Protein 4AOG (pdb70)

Sequence (80 aa):
SPAAMERQVPYTPCSGLYGTAQCCATDVLGVADLDCANPPATLANATHFESTCAAIGQRARCCVLPILGQDILCQTPAGLSPAAMERQVPYTPCSGLYGTAQCCATDVLGVADLDCANPPATLANATHFESTCAAIGQRARCCVLPILGQDILCQTPAGLSPAAMERQVPYTPCSGLYGTAQCCATDVLGVADLDCANPPATLANATHFESTCAAIGQRARCCVLPILGQDILCQTPAGLSPAAMERQVPYTPCSGLYGTAQCCATDVLGVADLDCANPPATLANATHFESTCAAIGQRARCCVLPILGQDILCQTPAGLSPAAMERQVPYTPCSGLYGTAQCCATDVLGVADLDCANPPATLANATHFESTCAAIGQRARCCVLPILGQDILCQTPAGLSPAAMERQVPYTPCSGLYGTAQCCATDVLGVADLDCANPPATLANATHFESTCAAIGQRARCCVLPILGQDILCQTPAGLSPAAMERQVPYTPCSGLYGTAQCCATDVLGVADLDCANPPATLANATHFESTCAAIGQRARCCVLPILGQDILCQTPAGLSPAAMERQVPYTPCSGLYGTAQCCATDVLGVADLDCANPPATLANATHFESTCAAIGQRARCCVLPILGQDILCQTPAGLSPAAMERQVPYTPCSGLYGTAQCCATDVLGVADLDCANPPATLANATHFESTCAAIGQRARCCVLPILGQDILCQTPAGLSPAAMERQVPYTPCSGLYGTAQCCATDVLGVADLDCANPPATLANATHFESTCAAIGQRARCCVLPILGQDILCQTPAGLSPAAMERQVPYTPCSGLYGTAQCCATDVLGVADLDCANPPATLANATHFESTCAAIGQRARCCVLPILGQDILCQTPAGLSPAAMERQVPYTPCSGLYGTAQCCATDVLGVADLDCANPPATLANATHFESTCAAIGQRARCCVLPILGQDILCQTPAGLSPAAMERQVPYTPCSGLYGTAQCCATDVLGVADLDCANPPATLANATHFESTCAAIGQRARCCVLPILGQDILCQTPAGLSPAAMERQVPYTPCSGLYGTAQCCATDVLGVADLDCANPPATLANATHFESTCAAIGQRARCCVLPILGQDILCQTPAGLSPAAMERQVPYTPCSGLYGTAQCCATDVLGVADLDCANPPATLANATHFESTCAAIGQRARCCVLPILGQDILCQTPAGLSPAAMERQVPYTPCSGLYGTAQCCATDVLGVADLDCANPPATLANATHFESTCAAIGQRARCCVLPILGQDILCQTPAGLSPAAMERQVPYTPCSGLYGTAQCCATDVLGVADLDCANPPATLANATHFESTCAAIGQRARCCVLPILGQDILCQTPAGLSPAAMERQVPYTPCSGLYGTAQCCATDVLGVADLDCANPPATLANATHFESTCAAIGQRARCCVLPILGQDILCQTPAGLSPAAMERQVPYTPCSGLYGTAQCCATDVLGVADLDCANPPATLANATHFESTCAAIGQRARCCVLPILGQDILCQTPAGLSPAAMERQVPYTPCSGLYGTAQCCATDVLGVADLDCANPPATLANATHFESTCAAIGQRARCCVLPILGQDILCQTPAGL

CATH classification: 3.20.120.10

Solvent-accessible surface area: 6016 Å² total; per-residue (Å²): 157,130,56,67,160,139,149,157,113,109,138,102,60,25,102,55,132,47,41,54,12,23,4,1,29,54,41,147,158,40,120,19,44,90,105,63,58,126,26,103,61,108,59,56,69,61,89,72,14,72,66,5,0,64,82,105,68,31,166,2,42,0,13,18,141,98,95,176,87,104,112,72,81,19,118,45,50,117,67,56

Secondary structure (DSSP, 8-state):
---SSSS--------SSS---EEEE--SSS---EEEE---S---SHHHHHHHHHTTT-EEEEEPPP-TTS---EE-GGG-

Radius of gyration: 14.9 Å; Cα contacts (8 Å, |Δi|>4): 113; chains: 1; bounding box: 53×33×21 Å

Nearest PDB structures (foldseek):
  4aog-assembly1_A  TM=9.079E-01  e=3.762E-15  Neurospora crassa OR74A
  2fz6-assembly10_D  TM=7.264E-01  e=1.727E-05  Trichoderma reesei
  2pl6-assembly1_A  TM=7.105E-01  e=4.860E-05  Trichoderma reesei
  2pl6-assembly2_B  TM=7.187E-01  e=9.898E-05  Trichoderma reesei
  2fz6-assembly10_C  TM=6.944E-01  e=5.900E-05  Trichoderma reesei

InterPro domains:
  IPR010636 Class II hydrophobin [PF06766] (31-94)
  IPR010636 Class II hydrophobin [PTHR42341] (1-95)
  IPR010636 Class II hydrophobin [cd23508] (30-93)
  IPR036686 Class II Hydrophobin superfamily [G3DSA:3.20.120.10] (18-97)
  IPR036686 Class II Hydrophobin superfamily [SSF101751] (29-96)

Structure (mmCIF, N/CA/C/O backbone):
data_4AOG
#
_entry.id   4AOG
#
_cell.length_a   1.000
_cell.length_b   1.000
_cell.length_c   1.000
_cell.angle_alpha   90.00
_cell.angle_beta   90.00
_cell.angle_gamma   90.00
#
_symmetry.space_group_name_H-M   'P 1'
#
loop_
_atom_site.group_PDB
_atom_site.id
_atom_site.type_symbol
_atom_site.label_atom_id
_atom_site.label_alt_id
_atom_site.label_comp_id
_atom_site.label_asym_id
_atom_site.label_entity_id
_atom_site.label_seq_id
_atom_site.pdbx_PDB_ins_code
_atom_site.Cartn_x
_atom_site.Cartn_y
_atom_site.Cartn_z
_atom_site.occupancy
_atom_site.B_iso_or_equiv
_atom_site.auth_seq_id
_atom_site.auth_comp_id
_atom_site.auth_asym_id
_atom_site.auth_atom_id
_atom_site.pdbx_PDB_model_num
ATOM 1 N N . SER A 1 1 ? -32.633 18.318 7.660 1.00 0.00 1 SER A N 1
ATOM 2 C CA . SER A 1 1 ? -31.616 17.251 7.471 1.00 0.00 1 SER A CA 1
ATOM 3 C C . SER A 1 1 ? -30.633 17.625 6.361 1.00 0.00 1 SER A C 1
ATOM 4 O O . SER A 1 1 ? -30.665 17.044 5.274 1.00 0.00 1 SER A O 1
ATOM 11 N N . PRO A 1 2 ? -29.745 18.602 6.620 1.00 0.00 2 PRO A N 1
ATOM 12 C CA . PRO A 1 2 ? -28.753 19.051 5.638 1.00 0.00 2 PRO A CA 1
ATOM 13 C C . PRO A 1 2 ? -27.829 17.924 5.188 1.00 0.00 2 PRO A C 1
ATOM 14 O O . PRO A 1 2 ? -27.174 17.281 6.009 1.00 0.00 2 PRO A O 1
ATOM 25 N N . ALA A 1 3 ? -27.782 17.692 3.881 1.00 0.00 3 ALA A N 1
ATOM 26 C CA . ALA A 1 3 ? -26.937 16.645 3.319 1.00 0.00 3 ALA A CA 1
ATOM 27 C C . ALA A 1 3 ? -25.541 17.179 3.014 1.00 0.00 3 ALA A C 1
ATOM 28 O O . ALA A 1 3 ? -25.235 17.537 1.877 1.00 0.00 3 ALA A O 1
ATOM 35 N N . ALA A 1 4 ? -24.701 17.230 4.044 1.00 0.00 4 ALA A N 1
ATOM 36 C CA . ALA A 1 4 ? -23.338 17.725 3.905 1.00 0.00 4 ALA A CA 1
ATOM 37 C C . ALA A 1 4 ? -22.317 16.648 4.256 1.00 0.00 4 ALA A C 1
ATOM 38 O O . ALA A 1 4 ? -21.121 16.803 4.010 1.00 0.00 4 ALA A O 1
ATOM 45 N N . MET A 1 5 ? -22.805 15.559 4.830 1.00 0.00 5 MET A N 1
ATOM 46 C CA . MET A 1 5 ? -21.941 14.447 5.237 1.00 0.00 5 MET A CA 1
ATOM 47 C C . MET A 1 5 ? -22.246 13.231 4.380 1.00 0.00 5 MET A C 1
ATOM 48 O O . MET A 1 5 ? -21.413 12.342 4.199 1.00 0.00 5 MET A O 1
ATOM 62 N N . GLU A 1 6 ? -23.461 13.221 3.855 1.00 0.00 6 GLU A N 1
ATOM 63 C CA . GLU A 1 6 ? -23.938 12.139 3.003 1.00 0.00 6 GLU A CA 1
ATOM 64 C C . GLU A 1 6 ? -22.983 11.933 1.825 1.00 0.00 6 GLU A C 1
ATOM 65 O O . GLU A 1 6 ? -22.881 10.835 1.278 1.00 0.00 6 GLU A O 1
ATOM 77 N N . ARG A 1 7 ? -22.287 13.004 1.447 1.00 0.00 7 ARG A N 1
ATOM 78 C CA . ARG A 1 7 ? -21.350 12.969 0.338 1.00 0.00 7 ARG A CA 1
ATOM 79 C C . ARG A 1 7 ? -19.928 12.973 0.847 1.00 0.00 7 ARG A C 1
ATOM 80 O O . ARG A 1 7 ? -19.260 14.005 0.914 1.00 0.00 7 ARG A O 1
ATOM 101 N N . GLN A 1 8 ? -19.497 11.789 1.205 1.00 0.00 8 GLN A N 1
ATOM 102 C CA . GLN A 1 8 ? -18.148 11.570 1.720 1.00 0.00 8 GLN A CA 1
ATOM 103 C C . GLN A 1 8 ? -17.103 12.084 0.735 1.00 0.00 8 GLN A C 1
ATOM 104 O O . GLN A 1 8 ? -17.326 12.091 -0.476 1.00 0.00 8 GLN A O 1
ATOM 118 N N . VAL A 1 9 ? -15.961 12.513 1.263 1.00 0.00 9 VAL A N 1
ATOM 119 C CA . VAL A 1 9 ? -14.880 13.031 0.432 1.00 0.00 9 VAL A CA 1
ATOM 120 C C . VAL A 1 9 ? -13.881 11.926 0.082 1.00 0.00 9 VAL A C 1
ATOM 121 O O . VAL A 1 9 ? -13.752 10.945 0.816 1.00 0.00 9 VAL A O 1
ATOM 134 N N . PRO A 1 10 ? -13.168 12.072 -1.054 1.00 0.00 10 PRO A N 1
ATOM 135 C CA . PRO A 1 10 ? -12.176 11.090 -1.505 1.00 0.00 10 PRO A CA 1
ATOM 136 C C . PRO A 1 10 ? -11.277 10.599 -0.375 1.00 0.00 10 PRO A C 1
ATOM 137 O O . PRO A 1 10 ? -10.705 11.397 0.368 1.00 0.00 10 PRO A O 1
ATOM 148 N N . TYR A 1 11 ? -11.162 9.278 -0.252 1.00 0.00 11 TYR A N 1
ATOM 149 C CA . TYR A 1 11 ? -10.336 8.672 0.782 1.00 0.00 11 TYR A CA 1
ATOM 150 C C . TYR A 1 11 ? -8.900 9.177 0.699 1.00 0.00 11 TYR A C 1
ATOM 151 O O . TYR A 1 11 ? -8.419 9.529 -0.379 1.00 0.00 11 TYR A O 1
ATOM 169 N N . THR A 1 12 ? -8.219 9.207 1.840 1.00 0.00 12 THR A N 1
ATOM 170 C CA . THR A 1 12 ? -6.839 9.674 1.895 1.00 0.00 12 THR A CA 1
ATOM 171 C C . THR A 1 12 ? -5.877 8.530 2.215 1.00 0.00 12 THR A C 1
ATOM 172 O O . THR A 1 12 ? -5.703 8.170 3.380 1.00 0.00 12 THR A O 1
ATOM 183 N N . PRO A 1 13 ? -5.243 7.934 1.183 1.00 0.00 13 PRO A N 1
ATOM 184 C CA . PRO A 1 13 ? -4.290 6.833 1.366 1.00 0.00 13 PRO A CA 1
ATOM 185 C C . PRO A 1 13 ? -3.181 7.165 2.358 1.00 0.00 13 PRO A C 1
ATOM 186 O O . PRO A 1 13 ? -3.115 8.276 2.883 1.00 0.00 13 PRO A O 1
ATOM 197 N N . CYS A 1 14 ? -2.326 6.175 2.605 1.00 0.00 14 CYS A N 1
ATOM 198 C CA . CYS A 1 14 ? -1.196 6.301 3.525 1.00 0.00 14 CYS A CA 1
ATOM 199 C C . CYS A 1 14 ? -0.710 7.744 3.634 1.00 0.00 14 CYS A C 1
ATOM 200 O O . CYS A 1 14 ? -0.129 8.283 2.693 1.00 0.00 14 CYS A O 1
ATOM 207 N N . SER A 1 15 ? -0.953 8.368 4.785 1.00 0.00 15 SER A N 1
ATOM 208 C CA . SER A 1 15 ? -0.514 9.740 4.999 1.00 0.00 15 SER A CA 1
ATOM 209 C C . SER A 1 15 ? 0.830 9.722 5.712 1.00 0.00 15 SER A C 1
ATOM 210 O O . SER A 1 15 ? 0.938 9.264 6.850 1.00 0.00 15 SER A O 1
ATOM 218 N N . GLY A 1 16 ? 1.849 10.221 5.032 1.00 0.00 16 GLY A N 1
ATOM 219 C CA . GLY A 1 16 ? 3.179 10.205 5.574 1.00 0.00 16 GLY A CA 1
ATOM 220 C C . GLY A 1 16 ? 4.227 10.645 4.569 1.00 0.00 16 GLY A C 1
ATOM 221 O O . GLY A 1 16 ? 3.936 11.384 3.628 1.00 0.00 16 GLY A O 1
ATOM 225 N N . LEU A 1 17 ? 5.455 10.176 4.784 1.00 0.00 17 LEU A N 1
ATOM 226 C CA . LEU A 1 17 ? 6.572 10.459 3.897 1.00 0.00 17 LEU A CA 1
ATOM 227 C C . LEU A 1 17 ? 6.349 9.823 2.523 1.00 0.00 17 LEU A C 1
ATOM 228 O O . LEU A 1 17 ? 6.635 10.429 1.491 1.00 0.00 17 LEU A O 1
ATOM 244 N N . TYR A 1 18 ? 5.822 8.601 2.523 1.00 0.00 18 TYR A N 1
ATOM 245 C CA . TYR A 1 18 ? 5.578 7.862 1.280 1.00 0.00 18 TYR A CA 1
ATOM 246 C C . TYR A 1 18 ? 4.340 8.378 0.554 1.00 0.00 18 TYR A C 1
ATOM 247 O O . TYR A 1 18 ? 4.300 8.452 -0.674 1.00 0.00 18 TYR A O 1
ATOM 265 N N . GLY A 1 19 ? 3.348 8.740 1.343 1.00 0.00 19 GLY A N 1
ATOM 266 C CA . GLY A 1 19 ? 2.108 9.303 0.829 1.00 0.00 19 GLY A CA 1
ATOM 267 C C . GLY A 1 19 ? 1.356 8.407 -0.149 1.00 0.00 19 GLY A C 1
ATOM 268 O O . GLY A 1 19 ? 0.221 8.719 -0.511 1.00 0.00 19 GLY A O 1
ATOM 272 N N . THR A 1 20 ? 1.962 7.302 -0.584 1.00 0.00 20 THR A N 1
ATOM 273 C CA . THR A 1 20 ? 1.306 6.417 -1.540 1.00 0.00 20 THR A CA 1
ATOM 274 C C . THR A 1 20 ? 0.958 5.065 -0.920 1.00 0.00 20 THR A C 1
ATOM 275 O O . THR A 1 20 ? 1.593 4.626 0.038 1.00 0.00 20 THR A O 1
ATOM 286 N N . ALA A 1 21 ? -0.058 4.414 -1.483 1.00 0.00 21 ALA A N 1
ATOM 287 C CA . ALA A 1 21 ? -0.513 3.115 -1.000 1.00 0.00 21 ALA A CA 1
ATOM 288 C C . ALA A 1 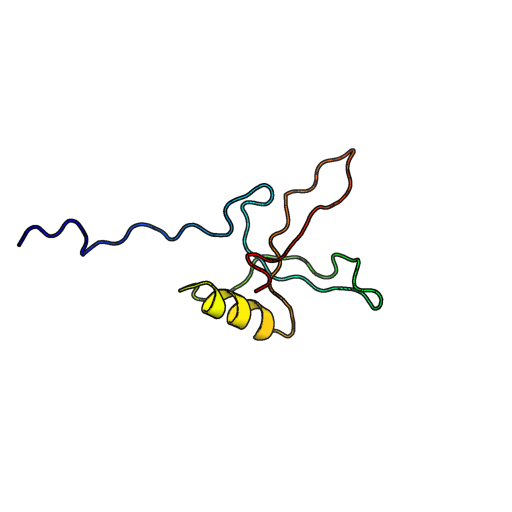21 ? -0.414 2.075 -2.110 1.00 0.00 21 ALA A C 1
ATOM 289 O O . ALA A 1 21 ? -1.196 2.103 -3.059 1.00 0.00 21 ALA A O 1
ATOM 296 N N . GLN A 1 22 ? 0.553 1.163 -2.002 1.00 0.00 22 GLN A N 1
ATOM 297 C CA . GLN A 1 22 ? 0.735 0.143 -3.021 1.00 0.00 22 GLN A CA 1
ATOM 298 C C . GLN A 1 22 ? 1.018 -1.231 -2.423 1.00 0.00 22 GLN A C 1
ATOM 299 O O . GLN A 1 22 ? 0.894 -1.438 -1.215 1.00 0.00 22 GLN A O 1
ATOM 313 N N . CYS A 1 23 ? 1.402 -2.166 -3.291 1.00 0.00 23 CYS A N 1
ATOM 314 C CA . CYS A 1 23 ? 1.699 -3.531 -2.883 1.00 0.00 23 CYS A CA 1
ATOM 315 C C . CYS A 1 23 ? 2.997 -4.010 -3.525 1.00 0.00 23 CYS A C 1
ATOM 316 O O . CYS A 1 23 ? 3.108 -4.055 -4.751 1.00 0.00 23 CYS A O 1
ATOM 323 N N . CYS A 1 24 ? 3.977 -4.363 -2.700 1.00 0.00 24 CYS A N 1
ATOM 324 C CA . CYS A 1 24 ? 5.260 -4.837 -3.208 1.00 0.00 24 CYS A CA 1
ATOM 325 C C . CYS A 1 24 ? 5.647 -6.164 -2.559 1.00 0.00 24 CYS A C 1
ATOM 326 O O . CYS A 1 24 ? 4.915 -6.699 -1.727 1.00 0.00 24 CYS A O 1
ATOM 333 N N . ALA A 1 25 ? 6.807 -6.688 -2.948 1.00 0.00 25 ALA A N 1
ATOM 334 C CA . ALA A 1 25 ? 7.299 -7.953 -2.416 1.00 0.00 25 ALA A CA 1
ATOM 335 C C . ALA A 1 25 ? 8.579 -7.745 -1.619 1.00 0.00 25 ALA A C 1
ATOM 336 O O . ALA A 1 25 ? 9.220 -6.699 -1.719 1.00 0.00 25 ALA A O 1
ATOM 343 N N . THR A 1 26 ? 8.949 -8.748 -0.832 1.00 0.00 26 THR A N 1
ATOM 344 C CA . THR A 1 26 ? 10.151 -8.667 -0.009 1.00 0.00 26 THR A CA 1
ATOM 345 C C . THR A 1 26 ? 11.030 -9.903 -0.179 1.00 0.00 26 THR A C 1
ATOM 346 O O . THR A 1 26 ? 10.555 -10.965 -0.579 1.00 0.00 26 THR A O 1
ATOM 357 N N . ASP A 1 27 ? 12.315 -9.753 0.134 1.00 0.00 27 ASP A N 1
ATOM 358 C CA . ASP A 1 27 ? 13.269 -10.847 0.002 1.00 0.00 27 ASP A CA 1
ATOM 359 C C . ASP A 1 27 ? 13.192 -11.803 1.187 1.00 0.00 27 ASP A C 1
ATOM 360 O O . ASP A 1 27 ? 12.290 -11.711 2.020 1.00 0.00 27 ASP A O 1
ATOM 369 N N . VAL A 1 28 ? 14.150 -12.717 1.249 1.00 0.00 28 VAL A N 1
ATOM 370 C CA . VAL A 1 28 ? 14.207 -13.710 2.311 1.00 0.00 28 VAL A CA 1
ATOM 371 C C . VAL A 1 28 ? 14.390 -13.085 3.695 1.00 0.00 28 VAL A C 1
ATOM 372 O O . VAL A 1 28 ? 13.685 -13.441 4.640 1.00 0.00 28 VAL A O 1
ATOM 385 N N . LEU A 1 29 ? 15.330 -12.151 3.812 1.00 0.00 29 LEU A N 1
ATOM 386 C CA . LEU A 1 29 ? 15.608 -11.503 5.089 1.00 0.00 29 LEU A CA 1
ATOM 387 C C . LEU A 1 29 ? 14.543 -10.465 5.439 1.00 0.00 29 LEU A C 1
ATOM 388 O O . LEU A 1 29 ? 14.397 -10.083 6.601 1.00 0.00 29 LEU A O 1
ATOM 404 N N . GLY A 1 30 ? 13.800 -10.011 4.433 1.00 0.00 30 GLY A N 1
ATOM 405 C CA . GLY A 1 30 ? 12.750 -9.032 4.668 1.00 0.00 30 GLY A CA 1
ATOM 406 C C . GLY A 1 30 ? 13.074 -7.653 4.116 1.00 0.00 30 GLY A C 1
ATOM 407 O O . GLY A 1 30 ? 12.193 -6.797 4.029 1.00 0.00 30 GLY A O 1
ATOM 411 N N . VAL A 1 31 ? 14.332 -7.426 3.750 1.00 0.00 31 VAL A N 1
ATOM 412 C CA . VAL A 1 31 ? 14.740 -6.142 3.201 1.00 0.00 31 VAL A CA 1
ATOM 413 C C . VAL A 1 31 ? 14.841 -6.202 1.685 1.00 0.00 31 VAL A C 1
ATOM 414 O O . VAL A 1 31 ? 15.759 -6.810 1.135 1.00 0.00 31 VAL A O 1
ATOM 427 N N . ALA A 1 32 ? 13.892 -5.556 1.011 1.00 0.00 32 ALA A N 1
ATOM 428 C CA . ALA A 1 32 ? 13.866 -5.545 -0.442 1.00 0.00 32 ALA A CA 1
ATOM 429 C C . ALA A 1 32 ? 12.592 -4.898 -0.977 1.00 0.00 32 ALA A C 1
ATOM 430 O O . ALA A 1 32 ? 11.598 -4.770 -0.262 1.00 0.00 32 ALA A O 1
ATOM 437 N N . ASP A 1 33 ? 12.636 -4.492 -2.240 1.00 0.00 33 ASP A N 1
ATOM 438 C CA . ASP A 1 33 ? 11.491 -3.869 -2.895 1.00 0.00 33 ASP A CA 1
ATOM 439 C C . ASP A 1 33 ? 11.249 -4.535 -4.249 1.00 0.00 33 ASP A C 1
ATOM 440 O O . ASP A 1 33 ? 11.351 -3.896 -5.296 1.00 0.00 33 ASP A O 1
ATOM 449 N N . LEU A 1 34 ? 10.927 -5.829 -4.212 1.00 0.00 34 LEU A N 1
ATOM 450 C CA . LEU A 1 34 ? 10.694 -6.603 -5.425 1.00 0.00 34 LEU A CA 1
ATOM 451 C C . LEU A 1 34 ? 9.277 -6.416 -5.953 1.00 0.00 34 LEU A C 1
ATOM 452 O O . LEU A 1 34 ? 8.312 -6.454 -5.194 1.00 0.00 34 LEU A O 1
ATOM 468 N N . ASP A 1 35 ? 9.166 -6.227 -7.262 1.00 0.00 35 ASP A N 1
ATOM 469 C CA . ASP A 1 35 ? 7.872 -6.045 -7.912 1.00 0.00 35 ASP A CA 1
ATOM 470 C C . ASP A 1 35 ? 7.035 -4.976 -7.213 1.00 0.00 35 ASP A C 1
ATOM 471 O O . ASP A 1 35 ? 6.158 -5.288 -6.407 1.00 0.00 35 ASP A O 1
ATOM 480 N N . CYS A 1 36 ? 7.310 -3.714 -7.531 1.00 0.00 36 CYS A N 1
ATOM 481 C CA . CYS A 1 36 ? 6.573 -2.598 -6.944 1.00 0.00 36 CYS A CA 1
ATOM 482 C C . CYS A 1 36 ? 5.672 -1.945 -7.989 1.00 0.00 36 CYS A C 1
ATOM 483 O O . CYS A 1 36 ? 6.123 -1.610 -9.085 1.00 0.00 36 CYS A O 1
ATOM 490 N N . ALA A 1 37 ? 4.397 -1.764 -7.646 1.00 0.00 37 ALA A N 1
ATOM 491 C CA . ALA A 1 37 ? 3.440 -1.156 -8.564 1.00 0.00 37 ALA A CA 1
ATOM 492 C C . ALA A 1 37 ? 2.161 -0.754 -7.837 1.00 0.00 37 ALA A C 1
ATOM 493 O O . ALA A 1 37 ? 1.977 -1.078 -6.664 1.00 0.00 37 ALA A O 1
ATOM 500 N N . ASN A 1 38 ? 1.278 -0.053 -8.543 1.00 0.00 38 ASN A N 1
ATOM 501 C CA . ASN A 1 38 ? 0.015 0.389 -7.961 1.00 0.00 38 ASN A CA 1
ATOM 502 C C . ASN A 1 38 ? -0.878 -0.813 -7.646 1.00 0.00 38 ASN A C 1
ATOM 503 O O . ASN A 1 38 ? -0.868 -1.804 -8.375 1.00 0.00 38 ASN A O 1
ATOM 514 N N . PRO A 1 39 ? -1.663 -0.744 -6.554 1.00 0.00 39 PRO A N 1
ATOM 515 C CA . PRO A 1 39 ? -2.549 -1.829 -6.146 1.00 0.00 39 PRO A CA 1
ATOM 516 C C . PRO A 1 39 ? -3.951 -1.698 -6.738 1.00 0.00 39 PRO A C 1
ATOM 517 O O . PRO A 1 39 ? -4.626 -0.693 -6.512 1.00 0.00 39 PRO A O 1
ATOM 528 N N . PRO A 1 40 ? -4.421 -2.700 -7.505 1.00 0.00 40 PRO A N 1
ATOM 529 C CA . PRO A 1 40 ? -5.751 -2.653 -8.093 1.00 0.00 40 PRO A CA 1
ATOM 530 C C . PRO A 1 40 ? -6.802 -3.281 -7.182 1.00 0.00 40 PRO A C 1
ATOM 531 O O . PRO A 1 40 ? -6.803 -4.493 -6.963 1.00 0.00 40 PRO A O 1
ATOM 542 N N . ALA A 1 41 ? -7.699 -2.449 -6.661 1.00 0.00 41 ALA A N 1
ATOM 543 C CA . ALA A 1 41 ? -8.767 -2.917 -5.785 1.00 0.00 41 ALA A CA 1
ATOM 544 C C . ALA A 1 41 ? -9.693 -1.770 -5.403 1.00 0.00 41 ALA A C 1
ATOM 545 O O . ALA A 1 41 ? -9.540 -0.648 -5.885 1.00 0.00 41 ALA A O 1
ATOM 552 N N . THR A 1 42 ? -10.657 -2.060 -4.536 1.00 0.00 42 THR A N 1
ATOM 553 C CA . THR A 1 42 ? -11.571 -1.046 -4.044 1.00 0.00 42 THR A CA 1
ATOM 554 C C . THR A 1 42 ? -11.252 -0.760 -2.582 1.00 0.00 42 THR A C 1
ATOM 555 O O . THR A 1 42 ? -11.824 -1.373 -1.680 1.00 0.00 42 THR A O 1
ATOM 566 N N . LEU A 1 43 ? -10.336 0.179 -2.354 1.00 0.00 43 LEU A N 1
ATOM 567 C CA . LEU A 1 43 ? -9.914 0.518 -0.996 1.00 0.00 43 LEU A CA 1
ATOM 568 C C . LEU A 1 43 ? -11.063 1.112 -0.183 1.00 0.00 43 LEU A C 1
ATOM 569 O O . LEU A 1 43 ? -11.673 2.104 -0.583 1.00 0.00 43 LEU A O 1
ATOM 585 N N . ALA A 1 44 ? -11.352 0.494 0.964 1.00 0.00 44 ALA A N 1
ATOM 586 C CA . ALA A 1 44 ? -12.428 0.957 1.836 1.00 0.00 44 ALA A CA 1
ATOM 587 C C . ALA A 1 44 ? -11.916 1.327 3.229 1.00 0.00 44 ALA A C 1
ATOM 588 O O . ALA A 1 44 ? -12.441 2.241 3.867 1.00 0.00 44 ALA A O 1
ATOM 595 N N . ASN A 1 45 ? -10.894 0.614 3.698 1.00 0.00 45 ASN A N 1
ATOM 596 C CA . ASN A 1 45 ? -10.321 0.872 5.017 1.00 0.00 45 ASN A CA 1
ATOM 597 C C . ASN A 1 45 ? -8.945 0.216 5.158 1.00 0.00 45 ASN A C 1
ATOM 598 O O . ASN A 1 45 ? -8.453 -0.414 4.223 1.00 0.00 45 ASN A O 1
ATOM 609 N N . ALA A 1 46 ? -8.328 0.377 6.331 1.00 0.00 46 ALA A N 1
ATOM 610 C CA . ALA A 1 46 ? -7.003 -0.188 6.594 1.00 0.00 46 ALA A CA 1
ATOM 611 C C . ALA A 1 46 ? -6.939 -1.674 6.261 1.00 0.00 46 ALA A C 1
ATOM 612 O O . ALA A 1 46 ? -6.127 -2.100 5.439 1.00 0.00 46 ALA A O 1
ATOM 619 N N . THR A 1 47 ? -7.795 -2.459 6.904 1.00 0.00 47 THR A N 1
ATOM 620 C CA . THR A 1 47 ? -7.835 -3.892 6.684 1.00 0.00 47 THR A CA 1
ATOM 621 C C . THR A 1 47 ? -8.154 -4.207 5.229 1.00 0.00 47 THR A C 1
ATOM 622 O O . THR A 1 47 ? -7.637 -5.171 4.663 1.00 0.00 47 THR A O 1
ATOM 633 N N . HIS A 1 48 ? -9.005 -3.385 4.630 1.00 0.00 48 HIS A N 1
ATOM 634 C CA . HIS A 1 48 ? -9.386 -3.566 3.239 1.00 0.00 48 HIS A CA 1
ATOM 635 C C . HIS A 1 48 ? -8.162 -3.425 2.341 1.00 0.00 48 HIS A C 1
ATOM 636 O O . HIS A 1 48 ? -8.046 -4.098 1.317 1.00 0.00 48 HIS A O 1
ATOM 651 N N . PHE A 1 49 ? -7.252 -2.541 2.741 1.00 0.00 49 PHE A N 1
ATOM 652 C CA . PHE A 1 49 ? -6.021 -2.310 1.994 1.00 0.00 49 PHE A CA 1
ATOM 653 C C . PHE A 1 49 ? -5.093 -3.516 2.112 1.00 0.00 49 PHE A C 1
ATOM 654 O O . PHE A 1 49 ? -4.392 -3.867 1.163 1.00 0.00 49 PHE A O 1
ATOM 671 N N . GLU A 1 50 ? -5.093 -4.147 3.284 1.00 0.00 50 GLU A N 1
ATOM 672 C CA . GLU A 1 50 ? -4.263 -5.324 3.520 1.00 0.00 50 GLU A CA 1
ATOM 673 C C . GLU A 1 50 ? -4.749 -6.489 2.665 1.00 0.00 50 GLU A C 1
ATOM 674 O O . GLU A 1 50 ? -3.965 -7.341 2.248 1.00 0.00 50 GLU A O 1
ATOM 686 N N . SER A 1 51 ? -6.055 -6.515 2.411 1.00 0.00 51 SER A N 1
ATOM 687 C CA . SER A 1 51 ? -6.664 -7.565 1.604 1.00 0.00 51 SER A CA 1
ATOM 688 C C . SER A 1 51 ? -6.381 -7.329 0.123 1.00 0.00 51 SER A C 1
ATOM 689 O O . SER A 1 51 ? -6.512 -8.237 -0.698 1.00 0.00 51 SER A O 1
ATOM 697 N N . THR A 1 52 ? -5.992 -6.101 -0.206 1.00 0.00 52 THR A N 1
ATOM 698 C CA . THR A 1 52 ? -5.686 -5.735 -1.584 1.00 0.00 52 THR A CA 1
ATOM 699 C C . THR A 1 52 ? -4.358 -6.338 -2.027 1.00 0.00 52 THR A C 1
ATOM 700 O O . THR A 1 52 ? -4.235 -6.844 -3.143 1.00 0.00 52 THR A O 1
ATOM 711 N N . CYS A 1 53 ? -3.367 -6.281 -1.144 1.00 0.00 53 CYS A N 1
ATOM 712 C CA . CYS A 1 53 ? -2.044 -6.814 -1.445 1.00 0.00 53 CYS A CA 1
ATOM 713 C C . CYS A 1 53 ? -2.001 -8.325 -1.252 1.00 0.00 53 CYS A C 1
ATOM 714 O O . CYS A 1 53 ? -1.215 -9.012 -1.898 1.00 0.00 53 CYS A O 1
ATOM 721 N N . ALA A 1 54 ? -2.861 -8.839 -0.379 1.00 0.00 54 ALA A N 1
ATOM 722 C CA . ALA A 1 54 ? -2.905 -10.266 -0.097 1.00 0.00 54 ALA A CA 1
ATOM 723 C C . ALA A 1 54 ? -3.617 -11.003 -1.218 1.00 0.00 54 ALA A C 1
ATOM 724 O O . ALA A 1 54 ? -3.464 -12.212 -1.390 1.00 0.00 54 ALA A O 1
ATOM 731 N N . ALA A 1 55 ? -4.397 -10.247 -1.974 1.00 0.00 55 ALA A N 1
ATOM 732 C CA . ALA A 1 55 ? -5.159 -10.778 -3.086 1.00 0.00 55 ALA A CA 1
ATOM 733 C C . ALA A 1 55 ? -4.257 -11.370 -4.163 1.00 0.00 55 ALA A C 1
ATOM 734 O O . ALA A 1 55 ? -4.598 -12.373 -4.790 1.00 0.00 55 ALA A O 1
ATOM 741 N N . ILE A 1 56 ? -3.105 -10.742 -4.372 1.00 0.00 56 ILE A N 1
ATOM 742 C CA . ILE A 1 56 ? -2.163 -11.197 -5.391 1.00 0.00 56 ILE A CA 1
ATOM 743 C C . ILE A 1 56 ? -0.905 -11.827 -4.791 1.00 0.00 56 ILE A C 1
ATOM 744 O O . ILE A 1 56 ? 0.071 -12.068 -5.502 1.00 0.00 56 ILE A O 1
ATOM 760 N N . GLY A 1 57 ? -0.925 -12.094 -3.487 1.00 0.00 57 GLY A N 1
ATOM 761 C CA . GLY A 1 57 ? 0.224 -12.717 -2.842 1.00 0.00 57 GLY A CA 1
ATOM 762 C C . GLY A 1 57 ? 1.299 -11.722 -2.431 1.00 0.00 57 GLY A C 1
ATOM 763 O O . GLY A 1 57 ? 2.489 -11.986 -2.603 1.00 0.00 57 GLY A O 1
ATOM 767 N N . GLN A 1 58 ? 0.885 -10.579 -1.891 1.00 0.00 58 GLN A N 1
ATOM 768 C CA . GLN A 1 58 ? 1.828 -9.554 -1.450 1.00 0.00 58 GLN A CA 1
ATOM 769 C C . GLN A 1 58 ? 1.360 -8.908 -0.146 1.00 0.00 58 GLN A C 1
ATOM 770 O O . GLN A 1 58 ? 0.296 -9.244 0.374 1.00 0.00 58 GLN A O 1
ATOM 784 N N . ARG A 1 59 ? 2.162 -7.983 0.382 1.00 0.00 59 ARG A N 1
ATOM 785 C CA . ARG A 1 59 ? 1.825 -7.302 1.634 1.00 0.00 59 ARG A CA 1
ATOM 786 C C . ARG A 1 59 ? 1.643 -5.801 1.406 1.00 0.00 59 ARG A C 1
ATOM 787 O O . ARG A 1 59 ? 2.075 -5.263 0.387 1.00 0.00 59 ARG A O 1
ATOM 808 N N . ALA A 1 60 ? 1.002 -5.131 2.365 1.00 0.00 60 ALA A N 1
ATOM 809 C CA . ALA A 1 60 ? 0.754 -3.697 2.267 1.00 0.00 60 ALA A CA 1
ATOM 810 C C . ALA A 1 60 ? 1.936 -2.882 2.785 1.00 0.00 60 ALA A C 1
ATOM 811 O O . ALA A 1 60 ? 2.300 -2.976 3.958 1.00 0.00 60 ALA A O 1
ATOM 818 N N . ARG A 1 61 ? 2.533 -2.079 1.905 1.00 0.00 61 ARG A N 1
ATOM 819 C CA . ARG A 1 61 ? 3.663 -1.235 2.279 1.00 0.00 61 ARG A CA 1
ATOM 820 C C . ARG A 1 61 ? 3.644 0.062 1.470 1.00 0.00 61 ARG A C 1
ATOM 821 O O . ARG A 1 61 ? 3.593 0.045 0.240 1.00 0.00 61 ARG A O 1
ATOM 842 N N . CYS A 1 62 ? 3.675 1.187 2.179 1.00 0.00 62 CYS A N 1
ATOM 843 C CA . CYS A 1 62 ? 3.639 2.504 1.553 1.00 0.00 62 CYS A CA 1
ATOM 844 C C . CYS A 1 62 ? 5.050 2.943 1.162 1.00 0.00 62 CYS A C 1
ATOM 845 O O . CYS A 1 62 ? 5.853 3.288 2.026 1.00 0.00 62 CYS A O 1
ATOM 852 N N . CYS A 1 63 ? 5.364 2.914 -0.139 1.00 0.00 63 CYS A N 1
ATOM 853 C CA . CYS A 1 63 ? 6.699 3.308 -0.594 1.00 0.00 63 CYS A CA 1
ATOM 854 C C . CYS A 1 63 ? 6.728 4.749 -1.092 1.00 0.00 63 CYS A C 1
ATOM 855 O O . CYS A 1 63 ? 5.782 5.227 -1.719 1.00 0.00 63 CYS A O 1
ATOM 862 N N . VAL A 1 64 ? 7.832 5.432 -0.799 1.00 0.00 64 VAL A N 1
ATOM 863 C CA . VAL A 1 64 ? 8.023 6.821 -1.204 1.00 0.00 64 VAL A CA 1
ATOM 864 C C . VAL A 1 64 ? 8.774 6.891 -2.532 1.00 0.00 64 VAL A C 1
ATOM 865 O O . VAL A 1 64 ? 9.655 6.075 -2.802 1.00 0.00 64 VAL A O 1
ATOM 878 N N . LEU A 1 65 ? 8.409 7.872 -3.354 1.00 0.00 65 LEU A N 1
ATOM 879 C CA . LEU A 1 65 ? 9.023 8.051 -4.669 1.00 0.00 65 LEU A CA 1
ATOM 880 C C . LEU A 1 65 ? 10.551 8.031 -4.583 1.00 0.00 65 LEU A C 1
ATOM 881 O O . LEU A 1 65 ? 11.135 8.634 -3.682 1.00 0.00 65 LEU A O 1
ATOM 897 N N . PRO A 1 66 ? 11.221 7.336 -5.528 1.00 0.00 66 PRO A N 1
ATOM 898 C CA . PRO A 1 66 ? 12.687 7.237 -5.551 1.00 0.00 66 PRO A CA 1
ATOM 899 C C . PRO A 1 66 ? 13.364 8.594 -5.712 1.00 0.00 66 PRO A C 1
ATOM 900 O O . PRO A 1 66 ? 12.925 9.427 -6.506 1.00 0.00 66 PRO A O 1
ATOM 911 N N . ILE A 1 67 ? 14.437 8.802 -4.957 1.00 0.00 67 ILE A N 1
ATOM 912 C CA . ILE A 1 67 ? 15.188 10.050 -5.013 1.00 0.00 67 ILE A CA 1
ATOM 913 C C . ILE A 1 67 ? 16.680 9.766 -5.177 1.00 0.00 67 ILE A C 1
ATOM 914 O O . ILE A 1 67 ? 17.338 9.299 -4.247 1.00 0.00 67 ILE A O 1
ATOM 930 N N . LEU A 1 68 ? 17.200 10.045 -6.369 1.00 0.00 68 LEU A N 1
ATOM 931 C CA . LEU A 1 68 ? 18.613 9.816 -6.667 1.00 0.00 68 LEU A CA 1
ATOM 932 C C . LEU A 1 68 ? 19.509 10.439 -5.598 1.00 0.00 68 LEU A C 1
ATOM 933 O O . LEU A 1 68 ? 19.620 11.662 -5.506 1.00 0.00 68 LEU A O 1
ATOM 949 N N . GLY A 1 69 ? 20.145 9.591 -4.790 1.00 0.00 69 GLY A N 1
ATOM 950 C CA . GLY A 1 69 ? 21.027 10.083 -3.743 1.00 0.00 69 GLY A CA 1
ATOM 951 C C . GLY A 1 69 ? 20.727 9.471 -2.386 1.00 0.00 69 GLY A C 1
ATOM 952 O O . GLY A 1 69 ? 21.528 9.585 -1.458 1.00 0.00 69 GLY A O 1
ATOM 956 N N . GLN A 1 70 ? 19.572 8.820 -2.269 1.00 0.00 70 GLN A N 1
ATOM 957 C CA . GLN A 1 70 ? 19.168 8.195 -1.015 1.00 0.00 70 GLN A CA 1
ATOM 958 C C . GLN A 1 70 ? 18.613 6.801 -1.251 1.00 0.00 70 GLN A C 1
ATOM 959 O O . GLN A 1 70 ? 18.346 6.399 -2.384 1.00 0.00 70 GLN A O 1
ATOM 973 N N . ASP A 1 71 ? 18.447 6.077 -0.159 1.00 0.00 71 ASP A N 1
ATOM 974 C CA . ASP A 1 71 ? 17.918 4.719 -0.203 1.00 0.00 71 ASP A CA 1
ATOM 975 C C . ASP A 1 71 ? 16.395 4.747 -0.298 1.00 0.00 71 ASP A C 1
ATOM 976 O O . ASP A 1 71 ? 15.777 5.800 -0.141 1.00 0.00 71 ASP A O 1
ATOM 985 N N . ILE A 1 72 ? 15.796 3.591 -0.566 1.00 0.00 72 ILE A N 1
ATOM 986 C CA . ILE A 1 72 ? 14.346 3.490 -0.680 1.00 0.00 72 ILE A CA 1
ATOM 987 C C . ILE A 1 72 ? 13.700 3.320 0.700 1.00 0.00 72 ILE A C 1
ATOM 988 O O . ILE A 1 72 ? 14.147 2.507 1.510 1.00 0.00 72 ILE A O 1
ATOM 1004 N N . LEU A 1 73 ? 12.655 4.107 0.970 1.00 0.00 73 LEU A N 1
ATOM 1005 C CA . LEU A 1 73 ? 11.957 4.051 2.243 1.00 0.00 73 LEU A CA 1
ATOM 1006 C C . LEU A 1 73 ? 10.562 3.444 2.067 1.00 0.00 73 LEU A C 1
ATOM 1007 O O . LEU A 1 73 ? 9.819 3.825 1.164 1.00 0.00 73 LEU A O 1
ATOM 1023 N N . CYS A 1 74 ? 10.220 2.491 2.929 1.00 0.00 74 CYS A N 1
ATOM 1024 C CA . CYS A 1 74 ? 8.901 1.836 2.875 1.00 0.00 74 CYS A CA 1
ATOM 1025 C C . CYS A 1 74 ? 8.559 1.163 4.205 1.00 0.00 74 CYS A C 1
ATOM 1026 O O . CYS A 1 74 ? 9.397 0.480 4.797 1.00 0.00 74 CYS A O 1
ATOM 1033 N N . GLN A 1 75 ? 7.318 1.351 4.665 1.00 0.00 75 GLN A N 1
ATOM 1034 C CA . GLN A 1 75 ? 6.857 0.763 5.928 1.00 0.00 75 GLN A CA 1
ATOM 1035 C C . GLN A 1 75 ? 5.343 0.552 5.903 1.00 0.00 75 GLN A C 1
ATOM 1036 O O . GLN A 1 75 ? 4.640 1.127 5.072 1.00 0.00 75 GLN A O 1
ATOM 1050 N N . THR A 1 76 ? 4.851 -0.276 6.820 1.00 0.00 76 THR A N 1
ATOM 1051 C CA . THR A 1 76 ? 3.426 -0.565 6.915 1.00 0.00 76 THR A CA 1
ATOM 1052 C C . THR A 1 76 ? 2.764 0.323 7.973 1.00 0.00 76 THR A C 1
ATOM 1053 O O . THR A 1 76 ? 3.340 0.552 9.037 1.00 0.00 76 THR A O 1
ATOM 1064 N N . PRO A 1 77 ? 1.545 0.839 7.702 1.00 0.00 77 PRO A N 1
ATOM 1065 C CA . PRO A 1 77 ? 0.838 1.714 8.643 1.00 0.00 77 PRO A CA 1
ATOM 1066 C C . PRO A 1 77 ? 0.231 0.960 9.823 1.00 0.00 77 PRO A C 1
ATOM 1067 O O . PRO A 1 77 ? -0.538 0.016 9.643 1.00 0.00 77 PRO A O 1
ATOM 1078 N N . ALA A 1 78 ? 0.585 1.394 11.032 1.00 0.00 78 ALA A N 1
ATOM 1079 C CA . ALA A 1 78 ? 0.078 0.783 12.258 1.00 0.00 78 ALA A CA 1
ATOM 1080 C C . ALA A 1 78 ? 0.391 -0.708 12.319 1.00 0.00 78 ALA A C 1
ATOM 1081 O O . ALA A 1 78 ? -0.294 -1.465 13.008 1.00 0.00 78 ALA A O 1
ATOM 1088 N N . GLY A 1 79 ? 1.425 -1.129 11.597 1.00 0.00 79 GLY A N 1
ATOM 1089 C CA . GLY A 1 79 ? 1.800 -2.527 11.590 1.00 0.00 79 GLY A CA 1
ATOM 1090 C C . GLY A 1 79 ? 0.709 -3.392 11.000 1.00 0.00 79 GLY A C 1
ATOM 1091 O O . GLY A 1 79 ? 0.506 -4.532 11.418 1.00 0.00 79 GLY A O 1
ATOM 1095 N N . LEU A 1 80 ? 0.006 -2.832 10.025 1.00 0.00 80 LEU A N 1
ATOM 1096 C CA . LEU A 1 80 ? -1.084 -3.520 9.356 1.00 0.00 80 LEU A CA 1
ATOM 1097 C C . LEU A 1 80 ? -0.597 -4.798 8.672 1.00 0.00 80 LEU A C 1
ATOM 1098 O O . LEU A 1 80 ? -0.160 -4.719 7.505 1.00 0.00 80 LEU A O 1
ATOM 1115 N N . SER A 1 1 ? -20.129 17.675 9.363 1.00 0.00 1 SER A N 2
ATOM 1116 C CA . SER A 1 1 ? -21.310 16.866 8.968 1.00 0.00 1 SER A CA 2
ATOM 1117 C C . SER A 1 1 ? -20.884 15.487 8.465 1.00 0.00 1 SER A C 2
ATOM 1118 O O . SER A 1 1 ? -20.793 15.261 7.258 1.00 0.00 1 SER A O 2
ATOM 1125 N N . PRO A 1 2 ? -20.614 14.544 9.388 1.00 0.00 2 PRO A N 2
ATOM 1126 C CA . PRO A 1 2 ? -20.193 13.185 9.032 1.00 0.00 2 PRO A CA 2
ATOM 1127 C C . PRO A 1 2 ? -21.191 12.488 8.114 1.00 0.00 2 PRO A C 2
ATOM 1128 O O . PRO A 1 2 ? -22.285 12.113 8.538 1.00 0.00 2 PRO A O 2
ATOM 1139 N N . ALA A 1 3 ? -20.806 12.321 6.852 1.00 0.00 3 ALA A N 2
ATOM 1140 C CA . ALA A 1 3 ? -21.660 11.664 5.869 1.00 0.00 3 ALA A CA 2
ATOM 1141 C C . ALA A 1 3 ? -21.140 10.268 5.548 1.00 0.00 3 ALA A C 2
ATOM 1142 O O . ALA A 1 3 ? -20.107 10.116 4.895 1.00 0.00 3 ALA A O 2
ATOM 1149 N N . ALA A 1 4 ? -21.860 9.251 6.009 1.00 0.00 4 ALA A N 2
ATOM 1150 C CA . ALA A 1 4 ? -21.462 7.868 5.779 1.00 0.00 4 ALA A CA 2
ATOM 1151 C C . ALA A 1 4 ? -22.202 7.261 4.590 1.00 0.00 4 ALA A C 2
ATOM 1152 O O . ALA A 1 4 ? -21.585 6.688 3.693 1.00 0.00 4 ALA A O 2
ATOM 1159 N N . MET A 1 5 ? -23.526 7.392 4.587 1.00 0.00 5 MET A N 2
ATOM 1160 C CA . MET A 1 5 ? -24.342 6.842 3.510 1.00 0.00 5 MET A CA 2
ATOM 1161 C C . MET A 1 5 ? -24.866 7.942 2.591 1.00 0.00 5 MET A C 2
ATOM 1162 O O . MET A 1 5 ? -25.550 7.663 1.605 1.00 0.00 5 MET A O 2
ATOM 1176 N N . GLU A 1 6 ? -24.545 9.190 2.917 1.00 0.00 6 GLU A N 2
ATOM 1177 C CA . GLU A 1 6 ? -24.989 10.326 2.113 1.00 0.00 6 GLU A CA 2
ATOM 1178 C C . GLU A 1 6 ? -24.061 10.539 0.919 1.00 0.00 6 GLU A C 2
ATOM 1179 O O . GLU A 1 6 ? -24.440 10.280 -0.224 1.00 0.00 6 GLU A O 2
ATOM 1191 N N . ARG A 1 7 ? -22.849 11.014 1.189 1.00 0.00 7 ARG A N 2
ATOM 1192 C CA . ARG A 1 7 ? -21.868 11.252 0.145 1.00 0.00 7 ARG A CA 2
ATOM 1193 C C . ARG A 1 7 ? -20.463 10.926 0.636 1.00 0.00 7 ARG A C 2
ATOM 1194 O O . ARG A 1 7 ? -19.978 11.512 1.603 1.00 0.00 7 ARG A O 2
ATOM 1215 N N . GLN A 1 8 ? -19.816 9.984 -0.040 1.00 0.00 8 GLN A N 2
ATOM 1216 C CA . GLN A 1 8 ? -18.468 9.568 0.318 1.00 0.00 8 GLN A CA 2
ATOM 1217 C C . GLN A 1 8 ? -17.424 10.428 -0.390 1.00 0.00 8 GLN A C 2
ATOM 1218 O O . GLN A 1 8 ? -17.530 10.689 -1.589 1.00 0.00 8 GLN A O 2
ATOM 1232 N N . VAL A 1 9 ? -16.416 10.865 0.360 1.00 0.00 9 VAL A N 2
ATOM 1233 C CA . VAL A 1 9 ? -15.352 11.697 -0.193 1.00 0.00 9 VAL A CA 2
ATOM 1234 C C . VAL A 1 9 ? -14.171 10.838 -0.660 1.00 0.00 9 VAL A C 2
ATOM 1235 O O . VAL A 1 9 ? -13.968 9.730 -0.160 1.00 0.00 9 VAL A O 2
ATOM 1248 N N . PRO A 1 10 ? -13.382 11.342 -1.630 1.00 0.00 10 PRO A N 2
ATOM 1249 C CA . PRO A 1 10 ? -12.219 10.627 -2.166 1.00 0.00 10 PRO A CA 2
ATOM 1250 C C . PRO A 1 10 ? -11.334 10.031 -1.074 1.00 0.00 10 PRO A C 2
ATOM 1251 O O . PRO A 1 10 ? -10.937 10.721 -0.135 1.00 0.00 10 PRO A O 2
ATOM 1262 N N . TYR A 1 11 ? -11.034 8.741 -1.207 1.00 0.00 11 TYR A N 2
ATOM 1263 C CA . TYR A 1 11 ? -10.196 8.038 -0.245 1.00 0.00 11 TYR A CA 2
ATOM 1264 C C . TYR A 1 11 ? -8.861 8.749 -0.046 1.00 0.00 11 TYR A C 2
ATOM 1265 O O . TYR A 1 11 ? -8.383 9.455 -0.934 1.00 0.00 11 TYR A O 2
ATOM 1283 N N . THR A 1 12 ? -8.265 8.551 1.126 1.00 0.00 12 THR A N 2
ATOM 1284 C CA . THR A 1 12 ? -6.981 9.162 1.452 1.00 0.00 12 THR A CA 2
ATOM 1285 C C . THR A 1 12 ? -5.935 8.093 1.770 1.00 0.00 12 THR A C 2
ATOM 1286 O O . THR A 1 12 ? -5.810 7.664 2.917 1.00 0.00 12 THR A O 2
ATOM 1297 N N . PRO A 1 13 ? -5.171 7.643 0.753 1.00 0.00 13 PRO A N 2
ATOM 1298 C CA . PRO A 1 13 ? -4.135 6.614 0.931 1.00 0.00 13 PRO A CA 2
ATOM 1299 C C . PRO A 1 13 ? -3.148 6.951 2.045 1.00 0.00 13 PRO A C 2
ATOM 1300 O O . PRO A 1 13 ? -3.225 8.020 2.653 1.00 0.00 13 PRO A O 2
ATOM 1311 N N . CYS A 1 14 ? -2.224 6.024 2.306 1.00 0.00 14 CYS A N 2
ATOM 1312 C CA . CYS A 1 14 ? -1.214 6.206 3.354 1.00 0.00 14 CYS A CA 2
ATOM 1313 C C . CYS A 1 14 ? -0.683 7.637 3.348 1.00 0.00 14 CYS A C 2
ATOM 1314 O O . CYS A 1 14 ? -0.161 8.115 2.341 1.00 0.00 14 CYS A O 2
ATOM 1321 N N . SER A 1 15 ? -0.832 8.318 4.480 1.00 0.00 15 SER A N 2
ATOM 1322 C CA . SER A 1 15 ? -0.374 9.697 4.611 1.00 0.00 15 SER A CA 2
ATOM 1323 C C . SER A 1 15 ? 0.982 9.719 5.296 1.00 0.00 15 SER A C 2
ATOM 1324 O O . SER A 1 15 ? 1.116 9.309 6.450 1.00 0.00 15 SER A O 2
ATOM 1332 N N . GLY A 1 16 ? 1.984 10.200 4.578 1.00 0.00 16 GLY A N 2
ATOM 1333 C CA . GLY A 1 16 ? 3.318 10.232 5.103 1.00 0.00 16 GLY A CA 2
ATOM 1334 C C . GLY A 1 16 ? 4.341 10.677 4.077 1.00 0.00 16 GLY A C 2
ATOM 1335 O O . GLY A 1 16 ? 4.019 11.380 3.119 1.00 0.00 16 GLY A O 2
ATOM 1339 N N . LEU A 1 17 ? 5.583 10.256 4.296 1.00 0.00 17 LEU A N 2
ATOM 1340 C CA . LEU A 1 17 ? 6.684 10.557 3.397 1.00 0.00 17 LEU A CA 2
ATOM 1341 C C . LEU A 1 17 ? 6.495 9.862 2.049 1.00 0.00 17 LEU A C 2
ATOM 1342 O O . LEU A 1 17 ? 6.784 10.431 0.997 1.00 0.00 17 LEU A O 2
ATOM 1358 N N . TYR A 1 18 ? 5.992 8.632 2.094 1.00 0.00 18 TYR A N 2
ATOM 1359 C CA . TYR A 1 18 ? 5.795 7.839 0.880 1.00 0.00 18 TYR A CA 2
ATOM 1360 C C . TYR A 1 18 ? 4.534 8.253 0.131 1.00 0.00 18 TYR A C 2
ATOM 1361 O O . TYR A 1 18 ? 4.518 8.329 -1.098 1.00 0.00 18 TYR A O 2
ATOM 1379 N N . GLY A 1 19 ? 3.501 8.540 0.897 1.00 0.00 19 GLY A N 2
ATOM 1380 C CA . GLY A 1 19 ? 2.231 9.009 0.356 1.00 0.00 19 GLY A CA 2
ATOM 1381 C C . GLY A 1 19 ? 1.579 8.086 -0.672 1.00 0.00 19 GLY A C 2
ATOM 1382 O O . GLY A 1 19 ? 0.415 8.290 -1.019 1.00 0.00 19 GLY A O 2
ATOM 1386 N N . THR A 1 20 ? 2.300 7.074 -1.165 1.00 0.00 20 THR A N 2
ATOM 1387 C CA . THR A 1 20 ? 1.744 6.182 -2.179 1.00 0.00 20 THR A CA 2
ATOM 1388 C C . THR A 1 20 ? 1.380 4.814 -1.612 1.00 0.00 20 THR A C 2
ATOM 1389 O O . THR A 1 20 ? 2.183 4.173 -0.937 1.00 0.00 20 THR A O 2
ATOM 1400 N N . ALA A 1 21 ? 0.166 4.367 -1.919 1.00 0.00 21 ALA A N 2
ATOM 1401 C CA . ALA A 1 21 ? -0.321 3.074 -1.453 1.00 0.00 21 ALA A CA 2
ATOM 1402 C C . ALA A 1 21 ? -0.220 2.033 -2.562 1.00 0.00 21 ALA A C 2
ATOM 1403 O O . ALA A 1 21 ? -1.079 1.968 -3.440 1.00 0.00 21 ALA A O 2
ATOM 1410 N N . GLN A 1 22 ? 0.827 1.214 -2.512 1.00 0.00 22 GLN A N 2
ATOM 1411 C CA . GLN A 1 22 ? 1.041 0.186 -3.524 1.00 0.00 22 GLN A CA 2
ATOM 1412 C C . GLN A 1 22 ? 1.213 -1.187 -2.881 1.00 0.00 22 GLN A C 2
ATOM 1413 O O . GLN A 1 22 ? 1.064 -1.340 -1.669 1.00 0.00 22 GLN A O 2
ATOM 1427 N N . CYS A 1 23 ? 1.526 -2.182 -3.707 1.00 0.00 23 CYS A N 2
ATOM 1428 C CA . CYS A 1 23 ? 1.729 -3.545 -3.229 1.00 0.00 23 CYS A CA 2
ATOM 1429 C C . CYS A 1 23 ? 2.971 -4.152 -3.873 1.00 0.00 23 CYS A C 2
ATOM 1430 O O . CYS A 1 23 ? 2.967 -4.476 -5.061 1.00 0.00 23 CYS A O 2
ATOM 1437 N N . CYS A 1 24 ? 4.033 -4.303 -3.088 1.00 0.00 24 CYS A N 2
ATOM 1438 C CA . CYS A 1 24 ? 5.277 -4.868 -3.596 1.00 0.00 24 CYS A CA 2
ATOM 1439 C C . CYS A 1 24 ? 5.840 -5.919 -2.634 1.00 0.00 24 CYS A C 2
ATOM 1440 O O . CYS A 1 24 ? 5.614 -5.855 -1.425 1.00 0.00 24 CYS A O 2
ATOM 1447 N N . ALA A 1 25 ? 6.574 -6.884 -3.190 1.00 0.00 25 ALA A N 2
ATOM 1448 C CA . ALA A 1 25 ? 7.161 -7.970 -2.421 1.00 0.00 25 ALA A CA 2
ATOM 1449 C C . ALA A 1 25 ? 8.347 -7.494 -1.595 1.00 0.00 25 ALA A C 2
ATOM 1450 O O . ALA A 1 25 ? 8.828 -6.374 -1.763 1.00 0.00 25 ALA A O 2
ATOM 1457 N N . THR A 1 26 ? 8.810 -8.360 -0.704 1.00 0.00 26 THR A N 2
ATOM 1458 C CA . THR A 1 26 ? 9.939 -8.041 0.161 1.00 0.00 26 THR A CA 2
ATOM 1459 C C . THR A 1 26 ? 11.036 -9.099 0.068 1.00 0.00 26 THR A C 2
ATOM 1460 O O . THR A 1 26 ? 10.783 -10.238 -0.326 1.00 0.00 26 THR A O 2
ATOM 1471 N N . ASP A 1 27 ? 12.255 -8.711 0.435 1.00 0.00 27 ASP A N 2
ATOM 1472 C CA . ASP A 1 27 ? 13.398 -9.614 0.382 1.00 0.00 27 ASP A CA 2
ATOM 1473 C C . ASP A 1 27 ? 13.384 -10.601 1.546 1.00 0.00 27 ASP A C 2
ATOM 1474 O O . ASP A 1 27 ? 12.400 -10.704 2.279 1.00 0.00 27 ASP A O 2
ATOM 1483 N N . VAL A 1 28 ? 14.486 -11.321 1.701 1.00 0.00 28 VAL A N 2
ATOM 1484 C CA . VAL A 1 28 ? 14.624 -12.312 2.759 1.00 0.00 28 VAL A CA 2
ATOM 1485 C C . VAL A 1 28 ? 14.624 -11.689 4.154 1.00 0.00 28 VAL A C 2
ATOM 1486 O O . VAL A 1 28 ? 13.936 -12.170 5.054 1.00 0.00 28 VAL A O 2
ATOM 1499 N N . LEU A 1 29 ? 15.390 -10.616 4.329 1.00 0.00 29 LEU A N 2
ATOM 1500 C CA . LEU A 1 29 ? 15.492 -9.955 5.625 1.00 0.00 29 LEU A CA 2
ATOM 1501 C C . LEU A 1 29 ? 14.244 -9.126 5.936 1.00 0.00 29 LEU A C 2
ATOM 1502 O O . LEU A 1 29 ? 13.980 -8.803 7.094 1.00 0.00 29 LEU A O 2
ATOM 1518 N N . GLY A 1 30 ? 13.479 -8.787 4.901 1.00 0.00 30 GLY A N 2
ATOM 1519 C CA . GLY A 1 30 ? 12.261 -8.014 5.097 1.00 0.00 30 GLY A CA 2
ATOM 1520 C C . GLY A 1 30 ? 12.349 -6.588 4.574 1.00 0.00 30 GLY A C 2
ATOM 1521 O O . GLY A 1 30 ? 11.319 -5.940 4.376 1.00 0.00 30 GLY A O 2
ATOM 1525 N N . VAL A 1 31 ? 13.562 -6.084 4.358 1.00 0.00 31 VAL A N 2
ATOM 1526 C CA . VAL A 1 31 ? 13.737 -4.728 3.850 1.00 0.00 31 VAL A CA 2
ATOM 1527 C C . VAL A 1 31 ? 14.054 -4.739 2.357 1.00 0.00 31 VAL A C 2
ATOM 1528 O O . VAL A 1 31 ? 15.159 -5.101 1.954 1.00 0.00 31 VAL A O 2
ATOM 1541 N N . ALA A 1 32 ? 13.079 -4.322 1.547 1.00 0.00 32 ALA A N 2
ATOM 1542 C CA . ALA A 1 32 ? 13.241 -4.271 0.096 1.00 0.00 32 ALA A CA 2
ATOM 1543 C C . ALA A 1 32 ? 11.942 -3.853 -0.586 1.00 0.00 32 ALA A C 2
ATOM 1544 O O . ALA A 1 32 ? 10.900 -3.736 0.058 1.00 0.00 32 ALA A O 2
ATOM 1551 N N . ASP A 1 33 ? 12.019 -3.630 -1.893 1.00 0.00 33 ASP A N 2
ATOM 1552 C CA . ASP A 1 33 ? 10.858 -3.237 -2.682 1.00 0.00 33 ASP A CA 2
ATOM 1553 C C . ASP A 1 33 ? 10.897 -3.927 -4.044 1.00 0.00 33 ASP A C 2
ATOM 1554 O O . ASP A 1 33 ? 11.368 -3.355 -5.028 1.00 0.00 33 ASP A O 2
ATOM 1563 N N . LEU A 1 34 ? 10.402 -5.161 -4.091 1.00 0.00 34 LEU A N 2
ATOM 1564 C CA . LEU A 1 34 ? 10.401 -5.940 -5.323 1.00 0.00 34 LEU A CA 2
ATOM 1565 C C . LEU A 1 34 ? 9.014 -6.001 -5.949 1.00 0.00 34 LEU A C 2
ATOM 1566 O O . LEU A 1 34 ? 8.025 -6.230 -5.260 1.00 0.00 34 LEU A O 2
ATOM 1582 N N . ASP A 1 35 ? 8.955 -5.797 -7.258 1.00 0.00 35 ASP A N 2
ATOM 1583 C CA . ASP A 1 35 ? 7.694 -5.854 -7.991 1.00 0.00 35 ASP A CA 2
ATOM 1584 C C . ASP A 1 35 ? 6.620 -4.972 -7.353 1.00 0.00 35 ASP A C 2
ATOM 1585 O O . ASP A 1 35 ? 5.793 -5.451 -6.577 1.00 0.00 35 ASP A O 2
ATOM 1594 N N . CYS A 1 36 ? 6.630 -3.684 -7.690 1.00 0.00 36 CYS A N 2
ATOM 1595 C CA . CYS A 1 36 ? 5.632 -2.746 -7.150 1.00 0.00 36 CYS A CA 2
ATOM 1596 C C . CYS A 1 36 ? 4.862 -2.060 -8.274 1.00 0.00 36 CYS A C 2
ATOM 1597 O O . CYS A 1 36 ? 5.443 -1.655 -9.281 1.00 0.00 36 CYS A O 2
ATOM 1604 N N . ALA A 1 37 ? 3.549 -1.934 -8.094 1.00 0.00 37 ALA A N 2
ATOM 1605 C CA . ALA A 1 37 ? 2.691 -1.300 -9.089 1.00 0.00 37 ALA A CA 2
ATOM 1606 C C . ALA A 1 37 ? 1.380 -0.840 -8.463 1.00 0.00 37 ALA A C 2
ATOM 1607 O O . ALA A 1 37 ? 1.170 -0.990 -7.260 1.00 0.00 37 ALA A O 2
ATOM 1614 N N . ASN A 1 38 ? 0.502 -0.275 -9.286 1.00 0.00 38 ASN A N 2
ATOM 1615 C CA . ASN A 1 38 ? -0.791 0.204 -8.809 1.00 0.00 38 ASN A CA 2
ATOM 1616 C C . ASN A 1 38 ? -1.661 -0.961 -8.334 1.00 0.00 38 ASN A C 2
ATOM 1617 O O . ASN A 1 38 ? -1.902 -1.906 -9.085 1.00 0.00 38 ASN A O 2
ATOM 1628 N N . PRO A 1 39 ? -2.146 -0.912 -7.077 1.00 0.00 39 PRO A N 2
ATOM 1629 C CA . PRO A 1 39 ? -2.990 -1.967 -6.519 1.00 0.00 39 PRO A CA 2
ATOM 1630 C C . PRO A 1 39 ? -4.465 -1.762 -6.858 1.00 0.00 39 PRO A C 2
ATOM 1631 O O . PRO A 1 39 ? -5.038 -0.724 -6.529 1.00 0.00 39 PRO A O 2
ATOM 1642 N N . PRO A 1 40 ? -5.108 -2.742 -7.522 1.00 0.00 40 PRO A N 2
ATOM 1643 C CA . PRO A 1 40 ? -6.510 -2.633 -7.894 1.00 0.00 40 PRO A CA 2
ATOM 1644 C C . PRO A 1 40 ? -7.442 -3.204 -6.831 1.00 0.00 40 PRO A C 2
ATOM 1645 O O . PRO A 1 40 ? -7.450 -4.410 -6.581 1.00 0.00 40 PRO A O 2
ATOM 1656 N N . ALA A 1 41 ? -8.231 -2.331 -6.213 1.00 0.00 41 ALA A N 2
ATOM 1657 C CA . ALA A 1 41 ? -9.184 -2.747 -5.192 1.00 0.00 41 ALA A CA 2
ATOM 1658 C C . ALA A 1 41 ? -10.031 -1.572 -4.730 1.00 0.00 41 ALA A C 2
ATOM 1659 O O . ALA A 1 41 ? -9.856 -0.445 -5.195 1.00 0.00 41 ALA A O 2
ATOM 1666 N N . THR A 1 42 ? -10.948 -1.842 -3.811 1.00 0.00 42 THR A N 2
ATOM 1667 C CA . THR A 1 42 ? -11.790 -0.805 -3.248 1.00 0.00 42 THR A CA 2
ATOM 1668 C C . THR A 1 42 ? -11.335 -0.520 -1.822 1.00 0.00 42 THR A C 2
ATOM 1669 O O . THR A 1 42 ? -11.841 -1.114 -0.869 1.00 0.00 42 THR A O 2
ATOM 1680 N N . LEU A 1 43 ? -10.378 0.394 -1.683 1.00 0.00 43 LEU A N 2
ATOM 1681 C CA . LEU A 1 43 ? -9.834 0.732 -0.370 1.00 0.00 43 LEU A CA 2
ATOM 1682 C C . LEU A 1 43 ? -10.901 1.342 0.535 1.00 0.00 43 LEU A C 2
ATOM 1683 O O . LEU A 1 43 ? -11.494 2.369 0.205 1.00 0.00 43 LEU A O 2
ATOM 1699 N N . ALA A 1 44 ? -11.138 0.701 1.678 1.00 0.00 44 ALA A N 2
ATOM 1700 C CA . ALA A 1 44 ? -12.134 1.176 2.633 1.00 0.00 44 ALA A CA 2
ATOM 1701 C C . ALA A 1 44 ? -11.512 1.479 3.994 1.00 0.00 44 ALA A C 2
ATOM 1702 O O . ALA A 1 44 ? -11.935 2.405 4.685 1.00 0.00 44 ALA A O 2
ATOM 1709 N N . ASN A 1 45 ? -10.504 0.695 4.376 1.00 0.00 45 ASN A N 2
ATOM 1710 C CA . ASN A 1 45 ? -9.833 0.886 5.656 1.00 0.00 45 ASN A CA 2
ATOM 1711 C C . ASN A 1 45 ? -8.481 0.174 5.684 1.00 0.00 45 ASN A C 2
ATOM 1712 O O . ASN A 1 45 ? -8.074 -0.442 4.699 1.00 0.00 45 ASN A O 2
ATOM 1723 N N . ALA A 1 46 ? -7.787 0.270 6.820 1.00 0.00 46 ALA A N 2
ATOM 1724 C CA . ALA A 1 46 ? -6.472 -0.351 6.983 1.00 0.00 46 ALA A CA 2
ATOM 1725 C C . ALA A 1 46 ? -6.483 -1.821 6.582 1.00 0.00 46 ALA A C 2
ATOM 1726 O O . ALA A 1 46 ? -5.754 -2.231 5.678 1.00 0.00 46 ALA A O 2
ATOM 1733 N N . THR A 1 47 ? -7.311 -2.608 7.257 1.00 0.00 47 THR A N 2
ATOM 1734 C CA . THR A 1 47 ? -7.412 -4.028 6.980 1.00 0.00 47 THR A CA 2
ATOM 1735 C C . THR A 1 47 ? -7.851 -4.267 5.542 1.00 0.00 47 THR A C 2
ATOM 1736 O O . THR A 1 47 ? -7.401 -5.214 4.894 1.00 0.00 47 THR A O 2
ATOM 1747 N N . HIS A 1 48 ? -8.728 -3.403 5.048 1.00 0.00 48 HIS A N 2
ATOM 1748 C CA . HIS A 1 48 ? -9.216 -3.515 3.683 1.00 0.00 48 HIS A CA 2
ATOM 1749 C C . HIS A 1 48 ? -8.062 -3.346 2.703 1.00 0.00 48 HIS A C 2
ATOM 1750 O O . HIS A 1 48 ? -8.053 -3.942 1.626 1.00 0.00 48 HIS A O 2
ATOM 1765 N N . PHE A 1 49 ? -7.089 -2.524 3.090 1.00 0.00 49 PHE A N 2
ATOM 1766 C CA . PHE A 1 49 ? -5.916 -2.283 2.259 1.00 0.00 49 PHE A CA 2
ATOM 1767 C C . PHE A 1 49 ? -5.022 -3.520 2.242 1.00 0.00 49 PHE A C 2
ATOM 1768 O O . PHE A 1 49 ? -4.445 -3.866 1.211 1.00 0.00 49 PHE A O 2
ATOM 1785 N N . GLU A 1 50 ? -4.908 -4.181 3.395 1.00 0.00 50 GLU A N 2
ATOM 1786 C CA . GLU A 1 50 ? -4.099 -5.391 3.501 1.00 0.00 50 GLU A CA 2
ATOM 1787 C C . GLU A 1 50 ? -4.671 -6.485 2.607 1.00 0.00 50 GLU A C 2
ATOM 1788 O O . GLU A 1 50 ? -3.938 -7.319 2.076 1.00 0.00 50 GLU A O 2
ATOM 1800 N N . SER A 1 51 ? -5.991 -6.471 2.447 1.00 0.00 51 SER A N 2
ATOM 1801 C CA . SER A 1 51 ? -6.680 -7.453 1.618 1.00 0.00 51 SER A CA 2
ATOM 1802 C C . SER A 1 51 ? -6.484 -7.149 0.134 1.00 0.00 51 SER A C 2
ATOM 1803 O O . SER A 1 51 ? -6.771 -7.984 -0.723 1.00 0.00 51 SER A O 2
ATOM 1811 N N . THR A 1 52 ? -5.991 -5.949 -0.162 1.00 0.00 52 THR A N 2
ATOM 1812 C CA . THR A 1 52 ? -5.755 -5.537 -1.542 1.00 0.00 52 THR A CA 2
ATOM 1813 C C . THR A 1 52 ? -4.475 -6.156 -2.087 1.00 0.00 52 THR A C 2
ATOM 1814 O O . THR A 1 52 ? -4.440 -6.644 -3.218 1.00 0.00 52 THR A O 2
ATOM 1825 N N . CYS A 1 53 ? -3.424 -6.132 -1.276 1.00 0.00 53 CYS A N 2
ATOM 1826 C CA . CYS A 1 53 ? -2.137 -6.683 -1.677 1.00 0.00 53 CYS A CA 2
ATOM 1827 C C . CYS A 1 53 ? -2.097 -8.191 -1.459 1.00 0.00 53 CYS A C 2
ATOM 1828 O O . CYS A 1 53 ? -1.379 -8.902 -2.155 1.00 0.00 53 CYS A O 2
ATOM 1835 N N . ALA A 1 54 ? -2.887 -8.674 -0.503 1.00 0.00 54 ALA A N 2
ATOM 1836 C CA . ALA A 1 54 ? -2.930 -10.093 -0.190 1.00 0.00 54 ALA A CA 2
ATOM 1837 C C . ALA A 1 54 ? -3.713 -10.840 -1.253 1.00 0.00 54 ALA A C 2
ATOM 1838 O O . ALA A 1 54 ? -3.584 -12.054 -1.413 1.00 0.00 54 ALA A O 2
ATOM 1845 N N . ALA A 1 55 ? -4.526 -10.086 -1.974 1.00 0.00 55 ALA A N 2
ATOM 1846 C CA . ALA A 1 55 ? -5.356 -10.624 -3.031 1.00 0.00 55 ALA A CA 2
ATOM 1847 C C . ALA A 1 55 ? -4.527 -11.180 -4.184 1.00 0.00 55 ALA A C 2
ATOM 1848 O O . ALA A 1 55 ? -4.883 -12.198 -4.779 1.00 0.00 55 ALA A O 2
ATOM 1855 N N . ILE A 1 56 ? -3.421 -10.510 -4.495 1.00 0.00 56 ILE A N 2
ATOM 1856 C CA . ILE A 1 56 ? -2.561 -10.932 -5.595 1.00 0.00 56 ILE A CA 2
ATOM 1857 C C . ILE A 1 56 ? -1.260 -11.583 -5.118 1.00 0.00 56 ILE A C 2
ATOM 1858 O O . ILE A 1 56 ? -0.345 -11.800 -5.913 1.00 0.00 56 ILE A O 2
ATOM 1874 N N . GLY A 1 57 ? -1.176 -11.892 -3.825 1.00 0.00 57 GLY A N 2
ATOM 1875 C CA . GLY A 1 57 ? 0.014 -12.551 -3.297 1.00 0.00 57 GLY A CA 2
ATOM 1876 C C . GLY A 1 57 ? 1.100 -11.595 -2.825 1.00 0.00 57 GLY A C 2
ATOM 1877 O O . GLY A 1 57 ? 2.285 -11.846 -3.050 1.00 0.00 57 GLY A O 2
ATOM 1881 N N . GLN A 1 58 ? 0.710 -10.507 -2.167 1.00 0.00 58 GLN A N 2
ATOM 1882 C CA . GLN A 1 58 ? 1.676 -9.532 -1.659 1.00 0.00 58 GLN A CA 2
ATOM 1883 C C . GLN A 1 58 ? 1.168 -8.872 -0.378 1.00 0.00 58 GLN A C 2
ATOM 1884 O O . GLN A 1 58 ? 0.094 -9.210 0.120 1.00 0.00 58 GLN A O 2
ATOM 1898 N N . ARG A 1 59 ? 1.950 -7.936 0.154 1.00 0.00 59 ARG A N 2
ATOM 1899 C CA . ARG A 1 59 ? 1.581 -7.238 1.388 1.00 0.00 59 ARG A CA 2
ATOM 1900 C C . ARG A 1 59 ? 1.533 -5.723 1.173 1.00 0.00 59 ARG A C 2
ATOM 1901 O O . ARG A 1 59 ? 2.197 -5.191 0.282 1.00 0.00 59 ARG A O 2
ATOM 1922 N N . ALA A 1 60 ? 0.742 -5.036 2.001 1.00 0.00 60 ALA A N 2
ATOM 1923 C CA . ALA A 1 60 ? 0.594 -3.586 1.903 1.00 0.00 60 ALA A CA 2
ATOM 1924 C C . ALA A 1 60 ? 1.866 -2.861 2.321 1.00 0.00 60 ALA A C 2
ATOM 1925 O O . ALA A 1 60 ? 2.323 -2.994 3.457 1.00 0.00 60 ALA A O 2
ATOM 1932 N N . ARG A 1 61 ? 2.434 -2.088 1.395 1.00 0.00 61 ARG A N 2
ATOM 1933 C CA . ARG A 1 61 ? 3.651 -1.333 1.670 1.00 0.00 61 ARG A CA 2
ATOM 1934 C C . ARG A 1 61 ? 3.573 0.057 1.043 1.00 0.00 61 ARG A C 2
ATOM 1935 O O . ARG A 1 61 ? 3.342 0.191 -0.160 1.00 0.00 61 ARG A O 2
ATOM 1956 N N . CYS A 1 62 ? 3.770 1.087 1.859 1.00 0.00 62 CYS A N 2
ATOM 1957 C CA . CYS A 1 62 ? 3.738 2.461 1.375 1.00 0.00 62 CYS A CA 2
ATOM 1958 C C . CYS A 1 62 ? 5.174 2.921 1.157 1.00 0.00 62 CYS A C 2
ATOM 1959 O O . CYS A 1 62 ? 5.868 3.282 2.105 1.00 0.00 62 CYS A O 2
ATOM 1966 N N . CYS A 1 63 ? 5.623 2.885 -0.095 1.00 0.00 63 CYS A N 2
ATOM 1967 C CA . CYS A 1 63 ? 6.996 3.253 -0.420 1.00 0.00 63 CYS A CA 2
ATOM 1968 C C . CYS A 1 63 ? 7.079 4.583 -1.170 1.00 0.00 63 CYS A C 2
ATOM 1969 O O . CYS A 1 63 ? 6.246 4.888 -2.024 1.00 0.00 63 CYS A O 2
ATOM 1976 N N . VAL A 1 64 ? 8.103 5.364 -0.832 1.00 0.00 64 VAL A N 2
ATOM 1977 C CA . VAL A 1 64 ? 8.337 6.669 -1.450 1.00 0.00 64 VAL A CA 2
ATOM 1978 C C . VAL A 1 64 ? 9.176 6.517 -2.716 1.00 0.00 64 VAL A C 2
ATOM 1979 O O . VAL A 1 64 ? 10.066 5.669 -2.785 1.00 0.00 64 VAL A O 2
ATOM 1992 N N . LEU A 1 65 ? 8.877 7.345 -3.717 1.00 0.00 65 LEU A N 2
ATOM 1993 C CA . LEU A 1 65 ? 9.590 7.303 -4.993 1.00 0.00 65 LEU A CA 2
ATOM 1994 C C . LEU A 1 65 ? 11.105 7.311 -4.785 1.00 0.00 65 LEU A C 2
ATOM 1995 O O . LEU A 1 65 ? 11.617 8.076 -3.967 1.00 0.00 65 LEU A O 2
ATOM 2011 N N . PRO A 1 66 ? 11.847 6.463 -5.529 1.00 0.00 66 PRO A N 2
ATOM 2012 C CA . PRO A 1 66 ? 13.307 6.381 -5.410 1.00 0.00 66 PRO A CA 2
ATOM 2013 C C . PRO A 1 66 ? 13.995 7.696 -5.751 1.00 0.00 66 PRO A C 2
ATOM 2014 O O . PRO A 1 66 ? 13.679 8.331 -6.757 1.00 0.00 66 PRO A O 2
ATOM 2025 N N . ILE A 1 67 ? 14.942 8.094 -4.908 1.00 0.00 67 ILE A N 2
ATOM 2026 C CA . ILE A 1 67 ? 15.685 9.331 -5.116 1.00 0.00 67 ILE A CA 2
ATOM 2027 C C . ILE A 1 67 ? 17.187 9.072 -5.053 1.00 0.00 67 ILE A C 2
ATOM 2028 O O . ILE A 1 67 ? 17.742 8.846 -3.978 1.00 0.00 67 ILE A O 2
ATOM 2044 N N . LEU A 1 68 ? 17.834 9.097 -6.216 1.00 0.00 68 LEU A N 2
ATOM 2045 C CA . LEU A 1 68 ? 19.273 8.863 -6.307 1.00 0.00 68 LEU A CA 2
ATOM 2046 C C . LEU A 1 68 ? 20.034 9.698 -5.279 1.00 0.00 68 LEU A C 2
ATOM 2047 O O . LEU A 1 68 ? 20.098 10.923 -5.385 1.00 0.00 68 LEU A O 2
ATOM 2063 N N . GLY A 1 69 ? 20.607 9.023 -4.285 1.00 0.00 69 GLY A N 2
ATOM 2064 C CA . GLY A 1 69 ? 21.356 9.714 -3.249 1.00 0.00 69 GLY A CA 2
ATOM 2065 C C . GLY A 1 69 ? 20.924 9.308 -1.853 1.00 0.00 69 GLY A C 2
ATOM 2066 O O . GLY A 1 69 ? 21.614 9.595 -0.875 1.00 0.00 69 GLY A O 2
ATOM 2070 N N . GLN A 1 70 ? 19.779 8.638 -1.763 1.00 0.00 70 GLN A N 2
ATOM 2071 C CA . GLN A 1 70 ? 19.249 8.191 -0.481 1.00 0.00 70 GLN A CA 2
ATOM 2072 C C . GLN A 1 70 ? 18.688 6.784 -0.581 1.00 0.00 70 GLN A C 2
ATOM 2073 O O . GLN A 1 70 ? 18.490 6.248 -1.672 1.00 0.00 70 GLN A O 2
ATOM 2087 N N . ASP A 1 71 ? 18.437 6.198 0.577 1.00 0.00 71 ASP A N 2
ATOM 2088 C CA . ASP A 1 71 ? 17.891 4.850 0.659 1.00 0.00 71 ASP A CA 2
ATOM 2089 C C . ASP A 1 71 ? 16.382 4.876 0.436 1.00 0.00 71 ASP A C 2
ATOM 2090 O O . ASP A 1 71 ? 15.760 5.936 0.497 1.00 0.00 71 ASP A O 2
ATOM 2099 N N . ILE A 1 72 ? 15.798 3.712 0.170 1.00 0.00 72 ILE A N 2
ATOM 2100 C CA . ILE A 1 72 ? 14.362 3.622 -0.060 1.00 0.00 72 ILE A CA 2
ATOM 2101 C C . ILE A 1 72 ? 13.599 3.537 1.266 1.00 0.00 72 ILE A C 2
ATOM 2102 O O . ILE A 1 72 ? 13.876 2.679 2.104 1.00 0.00 72 ILE A O 2
ATOM 2118 N N . LEU A 1 73 ? 12.645 4.449 1.454 1.00 0.00 73 LEU A N 2
ATOM 2119 C CA . LEU A 1 73 ? 11.847 4.493 2.672 1.00 0.00 73 LEU A CA 2
ATOM 2120 C C . LEU A 1 73 ? 10.476 3.855 2.449 1.00 0.00 73 LEU A C 2
ATOM 2121 O O . LEU A 1 73 ? 9.682 4.339 1.648 1.00 0.00 73 LEU A O 2
ATOM 2137 N N . CYS A 1 74 ? 10.203 2.754 3.142 1.00 0.00 74 CYS A N 2
ATOM 2138 C CA . CYS A 1 74 ? 8.910 2.080 2.995 1.00 0.00 74 CYS A CA 2
ATOM 2139 C C . CYS A 1 74 ? 8.633 1.150 4.175 1.00 0.00 74 CYS A C 2
ATOM 2140 O O . CYS A 1 74 ? 9.535 0.470 4.665 1.00 0.00 74 CYS A O 2
ATOM 2147 N N . GLN A 1 75 ? 7.379 1.124 4.627 1.00 0.00 75 GLN A N 2
ATOM 2148 C CA . GLN A 1 75 ? 6.992 0.278 5.757 1.00 0.00 75 GLN A CA 2
ATOM 2149 C C . GLN A 1 75 ? 5.481 0.049 5.790 1.00 0.00 75 GLN A C 2
ATOM 2150 O O . GLN A 1 75 ? 4.726 0.710 5.075 1.00 0.00 75 GLN A O 2
ATOM 2164 N N . THR A 1 76 ? 5.049 -0.896 6.625 1.00 0.00 76 THR A N 2
ATOM 2165 C CA . THR A 1 76 ? 3.634 -1.225 6.761 1.00 0.00 76 THR A CA 2
ATOM 2166 C C . THR A 1 76 ? 3.029 -0.578 8.012 1.00 0.00 76 THR A C 2
ATOM 2167 O O . THR A 1 76 ? 3.529 -0.781 9.118 1.00 0.00 76 THR A O 2
ATOM 2178 N N . PRO A 1 77 ? 1.941 0.210 7.860 1.00 0.00 77 PRO A N 2
ATOM 2179 C CA . PRO A 1 77 ? 1.282 0.871 8.996 1.00 0.00 77 PRO A CA 2
ATOM 2180 C C . PRO A 1 77 ? 0.566 -0.114 9.917 1.00 0.00 77 PRO A C 2
ATOM 2181 O O . PRO A 1 77 ? -0.041 -1.082 9.456 1.00 0.00 77 PRO A O 2
ATOM 2192 N N . ALA A 1 78 ? 0.649 0.143 11.222 1.00 0.00 78 ALA A N 2
ATOM 2193 C CA . ALA A 1 78 ? 0.004 -0.700 12.229 1.00 0.00 78 ALA A CA 2
ATOM 2194 C C . ALA A 1 78 ? 0.570 -2.119 12.244 1.00 0.00 78 ALA A C 2
ATOM 2195 O O . ALA A 1 78 ? 0.147 -2.953 13.045 1.00 0.00 78 ALA A O 2
ATOM 2202 N N . GLY A 1 79 ? 1.525 -2.392 11.360 1.00 0.00 79 GLY A N 2
ATOM 2203 C CA . GLY A 1 79 ? 2.124 -3.708 11.302 1.00 0.00 79 GLY A CA 2
ATOM 2204 C C . GLY A 1 79 ? 1.175 -4.750 10.748 1.00 0.00 79 GLY A C 2
ATOM 2205 O O . GLY A 1 79 ? 1.170 -5.896 11.200 1.00 0.00 79 GLY A O 2
ATOM 2209 N N . LEU A 1 80 ? 0.369 -4.348 9.769 1.00 0.00 80 LEU A N 2
ATOM 2210 C CA . LEU A 1 80 ? -0.594 -5.251 9.141 1.00 0.00 80 LEU A CA 2
ATOM 2211 C C . LEU A 1 80 ? 0.064 -6.569 8.743 1.00 0.00 80 LEU A C 2
ATOM 2212 O O . LEU A 1 80 ? -0.081 -7.553 9.499 1.00 0.00 80 LEU A O 2
ATOM 2229 N N . SER A 1 1 ? -14.873 24.358 6.533 1.00 0.00 1 SER A N 3
ATOM 2230 C CA . SER A 1 1 ? -16.169 23.639 6.639 1.00 0.00 1 SER A CA 3
ATOM 2231 C C . SER A 1 1 ? -16.228 22.477 5.649 1.00 0.00 1 SER A C 3
ATOM 2232 O O . SER A 1 1 ? -16.973 22.525 4.668 1.00 0.00 1 SER A O 3
ATOM 2239 N N . PRO A 1 2 ? -15.438 21.413 5.891 1.00 0.00 2 PRO A N 3
ATOM 2240 C CA . PRO A 1 2 ? -15.405 20.235 5.017 1.00 0.00 2 PRO A CA 3
ATOM 2241 C C . PRO A 1 2 ? -16.775 19.579 4.875 1.00 0.00 2 PRO A C 3
ATOM 2242 O O . PRO A 1 2 ? -17.337 19.080 5.850 1.00 0.00 2 PRO A O 3
ATOM 2253 N N . ALA A 1 3 ? -17.303 19.584 3.656 1.00 0.00 3 ALA A N 3
ATOM 2254 C CA . ALA A 1 3 ? -18.607 18.989 3.383 1.00 0.00 3 ALA A CA 3
ATOM 2255 C C . ALA A 1 3 ? -18.525 17.465 3.380 1.00 0.00 3 ALA A C 3
ATOM 2256 O O . ALA A 1 3 ? -17.538 16.888 2.923 1.00 0.00 3 ALA A O 3
ATOM 2263 N N . ALA A 1 4 ? -19.570 16.820 3.892 1.00 0.00 4 ALA A N 3
ATOM 2264 C CA . ALA A 1 4 ? -19.617 15.364 3.954 1.00 0.00 4 ALA A CA 3
ATOM 2265 C C . ALA A 1 4 ? -20.648 14.795 2.983 1.00 0.00 4 ALA A C 3
ATOM 2266 O O . ALA A 1 4 ? -20.430 13.745 2.379 1.00 0.00 4 ALA A O 3
ATOM 2273 N N . MET A 1 5 ? -21.772 15.493 2.836 1.00 0.00 5 MET A N 3
ATOM 2274 C CA . MET A 1 5 ? -22.835 15.046 1.942 1.00 0.00 5 MET A CA 3
ATOM 2275 C C . MET A 1 5 ? -22.894 15.915 0.692 1.00 0.00 5 MET A C 3
ATOM 2276 O O . MET A 1 5 ? -23.170 15.428 -0.405 1.00 0.00 5 MET A O 3
ATOM 2290 N N . GLU A 1 6 ? -22.634 17.204 0.873 1.00 0.00 6 GLU A N 3
ATOM 2291 C CA . GLU A 1 6 ? -22.657 18.154 -0.233 1.00 0.00 6 GLU A CA 3
ATOM 2292 C C . GLU A 1 6 ? -21.692 17.727 -1.337 1.00 0.00 6 GLU A C 3
ATOM 2293 O O . GLU A 1 6 ? -22.117 17.308 -2.414 1.00 0.00 6 GLU A O 3
ATOM 2305 N N . ARG A 1 7 ? -20.395 17.835 -1.065 1.00 0.00 7 ARG A N 3
ATOM 2306 C CA . ARG A 1 7 ? -19.379 17.455 -2.027 1.00 0.00 7 ARG A CA 3
ATOM 2307 C C . ARG A 1 7 ? -18.159 16.869 -1.326 1.00 0.00 7 ARG A C 3
ATOM 2308 O O . ARG A 1 7 ? -17.487 17.546 -0.549 1.00 0.00 7 ARG A O 3
ATOM 2329 N N . GLN A 1 8 ? -17.881 15.601 -1.606 1.00 0.00 8 GLN A N 3
ATOM 2330 C CA . GLN A 1 8 ? -16.739 14.921 -1.008 1.00 0.00 8 GLN A CA 3
ATOM 2331 C C . GLN A 1 8 ? -15.440 15.386 -1.655 1.00 0.00 8 GLN A C 3
ATOM 2332 O O . GLN A 1 8 ? -15.405 15.713 -2.841 1.00 0.00 8 GLN A O 3
ATOM 2346 N N . VAL A 1 9 ? -14.374 15.414 -0.864 1.00 0.00 9 VAL A N 3
ATOM 2347 C CA . VAL A 1 9 ? -13.071 15.843 -1.354 1.00 0.00 9 VAL A CA 3
ATOM 2348 C C . VAL A 1 9 ? -12.273 14.657 -1.899 1.00 0.00 9 VAL A C 3
ATOM 2349 O O . VAL A 1 9 ? -12.477 13.519 -1.474 1.00 0.00 9 VAL A O 3
ATOM 2362 N N . PRO A 1 10 ? -11.358 14.915 -2.854 1.00 0.00 10 PRO A N 3
ATOM 2363 C CA . PRO A 1 10 ? -10.524 13.875 -3.462 1.00 0.00 10 PRO A CA 3
ATOM 2364 C C . PRO A 1 10 ? -9.977 12.885 -2.438 1.00 0.00 10 PRO A C 3
ATOM 2365 O O . PRO A 1 10 ? -9.472 13.280 -1.387 1.00 0.00 10 PRO A O 3
ATOM 2376 N N . TYR A 1 11 ? -10.085 11.596 -2.753 1.00 0.00 11 TYR A N 3
ATOM 2377 C CA . TYR A 1 11 ? -9.604 10.544 -1.870 1.00 0.00 11 TYR A CA 3
ATOM 2378 C C . TYR A 1 11 ? -8.132 10.750 -1.527 1.00 0.00 11 TYR A C 3
ATOM 2379 O O . TYR A 1 11 ? -7.389 11.369 -2.289 1.00 0.00 11 TYR A O 3
ATOM 2397 N N . THR A 1 12 ? -7.715 10.224 -0.379 1.00 0.00 12 THR A N 3
ATOM 2398 C CA . THR A 1 12 ? -6.332 10.354 0.063 1.00 0.00 12 THR A CA 3
ATOM 2399 C C . THR A 1 12 ? -5.794 9.029 0.602 1.00 0.00 12 THR A C 3
ATOM 2400 O O . THR A 1 12 ? -5.919 8.742 1.793 1.00 0.00 12 THR A O 3
ATOM 2411 N N . PRO A 1 13 ? -5.187 8.197 -0.267 1.00 0.00 13 PRO A N 3
ATOM 2412 C CA . PRO A 1 13 ? -4.624 6.905 0.136 1.00 0.00 13 PRO A CA 3
ATOM 2413 C C . PRO A 1 13 ? -3.312 7.066 0.888 1.00 0.00 13 PRO A C 3
ATOM 2414 O O . PRO A 1 13 ? -2.708 8.139 0.873 1.00 0.00 13 PRO A O 3
ATOM 2425 N N . CYS A 1 14 ? -2.869 5.993 1.535 1.00 0.00 14 CYS A N 3
ATOM 2426 C CA . CYS A 1 14 ? -1.629 6.018 2.302 1.00 0.00 14 CYS A CA 3
ATOM 2427 C C . CYS A 1 14 ? -1.607 7.189 3.273 1.00 0.00 14 CYS A C 3
ATOM 2428 O O . CYS A 1 14 ? -2.614 7.870 3.473 1.00 0.00 14 CYS A O 3
ATOM 2435 N N . SER A 1 15 ? -0.455 7.406 3.882 1.00 0.00 15 SER A N 3
ATOM 2436 C CA . SER A 1 15 ? -0.289 8.480 4.845 1.00 0.00 15 SER A CA 3
ATOM 2437 C C . SER A 1 15 ? 1.000 9.260 4.593 1.00 0.00 15 SER A C 3
ATOM 2438 O O . SER A 1 15 ? 1.518 9.267 3.484 1.00 0.00 15 SER A O 3
ATOM 2446 N N . GLY A 1 16 ? 1.462 9.908 5.662 1.00 0.00 16 GLY A N 3
ATOM 2447 C CA . GLY A 1 16 ? 2.678 10.730 5.702 1.00 0.00 16 GLY A CA 3
ATOM 2448 C C . GLY A 1 16 ? 3.720 10.538 4.595 1.00 0.00 16 GLY A C 3
ATOM 2449 O O . GLY A 1 16 ? 3.409 10.326 3.432 1.00 0.00 16 GLY A O 3
ATOM 2453 N N . LEU A 1 17 ? 4.972 10.739 4.998 1.00 0.00 17 LEU A N 3
ATOM 2454 C CA . LEU A 1 17 ? 6.159 10.669 4.131 1.00 0.00 17 LEU A CA 3
ATOM 2455 C C . LEU A 1 17 ? 5.993 9.835 2.854 1.00 0.00 17 LEU A C 3
ATOM 2456 O O . LEU A 1 17 ? 6.444 10.255 1.788 1.00 0.00 17 LEU A O 3
ATOM 2472 N N . TYR A 1 18 ? 5.351 8.680 2.935 1.00 0.00 18 TYR A N 3
ATOM 2473 C CA . TYR A 1 18 ? 5.221 7.822 1.753 1.00 0.00 18 TYR A CA 3
ATOM 2474 C C . TYR A 1 18 ? 4.289 8.425 0.698 1.00 0.00 18 TYR A C 3
ATOM 2475 O O . TYR A 1 18 ? 4.549 8.312 -0.500 1.00 0.00 18 TYR A O 3
ATOM 2493 N N . GLY A 1 19 ? 3.232 9.089 1.149 1.00 0.00 19 GLY A N 3
ATOM 2494 C CA . GLY A 1 19 ? 2.303 9.756 0.244 1.00 0.00 19 GLY A CA 3
ATOM 2495 C C . GLY A 1 19 ? 1.642 8.861 -0.807 1.00 0.00 19 GLY A C 3
ATOM 2496 O O . GLY A 1 19 ? 0.661 9.275 -1.423 1.00 0.00 19 GLY A O 3
ATOM 2500 N N . THR A 1 20 ? 2.153 7.645 -1.024 1.00 0.00 20 THR A N 3
ATOM 2501 C CA . THR A 1 20 ? 1.582 6.764 -2.043 1.00 0.00 20 THR A CA 3
ATOM 2502 C C . THR A 1 20 ? 1.287 5.370 -1.499 1.00 0.00 20 THR A C 3
ATOM 2503 O O . THR A 1 20 ? 1.927 4.911 -0.555 1.00 0.00 20 THR A O 3
ATOM 2514 N N . ALA A 1 21 ? 0.321 4.695 -2.121 1.00 0.00 21 ALA A N 3
ATOM 2515 C CA . ALA A 1 21 ? -0.073 3.354 -1.710 1.00 0.00 21 ALA A CA 3
ATOM 2516 C C . ALA A 1 21 ? 0.241 2.356 -2.819 1.00 0.00 21 ALA A C 3
ATOM 2517 O O . ALA A 1 21 ? -0.350 2.415 -3.897 1.00 0.00 21 ALA A O 3
ATOM 2524 N N . GLN A 1 22 ? 1.162 1.432 -2.552 1.00 0.00 22 GLN A N 3
ATOM 2525 C CA . GLN A 1 22 ? 1.563 0.450 -3.555 1.00 0.00 22 GLN A CA 3
ATOM 2526 C C . GLN A 1 22 ? 1.588 -0.962 -2.981 1.00 0.00 22 GLN A C 3
ATOM 2527 O O . GLN A 1 22 ? 1.120 -1.205 -1.870 1.00 0.00 22 GLN A O 3
ATOM 2541 N N . CYS A 1 23 ? 2.141 -1.889 -3.760 1.00 0.00 23 CYS A N 3
ATOM 2542 C CA . CYS A 1 23 ? 2.239 -3.284 -3.347 1.00 0.00 23 CYS A CA 3
ATOM 2543 C C . CYS A 1 23 ? 3.503 -3.913 -3.921 1.00 0.00 23 CYS A C 3
ATOM 2544 O O . CYS A 1 23 ? 3.777 -3.792 -5.115 1.00 0.00 23 CYS A O 3
ATOM 2551 N N . CYS A 1 24 ? 4.269 -4.588 -3.070 1.00 0.00 24 CYS A N 3
ATOM 2552 C CA . CYS A 1 24 ? 5.512 -5.215 -3.504 1.00 0.00 24 CYS A CA 3
ATOM 2553 C C . CYS A 1 24 ? 5.794 -6.498 -2.724 1.00 0.00 24 CYS A C 3
ATOM 2554 O O . CYS A 1 24 ? 5.177 -6.760 -1.690 1.00 0.00 24 CYS A O 3
ATOM 2561 N N . ALA A 1 25 ? 6.733 -7.291 -3.235 1.00 0.00 25 ALA A N 3
ATOM 2562 C CA . ALA A 1 25 ? 7.123 -8.543 -2.601 1.00 0.00 25 ALA A CA 3
ATOM 2563 C C . ALA A 1 25 ? 8.312 -8.322 -1.679 1.00 0.00 25 ALA A C 3
ATOM 2564 O O . ALA A 1 25 ? 8.937 -7.262 -1.702 1.00 0.00 25 ALA A O 3
ATOM 2571 N N . THR A 1 26 ? 8.621 -9.326 -0.868 1.00 0.00 26 THR A N 3
ATOM 2572 C CA . THR A 1 26 ? 9.732 -9.225 0.069 1.00 0.00 26 THR A CA 3
ATOM 2573 C C . THR A 1 26 ? 10.753 -10.342 -0.142 1.00 0.00 26 THR A C 3
ATOM 2574 O O . THR A 1 26 ? 10.429 -11.399 -0.683 1.00 0.00 26 THR A O 3
ATOM 2585 N N . ASP A 1 27 ? 11.990 -10.098 0.293 1.00 0.00 27 ASP A N 3
ATOM 2586 C CA . ASP A 1 27 ? 13.064 -11.074 0.146 1.00 0.00 27 ASP A CA 3
ATOM 2587 C C . ASP A 1 27 ? 13.059 -12.077 1.293 1.00 0.00 27 ASP A C 3
ATOM 2588 O O . ASP A 1 27 ? 12.120 -12.127 2.088 1.00 0.00 27 ASP A O 3
ATOM 2597 N N . VAL A 1 28 ? 14.119 -12.871 1.368 1.00 0.00 28 VAL A N 3
ATOM 2598 C CA . VAL A 1 28 ? 14.251 -13.888 2.403 1.00 0.00 28 VAL A CA 3
ATOM 2599 C C . VAL A 1 28 ? 14.258 -13.294 3.812 1.00 0.00 28 VAL A C 3
ATOM 2600 O O . VAL A 1 28 ? 13.563 -13.788 4.701 1.00 0.00 28 VAL A O 3
ATOM 2613 N N . LEU A 1 29 ? 15.036 -12.232 4.017 1.00 0.00 29 LEU A N 3
ATOM 2614 C CA . LEU A 1 29 ? 15.131 -11.602 5.327 1.00 0.00 29 LEU A CA 3
ATOM 2615 C C . LEU A 1 29 ? 13.945 -10.675 5.594 1.00 0.00 29 LEU A C 3
ATOM 2616 O O . LEU A 1 29 ? 13.650 -10.351 6.744 1.00 0.00 29 LEU A O 3
ATOM 2632 N N . GLY A 1 30 ? 13.271 -10.248 4.528 1.00 0.00 30 GLY A N 3
ATOM 2633 C CA . GLY A 1 30 ? 12.118 -9.374 4.679 1.00 0.00 30 GLY A CA 3
ATOM 2634 C C . GLY A 1 30 ? 12.370 -7.949 4.207 1.00 0.00 30 GLY A C 3
ATOM 2635 O O . GLY A 1 30 ? 11.425 -7.187 4.003 1.00 0.00 30 GLY A O 3
ATOM 2639 N N . VAL A 1 31 ? 13.637 -7.578 4.043 1.00 0.00 31 VAL A N 3
ATOM 2640 C CA . VAL A 1 31 ? 13.981 -6.236 3.589 1.00 0.00 31 VAL A CA 3
ATOM 2641 C C . VAL A 1 31 ? 14.341 -6.231 2.105 1.00 0.00 31 VAL A C 3
ATOM 2642 O O . VAL A 1 31 ? 15.404 -6.718 1.718 1.00 0.00 31 VAL A O 3
ATOM 2655 N N . ALA A 1 32 ? 13.455 -5.668 1.282 1.00 0.00 32 ALA A N 3
ATOM 2656 C CA . ALA A 1 32 ? 13.679 -5.590 -0.160 1.00 0.00 32 ALA A CA 3
ATOM 2657 C C . ALA A 1 32 ? 12.497 -4.937 -0.871 1.00 0.00 32 ALA A C 3
ATOM 2658 O O . ALA A 1 32 ? 11.427 -4.762 -0.290 1.00 0.00 32 ALA A O 3
ATOM 2665 N N . ASP A 1 33 ? 12.706 -4.584 -2.135 1.00 0.00 33 ASP A N 3
ATOM 2666 C CA . ASP A 1 33 ? 11.668 -3.962 -2.951 1.00 0.00 33 ASP A CA 3
ATOM 2667 C C . ASP A 1 33 ? 11.557 -4.688 -4.290 1.00 0.00 33 ASP A C 3
ATOM 2668 O O . ASP A 1 33 ? 12.030 -4.200 -5.317 1.00 0.00 33 ASP A O 3
ATOM 2677 N N . LEU A 1 34 ? 10.931 -5.862 -4.263 1.00 0.00 34 LEU A N 3
ATOM 2678 C CA . LEU A 1 34 ? 10.773 -6.685 -5.460 1.00 0.00 34 LEU A CA 3
ATOM 2679 C C . LEU A 1 34 ? 9.360 -6.594 -6.034 1.00 0.00 34 LEU A C 3
ATOM 2680 O O . LEU A 1 34 ? 8.387 -6.510 -5.291 1.00 0.00 34 LEU A O 3
ATOM 2696 N N . ASP A 1 35 ? 9.263 -6.610 -7.363 1.00 0.00 35 ASP A N 3
ATOM 2697 C CA . ASP A 1 35 ? 7.975 -6.567 -8.054 1.00 0.00 35 ASP A CA 3
ATOM 2698 C C . ASP A 1 35 ? 7.047 -5.509 -7.465 1.00 0.00 35 ASP A C 3
ATOM 2699 O O . ASP A 1 35 ? 6.192 -5.814 -6.634 1.00 0.00 35 ASP A O 3
ATOM 2708 N N . CYS A 1 36 ? 7.216 -4.269 -7.903 1.00 0.00 36 CYS A N 3
ATOM 2709 C CA . CYS A 1 36 ? 6.381 -3.175 -7.421 1.00 0.00 36 CYS A CA 3
ATOM 2710 C C . CYS A 1 36 ? 5.428 -2.685 -8.511 1.00 0.00 36 CYS A C 3
ATOM 2711 O O . CYS A 1 36 ? 5.845 -2.419 -9.638 1.00 0.00 36 CYS A O 3
ATOM 2718 N N . ALA A 1 37 ? 4.145 -2.571 -8.166 1.00 0.00 37 ALA A N 3
ATOM 2719 C CA . ALA A 1 37 ? 3.132 -2.119 -9.113 1.00 0.00 37 ALA A CA 3
ATOM 2720 C C . ALA A 1 37 ? 1.922 -1.543 -8.387 1.00 0.00 37 ALA A C 3
ATOM 2721 O O . ALA A 1 37 ? 1.914 -1.435 -7.161 1.00 0.00 37 ALA A O 3
ATOM 2728 N N . ASN A 1 38 ? 0.902 -1.172 -9.154 1.00 0.00 38 ASN A N 3
ATOM 2729 C CA . ASN A 1 38 ? -0.317 -0.604 -8.586 1.00 0.00 38 ASN A CA 3
ATOM 2730 C C . ASN A 1 38 ? -1.218 -1.709 -8.023 1.00 0.00 38 ASN A C 3
ATOM 2731 O O . ASN A 1 38 ? -1.444 -2.725 -8.679 1.00 0.00 38 ASN A O 3
ATOM 2742 N N . PRO A 1 39 ? -1.743 -1.524 -6.793 1.00 0.00 39 PRO A N 3
ATOM 2743 C CA . PRO A 1 39 ? -2.619 -2.501 -6.154 1.00 0.00 39 PRO A CA 3
ATOM 2744 C C . PRO A 1 39 ? -4.090 -2.262 -6.500 1.00 0.00 39 PRO A C 3
ATOM 2745 O O . PRO A 1 39 ? -4.631 -1.196 -6.206 1.00 0.00 39 PRO A O 3
ATOM 2756 N N . PRO A 1 40 ? -4.764 -3.246 -7.128 1.00 0.00 40 PRO A N 3
ATOM 2757 C CA . PRO A 1 40 ? -6.163 -3.109 -7.514 1.00 0.00 40 PRO A CA 3
ATOM 2758 C C . PRO A 1 40 ? -7.131 -3.604 -6.443 1.00 0.00 40 PRO A C 3
ATOM 2759 O O . PRO A 1 40 ? -7.176 -4.795 -6.134 1.00 0.00 40 PRO A O 3
ATOM 2770 N N . ALA A 1 41 ? -7.908 -2.679 -5.881 1.00 0.00 41 ALA A N 3
ATOM 2771 C CA . ALA A 1 41 ? -8.894 -3.018 -4.861 1.00 0.00 41 ALA A CA 3
ATOM 2772 C C . ALA A 1 41 ? -9.714 -1.798 -4.471 1.00 0.00 41 ALA A C 3
ATOM 2773 O O . ALA A 1 41 ? -9.509 -0.703 -4.996 1.00 0.00 41 ALA A O 3
ATOM 2780 N N . THR A 1 42 ? -10.645 -1.995 -3.546 1.00 0.00 42 THR A N 3
ATOM 2781 C CA . THR A 1 42 ? -11.466 -0.910 -3.046 1.00 0.00 42 THR A CA 3
ATOM 2782 C C . THR A 1 42 ? -11.015 -0.555 -1.637 1.00 0.00 42 THR A C 3
ATOM 2783 O O . THR A 1 42 ? -11.531 -1.088 -0.654 1.00 0.00 42 THR A O 3
ATOM 2794 N N . LEU A 1 43 ? -10.046 0.350 -1.545 1.00 0.00 43 LEU A N 3
ATOM 2795 C CA . LEU A 1 43 ? -9.501 0.753 -0.252 1.00 0.00 43 LEU A CA 3
ATOM 2796 C C . LEU A 1 43 ? -10.570 1.409 0.620 1.00 0.00 43 LEU A C 3
ATOM 2797 O O . LEU A 1 43 ? -11.169 2.412 0.232 1.00 0.00 43 LEU A O 3
ATOM 2813 N N . ALA A 1 44 ? -10.805 0.833 1.798 1.00 0.00 44 ALA A N 3
ATOM 2814 C CA . ALA A 1 44 ? -11.801 1.365 2.725 1.00 0.00 44 ALA A CA 3
ATOM 2815 C C . ALA A 1 44 ? -11.174 1.746 4.064 1.00 0.00 44 ALA A C 3
ATOM 2816 O O . ALA A 1 44 ? -11.593 2.713 4.700 1.00 0.00 44 ALA A O 3
ATOM 2823 N N . ASN A 1 45 ? -10.167 0.984 4.486 1.00 0.00 45 ASN A N 3
ATOM 2824 C CA . ASN A 1 45 ? -9.492 1.247 5.752 1.00 0.00 45 ASN A CA 3
ATOM 2825 C C . ASN A 1 45 ? -8.142 0.532 5.815 1.00 0.00 45 ASN A C 3
ATOM 2826 O O . ASN A 1 45 ? -7.733 -0.121 4.856 1.00 0.00 45 ASN A O 3
ATOM 2837 N N . ALA A 1 46 ? -7.455 0.668 6.950 1.00 0.00 46 ALA A N 3
ATOM 2838 C CA . ALA A 1 46 ? -6.145 0.048 7.144 1.00 0.00 46 ALA A CA 3
ATOM 2839 C C . ALA A 1 46 ? -6.159 -1.438 6.799 1.00 0.00 46 ALA A C 3
ATOM 2840 O O . ALA A 1 46 ? -5.441 -1.883 5.904 1.00 0.00 46 ALA A O 3
ATOM 2847 N N . THR A 1 47 ? -6.973 -2.202 7.518 1.00 0.00 47 THR A N 3
ATOM 2848 C CA . THR A 1 47 ? -7.077 -3.633 7.293 1.00 0.00 47 THR A CA 3
ATOM 2849 C C . THR A 1 47 ? -7.526 -3.926 5.869 1.00 0.00 47 THR A C 3
ATOM 2850 O O . THR A 1 47 ? -7.080 -4.896 5.254 1.00 0.00 47 THR A O 3
ATOM 2861 N N . HIS A 1 48 ? -8.408 -3.082 5.349 1.00 0.00 48 HIS A N 3
ATOM 2862 C CA . HIS A 1 48 ? -8.904 -3.248 3.992 1.00 0.00 48 HIS A CA 3
ATOM 2863 C C . HIS A 1 48 ? -7.753 -3.108 3.005 1.00 0.00 48 HIS A C 3
ATOM 2864 O O . HIS A 1 48 ? -7.732 -3.756 1.958 1.00 0.00 48 HIS A O 3
ATOM 2879 N N . PHE A 1 49 ? -6.796 -2.252 3.355 1.00 0.00 49 PHE A N 3
ATOM 2880 C CA . PHE A 1 49 ? -5.621 -2.029 2.524 1.00 0.00 49 PHE A CA 3
ATOM 2881 C C . PHE A 1 49 ? -4.756 -3.284 2.508 1.00 0.00 49 PHE A C 3
ATOM 2882 O O . PHE A 1 49 ? -4.131 -3.609 1.499 1.00 0.00 49 PHE A O 3
ATOM 2899 N N . GLU A 1 50 ? -4.725 -3.985 3.641 1.00 0.00 50 GLU A N 3
ATOM 2900 C CA . GLU A 1 50 ? -3.958 -5.218 3.756 1.00 0.00 50 GLU A CA 3
ATOM 2901 C C . GLU A 1 50 ? -4.578 -6.303 2.882 1.00 0.00 50 GLU A C 3
ATOM 2902 O O . GLU A 1 50 ? -3.873 -7.053 2.205 1.00 0.00 50 GLU A O 3
ATOM 2914 N N . SER A 1 51 ? -5.905 -6.377 2.908 1.00 0.00 51 SER A N 3
ATOM 2915 C CA . SER A 1 51 ? -6.648 -7.340 2.140 1.00 0.00 51 SER A CA 3
ATOM 2916 C C . SER A 1 51 ? -6.452 -7.124 0.640 1.00 0.00 51 SER A C 3
ATOM 2917 O O . SER A 1 51 ? -6.719 -8.015 -0.166 1.00 0.00 51 SER A O 3
ATOM 2925 N N . THR A 1 52 ? -5.982 -5.934 0.276 1.00 0.00 52 THR A N 3
ATOM 2926 C CA . THR A 1 52 ? -5.752 -5.591 -1.124 1.00 0.00 52 THR A CA 3
ATOM 2927 C C . THR A 1 52 ? -4.559 -6.349 -1.696 1.00 0.00 52 THR A C 3
ATOM 2928 O O . THR A 1 52 ? -4.595 -6.813 -2.835 1.00 0.00 52 THR A O 3
ATOM 2939 N N . CYS A 1 53 ? -3.504 -6.469 -0.901 1.00 0.00 53 CYS A N 3
ATOM 2940 C CA . CYS A 1 53 ? -2.296 -7.159 -1.337 1.00 0.00 53 CYS A CA 3
ATOM 2941 C C . CYS A 1 53 ? -2.377 -8.657 -1.080 1.00 0.00 53 CYS A C 3
ATOM 2942 O O . CYS A 1 53 ? -1.822 -9.449 -1.838 1.00 0.00 53 CYS A O 3
ATOM 2949 N N . ALA A 1 54 ? -3.083 -9.046 -0.025 1.00 0.00 54 ALA A N 3
ATOM 2950 C CA . ALA A 1 54 ? -3.223 -10.454 0.315 1.00 0.00 54 ALA A CA 3
ATOM 2951 C C . ALA A 1 54 ? -4.088 -11.143 -0.723 1.00 0.00 54 ALA A C 3
ATOM 2952 O O . ALA A 1 54 ? -4.071 -12.365 -0.870 1.00 0.00 54 ALA A O 3
ATOM 2959 N N . ALA A 1 55 ? -4.845 -10.324 -1.435 1.00 0.00 55 ALA A N 3
ATOM 2960 C CA . ALA A 1 55 ? -5.740 -10.788 -2.472 1.00 0.00 55 ALA A CA 3
ATOM 2961 C C . ALA A 1 55 ? -4.986 -11.385 -3.657 1.00 0.00 55 ALA A C 3
ATOM 2962 O O . ALA A 1 55 ? -5.405 -12.396 -4.223 1.00 0.00 55 ALA A O 3
ATOM 2969 N N . ILE A 1 56 ? -3.871 -10.758 -4.030 1.00 0.00 56 ILE A N 3
ATOM 2970 C CA . ILE A 1 56 ? -3.076 -11.229 -5.163 1.00 0.00 56 ILE A CA 3
ATOM 2971 C C . ILE A 1 56 ? -1.838 -12.014 -4.728 1.00 0.00 56 ILE A C 3
ATOM 2972 O O . ILE A 1 56 ? -1.055 -12.455 -5.569 1.00 0.00 56 ILE A O 3
ATOM 2988 N N . GLY A 1 57 ? -1.659 -12.187 -3.422 1.00 0.00 57 GLY A N 3
ATOM 2989 C CA . GLY A 1 57 ? -0.512 -12.939 -2.931 1.00 0.00 57 GLY A CA 3
ATOM 2990 C C . GLY A 1 57 ? 0.701 -12.066 -2.642 1.00 0.00 57 GLY A C 3
ATOM 2991 O O . GLY A 1 57 ? 1.831 -12.450 -2.946 1.00 0.00 57 GLY A O 3
ATOM 2995 N N . GLN A 1 58 ? 0.470 -10.893 -2.058 1.00 0.00 58 GLN A N 3
ATOM 2996 C CA . GLN A 1 58 ? 1.554 -9.972 -1.726 1.00 0.00 58 GLN A CA 3
ATOM 2997 C C . GLN A 1 58 ? 1.272 -9.254 -0.407 1.00 0.00 58 GLN A C 3
ATOM 2998 O O . GLN A 1 58 ? 0.317 -9.587 0.296 1.00 0.00 58 GLN A O 3
ATOM 3012 N N . ARG A 1 59 ? 2.105 -8.269 -0.073 1.00 0.00 59 ARG A N 3
ATOM 3013 C CA . ARG A 1 59 ? 1.941 -7.521 1.174 1.00 0.00 59 ARG A CA 3
ATOM 3014 C C . ARG A 1 59 ? 1.723 -6.032 0.899 1.00 0.00 59 ARG A C 3
ATOM 3015 O O . ARG A 1 59 ? 2.185 -5.505 -0.112 1.00 0.00 59 ARG A O 3
ATOM 3036 N N . ALA A 1 60 ? 1.017 -5.359 1.812 1.00 0.00 60 ALA A N 3
ATOM 3037 C CA . ALA A 1 60 ? 0.732 -3.935 1.668 1.00 0.00 60 ALA A CA 3
ATOM 3038 C C . ALA A 1 60 ? 1.910 -3.096 2.153 1.00 0.00 60 ALA A C 3
ATOM 3039 O O . ALA A 1 60 ? 2.331 -3.216 3.304 1.00 0.00 60 ALA A O 3
ATOM 3046 N N . ARG A 1 61 ? 2.441 -2.243 1.277 1.00 0.00 61 ARG A N 3
ATOM 3047 C CA . ARG A 1 61 ? 3.574 -1.404 1.637 1.00 0.00 61 ARG A CA 3
ATOM 3048 C C . ARG A 1 61 ? 3.412 -0.001 1.049 1.00 0.00 61 ARG A C 3
ATOM 3049 O O . ARG A 1 61 ? 2.950 0.156 -0.083 1.00 0.00 61 ARG A O 3
ATOM 3070 N N . CYS A 1 62 ? 3.782 1.017 1.824 1.00 0.00 62 CYS A N 3
ATOM 3071 C CA . CYS A 1 62 ? 3.671 2.402 1.365 1.00 0.00 62 CYS A CA 3
ATOM 3072 C C . CYS A 1 62 ? 5.055 2.957 1.037 1.00 0.00 62 CYS A C 3
ATOM 3073 O O . CYS A 1 62 ? 5.925 3.023 1.905 1.00 0.00 62 CYS A O 3
ATOM 3080 N N . CYS A 1 63 ? 5.256 3.357 -0.219 1.00 0.00 63 CYS A N 3
ATOM 3081 C CA . CYS A 1 63 ? 6.548 3.882 -0.650 1.00 0.00 63 CYS A CA 3
ATOM 3082 C C . CYS A 1 63 ? 6.495 5.378 -0.943 1.00 0.00 63 CYS A C 3
ATOM 3083 O O . CYS A 1 63 ? 5.469 5.914 -1.363 1.00 0.00 63 CYS A O 3
ATOM 3090 N N . VAL A 1 64 ? 7.626 6.035 -0.713 1.00 0.00 64 VAL A N 3
ATOM 3091 C CA . VAL A 1 64 ? 7.770 7.466 -0.939 1.00 0.00 64 VAL A CA 3
ATOM 3092 C C . VAL A 1 64 ? 8.504 7.730 -2.252 1.00 0.00 64 VAL A C 3
ATOM 3093 O O . VAL A 1 64 ? 9.343 6.937 -2.677 1.00 0.00 64 VAL A O 3
ATOM 3106 N N . LEU A 1 65 ? 8.170 8.852 -2.885 1.00 0.00 65 LEU A N 3
ATOM 3107 C CA . LEU A 1 65 ? 8.780 9.233 -4.157 1.00 0.00 65 LEU A CA 3
ATOM 3108 C C . LEU A 1 65 ? 10.308 9.144 -4.092 1.00 0.00 65 LEU A C 3
ATOM 3109 O O . LEU A 1 65 ? 10.915 9.554 -3.104 1.00 0.00 65 LEU A O 3
ATOM 3125 N N . PRO A 1 66 ? 10.950 8.605 -5.151 1.00 0.00 66 PRO A N 3
ATOM 3126 C CA . PRO A 1 66 ? 12.412 8.462 -5.202 1.00 0.00 66 PRO A CA 3
ATOM 3127 C C . PRO A 1 66 ? 13.140 9.798 -5.106 1.00 0.00 66 PRO A C 3
ATOM 3128 O O . PRO A 1 66 ? 12.770 10.768 -5.767 1.00 0.00 66 PRO A O 3
ATOM 3139 N N . ILE A 1 67 ? 14.182 9.834 -4.281 1.00 0.00 67 ILE A N 3
ATOM 3140 C CA . ILE A 1 67 ? 14.980 11.042 -4.096 1.00 0.00 67 ILE A CA 3
ATOM 3141 C C . ILE A 1 67 ? 16.466 10.727 -4.233 1.00 0.00 67 ILE A C 3
ATOM 3142 O O . ILE A 1 67 ? 17.064 10.118 -3.346 1.00 0.00 67 ILE A O 3
ATOM 3158 N N . LEU A 1 68 ? 17.056 11.135 -5.353 1.00 0.00 68 LEU A N 3
ATOM 3159 C CA . LEU A 1 68 ? 18.471 10.891 -5.605 1.00 0.00 68 LEU A CA 3
ATOM 3160 C C . LEU A 1 68 ? 19.330 11.371 -4.443 1.00 0.00 68 LEU A C 3
ATOM 3161 O O . LEU A 1 68 ? 19.330 12.554 -4.101 1.00 0.00 68 LEU A O 3
ATOM 3177 N N . GLY A 1 69 ? 20.063 10.439 -3.843 1.00 0.00 69 GLY A N 3
ATOM 3178 C CA . GLY A 1 69 ? 20.924 10.774 -2.721 1.00 0.00 69 GLY A CA 3
ATOM 3179 C C . GLY A 1 69 ? 20.547 10.037 -1.449 1.00 0.00 69 GLY A C 3
ATOM 3180 O O . GLY A 1 69 ? 21.267 10.100 -0.453 1.00 0.00 69 GLY A O 3
ATOM 3184 N N . GLN A 1 70 ? 19.414 9.338 -1.480 1.00 0.00 70 GLN A N 3
ATOM 3185 C CA . GLN A 1 70 ? 18.944 8.591 -0.319 1.00 0.00 70 GLN A CA 3
ATOM 3186 C C . GLN A 1 70 ? 18.375 7.244 -0.726 1.00 0.00 70 GLN A C 3
ATOM 3187 O O . GLN A 1 70 ? 18.152 6.970 -1.906 1.00 0.00 70 GLN A O 3
ATOM 3201 N N . ASP A 1 71 ? 18.147 6.409 0.275 1.00 0.00 71 ASP A N 3
ATOM 3202 C CA . ASP A 1 71 ? 17.597 5.075 0.061 1.00 0.00 71 ASP A CA 3
ATOM 3203 C C . ASP A 1 71 ? 16.077 5.141 -0.054 1.00 0.00 71 ASP A C 3
ATOM 3204 O O . ASP A 1 71 ? 15.469 6.172 0.233 1.00 0.00 71 ASP A O 3
ATOM 3213 N N . ILE A 1 72 ? 15.465 4.036 -0.476 1.00 0.00 72 ILE A N 3
ATOM 3214 C CA . ILE A 1 72 ? 14.017 3.981 -0.624 1.00 0.00 72 ILE A CA 3
ATOM 3215 C C . ILE A 1 72 ? 13.342 3.670 0.714 1.00 0.00 72 ILE A C 3
ATOM 3216 O O . ILE A 1 72 ? 13.667 2.681 1.372 1.00 0.00 72 ILE A O 3
ATOM 3232 N N . LEU A 1 73 ? 12.415 4.536 1.121 1.00 0.00 73 LEU A N 3
ATOM 3233 C CA . LEU A 1 73 ? 11.702 4.356 2.379 1.00 0.00 73 LEU A CA 3
ATOM 3234 C C . LEU A 1 73 ? 10.352 3.675 2.152 1.00 0.00 73 LEU A C 3
ATOM 3235 O O . LEU A 1 73 ? 9.430 4.270 1.599 1.00 0.00 73 LEU A O 3
ATOM 3251 N N . CYS A 1 74 ? 10.247 2.418 2.578 1.00 0.00 74 CYS A N 3
ATOM 3252 C CA . CYS A 1 74 ? 9.010 1.659 2.417 1.00 0.00 74 CYS A CA 3
ATOM 3253 C C . CYS A 1 74 ? 8.779 0.724 3.604 1.00 0.00 74 CYS A C 3
ATOM 3254 O O . CYS A 1 74 ? 9.685 -0.003 4.014 1.00 0.00 74 CYS A O 3
ATOM 3261 N N . GLN A 1 75 ? 7.564 0.743 4.153 1.00 0.00 75 GLN A N 3
ATOM 3262 C CA . GLN A 1 75 ? 7.226 -0.113 5.286 1.00 0.00 75 GLN A CA 3
ATOM 3263 C C . GLN A 1 75 ? 5.714 -0.274 5.416 1.00 0.00 75 GLN A C 3
ATOM 3264 O O . GLN A 1 75 ? 4.946 0.450 4.780 1.00 0.00 75 GLN A O 3
ATOM 3278 N N . THR A 1 76 ? 5.295 -1.227 6.242 1.00 0.00 76 THR A N 3
ATOM 3279 C CA . THR A 1 76 ? 3.880 -1.492 6.458 1.00 0.00 76 THR A CA 3
ATOM 3280 C C . THR A 1 76 ? 3.297 -0.529 7.495 1.00 0.00 76 THR A C 3
ATOM 3281 O O . THR A 1 76 ? 3.928 -0.262 8.517 1.00 0.00 76 THR A O 3
ATOM 3292 N N . PRO A 1 77 ? 2.082 0.008 7.251 1.00 0.00 77 PRO A N 3
ATOM 3293 C CA . PRO A 1 77 ? 1.440 0.943 8.173 1.00 0.00 77 PRO A CA 3
ATOM 3294 C C . PRO A 1 77 ? 0.697 0.238 9.303 1.00 0.00 77 PRO A C 3
ATOM 3295 O O . PRO A 1 77 ? -0.004 -0.747 9.078 1.00 0.00 77 PRO A O 3
ATOM 3306 N N . ALA A 1 78 ? 0.866 0.753 10.521 1.00 0.00 78 ALA A N 3
ATOM 3307 C CA . ALA A 1 78 ? 0.214 0.189 11.703 1.00 0.00 78 ALA A CA 3
ATOM 3308 C C . ALA A 1 78 ? 0.700 -1.228 11.997 1.00 0.00 78 ALA A C 3
ATOM 3309 O O . ALA A 1 78 ? 0.211 -1.879 12.920 1.00 0.00 78 ALA A O 3
ATOM 3316 N N . GLY A 1 79 ? 1.663 -1.702 11.212 1.00 0.00 79 GLY A N 3
ATOM 3317 C CA . GLY A 1 79 ? 2.194 -3.033 11.412 1.00 0.00 79 GLY A CA 3
ATOM 3318 C C . GLY A 1 79 ? 1.224 -4.113 10.981 1.00 0.00 79 GLY A C 3
ATOM 3319 O O . GLY A 1 79 ? 1.091 -5.140 11.647 1.00 0.00 79 GLY A O 3
ATOM 3323 N N . LEU A 1 80 ? 0.543 -3.877 9.863 1.00 0.00 80 LEU A N 3
ATOM 3324 C CA . LEU A 1 80 ? -0.423 -4.836 9.337 1.00 0.00 80 LEU A CA 3
ATOM 3325 C C . LEU A 1 80 ? 0.229 -6.192 9.092 1.00 0.00 80 LEU A C 3
ATOM 3326 O O . LEU A 1 80 ? 0.813 -6.380 8.004 1.00 0.00 80 LEU A O 3
ATOM 3343 N N . SER A 1 1 ? -12.192 26.088 -1.047 1.00 0.00 1 SER A N 4
ATOM 3344 C CA . SER A 1 1 ? -11.374 24.897 -1.396 1.00 0.00 1 SER A CA 4
ATOM 3345 C C . SER A 1 1 ? -12.110 23.588 -1.078 1.00 0.00 1 SER A C 4
ATOM 3346 O O . SER A 1 1 ? -12.247 22.737 -1.958 1.00 0.00 1 SER A O 4
ATOM 3353 N N . PRO A 1 2 ? -12.594 23.391 0.172 1.00 0.00 2 PRO A N 4
ATOM 3354 C CA . PRO A 1 2 ? -13.308 22.162 0.545 1.00 0.00 2 PRO A CA 4
ATOM 3355 C C . PRO A 1 2 ? -14.540 21.921 -0.320 1.00 0.00 2 PRO A C 4
ATOM 3356 O O . PRO A 1 2 ? -15.460 22.740 -0.349 1.00 0.00 2 PRO A O 4
ATOM 3367 N N . ALA A 1 3 ? -14.551 20.793 -1.022 1.00 0.00 3 ALA A N 4
ATOM 3368 C CA . ALA A 1 3 ? -15.669 20.438 -1.889 1.00 0.00 3 ALA A CA 4
ATOM 3369 C C . ALA A 1 3 ? -16.148 19.018 -1.607 1.00 0.00 3 ALA A C 4
ATOM 3370 O O . ALA A 1 3 ? -15.644 18.056 -2.189 1.00 0.00 3 ALA A O 4
ATOM 3377 N N . ALA A 1 4 ? -17.121 18.894 -0.710 1.00 0.00 4 ALA A N 4
ATOM 3378 C CA . ALA A 1 4 ? -17.665 17.591 -0.348 1.00 0.00 4 ALA A CA 4
ATOM 3379 C C . ALA A 1 4 ? -18.908 17.266 -1.169 1.00 0.00 4 ALA A C 4
ATOM 3380 O O . ALA A 1 4 ? -19.293 16.103 -1.295 1.00 0.00 4 ALA A O 4
ATOM 3387 N N . MET A 1 5 ? -19.536 18.300 -1.721 1.00 0.00 5 MET A N 4
ATOM 3388 C CA . MET A 1 5 ? -20.735 18.121 -2.532 1.00 0.00 5 MET A CA 4
ATOM 3389 C C . MET A 1 5 ? -20.436 18.428 -3.995 1.00 0.00 5 MET A C 4
ATOM 3390 O O . MET A 1 5 ? -20.977 17.796 -4.901 1.00 0.00 5 MET A O 4
ATOM 3404 N N . GLU A 1 6 ? -19.567 19.409 -4.206 1.00 0.00 6 GLU A N 4
ATOM 3405 C CA . GLU A 1 6 ? -19.176 19.819 -5.550 1.00 0.00 6 GLU A CA 4
ATOM 3406 C C . GLU A 1 6 ? -18.217 18.805 -6.170 1.00 0.00 6 GLU A C 4
ATOM 3407 O O . GLU A 1 6 ? -18.092 17.681 -5.684 1.00 0.00 6 GLU A O 4
ATOM 3419 N N . ARG A 1 7 ? -17.549 19.208 -7.250 1.00 0.00 7 ARG A N 4
ATOM 3420 C CA . ARG A 1 7 ? -16.601 18.338 -7.938 1.00 0.00 7 ARG A CA 4
ATOM 3421 C C . ARG A 1 7 ? -15.612 17.713 -6.957 1.00 0.00 7 ARG A C 4
ATOM 3422 O O . ARG A 1 7 ? -14.874 18.416 -6.266 1.00 0.00 7 ARG A O 4
ATOM 3443 N N . GLN A 1 8 ? -15.614 16.384 -6.899 1.00 0.00 8 GLN A N 4
ATOM 3444 C CA . GLN A 1 8 ? -14.716 15.653 -6.007 1.00 0.00 8 GLN A CA 4
ATOM 3445 C C . GLN A 1 8 ? -13.261 16.010 -6.289 1.00 0.00 8 GLN A C 4
ATOM 3446 O O . GLN A 1 8 ? -12.900 16.335 -7.419 1.00 0.00 8 GLN A O 4
ATOM 3460 N N . VAL A 1 9 ? -12.432 15.943 -5.253 1.00 0.00 9 VAL A N 4
ATOM 3461 C CA . VAL A 1 9 ? -11.018 16.262 -5.383 1.00 0.00 9 VAL A CA 4
ATOM 3462 C C . VAL A 1 9 ? -10.166 14.991 -5.455 1.00 0.00 9 VAL A C 4
ATOM 3463 O O . VAL A 1 9 ? -10.569 13.938 -4.962 1.00 0.00 9 VAL A O 4
ATOM 3476 N N . PRO A 1 10 ? -8.976 15.082 -6.082 1.00 0.00 10 PRO A N 4
ATOM 3477 C CA . PRO A 1 10 ? -8.058 13.945 -6.219 1.00 0.00 10 PRO A CA 4
ATOM 3478 C C . PRO A 1 10 ? -7.870 13.181 -4.912 1.00 0.00 10 PRO A C 4
ATOM 3479 O O . PRO A 1 10 ? -7.595 13.772 -3.867 1.00 0.00 10 PRO A O 4
ATOM 3490 N N . TYR A 1 11 ? -8.021 11.861 -4.979 1.00 0.00 11 TYR A N 4
ATOM 3491 C CA . TYR A 1 11 ? -7.868 11.007 -3.809 1.00 0.00 11 TYR A CA 4
ATOM 3492 C C . TYR A 1 11 ? -6.440 11.058 -3.270 1.00 0.00 11 TYR A C 4
ATOM 3493 O O . TYR A 1 11 ? -5.503 11.398 -3.993 1.00 0.00 11 TYR A O 4
ATOM 3511 N N . THR A 1 12 ? -6.285 10.713 -1.994 1.00 0.00 12 THR A N 4
ATOM 3512 C CA . THR A 1 12 ? -4.976 10.712 -1.351 1.00 0.00 12 THR A CA 4
ATOM 3513 C C . THR A 1 12 ? -4.797 9.460 -0.494 1.00 0.00 12 THR A C 4
ATOM 3514 O O . THR A 1 12 ? -5.181 9.444 0.677 1.00 0.00 12 THR A O 4
ATOM 3525 N N . PRO A 1 13 ? -4.213 8.388 -1.062 1.00 0.00 13 PRO A N 4
ATOM 3526 C CA . PRO A 1 13 ? -3.987 7.134 -0.336 1.00 0.00 13 PRO A CA 4
ATOM 3527 C C . PRO A 1 13 ? -2.860 7.252 0.682 1.00 0.00 13 PRO A C 4
ATOM 3528 O O . PRO A 1 13 ? -2.093 8.214 0.662 1.00 0.00 13 PRO A O 4
ATOM 3539 N N . CYS A 1 14 ? -2.765 6.261 1.564 1.00 0.00 14 CYS A N 4
ATOM 3540 C CA . CYS A 1 14 ? -1.739 6.246 2.603 1.00 0.00 14 CYS A CA 4
ATOM 3541 C C . CYS A 1 14 ? -1.656 7.579 3.329 1.00 0.00 14 CYS A C 4
ATOM 3542 O O . CYS A 1 14 ? -2.574 8.397 3.275 1.00 0.00 14 CYS A O 4
ATOM 3549 N N . SER A 1 15 ? -0.547 7.776 4.016 1.00 0.00 15 SER A N 4
ATOM 3550 C CA . SER A 1 15 ? -0.325 8.992 4.783 1.00 0.00 15 SER A CA 4
ATOM 3551 C C . SER A 1 15 ? 1.025 9.638 4.462 1.00 0.00 15 SER A C 4
ATOM 3552 O O . SER A 1 15 ? 1.580 9.439 3.388 1.00 0.00 15 SER A O 4
ATOM 3560 N N . GLY A 1 16 ? 1.496 10.415 5.439 1.00 0.00 16 GLY A N 4
ATOM 3561 C CA . GLY A 1 16 ? 2.758 11.168 5.409 1.00 0.00 16 GLY A CA 4
ATOM 3562 C C . GLY A 1 16 ? 3.818 10.785 4.370 1.00 0.00 16 GLY A C 4
ATOM 3563 O O . GLY A 1 16 ? 3.525 10.436 3.236 1.00 0.00 16 GLY A O 4
ATOM 3567 N N . LEU A 1 17 ? 5.071 10.972 4.787 1.00 0.00 17 LEU A N 4
ATOM 3568 C CA . LEU A 1 17 ? 6.274 10.749 3.969 1.00 0.00 17 LEU A CA 4
ATOM 3569 C C . LEU A 1 17 ? 6.091 9.799 2.781 1.00 0.00 17 LEU A C 4
ATOM 3570 O O . LEU A 1 17 ? 6.530 10.115 1.675 1.00 0.00 17 LEU A O 4
ATOM 3586 N N . TYR A 1 18 ? 5.449 8.658 2.977 1.00 0.00 18 TYR A N 4
ATOM 3587 C CA . TYR A 1 18 ? 5.307 7.701 1.877 1.00 0.00 18 TYR A CA 4
ATOM 3588 C C . TYR A 1 18 ? 4.364 8.217 0.784 1.00 0.00 18 TYR A C 4
ATOM 3589 O O . TYR A 1 18 ? 4.610 8.005 -0.404 1.00 0.00 18 TYR A O 4
ATOM 3607 N N . GLY A 1 19 ? 3.305 8.908 1.192 1.00 0.00 19 GLY A N 4
ATOM 3608 C CA . GLY A 1 19 ? 2.374 9.519 0.250 1.00 0.00 19 GLY A CA 4
ATOM 3609 C C . GLY A 1 19 ? 1.715 8.583 -0.764 1.00 0.00 19 GLY A C 4
ATOM 3610 O O . GLY A 1 19 ? 0.758 8.991 -1.423 1.00 0.00 19 GLY A O 4
ATOM 3614 N N . THR A 1 20 ? 2.189 7.343 -0.908 1.00 0.00 20 THR A N 4
ATOM 3615 C CA . THR A 1 20 ? 1.606 6.443 -1.907 1.00 0.00 20 THR A CA 4
ATOM 3616 C C . THR A 1 20 ? 1.428 5.019 -1.389 1.00 0.00 20 THR A C 4
ATOM 3617 O O . THR A 1 20 ? 2.316 4.463 -0.747 1.00 0.00 20 THR A O 4
ATOM 3628 N N . ALA A 1 21 ? 0.284 4.422 -1.721 1.00 0.00 21 ALA A N 4
ATOM 3629 C CA . ALA A 1 21 ? -0.036 3.064 -1.292 1.00 0.00 21 ALA A CA 4
ATOM 3630 C C . ALA A 1 21 ? 0.088 2.092 -2.464 1.00 0.00 21 ALA A C 4
ATOM 3631 O O . ALA A 1 21 ? -0.526 2.296 -3.512 1.00 0.00 21 ALA A O 4
ATOM 3638 N N . GLN A 1 22 ? 0.880 1.032 -2.288 1.00 0.00 22 GLN A N 4
ATOM 3639 C CA . GLN A 1 22 ? 1.086 0.052 -3.354 1.00 0.00 22 GLN A CA 4
ATOM 3640 C C . GLN A 1 22 ? 1.300 -1.352 -2.791 1.00 0.00 22 GLN A C 4
ATOM 3641 O O . GLN A 1 22 ? 1.354 -1.542 -1.576 1.00 0.00 22 GLN A O 4
ATOM 3655 N N . CYS A 1 23 ? 1.421 -2.330 -3.688 1.00 0.00 23 CYS A N 4
ATOM 3656 C CA . CYS A 1 23 ? 1.639 -3.718 -3.291 1.00 0.00 23 CYS A CA 4
ATOM 3657 C C . CYS A 1 23 ? 2.918 -4.248 -3.929 1.00 0.00 23 CYS A C 4
ATOM 3658 O O . CYS A 1 23 ? 3.017 -4.345 -5.153 1.00 0.00 23 CYS A O 4
ATOM 3665 N N . CYS A 1 24 ? 3.894 -4.592 -3.096 1.00 0.00 24 CYS A N 4
ATOM 3666 C CA . CYS A 1 24 ? 5.172 -5.096 -3.589 1.00 0.00 24 CYS A CA 4
ATOM 3667 C C . CYS A 1 24 ? 5.600 -6.357 -2.842 1.00 0.00 24 CYS A C 4
ATOM 3668 O O . CYS A 1 24 ? 5.129 -6.631 -1.738 1.00 0.00 24 CYS A O 4
ATOM 3675 N N . ALA A 1 25 ? 6.500 -7.120 -3.459 1.00 0.00 25 ALA A N 4
ATOM 3676 C CA . ALA A 1 25 ? 7.007 -8.354 -2.870 1.00 0.00 25 ALA A CA 4
ATOM 3677 C C . ALA A 1 25 ? 8.144 -8.065 -1.898 1.00 0.00 25 ALA A C 4
ATOM 3678 O O . ALA A 1 25 ? 8.675 -6.955 -1.865 1.00 0.00 25 ALA A O 4
ATOM 3685 N N . THR A 1 26 ? 8.514 -9.069 -1.113 1.00 0.00 26 THR A N 4
ATOM 3686 C CA . THR A 1 26 ? 9.585 -8.912 -0.137 1.00 0.00 26 THR A CA 4
ATOM 3687 C C . THR A 1 26 ? 10.692 -9.946 -0.345 1.00 0.00 26 THR A C 4
ATOM 3688 O O . THR A 1 26 ? 10.460 -11.008 -0.922 1.00 0.00 26 THR A O 4
ATOM 3699 N N . ASP A 1 27 ? 11.896 -9.626 0.132 1.00 0.00 27 ASP A N 4
ATOM 3700 C CA . ASP A 1 27 ? 13.040 -10.520 -0.010 1.00 0.00 27 ASP A CA 4
ATOM 3701 C C . ASP A 1 27 ? 13.116 -11.511 1.145 1.00 0.00 27 ASP A C 4
ATOM 3702 O O . ASP A 1 27 ? 12.195 -11.611 1.956 1.00 0.00 27 ASP A O 4
ATOM 3711 N N . VAL A 1 28 ? 14.225 -12.237 1.211 1.00 0.00 28 VAL A N 4
ATOM 3712 C CA . VAL A 1 28 ? 14.437 -13.233 2.252 1.00 0.00 28 VAL A CA 4
ATOM 3713 C C . VAL A 1 28 ? 14.420 -12.624 3.654 1.00 0.00 28 VAL A C 4
ATOM 3714 O O . VAL A 1 28 ? 13.793 -13.170 4.563 1.00 0.00 28 VAL A O 4
ATOM 3727 N N . LEU A 1 29 ? 15.103 -11.495 3.831 1.00 0.00 29 LEU A N 4
ATOM 3728 C CA . LEU A 1 29 ? 15.164 -10.842 5.131 1.00 0.00 29 LEU A CA 4
ATOM 3729 C C . LEU A 1 29 ? 13.905 -10.017 5.397 1.00 0.00 29 LEU A C 4
ATOM 3730 O O . LEU A 1 29 ? 13.589 -9.705 6.545 1.00 0.00 29 LEU A O 4
ATOM 3746 N N . GLY A 1 30 ? 13.188 -9.667 4.329 1.00 0.00 30 GLY A N 4
ATOM 3747 C CA . GLY A 1 30 ? 11.960 -8.900 4.474 1.00 0.00 30 GLY A CA 4
ATOM 3748 C C . GLY A 1 30 ? 12.076 -7.459 3.997 1.00 0.00 30 GLY A C 4
ATOM 3749 O O . GLY A 1 30 ? 11.063 -6.806 3.748 1.00 0.00 30 GLY A O 4
ATOM 3753 N N . VAL A 1 31 ? 13.301 -6.951 3.882 1.00 0.00 31 VAL A N 4
ATOM 3754 C CA . VAL A 1 31 ? 13.511 -5.581 3.429 1.00 0.00 31 VAL A CA 4
ATOM 3755 C C . VAL A 1 31 ? 13.939 -5.542 1.966 1.00 0.00 31 VAL A C 4
ATOM 3756 O O . VAL A 1 31 ? 15.067 -5.911 1.633 1.00 0.00 31 VAL A O 4
ATOM 3769 N N . ALA A 1 32 ? 13.036 -5.087 1.099 1.00 0.00 32 ALA A N 4
ATOM 3770 C CA . ALA A 1 32 ? 13.319 -4.986 -0.330 1.00 0.00 32 ALA A CA 4
ATOM 3771 C C . ALA A 1 32 ? 12.124 -4.430 -1.095 1.00 0.00 32 ALA A C 4
ATOM 3772 O O . ALA A 1 32 ? 11.020 -4.324 -0.559 1.00 0.00 32 ALA A O 4
ATOM 3779 N N . ASP A 1 33 ? 12.357 -4.075 -2.353 1.00 0.00 33 ASP A N 4
ATOM 3780 C CA . ASP A 1 33 ? 11.312 -3.536 -3.215 1.00 0.00 33 ASP A CA 4
ATOM 3781 C C . ASP A 1 33 ? 11.284 -4.304 -4.534 1.00 0.00 33 ASP A C 4
ATOM 3782 O O . ASP A 1 33 ? 11.863 -3.873 -5.532 1.00 0.00 33 ASP A O 4
ATOM 3791 N N . LEU A 1 34 ? 10.607 -5.452 -4.524 1.00 0.00 34 LEU A N 4
ATOM 3792 C CA . LEU A 1 34 ? 10.518 -6.308 -5.702 1.00 0.00 34 LEU A CA 4
ATOM 3793 C C . LEU A 1 34 ? 9.112 -6.323 -6.293 1.00 0.00 34 LEU A C 4
ATOM 3794 O O . LEU A 1 34 ? 8.126 -6.398 -5.566 1.00 0.00 34 LEU A O 4
ATOM 3810 N N . ASP A 1 35 ? 9.037 -6.252 -7.619 1.00 0.00 35 ASP A N 4
ATOM 3811 C CA . ASP A 1 35 ? 7.761 -6.286 -8.329 1.00 0.00 35 ASP A CA 4
ATOM 3812 C C . ASP A 1 35 ? 6.746 -5.324 -7.720 1.00 0.00 35 ASP A C 4
ATOM 3813 O O . ASP A 1 35 ? 5.927 -5.714 -6.887 1.00 0.00 35 ASP A O 4
ATOM 3822 N N . CYS A 1 36 ? 6.806 -4.067 -8.138 1.00 0.00 36 CYS A N 4
ATOM 3823 C CA . CYS A 1 36 ? 5.878 -3.056 -7.645 1.00 0.00 36 CYS A CA 4
ATOM 3824 C C . CYS A 1 36 ? 4.897 -2.646 -8.741 1.00 0.00 36 CYS A C 4
ATOM 3825 O O . CYS A 1 36 ? 5.301 -2.331 -9.861 1.00 0.00 36 CYS A O 4
ATOM 3832 N N . ALA A 1 37 ? 3.605 -2.656 -8.413 1.00 0.00 37 ALA A N 4
ATOM 3833 C CA . ALA A 1 37 ? 2.569 -2.296 -9.374 1.00 0.00 37 ALA A CA 4
ATOM 3834 C C . ALA A 1 37 ? 1.345 -1.714 -8.680 1.00 0.00 37 ALA A C 4
ATOM 3835 O O . ALA A 1 37 ? 1.172 -1.871 -7.472 1.00 0.00 37 ALA A O 4
ATOM 3842 N N . ASN A 1 38 ? 0.492 -1.054 -9.459 1.00 0.00 38 ASN A N 4
ATOM 3843 C CA . ASN A 1 38 ? -0.723 -0.444 -8.927 1.00 0.00 38 ASN A CA 4
ATOM 3844 C C . ASN A 1 38 ? -1.597 -1.500 -8.241 1.00 0.00 38 ASN A C 4
ATOM 3845 O O . ASN A 1 38 ? -1.820 -2.578 -8.791 1.00 0.00 38 ASN A O 4
ATOM 3856 N N . PRO A 1 39 ? -2.098 -1.204 -7.024 1.00 0.00 39 PRO A N 4
ATOM 3857 C CA . PRO A 1 39 ? -2.937 -2.125 -6.269 1.00 0.00 39 PRO A CA 4
ATOM 3858 C C . PRO A 1 39 ? -4.423 -1.930 -6.564 1.00 0.00 39 PRO A C 4
ATOM 3859 O O . PRO A 1 39 ? -4.989 -0.889 -6.231 1.00 0.00 39 PRO A O 4
ATOM 3870 N N . PRO A 1 40 ? -5.085 -2.918 -7.195 1.00 0.00 40 PRO A N 4
ATOM 3871 C CA . PRO A 1 40 ? -6.501 -2.813 -7.516 1.00 0.00 40 PRO A CA 4
ATOM 3872 C C . PRO A 1 40 ? -7.393 -3.359 -6.406 1.00 0.00 40 PRO A C 4
ATOM 3873 O O . PRO A 1 40 ? -7.401 -4.560 -6.134 1.00 0.00 40 PRO A O 4
ATOM 3884 N N . ALA A 1 41 ? -8.148 -2.465 -5.774 1.00 0.00 41 ALA A N 4
ATOM 3885 C CA . ALA A 1 41 ? -9.065 -2.845 -4.707 1.00 0.00 41 ALA A CA 4
ATOM 3886 C C . ALA A 1 41 ? -9.870 -1.643 -4.239 1.00 0.00 41 ALA A C 4
ATOM 3887 O O . ALA A 1 41 ? -9.724 -0.540 -4.767 1.00 0.00 41 ALA A O 4
ATOM 3894 N N . THR A 1 42 ? -10.719 -1.860 -3.244 1.00 0.00 42 THR A N 4
ATOM 3895 C CA . THR A 1 42 ? -11.509 -0.789 -2.669 1.00 0.00 42 THR A CA 4
ATOM 3896 C C . THR A 1 42 ? -11.001 -0.499 -1.262 1.00 0.00 42 THR A C 4
ATOM 3897 O O . THR A 1 42 ? -11.490 -1.068 -0.286 1.00 0.00 42 THR A O 4
ATOM 3908 N N . LEU A 1 43 ? -10.018 0.389 -1.167 1.00 0.00 43 LEU A N 4
ATOM 3909 C CA . LEU A 1 43 ? -9.423 0.728 0.123 1.00 0.00 43 LEU A CA 4
ATOM 3910 C C . LEU A 1 43 ? -10.432 1.408 1.040 1.00 0.00 43 LEU A C 4
ATOM 3911 O O . LEU A 1 43 ? -10.968 2.467 0.716 1.00 0.00 43 LEU A O 4
ATOM 3927 N N . ALA A 1 44 ? -10.686 0.785 2.187 1.00 0.00 44 ALA A N 4
ATOM 3928 C CA . ALA A 1 44 ? -11.623 1.327 3.161 1.00 0.00 44 ALA A CA 4
ATOM 3929 C C . ALA A 1 44 ? -10.910 1.671 4.463 1.00 0.00 44 ALA A C 4
ATOM 3930 O O . ALA A 1 44 ? -11.183 2.702 5.078 1.00 0.00 44 ALA A O 4
ATOM 3937 N N . ASN A 1 45 ? -9.990 0.801 4.876 1.00 0.00 45 ASN A N 4
ATOM 3938 C CA . ASN A 1 45 ? -9.231 1.014 6.102 1.00 0.00 45 ASN A CA 4
ATOM 3939 C C . ASN A 1 45 ? -7.871 0.325 6.022 1.00 0.00 45 ASN A C 4
ATOM 3940 O O . ASN A 1 45 ? -7.458 -0.126 4.954 1.00 0.00 45 ASN A O 4
ATOM 3951 N N . ALA A 1 46 ? -7.182 0.247 7.157 1.00 0.00 46 ALA A N 4
ATOM 3952 C CA . ALA A 1 46 ? -5.871 -0.389 7.214 1.00 0.00 46 ALA A CA 4
ATOM 3953 C C . ALA A 1 46 ? -5.969 -1.873 6.880 1.00 0.00 46 ALA A C 4
ATOM 3954 O O . ALA A 1 46 ? -5.111 -2.423 6.189 1.00 0.00 46 ALA A O 4
ATOM 3961 N N . THR A 1 47 ? -7.026 -2.514 7.368 1.00 0.00 47 THR A N 4
ATOM 3962 C CA . THR A 1 47 ? -7.240 -3.930 7.129 1.00 0.00 47 THR A CA 4
ATOM 3963 C C . THR A 1 47 ? -7.622 -4.183 5.678 1.00 0.00 47 THR A C 4
ATOM 3964 O O . THR A 1 47 ? -7.066 -5.068 5.028 1.00 0.00 47 THR A O 4
ATOM 3975 N N . HIS A 1 48 ? -8.575 -3.405 5.177 1.00 0.00 48 HIS A N 4
ATOM 3976 C CA . HIS A 1 48 ? -9.017 -3.542 3.797 1.00 0.00 48 HIS A CA 4
ATOM 3977 C C . HIS A 1 48 ? -7.831 -3.369 2.857 1.00 0.00 48 HIS A C 4
ATOM 3978 O O . HIS A 1 48 ? -7.783 -3.961 1.779 1.00 0.00 48 HIS A O 4
ATOM 3993 N N . PHE A 1 49 ? -6.873 -2.547 3.282 1.00 0.00 49 PHE A N 4
ATOM 3994 C CA . PHE A 1 49 ? -5.669 -2.301 2.498 1.00 0.00 49 PHE A CA 4
ATOM 3995 C C . PHE A 1 49 ? -4.784 -3.543 2.494 1.00 0.00 49 PHE A C 4
ATOM 3996 O O . PHE A 1 49 ? -4.186 -3.888 1.476 1.00 0.00 49 PHE A O 4
ATOM 4013 N N . GLU A 1 50 ? -4.703 -4.210 3.645 1.00 0.00 50 GLU A N 4
ATOM 4014 C CA . GLU A 1 50 ? -3.910 -5.425 3.768 1.00 0.00 50 GLU A CA 4
ATOM 4015 C C . GLU A 1 50 ? -4.472 -6.506 2.854 1.00 0.00 50 GLU A C 4
ATOM 4016 O O . GLU A 1 50 ? -3.730 -7.271 2.239 1.00 0.00 50 GLU A O 4
ATOM 4028 N N . SER A 1 51 ? -5.798 -6.555 2.776 1.00 0.00 51 SER A N 4
ATOM 4029 C CA . SER A 1 51 ? -6.494 -7.508 1.955 1.00 0.00 51 SER A CA 4
ATOM 4030 C C . SER A 1 51 ? -6.274 -7.226 0.470 1.00 0.00 51 SER A C 4
ATOM 4031 O O . SER A 1 51 ? -6.533 -8.080 -0.377 1.00 0.00 51 SER A O 4
ATOM 4039 N N . THR A 1 52 ? -5.795 -6.024 0.164 1.00 0.00 52 THR A N 4
ATOM 4040 C CA . THR A 1 52 ? -5.547 -5.625 -1.218 1.00 0.00 52 THR A CA 4
ATOM 4041 C C . THR A 1 52 ? -4.282 -6.272 -1.769 1.00 0.00 52 THR A C 4
ATOM 4042 O O . THR A 1 52 ? -4.261 -6.752 -2.902 1.00 0.00 52 THR A O 4
ATOM 4053 N N . CYS A 1 53 ? -3.230 -6.284 -0.959 1.00 0.00 53 CYS A N 4
ATOM 4054 C CA . CYS A 1 53 ? -1.957 -6.861 -1.372 1.00 0.00 53 CYS A CA 4
ATOM 4055 C C . CYS A 1 53 ? -1.918 -8.363 -1.112 1.00 0.00 53 CYS A C 4
ATOM 4056 O O . CYS A 1 53 ? -1.166 -9.089 -1.758 1.00 0.00 53 CYS A O 4
ATOM 4063 N N . ALA A 1 54 ? -2.739 -8.824 -0.174 1.00 0.00 54 ALA A N 4
ATOM 4064 C CA . ALA A 1 54 ? -2.790 -10.236 0.174 1.00 0.00 54 ALA A CA 4
ATOM 4065 C C . ALA A 1 54 ? -3.644 -10.999 -0.825 1.00 0.00 54 ALA A C 4
ATOM 4066 O O . ALA A 1 54 ? -3.542 -12.220 -0.952 1.00 0.00 54 ALA A O 4
ATOM 4073 N N . ALA A 1 55 ? -4.486 -10.258 -1.528 1.00 0.00 55 ALA A N 4
ATOM 4074 C CA . ALA A 1 55 ? -5.380 -10.823 -2.520 1.00 0.00 55 ALA A CA 4
ATOM 4075 C C . ALA A 1 55 ? -4.624 -11.423 -3.700 1.00 0.00 55 ALA A C 4
ATOM 4076 O O . ALA A 1 55 ? -4.991 -12.480 -4.210 1.00 0.00 55 ALA A O 4
ATOM 4083 N N . ILE A 1 56 ? -3.565 -10.743 -4.130 1.00 0.00 56 ILE A N 4
ATOM 4084 C CA . ILE A 1 56 ? -2.779 -11.203 -5.270 1.00 0.00 56 ILE A CA 4
ATOM 4085 C C . ILE A 1 56 ? -1.490 -11.917 -4.854 1.00 0.00 56 ILE A C 4
ATOM 4086 O O . ILE A 1 56 ? -0.641 -12.210 -5.696 1.00 0.00 56 ILE A O 4
ATOM 4102 N N . GLY A 1 57 ? -1.344 -12.198 -3.559 1.00 0.00 57 GLY A N 4
ATOM 4103 C CA . GLY A 1 57 ? -0.163 -12.910 -3.087 1.00 0.00 57 GLY A CA 4
ATOM 4104 C C . GLY A 1 57 ? 1.007 -12.005 -2.730 1.00 0.00 57 GLY A C 4
ATOM 4105 O O . GLY A 1 57 ? 2.150 -12.308 -3.074 1.00 0.00 57 GLY A O 4
ATOM 4109 N N . GLN A 1 58 ? 0.736 -10.896 -2.046 1.00 0.00 58 GLN A N 4
ATOM 4110 C CA . GLN A 1 58 ? 1.794 -9.973 -1.645 1.00 0.00 58 GLN A CA 4
ATOM 4111 C C . GLN A 1 58 ? 1.476 -9.324 -0.300 1.00 0.00 58 GLN A C 4
ATOM 4112 O O . GLN A 1 58 ? 0.464 -9.638 0.326 1.00 0.00 58 GLN A O 4
ATOM 4126 N N . ARG A 1 59 ? 2.350 -8.420 0.141 1.00 0.00 59 ARG A N 4
ATOM 4127 C CA . ARG A 1 59 ? 2.165 -7.735 1.422 1.00 0.00 59 ARG A CA 4
ATOM 4128 C C . ARG A 1 59 ? 1.990 -6.230 1.218 1.00 0.00 59 ARG A C 4
ATOM 4129 O O . ARG A 1 59 ? 2.507 -5.662 0.257 1.00 0.00 59 ARG A O 4
ATOM 4150 N N . ALA A 1 60 ? 1.263 -5.591 2.135 1.00 0.00 60 ALA A N 4
ATOM 4151 C CA . ALA A 1 60 ? 1.007 -4.158 2.053 1.00 0.00 60 ALA A CA 4
ATOM 4152 C C . ALA A 1 60 ? 2.186 -3.344 2.579 1.00 0.00 60 ALA A C 4
ATOM 4153 O O . ALA A 1 60 ? 2.596 -3.503 3.729 1.00 0.00 60 ALA A O 4
ATOM 4160 N N . ARG A 1 61 ? 2.729 -2.470 1.730 1.00 0.00 61 ARG A N 4
ATOM 4161 C CA . ARG A 1 61 ? 3.850 -1.622 2.120 1.00 0.00 61 ARG A CA 4
ATOM 4162 C C . ARG A 1 61 ? 3.744 -0.264 1.435 1.00 0.00 61 ARG A C 4
ATOM 4163 O O . ARG A 1 61 ? 3.626 -0.179 0.212 1.00 0.00 61 ARG A O 4
ATOM 4184 N N . CYS A 1 62 ? 3.773 0.799 2.232 1.00 0.00 62 CYS A N 4
ATOM 4185 C CA . CYS A 1 62 ? 3.660 2.152 1.703 1.00 0.00 62 CYS A CA 4
ATOM 4186 C C . CYS A 1 62 ? 5.041 2.742 1.424 1.00 0.00 62 CYS A C 4
ATOM 4187 O O . CYS A 1 62 ? 5.775 3.087 2.351 1.00 0.00 62 CYS A O 4
ATOM 4194 N N . CYS A 1 63 ? 5.389 2.855 0.143 1.00 0.00 63 CYS A N 4
ATOM 4195 C CA . CYS A 1 63 ? 6.691 3.392 -0.251 1.00 0.00 63 CYS A CA 4
ATOM 4196 C C . CYS A 1 63 ? 6.605 4.866 -0.632 1.00 0.00 63 CYS A C 4
ATOM 4197 O O . CYS A 1 63 ? 5.574 5.345 -1.105 1.00 0.00 63 CYS A O 4
ATOM 4204 N N . VAL A 1 64 ? 7.710 5.572 -0.418 1.00 0.00 64 VAL A N 4
ATOM 4205 C CA . VAL A 1 64 ? 7.809 6.992 -0.726 1.00 0.00 64 VAL A CA 4
ATOM 4206 C C . VAL A 1 64 ? 8.492 7.210 -2.074 1.00 0.00 64 VAL A C 4
ATOM 4207 O O . VAL A 1 64 ? 9.329 6.411 -2.497 1.00 0.00 64 VAL A O 4
ATOM 4220 N N . LEU A 1 65 ? 8.117 8.298 -2.739 1.00 0.00 65 LEU A N 4
ATOM 4221 C CA . LEU A 1 65 ? 8.672 8.644 -4.046 1.00 0.00 65 LEU A CA 4
ATOM 4222 C C . LEU A 1 65 ? 10.201 8.581 -4.037 1.00 0.00 65 LEU A C 4
ATOM 4223 O O . LEU A 1 65 ? 10.837 9.024 -3.081 1.00 0.00 65 LEU A O 4
ATOM 4239 N N . PRO A 1 66 ? 10.812 8.027 -5.106 1.00 0.00 66 PRO A N 4
ATOM 4240 C CA . PRO A 1 66 ? 12.274 7.911 -5.209 1.00 0.00 66 PRO A CA 4
ATOM 4241 C C . PRO A 1 66 ? 12.970 9.267 -5.211 1.00 0.00 66 PRO A C 4
ATOM 4242 O O . PRO A 1 66 ? 12.571 10.180 -5.934 1.00 0.00 66 PRO A O 4
ATOM 4253 N N . ILE A 1 67 ? 14.018 9.387 -4.402 1.00 0.00 67 ILE A N 4
ATOM 4254 C CA . ILE A 1 67 ? 14.782 10.626 -4.308 1.00 0.00 67 ILE A CA 4
ATOM 4255 C C . ILE A 1 67 ? 16.279 10.347 -4.411 1.00 0.00 67 ILE A C 4
ATOM 4256 O O . ILE A 1 67 ? 16.892 9.854 -3.467 1.00 0.00 67 ILE A O 4
ATOM 4272 N N . LEU A 1 68 ? 16.858 10.657 -5.568 1.00 0.00 68 LEU A N 4
ATOM 4273 C CA . LEU A 1 68 ? 18.282 10.438 -5.796 1.00 0.00 68 LEU A CA 4
ATOM 4274 C C . LEU A 1 68 ? 19.121 11.035 -4.670 1.00 0.00 68 LEU A C 4
ATOM 4275 O O . LEU A 1 68 ? 19.063 12.236 -4.407 1.00 0.00 68 LEU A O 4
ATOM 4291 N N . GLY A 1 69 ? 19.900 10.183 -4.012 1.00 0.00 69 GLY A N 4
ATOM 4292 C CA . GLY A 1 69 ? 20.746 10.637 -2.921 1.00 0.00 69 GLY A CA 4
ATOM 4293 C C . GLY A 1 69 ? 20.401 9.980 -1.598 1.00 0.00 69 GLY A C 4
ATOM 4294 O O . GLY A 1 69 ? 21.151 10.098 -0.627 1.00 0.00 69 GLY A O 4
ATOM 4298 N N . GLN A 1 70 ? 19.269 9.285 -1.556 1.00 0.00 70 GLN A N 4
ATOM 4299 C CA . GLN A 1 70 ? 18.830 8.613 -0.339 1.00 0.00 70 GLN A CA 4
ATOM 4300 C C . GLN A 1 70 ? 18.337 7.208 -0.631 1.00 0.00 70 GLN A C 4
ATOM 4301 O O . GLN A 1 70 ? 18.120 6.829 -1.782 1.00 0.00 70 GLN A O 4
ATOM 4315 N N . ASP A 1 71 ? 18.169 6.447 0.436 1.00 0.00 71 ASP A N 4
ATOM 4316 C CA . ASP A 1 71 ? 17.696 5.070 0.341 1.00 0.00 71 ASP A CA 4
ATOM 4317 C C . ASP A 1 71 ? 16.175 5.035 0.211 1.00 0.00 71 ASP A C 4
ATOM 4318 O O . ASP A 1 71 ? 15.506 6.047 0.414 1.00 0.00 71 ASP A O 4
ATOM 4327 N N . ILE A 1 72 ? 15.635 3.870 -0.137 1.00 0.00 72 ILE A N 4
ATOM 4328 C CA . ILE A 1 72 ? 14.193 3.714 -0.292 1.00 0.00 72 ILE A CA 4
ATOM 4329 C C . ILE A 1 72 ? 13.524 3.445 1.058 1.00 0.00 72 ILE A C 4
ATOM 4330 O O . ILE A 1 72 ? 13.895 2.516 1.777 1.00 0.00 72 ILE A O 4
ATOM 4346 N N . LEU A 1 73 ? 12.544 4.278 1.406 1.00 0.00 73 LEU A N 4
ATOM 4347 C CA . LEU A 1 73 ? 11.825 4.141 2.661 1.00 0.00 73 LEU A CA 4
ATOM 4348 C C . LEU A 1 73 ? 10.472 3.474 2.426 1.00 0.00 73 LEU A C 4
ATOM 4349 O O . LEU A 1 73 ? 9.703 3.892 1.562 1.00 0.00 73 LEU A O 4
ATOM 4365 N N . CYS A 1 74 ? 10.196 2.428 3.192 1.00 0.00 74 CYS A N 4
ATOM 4366 C CA . CYS A 1 74 ? 8.927 1.699 3.067 1.00 0.00 74 CYS A CA 4
ATOM 4367 C C . CYS A 1 74 ? 8.636 0.874 4.319 1.00 0.00 74 CYS A C 4
ATOM 4368 O O . CYS A 1 74 ? 9.505 0.156 4.814 1.00 0.00 74 CYS A O 4
ATOM 4375 N N . GLN A 1 75 ? 7.404 0.977 4.826 1.00 0.00 75 GLN A N 4
ATOM 4376 C CA . GLN A 1 75 ? 6.996 0.232 6.019 1.00 0.00 75 GLN A CA 4
ATOM 4377 C C . GLN A 1 75 ? 5.495 -0.048 5.993 1.00 0.00 75 GLN A C 4
ATOM 4378 O O . GLN A 1 75 ? 4.757 0.540 5.203 1.00 0.00 75 GLN A O 4
ATOM 4392 N N . THR A 1 76 ? 5.057 -0.952 6.863 1.00 0.00 76 THR A N 4
ATOM 4393 C CA . THR A 1 76 ? 3.652 -1.322 6.950 1.00 0.00 76 THR A CA 4
ATOM 4394 C C . THR A 1 76 ? 2.951 -0.512 8.044 1.00 0.00 76 THR A C 4
ATOM 4395 O O . THR A 1 76 ? 3.510 -0.319 9.124 1.00 0.00 76 THR A O 4
ATOM 4406 N N . PRO A 1 77 ? 1.718 -0.027 7.788 1.00 0.00 77 PRO A N 4
ATOM 4407 C CA . PRO A 1 77 ? 0.976 0.771 8.763 1.00 0.00 77 PRO A CA 4
ATOM 4408 C C . PRO A 1 77 ? 0.266 -0.084 9.807 1.00 0.00 77 PRO A C 4
ATOM 4409 O O . PRO A 1 77 ? -0.325 -1.115 9.485 1.00 0.00 77 PRO A O 4
ATOM 4420 N N . ALA A 1 78 ? 0.337 0.356 11.063 1.00 0.00 78 ALA A N 4
ATOM 4421 C CA . ALA A 1 78 ? -0.297 -0.350 12.175 1.00 0.00 78 ALA A CA 4
ATOM 4422 C C . ALA A 1 78 ? 0.294 -1.743 12.377 1.00 0.00 78 ALA A C 4
ATOM 4423 O O . ALA A 1 78 ? -0.156 -2.493 13.245 1.00 0.00 78 ALA A O 4
ATOM 4430 N N . GLY A 1 79 ? 1.301 -2.087 11.579 1.00 0.00 79 GLY A N 4
ATOM 4431 C CA . GLY A 1 79 ? 1.929 -3.386 11.695 1.00 0.00 79 GLY A CA 4
ATOM 4432 C C . GLY A 1 79 ? 1.036 -4.502 11.196 1.00 0.00 79 GLY A C 4
ATOM 4433 O O . GLY A 1 79 ? 0.998 -5.585 11.781 1.00 0.00 79 GLY A O 4
ATOM 4437 N N . LEU A 1 80 ? 0.315 -4.233 10.113 1.00 0.00 80 LEU A N 4
ATOM 4438 C CA . LEU A 1 80 ? -0.591 -5.216 9.523 1.00 0.00 80 LEU A CA 4
ATOM 4439 C C . LEU A 1 80 ? 0.119 -6.545 9.281 1.00 0.00 80 LEU A C 4
ATOM 4440 O O . LEU A 1 80 ? -0.061 -7.469 10.103 1.00 0.00 80 LEU A O 4
ATOM 4457 N N . SER A 1 1 ? -22.031 18.708 12.305 1.00 0.00 1 SER A N 5
ATOM 4458 C CA . SER A 1 1 ? -22.597 17.855 11.229 1.00 0.00 1 SER A CA 5
ATOM 4459 C C . SER A 1 1 ? -21.683 16.664 10.941 1.00 0.00 1 SER A C 5
ATOM 4460 O O . SER A 1 1 ? -21.011 16.626 9.910 1.00 0.00 1 SER A O 5
ATOM 4467 N N . PRO A 1 2 ? -21.644 15.679 11.861 1.00 0.00 2 PRO A N 5
ATOM 4468 C CA . PRO A 1 2 ? -20.814 14.482 11.711 1.00 0.00 2 PRO A CA 5
ATOM 4469 C C . PRO A 1 2 ? -20.855 13.910 10.297 1.00 0.00 2 PRO A C 5
ATOM 4470 O O . PRO A 1 2 ? -21.928 13.705 9.732 1.00 0.00 2 PRO A O 5
ATOM 4481 N N . ALA A 1 3 ? -19.677 13.657 9.736 1.00 0.00 3 ALA A N 5
ATOM 4482 C CA . ALA A 1 3 ? -19.573 13.105 8.390 1.00 0.00 3 ALA A CA 5
ATOM 4483 C C . ALA A 1 3 ? -19.042 11.677 8.427 1.00 0.00 3 ALA A C 5
ATOM 4484 O O . ALA A 1 3 ? -17.849 11.440 8.234 1.00 0.00 3 ALA A O 5
ATOM 4491 N N . ALA A 1 4 ? -19.938 10.727 8.677 1.00 0.00 4 ALA A N 5
ATOM 4492 C CA . ALA A 1 4 ? -19.565 9.321 8.746 1.00 0.00 4 ALA A CA 5
ATOM 4493 C C . ALA A 1 4 ? -20.038 8.558 7.512 1.00 0.00 4 ALA A C 5
ATOM 4494 O O . ALA A 1 4 ? -19.246 7.896 6.840 1.00 0.00 4 ALA A O 5
ATOM 4501 N N . MET A 1 5 ? -21.332 8.655 7.218 1.00 0.00 5 MET A N 5
ATOM 4502 C CA . MET A 1 5 ? -21.905 7.967 6.060 1.00 0.00 5 MET A CA 5
ATOM 4503 C C . MET A 1 5 ? -22.350 9.007 5.044 1.00 0.00 5 MET A C 5
ATOM 4504 O O . MET A 1 5 ? -22.700 8.700 3.904 1.00 0.00 5 MET A O 5
ATOM 4518 N N . GLU A 1 6 ? -22.296 10.253 5.487 1.00 0.00 6 GLU A N 5
ATOM 4519 C CA . GLU A 1 6 ? -22.699 11.392 4.685 1.00 0.00 6 GLU A CA 5
ATOM 4520 C C . GLU A 1 6 ? -21.740 11.601 3.514 1.00 0.00 6 GLU A C 5
ATOM 4521 O O . GLU A 1 6 ? -21.064 10.666 3.083 1.00 0.00 6 GLU A O 5
ATOM 4533 N N . ARG A 1 7 ? -21.693 12.829 2.999 1.00 0.00 7 ARG A N 5
ATOM 4534 C CA . ARG A 1 7 ? -20.815 13.159 1.880 1.00 0.00 7 ARG A CA 5
ATOM 4535 C C . ARG A 1 7 ? -19.411 12.605 2.104 1.00 0.00 7 ARG A C 5
ATOM 4536 O O . ARG A 1 7 ? -18.756 12.915 3.100 1.00 0.00 7 ARG A O 5
ATOM 4557 N N . GLN A 1 8 ? -18.963 11.768 1.173 1.00 0.00 8 GLN A N 5
ATOM 4558 C CA . GLN A 1 8 ? -17.638 11.162 1.260 1.00 0.00 8 GLN A CA 5
ATOM 4559 C C . GLN A 1 8 ? -16.559 12.232 1.379 1.00 0.00 8 GLN A C 5
ATOM 4560 O O . GLN A 1 8 ? -16.699 13.330 0.842 1.00 0.00 8 GLN A O 5
ATOM 4574 N N . VAL A 1 9 ? -15.483 11.901 2.085 1.00 0.00 9 VAL A N 5
ATOM 4575 C CA . VAL A 1 9 ? -14.382 12.835 2.282 1.00 0.00 9 VAL A CA 5
ATOM 4576 C C . VAL A 1 9 ? -13.285 12.618 1.235 1.00 0.00 9 VAL A C 5
ATOM 4577 O O . VAL A 1 9 ? -13.139 11.519 0.701 1.00 0.00 9 VAL A O 5
ATOM 4590 N N . PRO A 1 10 ? -12.505 13.675 0.928 1.00 0.00 10 PRO A N 5
ATOM 4591 C CA . PRO A 1 10 ? -11.418 13.605 -0.052 1.00 0.00 10 PRO A CA 5
ATOM 4592 C C . PRO A 1 10 ? -10.563 12.350 0.098 1.00 0.00 10 PRO A C 5
ATOM 4593 O O . PRO A 1 10 ? -10.035 12.072 1.175 1.00 0.00 10 PRO A O 5
ATOM 4604 N N . TYR A 1 11 ? -10.435 11.596 -0.990 1.00 0.00 11 TYR A N 5
ATOM 4605 C CA . TYR A 1 11 ? -9.644 10.373 -0.990 1.00 0.00 11 TYR A CA 5
ATOM 4606 C C . TYR A 1 11 ? -8.207 10.654 -0.562 1.00 0.00 11 TYR A C 5
ATOM 4607 O O . TYR A 1 11 ? -7.603 11.636 -0.992 1.00 0.00 11 TYR A O 5
ATOM 4625 N N . THR A 1 12 ? -7.664 9.785 0.287 1.00 0.00 12 THR A N 5
ATOM 4626 C CA . THR A 1 12 ? -6.298 9.944 0.774 1.00 0.00 12 THR A CA 5
ATOM 4627 C C . THR A 1 12 ? -5.746 8.623 1.313 1.00 0.00 12 THR A C 5
ATOM 4628 O O . THR A 1 12 ? -6.009 8.258 2.460 1.00 0.00 12 THR A O 5
ATOM 4639 N N . PRO A 1 13 ? -4.971 7.883 0.495 1.00 0.00 13 PRO A N 5
ATOM 4640 C CA . PRO A 1 13 ? -4.383 6.604 0.901 1.00 0.00 13 PRO A CA 5
ATOM 4641 C C . PRO A 1 13 ? -3.119 6.781 1.736 1.00 0.00 13 PRO A C 5
ATOM 4642 O O . PRO A 1 13 ? -2.538 7.862 1.754 1.00 0.00 13 PRO A O 5
ATOM 4653 N N . CYS A 1 14 ? -2.722 5.697 2.415 1.00 0.00 14 CYS A N 5
ATOM 4654 C CA . CYS A 1 14 ? -1.524 5.662 3.284 1.00 0.00 14 CYS A CA 5
ATOM 4655 C C . CYS A 1 14 ? -0.982 7.057 3.589 1.00 0.00 14 CYS A C 5
ATOM 4656 O O . CYS A 1 14 ? -0.390 7.706 2.725 1.00 0.00 14 CYS A O 5
ATOM 4663 N N . SER A 1 15 ? -1.154 7.501 4.828 1.00 0.00 15 SER A N 5
ATOM 4664 C CA . SER A 1 15 ? -0.672 8.820 5.222 1.00 0.00 15 SER A CA 5
ATOM 4665 C C . SER A 1 15 ? 0.711 8.682 5.839 1.00 0.00 15 SER A C 5
ATOM 4666 O O . SER A 1 15 ? 0.879 8.046 6.879 1.00 0.00 15 SER A O 5
ATOM 4674 N N . GLY A 1 16 ? 1.696 9.285 5.190 1.00 0.00 16 GLY A N 5
ATOM 4675 C CA . GLY A 1 16 ? 3.053 9.180 5.658 1.00 0.00 16 GLY A CA 5
ATOM 4676 C C . GLY A 1 16 ? 4.062 9.769 4.699 1.00 0.00 16 GLY A C 5
ATOM 4677 O O . GLY A 1 16 ? 3.713 10.477 3.755 1.00 0.00 16 GLY A O 5
ATOM 4681 N N . LEU A 1 17 ? 5.321 9.458 4.965 1.00 0.00 17 LEU A N 5
ATOM 4682 C CA . LEU A 1 17 ? 6.433 9.893 4.137 1.00 0.00 17 LEU A CA 5
ATOM 4683 C C . LEU A 1 17 ? 6.255 9.411 2.700 1.00 0.00 17 LEU A C 5
ATOM 4684 O O . LEU A 1 17 ? 6.575 10.123 1.747 1.00 0.00 17 LEU A O 5
ATOM 4700 N N . TYR A 1 18 ? 5.722 8.205 2.558 1.00 0.00 18 TYR A N 5
ATOM 4701 C CA . TYR A 1 18 ? 5.533 7.597 1.240 1.00 0.00 18 TYR A CA 5
ATOM 4702 C C . TYR A 1 18 ? 4.250 8.072 0.563 1.00 0.00 18 TYR A C 5
ATOM 4703 O O . TYR A 1 18 ? 4.212 8.287 -0.649 1.00 0.00 18 TYR A O 5
ATOM 4721 N N . GLY A 1 19 ? 3.221 8.251 1.367 1.00 0.00 19 GLY A N 5
ATOM 4722 C CA . GLY A 1 19 ? 1.936 8.750 0.894 1.00 0.00 19 GLY A CA 5
ATOM 4723 C C . GLY A 1 19 ? 1.267 7.917 -0.199 1.00 0.00 19 GLY A C 5
ATOM 4724 O O . GLY A 1 19 ? 0.086 8.123 -0.477 1.00 0.00 19 GLY A O 5
ATOM 4728 N N . THR A 1 20 ? 1.990 6.981 -0.823 1.00 0.00 20 THR A N 5
ATOM 4729 C CA . THR A 1 20 ? 1.403 6.175 -1.895 1.00 0.00 20 THR A CA 5
ATOM 4730 C C . THR A 1 20 ? 1.135 4.740 -1.456 1.00 0.00 20 THR A C 5
ATOM 4731 O O . THR A 1 20 ? 2.043 4.025 -1.038 1.00 0.00 20 THR A O 5
ATOM 4742 N N . ALA A 1 21 ? -0.114 4.316 -1.604 1.00 0.00 21 ALA A N 5
ATOM 4743 C CA . ALA A 1 21 ? -0.523 2.970 -1.212 1.00 0.00 21 ALA A CA 5
ATOM 4744 C C . ALA A 1 21 ? -0.345 1.986 -2.365 1.00 0.00 21 ALA A C 5
ATOM 4745 O O . ALA A 1 21 ? -1.128 1.982 -3.314 1.00 0.00 21 ALA A O 5
ATOM 4752 N N . GLN A 1 22 ? 0.689 1.151 -2.274 1.00 0.00 22 GLN A N 5
ATOM 4753 C CA . GLN A 1 22 ? 0.974 0.168 -3.316 1.00 0.00 22 GLN A CA 5
ATOM 4754 C C . GLN A 1 22 ? 1.177 -1.224 -2.718 1.00 0.00 22 GLN A C 5
ATOM 4755 O O . GLN A 1 22 ? 1.079 -1.412 -1.507 1.00 0.00 22 GLN A O 5
ATOM 4769 N N . CYS A 1 23 ? 1.460 -2.193 -3.585 1.00 0.00 23 CYS A N 5
ATOM 4770 C CA . CYS A 1 23 ? 1.692 -3.570 -3.160 1.00 0.00 23 CYS A CA 5
ATOM 4771 C C . CYS A 1 23 ? 2.987 -4.094 -3.771 1.00 0.00 23 CYS A C 5
ATOM 4772 O O . CYS A 1 23 ? 3.106 -4.192 -4.993 1.00 0.00 23 CYS A O 5
ATOM 4779 N N . CYS A 1 24 ? 3.955 -4.432 -2.925 1.00 0.00 24 CYS A N 5
ATOM 4780 C CA . CYS A 1 24 ? 5.235 -4.932 -3.411 1.00 0.00 24 CYS A CA 5
ATOM 4781 C C . CYS A 1 24 ? 5.699 -6.147 -2.611 1.00 0.00 24 CYS A C 5
ATOM 4782 O O . CYS A 1 24 ? 5.242 -6.384 -1.493 1.00 0.00 24 CYS A O 5
ATOM 4789 N N . ALA A 1 25 ? 6.612 -6.913 -3.201 1.00 0.00 25 ALA A N 5
ATOM 4790 C CA . ALA A 1 25 ? 7.151 -8.107 -2.564 1.00 0.00 25 ALA A CA 5
ATOM 4791 C C . ALA A 1 25 ? 8.313 -7.751 -1.648 1.00 0.00 25 ALA A C 5
ATOM 4792 O O . ALA A 1 25 ? 8.837 -6.639 -1.699 1.00 0.00 25 ALA A O 5
ATOM 4799 N N . THR A 1 26 ? 8.713 -8.703 -0.813 1.00 0.00 26 THR A N 5
ATOM 4800 C CA . THR A 1 26 ? 9.808 -8.478 0.122 1.00 0.00 26 THR A CA 5
ATOM 4801 C C . THR A 1 26 ? 10.823 -9.618 0.090 1.00 0.00 26 THR A C 5
ATOM 4802 O O . THR A 1 26 ? 10.506 -10.735 -0.319 1.00 0.00 26 THR A O 5
ATOM 4813 N N . ASP A 1 27 ? 12.047 -9.324 0.523 1.00 0.00 27 ASP A N 5
ATOM 4814 C CA . ASP A 1 27 ? 13.113 -10.318 0.543 1.00 0.00 27 ASP A CA 5
ATOM 4815 C C . ASP A 1 27 ? 12.990 -11.228 1.758 1.00 0.00 27 ASP A C 5
ATOM 4816 O O . ASP A 1 27 ? 11.989 -11.196 2.475 1.00 0.00 27 ASP A O 5
ATOM 4825 N N . VAL A 1 28 ? 14.015 -12.037 1.981 1.00 0.00 28 VAL A N 5
ATOM 4826 C CA . VAL A 1 28 ? 14.036 -12.970 3.099 1.00 0.00 28 VAL A CA 5
ATOM 4827 C C . VAL A 1 28 ? 14.015 -12.261 4.454 1.00 0.00 28 VAL A C 5
ATOM 4828 O O . VAL A 1 28 ? 13.276 -12.659 5.356 1.00 0.00 28 VAL A O 5
ATOM 4841 N N . LEU A 1 29 ? 14.819 -11.211 4.593 1.00 0.00 29 LEU A N 5
ATOM 4842 C CA . LEU A 1 29 ? 14.900 -10.472 5.847 1.00 0.00 29 LEU A CA 5
ATOM 4843 C C . LEU A 1 29 ? 13.731 -9.500 6.010 1.00 0.00 29 LEU A C 5
ATOM 4844 O O . LEU A 1 29 ? 13.425 -9.071 7.122 1.00 0.00 29 LEU A O 5
ATOM 4860 N N . GLY A 1 30 ? 13.083 -9.154 4.900 1.00 0.00 30 GLY A N 5
ATOM 4861 C CA . GLY A 1 30 ? 11.947 -8.248 4.957 1.00 0.00 30 GLY A CA 5
ATOM 4862 C C . GLY A 1 30 ? 12.226 -6.873 4.369 1.00 0.00 30 GLY A C 5
ATOM 4863 O O . GLY A 1 30 ? 11.294 -6.127 4.069 1.00 0.00 30 GLY A O 5
ATOM 4867 N N . VAL A 1 31 ? 13.501 -6.519 4.210 1.00 0.00 31 VAL A N 5
ATOM 4868 C CA . VAL A 1 31 ? 13.857 -5.222 3.646 1.00 0.00 31 VAL A CA 5
ATOM 4869 C C . VAL A 1 31 ? 14.258 -5.354 2.180 1.00 0.00 31 VAL A C 5
ATOM 4870 O O . VAL A 1 31 ? 15.335 -5.864 1.869 1.00 0.00 31 VAL A O 5
ATOM 4883 N N . ALA A 1 32 ? 13.390 -4.877 1.287 1.00 0.00 32 ALA A N 5
ATOM 4884 C CA . ALA A 1 32 ? 13.648 -4.929 -0.151 1.00 0.00 32 ALA A CA 5
ATOM 4885 C C . ALA A 1 32 ? 12.466 -4.381 -0.945 1.00 0.00 32 ALA A C 5
ATOM 4886 O O . ALA A 1 32 ? 11.404 -4.100 -0.389 1.00 0.00 32 ALA A O 5
ATOM 4893 N N . ASP A 1 33 ? 12.665 -4.231 -2.251 1.00 0.00 33 ASP A N 5
ATOM 4894 C CA . ASP A 1 33 ? 11.624 -3.731 -3.144 1.00 0.00 33 ASP A CA 5
ATOM 4895 C C . ASP A 1 33 ? 11.583 -4.574 -4.414 1.00 0.00 33 ASP A C 5
ATOM 4896 O O . ASP A 1 33 ? 12.357 -4.347 -5.345 1.00 0.00 33 ASP A O 5
ATOM 4905 N N . LEU A 1 34 ? 10.677 -5.548 -4.447 1.00 0.00 34 LEU A N 5
ATOM 4906 C CA . LEU A 1 34 ? 10.557 -6.443 -5.594 1.00 0.00 34 LEU A CA 5
ATOM 4907 C C . LEU A 1 34 ? 9.142 -6.449 -6.156 1.00 0.00 34 LEU A C 5
ATOM 4908 O O . LEU A 1 34 ? 8.171 -6.541 -5.410 1.00 0.00 34 LEU A O 5
ATOM 4924 N N . ASP A 1 35 ? 9.038 -6.363 -7.476 1.00 0.00 35 ASP A N 5
ATOM 4925 C CA . ASP A 1 35 ? 7.744 -6.372 -8.151 1.00 0.00 35 ASP A CA 5
ATOM 4926 C C . ASP A 1 35 ? 6.793 -5.337 -7.553 1.00 0.00 35 ASP A C 5
ATOM 4927 O O . ASP A 1 35 ? 5.966 -5.660 -6.699 1.00 0.00 35 ASP A O 5
ATOM 4936 N N . CYS A 1 36 ? 6.911 -4.094 -8.010 1.00 0.00 36 CYS A N 5
ATOM 4937 C CA . CYS A 1 36 ? 6.053 -3.017 -7.526 1.00 0.00 36 CYS A CA 5
ATOM 4938 C C . CYS A 1 36 ? 5.063 -2.595 -8.609 1.00 0.00 36 CYS A C 5
ATOM 4939 O O . CYS A 1 36 ? 5.452 -2.338 -9.749 1.00 0.00 36 CYS A O 5
ATOM 4946 N N . ALA A 1 37 ? 3.782 -2.522 -8.251 1.00 0.00 37 ALA A N 5
ATOM 4947 C CA . ALA A 1 37 ? 2.745 -2.136 -9.201 1.00 0.00 37 ALA A CA 5
ATOM 4948 C C . ALA A 1 37 ? 1.548 -1.512 -8.493 1.00 0.00 37 ALA A C 5
ATOM 4949 O O . ALA A 1 37 ? 1.514 -1.430 -7.264 1.00 0.00 37 ALA A O 5
ATOM 4956 N N . ASN A 1 38 ? 0.566 -1.075 -9.276 1.00 0.00 38 ASN A N 5
ATOM 4957 C CA . ASN A 1 38 ? -0.636 -0.457 -8.726 1.00 0.00 38 ASN A CA 5
ATOM 4958 C C . ASN A 1 38 ? -1.551 -1.520 -8.112 1.00 0.00 38 ASN A C 5
ATOM 4959 O O . ASN A 1 38 ? -1.742 -2.591 -8.688 1.00 0.00 38 ASN A O 5
ATOM 4970 N N . PRO A 1 39 ? -2.130 -1.237 -6.928 1.00 0.00 39 PRO A N 5
ATOM 4971 C CA . PRO A 1 39 ? -3.020 -2.167 -6.240 1.00 0.00 39 PRO A CA 5
ATOM 4972 C C . PRO A 1 39 ? -4.480 -1.984 -6.647 1.00 0.00 39 PRO A C 5
ATOM 4973 O O . PRO A 1 39 ? -5.086 -0.958 -6.337 1.00 0.00 39 PRO A O 5
ATOM 4984 N N . PRO A 1 40 ? -5.076 -2.969 -7.348 1.00 0.00 40 PRO A N 5
ATOM 4985 C CA . PRO A 1 40 ? -6.465 -2.877 -7.776 1.00 0.00 40 PRO A CA 5
ATOM 4986 C C . PRO A 1 40 ? -7.426 -3.460 -6.745 1.00 0.00 40 PRO A C 5
ATOM 4987 O O . PRO A 1 40 ? -7.427 -4.666 -6.495 1.00 0.00 40 PRO A O 5
ATOM 4998 N N . ALA A 1 41 ? -8.244 -2.594 -6.156 1.00 0.00 41 ALA A N 5
ATOM 4999 C CA . ALA A 1 41 ? -9.223 -3.016 -5.160 1.00 0.00 41 ALA A CA 5
ATOM 5000 C C . ALA A 1 41 ? -10.098 -1.846 -4.732 1.00 0.00 41 ALA A C 5
ATOM 5001 O O . ALA A 1 41 ? -9.962 -0.734 -5.245 1.00 0.00 41 ALA A O 5
ATOM 5008 N N . THR A 1 42 ? -10.998 -2.103 -3.790 1.00 0.00 42 THR A N 5
ATOM 5009 C CA . THR A 1 42 ? -11.861 -1.065 -3.256 1.00 0.00 42 THR A CA 5
ATOM 5010 C C . THR A 1 42 ? -11.413 -0.733 -1.838 1.00 0.00 42 THR A C 5
ATOM 5011 O O . THR A 1 42 ? -11.912 -1.304 -0.868 1.00 0.00 42 THR A O 5
ATOM 5022 N N . LEU A 1 43 ? -10.473 0.201 -1.727 1.00 0.00 43 LEU A N 5
ATOM 5023 C CA . LEU A 1 43 ? -9.930 0.587 -0.425 1.00 0.00 43 LEU A CA 5
ATOM 5024 C C . LEU A 1 43 ? -10.990 1.237 0.456 1.00 0.00 43 LEU A C 5
ATOM 5025 O O . LEU A 1 43 ? -11.649 2.196 0.053 1.00 0.00 43 LEU A O 5
ATOM 5041 N N . ALA A 1 44 ? -11.143 0.704 1.665 1.00 0.00 44 ALA A N 5
ATOM 5042 C CA . ALA A 1 44 ? -12.110 1.226 2.620 1.00 0.00 44 ALA A CA 5
ATOM 5043 C C . ALA A 1 44 ? -11.417 1.685 3.899 1.00 0.00 44 ALA A C 5
ATOM 5044 O O . ALA A 1 44 ? -11.770 2.717 4.471 1.00 0.00 44 ALA A O 5
ATOM 5051 N N . ASN A 1 45 ? -10.430 0.910 4.345 1.00 0.00 45 ASN A N 5
ATOM 5052 C CA . ASN A 1 45 ? -9.683 1.237 5.556 1.00 0.00 45 ASN A CA 5
ATOM 5053 C C . ASN A 1 45 ? -8.252 0.709 5.476 1.00 0.00 45 ASN A C 5
ATOM 5054 O O . ASN A 1 45 ? -7.792 0.300 4.409 1.00 0.00 45 ASN A O 5
ATOM 5065 N N . ALA A 1 46 ? -7.552 0.720 6.609 1.00 0.00 46 ALA A N 5
ATOM 5066 C CA . ALA A 1 46 ? -6.174 0.240 6.662 1.00 0.00 46 ALA A CA 5
ATOM 5067 C C . ALA A 1 46 ? -6.108 -1.272 6.474 1.00 0.00 46 ALA A C 5
ATOM 5068 O O . ALA A 1 46 ? -5.241 -1.782 5.764 1.00 0.00 46 ALA A O 5
ATOM 5075 N N . THR A 1 47 ? -7.035 -1.983 7.109 1.00 0.00 47 THR A N 5
ATOM 5076 C CA . THR A 1 47 ? -7.085 -3.429 7.018 1.00 0.00 47 THR A CA 5
ATOM 5077 C C . THR A 1 47 ? -7.511 -3.866 5.624 1.00 0.00 47 THR A C 5
ATOM 5078 O O . THR A 1 47 ? -6.978 -4.831 5.075 1.00 0.00 47 THR A O 5
ATOM 5089 N N . HIS A 1 48 ? -8.474 -3.150 5.055 1.00 0.00 48 HIS A N 5
ATOM 5090 C CA . HIS A 1 48 ? -8.958 -3.460 3.718 1.00 0.00 48 HIS A CA 5
ATOM 5091 C C . HIS A 1 48 ? -7.814 -3.350 2.720 1.00 0.00 48 HIS A C 5
ATOM 5092 O O . HIS A 1 48 ? -7.756 -4.091 1.740 1.00 0.00 48 HIS A O 5
ATOM 5107 N N . PHE A 1 49 ? -6.902 -2.415 2.982 1.00 0.00 49 PHE A N 5
ATOM 5108 C CA . PHE A 1 49 ? -5.744 -2.219 2.122 1.00 0.00 49 PHE A CA 5
ATOM 5109 C C . PHE A 1 49 ? -4.823 -3.427 2.222 1.00 0.00 49 PHE A C 5
ATOM 5110 O O . PHE A 1 49 ? -4.246 -3.866 1.225 1.00 0.00 49 PHE A O 5
ATOM 5127 N N . GLU A 1 50 ? -4.685 -3.958 3.433 1.00 0.00 50 GLU A N 5
ATOM 5128 C CA . GLU A 1 50 ? -3.855 -5.132 3.655 1.00 0.00 50 GLU A CA 5
ATOM 5129 C C . GLU A 1 50 ? -4.388 -6.295 2.828 1.00 0.00 50 GLU A C 5
ATOM 5130 O O . GLU A 1 50 ? -3.626 -7.084 2.268 1.00 0.00 50 GLU A O 5
ATOM 5142 N N . SER A 1 51 ? -5.713 -6.386 2.760 1.00 0.00 51 SER A N 5
ATOM 5143 C CA . SER A 1 51 ? -6.388 -7.415 2.013 1.00 0.00 51 SER A CA 5
ATOM 5144 C C . SER A 1 51 ? -6.211 -7.211 0.508 1.00 0.00 51 SER A C 5
ATOM 5145 O O . SER A 1 51 ? -6.340 -8.154 -0.274 1.00 0.00 51 SER A O 5
ATOM 5153 N N . THR A 1 52 ? -5.915 -5.975 0.111 1.00 0.00 52 THR A N 5
ATOM 5154 C CA . THR A 1 52 ? -5.726 -5.645 -1.299 1.00 0.00 52 THR A CA 5
ATOM 5155 C C . THR A 1 52 ? -4.469 -6.297 -1.860 1.00 0.00 52 THR A C 5
ATOM 5156 O O . THR A 1 52 ? -4.484 -6.854 -2.957 1.00 0.00 52 THR A O 5
ATOM 5167 N N . CYS A 1 53 ? -3.383 -6.225 -1.101 1.00 0.00 53 CYS A N 5
ATOM 5168 C CA . CYS A 1 53 ? -2.116 -6.802 -1.529 1.00 0.00 53 CYS A CA 5
ATOM 5169 C C . CYS A 1 53 ? -2.090 -8.308 -1.304 1.00 0.00 53 CYS A C 5
ATOM 5170 O O . CYS A 1 53 ? -1.387 -9.031 -2.005 1.00 0.00 53 CYS A O 5
ATOM 5177 N N . ALA A 1 54 ? -2.871 -8.779 -0.337 1.00 0.00 54 ALA A N 5
ATOM 5178 C CA . ALA A 1 54 ? -2.926 -10.198 -0.020 1.00 0.00 54 ALA A CA 5
ATOM 5179 C C . ALA A 1 54 ? -3.757 -10.932 -1.057 1.00 0.00 54 ALA A C 5
ATOM 5180 O O . ALA A 1 54 ? -3.647 -12.147 -1.226 1.00 0.00 54 ALA A O 5
ATOM 5187 N N . ALA A 1 55 ? -4.585 -10.167 -1.750 1.00 0.00 55 ALA A N 5
ATOM 5188 C CA . ALA A 1 55 ? -5.462 -10.694 -2.773 1.00 0.00 55 ALA A CA 5
ATOM 5189 C C . ALA A 1 55 ? -4.686 -11.270 -3.953 1.00 0.00 55 ALA A C 5
ATOM 5190 O O . ALA A 1 55 ? -5.077 -12.289 -4.523 1.00 0.00 55 ALA A O 5
ATOM 5197 N N . ILE A 1 56 ? -3.586 -10.617 -4.314 1.00 0.00 56 ILE A N 5
ATOM 5198 C CA . ILE A 1 56 ? -2.776 -11.062 -5.444 1.00 0.00 56 ILE A CA 5
ATOM 5199 C C . ILE A 1 56 ? -1.506 -11.794 -5.008 1.00 0.00 56 ILE A C 5
ATOM 5200 O O . ILE A 1 56 ? -0.699 -12.193 -5.847 1.00 0.00 56 ILE A O 5
ATOM 5216 N N . GLY A 1 57 ? -1.328 -11.974 -3.700 1.00 0.00 57 GLY A N 5
ATOM 5217 C CA . GLY A 1 57 ? -0.156 -12.688 -3.209 1.00 0.00 57 GLY A CA 5
ATOM 5218 C C . GLY A 1 57 ? 0.993 -11.778 -2.797 1.00 0.00 57 GLY A C 5
ATOM 5219 O O . GLY A 1 57 ? 2.152 -12.076 -3.088 1.00 0.00 57 GLY A O 5
ATOM 5223 N N . GLN A 1 58 ? 0.683 -10.674 -2.121 1.00 0.00 58 GLN A N 5
ATOM 5224 C CA . GLN A 1 58 ? 1.711 -9.740 -1.668 1.00 0.00 58 GLN A CA 5
ATOM 5225 C C . GLN A 1 58 ? 1.298 -9.058 -0.364 1.00 0.00 58 GLN A C 5
ATOM 5226 O O . GLN A 1 58 ? 0.235 -9.346 0.188 1.00 0.00 58 GLN A O 5
ATOM 5240 N N . ARG A 1 59 ? 2.148 -8.157 0.124 1.00 0.00 59 ARG A N 5
ATOM 5241 C CA . ARG A 1 59 ? 1.873 -7.434 1.368 1.00 0.00 59 ARG A CA 5
ATOM 5242 C C . ARG A 1 59 ? 1.792 -5.928 1.123 1.00 0.00 59 ARG A C 5
ATOM 5243 O O . ARG A 1 59 ? 2.404 -5.408 0.191 1.00 0.00 59 ARG A O 5
ATOM 5264 N N . ALA A 1 60 ? 1.029 -5.234 1.969 1.00 0.00 60 ALA A N 5
ATOM 5265 C CA . ALA A 1 60 ? 0.861 -3.791 1.845 1.00 0.00 60 ALA A CA 5
ATOM 5266 C C . ALA A 1 60 ? 2.169 -3.053 2.094 1.00 0.00 60 ALA A C 5
ATOM 5267 O O . ALA A 1 60 ? 2.730 -3.116 3.188 1.00 0.00 60 ALA A O 5
ATOM 5274 N N . ARG A 1 61 ? 2.653 -2.352 1.069 1.00 0.00 61 ARG A N 5
ATOM 5275 C CA . ARG A 1 61 ? 3.893 -1.594 1.184 1.00 0.00 61 ARG A CA 5
ATOM 5276 C C . ARG A 1 61 ? 3.736 -0.197 0.595 1.00 0.00 61 ARG A C 5
ATOM 5277 O O . ARG A 1 61 ? 3.559 -0.036 -0.612 1.00 0.00 61 ARG A O 5
ATOM 5298 N N . CYS A 1 62 ? 3.803 0.809 1.458 1.00 0.00 62 CYS A N 5
ATOM 5299 C CA . CYS A 1 62 ? 3.685 2.198 1.030 1.00 0.00 62 CYS A CA 5
ATOM 5300 C C . CYS A 1 62 ? 5.080 2.740 0.719 1.00 0.00 62 CYS A C 5
ATOM 5301 O O . CYS A 1 62 ? 5.878 2.967 1.627 1.00 0.00 62 CYS A O 5
ATOM 5308 N N . CYS A 1 63 ? 5.380 2.929 -0.568 1.00 0.00 63 CYS A N 5
ATOM 5309 C CA . CYS A 1 63 ? 6.702 3.409 -0.980 1.00 0.00 63 CYS A CA 5
ATOM 5310 C C . CYS A 1 63 ? 6.700 4.884 -1.372 1.00 0.00 63 CYS A C 5
ATOM 5311 O O . CYS A 1 63 ? 5.707 5.414 -1.871 1.00 0.00 63 CYS A O 5
ATOM 5318 N N . VAL A 1 64 ? 7.839 5.529 -1.130 1.00 0.00 64 VAL A N 5
ATOM 5319 C CA . VAL A 1 64 ? 8.028 6.945 -1.432 1.00 0.00 64 VAL A CA 5
ATOM 5320 C C . VAL A 1 64 ? 8.871 7.119 -2.694 1.00 0.00 64 VAL A C 5
ATOM 5321 O O . VAL A 1 64 ? 9.772 6.325 -2.966 1.00 0.00 64 VAL A O 5
ATOM 5334 N N . LEU A 1 65 ? 8.562 8.163 -3.460 1.00 0.00 65 LEU A N 5
ATOM 5335 C CA . LEU A 1 65 ? 9.276 8.453 -4.703 1.00 0.00 65 LEU A CA 5
ATOM 5336 C C . LEU A 1 65 ? 10.792 8.449 -4.489 1.00 0.00 65 LEU A C 5
ATOM 5337 O O . LEU A 1 65 ? 11.282 8.966 -3.486 1.00 0.00 65 LEU A O 5
ATOM 5353 N N . PRO A 1 66 ? 11.559 7.865 -5.437 1.00 0.00 66 PRO A N 5
ATOM 5354 C CA . PRO A 1 66 ? 13.024 7.799 -5.341 1.00 0.00 66 PRO A CA 5
ATOM 5355 C C . PRO A 1 66 ? 13.670 9.180 -5.324 1.00 0.00 66 PRO A C 5
ATOM 5356 O O . PRO A 1 66 ? 13.275 10.069 -6.077 1.00 0.00 66 PRO A O 5
ATOM 5367 N N . ILE A 1 67 ? 14.668 9.345 -4.462 1.00 0.00 67 ILE A N 5
ATOM 5368 C CA . ILE A 1 67 ? 15.381 10.612 -4.338 1.00 0.00 67 ILE A CA 5
ATOM 5369 C C . ILE A 1 67 ? 16.890 10.385 -4.368 1.00 0.00 67 ILE A C 5
ATOM 5370 O O . ILE A 1 67 ? 17.465 9.867 -3.411 1.00 0.00 67 ILE A O 5
ATOM 5386 N N . LEU A 1 68 ? 17.524 10.767 -5.474 1.00 0.00 68 LEU A N 5
ATOM 5387 C CA . LEU A 1 68 ? 18.966 10.598 -5.630 1.00 0.00 68 LEU A CA 5
ATOM 5388 C C . LEU A 1 68 ? 19.719 11.122 -4.413 1.00 0.00 68 LEU A C 5
ATOM 5389 O O . LEU A 1 68 ? 19.629 12.301 -4.071 1.00 0.00 68 LEU A O 5
ATOM 5405 N N . GLY A 1 69 ? 20.461 10.232 -3.765 1.00 0.00 69 GLY A N 5
ATOM 5406 C CA . GLY A 1 69 ? 21.225 10.612 -2.591 1.00 0.00 69 GLY A CA 5
ATOM 5407 C C . GLY A 1 69 ? 20.790 9.872 -1.340 1.00 0.00 69 GLY A C 5
ATOM 5408 O O . GLY A 1 69 ? 21.481 9.909 -0.320 1.00 0.00 69 GLY A O 5
ATOM 5412 N N . GLN A 1 70 ? 19.646 9.197 -1.413 1.00 0.00 70 GLN A N 5
ATOM 5413 C CA . GLN A 1 70 ? 19.127 8.452 -0.272 1.00 0.00 70 GLN A CA 5
ATOM 5414 C C . GLN A 1 70 ? 18.639 7.075 -0.681 1.00 0.00 70 GLN A C 5
ATOM 5415 O O . GLN A 1 70 ? 18.484 6.770 -1.865 1.00 0.00 70 GLN A O 5
ATOM 5429 N N . ASP A 1 71 ? 18.402 6.253 0.326 1.00 0.00 71 ASP A N 5
ATOM 5430 C CA . ASP A 1 71 ? 17.919 4.891 0.124 1.00 0.00 71 ASP A CA 5
ATOM 5431 C C . ASP A 1 71 ? 16.407 4.889 -0.079 1.00 0.00 71 ASP A C 5
ATOM 5432 O O . ASP A 1 71 ? 15.746 5.909 0.112 1.00 0.00 71 ASP A O 5
ATOM 5441 N N . ILE A 1 72 ? 15.865 3.740 -0.473 1.00 0.00 72 ILE A N 5
ATOM 5442 C CA . ILE A 1 72 ? 14.430 3.612 -0.699 1.00 0.00 72 ILE A CA 5
ATOM 5443 C C . ILE A 1 72 ? 13.695 3.356 0.618 1.00 0.00 72 ILE A C 5
ATOM 5444 O O . ILE A 1 72 ? 14.054 2.457 1.379 1.00 0.00 72 ILE A O 5
ATOM 5460 N N . LEU A 1 73 ? 12.673 4.168 0.895 1.00 0.00 73 LEU A N 5
ATOM 5461 C CA . LEU A 1 73 ? 11.900 4.033 2.124 1.00 0.00 73 LEU A CA 5
ATOM 5462 C C . LEU A 1 73 ? 10.567 3.331 1.866 1.00 0.00 73 LEU A C 5
ATOM 5463 O O . LEU A 1 73 ? 9.692 3.867 1.189 1.00 0.00 73 LEU A O 5
ATOM 5479 N N . CYS A 1 74 ? 10.422 2.123 2.405 1.00 0.00 74 CYS A N 5
ATOM 5480 C CA . CYS A 1 74 ? 9.191 1.352 2.240 1.00 0.00 74 CYS A CA 5
ATOM 5481 C C . CYS A 1 74 ? 8.915 0.495 3.477 1.00 0.00 74 CYS A C 5
ATOM 5482 O O . CYS A 1 74 ? 9.790 -0.238 3.937 1.00 0.00 74 CYS A O 5
ATOM 5489 N N . GLN A 1 75 ? 7.695 0.590 4.013 1.00 0.00 75 GLN A N 5
ATOM 5490 C CA . GLN A 1 75 ? 7.312 -0.184 5.195 1.00 0.00 75 GLN A CA 5
ATOM 5491 C C . GLN A 1 75 ? 5.792 -0.275 5.313 1.00 0.00 75 GLN A C 5
ATOM 5492 O O . GLN A 1 75 ? 5.062 0.409 4.595 1.00 0.00 75 GLN A O 5
ATOM 5506 N N . THR A 1 76 ? 5.322 -1.124 6.224 1.00 0.00 76 THR A N 5
ATOM 5507 C CA . THR A 1 76 ? 3.893 -1.308 6.442 1.00 0.00 76 THR A CA 5
ATOM 5508 C C . THR A 1 76 ? 3.387 -0.368 7.540 1.00 0.00 76 THR A C 5
ATOM 5509 O O . THR A 1 76 ? 4.039 -0.213 8.573 1.00 0.00 76 THR A O 5
ATOM 5520 N N . PRO A 1 77 ? 2.216 0.274 7.337 1.00 0.00 77 PRO A N 5
ATOM 5521 C CA . PRO A 1 77 ? 1.651 1.205 8.312 1.00 0.00 77 PRO A CA 5
ATOM 5522 C C . PRO A 1 77 ? 0.832 0.511 9.397 1.00 0.00 77 PRO A C 5
ATOM 5523 O O . PRO A 1 77 ? 0.111 -0.450 9.128 1.00 0.00 77 PRO A O 5
ATOM 5534 N N . ALA A 1 78 ? 0.959 1.010 10.627 1.00 0.00 78 ALA A N 5
ATOM 5535 C CA . ALA A 1 78 ? 0.234 0.464 11.773 1.00 0.00 78 ALA A CA 5
ATOM 5536 C C . ALA A 1 78 ? 0.626 -0.984 12.057 1.00 0.00 78 ALA A C 5
ATOM 5537 O O . ALA A 1 78 ? 0.071 -1.618 12.956 1.00 0.00 78 ALA A O 5
ATOM 5544 N N . GLY A 1 79 ? 1.581 -1.503 11.292 1.00 0.00 79 GLY A N 5
ATOM 5545 C CA . GLY A 1 79 ? 2.023 -2.866 11.484 1.00 0.00 79 GLY A CA 5
ATOM 5546 C C . GLY A 1 79 ? 0.982 -3.875 11.051 1.00 0.00 79 GLY A C 5
ATOM 5547 O O . GLY A 1 79 ? 0.801 -4.907 11.698 1.00 0.00 79 GLY A O 5
ATOM 5551 N N . LEU A 1 80 ? 0.293 -3.570 9.955 1.00 0.00 80 LEU A N 5
ATOM 5552 C CA . LEU A 1 80 ? -0.741 -4.451 9.421 1.00 0.00 80 LEU A CA 5
ATOM 5553 C C . LEU A 1 80 ? -0.218 -5.876 9.256 1.00 0.00 80 LEU A C 5
ATOM 5554 O O . LEU A 1 80 ? 0.439 -6.150 8.228 1.00 0.00 80 LEU A O 5
ATOM 5571 N N . SER A 1 1 ? -23.215 17.096 11.237 1.00 0.00 1 SER A N 6
ATOM 5572 C CA . SER A 1 1 ? -23.822 16.331 10.118 1.00 0.00 1 SER A CA 6
ATOM 5573 C C . SER A 1 1 ? -22.752 15.570 9.333 1.00 0.00 1 SER A C 6
ATOM 5574 O O . SER A 1 1 ? -22.380 15.971 8.230 1.00 0.00 1 SER A O 6
ATOM 5581 N N . PRO A 1 2 ? -22.241 14.458 9.895 1.00 0.00 2 PRO A N 6
ATOM 5582 C CA . PRO A 1 2 ? -21.212 13.642 9.243 1.00 0.00 2 PRO A CA 6
ATOM 5583 C C . PRO A 1 2 ? -21.651 13.147 7.869 1.00 0.00 2 PRO A C 6
ATOM 5584 O O . PRO A 1 2 ? -22.417 12.188 7.759 1.00 0.00 2 PRO A O 6
ATOM 5595 N N . ALA A 1 3 ? -21.159 13.805 6.824 1.00 0.00 3 ALA A N 6
ATOM 5596 C CA . ALA A 1 3 ? -21.501 13.433 5.455 1.00 0.00 3 ALA A CA 6
ATOM 5597 C C . ALA A 1 3 ? -20.784 12.153 5.040 1.00 0.00 3 ALA A C 6
ATOM 5598 O O . ALA A 1 3 ? -19.669 12.194 4.517 1.00 0.00 3 ALA A O 6
ATOM 5605 N N . ALA A 1 4 ? -21.429 11.016 5.279 1.00 0.00 4 ALA A N 6
ATOM 5606 C CA . ALA A 1 4 ? -20.858 9.722 4.934 1.00 0.00 4 ALA A CA 6
ATOM 5607 C C . ALA A 1 4 ? -21.515 9.145 3.686 1.00 0.00 4 ALA A C 6
ATOM 5608 O O . ALA A 1 4 ? -20.900 8.375 2.947 1.00 0.00 4 ALA A O 6
ATOM 5615 N N . MET A 1 5 ? -22.770 9.521 3.456 1.00 0.00 5 MET A N 6
ATOM 5616 C CA . MET A 1 5 ? -23.514 9.041 2.296 1.00 0.00 5 MET A CA 6
ATOM 5617 C C . MET A 1 5 ? -23.685 10.149 1.262 1.00 0.00 5 MET A C 6
ATOM 5618 O O . MET A 1 5 ? -24.061 9.891 0.119 1.00 0.00 5 MET A O 6
ATOM 5632 N N . GLU A 1 6 ? -23.407 11.381 1.673 1.00 0.00 6 GLU A N 6
ATOM 5633 C CA . GLU A 1 6 ? -23.526 12.530 0.784 1.00 0.00 6 GLU A CA 6
ATOM 5634 C C . GLU A 1 6 ? -22.241 12.721 -0.020 1.00 0.00 6 GLU A C 6
ATOM 5635 O O . GLU A 1 6 ? -21.455 11.785 -0.171 1.00 0.00 6 GLU A O 6
ATOM 5647 N N . ARG A 1 7 ? -22.039 13.932 -0.538 1.00 0.00 7 ARG A N 6
ATOM 5648 C CA . ARG A 1 7 ? -20.846 14.240 -1.325 1.00 0.00 7 ARG A CA 6
ATOM 5649 C C . ARG A 1 7 ? -19.584 13.760 -0.616 1.00 0.00 7 ARG A C 6
ATOM 5650 O O . ARG A 1 7 ? -19.253 14.221 0.476 1.00 0.00 7 ARG A O 6
ATOM 5671 N N . GLN A 1 8 ? -18.885 12.823 -1.249 1.00 0.00 8 GLN A N 6
ATOM 5672 C CA . GLN A 1 8 ? -17.659 12.267 -0.688 1.00 0.00 8 GLN A CA 6
ATOM 5673 C C . GLN A 1 8 ? -16.430 12.990 -1.231 1.00 0.00 8 GLN A C 6
ATOM 5674 O O . GLN A 1 8 ? -16.438 13.501 -2.351 1.00 0.00 8 GLN A O 6
ATOM 5688 N N . VAL A 1 9 ? -15.375 13.025 -0.423 1.00 0.00 9 VAL A N 6
ATOM 5689 C CA . VAL A 1 9 ? -14.133 13.680 -0.809 1.00 0.00 9 VAL A CA 6
ATOM 5690 C C . VAL A 1 9 ? -13.085 12.653 -1.254 1.00 0.00 9 VAL A C 6
ATOM 5691 O O . VAL A 1 9 ? -13.131 11.495 -0.840 1.00 0.00 9 VAL A O 6
ATOM 5704 N N . PRO A 1 10 ? -12.132 13.074 -2.109 1.00 0.00 10 PRO A N 6
ATOM 5705 C CA . PRO A 1 10 ? -11.068 12.197 -2.611 1.00 0.00 10 PRO A CA 6
ATOM 5706 C C . PRO A 1 10 ? -10.442 11.341 -1.513 1.00 0.00 10 PRO A C 6
ATOM 5707 O O . PRO A 1 10 ? -10.064 11.847 -0.456 1.00 0.00 10 PRO A O 6
ATOM 5718 N N . TYR A 1 11 ? -10.341 10.039 -1.774 1.00 0.00 11 TYR A N 6
ATOM 5719 C CA . TYR A 1 11 ? -9.762 9.103 -0.822 1.00 0.00 11 TYR A CA 6
ATOM 5720 C C . TYR A 1 11 ? -8.359 9.538 -0.409 1.00 0.00 11 TYR A C 6
ATOM 5721 O O . TYR A 1 11 ? -7.676 10.247 -1.149 1.00 0.00 11 TYR A O 6
ATOM 5739 N N . THR A 1 12 ? -7.934 9.104 0.773 1.00 0.00 12 THR A N 6
ATOM 5740 C CA . THR A 1 12 ? -6.614 9.448 1.285 1.00 0.00 12 THR A CA 6
ATOM 5741 C C . THR A 1 12 ? -5.875 8.203 1.775 1.00 0.00 12 THR A C 6
ATOM 5742 O O . THR A 1 12 ? -6.015 7.810 2.933 1.00 0.00 12 THR A O 6
ATOM 5753 N N . PRO A 1 13 ? -5.078 7.563 0.897 1.00 0.00 13 PRO A N 6
ATOM 5754 C CA . PRO A 1 13 ? -4.314 6.363 1.248 1.00 0.00 13 PRO A CA 6
ATOM 5755 C C . PRO A 1 13 ? -3.163 6.672 2.199 1.00 0.00 13 PRO A C 6
ATOM 5756 O O . PRO A 1 13 ? -2.947 7.831 2.553 1.00 0.00 13 PRO A O 6
ATOM 5767 N N . CYS A 1 14 ? -2.448 5.621 2.613 1.00 0.00 14 CYS A N 6
ATOM 5768 C CA . CYS A 1 14 ? -1.313 5.734 3.535 1.00 0.00 14 CYS A CA 6
ATOM 5769 C C . CYS A 1 14 ? -0.807 7.166 3.657 1.00 0.00 14 CYS A C 6
ATOM 5770 O O . CYS A 1 14 ? -0.274 7.734 2.703 1.00 0.00 14 CYS A O 6
ATOM 5777 N N . SER A 1 15 ? -0.983 7.746 4.839 1.00 0.00 15 SER A N 6
ATOM 5778 C CA . SER A 1 15 ? -0.540 9.113 5.086 1.00 0.00 15 SER A CA 6
ATOM 5779 C C . SER A 1 15 ? 0.839 9.087 5.723 1.00 0.00 15 SER A C 6
ATOM 5780 O O . SER A 1 15 ? 1.016 8.559 6.822 1.00 0.00 15 SER A O 6
ATOM 5788 N N . GLY A 1 16 ? 1.811 9.658 5.030 1.00 0.00 16 GLY A N 6
ATOM 5789 C CA . GLY A 1 16 ? 3.165 9.644 5.520 1.00 0.00 16 GLY A CA 6
ATOM 5790 C C . GLY A 1 16 ? 4.167 10.174 4.523 1.00 0.00 16 GLY A C 6
ATOM 5791 O O . GLY A 1 16 ? 3.811 10.792 3.520 1.00 0.00 16 GLY A O 6
ATOM 5795 N N . LEU A 1 17 ? 5.429 9.916 4.823 1.00 0.00 17 LEU A N 6
ATOM 5796 C CA . LEU A 1 17 ? 6.537 10.306 3.968 1.00 0.00 17 LEU A CA 6
ATOM 5797 C C . LEU A 1 17 ? 6.362 9.736 2.565 1.00 0.00 17 LEU A C 6
ATOM 5798 O O . LEU A 1 17 ? 6.673 10.393 1.571 1.00 0.00 17 LEU A O 6
ATOM 5814 N N . TYR A 1 18 ? 5.843 8.516 2.491 1.00 0.00 18 TYR A N 6
ATOM 5815 C CA . TYR A 1 18 ? 5.661 7.844 1.207 1.00 0.00 18 TYR A CA 6
ATOM 5816 C C . TYR A 1 18 ? 4.373 8.280 0.514 1.00 0.00 18 TYR A C 6
ATOM 5817 O O . TYR A 1 18 ? 4.338 8.474 -0.702 1.00 0.00 18 TYR A O 6
ATOM 5835 N N . GLY A 1 19 ? 3.339 8.447 1.312 1.00 0.00 19 GLY A N 6
ATOM 5836 C CA . GLY A 1 19 ? 2.050 8.927 0.828 1.00 0.00 19 GLY A CA 6
ATOM 5837 C C . GLY A 1 19 ? 1.419 8.100 -0.291 1.00 0.00 19 GLY A C 6
ATOM 5838 O O . GLY A 1 19 ? 0.260 8.329 -0.635 1.00 0.00 19 GLY A O 6
ATOM 5842 N N . THR A 1 20 ? 2.154 7.144 -0.866 1.00 0.00 20 THR A N 6
ATOM 5843 C CA . THR A 1 20 ? 1.616 6.347 -1.968 1.00 0.00 20 THR A CA 6
ATOM 5844 C C . THR A 1 20 ? 1.342 4.904 -1.564 1.00 0.00 20 THR A C 6
ATOM 5845 O O . THR A 1 20 ? 2.239 4.187 -1.122 1.00 0.00 20 THR A O 6
ATOM 5856 N N . ALA A 1 21 ? 0.095 4.485 -1.743 1.00 0.00 21 ALA A N 6
ATOM 5857 C CA . ALA A 1 21 ? -0.323 3.129 -1.407 1.00 0.00 21 ALA A CA 6
ATOM 5858 C C . ALA A 1 21 ? -0.072 2.179 -2.576 1.00 0.00 21 ALA A C 6
ATOM 5859 O O . ALA A 1 21 ? -0.831 2.162 -3.544 1.00 0.00 21 ALA A O 6
ATOM 5866 N N . GLN A 1 22 ? 0.996 1.388 -2.478 1.00 0.00 22 GLN A N 6
ATOM 5867 C CA . GLN A 1 22 ? 1.346 0.441 -3.532 1.00 0.00 22 GLN A CA 6
ATOM 5868 C C . GLN A 1 22 ? 1.478 -0.969 -2.971 1.00 0.00 22 GLN A C 6
ATOM 5869 O O . GLN A 1 22 ? 1.122 -1.226 -1.821 1.00 0.00 22 GLN A O 6
ATOM 5883 N N . CYS A 1 23 ? 1.992 -1.881 -3.789 1.00 0.00 23 CYS A N 6
ATOM 5884 C CA . CYS A 1 23 ? 2.168 -3.265 -3.376 1.00 0.00 23 CYS A CA 6
ATOM 5885 C C . CYS A 1 23 ? 3.438 -3.852 -3.979 1.00 0.00 23 CYS A C 6
ATOM 5886 O O . CYS A 1 23 ? 3.591 -3.894 -5.201 1.00 0.00 23 CYS A O 6
ATOM 5893 N N . CYS A 1 24 ? 4.345 -4.306 -3.121 1.00 0.00 24 CYS A N 6
ATOM 5894 C CA . CYS A 1 24 ? 5.603 -4.883 -3.580 1.00 0.00 24 CYS A CA 6
ATOM 5895 C C . CYS A 1 24 ? 5.977 -6.116 -2.760 1.00 0.00 24 CYS A C 6
ATOM 5896 O O . CYS A 1 24 ? 5.489 -6.307 -1.646 1.00 0.00 24 CYS A O 6
ATOM 5903 N N . ALA A 1 25 ? 6.845 -6.947 -3.329 1.00 0.00 25 ALA A N 6
ATOM 5904 C CA . ALA A 1 25 ? 7.296 -8.166 -2.672 1.00 0.00 25 ALA A CA 6
ATOM 5905 C C . ALA A 1 25 ? 8.521 -7.896 -1.807 1.00 0.00 25 ALA A C 6
ATOM 5906 O O . ALA A 1 25 ? 9.146 -6.841 -1.910 1.00 0.00 25 ALA A O 6
ATOM 5913 N N . THR A 1 26 ? 8.858 -8.859 -0.955 1.00 0.00 26 THR A N 6
ATOM 5914 C CA . THR A 1 26 ? 10.003 -8.719 -0.063 1.00 0.00 26 THR A CA 6
ATOM 5915 C C . THR A 1 26 ? 10.987 -9.876 -0.218 1.00 0.00 26 THR A C 6
ATOM 5916 O O . THR A 1 26 ? 10.622 -10.958 -0.680 1.00 0.00 26 THR A O 6
ATOM 5927 N N . ASP A 1 27 ? 12.239 -9.636 0.172 1.00 0.00 27 ASP A N 6
ATOM 5928 C CA . ASP A 1 27 ? 13.284 -10.647 0.073 1.00 0.00 27 ASP A CA 6
ATOM 5929 C C . ASP A 1 27 ? 13.228 -11.615 1.251 1.00 0.00 27 ASP A C 6
ATOM 5930 O O . ASP A 1 27 ? 12.276 -11.610 2.031 1.00 0.00 27 ASP A O 6
ATOM 5939 N N . VAL A 1 28 ? 14.260 -12.441 1.367 1.00 0.00 28 VAL A N 6
ATOM 5940 C CA . VAL A 1 28 ? 14.344 -13.428 2.435 1.00 0.00 28 VAL A CA 6
ATOM 5941 C C . VAL A 1 28 ? 14.413 -12.790 3.822 1.00 0.00 28 VAL A C 6
ATOM 5942 O O . VAL A 1 28 ? 13.718 -13.221 4.744 1.00 0.00 28 VAL A O 6
ATOM 5955 N N . LEU A 1 29 ? 15.246 -11.764 3.969 1.00 0.00 29 LEU A N 6
ATOM 5956 C CA . LEU A 1 29 ? 15.413 -11.096 5.254 1.00 0.00 29 LEU A CA 6
ATOM 5957 C C . LEU A 1 29 ? 14.250 -10.147 5.547 1.00 0.00 29 LEU A C 6
ATOM 5958 O O . LEU A 1 29 ? 14.015 -9.781 6.699 1.00 0.00 29 LEU A O 6
ATOM 5974 N N . GLY A 1 30 ? 13.527 -9.751 4.501 1.00 0.00 30 GLY A N 6
ATOM 5975 C CA . GLY A 1 30 ? 12.386 -8.865 4.679 1.00 0.00 30 GLY A CA 6
ATOM 5976 C C . GLY A 1 30 ? 12.624 -7.454 4.159 1.00 0.00 30 GLY A C 6
ATOM 5977 O O . GLY A 1 30 ? 11.671 -6.699 3.961 1.00 0.00 30 GLY A O 6
ATOM 5981 N N . VAL A 1 31 ? 13.885 -7.084 3.954 1.00 0.00 31 VAL A N 6
ATOM 5982 C CA . VAL A 1 31 ? 14.211 -5.754 3.454 1.00 0.00 31 VAL A CA 6
ATOM 5983 C C . VAL A 1 31 ? 14.548 -5.794 1.966 1.00 0.00 31 VAL A C 6
ATOM 5984 O O . VAL A 1 31 ? 15.614 -6.277 1.581 1.00 0.00 31 VAL A O 6
ATOM 5997 N N . ALA A 1 32 ? 13.642 -5.272 1.139 1.00 0.00 32 ALA A N 6
ATOM 5998 C CA . ALA A 1 32 ? 13.842 -5.236 -0.309 1.00 0.00 32 ALA A CA 6
ATOM 5999 C C . ALA A 1 32 ? 12.616 -4.675 -1.025 1.00 0.00 32 ALA A C 6
ATOM 6000 O O . ALA A 1 32 ? 11.569 -4.459 -0.415 1.00 0.00 32 ALA A O 6
ATOM 6007 N N . ASP A 1 33 ? 12.764 -4.444 -2.325 1.00 0.00 33 ASP A N 6
ATOM 6008 C CA . ASP A 1 33 ? 11.681 -3.923 -3.151 1.00 0.00 33 ASP A CA 6
ATOM 6009 C C . ASP A 1 33 ? 11.629 -4.692 -4.469 1.00 0.00 33 ASP A C 6
ATOM 6010 O O . ASP A 1 33 ? 12.222 -4.279 -5.466 1.00 0.00 33 ASP A O 6
ATOM 6019 N N . LEU A 1 34 ? 10.915 -5.814 -4.461 1.00 0.00 34 LEU A N 6
ATOM 6020 C CA . LEU A 1 34 ? 10.808 -6.670 -5.639 1.00 0.00 34 LEU A CA 6
ATOM 6021 C C . LEU A 1 34 ? 9.407 -6.639 -6.238 1.00 0.00 34 LEU A C 6
ATOM 6022 O O . LEU A 1 34 ? 8.417 -6.705 -5.517 1.00 0.00 34 LEU A O 6
ATOM 6038 N N . ASP A 1 35 ? 9.336 -6.548 -7.562 1.00 0.00 35 ASP A N 6
ATOM 6039 C CA . ASP A 1 35 ? 8.058 -6.527 -8.265 1.00 0.00 35 ASP A CA 6
ATOM 6040 C C . ASP A 1 35 ? 7.123 -5.470 -7.686 1.00 0.00 35 ASP A C 6
ATOM 6041 O O . ASP A 1 35 ? 6.307 -5.761 -6.811 1.00 0.00 35 ASP A O 6
ATOM 6050 N N . CYS A 1 36 ? 7.243 -4.243 -8.180 1.00 0.00 36 CYS A N 6
ATOM 6051 C CA . CYS A 1 36 ? 6.401 -3.147 -7.711 1.00 0.00 36 CYS A CA 6
ATOM 6052 C C . CYS A 1 36 ? 5.386 -2.747 -8.777 1.00 0.00 36 CYS A C 6
ATOM 6053 O O . CYS A 1 36 ? 5.731 -2.593 -9.949 1.00 0.00 36 CYS A O 6
ATOM 6060 N N . ALA A 1 37 ? 4.132 -2.581 -8.363 1.00 0.00 37 ALA A N 6
ATOM 6061 C CA . ALA A 1 37 ? 3.064 -2.204 -9.281 1.00 0.00 37 ALA A CA 6
ATOM 6062 C C . ALA A 1 37 ? 1.906 -1.556 -8.532 1.00 0.00 37 ALA A C 6
ATOM 6063 O O . ALA A 1 37 ? 1.961 -1.383 -7.314 1.00 0.00 37 ALA A O 6
ATOM 6070 N N . ASN A 1 38 ? 0.860 -1.199 -9.268 1.00 0.00 38 ASN A N 6
ATOM 6071 C CA . ASN A 1 38 ? -0.312 -0.571 -8.672 1.00 0.00 38 ASN A CA 6
ATOM 6072 C C . ASN A 1 38 ? -1.256 -1.621 -8.084 1.00 0.00 38 ASN A C 6
ATOM 6073 O O . ASN A 1 38 ? -1.474 -2.671 -8.691 1.00 0.00 38 ASN A O 6
ATOM 6084 N N . PRO A 1 39 ? -1.827 -1.354 -6.894 1.00 0.00 39 PRO A N 6
ATOM 6085 C CA . PRO A 1 39 ? -2.745 -2.277 -6.237 1.00 0.00 39 PRO A CA 6
ATOM 6086 C C . PRO A 1 39 ? -4.195 -2.042 -6.662 1.00 0.00 39 PRO A C 6
ATOM 6087 O O . PRO A 1 39 ? -4.774 -1.000 -6.349 1.00 0.00 39 PRO A O 6
ATOM 6098 N N . PRO A 1 40 ? -4.808 -3.002 -7.381 1.00 0.00 40 PRO A N 6
ATOM 6099 C CA . PRO A 1 40 ? -6.183 -2.867 -7.844 1.00 0.00 40 PRO A CA 6
ATOM 6100 C C . PRO A 1 40 ? -7.195 -3.423 -6.848 1.00 0.00 40 PRO A C 6
ATOM 6101 O O . PRO A 1 40 ? -7.236 -4.628 -6.595 1.00 0.00 40 PRO A O 6
ATOM 6112 N N . ALA A 1 41 ? -8.012 -2.537 -6.289 1.00 0.00 41 ALA A N 6
ATOM 6113 C CA . ALA A 1 41 ? -9.039 -2.931 -5.332 1.00 0.00 41 ALA A CA 6
ATOM 6114 C C . ALA A 1 41 ? -9.898 -1.736 -4.941 1.00 0.00 41 ALA A C 6
ATOM 6115 O O . ALA A 1 41 ? -9.704 -0.629 -5.442 1.00 0.00 41 ALA A O 6
ATOM 6122 N N . THR A 1 42 ? -10.847 -1.968 -4.043 1.00 0.00 42 THR A N 6
ATOM 6123 C CA . THR A 1 42 ? -11.704 -0.907 -3.547 1.00 0.00 42 THR A CA 6
ATOM 6124 C C . THR A 1 42 ? -11.318 -0.586 -2.108 1.00 0.00 42 THR A C 6
ATOM 6125 O O . THR A 1 42 ? -11.866 -1.160 -1.166 1.00 0.00 42 THR A O 6
ATOM 6136 N N . LEU A 1 43 ? -10.370 0.332 -1.946 1.00 0.00 43 LEU A N 6
ATOM 6137 C CA . LEU A 1 43 ? -9.891 0.701 -0.615 1.00 0.00 43 LEU A CA 6
ATOM 6138 C C . LEU A 1 43 ? -11.002 1.336 0.220 1.00 0.00 43 LEU A C 6
ATOM 6139 O O . LEU A 1 43 ? -11.598 2.335 -0.183 1.00 0.00 43 LEU A O 6
ATOM 6155 N N . ALA A 1 44 ? -11.276 0.747 1.384 1.00 0.00 44 ALA A N 6
ATOM 6156 C CA . ALA A 1 44 ? -12.318 1.255 2.275 1.00 0.00 44 ALA A CA 6
ATOM 6157 C C . ALA A 1 44 ? -11.755 1.641 3.642 1.00 0.00 44 ALA A C 6
ATOM 6158 O O . ALA A 1 44 ? -12.228 2.590 4.269 1.00 0.00 44 ALA A O 6
ATOM 6165 N N . ASN A 1 45 ? -10.744 0.905 4.098 1.00 0.00 45 ASN A N 6
ATOM 6166 C CA . ASN A 1 45 ? -10.126 1.175 5.393 1.00 0.00 45 ASN A CA 6
ATOM 6167 C C . ASN A 1 45 ? -8.762 0.494 5.501 1.00 0.00 45 ASN A C 6
ATOM 6168 O O . ASN A 1 45 ? -8.309 -0.156 4.559 1.00 0.00 45 ASN A O 6
ATOM 6179 N N . ALA A 1 46 ? -8.111 0.654 6.654 1.00 0.00 46 ALA A N 6
ATOM 6180 C CA . ALA A 1 46 ? -6.792 0.067 6.889 1.00 0.00 46 ALA A CA 6
ATOM 6181 C C . ALA A 1 46 ? -6.764 -1.422 6.560 1.00 0.00 46 ALA A C 6
ATOM 6182 O O . ALA A 1 46 ? -5.997 -1.864 5.706 1.00 0.00 46 ALA A O 6
ATOM 6189 N N . THR A 1 47 ? -7.603 -2.190 7.243 1.00 0.00 47 THR A N 6
ATOM 6190 C CA . THR A 1 47 ? -7.674 -3.624 7.034 1.00 0.00 47 THR A CA 6
ATOM 6191 C C . THR A 1 47 ? -8.072 -3.943 5.600 1.00 0.00 47 THR A C 6
ATOM 6192 O O . THR A 1 47 ? -7.577 -4.901 5.006 1.00 0.00 47 THR A O 6
ATOM 6203 N N . HIS A 1 48 ? -8.969 -3.132 5.048 1.00 0.00 48 HIS A N 6
ATOM 6204 C CA . HIS A 1 48 ? -9.421 -3.324 3.680 1.00 0.00 48 HIS A CA 6
ATOM 6205 C C . HIS A 1 48 ? -8.249 -3.182 2.718 1.00 0.00 48 HIS A C 6
ATOM 6206 O O . HIS A 1 48 ? -8.215 -3.815 1.664 1.00 0.00 48 HIS A O 6
ATOM 6221 N N . PHE A 1 49 ? -7.289 -2.339 3.093 1.00 0.00 49 PHE A N 6
ATOM 6222 C CA . PHE A 1 49 ? -6.104 -2.121 2.275 1.00 0.00 49 PHE A CA 6
ATOM 6223 C C . PHE A 1 49 ? -5.194 -3.344 2.334 1.00 0.00 49 PHE A C 6
ATOM 6224 O O . PHE A 1 49 ? -4.624 -3.752 1.322 1.00 0.00 49 PHE A O 6
ATOM 6241 N N . GLU A 1 50 ? -5.058 -3.922 3.526 1.00 0.00 50 GLU A N 6
ATOM 6242 C CA . GLU A 1 50 ? -4.234 -5.109 3.705 1.00 0.00 50 GLU A CA 6
ATOM 6243 C C . GLU A 1 50 ? -4.791 -6.260 2.876 1.00 0.00 50 GLU A C 6
ATOM 6244 O O . GLU A 1 50 ? -4.057 -7.160 2.464 1.00 0.00 50 GLU A O 6
ATOM 6256 N N . SER A 1 51 ? -6.098 -6.218 2.634 1.00 0.00 51 SER A N 6
ATOM 6257 C CA . SER A 1 51 ? -6.770 -7.246 1.850 1.00 0.00 51 SER A CA 6
ATOM 6258 C C . SER A 1 51 ? -6.486 -7.054 0.363 1.00 0.00 51 SER A C 6
ATOM 6259 O O . SER A 1 51 ? -6.568 -8.000 -0.421 1.00 0.00 51 SER A O 6
ATOM 6267 N N . THR A 1 52 ? -6.151 -5.824 -0.016 1.00 0.00 52 THR A N 6
ATOM 6268 C CA . THR A 1 52 ? -5.850 -5.504 -1.407 1.00 0.00 52 THR A CA 6
ATOM 6269 C C . THR A 1 52 ? -4.564 -6.188 -1.856 1.00 0.00 52 THR A C 6
ATOM 6270 O O . THR A 1 52 ? -4.461 -6.659 -2.990 1.00 0.00 52 THR A O 6
ATOM 6281 N N . CYS A 1 53 ? -3.587 -6.240 -0.959 1.00 0.00 53 CYS A N 6
ATOM 6282 C CA . CYS A 1 53 ? -2.303 -6.865 -1.265 1.00 0.00 53 CYS A CA 6
ATOM 6283 C C . CYS A 1 53 ? -2.349 -8.368 -1.029 1.00 0.00 53 CYS A C 6
ATOM 6284 O O . CYS A 1 53 ? -1.674 -9.128 -1.717 1.00 0.00 53 CYS A O 6
ATOM 6291 N N . ALA A 1 54 ? -3.162 -8.793 -0.070 1.00 0.00 54 ALA A N 6
ATOM 6292 C CA . ALA A 1 54 ? -3.282 -10.205 0.254 1.00 0.00 54 ALA A CA 6
ATOM 6293 C C . ALA A 1 54 ? -4.046 -10.921 -0.844 1.00 0.00 54 ALA A C 6
ATOM 6294 O O . ALA A 1 54 ? -3.972 -12.141 -0.989 1.00 0.00 54 ALA A O 6
ATOM 6301 N N . ALA A 1 55 ? -4.778 -10.132 -1.613 1.00 0.00 55 ALA A N 6
ATOM 6302 C CA . ALA A 1 55 ? -5.578 -10.633 -2.710 1.00 0.00 55 ALA A CA 6
ATOM 6303 C C . ALA A 1 55 ? -4.720 -11.239 -3.816 1.00 0.00 55 ALA A C 6
ATOM 6304 O O . ALA A 1 55 ? -5.093 -12.249 -4.416 1.00 0.00 55 ALA A O 6
ATOM 6311 N N . ILE A 1 56 ? -3.572 -10.623 -4.085 1.00 0.00 56 ILE A N 6
ATOM 6312 C CA . ILE A 1 56 ? -2.680 -11.105 -5.135 1.00 0.00 56 ILE A CA 6
ATOM 6313 C C . ILE A 1 56 ? -1.425 -11.782 -4.577 1.00 0.00 56 ILE A C 6
ATOM 6314 O O . ILE A 1 56 ? -0.518 -12.130 -5.334 1.00 0.00 56 ILE A O 6
ATOM 6330 N N . GLY A 1 57 ? -1.371 -11.968 -3.260 1.00 0.00 57 GLY A N 6
ATOM 6331 C CA . GLY A 1 57 ? -0.224 -12.634 -2.656 1.00 0.00 57 GLY A CA 6
ATOM 6332 C C . GLY A 1 57 ? 0.914 -11.690 -2.289 1.00 0.00 57 GLY A C 6
ATOM 6333 O O . GLY A 1 57 ? 2.077 -11.993 -2.552 1.00 0.00 57 GLY A O 6
ATOM 6337 N N . GLN A 1 58 ? 0.591 -10.549 -1.683 1.00 0.00 58 GLN A N 6
ATOM 6338 C CA . GLN A 1 58 ? 1.611 -9.584 -1.279 1.00 0.00 58 GLN A CA 6
ATOM 6339 C C . GLN A 1 58 ? 1.195 -8.844 -0.009 1.00 0.00 58 GLN A C 6
ATOM 6340 O O . GLN A 1 58 ? 0.140 -9.118 0.561 1.00 0.00 58 GLN A O 6
ATOM 6354 N N . ARG A 1 59 ? 2.033 -7.906 0.429 1.00 0.00 59 ARG A N 6
ATOM 6355 C CA . ARG A 1 59 ? 1.757 -7.136 1.643 1.00 0.00 59 ARG A CA 6
ATOM 6356 C C . ARG A 1 59 ? 1.613 -5.646 1.334 1.00 0.00 59 ARG A C 6
ATOM 6357 O O . ARG A 1 59 ? 2.144 -5.155 0.339 1.00 0.00 59 ARG A O 6
ATOM 6378 N N . ALA A 1 60 ? 0.894 -4.933 2.204 1.00 0.00 60 ALA A N 6
ATOM 6379 C CA . ALA A 1 60 ? 0.676 -3.499 2.034 1.00 0.00 60 ALA A CA 6
ATOM 6380 C C . ALA A 1 60 ? 1.959 -2.719 2.304 1.00 0.00 60 ALA A C 6
ATOM 6381 O O . ALA A 1 60 ? 2.497 -2.764 3.410 1.00 0.00 60 ALA A O 6
ATOM 6388 N N . ARG A 1 61 ? 2.449 -2.003 1.293 1.00 0.00 61 ARG A N 6
ATOM 6389 C CA . ARG A 1 61 ? 3.676 -1.226 1.444 1.00 0.00 61 ARG A CA 6
ATOM 6390 C C . ARG A 1 61 ? 3.565 0.145 0.784 1.00 0.00 61 ARG A C 6
ATOM 6391 O O . ARG A 1 61 ? 3.439 0.254 -0.436 1.00 0.00 61 ARG A O 6
ATOM 6412 N N . CYS A 1 62 ? 3.616 1.188 1.608 1.00 0.00 62 CYS A N 6
ATOM 6413 C CA . CYS A 1 62 ? 3.552 2.562 1.123 1.00 0.00 62 CYS A CA 6
ATOM 6414 C C . CYS A 1 62 ? 4.976 3.047 0.835 1.00 0.00 62 CYS A C 6
ATOM 6415 O O . CYS A 1 62 ? 5.772 3.222 1.756 1.00 0.00 62 CYS A O 6
ATOM 6422 N N . CYS A 1 63 ? 5.300 3.247 -0.445 1.00 0.00 63 CYS A N 6
ATOM 6423 C CA . CYS A 1 63 ? 6.647 3.668 -0.833 1.00 0.00 63 CYS A CA 6
ATOM 6424 C C . CYS A 1 63 ? 6.701 5.120 -1.299 1.00 0.00 63 CYS A C 6
ATOM 6425 O O . CYS A 1 63 ? 5.739 5.653 -1.854 1.00 0.00 63 CYS A O 6
ATOM 6432 N N . VAL A 1 64 ? 7.852 5.745 -1.057 1.00 0.00 64 VAL A N 6
ATOM 6433 C CA . VAL A 1 64 ? 8.092 7.136 -1.428 1.00 0.00 64 VAL A CA 6
ATOM 6434 C C . VAL A 1 64 ? 8.934 7.212 -2.699 1.00 0.00 64 VAL A C 6
ATOM 6435 O O . VAL A 1 64 ? 9.834 6.399 -2.908 1.00 0.00 64 VAL A O 6
ATOM 6448 N N . LEU A 1 65 ? 8.627 8.194 -3.543 1.00 0.00 65 LEU A N 6
ATOM 6449 C CA . LEU A 1 65 ? 9.340 8.378 -4.806 1.00 0.00 65 LEU A CA 6
ATOM 6450 C C . LEU A 1 65 ? 10.856 8.387 -4.594 1.00 0.00 65 LEU A C 6
ATOM 6451 O O . LEU A 1 65 ? 11.351 9.005 -3.651 1.00 0.00 65 LEU A O 6
ATOM 6467 N N . PRO A 1 66 ? 11.616 7.699 -5.473 1.00 0.00 66 PRO A N 6
ATOM 6468 C CA . PRO A 1 66 ? 13.079 7.636 -5.370 1.00 0.00 66 PRO A CA 6
ATOM 6469 C C . PRO A 1 66 ? 13.729 9.009 -5.484 1.00 0.00 66 PRO A C 6
ATOM 6470 O O . PRO A 1 66 ? 13.349 9.819 -6.328 1.00 0.00 66 PRO A O 6
ATOM 6481 N N . ILE A 1 67 ? 14.719 9.258 -4.631 1.00 0.00 67 ILE A N 6
ATOM 6482 C CA . ILE A 1 67 ? 15.433 10.527 -4.627 1.00 0.00 67 ILE A CA 6
ATOM 6483 C C . ILE A 1 67 ? 16.939 10.290 -4.603 1.00 0.00 67 ILE A C 6
ATOM 6484 O O . ILE A 1 67 ? 17.487 9.834 -3.601 1.00 0.00 67 ILE A O 6
ATOM 6500 N N . LEU A 1 68 ? 17.600 10.594 -5.715 1.00 0.00 68 LEU A N 6
ATOM 6501 C CA . LEU A 1 68 ? 19.044 10.412 -5.824 1.00 0.00 68 LEU A CA 6
ATOM 6502 C C . LEU A 1 68 ? 19.762 11.005 -4.609 1.00 0.00 68 LEU A C 6
ATOM 6503 O O . LEU A 1 68 ? 19.683 12.204 -4.342 1.00 0.00 68 LEU A O 6
ATOM 6519 N N . GLY A 1 69 ? 20.436 10.144 -3.854 1.00 0.00 69 GLY A N 6
ATOM 6520 C CA . GLY A 1 69 ? 21.158 10.590 -2.675 1.00 0.00 69 GLY A CA 6
ATOM 6521 C C . GLY A 1 69 ? 20.663 9.925 -1.406 1.00 0.00 69 GLY A C 6
ATOM 6522 O O . GLY A 1 69 ? 21.288 10.040 -0.352 1.00 0.00 69 GLY A O 6
ATOM 6526 N N . GLN A 1 70 ? 19.536 9.227 -1.507 1.00 0.00 70 GLN A N 6
ATOM 6527 C CA . GLN A 1 70 ? 18.952 8.540 -0.363 1.00 0.00 70 GLN A CA 6
ATOM 6528 C C . GLN A 1 70 ? 18.426 7.172 -0.754 1.00 0.00 70 GLN A C 6
ATOM 6529 O O . GLN A 1 70 ? 18.320 6.836 -1.934 1.00 0.00 70 GLN A O 6
ATOM 6543 N N . ASP A 1 71 ? 18.101 6.393 0.260 1.00 0.00 71 ASP A N 6
ATOM 6544 C CA . ASP A 1 71 ? 17.570 5.047 0.066 1.00 0.00 71 ASP A CA 6
ATOM 6545 C C . ASP A 1 71 ? 16.051 5.092 -0.074 1.00 0.00 71 ASP A C 6
ATOM 6546 O O . ASP A 1 71 ? 15.429 6.123 0.178 1.00 0.00 71 ASP A O 6
ATOM 6555 N N . ILE A 1 72 ? 15.458 3.973 -0.480 1.00 0.00 72 ILE A N 6
ATOM 6556 C CA . ILE A 1 72 ? 14.012 3.900 -0.645 1.00 0.00 72 ILE A CA 6
ATOM 6557 C C . ILE A 1 72 ? 13.328 3.614 0.695 1.00 0.00 72 ILE A C 6
ATOM 6558 O O . ILE A 1 72 ? 13.664 2.650 1.384 1.00 0.00 72 ILE A O 6
ATOM 6574 N N . LEU A 1 73 ? 12.382 4.475 1.068 1.00 0.00 73 LEU A N 6
ATOM 6575 C CA . LEU A 1 73 ? 11.664 4.325 2.328 1.00 0.00 73 LEU A CA 6
ATOM 6576 C C . LEU A 1 73 ? 10.313 3.638 2.120 1.00 0.00 73 LEU A C 6
ATOM 6577 O O . LEU A 1 73 ? 9.405 4.202 1.514 1.00 0.00 73 LEU A O 6
ATOM 6593 N N . CYS A 1 74 ? 10.190 2.412 2.621 1.00 0.00 74 CYS A N 6
ATOM 6594 C CA . CYS A 1 74 ? 8.946 1.655 2.499 1.00 0.00 74 CYS A CA 6
ATOM 6595 C C . CYS A 1 74 ? 8.640 0.905 3.796 1.00 0.00 74 CYS A C 6
ATOM 6596 O O . CYS A 1 74 ? 9.495 0.188 4.317 1.00 0.00 74 CYS A O 6
ATOM 6603 N N . GLN A 1 75 ? 7.413 1.060 4.307 1.00 0.00 75 GLN A N 6
ATOM 6604 C CA . GLN A 1 75 ? 7.009 0.400 5.554 1.00 0.00 75 GLN A CA 6
ATOM 6605 C C . GLN A 1 75 ? 5.489 0.230 5.615 1.00 0.00 75 GLN A C 6
ATOM 6606 O O . GLN A 1 75 ? 4.753 0.858 4.853 1.00 0.00 75 GLN A O 6
ATOM 6620 N N . THR A 1 76 ? 5.027 -0.623 6.531 1.00 0.00 76 THR A N 6
ATOM 6621 C CA . THR A 1 76 ? 3.599 -0.870 6.707 1.00 0.00 76 THR A CA 6
ATOM 6622 C C . THR A 1 76 ? 3.054 -0.085 7.902 1.00 0.00 76 THR A C 6
ATOM 6623 O O . THR A 1 76 ? 3.537 -0.250 9.023 1.00 0.00 76 THR A O 6
ATOM 6634 N N . PRO A 1 77 ? 2.042 0.785 7.688 1.00 0.00 77 PRO A N 6
ATOM 6635 C CA . PRO A 1 77 ? 1.444 1.576 8.768 1.00 0.00 77 PRO A CA 6
ATOM 6636 C C . PRO A 1 77 ? 1.021 0.703 9.943 1.00 0.00 77 PRO A C 6
ATOM 6637 O O . PRO A 1 77 ? 0.299 -0.279 9.771 1.00 0.00 77 PRO A O 6
ATOM 6648 N N . ALA A 1 78 ? 1.479 1.070 11.135 1.00 0.00 78 ALA A N 6
ATOM 6649 C CA . ALA A 1 78 ? 1.163 0.324 12.348 1.00 0.00 78 ALA A CA 6
ATOM 6650 C C . ALA A 1 78 ? 1.709 -1.102 12.275 1.00 0.00 78 ALA A C 6
ATOM 6651 O O . ALA A 1 78 ? 2.922 -1.303 12.232 1.00 0.00 78 ALA A O 6
ATOM 6658 N N . GLY A 1 79 ? 0.815 -2.091 12.261 1.00 0.00 79 GLY A N 6
ATOM 6659 C CA . GLY A 1 79 ? 1.236 -3.465 12.204 1.00 0.00 79 GLY A CA 6
ATOM 6660 C C . GLY A 1 79 ? 0.357 -4.339 11.321 1.00 0.00 79 GLY A C 6
ATOM 6661 O O . GLY A 1 79 ? 0.112 -5.497 11.656 1.00 0.00 79 GLY A O 6
ATOM 6665 N N . LEU A 1 80 ? -0.125 -3.800 10.198 1.00 0.00 80 LEU A N 6
ATOM 6666 C CA . LEU A 1 80 ? -0.972 -4.581 9.295 1.00 0.00 80 LEU A CA 6
ATOM 6667 C C . LEU A 1 80 ? -0.266 -5.866 8.869 1.00 0.00 80 LEU A C 6
ATOM 6668 O O . LEU A 1 80 ? -0.547 -6.923 9.471 1.00 0.00 80 LEU A O 6
ATOM 6685 N N . SER A 1 1 ? -20.513 8.313 -6.754 1.00 0.00 1 SER A N 7
ATOM 6686 C CA . SER A 1 1 ? -20.405 8.200 -5.277 1.00 0.00 1 SER A CA 7
ATOM 6687 C C . SER A 1 1 ? -20.184 9.571 -4.638 1.00 0.00 1 SER A C 7
ATOM 6688 O O . SER A 1 1 ? -19.064 9.909 -4.252 1.00 0.00 1 SER A O 7
ATOM 6695 N N . PRO A 1 2 ? -21.252 10.382 -4.522 1.00 0.00 2 PRO A N 7
ATOM 6696 C CA . PRO A 1 2 ? -21.168 11.720 -3.926 1.00 0.00 2 PRO A CA 7
ATOM 6697 C C . PRO A 1 2 ? -20.635 11.679 -2.498 1.00 0.00 2 PRO A C 7
ATOM 6698 O O . PRO A 1 2 ? -21.382 11.433 -1.551 1.00 0.00 2 PRO A O 7
ATOM 6709 N N . ALA A 1 3 ? -19.336 11.922 -2.350 1.00 0.00 3 ALA A N 7
ATOM 6710 C CA . ALA A 1 3 ? -18.699 11.905 -1.038 1.00 0.00 3 ALA A CA 7
ATOM 6711 C C . ALA A 1 3 ? -19.012 13.174 -0.255 1.00 0.00 3 ALA A C 7
ATOM 6712 O O . ALA A 1 3 ? -18.233 14.127 -0.256 1.00 0.00 3 ALA A O 7
ATOM 6719 N N . ALA A 1 4 ? -20.161 13.178 0.412 1.00 0.00 4 ALA A N 7
ATOM 6720 C CA . ALA A 1 4 ? -20.581 14.324 1.209 1.00 0.00 4 ALA A CA 7
ATOM 6721 C C . ALA A 1 4 ? -20.248 14.108 2.681 1.00 0.00 4 ALA A C 7
ATOM 6722 O O . ALA A 1 4 ? -19.796 15.024 3.369 1.00 0.00 4 ALA A O 7
ATOM 6729 N N . MET A 1 5 ? -20.474 12.887 3.155 1.00 0.00 5 MET A N 7
ATOM 6730 C CA . MET A 1 5 ? -20.195 12.538 4.545 1.00 0.00 5 MET A CA 7
ATOM 6731 C C . MET A 1 5 ? -18.923 11.706 4.635 1.00 0.00 5 MET A C 7
ATOM 6732 O O . MET A 1 5 ? -18.166 11.806 5.601 1.00 0.00 5 MET A O 7
ATOM 6746 N N . GLU A 1 6 ? -18.708 10.883 3.616 1.00 0.00 6 GLU A N 7
ATOM 6747 C CA . GLU A 1 6 ? -17.534 10.018 3.555 1.00 0.00 6 GLU A CA 7
ATOM 6748 C C . GLU A 1 6 ? -16.252 10.826 3.748 1.00 0.00 6 GLU A C 7
ATOM 6749 O O . GLU A 1 6 ? -15.642 10.788 4.817 1.00 0.00 6 GLU A O 7
ATOM 6761 N N . ARG A 1 7 ? -15.850 11.556 2.711 1.00 0.00 7 ARG A N 7
ATOM 6762 C CA . ARG A 1 7 ? -14.653 12.370 2.775 1.00 0.00 7 ARG A CA 7
ATOM 6763 C C . ARG A 1 7 ? -14.836 13.679 2.014 1.00 0.00 7 ARG A C 7
ATOM 6764 O O . ARG A 1 7 ? -14.973 13.689 0.790 1.00 0.00 7 ARG A O 7
ATOM 6785 N N . GLN A 1 8 ? -14.843 14.783 2.753 1.00 0.00 8 GLN A N 7
ATOM 6786 C CA . GLN A 1 8 ? -15.002 16.105 2.160 1.00 0.00 8 GLN A CA 7
ATOM 6787 C C . GLN A 1 8 ? -13.668 16.627 1.635 1.00 0.00 8 GLN A C 7
ATOM 6788 O O . GLN A 1 8 ? -13.624 17.384 0.665 1.00 0.00 8 GLN A O 7
ATOM 6802 N N . VAL A 1 9 ? -12.582 16.215 2.283 1.00 0.00 9 VAL A N 7
ATOM 6803 C CA . VAL A 1 9 ? -11.246 16.639 1.886 1.00 0.00 9 VAL A CA 7
ATOM 6804 C C . VAL A 1 9 ? -10.627 15.639 0.905 1.00 0.00 9 VAL A C 7
ATOM 6805 O O . VAL A 1 9 ? -10.995 14.464 0.896 1.00 0.00 9 VAL A O 7
ATOM 6818 N N . PRO A 1 10 ? -9.682 16.100 0.064 1.00 0.00 10 PRO A N 7
ATOM 6819 C CA . PRO A 1 10 ? -9.007 15.248 -0.920 1.00 0.00 10 PRO A CA 7
ATOM 6820 C C . PRO A 1 10 ? -8.561 13.913 -0.332 1.00 0.00 10 PRO A C 7
ATOM 6821 O O . PRO A 1 10 ? -7.939 13.869 0.731 1.00 0.00 10 PRO A O 7
ATOM 6832 N N . TYR A 1 11 ? -8.890 12.827 -1.030 1.00 0.00 11 TYR A N 7
ATOM 6833 C CA . TYR A 1 11 ? -8.526 11.487 -0.592 1.00 0.00 11 TYR A CA 7
ATOM 6834 C C . TYR A 1 11 ? -7.037 11.395 -0.277 1.00 0.00 11 TYR A C 7
ATOM 6835 O O . TYR A 1 11 ? -6.210 12.003 -0.958 1.00 0.00 11 TYR A O 7
ATOM 6853 N N . THR A 1 12 ? -6.703 10.628 0.756 1.00 0.00 12 THR A N 7
ATOM 6854 C CA . THR A 1 12 ? -5.314 10.455 1.163 1.00 0.00 12 THR A CA 7
ATOM 6855 C C . THR A 1 12 ? -5.028 9.003 1.546 1.00 0.00 12 THR A C 7
ATOM 6856 O O . THR A 1 12 ? -5.260 8.602 2.688 1.00 0.00 12 THR A O 7
ATOM 6867 N N . PRO A 1 13 ? -4.521 8.190 0.599 1.00 0.00 13 PRO A N 7
ATOM 6868 C CA . PRO A 1 13 ? -4.201 6.784 0.854 1.00 0.00 13 PRO A CA 7
ATOM 6869 C C . PRO A 1 13 ? -2.929 6.631 1.676 1.00 0.00 13 PRO A C 7
ATOM 6870 O O . PRO A 1 13 ? -2.165 7.585 1.827 1.00 0.00 13 PRO A O 7
ATOM 6881 N N . CYS A 1 14 ? -2.699 5.427 2.190 1.00 0.00 14 CYS A N 7
ATOM 6882 C CA . CYS A 1 14 ? -1.525 5.155 3.008 1.00 0.00 14 CYS A CA 7
ATOM 6883 C C . CYS A 1 14 ? -1.316 6.244 4.047 1.00 0.00 14 CYS A C 7
ATOM 6884 O O . CYS A 1 14 ? -2.238 6.990 4.377 1.00 0.00 14 CYS A O 7
ATOM 6891 N N . SER A 1 15 ? -0.107 6.322 4.566 1.00 0.00 15 SER A N 7
ATOM 6892 C CA . SER A 1 15 ? 0.209 7.304 5.593 1.00 0.00 15 SER A CA 7
ATOM 6893 C C . SER A 1 15 ? 1.311 8.279 5.173 1.00 0.00 15 SER A C 7
ATOM 6894 O O . SER A 1 15 ? 1.561 8.481 3.989 1.00 0.00 15 SER A O 7
ATOM 6902 N N . GLY A 1 16 ? 1.917 8.878 6.202 1.00 0.00 16 GLY A N 7
ATOM 6903 C CA . GLY A 1 16 ? 3.005 9.862 6.109 1.00 0.00 16 GLY A CA 7
ATOM 6904 C C . GLY A 1 16 ? 3.843 9.916 4.831 1.00 0.00 16 GLY A C 7
ATOM 6905 O O . GLY A 1 16 ? 3.375 9.698 3.723 1.00 0.00 16 GLY A O 7
ATOM 6909 N N . LEU A 1 17 ? 5.099 10.313 5.045 1.00 0.00 17 LEU A N 7
ATOM 6910 C CA . LEU A 1 17 ? 6.127 10.498 4.010 1.00 0.00 17 LEU A CA 7
ATOM 6911 C C . LEU A 1 17 ? 5.906 9.709 2.715 1.00 0.00 17 LEU A C 7
ATOM 6912 O O . LEU A 1 17 ? 6.158 10.232 1.630 1.00 0.00 17 LEU A O 7
ATOM 6928 N N . TYR A 1 18 ? 5.419 8.486 2.804 1.00 0.00 18 TYR A N 7
ATOM 6929 C CA . TYR A 1 18 ? 5.251 7.673 1.599 1.00 0.00 18 TYR A CA 7
ATOM 6930 C C . TYR A 1 18 ? 4.161 8.225 0.681 1.00 0.00 18 TYR A C 7
ATOM 6931 O O . TYR A 1 18 ? 4.306 8.205 -0.542 1.00 0.00 18 TYR A O 7
ATOM 6949 N N . GLY A 1 19 ? 3.101 8.753 1.278 1.00 0.00 19 GLY A N 7
ATOM 6950 C CA . GLY A 1 19 ? 2.012 9.359 0.519 1.00 0.00 19 GLY A CA 7
ATOM 6951 C C . GLY A 1 19 ? 1.338 8.445 -0.506 1.00 0.00 19 GLY A C 7
ATOM 6952 O O . GLY A 1 19 ? 0.229 8.743 -0.948 1.00 0.00 19 GLY A O 7
ATOM 6956 N N . THR A 1 20 ? 1.983 7.339 -0.893 1.00 0.00 20 THR A N 7
ATOM 6957 C CA . THR A 1 20 ? 1.411 6.445 -1.895 1.00 0.00 20 THR A CA 7
ATOM 6958 C C . THR A 1 20 ? 1.121 5.060 -1.326 1.00 0.00 20 THR A C 7
ATOM 6959 O O . THR A 1 20 ? 1.783 4.605 -0.394 1.00 0.00 20 THR A O 7
ATOM 6970 N N . ALA A 1 21 ? 0.120 4.397 -1.903 1.00 0.00 21 ALA A N 7
ATOM 6971 C CA . ALA A 1 21 ? -0.270 3.060 -1.477 1.00 0.00 21 ALA A CA 7
ATOM 6972 C C . ALA A 1 21 ? -0.057 2.051 -2.600 1.00 0.00 21 ALA A C 7
ATOM 6973 O O . ALA A 1 21 ? -0.753 2.087 -3.611 1.00 0.00 21 ALA A O 7
ATOM 6980 N N . GLN A 1 22 ? 0.912 1.153 -2.416 1.00 0.00 22 GLN A N 7
ATOM 6981 C CA . GLN A 1 22 ? 1.218 0.137 -3.422 1.00 0.00 22 GLN A CA 7
ATOM 6982 C C . GLN A 1 22 ? 1.401 -1.229 -2.765 1.00 0.00 22 GLN A C 7
ATOM 6983 O O . GLN A 1 22 ? 1.280 -1.362 -1.547 1.00 0.00 22 GLN A O 7
ATOM 6997 N N . CYS A 1 23 ? 1.693 -2.243 -3.578 1.00 0.00 23 CYS A N 7
ATOM 6998 C CA . CYS A 1 23 ? 1.910 -3.594 -3.068 1.00 0.00 23 CYS A CA 7
ATOM 6999 C C . CYS A 1 23 ? 3.195 -4.174 -3.654 1.00 0.00 23 CYS A C 7
ATOM 7000 O O . CYS A 1 23 ? 3.252 -4.510 -4.837 1.00 0.00 23 CYS A O 7
ATOM 7007 N N . CYS A 1 24 ? 4.221 -4.290 -2.815 1.00 0.00 24 CYS A N 7
ATOM 7008 C CA . CYS A 1 24 ? 5.515 -4.809 -3.248 1.00 0.00 24 CYS A CA 7
ATOM 7009 C C . CYS A 1 24 ? 5.856 -6.110 -2.525 1.00 0.00 24 CYS A C 7
ATOM 7010 O O . CYS A 1 24 ? 5.331 -6.385 -1.446 1.00 0.00 24 CYS A O 7
ATOM 7017 N N . ALA A 1 25 ? 6.740 -6.908 -3.126 1.00 0.00 25 ALA A N 7
ATOM 7018 C CA . ALA A 1 25 ? 7.161 -8.167 -2.530 1.00 0.00 25 ALA A CA 7
ATOM 7019 C C . ALA A 1 25 ? 8.347 -7.934 -1.608 1.00 0.00 25 ALA A C 7
ATOM 7020 O O . ALA A 1 25 ? 8.978 -6.878 -1.654 1.00 0.00 25 ALA A O 7
ATOM 7027 N N . THR A 1 26 ? 8.650 -8.919 -0.774 1.00 0.00 26 THR A N 7
ATOM 7028 C CA . THR A 1 26 ? 9.758 -8.790 0.163 1.00 0.00 26 THR A CA 7
ATOM 7029 C C . THR A 1 26 ? 10.715 -9.977 0.083 1.00 0.00 26 THR A C 7
ATOM 7030 O O . THR A 1 26 ? 10.339 -11.065 -0.356 1.00 0.00 26 THR A O 7
ATOM 7041 N N . ASP A 1 27 ? 11.956 -9.756 0.515 1.00 0.00 27 ASP A N 7
ATOM 7042 C CA . ASP A 1 27 ? 12.976 -10.795 0.490 1.00 0.00 27 ASP A CA 7
ATOM 7043 C C . ASP A 1 27 ? 12.920 -11.647 1.753 1.00 0.00 27 ASP A C 7
ATOM 7044 O O . ASP A 1 27 ? 11.986 -11.539 2.549 1.00 0.00 27 ASP A O 7
ATOM 7053 N N . VAL A 1 28 ? 13.928 -12.490 1.926 1.00 0.00 28 VAL A N 7
ATOM 7054 C CA . VAL A 1 28 ? 14.006 -13.373 3.081 1.00 0.00 28 VAL A CA 7
ATOM 7055 C C . VAL A 1 28 ? 14.068 -12.602 4.399 1.00 0.00 28 VAL A C 7
ATOM 7056 O O . VAL A 1 28 ? 13.373 -12.943 5.358 1.00 0.00 28 VAL A O 7
ATOM 7069 N N . LEU A 1 29 ? 14.898 -11.565 4.445 1.00 0.00 29 LEU A N 7
ATOM 7070 C CA . LEU A 1 29 ? 15.058 -10.767 5.655 1.00 0.00 29 LEU A CA 7
ATOM 7071 C C . LEU A 1 29 ? 13.896 -9.792 5.849 1.00 0.00 29 LEU A C 7
ATOM 7072 O O . LEU A 1 29 ? 13.658 -9.316 6.959 1.00 0.00 29 LEU A O 7
ATOM 7088 N N . GLY A 1 30 ? 13.176 -9.497 4.768 1.00 0.00 30 GLY A N 7
ATOM 7089 C CA . GLY A 1 30 ? 12.041 -8.590 4.860 1.00 0.00 30 GLY A CA 7
ATOM 7090 C C . GLY A 1 30 ? 12.281 -7.243 4.195 1.00 0.00 30 GLY A C 7
ATOM 7091 O O . GLY A 1 30 ? 11.338 -6.479 3.982 1.00 0.00 30 GLY A O 7
ATOM 7095 N N . VAL A 1 31 ? 13.536 -6.933 3.883 1.00 0.00 31 VAL A N 7
ATOM 7096 C CA . VAL A 1 31 ? 13.864 -5.668 3.234 1.00 0.00 31 VAL A CA 7
ATOM 7097 C C . VAL A 1 31 ? 14.110 -5.866 1.741 1.00 0.00 31 VAL A C 7
ATOM 7098 O O . VAL A 1 31 ? 15.136 -6.421 1.345 1.00 0.00 31 VAL A O 7
ATOM 7111 N N . ALA A 1 32 ? 13.171 -5.399 0.918 1.00 0.00 32 ALA A N 7
ATOM 7112 C CA . ALA A 1 32 ? 13.290 -5.517 -0.535 1.00 0.00 32 ALA A CA 7
ATOM 7113 C C . ALA A 1 32 ? 12.073 -4.929 -1.247 1.00 0.00 32 ALA A C 7
ATOM 7114 O O . ALA A 1 32 ? 10.971 -4.901 -0.699 1.00 0.00 32 ALA A O 7
ATOM 7121 N N . ASP A 1 33 ? 12.291 -4.460 -2.471 1.00 0.00 33 ASP A N 7
ATOM 7122 C CA . ASP A 1 33 ? 11.225 -3.884 -3.286 1.00 0.00 33 ASP A CA 7
ATOM 7123 C C . ASP A 1 33 ? 11.096 -4.681 -4.584 1.00 0.00 33 ASP A C 7
ATOM 7124 O O . ASP A 1 33 ? 11.271 -4.148 -5.679 1.00 0.00 33 ASP A O 7
ATOM 7133 N N . LEU A 1 34 ? 10.786 -5.968 -4.435 1.00 0.00 34 LEU A N 7
ATOM 7134 C CA . LEU A 1 34 ? 10.662 -6.881 -5.568 1.00 0.00 34 LEU A CA 7
ATOM 7135 C C . LEU A 1 34 ? 9.253 -6.901 -6.147 1.00 0.00 34 LEU A C 7
ATOM 7136 O O . LEU A 1 34 ? 8.273 -6.910 -5.408 1.00 0.00 34 LEU A O 7
ATOM 7152 N N . ASP A 1 35 ? 9.167 -6.917 -7.477 1.00 0.00 35 ASP A N 7
ATOM 7153 C CA . ASP A 1 35 ? 7.887 -6.977 -8.175 1.00 0.00 35 ASP A CA 7
ATOM 7154 C C . ASP A 1 35 ? 6.838 -6.111 -7.494 1.00 0.00 35 ASP A C 7
ATOM 7155 O O . ASP A 1 35 ? 6.008 -6.608 -6.732 1.00 0.00 35 ASP A O 7
ATOM 7164 N N . CYS A 1 36 ? 6.874 -4.816 -7.771 1.00 0.00 36 CYS A N 7
ATOM 7165 C CA . CYS A 1 36 ? 5.911 -3.897 -7.170 1.00 0.00 36 CYS A CA 7
ATOM 7166 C C . CYS A 1 36 ? 5.240 -3.033 -8.234 1.00 0.00 36 CYS A C 7
ATOM 7167 O O . CYS A 1 36 ? 5.817 -2.759 -9.286 1.00 0.00 36 CYS A O 7
ATOM 7174 N N . ALA A 1 37 ? 4.015 -2.608 -7.941 1.00 0.00 37 ALA A N 7
ATOM 7175 C CA . ALA A 1 37 ? 3.238 -1.788 -8.867 1.00 0.00 37 ALA A CA 7
ATOM 7176 C C . ALA A 1 37 ? 1.983 -1.243 -8.195 1.00 0.00 37 ALA A C 7
ATOM 7177 O O . ALA A 1 37 ? 1.792 -1.396 -6.989 1.00 0.00 37 ALA A O 7
ATOM 7184 N N . ASN A 1 38 ? 1.132 -0.605 -8.990 1.00 0.00 38 ASN A N 7
ATOM 7185 C CA . ASN A 1 38 ? -0.114 -0.039 -8.482 1.00 0.00 38 ASN A CA 7
ATOM 7186 C C . ASN A 1 38 ? -1.047 -1.149 -7.988 1.00 0.00 38 ASN A C 7
ATOM 7187 O O . ASN A 1 38 ? -1.193 -2.181 -8.646 1.00 0.00 38 ASN A O 7
ATOM 7198 N N . PRO A 1 39 ? -1.687 -0.958 -6.818 1.00 0.00 39 PRO A N 7
ATOM 7199 C CA . PRO A 1 39 ? -2.598 -1.943 -6.243 1.00 0.00 39 PRO A CA 7
ATOM 7200 C C . PRO A 1 39 ? -4.043 -1.735 -6.693 1.00 0.00 39 PRO A C 7
ATOM 7201 O O . PRO A 1 39 ? -4.657 -0.720 -6.365 1.00 0.00 39 PRO A O 7
ATOM 7212 N N . PRO A 1 40 ? -4.615 -2.689 -7.453 1.00 0.00 40 PRO A N 7
ATOM 7213 C CA . PRO A 1 40 ? -5.983 -2.579 -7.930 1.00 0.00 40 PRO A CA 7
ATOM 7214 C C . PRO A 1 40 ? -6.982 -3.217 -6.971 1.00 0.00 40 PRO A C 7
ATOM 7215 O O . PRO A 1 40 ? -6.983 -4.435 -6.783 1.00 0.00 40 PRO A O 7
ATOM 7226 N N . ALA A 1 41 ? -7.833 -2.391 -6.372 1.00 0.00 41 ALA A N 7
ATOM 7227 C CA . ALA A 1 41 ? -8.845 -2.876 -5.441 1.00 0.00 41 ALA A CA 7
ATOM 7228 C C . ALA A 1 41 ? -9.753 -1.742 -4.982 1.00 0.00 41 ALA A C 7
ATOM 7229 O O . ALA A 1 41 ? -9.639 -0.610 -5.453 1.00 0.00 41 ALA A O 7
ATOM 7236 N N . THR A 1 42 ? -10.654 -2.058 -4.060 1.00 0.00 42 THR A N 7
ATOM 7237 C CA . THR A 1 42 ? -11.551 -1.067 -3.493 1.00 0.00 42 THR A CA 7
ATOM 7238 C C . THR A 1 42 ? -11.155 -0.806 -2.044 1.00 0.00 42 THR A C 7
ATOM 7239 O O . THR A 1 42 ? -11.663 -1.452 -1.127 1.00 0.00 42 THR A O 7
ATOM 7250 N N . LEU A 1 43 ? -10.245 0.143 -1.844 1.00 0.00 43 LEU A N 7
ATOM 7251 C CA . LEU A 1 43 ? -9.762 0.465 -0.503 1.00 0.00 43 LEU A CA 7
ATOM 7252 C C . LEU A 1 43 ? -10.883 1.038 0.363 1.00 0.00 43 LEU A C 7
ATOM 7253 O O . LEU A 1 43 ? -11.508 2.035 0.003 1.00 0.00 43 LEU A O 7
ATOM 7269 N N . ALA A 1 44 ? -11.131 0.401 1.508 1.00 0.00 44 ALA A N 7
ATOM 7270 C CA . ALA A 1 44 ? -12.185 0.845 2.418 1.00 0.00 44 ALA A CA 7
ATOM 7271 C C . ALA A 1 44 ? -11.637 1.207 3.798 1.00 0.00 44 ALA A C 7
ATOM 7272 O O . ALA A 1 44 ? -12.176 2.086 4.472 1.00 0.00 44 ALA A O 7
ATOM 7279 N N . ASN A 1 45 ? -10.570 0.531 4.216 1.00 0.00 45 ASN A N 7
ATOM 7280 C CA . ASN A 1 45 ? -9.970 0.790 5.519 1.00 0.00 45 ASN A CA 7
ATOM 7281 C C . ASN A 1 45 ? -8.572 0.180 5.613 1.00 0.00 45 ASN A C 7
ATOM 7282 O O . ASN A 1 45 ? -8.069 -0.389 4.643 1.00 0.00 45 ASN A O 7
ATOM 7293 N N . ALA A 1 46 ? -7.949 0.309 6.784 1.00 0.00 46 ALA A N 7
ATOM 7294 C CA . ALA A 1 46 ? -6.602 -0.217 7.006 1.00 0.00 46 ALA A CA 7
ATOM 7295 C C . ALA A 1 46 ? -6.498 -1.690 6.627 1.00 0.00 46 ALA A C 7
ATOM 7296 O O . ALA A 1 46 ? -5.695 -2.065 5.771 1.00 0.00 46 ALA A O 7
ATOM 7303 N N . THR A 1 47 ? -7.313 -2.519 7.265 1.00 0.00 47 THR A N 7
ATOM 7304 C CA . THR A 1 47 ? -7.313 -3.947 7.006 1.00 0.00 47 THR A CA 7
ATOM 7305 C C . THR A 1 47 ? -7.701 -4.237 5.563 1.00 0.00 47 THR A C 7
ATOM 7306 O O . THR A 1 47 ? -7.166 -5.153 4.938 1.00 0.00 47 THR A O 7
ATOM 7317 N N . HIS A 1 48 ? -8.635 -3.451 5.038 1.00 0.00 48 HIS A N 7
ATOM 7318 C CA . HIS A 1 48 ? -9.082 -3.621 3.665 1.00 0.00 48 HIS A CA 7
ATOM 7319 C C . HIS A 1 48 ? -7.916 -3.404 2.711 1.00 0.00 48 HIS A C 7
ATOM 7320 O O . HIS A 1 48 ? -7.837 -4.030 1.653 1.00 0.00 48 HIS A O 7
ATOM 7335 N N . PHE A 1 49 ? -7.013 -2.508 3.098 1.00 0.00 49 PHE A N 7
ATOM 7336 C CA . PHE A 1 49 ? -5.837 -2.211 2.292 1.00 0.00 49 PHE A CA 7
ATOM 7337 C C . PHE A 1 49 ? -4.868 -3.386 2.324 1.00 0.00 49 PHE A C 7
ATOM 7338 O O . PHE A 1 49 ? -4.267 -3.735 1.308 1.00 0.00 49 PHE A O 7
ATOM 7355 N N . GLU A 1 50 ? -4.721 -3.995 3.498 1.00 0.00 50 GLU A N 7
ATOM 7356 C CA . GLU A 1 50 ? -3.835 -5.139 3.652 1.00 0.00 50 GLU A CA 7
ATOM 7357 C C . GLU A 1 50 ? -4.337 -6.307 2.811 1.00 0.00 50 GLU A C 7
ATOM 7358 O O . GLU A 1 50 ? -3.550 -7.110 2.308 1.00 0.00 50 GLU A O 7
ATOM 7370 N N . SER A 1 51 ? -5.656 -6.389 2.667 1.00 0.00 51 SER A N 7
ATOM 7371 C CA . SER A 1 51 ? -6.288 -7.428 1.895 1.00 0.00 51 SER A CA 7
ATOM 7372 C C . SER A 1 51 ? -6.058 -7.222 0.397 1.00 0.00 51 SER A C 7
ATOM 7373 O O . SER A 1 51 ? -6.110 -8.173 -0.384 1.00 0.00 51 SER A O 7
ATOM 7381 N N . THR A 1 52 ? -5.804 -5.975 0.006 1.00 0.00 52 THR A N 7
ATOM 7382 C CA . THR A 1 52 ? -5.570 -5.640 -1.397 1.00 0.00 52 THR A CA 7
ATOM 7383 C C . THR A 1 52 ? -4.273 -6.257 -1.907 1.00 0.00 52 THR A C 7
ATOM 7384 O O . THR A 1 52 ? -4.224 -6.797 -3.012 1.00 0.00 52 THR A O 7
ATOM 7395 N N . CYS A 1 53 ? -3.227 -6.172 -1.095 1.00 0.00 53 CYS A N 7
ATOM 7396 C CA . CYS A 1 53 ? -1.926 -6.712 -1.467 1.00 0.00 53 CYS A CA 7
ATOM 7397 C C . CYS A 1 53 ? -1.872 -8.222 -1.271 1.00 0.00 53 CYS A C 7
ATOM 7398 O O . CYS A 1 53 ? -1.122 -8.912 -1.956 1.00 0.00 53 CYS A O 7
ATOM 7405 N N . ALA A 1 54 ? -2.681 -8.733 -0.348 1.00 0.00 54 ALA A N 7
ATOM 7406 C CA . ALA A 1 54 ? -2.708 -10.159 -0.060 1.00 0.00 54 ALA A CA 7
ATOM 7407 C C . ALA A 1 54 ? -3.490 -10.899 -1.129 1.00 0.00 54 ALA A C 7
ATOM 7408 O O . ALA A 1 54 ? -3.348 -12.110 -1.307 1.00 0.00 54 ALA A O 7
ATOM 7415 N N . ALA A 1 55 ? -4.316 -10.148 -1.837 1.00 0.00 55 ALA A N 7
ATOM 7416 C CA . ALA A 1 55 ? -5.149 -10.684 -2.894 1.00 0.00 55 ALA A CA 7
ATOM 7417 C C . ALA A 1 55 ? -4.325 -11.236 -4.051 1.00 0.00 55 ALA A C 7
ATOM 7418 O O . ALA A 1 55 ? -4.677 -12.257 -4.641 1.00 0.00 55 ALA A O 7
ATOM 7425 N N . ILE A 1 56 ? -3.227 -10.558 -4.372 1.00 0.00 56 ILE A N 7
ATOM 7426 C CA . ILE A 1 56 ? -2.375 -10.980 -5.479 1.00 0.00 56 ILE A CA 7
ATOM 7427 C C . ILE A 1 56 ? -1.084 -11.654 -5.010 1.00 0.00 56 ILE A C 7
ATOM 7428 O O . ILE A 1 56 ? -0.223 -11.984 -5.827 1.00 0.00 56 ILE A O 7
ATOM 7444 N N . GLY A 1 57 ? -0.948 -11.861 -3.701 1.00 0.00 57 GLY A N 7
ATOM 7445 C CA . GLY A 1 57 ? 0.240 -12.527 -3.179 1.00 0.00 57 GLY A CA 7
ATOM 7446 C C . GLY A 1 57 ? 1.339 -11.572 -2.735 1.00 0.00 57 GLY A C 7
ATOM 7447 O O . GLY A 1 57 ? 2.515 -11.817 -3.002 1.00 0.00 57 GLY A O 7
ATOM 7451 N N . GLN A 1 58 ? 0.969 -10.488 -2.058 1.00 0.00 58 GLN A N 7
ATOM 7452 C CA . GLN A 1 58 ? 1.948 -9.515 -1.578 1.00 0.00 58 GLN A CA 7
ATOM 7453 C C . GLN A 1 58 ? 1.483 -8.854 -0.283 1.00 0.00 58 GLN A C 7
ATOM 7454 O O . GLN A 1 58 ? 0.425 -9.189 0.252 1.00 0.00 58 GLN A O 7
ATOM 7468 N N . ARG A 1 59 ? 2.287 -7.920 0.220 1.00 0.00 59 ARG A N 7
ATOM 7469 C CA . ARG A 1 59 ? 1.959 -7.206 1.455 1.00 0.00 59 ARG A CA 7
ATOM 7470 C C . ARG A 1 59 ? 1.812 -5.708 1.200 1.00 0.00 59 ARG A C 7
ATOM 7471 O O . ARG A 1 59 ? 2.270 -5.195 0.178 1.00 0.00 59 ARG A O 7
ATOM 7492 N N . ALA A 1 60 ? 1.173 -5.011 2.140 1.00 0.00 60 ALA A N 7
ATOM 7493 C CA . ALA A 1 60 ? 0.958 -3.572 2.021 1.00 0.00 60 ALA A CA 7
ATOM 7494 C C . ALA A 1 60 ? 2.236 -2.799 2.322 1.00 0.00 60 ALA A C 7
ATOM 7495 O O . ALA A 1 60 ? 2.778 -2.885 3.425 1.00 0.00 60 ALA A O 7
ATOM 7502 N N . ARG A 1 61 ? 2.714 -2.039 1.338 1.00 0.00 61 ARG A N 7
ATOM 7503 C CA . ARG A 1 61 ? 3.936 -1.257 1.506 1.00 0.00 61 ARG A CA 7
ATOM 7504 C C . ARG A 1 61 ? 3.798 0.133 0.893 1.00 0.00 61 ARG A C 7
ATOM 7505 O O . ARG A 1 61 ? 3.742 0.284 -0.328 1.00 0.00 61 ARG A O 7
ATOM 7526 N N . CYS A 1 62 ? 3.745 1.145 1.753 1.00 0.00 62 CYS A N 7
ATOM 7527 C CA . CYS A 1 62 ? 3.634 2.528 1.307 1.00 0.00 62 CYS A CA 7
ATOM 7528 C C . CYS A 1 62 ? 5.002 3.031 0.858 1.00 0.00 62 CYS A C 7
ATOM 7529 O O . CYS A 1 62 ? 5.839 3.384 1.688 1.00 0.00 62 CYS A O 7
ATOM 7536 N N . CYS A 1 63 ? 5.239 3.043 -0.451 1.00 0.00 63 CYS A N 7
ATOM 7537 C CA . CYS A 1 63 ? 6.525 3.500 -0.975 1.00 0.00 63 CYS A CA 7
ATOM 7538 C C . CYS A 1 63 ? 6.475 4.959 -1.408 1.00 0.00 63 CYS A C 7
ATOM 7539 O O . CYS A 1 63 ? 5.505 5.418 -2.010 1.00 0.00 63 CYS A O 7
ATOM 7546 N N . VAL A 1 64 ? 7.544 5.676 -1.084 1.00 0.00 64 VAL A N 7
ATOM 7547 C CA . VAL A 1 64 ? 7.676 7.088 -1.416 1.00 0.00 64 VAL A CA 7
ATOM 7548 C C . VAL A 1 64 ? 8.485 7.262 -2.697 1.00 0.00 64 VAL A C 7
ATOM 7549 O O . VAL A 1 64 ? 9.394 6.480 -2.981 1.00 0.00 64 VAL A O 7
ATOM 7562 N N . LEU A 1 65 ? 8.142 8.292 -3.466 1.00 0.00 65 LEU A N 7
ATOM 7563 C CA . LEU A 1 65 ? 8.820 8.574 -4.729 1.00 0.00 65 LEU A CA 7
ATOM 7564 C C . LEU A 1 65 ? 10.341 8.574 -4.558 1.00 0.00 65 LEU A C 7
ATOM 7565 O O . LEU A 1 65 ? 10.860 9.133 -3.592 1.00 0.00 65 LEU A O 7
ATOM 7581 N N . PRO A 1 66 ? 11.078 7.945 -5.499 1.00 0.00 66 PRO A N 7
ATOM 7582 C CA . PRO A 1 66 ? 12.544 7.873 -5.437 1.00 0.00 66 PRO A CA 7
ATOM 7583 C C . PRO A 1 66 ? 13.207 9.245 -5.453 1.00 0.00 66 PRO A C 7
ATOM 7584 O O . PRO A 1 66 ? 12.823 10.125 -6.225 1.00 0.00 66 PRO A O 7
ATOM 7595 N N . ILE A 1 67 ? 14.209 9.413 -4.598 1.00 0.00 67 ILE A N 7
ATOM 7596 C CA . ILE A 1 67 ? 14.945 10.668 -4.506 1.00 0.00 67 ILE A CA 7
ATOM 7597 C C . ILE A 1 67 ? 16.446 10.408 -4.591 1.00 0.00 67 ILE A C 7
ATOM 7598 O O . ILE A 1 67 ? 17.055 9.928 -3.635 1.00 0.00 67 ILE A O 7
ATOM 7614 N N . LEU A 1 68 ? 17.033 10.717 -5.744 1.00 0.00 68 LEU A N 7
ATOM 7615 C CA . LEU A 1 68 ? 18.462 10.507 -5.962 1.00 0.00 68 LEU A CA 7
ATOM 7616 C C . LEU A 1 68 ? 19.281 11.016 -4.782 1.00 0.00 68 LEU A C 7
ATOM 7617 O O . LEU A 1 68 ? 19.239 12.200 -4.444 1.00 0.00 68 LEU A O 7
ATOM 7633 N N . GLY A 1 69 ? 20.028 10.109 -4.162 1.00 0.00 69 GLY A N 7
ATOM 7634 C CA . GLY A 1 69 ? 20.850 10.471 -3.022 1.00 0.00 69 GLY A CA 7
ATOM 7635 C C . GLY A 1 69 ? 20.431 9.756 -1.749 1.00 0.00 69 GLY A C 7
ATOM 7636 O O . GLY A 1 69 ? 21.138 9.807 -0.743 1.00 0.00 69 GLY A O 7
ATOM 7640 N N . GLN A 1 70 ? 19.280 9.088 -1.793 1.00 0.00 70 GLN A N 7
ATOM 7641 C CA . GLN A 1 70 ? 18.774 8.364 -0.632 1.00 0.00 70 GLN A CA 7
ATOM 7642 C C . GLN A 1 70 ? 18.205 7.014 -1.026 1.00 0.00 70 GLN A C 7
ATOM 7643 O O . GLN A 1 70 ? 18.001 6.719 -2.204 1.00 0.00 70 GLN A O 7
ATOM 7657 N N . ASP A 1 71 ? 17.951 6.206 -0.013 1.00 0.00 71 ASP A N 7
ATOM 7658 C CA . ASP A 1 71 ? 17.396 4.872 -0.201 1.00 0.00 71 ASP A CA 7
ATOM 7659 C C . ASP A 1 71 ? 15.875 4.942 -0.307 1.00 0.00 71 ASP A C 7
ATOM 7660 O O . ASP A 1 71 ? 15.276 5.987 -0.054 1.00 0.00 71 ASP A O 7
ATOM 7669 N N . ILE A 1 72 ? 15.254 3.829 -0.684 1.00 0.00 72 ILE A N 7
ATOM 7670 C CA . ILE A 1 72 ? 13.803 3.777 -0.822 1.00 0.00 72 ILE A CA 7
ATOM 7671 C C . ILE A 1 72 ? 13.138 3.529 0.535 1.00 0.00 72 ILE A C 7
ATOM 7672 O O . ILE A 1 72 ? 13.481 2.584 1.245 1.00 0.00 72 ILE A O 7
ATOM 7688 N N . LEU A 1 73 ? 12.196 4.400 0.900 1.00 0.00 73 LEU A N 7
ATOM 7689 C CA . LEU A 1 73 ? 11.495 4.282 2.174 1.00 0.00 73 LEU A CA 7
ATOM 7690 C C . LEU A 1 73 ? 10.148 3.583 2.000 1.00 0.00 73 LEU A C 7
ATOM 7691 O O . LEU A 1 73 ? 9.224 4.131 1.401 1.00 0.00 73 LEU A O 7
ATOM 7707 N N . CYS A 1 74 ? 10.043 2.363 2.527 1.00 0.00 74 CYS A N 7
ATOM 7708 C CA . CYS A 1 74 ? 8.807 1.590 2.430 1.00 0.00 74 CYS A CA 7
ATOM 7709 C C . CYS A 1 74 ? 8.595 0.730 3.678 1.00 0.00 74 CYS A C 7
ATOM 7710 O O . CYS A 1 74 ? 9.505 0.022 4.111 1.00 0.00 74 CYS A O 7
ATOM 7717 N N . GLN A 1 75 ? 7.394 0.796 4.255 1.00 0.00 75 GLN A N 7
ATOM 7718 C CA . GLN A 1 75 ? 7.073 0.006 5.441 1.00 0.00 75 GLN A CA 7
ATOM 7719 C C . GLN A 1 75 ? 5.561 -0.116 5.617 1.00 0.00 75 GLN A C 7
ATOM 7720 O O . GLN A 1 75 ? 4.792 0.614 4.989 1.00 0.00 75 GLN A O 7
ATOM 7734 N N . THR A 1 76 ? 5.141 -1.043 6.475 1.00 0.00 76 THR A N 7
ATOM 7735 C CA . THR A 1 76 ? 3.725 -1.267 6.735 1.00 0.00 76 THR A CA 7
ATOM 7736 C C . THR A 1 76 ? 3.182 -0.240 7.734 1.00 0.00 76 THR A C 7
ATOM 7737 O O . THR A 1 76 ? 3.833 0.056 8.736 1.00 0.00 76 THR A O 7
ATOM 7748 N N . PRO A 1 77 ? 1.980 0.321 7.476 1.00 0.00 77 PRO A N 7
ATOM 7749 C CA . PRO A 1 77 ? 1.372 1.317 8.353 1.00 0.00 77 PRO A CA 7
ATOM 7750 C C . PRO A 1 77 ? 0.543 0.695 9.472 1.00 0.00 77 PRO A C 7
ATOM 7751 O O . PRO A 1 77 ? -0.203 -0.259 9.249 1.00 0.00 77 PRO A O 7
ATOM 7762 N N . ALA A 1 78 ? 0.683 1.246 10.675 1.00 0.00 78 ALA A N 7
ATOM 7763 C CA . ALA A 1 78 ? -0.052 0.765 11.844 1.00 0.00 78 ALA A CA 7
ATOM 7764 C C . ALA A 1 78 ? 0.303 -0.681 12.185 1.00 0.00 78 ALA A C 7
ATOM 7765 O O . ALA A 1 78 ? -0.264 -1.262 13.111 1.00 0.00 78 ALA A O 7
ATOM 7772 N N . GLY A 1 79 ? 1.237 -1.258 11.435 1.00 0.00 79 GLY A N 7
ATOM 7773 C CA . GLY A 1 79 ? 1.646 -2.625 11.683 1.00 0.00 79 GLY A CA 7
ATOM 7774 C C . GLY A 1 79 ? 0.588 -3.627 11.271 1.00 0.00 79 GLY A C 7
ATOM 7775 O O . GLY A 1 79 ? 0.332 -4.598 11.984 1.00 0.00 79 GLY A O 7
ATOM 7779 N N . LEU A 1 80 ? -0.029 -3.385 10.119 1.00 0.00 80 LEU A N 7
ATOM 7780 C CA . LEU A 1 80 ? -1.069 -4.270 9.600 1.00 0.00 80 LEU A CA 7
ATOM 7781 C C . LEU A 1 80 ? -0.600 -5.722 9.580 1.00 0.00 80 LEU A C 7
ATOM 7782 O O . LEU A 1 80 ? -0.937 -6.464 10.527 1.00 0.00 80 LEU A O 7
ATOM 7799 N N . SER A 1 1 ? -30.407 14.600 6.854 1.00 0.00 1 SER A N 8
ATOM 7800 C CA . SER A 1 1 ? -30.016 13.175 6.697 1.00 0.00 1 SER A CA 8
ATOM 7801 C C . SER A 1 1 ? -28.628 13.056 6.069 1.00 0.00 1 SER A C 8
ATOM 7802 O O . SER A 1 1 ? -28.503 12.803 4.870 1.00 0.00 1 SER A O 8
ATOM 7809 N N . PRO A 1 2 ? -27.561 13.239 6.873 1.00 0.00 2 PRO A N 8
ATOM 7810 C CA . PRO A 1 2 ? -26.180 13.150 6.388 1.00 0.00 2 PRO A CA 8
ATOM 7811 C C . PRO A 1 2 ? -25.879 11.801 5.743 1.00 0.00 2 PRO A C 8
ATOM 7812 O O . PRO A 1 2 ? -26.206 10.752 6.296 1.00 0.00 2 PRO A O 8
ATOM 7823 N N . ALA A 1 3 ? -25.254 11.839 4.570 1.00 0.00 3 ALA A N 8
ATOM 7824 C CA . ALA A 1 3 ? -24.905 10.622 3.848 1.00 0.00 3 ALA A CA 8
ATOM 7825 C C . ALA A 1 3 ? -23.401 10.375 3.896 1.00 0.00 3 ALA A C 8
ATOM 7826 O O . ALA A 1 3 ? -22.649 10.911 3.081 1.00 0.00 3 ALA A O 8
ATOM 7833 N N . ALA A 1 4 ? -22.968 9.561 4.854 1.00 0.00 4 ALA A N 8
ATOM 7834 C CA . ALA A 1 4 ? -21.552 9.250 5.011 1.00 0.00 4 ALA A CA 8
ATOM 7835 C C . ALA A 1 4 ? -21.209 7.892 4.406 1.00 0.00 4 ALA A C 8
ATOM 7836 O O . ALA A 1 4 ? -20.077 7.666 3.976 1.00 0.00 4 ALA A O 8
ATOM 7843 N N . MET A 1 5 ? -22.187 6.993 4.373 1.00 0.00 5 MET A N 8
ATOM 7844 C CA . MET A 1 5 ? -21.979 5.658 3.823 1.00 0.00 5 MET A CA 8
ATOM 7845 C C . MET A 1 5 ? -22.731 5.497 2.512 1.00 0.00 5 MET A C 8
ATOM 7846 O O . MET A 1 5 ? -22.302 4.771 1.615 1.00 0.00 5 MET A O 8
ATOM 7860 N N . GLU A 1 6 ? -23.862 6.183 2.421 1.00 0.00 6 GLU A N 8
ATOM 7861 C CA . GLU A 1 6 ? -24.703 6.139 1.229 1.00 0.00 6 GLU A CA 8
ATOM 7862 C C . GLU A 1 6 ? -23.888 6.420 -0.036 1.00 0.00 6 GLU A C 8
ATOM 7863 O O . GLU A 1 6 ? -23.977 5.675 -1.012 1.00 0.00 6 GLU A O 8
ATOM 7875 N N . ARG A 1 7 ? -23.094 7.493 -0.018 1.00 0.00 7 ARG A N 8
ATOM 7876 C CA . ARG A 1 7 ? -22.257 7.839 -1.161 1.00 0.00 7 ARG A CA 8
ATOM 7877 C C . ARG A 1 7 ? -20.851 8.176 -0.713 1.00 0.00 7 ARG A C 8
ATOM 7878 O O . ARG A 1 7 ? -20.326 9.262 -0.956 1.00 0.00 7 ARG A O 8
ATOM 7899 N N . GLN A 1 8 ? -20.259 7.200 -0.072 1.00 0.00 8 GLN A N 8
ATOM 7900 C CA . GLN A 1 8 ? -18.899 7.315 0.447 1.00 0.00 8 GLN A CA 8
ATOM 7901 C C . GLN A 1 8 ? -17.930 7.757 -0.650 1.00 0.00 8 GLN A C 8
ATOM 7902 O O . GLN A 1 8 ? -18.047 7.336 -1.801 1.00 0.00 8 GLN A O 8
ATOM 7916 N N . VAL A 1 9 ? -16.981 8.615 -0.287 1.00 0.00 9 VAL A N 8
ATOM 7917 C CA . VAL A 1 9 ? -15.997 9.116 -1.239 1.00 0.00 9 VAL A CA 8
ATOM 7918 C C . VAL A 1 9 ? -14.714 8.283 -1.188 1.00 0.00 9 VAL A C 8
ATOM 7919 O O . VAL A 1 9 ? -14.403 7.675 -0.163 1.00 0.00 9 VAL A O 8
ATOM 7932 N N . PRO A 1 10 ? -13.958 8.242 -2.304 1.00 0.00 10 PRO A N 8
ATOM 7933 C CA . PRO A 1 10 ? -12.706 7.487 -2.390 1.00 0.00 10 PRO A CA 8
ATOM 7934 C C . PRO A 1 10 ? -11.819 7.675 -1.165 1.00 0.00 10 PRO A C 8
ATOM 7935 O O . PRO A 1 10 ? -11.445 8.797 -0.822 1.00 0.00 10 PRO A O 8
ATOM 7946 N N . TYR A 1 11 ? -11.493 6.567 -0.508 1.00 0.00 11 TYR A N 8
ATOM 7947 C CA . TYR A 1 11 ? -10.652 6.593 0.679 1.00 0.00 11 TYR A CA 8
ATOM 7948 C C . TYR A 1 11 ? -9.333 7.308 0.401 1.00 0.00 11 TYR A C 8
ATOM 7949 O O . TYR A 1 11 ? -8.813 7.260 -0.714 1.00 0.00 11 TYR A O 8
ATOM 7967 N N . THR A 1 12 ? -8.800 7.968 1.422 1.00 0.00 12 THR A N 8
ATOM 7968 C CA . THR A 1 12 ? -7.544 8.697 1.293 1.00 0.00 12 THR A CA 8
ATOM 7969 C C . THR A 1 12 ? -6.348 7.779 1.547 1.00 0.00 12 THR A C 8
ATOM 7970 O O . THR A 1 12 ? -6.168 7.288 2.662 1.00 0.00 12 THR A O 8
ATOM 7981 N N . PRO A 1 13 ? -5.517 7.524 0.513 1.00 0.00 13 PRO A N 8
ATOM 7982 C CA . PRO A 1 13 ? -4.330 6.667 0.634 1.00 0.00 13 PRO A CA 8
ATOM 7983 C C . PRO A 1 13 ? -3.407 7.071 1.778 1.00 0.00 13 PRO A C 8
ATOM 7984 O O . PRO A 1 13 ? -3.697 8.005 2.523 1.00 0.00 13 PRO A O 8
ATOM 7995 N N . CYS A 1 14 ? -2.311 6.323 1.916 1.00 0.00 14 CYS A N 8
ATOM 7996 C CA . CYS A 1 14 ? -1.316 6.539 2.966 1.00 0.00 14 CYS A CA 8
ATOM 7997 C C . CYS A 1 14 ? -1.085 8.017 3.269 1.00 0.00 14 CYS A C 8
ATOM 7998 O O . CYS A 1 14 ? -1.524 8.909 2.542 1.00 0.00 14 CYS A O 8
ATOM 8005 N N . SER A 1 15 ? -0.341 8.253 4.334 1.00 0.00 15 SER A N 8
ATOM 8006 C CA . SER A 1 15 ? -0.071 9.604 4.811 1.00 0.00 15 SER A CA 8
ATOM 8007 C C . SER A 1 15 ? 1.314 10.111 4.410 1.00 0.00 15 SER A C 8
ATOM 8008 O O . SER A 1 15 ? 1.887 9.671 3.423 1.00 0.00 15 SER A O 8
ATOM 8016 N N . GLY A 1 16 ? 1.802 11.040 5.236 1.00 0.00 16 GLY A N 8
ATOM 8017 C CA . GLY A 1 16 ? 3.094 11.723 5.099 1.00 0.00 16 GLY A CA 8
ATOM 8018 C C . GLY A 1 16 ? 4.114 11.156 4.111 1.00 0.00 16 GLY A C 8
ATOM 8019 O O . GLY A 1 16 ? 3.781 10.729 3.016 1.00 0.00 16 GLY A O 8
ATOM 8023 N N . LEU A 1 17 ? 5.381 11.283 4.498 1.00 0.00 17 LEU A N 8
ATOM 8024 C CA . LEU A 1 17 ? 6.549 10.892 3.692 1.00 0.00 17 LEU A CA 8
ATOM 8025 C C . LEU A 1 17 ? 6.262 9.891 2.565 1.00 0.00 17 LEU A C 8
ATOM 8026 O O . LEU A 1 17 ? 6.700 10.113 1.435 1.00 0.00 17 LEU A O 8
ATOM 8042 N N . TYR A 1 18 ? 5.541 8.812 2.832 1.00 0.00 18 TYR A N 8
ATOM 8043 C CA . TYR A 1 18 ? 5.289 7.826 1.773 1.00 0.00 18 TYR A CA 8
ATOM 8044 C C . TYR A 1 18 ? 4.341 8.381 0.709 1.00 0.00 18 TYR A C 8
ATOM 8045 O O . TYR A 1 18 ? 4.531 8.153 -0.485 1.00 0.00 18 TYR A O 8
ATOM 8063 N N . GLY A 1 19 ? 3.343 9.135 1.157 1.00 0.00 19 GLY A N 8
ATOM 8064 C CA . GLY A 1 19 ? 2.404 9.796 0.264 1.00 0.00 19 GLY A CA 8
ATOM 8065 C C . GLY A 1 19 ? 1.659 8.892 -0.716 1.00 0.00 19 GLY A C 8
ATOM 8066 O O . GLY A 1 19 ? 0.693 9.341 -1.333 1.00 0.00 19 GLY A O 8
ATOM 8070 N N . THR A 1 20 ? 2.077 7.636 -0.878 1.00 0.00 20 THR A N 8
ATOM 8071 C CA . THR A 1 20 ? 1.419 6.760 -1.844 1.00 0.00 20 THR A CA 8
ATOM 8072 C C . THR A 1 20 ? 1.148 5.365 -1.290 1.00 0.00 20 THR A C 8
ATOM 8073 O O . THR A 1 20 ? 1.822 4.899 -0.370 1.00 0.00 20 THR A O 8
ATOM 8084 N N . ALA A 1 21 ? 0.146 4.709 -1.872 1.00 0.00 21 ALA A N 8
ATOM 8085 C CA . ALA A 1 21 ? -0.242 3.361 -1.478 1.00 0.00 21 ALA A CA 8
ATOM 8086 C C . ALA A 1 21 ? -0.024 2.387 -2.633 1.00 0.00 21 ALA A C 8
ATOM 8087 O O . ALA A 1 21 ? -0.813 2.351 -3.578 1.00 0.00 21 ALA A O 8
ATOM 8094 N N . GLN A 1 22 ? 1.043 1.595 -2.551 1.00 0.00 22 GLN A N 8
ATOM 8095 C CA . GLN A 1 22 ? 1.360 0.634 -3.603 1.00 0.00 22 GLN A CA 8
ATOM 8096 C C . GLN A 1 22 ? 1.494 -0.778 -3.041 1.00 0.00 22 GLN A C 8
ATOM 8097 O O . GLN A 1 22 ? 1.154 -1.033 -1.885 1.00 0.00 22 GLN A O 8
ATOM 8111 N N . CYS A 1 23 ? 1.991 -1.690 -3.870 1.00 0.00 23 CYS A N 8
ATOM 8112 C CA . CYS A 1 23 ? 2.169 -3.078 -3.471 1.00 0.00 23 CYS A CA 8
ATOM 8113 C C . CYS A 1 23 ? 3.454 -3.637 -4.067 1.00 0.00 23 CYS A C 8
ATOM 8114 O O . CYS A 1 23 ? 3.778 -3.368 -5.224 1.00 0.00 23 CYS A O 8
ATOM 8121 N N . CYS A 1 24 ? 4.182 -4.413 -3.275 1.00 0.00 24 CYS A N 8
ATOM 8122 C CA . CYS A 1 24 ? 5.438 -4.997 -3.731 1.00 0.00 24 CYS A CA 8
ATOM 8123 C C . CYS A 1 24 ? 5.778 -6.260 -2.942 1.00 0.00 24 CYS A C 8
ATOM 8124 O O . CYS A 1 24 ? 5.126 -6.581 -1.948 1.00 0.00 24 CYS A O 8
ATOM 8131 N N . ALA A 1 25 ? 6.805 -6.971 -3.400 1.00 0.00 25 ALA A N 8
ATOM 8132 C CA . ALA A 1 25 ? 7.251 -8.199 -2.750 1.00 0.00 25 ALA A CA 8
ATOM 8133 C C . ALA A 1 25 ? 8.427 -7.924 -1.824 1.00 0.00 25 ALA A C 8
ATOM 8134 O O . ALA A 1 25 ? 9.011 -6.840 -1.852 1.00 0.00 25 ALA A O 8
ATOM 8141 N N . THR A 1 26 ? 8.770 -8.909 -1.003 1.00 0.00 26 THR A N 8
ATOM 8142 C CA . THR A 1 26 ? 9.876 -8.764 -0.063 1.00 0.00 26 THR A CA 8
ATOM 8143 C C . THR A 1 26 ? 10.794 -9.983 -0.076 1.00 0.00 26 THR A C 8
ATOM 8144 O O . THR A 1 26 ? 10.391 -11.075 -0.477 1.00 0.00 26 THR A O 8
ATOM 8155 N N . ASP A 1 27 ? 12.034 -9.783 0.368 1.00 0.00 27 ASP A N 8
ATOM 8156 C CA . ASP A 1 27 ? 13.023 -10.853 0.404 1.00 0.00 27 ASP A CA 8
ATOM 8157 C C . ASP A 1 27 ? 12.852 -11.723 1.644 1.00 0.00 27 ASP A C 8
ATOM 8158 O O . ASP A 1 27 ? 11.865 -11.608 2.369 1.00 0.00 27 ASP A O 8
ATOM 8167 N N . VAL A 1 28 ? 13.827 -12.591 1.876 1.00 0.00 28 VAL A N 8
ATOM 8168 C CA . VAL A 1 28 ? 13.798 -13.497 3.016 1.00 0.00 28 VAL A CA 8
ATOM 8169 C C . VAL A 1 28 ? 13.822 -12.761 4.357 1.00 0.00 28 VAL A C 8
ATOM 8170 O O . VAL A 1 28 ? 13.056 -13.090 5.262 1.00 0.00 28 VAL A O 8
ATOM 8183 N N . LEU A 1 29 ? 14.694 -11.765 4.482 1.00 0.00 29 LEU A N 8
ATOM 8184 C CA . LEU A 1 29 ? 14.817 -11.012 5.725 1.00 0.00 29 LEU A CA 8
ATOM 8185 C C . LEU A 1 29 ? 13.695 -9.982 5.873 1.00 0.00 29 LEU A C 8
ATOM 8186 O O . LEU A 1 29 ? 13.408 -9.525 6.980 1.00 0.00 29 LEU A O 8
ATOM 8202 N N . GLY A 1 30 ? 13.066 -9.620 4.756 1.00 0.00 30 GLY A N 8
ATOM 8203 C CA . GLY A 1 30 ? 11.975 -8.660 4.798 1.00 0.00 30 GLY A CA 8
ATOM 8204 C C . GLY A 1 30 ? 12.330 -7.309 4.194 1.00 0.00 30 GLY A C 8
ATOM 8205 O O . GLY A 1 30 ? 11.442 -6.504 3.911 1.00 0.00 30 GLY A O 8
ATOM 8209 N N . VAL A 1 31 ? 13.620 -7.045 4.008 1.00 0.00 31 VAL A N 8
ATOM 8210 C CA . VAL A 1 31 ? 14.056 -5.781 3.427 1.00 0.00 31 VAL A CA 8
ATOM 8211 C C . VAL A 1 31 ? 14.419 -5.954 1.956 1.00 0.00 31 VAL A C 8
ATOM 8212 O O . VAL A 1 31 ? 15.454 -6.534 1.630 1.00 0.00 31 VAL A O 8
ATOM 8225 N N . ALA A 1 32 ? 13.566 -5.434 1.075 1.00 0.00 32 ALA A N 8
ATOM 8226 C CA . ALA A 1 32 ? 13.795 -5.520 -0.365 1.00 0.00 32 ALA A CA 8
ATOM 8227 C C . ALA A 1 32 ? 12.661 -4.870 -1.149 1.00 0.00 32 ALA A C 8
ATOM 8228 O O . ALA A 1 32 ? 11.599 -4.576 -0.603 1.00 0.00 32 ALA A O 8
ATOM 8235 N N . ASP A 1 33 ? 12.904 -4.651 -2.437 1.00 0.00 33 ASP A N 8
ATOM 8236 C CA . ASP A 1 33 ? 11.914 -4.051 -3.323 1.00 0.00 33 ASP A CA 8
ATOM 8237 C C . ASP A 1 33 ? 11.836 -4.853 -4.620 1.00 0.00 33 ASP A C 8
ATOM 8238 O O . ASP A 1 33 ? 12.545 -4.568 -5.584 1.00 0.00 33 ASP A O 8
ATOM 8247 N N . LEU A 1 34 ? 10.970 -5.864 -4.628 1.00 0.00 34 LEU A N 8
ATOM 8248 C CA . LEU A 1 34 ? 10.816 -6.735 -5.789 1.00 0.00 34 LEU A CA 8
ATOM 8249 C C . LEU A 1 34 ? 9.397 -6.693 -6.340 1.00 0.00 34 LEU A C 8
ATOM 8250 O O . LEU A 1 34 ? 8.430 -6.750 -5.586 1.00 0.00 34 LEU A O 8
ATOM 8266 N N . ASP A 1 35 ? 9.283 -6.607 -7.660 1.00 0.00 35 ASP A N 8
ATOM 8267 C CA . ASP A 1 35 ? 7.981 -6.571 -8.319 1.00 0.00 35 ASP A CA 8
ATOM 8268 C C . ASP A 1 35 ? 7.079 -5.501 -7.710 1.00 0.00 35 ASP A C 8
ATOM 8269 O O . ASP A 1 35 ? 6.252 -5.792 -6.846 1.00 0.00 35 ASP A O 8
ATOM 8278 N N . CYS A 1 36 ? 7.239 -4.263 -8.170 1.00 0.00 36 CYS A N 8
ATOM 8279 C CA . CYS A 1 36 ? 6.434 -3.153 -7.669 1.00 0.00 36 CYS A CA 8
ATOM 8280 C C . CYS A 1 36 ? 5.435 -2.691 -8.726 1.00 0.00 36 CYS A C 8
ATOM 8281 O O . CYS A 1 36 ? 5.790 -2.501 -9.889 1.00 0.00 36 CYS A O 8
ATOM 8288 N N . ALA A 1 37 ? 4.182 -2.510 -8.313 1.00 0.00 37 ALA A N 8
ATOM 8289 C CA . ALA A 1 37 ? 3.131 -2.076 -9.226 1.00 0.00 37 ALA A CA 8
ATOM 8290 C C . ALA A 1 37 ? 1.958 -1.468 -8.465 1.00 0.00 37 ALA A C 8
ATOM 8291 O O . ALA A 1 37 ? 1.984 -1.373 -7.238 1.00 0.00 37 ALA A O 8
ATOM 8298 N N . ASN A 1 38 ? 0.932 -1.056 -9.203 1.00 0.00 38 ASN A N 8
ATOM 8299 C CA . ASN A 1 38 ? -0.252 -0.457 -8.602 1.00 0.00 38 ASN A CA 8
ATOM 8300 C C . ASN A 1 38 ? -1.169 -1.530 -8.009 1.00 0.00 38 ASN A C 8
ATOM 8301 O O . ASN A 1 38 ? -1.345 -2.596 -8.598 1.00 0.00 38 ASN A O 8
ATOM 8312 N N . PRO A 1 39 ? -1.765 -1.260 -6.831 1.00 0.00 39 PRO A N 8
ATOM 8313 C CA . PRO A 1 39 ? -2.659 -2.197 -6.163 1.00 0.00 39 PRO A CA 8
ATOM 8314 C C . PRO A 1 39 ? -4.116 -1.989 -6.577 1.00 0.00 39 PRO A C 8
ATOM 8315 O O . PRO A 1 39 ? -4.703 -0.951 -6.275 1.00 0.00 39 PRO A O 8
ATOM 8326 N N . PRO A 1 40 ? -4.727 -2.967 -7.275 1.00 0.00 40 PRO A N 8
ATOM 8327 C CA . PRO A 1 40 ? -6.110 -2.846 -7.722 1.00 0.00 40 PRO A CA 8
ATOM 8328 C C . PRO A 1 40 ? -7.111 -3.385 -6.704 1.00 0.00 40 PRO A C 8
ATOM 8329 O O . PRO A 1 40 ? -7.156 -4.587 -6.438 1.00 0.00 40 PRO A O 8
ATOM 8340 N N . ALA A 1 41 ? -7.916 -2.485 -6.144 1.00 0.00 41 ALA A N 8
ATOM 8341 C CA . ALA A 1 41 ? -8.937 -2.860 -5.171 1.00 0.00 41 ALA A CA 8
ATOM 8342 C C . ALA A 1 41 ? -9.772 -1.653 -4.766 1.00 0.00 41 ALA A C 8
ATOM 8343 O O . ALA A 1 41 ? -9.578 -0.550 -5.279 1.00 0.00 41 ALA A O 8
ATOM 8350 N N . THR A 1 42 ? -10.703 -1.869 -3.844 1.00 0.00 42 THR A N 8
ATOM 8351 C CA . THR A 1 42 ? -11.536 -0.796 -3.330 1.00 0.00 42 THR A CA 8
ATOM 8352 C C . THR A 1 42 ? -11.119 -0.490 -1.894 1.00 0.00 42 THR A C 8
ATOM 8353 O O . THR A 1 42 ? -11.656 -1.062 -0.946 1.00 0.00 42 THR A O 8
ATOM 8364 N N . LEU A 1 43 ? -10.155 0.414 -1.746 1.00 0.00 43 LEU A N 8
ATOM 8365 C CA . LEU A 1 43 ? -9.639 0.771 -0.425 1.00 0.00 43 LEU A CA 8
ATOM 8366 C C . LEU A 1 43 ? -10.711 1.431 0.440 1.00 0.00 43 LEU A C 8
ATOM 8367 O O . LEU A 1 43 ? -11.320 2.424 0.040 1.00 0.00 43 LEU A O 8
ATOM 8383 N N . ALA A 1 44 ? -10.941 0.869 1.628 1.00 0.00 44 ALA A N 8
ATOM 8384 C CA . ALA A 1 44 ? -11.939 1.404 2.551 1.00 0.00 44 ALA A CA 8
ATOM 8385 C C . ALA A 1 44 ? -11.320 1.800 3.892 1.00 0.00 44 ALA A C 8
ATOM 8386 O O . ALA A 1 44 ? -11.770 2.750 4.534 1.00 0.00 44 ALA A O 8
ATOM 8393 N N . ASN A 1 45 ? -10.291 1.067 4.315 1.00 0.00 45 ASN A N 8
ATOM 8394 C CA . ASN A 1 45 ? -9.623 1.343 5.583 1.00 0.00 45 ASN A CA 8
ATOM 8395 C C . ASN A 1 45 ? -8.259 0.653 5.649 1.00 0.00 45 ASN A C 8
ATOM 8396 O O . ASN A 1 45 ? -7.833 0.018 4.686 1.00 0.00 45 ASN A O 8
ATOM 8407 N N . ALA A 1 46 ? -7.581 0.790 6.789 1.00 0.00 46 ALA A N 8
ATOM 8408 C CA . ALA A 1 46 ? -6.260 0.188 6.981 1.00 0.00 46 ALA A CA 8
ATOM 8409 C C . ALA A 1 46 ? -6.258 -1.300 6.646 1.00 0.00 46 ALA A C 8
ATOM 8410 O O . ALA A 1 46 ? -5.516 -1.748 5.773 1.00 0.00 46 ALA A O 8
ATOM 8417 N N . THR A 1 47 ? -7.090 -2.061 7.347 1.00 0.00 47 THR A N 8
ATOM 8418 C CA . THR A 1 47 ? -7.183 -3.495 7.132 1.00 0.00 47 THR A CA 8
ATOM 8419 C C . THR A 1 47 ? -7.643 -3.802 5.714 1.00 0.00 47 THR A C 8
ATOM 8420 O O . THR A 1 47 ? -7.169 -4.752 5.088 1.00 0.00 47 THR A O 8
ATOM 8431 N N . HIS A 1 48 ? -8.569 -2.995 5.209 1.00 0.00 48 HIS A N 8
ATOM 8432 C CA . HIS A 1 48 ? -9.081 -3.181 3.860 1.00 0.00 48 HIS A CA 8
ATOM 8433 C C . HIS A 1 48 ? -7.948 -3.039 2.853 1.00 0.00 48 HIS A C 8
ATOM 8434 O O . HIS A 1 48 ? -7.947 -3.683 1.804 1.00 0.00 48 HIS A O 8
ATOM 8449 N N . PHE A 1 49 ? -6.984 -2.185 3.188 1.00 0.00 49 PHE A N 8
ATOM 8450 C CA . PHE A 1 49 ? -5.828 -1.959 2.333 1.00 0.00 49 PHE A CA 8
ATOM 8451 C C . PHE A 1 49 ? -4.929 -3.192 2.329 1.00 0.00 49 PHE A C 8
ATOM 8452 O O . PHE A 1 49 ? -4.346 -3.545 1.305 1.00 0.00 49 PHE A O 8
ATOM 8469 N N . GLU A 1 50 ? -4.821 -3.842 3.486 1.00 0.00 50 GLU A N 8
ATOM 8470 C CA . GLU A 1 50 ? -4.012 -5.048 3.613 1.00 0.00 50 GLU A CA 8
ATOM 8471 C C . GLU A 1 50 ? -4.622 -6.182 2.797 1.00 0.00 50 GLU A C 8
ATOM 8472 O O . GLU A 1 50 ? -3.909 -7.031 2.261 1.00 0.00 50 GLU A O 8
ATOM 8484 N N . SER A 1 51 ? -5.949 -6.186 2.708 1.00 0.00 51 SER A N 8
ATOM 8485 C CA . SER A 1 51 ? -6.667 -7.208 1.957 1.00 0.00 51 SER A CA 8
ATOM 8486 C C . SER A 1 51 ? -6.445 -7.025 0.458 1.00 0.00 51 SER A C 8
ATOM 8487 O O . SER A 1 51 ? -6.629 -7.956 -0.326 1.00 0.00 51 SER A O 8
ATOM 8495 N N . THR A 1 52 ? -6.047 -5.818 0.071 1.00 0.00 52 THR A N 8
ATOM 8496 C CA . THR A 1 52 ? -5.796 -5.504 -1.331 1.00 0.00 52 THR A CA 8
ATOM 8497 C C . THR A 1 52 ? -4.569 -6.244 -1.848 1.00 0.00 52 THR A C 8
ATOM 8498 O O . THR A 1 52 ? -4.583 -6.799 -2.948 1.00 0.00 52 THR A O 8
ATOM 8509 N N . CYS A 1 53 ? -3.512 -6.250 -1.047 1.00 0.00 53 CYS A N 8
ATOM 8510 C CA . CYS A 1 53 ? -2.272 -6.916 -1.425 1.00 0.00 53 CYS A CA 8
ATOM 8511 C C . CYS A 1 53 ? -2.343 -8.414 -1.168 1.00 0.00 53 CYS A C 8
ATOM 8512 O O . CYS A 1 53 ? -1.697 -9.197 -1.859 1.00 0.00 53 CYS A O 8
ATOM 8519 N N . ALA A 1 54 ? -3.141 -8.811 -0.187 1.00 0.00 54 ALA A N 8
ATOM 8520 C CA . ALA A 1 54 ? -3.282 -10.216 0.155 1.00 0.00 54 ALA A CA 8
ATOM 8521 C C . ALA A 1 54 ? -4.049 -10.934 -0.938 1.00 0.00 54 ALA A C 8
ATOM 8522 O O . ALA A 1 54 ? -3.995 -12.158 -1.066 1.00 0.00 54 ALA A O 8
ATOM 8529 N N . ALA A 1 55 ? -4.763 -10.143 -1.722 1.00 0.00 55 ALA A N 8
ATOM 8530 C CA . ALA A 1 55 ? -5.568 -10.641 -2.816 1.00 0.00 55 ALA A CA 8
ATOM 8531 C C . ALA A 1 55 ? -4.718 -11.267 -3.918 1.00 0.00 55 ALA A C 8
ATOM 8532 O O . ALA A 1 55 ? -5.095 -12.284 -4.500 1.00 0.00 55 ALA A O 8
ATOM 8539 N N . ILE A 1 56 ? -3.569 -10.656 -4.201 1.00 0.00 56 ILE A N 8
ATOM 8540 C CA . ILE A 1 56 ? -2.681 -11.152 -5.251 1.00 0.00 56 ILE A CA 8
ATOM 8541 C C . ILE A 1 56 ? -1.444 -11.858 -4.690 1.00 0.00 56 ILE A C 8
ATOM 8542 O O . ILE A 1 56 ? -0.527 -12.196 -5.437 1.00 0.00 56 ILE A O 8
ATOM 8558 N N . GLY A 1 57 ? -1.421 -12.080 -3.378 1.00 0.00 57 GLY A N 8
ATOM 8559 C CA . GLY A 1 57 ? -0.291 -12.767 -2.765 1.00 0.00 57 GLY A CA 8
ATOM 8560 C C . GLY A 1 57 ? 0.881 -11.847 -2.454 1.00 0.00 57 GLY A C 8
ATOM 8561 O O . GLY A 1 57 ? 2.037 -12.232 -2.624 1.00 0.00 57 GLY A O 8
ATOM 8565 N N . GLN A 1 58 ? 0.584 -10.633 -2.000 1.00 0.00 58 GLN A N 8
ATOM 8566 C CA . GLN A 1 58 ? 1.623 -9.664 -1.659 1.00 0.00 58 GLN A CA 8
ATOM 8567 C C . GLN A 1 58 ? 1.265 -8.910 -0.380 1.00 0.00 58 GLN A C 8
ATOM 8568 O O . GLN A 1 58 ? 0.253 -9.204 0.258 1.00 0.00 58 GLN A O 8
ATOM 8582 N N . ARG A 1 59 ? 2.096 -7.937 -0.009 1.00 0.00 59 ARG A N 8
ATOM 8583 C CA . ARG A 1 59 ? 1.861 -7.158 1.208 1.00 0.00 59 ARG A CA 8
ATOM 8584 C C . ARG A 1 59 ? 1.708 -5.668 0.910 1.00 0.00 59 ARG A C 8
ATOM 8585 O O . ARG A 1 59 ? 2.213 -5.167 -0.095 1.00 0.00 59 ARG A O 8
ATOM 8606 N N . ALA A 1 60 ? 1.011 -4.966 1.805 1.00 0.00 60 ALA A N 8
ATOM 8607 C CA . ALA A 1 60 ? 0.766 -3.534 1.658 1.00 0.00 60 ALA A CA 8
ATOM 8608 C C . ALA A 1 60 ? 1.934 -2.719 2.209 1.00 0.00 60 ALA A C 8
ATOM 8609 O O . ALA A 1 60 ? 2.318 -2.883 3.368 1.00 0.00 60 ALA A O 8
ATOM 8616 N N . ARG A 1 61 ? 2.498 -1.837 1.379 1.00 0.00 61 ARG A N 8
ATOM 8617 C CA . ARG A 1 61 ? 3.621 -1.008 1.806 1.00 0.00 61 ARG A CA 8
ATOM 8618 C C . ARG A 1 61 ? 3.612 0.337 1.082 1.00 0.00 61 ARG A C 8
ATOM 8619 O O . ARG A 1 61 ? 3.583 0.398 -0.148 1.00 0.00 61 ARG A O 8
ATOM 8640 N N . CYS A 1 62 ? 3.626 1.416 1.861 1.00 0.00 62 CYS A N 8
ATOM 8641 C CA . CYS A 1 62 ? 3.612 2.766 1.311 1.00 0.00 62 CYS A CA 8
ATOM 8642 C C . CYS A 1 62 ? 5.026 3.224 0.969 1.00 0.00 62 CYS A C 8
ATOM 8643 O O . CYS A 1 62 ? 5.779 3.645 1.847 1.00 0.00 62 CYS A O 8
ATOM 8650 N N . CYS A 1 63 ? 5.387 3.135 -0.309 1.00 0.00 63 CYS A N 8
ATOM 8651 C CA . CYS A 1 63 ? 6.715 3.550 -0.749 1.00 0.00 63 CYS A CA 8
ATOM 8652 C C . CYS A 1 63 ? 6.726 5.014 -1.166 1.00 0.00 63 CYS A C 8
ATOM 8653 O O . CYS A 1 63 ? 5.767 5.521 -1.749 1.00 0.00 63 CYS A O 8
ATOM 8660 N N . VAL A 1 64 ? 7.830 5.679 -0.855 1.00 0.00 64 VAL A N 8
ATOM 8661 C CA . VAL A 1 64 ? 8.010 7.090 -1.174 1.00 0.00 64 VAL A CA 8
ATOM 8662 C C . VAL A 1 64 ? 8.860 7.254 -2.434 1.00 0.00 64 VAL A C 8
ATOM 8663 O O . VAL A 1 64 ? 9.758 6.454 -2.696 1.00 0.00 64 VAL A O 8
ATOM 8676 N N . LEU A 1 65 ? 8.557 8.294 -3.209 1.00 0.00 65 LEU A N 8
ATOM 8677 C CA . LEU A 1 65 ? 9.275 8.569 -4.452 1.00 0.00 65 LEU A CA 8
ATOM 8678 C C . LEU A 1 65 ? 10.791 8.542 -4.242 1.00 0.00 65 LEU A C 8
ATOM 8679 O O . LEU A 1 65 ? 11.299 9.140 -3.293 1.00 0.00 65 LEU A O 8
ATOM 8695 N N . PRO A 1 66 ? 11.538 7.849 -5.128 1.00 0.00 66 PRO A N 8
ATOM 8696 C CA . PRO A 1 66 ? 12.999 7.752 -5.026 1.00 0.00 66 PRO A CA 8
ATOM 8697 C C . PRO A 1 66 ? 13.689 9.101 -5.196 1.00 0.00 66 PRO A C 8
ATOM 8698 O O . PRO A 1 66 ? 13.302 9.905 -6.043 1.00 0.00 66 PRO A O 8
ATOM 8709 N N . ILE A 1 67 ? 14.719 9.335 -4.389 1.00 0.00 67 ILE A N 8
ATOM 8710 C CA . ILE A 1 67 ? 15.478 10.577 -4.447 1.00 0.00 67 ILE A CA 8
ATOM 8711 C C . ILE A 1 67 ? 16.970 10.279 -4.545 1.00 0.00 67 ILE A C 8
ATOM 8712 O O . ILE A 1 67 ? 17.580 9.805 -3.587 1.00 0.00 67 ILE A O 8
ATOM 8728 N N . LEU A 1 68 ? 17.545 10.550 -5.713 1.00 0.00 68 LEU A N 8
ATOM 8729 C CA . LEU A 1 68 ? 18.966 10.308 -5.948 1.00 0.00 68 LEU A CA 8
ATOM 8730 C C . LEU A 1 68 ? 19.806 10.833 -4.785 1.00 0.00 68 LEU A C 8
ATOM 8731 O O . LEU A 1 68 ? 19.940 12.044 -4.603 1.00 0.00 68 LEU A O 8
ATOM 8747 N N . GLY A 1 69 ? 20.372 9.916 -4.002 1.00 0.00 69 GLY A N 8
ATOM 8748 C CA . GLY A 1 69 ? 21.191 10.309 -2.868 1.00 0.00 69 GLY A CA 8
ATOM 8749 C C . GLY A 1 69 ? 20.769 9.628 -1.580 1.00 0.00 69 GLY A C 8
ATOM 8750 O O . GLY A 1 69 ? 21.500 9.655 -0.589 1.00 0.00 69 GLY A O 8
ATOM 8754 N N . GLN A 1 70 ? 19.588 9.015 -1.592 1.00 0.00 70 GLN A N 8
ATOM 8755 C CA . GLN A 1 70 ? 19.072 8.327 -0.415 1.00 0.00 70 GLN A CA 8
ATOM 8756 C C . GLN A 1 70 ? 18.528 6.957 -0.774 1.00 0.00 70 GLN A C 8
ATOM 8757 O O . GLN A 1 70 ? 18.344 6.624 -1.945 1.00 0.00 70 GLN A O 8
ATOM 8771 N N . ASP A 1 71 ? 18.278 6.173 0.258 1.00 0.00 71 ASP A N 8
ATOM 8772 C CA . ASP A 1 71 ? 17.746 4.827 0.099 1.00 0.00 71 ASP A CA 8
ATOM 8773 C C . ASP A 1 71 ? 16.227 4.863 -0.057 1.00 0.00 71 ASP A C 8
ATOM 8774 O O . ASP A 1 71 ? 15.599 5.901 0.145 1.00 0.00 71 ASP A O 8
ATOM 8783 N N . ILE A 1 72 ? 15.647 3.724 -0.422 1.00 0.00 72 ILE A N 8
ATOM 8784 C CA . ILE A 1 72 ? 14.204 3.623 -0.602 1.00 0.00 72 ILE A CA 8
ATOM 8785 C C . ILE A 1 72 ? 13.506 3.385 0.740 1.00 0.00 72 ILE A C 8
ATOM 8786 O O . ILE A 1 72 ? 13.867 2.474 1.486 1.00 0.00 72 ILE A O 8
ATOM 8802 N N . LEU A 1 73 ? 12.519 4.224 1.054 1.00 0.00 73 LEU A N 8
ATOM 8803 C CA . LEU A 1 73 ? 11.787 4.108 2.311 1.00 0.00 73 LEU A CA 8
ATOM 8804 C C . LEU A 1 73 ? 10.425 3.446 2.101 1.00 0.00 73 LEU A C 8
ATOM 8805 O O . LEU A 1 73 ? 9.537 4.013 1.467 1.00 0.00 73 LEU A O 8
ATOM 8821 N N . CYS A 1 74 ? 10.271 2.236 2.636 1.00 0.00 74 CYS A N 8
ATOM 8822 C CA . CYS A 1 74 ? 9.017 1.495 2.518 1.00 0.00 74 CYS A CA 8
ATOM 8823 C C . CYS A 1 74 ? 8.738 0.699 3.792 1.00 0.00 74 CYS A C 8
ATOM 8824 O O . CYS A 1 74 ? 9.634 0.050 4.332 1.00 0.00 74 CYS A O 8
ATOM 8831 N N . GLN A 1 75 ? 7.496 0.751 4.273 1.00 0.00 75 GLN A N 8
ATOM 8832 C CA . GLN A 1 75 ? 7.118 0.025 5.484 1.00 0.00 75 GLN A CA 8
ATOM 8833 C C . GLN A 1 75 ? 5.610 -0.205 5.536 1.00 0.00 75 GLN A C 8
ATOM 8834 O O . GLN A 1 75 ? 4.859 0.334 4.723 1.00 0.00 75 GLN A O 8
ATOM 8848 N N . THR A 1 76 ? 5.177 -1.011 6.501 1.00 0.00 76 THR A N 8
ATOM 8849 C CA . THR A 1 76 ? 3.764 -1.320 6.672 1.00 0.00 76 THR A CA 8
ATOM 8850 C C . THR A 1 76 ? 3.151 -0.456 7.778 1.00 0.00 76 THR A C 8
ATOM 8851 O O . THR A 1 76 ? 3.760 -0.272 8.831 1.00 0.00 76 THR A O 8
ATOM 8862 N N . PRO A 1 77 ? 1.935 0.085 7.557 1.00 0.00 77 PRO A N 8
ATOM 8863 C CA . PRO A 1 77 ? 1.264 0.936 8.536 1.00 0.00 77 PRO A CA 8
ATOM 8864 C C . PRO A 1 77 ? 0.429 0.142 9.537 1.00 0.00 77 PRO A C 8
ATOM 8865 O O . PRO A 1 77 ? -0.200 -0.853 9.182 1.00 0.00 77 PRO A O 8
ATOM 8876 N N . ALA A 1 78 ? 0.439 0.591 10.789 1.00 0.00 78 ALA A N 8
ATOM 8877 C CA . ALA A 1 78 ? -0.319 -0.059 11.856 1.00 0.00 78 ALA A CA 8
ATOM 8878 C C . ALA A 1 78 ? 0.157 -1.488 12.099 1.00 0.00 78 ALA A C 8
ATOM 8879 O O . ALA A 1 78 ? -0.445 -2.227 12.879 1.00 0.00 78 ALA A O 8
ATOM 8886 N N . GLY A 1 79 ? 1.239 -1.876 11.430 1.00 0.00 79 GLY A N 8
ATOM 8887 C CA . GLY A 1 79 ? 1.773 -3.212 11.595 1.00 0.00 79 GLY A CA 8
ATOM 8888 C C . GLY A 1 79 ? 0.873 -4.268 10.990 1.00 0.00 79 GLY A C 8
ATOM 8889 O O . GLY A 1 79 ? 0.742 -5.367 11.530 1.00 0.00 79 GLY A O 8
ATOM 8893 N N . LEU A 1 80 ? 0.246 -3.930 9.867 1.00 0.00 80 LEU A N 8
ATOM 8894 C CA . LEU A 1 80 ? -0.649 -4.854 9.179 1.00 0.00 80 LEU A CA 8
ATOM 8895 C C . LEU A 1 80 ? 0.063 -6.163 8.851 1.00 0.00 80 LEU A C 8
ATOM 8896 O O . LEU A 1 80 ? 0.871 -6.174 7.898 1.00 0.00 80 LEU A O 8
ATOM 8913 N N . SER A 1 1 ? -8.715 7.594 -10.376 1.00 0.00 1 SER A N 9
ATOM 8914 C CA . SER A 1 1 ? -9.772 7.714 -9.340 1.00 0.00 1 SER A CA 9
ATOM 8915 C C . SER A 1 1 ? -10.225 9.166 -9.185 1.00 0.00 1 SER A C 9
ATOM 8916 O O . SER A 1 1 ? -9.921 9.815 -8.182 1.00 0.00 1 SER A O 9
ATOM 8923 N N . PRO A 1 2 ? -10.959 9.699 -10.182 1.00 0.00 2 PRO A N 9
ATOM 8924 C CA . PRO A 1 2 ? -11.452 11.079 -10.148 1.00 0.00 2 PRO A CA 9
ATOM 8925 C C . PRO A 1 2 ? -12.326 11.347 -8.929 1.00 0.00 2 PRO A C 9
ATOM 8926 O O . PRO A 1 2 ? -13.410 10.779 -8.794 1.00 0.00 2 PRO A O 9
ATOM 8937 N N . ALA A 1 3 ? -11.849 12.213 -8.040 1.00 0.00 3 ALA A N 9
ATOM 8938 C CA . ALA A 1 3 ? -12.591 12.552 -6.834 1.00 0.00 3 ALA A CA 9
ATOM 8939 C C . ALA A 1 3 ? -13.609 13.653 -7.107 1.00 0.00 3 ALA A C 9
ATOM 8940 O O . ALA A 1 3 ? -13.332 14.835 -6.901 1.00 0.00 3 ALA A O 9
ATOM 8947 N N . ALA A 1 4 ? -14.789 13.256 -7.574 1.00 0.00 4 ALA A N 9
ATOM 8948 C CA . ALA A 1 4 ? -15.850 14.207 -7.874 1.00 0.00 4 ALA A CA 9
ATOM 8949 C C . ALA A 1 4 ? -16.669 14.524 -6.627 1.00 0.00 4 ALA A C 9
ATOM 8950 O O . ALA A 1 4 ? -17.270 15.594 -6.523 1.00 0.00 4 ALA A O 9
ATOM 8957 N N . MET A 1 5 ? -16.687 13.587 -5.684 1.00 0.00 5 MET A N 9
ATOM 8958 C CA . MET A 1 5 ? -17.434 13.770 -4.438 1.00 0.00 5 MET A CA 9
ATOM 8959 C C . MET A 1 5 ? -16.475 13.910 -3.259 1.00 0.00 5 MET A C 9
ATOM 8960 O O . MET A 1 5 ? -16.776 14.587 -2.275 1.00 0.00 5 MET A O 9
ATOM 8974 N N . GLU A 1 6 ? -15.316 13.269 -3.371 1.00 0.00 6 GLU A N 9
ATOM 8975 C CA . GLU A 1 6 ? -14.310 13.313 -2.315 1.00 0.00 6 GLU A CA 9
ATOM 8976 C C . GLU A 1 6 ? -13.469 14.584 -2.417 1.00 0.00 6 GLU A C 9
ATOM 8977 O O . GLU A 1 6 ? -13.848 15.532 -3.105 1.00 0.00 6 GLU A O 9
ATOM 8989 N N . ARG A 1 7 ? -12.332 14.595 -1.724 1.00 0.00 7 ARG A N 9
ATOM 8990 C CA . ARG A 1 7 ? -11.433 15.746 -1.735 1.00 0.00 7 ARG A CA 9
ATOM 8991 C C . ARG A 1 7 ? -11.173 16.230 -3.161 1.00 0.00 7 ARG A C 9
ATOM 8992 O O . ARG A 1 7 ? -10.703 15.476 -4.013 1.00 0.00 7 ARG A O 9
ATOM 9013 N N . GLN A 1 8 ? -11.506 17.493 -3.407 1.00 0.00 8 GLN A N 9
ATOM 9014 C CA . GLN A 1 8 ? -11.316 18.106 -4.720 1.00 0.00 8 GLN A CA 9
ATOM 9015 C C . GLN A 1 8 ? -9.900 17.878 -5.245 1.00 0.00 8 GLN A C 9
ATOM 9016 O O . GLN A 1 8 ? -9.709 17.468 -6.389 1.00 0.00 8 GLN A O 9
ATOM 9030 N N . VAL A 1 9 ? -8.915 18.153 -4.401 1.00 0.00 9 VAL A N 9
ATOM 9031 C CA . VAL A 1 9 ? -7.515 17.979 -4.767 1.00 0.00 9 VAL A CA 9
ATOM 9032 C C . VAL A 1 9 ? -7.199 16.503 -5.034 1.00 0.00 9 VAL A C 9
ATOM 9033 O O . VAL A 1 9 ? -7.880 15.617 -4.518 1.00 0.00 9 VAL A O 9
ATOM 9046 N N . PRO A 1 10 ? -6.163 16.226 -5.852 1.00 0.00 10 PRO A N 9
ATOM 9047 C CA . PRO A 1 10 ? -5.755 14.858 -6.186 1.00 0.00 10 PRO A CA 9
ATOM 9048 C C . PRO A 1 10 ? -5.724 13.937 -4.969 1.00 0.00 10 PRO A C 9
ATOM 9049 O O . PRO A 1 10 ? -5.197 14.299 -3.917 1.00 0.00 10 PRO A O 9
ATOM 9060 N N . TYR A 1 11 ? -6.299 12.747 -5.125 1.00 0.00 11 TYR A N 9
ATOM 9061 C CA . TYR A 1 11 ? -6.347 11.765 -4.053 1.00 0.00 11 TYR A CA 9
ATOM 9062 C C . TYR A 1 11 ? -4.947 11.446 -3.536 1.00 0.00 11 TYR A C 9
ATOM 9063 O O . TYR A 1 11 ? -3.979 11.439 -4.297 1.00 0.00 11 TYR A O 9
ATOM 9081 N N . THR A 1 12 ? -4.850 11.182 -2.237 1.00 0.00 12 THR A N 9
ATOM 9082 C CA . THR A 1 12 ? -3.573 10.860 -1.611 1.00 0.00 12 THR A CA 9
ATOM 9083 C C . THR A 1 12 ? -3.703 9.643 -0.696 1.00 0.00 12 THR A C 9
ATOM 9084 O O . THR A 1 12 ? -4.054 9.780 0.477 1.00 0.00 12 THR A O 9
ATOM 9095 N N . PRO A 1 13 ? -3.427 8.430 -1.215 1.00 0.00 13 PRO A N 9
ATOM 9096 C CA . PRO A 1 13 ? -3.510 7.202 -0.420 1.00 0.00 13 PRO A CA 9
ATOM 9097 C C . PRO A 1 13 ? -2.431 7.153 0.655 1.00 0.00 13 PRO A C 9
ATOM 9098 O O . PRO A 1 13 ? -1.515 7.975 0.661 1.00 0.00 13 PRO A O 9
ATOM 9109 N N . CYS A 1 14 ? -2.541 6.181 1.554 1.00 0.00 14 CYS A N 9
ATOM 9110 C CA . CYS A 1 14 ? -1.592 6.041 2.652 1.00 0.00 14 CYS A CA 9
ATOM 9111 C C . CYS A 1 14 ? -1.393 7.368 3.365 1.00 0.00 14 CYS A C 9
ATOM 9112 O O . CYS A 1 14 ? -2.212 8.280 3.253 1.00 0.00 14 CYS A O 9
ATOM 9119 N N . SER A 1 15 ? -0.305 7.461 4.100 1.00 0.00 15 SER A N 9
ATOM 9120 C CA . SER A 1 15 ? 0.002 8.661 4.866 1.00 0.00 15 SER A CA 9
ATOM 9121 C C . SER A 1 15 ? 1.331 9.295 4.454 1.00 0.00 15 SER A C 9
ATOM 9122 O O . SER A 1 15 ? 1.801 9.107 3.338 1.00 0.00 15 SER A O 9
ATOM 9130 N N . GLY A 1 16 ? 1.883 10.051 5.406 1.00 0.00 16 GLY A N 9
ATOM 9131 C CA . GLY A 1 16 ? 3.151 10.786 5.295 1.00 0.00 16 GLY A CA 9
ATOM 9132 C C . GLY A 1 16 ? 4.118 10.401 4.174 1.00 0.00 16 GLY A C 9
ATOM 9133 O O . GLY A 1 16 ? 3.730 10.101 3.056 1.00 0.00 16 GLY A O 9
ATOM 9137 N N . LEU A 1 17 ? 5.402 10.542 4.497 1.00 0.00 17 LEU A N 9
ATOM 9138 C CA . LEU A 1 17 ? 6.533 10.293 3.588 1.00 0.00 17 LEU A CA 9
ATOM 9139 C C . LEU A 1 17 ? 6.227 9.367 2.403 1.00 0.00 17 LEU A C 9
ATOM 9140 O O . LEU A 1 17 ? 6.659 9.645 1.285 1.00 0.00 17 LEU A O 9
ATOM 9156 N N . TYR A 1 18 ? 5.484 8.292 2.617 1.00 0.00 18 TYR A N 9
ATOM 9157 C CA . TYR A 1 18 ? 5.213 7.356 1.522 1.00 0.00 18 TYR A CA 9
ATOM 9158 C C . TYR A 1 18 ? 4.294 7.966 0.463 1.00 0.00 18 TYR A C 9
ATOM 9159 O O . TYR A 1 18 ? 4.477 7.737 -0.733 1.00 0.00 18 TYR A O 9
ATOM 9177 N N . GLY A 1 19 ? 3.330 8.761 0.910 1.00 0.00 19 GLY A N 9
ATOM 9178 C CA . GLY A 1 19 ? 2.420 9.448 0.005 1.00 0.00 19 GLY A CA 9
ATOM 9179 C C . GLY A 1 19 ? 1.621 8.546 -0.934 1.00 0.00 19 GLY A C 9
ATOM 9180 O O . GLY A 1 19 ? 0.653 9.006 -1.540 1.00 0.00 19 GLY A O 9
ATOM 9184 N N . THR A 1 20 ? 2.001 7.272 -1.070 1.00 0.00 20 THR A N 9
ATOM 9185 C CA . THR A 1 20 ? 1.293 6.375 -1.981 1.00 0.00 20 THR A CA 9
ATOM 9186 C C . THR A 1 20 ? 1.127 4.976 -1.399 1.00 0.00 20 THR A C 9
ATOM 9187 O O . THR A 1 20 ? 2.003 4.473 -0.699 1.00 0.00 20 THR A O 9
ATOM 9198 N N . ALA A 1 21 ? -0.006 4.351 -1.710 1.00 0.00 21 ALA A N 9
ATOM 9199 C CA . ALA A 1 21 ? -0.304 3.005 -1.234 1.00 0.00 21 ALA A CA 9
ATOM 9200 C C . ALA A 1 21 ? -0.224 1.998 -2.378 1.00 0.00 21 ALA A C 9
ATOM 9201 O O . ALA A 1 21 ? -1.045 2.026 -3.294 1.00 0.00 21 ALA A O 9
ATOM 9208 N N . GLN A 1 22 ? 0.765 1.109 -2.319 1.00 0.00 22 GLN A N 9
ATOM 9209 C CA . GLN A 1 22 ? 0.954 0.103 -3.361 1.00 0.00 22 GLN A CA 9
ATOM 9210 C C . GLN A 1 22 ? 1.134 -1.287 -2.760 1.00 0.00 22 GLN A C 9
ATOM 9211 O O . GLN A 1 22 ? 1.035 -1.471 -1.546 1.00 0.00 22 GLN A O 9
ATOM 9225 N N . CYS A 1 23 ? 1.398 -2.264 -3.624 1.00 0.00 23 CYS A N 9
ATOM 9226 C CA . CYS A 1 23 ? 1.609 -3.642 -3.196 1.00 0.00 23 CYS A CA 9
ATOM 9227 C C . CYS A 1 23 ? 2.921 -4.170 -3.764 1.00 0.00 23 CYS A C 9
ATOM 9228 O O . CYS A 1 23 ? 3.038 -4.399 -4.967 1.00 0.00 23 CYS A O 9
ATOM 9235 N N . CYS A 1 24 ? 3.905 -4.367 -2.892 1.00 0.00 24 CYS A N 9
ATOM 9236 C CA . CYS A 1 24 ? 5.213 -4.851 -3.321 1.00 0.00 24 CYS A CA 9
ATOM 9237 C C . CYS A 1 24 ? 5.646 -6.071 -2.517 1.00 0.00 24 CYS A C 9
ATOM 9238 O O . CYS A 1 24 ? 5.197 -6.282 -1.390 1.00 0.00 24 CYS A O 9
ATOM 9245 N N . ALA A 1 25 ? 6.525 -6.870 -3.112 1.00 0.00 25 ALA A N 9
ATOM 9246 C CA . ALA A 1 25 ? 7.040 -8.070 -2.469 1.00 0.00 25 ALA A CA 9
ATOM 9247 C C . ALA A 1 25 ? 8.246 -7.737 -1.602 1.00 0.00 25 ALA A C 9
ATOM 9248 O O . ALA A 1 25 ? 8.824 -6.656 -1.720 1.00 0.00 25 ALA A O 9
ATOM 9255 N N . THR A 1 26 ? 8.623 -8.668 -0.737 1.00 0.00 26 THR A N 9
ATOM 9256 C CA . THR A 1 26 ? 9.757 -8.458 0.154 1.00 0.00 26 THR A CA 9
ATOM 9257 C C . THR A 1 26 ? 10.774 -9.591 0.041 1.00 0.00 26 THR A C 9
ATOM 9258 O O . THR A 1 26 ? 10.440 -10.699 -0.377 1.00 0.00 26 THR A O 9
ATOM 9269 N N . ASP A 1 27 ? 12.018 -9.302 0.419 1.00 0.00 27 ASP A N 9
ATOM 9270 C CA . ASP A 1 27 ? 13.087 -10.289 0.353 1.00 0.00 27 ASP A CA 9
ATOM 9271 C C . ASP A 1 27 ? 13.042 -11.228 1.553 1.00 0.00 27 ASP A C 9
ATOM 9272 O O . ASP A 1 27 ? 12.086 -11.218 2.329 1.00 0.00 27 ASP A O 9
ATOM 9281 N N . VAL A 1 28 ? 14.084 -12.035 1.695 1.00 0.00 28 VAL A N 9
ATOM 9282 C CA . VAL A 1 28 ? 14.175 -12.995 2.786 1.00 0.00 28 VAL A CA 9
ATOM 9283 C C . VAL A 1 28 ? 14.213 -12.325 4.159 1.00 0.00 28 VAL A C 9
ATOM 9284 O O . VAL A 1 28 ? 13.512 -12.746 5.079 1.00 0.00 28 VAL A O 9
ATOM 9297 N N . LEU A 1 29 ? 15.026 -11.280 4.296 1.00 0.00 29 LEU A N 9
ATOM 9298 C CA . LEU A 1 29 ? 15.158 -10.581 5.569 1.00 0.00 29 LEU A CA 9
ATOM 9299 C C . LEU A 1 29 ? 13.984 -9.635 5.816 1.00 0.00 29 LEU A C 9
ATOM 9300 O O . LEU A 1 29 ? 13.718 -9.249 6.954 1.00 0.00 29 LEU A O 9
ATOM 9316 N N . GLY A 1 30 ? 13.282 -9.266 4.746 1.00 0.00 30 GLY A N 9
ATOM 9317 C CA . GLY A 1 30 ? 12.135 -8.382 4.881 1.00 0.00 30 GLY A CA 9
ATOM 9318 C C . GLY A 1 30 ? 12.369 -6.985 4.328 1.00 0.00 30 GLY A C 9
ATOM 9319 O O . GLY A 1 30 ? 11.416 -6.234 4.118 1.00 0.00 30 GLY A O 9
ATOM 9323 N N . VAL A 1 31 ? 13.630 -6.624 4.103 1.00 0.00 31 VAL A N 9
ATOM 9324 C CA . VAL A 1 31 ? 13.956 -5.306 3.571 1.00 0.00 31 VAL A CA 9
ATOM 9325 C C . VAL A 1 31 ? 14.267 -5.375 2.079 1.00 0.00 31 VAL A C 9
ATOM 9326 O O . VAL A 1 31 ? 15.322 -5.873 1.683 1.00 0.00 31 VAL A O 9
ATOM 9339 N N . ALA A 1 32 ? 13.352 -4.860 1.257 1.00 0.00 32 ALA A N 9
ATOM 9340 C CA . ALA A 1 32 ? 13.530 -4.855 -0.193 1.00 0.00 32 ALA A CA 9
ATOM 9341 C C . ALA A 1 32 ? 12.323 -4.250 -0.902 1.00 0.00 32 ALA A C 9
ATOM 9342 O O . ALA A 1 32 ? 11.266 -4.052 -0.302 1.00 0.00 32 ALA A O 9
ATOM 9349 N N . ASP A 1 33 ? 12.499 -3.960 -2.187 1.00 0.00 33 ASP A N 9
ATOM 9350 C CA . ASP A 1 33 ? 11.437 -3.388 -3.010 1.00 0.00 33 ASP A CA 9
ATOM 9351 C C . ASP A 1 33 ? 11.354 -4.146 -4.332 1.00 0.00 33 ASP A C 9
ATOM 9352 O O . ASP A 1 33 ? 11.955 -3.747 -5.330 1.00 0.00 33 ASP A O 9
ATOM 9361 N N . LEU A 1 34 ? 10.602 -5.243 -4.325 1.00 0.00 34 LEU A N 9
ATOM 9362 C CA . LEU A 1 34 ? 10.460 -6.089 -5.505 1.00 0.00 34 LEU A CA 9
ATOM 9363 C C . LEU A 1 34 ? 9.035 -6.078 -6.047 1.00 0.00 34 LEU A C 9
ATOM 9364 O O . LEU A 1 34 ? 8.073 -6.060 -5.283 1.00 0.00 34 LEU A O 9
ATOM 9380 N N . ASP A 1 35 ? 8.916 -6.091 -7.373 1.00 0.00 35 ASP A N 9
ATOM 9381 C CA . ASP A 1 35 ? 7.615 -6.115 -8.036 1.00 0.00 35 ASP A CA 9
ATOM 9382 C C . ASP A 1 35 ? 6.654 -5.091 -7.439 1.00 0.00 35 ASP A C 9
ATOM 9383 O O . ASP A 1 35 ? 5.817 -5.427 -6.600 1.00 0.00 35 ASP A O 9
ATOM 9392 N N . CYS A 1 36 ? 6.779 -3.845 -7.876 1.00 0.00 36 CYS A N 9
ATOM 9393 C CA . CYS A 1 36 ? 5.910 -2.779 -7.390 1.00 0.00 36 CYS A CA 9
ATOM 9394 C C . CYS A 1 36 ? 4.947 -2.320 -8.482 1.00 0.00 36 CYS A C 9
ATOM 9395 O O . CYS A 1 36 ? 5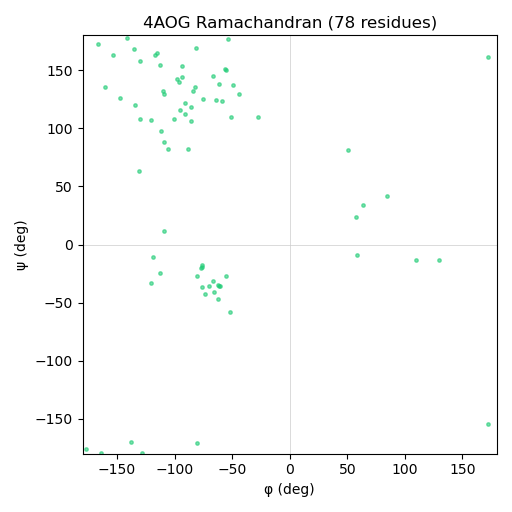.362 -2.024 -9.603 1.00 0.00 36 CYS A O 9
ATOM 9402 N N . ALA A 1 37 ? 3.659 -2.260 -8.148 1.00 0.00 37 ALA A N 9
ATOM 9403 C CA . ALA A 1 37 ? 2.641 -1.841 -9.101 1.00 0.00 37 ALA A CA 9
ATOM 9404 C C . ALA A 1 37 ? 1.440 -1.232 -8.387 1.00 0.00 37 ALA A C 9
ATOM 9405 O O . ALA A 1 37 ? 1.431 -1.113 -7.162 1.00 0.00 37 ALA A O 9
ATOM 9412 N N . ASN A 1 38 ? 0.430 -0.850 -9.160 1.00 0.00 38 ASN A N 9
ATOM 9413 C CA . ASN A 1 38 ? -0.776 -0.251 -8.602 1.00 0.00 38 ASN A CA 9
ATOM 9414 C C . ASN A 1 38 ? -1.686 -1.330 -8.005 1.00 0.00 38 ASN A C 9
ATOM 9415 O O . ASN A 1 38 ? -1.903 -2.374 -8.619 1.00 0.00 38 ASN A O 9
ATOM 9426 N N . PRO A 1 39 ? -2.226 -1.093 -6.793 1.00 0.00 39 PRO A N 9
ATOM 9427 C CA . PRO A 1 39 ? -3.110 -2.040 -6.122 1.00 0.00 39 PRO A CA 9
ATOM 9428 C C . PRO A 1 39 ? -4.575 -1.811 -6.483 1.00 0.00 39 PRO A C 9
ATOM 9429 O O . PRO A 1 39 ? -5.141 -0.770 -6.145 1.00 0.00 39 PRO A O 9
ATOM 9440 N N . PRO A 1 40 ? -5.222 -2.770 -7.172 1.00 0.00 40 PRO A N 9
ATOM 9441 C CA . PRO A 1 40 ? -6.616 -2.629 -7.560 1.00 0.00 40 PRO A CA 9
ATOM 9442 C C . PRO A 1 40 ? -7.569 -3.190 -6.511 1.00 0.00 40 PRO A C 9
ATOM 9443 O O . PRO A 1 40 ? -7.614 -4.399 -6.281 1.00 0.00 40 PRO A O 9
ATOM 9454 N N . ALA A 1 41 ? -8.333 -2.302 -5.883 1.00 0.00 41 ALA A N 9
ATOM 9455 C CA . ALA A 1 41 ? -9.301 -2.697 -4.869 1.00 0.00 41 ALA A CA 9
ATOM 9456 C C . ALA A 1 41 ? -10.102 -1.494 -4.390 1.00 0.00 41 ALA A C 9
ATOM 9457 O O . ALA A 1 41 ? -9.936 -0.383 -4.895 1.00 0.00 41 ALA A O 9
ATOM 9464 N N . THR A 1 42 ? -10.968 -1.722 -3.412 1.00 0.00 42 THR A N 9
ATOM 9465 C CA . THR A 1 42 ? -11.758 -0.656 -2.823 1.00 0.00 42 THR A CA 9
ATOM 9466 C C . THR A 1 42 ? -11.283 -0.422 -1.393 1.00 0.00 42 THR A C 9
ATOM 9467 O O . THR A 1 42 ? -11.805 -1.017 -0.450 1.00 0.00 42 THR A O 9
ATOM 9478 N N . LEU A 1 43 ? -10.289 0.451 -1.242 1.00 0.00 43 LEU A N 9
ATOM 9479 C CA . LEU A 1 43 ? -9.717 0.737 0.072 1.00 0.00 43 LEU A CA 9
ATOM 9480 C C . LEU A 1 43 ? -10.762 1.323 1.019 1.00 0.00 43 LEU A C 9
ATOM 9481 O O . LEU A 1 43 ? -11.361 2.359 0.731 1.00 0.00 43 LEU A O 9
ATOM 9497 N N . ALA A 1 44 ? -10.974 0.654 2.154 1.00 0.00 44 ALA A N 9
ATOM 9498 C CA . ALA A 1 44 ? -11.950 1.110 3.140 1.00 0.00 44 ALA A CA 9
ATOM 9499 C C . ALA A 1 44 ? -11.304 1.390 4.495 1.00 0.00 44 ALA A C 9
ATOM 9500 O O . ALA A 1 44 ? -11.740 2.283 5.222 1.00 0.00 44 ALA A O 9
ATOM 9507 N N . ASN A 1 45 ? -10.266 0.627 4.836 1.00 0.00 45 ASN A N 9
ATOM 9508 C CA . ASN A 1 45 ? -9.580 0.807 6.111 1.00 0.00 45 ASN A CA 9
ATOM 9509 C C . ASN A 1 45 ? -8.233 0.084 6.124 1.00 0.00 45 ASN A C 9
ATOM 9510 O O . ASN A 1 45 ? -7.836 -0.525 5.131 1.00 0.00 45 ASN A O 9
ATOM 9521 N N . ALA A 1 46 ? -7.531 0.166 7.256 1.00 0.00 46 ALA A N 9
ATOM 9522 C CA . ALA A 1 46 ? -6.220 -0.469 7.409 1.00 0.00 46 ALA A CA 9
ATOM 9523 C C . ALA A 1 46 ? -6.241 -1.933 6.983 1.00 0.00 46 ALA A C 9
ATOM 9524 O O . ALA A 1 46 ? -5.518 -2.331 6.070 1.00 0.00 46 ALA A O 9
ATOM 9531 N N . THR A 1 47 ? -7.070 -2.728 7.647 1.00 0.00 47 THR A N 9
ATOM 9532 C CA . THR A 1 47 ? -7.177 -4.144 7.345 1.00 0.00 47 THR A CA 9
ATOM 9533 C C . THR A 1 47 ? -7.638 -4.359 5.909 1.00 0.00 47 THR A C 9
ATOM 9534 O O . THR A 1 47 ? -7.196 -5.293 5.238 1.00 0.00 47 THR A O 9
ATOM 9545 N N . HIS A 1 48 ? -8.527 -3.488 5.443 1.00 0.00 48 HIS A N 9
ATOM 9546 C CA . HIS A 1 48 ? -9.035 -3.579 4.082 1.00 0.00 48 HIS A CA 9
ATOM 9547 C C . HIS A 1 48 ? -7.893 -3.389 3.092 1.00 0.00 48 HIS A C 9
ATOM 9548 O O . HIS A 1 48 ? -7.900 -3.955 1.998 1.00 0.00 48 HIS A O 9
ATOM 9563 N N . PHE A 1 49 ? -6.914 -2.582 3.491 1.00 0.00 49 PHE A N 9
ATOM 9564 C CA . PHE A 1 49 ? -5.746 -2.320 2.660 1.00 0.00 49 PHE A CA 9
ATOM 9565 C C . PHE A 1 49 ? -4.872 -3.569 2.581 1.00 0.00 49 PHE A C 9
ATOM 9566 O O . PHE A 1 49 ? -4.312 -3.882 1.531 1.00 0.00 49 PHE A O 9
ATOM 9583 N N . GLU A 1 50 ? -4.760 -4.279 3.704 1.00 0.00 50 GLU A N 9
ATOM 9584 C CA . GLU A 1 50 ? -3.968 -5.502 3.764 1.00 0.00 50 GLU A CA 9
ATOM 9585 C C . GLU A 1 50 ? -4.572 -6.572 2.861 1.00 0.00 50 GLU A C 9
ATOM 9586 O O . GLU A 1 50 ? -3.853 -7.371 2.258 1.00 0.00 50 GLU A O 9
ATOM 9598 N N . SER A 1 51 ? -5.897 -6.578 2.775 1.00 0.00 51 SER A N 9
ATOM 9599 C CA . SER A 1 51 ? -6.613 -7.547 1.950 1.00 0.00 51 SER A CA 9
ATOM 9600 C C . SER A 1 51 ? -6.453 -7.228 0.465 1.00 0.00 51 SER A C 9
ATOM 9601 O O . SER A 1 51 ? -6.777 -8.049 -0.393 1.00 0.00 51 SER A O 9
ATOM 9609 N N . THR A 1 52 ? -5.955 -6.032 0.169 1.00 0.00 52 THR A N 9
ATOM 9610 C CA . THR A 1 52 ? -5.755 -5.604 -1.211 1.00 0.00 52 THR A CA 9
ATOM 9611 C C . THR A 1 52 ? -4.469 -6.186 -1.789 1.00 0.00 52 THR A C 9
ATOM 9612 O O . THR A 1 52 ? -4.433 -6.611 -2.944 1.00 0.00 52 THR A O 9
ATOM 9623 N N . CYS A 1 53 ? -3.417 -6.204 -0.978 1.00 0.00 53 CYS A N 9
ATOM 9624 C CA . CYS A 1 53 ? -2.127 -6.727 -1.409 1.00 0.00 53 CYS A CA 9
ATOM 9625 C C . CYS A 1 53 ? -2.048 -8.236 -1.210 1.00 0.00 53 CYS A C 9
ATOM 9626 O O . CYS A 1 53 ? -1.302 -8.920 -1.907 1.00 0.00 53 CYS A O 9
ATOM 9633 N N . ALA A 1 54 ? -2.830 -8.750 -0.267 1.00 0.00 54 ALA A N 9
ATOM 9634 C CA . ALA A 1 54 ? -2.840 -10.175 0.027 1.00 0.00 54 ALA A CA 9
ATOM 9635 C C . ALA A 1 54 ? -3.659 -10.923 -1.011 1.00 0.00 54 ALA A C 9
ATOM 9636 O O . ALA A 1 54 ? -3.520 -12.134 -1.186 1.00 0.00 54 ALA A O 9
ATOM 9643 N N . ALA A 1 55 ? -4.513 -10.178 -1.694 1.00 0.00 55 ALA A N 9
ATOM 9644 C CA . ALA A 1 55 ? -5.382 -10.725 -2.716 1.00 0.00 55 ALA A CA 9
ATOM 9645 C C . ALA A 1 55 ? -4.602 -11.271 -3.906 1.00 0.00 55 ALA A C 9
ATOM 9646 O O . ALA A 1 55 ? -4.970 -12.296 -4.482 1.00 0.00 55 ALA A O 9
ATOM 9653 N N . ILE A 1 56 ? -3.525 -10.585 -4.273 1.00 0.00 56 ILE A N 9
ATOM 9654 C CA . ILE A 1 56 ? -2.715 -10.997 -5.415 1.00 0.00 56 ILE A CA 9
ATOM 9655 C C . ILE A 1 56 ? -1.413 -11.686 -5.001 1.00 0.00 56 ILE A C 9
ATOM 9656 O O . ILE A 1 56 ? -0.562 -11.970 -5.846 1.00 0.00 56 ILE A O 9
ATOM 9672 N N . GLY A 1 57 ? -1.256 -11.955 -3.706 1.00 0.00 57 GLY A N 9
ATOM 9673 C CA . GLY A 1 57 ? -0.060 -12.641 -3.235 1.00 0.00 57 GLY A CA 9
ATOM 9674 C C . GLY A 1 57 ? 1.068 -11.707 -2.821 1.00 0.00 57 GLY A C 9
ATOM 9675 O O . GLY A 1 57 ? 2.232 -11.976 -3.119 1.00 0.00 57 GLY A O 9
ATOM 9679 N N . GLN A 1 58 ? 0.737 -10.614 -2.139 1.00 0.00 58 GLN A N 9
ATOM 9680 C CA . GLN A 1 58 ? 1.753 -9.667 -1.685 1.00 0.00 58 GLN A CA 9
ATOM 9681 C C . GLN A 1 58 ? 1.357 -9.030 -0.356 1.00 0.00 58 GLN A C 9
ATOM 9682 O O . GLN A 1 58 ? 0.310 -9.346 0.210 1.00 0.00 58 GLN A O 9
ATOM 9696 N N . ARG A 1 59 ? 2.207 -8.132 0.141 1.00 0.00 59 ARG A N 9
ATOM 9697 C CA . ARG A 1 59 ? 1.949 -7.451 1.409 1.00 0.00 59 ARG A CA 9
ATOM 9698 C C . ARG A 1 59 ? 1.790 -5.948 1.203 1.00 0.00 59 ARG A C 9
ATOM 9699 O O . ARG A 1 59 ? 2.330 -5.379 0.253 1.00 0.00 59 ARG A O 9
ATOM 9720 N N . ALA A 1 60 ? 1.045 -5.311 2.105 1.00 0.00 60 ALA A N 9
ATOM 9721 C CA . ALA A 1 60 ? 0.798 -3.876 2.027 1.00 0.00 60 ALA A CA 9
ATOM 9722 C C . ALA A 1 60 ? 2.005 -3.072 2.504 1.00 0.00 60 ALA A C 9
ATOM 9723 O O . ALA A 1 60 ? 2.446 -3.216 3.645 1.00 0.00 60 ALA A O 9
ATOM 9730 N N . ARG A 1 61 ? 2.534 -2.223 1.623 1.00 0.00 61 ARG A N 9
ATOM 9731 C CA . ARG A 1 61 ? 3.682 -1.387 1.958 1.00 0.00 61 ARG A CA 9
ATOM 9732 C C . ARG A 1 61 ? 3.714 -0.143 1.076 1.00 0.00 61 ARG A C 9
ATOM 9733 O O . ARG A 1 61 ? 3.873 -0.228 -0.143 1.00 0.00 61 ARG A O 9
ATOM 9754 N N . CYS A 1 62 ? 3.558 1.014 1.711 1.00 0.00 62 CYS A N 9
ATOM 9755 C CA . CYS A 1 62 ? 3.544 2.295 1.011 1.00 0.00 62 CYS A CA 9
ATOM 9756 C C . CYS A 1 62 ? 4.965 2.743 0.674 1.00 0.00 62 CYS A C 9
ATOM 9757 O O . CYS A 1 62 ? 5.693 3.214 1.547 1.00 0.00 62 CYS A O 9
ATOM 9764 N N . CYS A 1 63 ? 5.362 2.590 -0.589 1.00 0.00 63 CYS A N 9
ATOM 9765 C CA . CYS A 1 63 ? 6.702 2.997 -1.007 1.00 0.00 63 CYS A CA 9
ATOM 9766 C C . CYS A 1 63 ? 6.707 4.410 -1.571 1.00 0.00 63 CYS A C 9
ATOM 9767 O O . CYS A 1 63 ? 5.978 4.729 -2.512 1.00 0.00 63 CYS A O 9
ATOM 9774 N N . VAL A 1 64 ? 7.543 5.247 -0.975 1.00 0.00 64 VAL A N 9
ATOM 9775 C CA . VAL A 1 64 ? 7.688 6.639 -1.377 1.00 0.00 64 VAL A CA 9
ATOM 9776 C C . VAL A 1 64 ? 8.433 6.755 -2.703 1.00 0.00 64 VAL A C 9
ATOM 9777 O O . VAL A 1 64 ? 9.300 5.938 -3.015 1.00 0.00 64 VAL A O 9
ATOM 9790 N N . LEU A 1 65 ? 8.082 7.778 -3.478 1.00 0.00 65 LEU A N 9
ATOM 9791 C CA . LEU A 1 65 ? 8.709 8.016 -4.776 1.00 0.00 65 LEU A CA 9
ATOM 9792 C C . LEU A 1 65 ? 10.232 8.037 -4.651 1.00 0.00 65 LEU A C 9
ATOM 9793 O O . LEU A 1 65 ? 10.770 8.623 -3.713 1.00 0.00 65 LEU A O 9
ATOM 9809 N N . PRO A 1 66 ? 10.951 7.398 -5.595 1.00 0.00 66 PRO A N 9
ATOM 9810 C CA . PRO A 1 66 ? 12.418 7.355 -5.571 1.00 0.00 66 PRO A CA 9
ATOM 9811 C C . PRO A 1 66 ? 13.040 8.744 -5.641 1.00 0.00 66 PRO A C 9
ATOM 9812 O O . PRO A 1 66 ? 12.762 9.514 -6.559 1.00 0.00 66 PRO A O 9
ATOM 9823 N N . ILE A 1 67 ? 13.885 9.054 -4.664 1.00 0.00 67 ILE A N 9
ATOM 9824 C CA . ILE A 1 67 ? 14.555 10.347 -4.609 1.00 0.00 67 ILE A CA 9
ATOM 9825 C C . ILE A 1 67 ? 16.067 10.164 -4.532 1.00 0.00 67 ILE A C 9
ATOM 9826 O O . ILE A 1 67 ? 16.609 9.850 -3.474 1.00 0.00 67 ILE A O 9
ATOM 9842 N N . LEU A 1 68 ? 16.740 10.351 -5.665 1.00 0.00 68 LEU A N 9
ATOM 9843 C CA . LEU A 1 68 ? 18.189 10.204 -5.729 1.00 0.00 68 LEU A CA 9
ATOM 9844 C C . LEU A 1 68 ? 18.869 10.962 -4.595 1.00 0.00 68 LEU A C 9
ATOM 9845 O O . LEU A 1 68 ? 18.728 12.180 -4.474 1.00 0.00 68 LEU A O 9
ATOM 9861 N N . GLY A 1 69 ? 19.605 10.229 -3.769 1.00 0.00 69 GLY A N 9
ATOM 9862 C CA . GLY A 1 69 ? 20.300 10.838 -2.649 1.00 0.00 69 GLY A CA 9
ATOM 9863 C C . GLY A 1 69 ? 19.846 10.286 -1.310 1.00 0.00 69 GLY A C 9
ATOM 9864 O O . GLY A 1 69 ? 20.482 10.530 -0.284 1.00 0.00 69 GLY A O 9
ATOM 9868 N N . GLN A 1 70 ? 18.743 9.543 -1.319 1.00 0.00 70 GLN A N 9
ATOM 9869 C CA . GLN A 1 70 ? 18.205 8.957 -0.097 1.00 0.00 70 GLN A CA 9
ATOM 9870 C C . GLN A 1 70 ? 17.803 7.509 -0.315 1.00 0.00 70 GLN A C 9
ATOM 9871 O O . GLN A 1 70 ? 17.746 7.022 -1.445 1.00 0.00 70 GLN A O 9
ATOM 9885 N N . ASP A 1 71 ? 17.532 6.835 0.787 1.00 0.00 71 ASP A N 9
ATOM 9886 C CA . ASP A 1 71 ? 17.122 5.436 0.758 1.00 0.00 71 ASP A CA 9
ATOM 9887 C C . ASP A 1 71 ? 15.619 5.331 0.517 1.00 0.00 71 ASP A C 9
ATOM 9888 O O . ASP A 1 71 ? 14.896 6.321 0.625 1.00 0.00 71 ASP A O 9
ATOM 9897 N N . ILE A 1 72 ? 15.153 4.130 0.187 1.00 0.00 72 ILE A N 9
ATOM 9898 C CA . ILE A 1 72 ? 13.733 3.911 -0.063 1.00 0.00 72 ILE A CA 9
ATOM 9899 C C . ILE A 1 72 ? 12.983 3.689 1.253 1.00 0.00 72 ILE A C 9
ATOM 9900 O O . ILE A 1 72 ? 13.367 2.845 2.063 1.00 0.00 72 ILE A O 9
ATOM 9916 N N . LEU A 1 73 ? 11.921 4.466 1.470 1.00 0.00 73 LEU A N 9
ATOM 9917 C CA . LEU A 1 73 ? 11.136 4.358 2.697 1.00 0.00 73 LEU A CA 9
ATOM 9918 C C . LEU A 1 73 ? 9.866 3.532 2.482 1.00 0.00 73 LEU A C 9
ATOM 9919 O O . LEU A 1 73 ? 8.882 4.023 1.927 1.00 0.00 73 LEU A O 9
ATOM 9935 N N . CYS A 1 74 ? 9.895 2.276 2.929 1.00 0.00 74 CYS A N 9
ATOM 9936 C CA . CYS A 1 74 ? 8.744 1.383 2.793 1.00 0.00 74 CYS A CA 9
ATOM 9937 C C . CYS A 1 74 ? 8.530 0.574 4.073 1.00 0.00 74 CYS A C 9
ATOM 9938 O O . CYS A 1 74 ? 9.474 -0.006 4.608 1.00 0.00 74 CYS A O 9
ATOM 9945 N N . GLN A 1 75 ? 7.289 0.535 4.565 1.00 0.00 75 GLN A N 9
ATOM 9946 C CA . GLN A 1 75 ? 6.980 -0.221 5.777 1.00 0.00 75 GLN A CA 9
ATOM 9947 C C . GLN A 1 75 ? 5.485 -0.522 5.875 1.00 0.00 75 GLN A C 9
ATOM 9948 O O . GLN A 1 75 ? 4.671 0.099 5.189 1.00 0.00 75 GLN A O 9
ATOM 9962 N N . THR A 1 76 ? 5.132 -1.477 6.733 1.00 0.00 76 THR A N 9
ATOM 9963 C CA . THR A 1 76 ? 3.740 -1.862 6.925 1.00 0.00 76 THR A CA 9
ATOM 9964 C C . THR A 1 76 ? 3.157 -1.214 8.185 1.00 0.00 76 THR A C 9
ATOM 9965 O O . THR A 1 76 ? 3.614 -1.489 9.294 1.00 0.00 76 THR A O 9
ATOM 9976 N N . PRO A 1 77 ? 2.133 -0.347 8.035 1.00 0.00 77 PRO A N 9
ATOM 9977 C CA . PRO A 1 77 ? 1.496 0.334 9.173 1.00 0.00 77 PRO A CA 9
ATOM 9978 C C . PRO A 1 77 ? 0.839 -0.638 10.149 1.00 0.00 77 PRO A C 9
ATOM 9979 O O . PRO A 1 77 ? 0.173 -1.591 9.742 1.00 0.00 77 PRO A O 9
ATOM 9990 N N . ALA A 1 78 ? 1.040 -0.386 11.443 1.00 0.00 78 ALA A N 9
ATOM 9991 C CA . ALA A 1 78 ? 0.469 -1.218 12.500 1.00 0.00 78 ALA A CA 9
ATOM 9992 C C . ALA A 1 78 ? 0.986 -2.653 12.442 1.00 0.00 78 ALA A C 9
ATOM 9993 O O . ALA A 1 78 ? 0.583 -3.497 13.244 1.00 0.00 78 ALA A O 9
ATOM 10000 N N . GLY A 1 79 ? 1.878 -2.928 11.495 1.00 0.00 79 GLY A N 9
ATOM 10001 C CA . GLY A 1 79 ? 2.427 -4.259 11.361 1.00 0.00 79 GLY A CA 9
ATOM 10002 C C . GLY A 1 79 ? 1.410 -5.248 10.834 1.00 0.00 79 GLY A C 9
ATOM 10003 O O . GLY A 1 79 ? 1.365 -6.396 11.276 1.00 0.00 79 GLY A O 9
ATOM 10007 N N . LEU A 1 80 ? 0.590 -4.794 9.890 1.00 0.00 80 LEU A N 9
ATOM 10008 C CA . LEU A 1 80 ? -0.439 -5.641 9.291 1.00 0.00 80 LEU A CA 9
ATOM 10009 C C . LEU A 1 80 ? 0.138 -6.987 8.863 1.00 0.00 80 LEU A C 9
ATOM 10010 O O . LEU A 1 80 ? 0.004 -7.959 9.637 1.00 0.00 80 LEU A O 9
ATOM 10027 N N . SER A 1 1 ? -5.257 25.019 -1.433 1.00 0.00 1 SER A N 10
ATOM 10028 C CA . SER A 1 1 ? -6.713 25.267 -1.596 1.00 0.00 1 SER A CA 10
ATOM 10029 C C . SER A 1 1 ? -7.533 24.289 -0.754 1.00 0.00 1 SER A C 10
ATOM 10030 O O . SER A 1 1 ? -8.123 23.347 -1.284 1.00 0.00 1 SER A O 10
ATOM 10037 N N . PRO A 1 2 ? -7.579 24.500 0.576 1.00 0.00 2 PRO A N 10
ATOM 10038 C CA . PRO A 1 2 ? -8.331 23.633 1.491 1.00 0.00 2 PRO A CA 10
ATOM 10039 C C . PRO A 1 2 ? -9.810 23.549 1.126 1.00 0.00 2 PRO A C 10
ATOM 10040 O O . PRO A 1 2 ? -10.601 24.421 1.488 1.00 0.00 2 PRO A O 10
ATOM 10051 N N . ALA A 1 3 ? -10.177 22.492 0.406 1.00 0.00 3 ALA A N 10
ATOM 10052 C CA . ALA A 1 3 ? -11.560 22.292 -0.011 1.00 0.00 3 ALA A CA 10
ATOM 10053 C C . ALA A 1 3 ? -12.250 21.241 0.852 1.00 0.00 3 ALA A C 10
ATOM 10054 O O . ALA A 1 3 ? -12.336 20.072 0.476 1.00 0.00 3 ALA A O 10
ATOM 10061 N N . ALA A 1 4 ? -12.738 21.666 2.012 1.00 0.00 4 ALA A N 10
ATOM 10062 C CA . ALA A 1 4 ? -13.426 20.766 2.930 1.00 0.00 4 ALA A CA 10
ATOM 10063 C C . ALA A 1 4 ? -14.930 20.787 2.687 1.00 0.00 4 ALA A C 10
ATOM 10064 O O . ALA A 1 4 ? -15.615 19.781 2.873 1.00 0.00 4 ALA A O 10
ATOM 10071 N N . MET A 1 5 ? -15.438 21.943 2.271 1.00 0.00 5 MET A N 10
ATOM 10072 C CA . MET A 1 5 ? -16.862 22.101 1.998 1.00 0.00 5 MET A CA 10
ATOM 10073 C C . MET A 1 5 ? -17.102 22.160 0.495 1.00 0.00 5 MET A C 10
ATOM 10074 O O . MET A 1 5 ? -18.133 21.711 -0.004 1.00 0.00 5 MET A O 10
ATOM 10088 N N . GLU A 1 6 ? -16.131 22.722 -0.215 1.00 0.00 6 GLU A N 10
ATOM 10089 C CA . GLU A 1 6 ? -16.209 22.850 -1.665 1.00 0.00 6 GLU A CA 10
ATOM 10090 C C . GLU A 1 6 ? -15.935 21.509 -2.340 1.00 0.00 6 GLU A C 10
ATOM 10091 O O . GLU A 1 6 ? -15.962 20.464 -1.689 1.00 0.00 6 GLU A O 10
ATOM 10103 N N . ARG A 1 7 ? -15.676 21.542 -3.645 1.00 0.00 7 ARG A N 10
ATOM 10104 C CA . ARG A 1 7 ? -15.392 20.326 -4.396 1.00 0.00 7 ARG A CA 10
ATOM 10105 C C . ARG A 1 7 ? -14.232 19.563 -3.770 1.00 0.00 7 ARG A C 10
ATOM 10106 O O . ARG A 1 7 ? -13.117 20.077 -3.667 1.00 0.00 7 ARG A O 10
ATOM 10127 N N . GLN A 1 8 ? -14.506 18.334 -3.351 1.00 0.00 8 GLN A N 10
ATOM 10128 C CA . GLN A 1 8 ? -13.495 17.487 -2.732 1.00 0.00 8 GLN A CA 10
ATOM 10129 C C . GLN A 1 8 ? -12.302 17.289 -3.665 1.00 0.00 8 GLN A C 10
ATOM 10130 O O . GLN A 1 8 ? -12.459 17.229 -4.884 1.00 0.00 8 GLN A O 10
ATOM 10144 N N . VAL A 1 9 ? -11.112 17.193 -3.080 1.00 0.00 9 VAL A N 10
ATOM 10145 C CA . VAL A 1 9 ? -9.892 17.004 -3.857 1.00 0.00 9 VAL A CA 10
ATOM 10146 C C . VAL A 1 9 ? -9.571 15.515 -4.012 1.00 0.00 9 VAL A C 10
ATOM 10147 O O . VAL A 1 9 ? -9.969 14.700 -3.180 1.00 0.00 9 VAL A O 10
ATOM 10160 N N . PRO A 1 10 ? -8.851 15.147 -5.090 1.00 0.00 10 PRO A N 10
ATOM 10161 C CA . PRO A 1 10 ? -8.470 13.757 -5.354 1.00 0.00 10 PRO A CA 10
ATOM 10162 C C . PRO A 1 10 ? -7.962 13.043 -4.105 1.00 0.00 10 PRO A C 10
ATOM 10163 O O . PRO A 1 10 ? -7.044 13.521 -3.437 1.00 0.00 10 PRO A O 10
ATOM 10174 N N . TYR A 1 11 ? -8.570 11.901 -3.795 1.00 0.00 11 TYR A N 10
ATOM 10175 C CA . TYR A 1 11 ? -8.185 11.117 -2.628 1.00 0.00 11 TYR A CA 10
ATOM 10176 C C . TYR A 1 11 ? -6.694 10.798 -2.649 1.00 0.00 11 TYR A C 10
ATOM 10177 O O . TYR A 1 11 ? -6.103 10.619 -3.714 1.00 0.00 11 TYR A O 10
ATOM 10195 N N . THR A 1 12 ? -6.092 10.726 -1.465 1.00 0.00 12 THR A N 10
ATOM 10196 C CA . THR A 1 12 ? -4.669 10.432 -1.346 1.00 0.00 12 THR A CA 10
ATOM 10197 C C . THR A 1 12 ? -4.420 9.292 -0.358 1.00 0.00 12 THR A C 10
ATOM 10198 O O . THR A 1 12 ? -4.273 9.529 0.841 1.00 0.00 12 THR A O 10
ATOM 10209 N N . PRO A 1 13 ? -4.379 8.035 -0.847 1.00 0.00 13 PRO A N 10
ATOM 10210 C CA . PRO A 1 13 ? -4.141 6.867 0.006 1.00 0.00 13 PRO A CA 10
ATOM 10211 C C . PRO A 1 13 ? -2.906 7.023 0.882 1.00 0.00 13 PRO A C 10
ATOM 10212 O O . PRO A 1 13 ? -2.094 7.920 0.667 1.00 0.00 13 PRO A O 10
ATOM 10223 N N . CYS A 1 14 ? -2.775 6.115 1.850 1.00 0.00 14 CYS A N 10
ATOM 10224 C CA . CYS A 1 14 ? -1.642 6.100 2.790 1.00 0.00 14 CYS A CA 10
ATOM 10225 C C . CYS A 1 14 ? -1.153 7.504 3.168 1.00 0.00 14 CYS A C 10
ATOM 10226 O O . CYS A 1 14 ? -0.514 8.181 2.365 1.00 0.00 14 CYS A O 10
ATOM 10233 N N . SER A 1 15 ? -1.413 7.927 4.407 1.00 0.00 15 SER A N 10
ATOM 10234 C CA . SER A 1 15 ? -0.970 9.243 4.854 1.00 0.00 15 SER A CA 10
ATOM 10235 C C . SER A 1 15 ? 0.357 9.098 5.580 1.00 0.00 15 SER A C 10
ATOM 10236 O O . SER A 1 15 ? 0.436 8.464 6.632 1.00 0.00 15 SER A O 10
ATOM 10244 N N . GLY A 1 16 ? 1.399 9.684 5.010 1.00 0.00 16 GLY A N 10
ATOM 10245 C CA . GLY A 1 16 ? 2.711 9.569 5.592 1.00 0.00 16 GLY A CA 10
ATOM 10246 C C . GLY A 1 16 ? 3.805 10.117 4.709 1.00 0.00 16 GLY A C 10
ATOM 10247 O O . GLY A 1 16 ? 3.551 10.832 3.739 1.00 0.00 16 GLY A O 10
ATOM 10251 N N . LEU A 1 17 ? 5.030 9.767 5.067 1.00 0.00 17 LEU A N 10
ATOM 10252 C CA . LEU A 1 17 ? 6.211 10.152 4.315 1.00 0.00 17 LEU A CA 10
ATOM 10253 C C . LEU A 1 17 ? 6.153 9.574 2.904 1.00 0.00 17 LEU A C 10
ATOM 10254 O O . LEU A 1 17 ? 6.566 10.214 1.936 1.00 0.00 17 LEU A O 10
ATOM 10270 N N . TYR A 1 18 ? 5.616 8.365 2.801 1.00 0.00 18 TYR A N 10
ATOM 10271 C CA . TYR A 1 18 ? 5.528 7.666 1.519 1.00 0.00 18 TYR A CA 10
ATOM 10272 C C . TYR A 1 18 ? 4.329 8.127 0.689 1.00 0.00 18 TYR A C 10
ATOM 10273 O O . TYR A 1 18 ? 4.404 8.225 -0.536 1.00 0.00 18 TYR A O 10
ATOM 10291 N N . GLY A 1 19 ? 3.242 8.419 1.378 1.00 0.00 19 GLY A N 10
ATOM 10292 C CA . GLY A 1 19 ? 2.031 8.928 0.745 1.00 0.00 19 GLY A CA 10
ATOM 10293 C C . GLY A 1 19 ? 1.410 8.030 -0.325 1.00 0.00 19 GLY A C 10
ATOM 10294 O O . GLY A 1 19 ? 0.283 8.287 -0.747 1.00 0.00 19 GLY A O 10
ATOM 10298 N N . THR A 1 20 ? 2.111 6.987 -0.775 1.00 0.00 20 THR A N 10
ATOM 10299 C CA . THR A 1 20 ? 1.562 6.120 -1.821 1.00 0.00 20 THR A CA 10
ATOM 10300 C C . THR A 1 20 ? 1.221 4.724 -1.307 1.00 0.00 20 THR A C 10
ATOM 10301 O O . THR A 1 20 ? 2.066 4.034 -0.740 1.00 0.00 20 THR A O 10
ATOM 10312 N N . ALA A 1 21 ? -0.017 4.304 -1.552 1.00 0.00 21 ALA A N 10
ATOM 10313 C CA . ALA A 1 21 ? -0.490 2.991 -1.119 1.00 0.00 21 ALA A CA 10
ATOM 10314 C C . ALA A 1 21 ? -0.378 1.973 -2.252 1.00 0.00 21 ALA A C 10
ATOM 10315 O O . ALA A 1 21 ? -1.219 1.940 -3.151 1.00 0.00 21 ALA A O 10
ATOM 10322 N N . GLN A 1 22 ? 0.658 1.139 -2.199 1.00 0.00 22 GLN A N 10
ATOM 10323 C CA . GLN A 1 22 ? 0.882 0.128 -3.230 1.00 0.00 22 GLN A CA 10
ATOM 10324 C C . GLN A 1 22 ? 1.079 -1.255 -2.612 1.00 0.00 22 GLN A C 10
ATOM 10325 O O . GLN A 1 22 ? 0.945 -1.432 -1.401 1.00 0.00 22 GLN A O 10
ATOM 10339 N N . CYS A 1 23 ? 1.399 -2.231 -3.461 1.00 0.00 23 CYS A N 10
ATOM 10340 C CA . CYS A 1 23 ? 1.630 -3.601 -3.014 1.00 0.00 23 CYS A CA 10
ATOM 10341 C C . CYS A 1 23 ? 2.883 -4.163 -3.673 1.00 0.00 23 CYS A C 10
ATOM 10342 O O . CYS A 1 23 ? 2.926 -4.338 -4.891 1.00 0.00 23 CYS A O 10
ATOM 10349 N N . CYS A 1 24 ? 3.900 -4.443 -2.867 1.00 0.00 24 CYS A N 10
ATOM 10350 C CA . CYS A 1 24 ? 5.152 -4.978 -3.387 1.00 0.00 24 CYS A CA 10
ATOM 10351 C C . CYS A 1 24 ? 5.611 -6.189 -2.580 1.00 0.00 24 CYS A C 10
ATOM 10352 O O . CYS A 1 24 ? 5.166 -6.405 -1.453 1.00 0.00 24 CYS A O 10
ATOM 10359 N N . ALA A 1 25 ? 6.503 -6.976 -3.174 1.00 0.00 25 ALA A N 10
ATOM 10360 C CA . ALA A 1 25 ? 7.033 -8.170 -2.529 1.00 0.00 25 ALA A CA 10
ATOM 10361 C C . ALA A 1 25 ? 8.255 -7.829 -1.688 1.00 0.00 25 ALA A C 10
ATOM 10362 O O . ALA A 1 25 ? 8.821 -6.743 -1.814 1.00 0.00 25 ALA A O 10
ATOM 10369 N N . THR A 1 26 ? 8.660 -8.762 -0.835 1.00 0.00 26 THR A N 10
ATOM 10370 C CA . THR A 1 26 ? 9.811 -8.546 0.032 1.00 0.00 26 THR A CA 10
ATOM 10371 C C . THR A 1 26 ? 10.787 -9.719 -0.018 1.00 0.00 26 THR A C 10
ATOM 10372 O O . THR A 1 26 ? 10.414 -10.838 -0.374 1.00 0.00 26 THR A O 10
ATOM 10383 N N . ASP A 1 27 ? 12.042 -9.451 0.343 1.00 0.00 27 ASP A N 10
ATOM 10384 C CA . ASP A 1 27 ? 13.079 -10.474 0.332 1.00 0.00 27 ASP A CA 10
ATOM 10385 C C . ASP A 1 27 ? 13.027 -11.322 1.598 1.00 0.00 27 ASP A C 10
ATOM 10386 O O . ASP A 1 27 ? 12.080 -11.237 2.380 1.00 0.00 27 ASP A O 10
ATOM 10395 N N . VAL A 1 28 ? 14.056 -12.138 1.787 1.00 0.00 28 VAL A N 10
ATOM 10396 C CA . VAL A 1 28 ? 14.141 -13.019 2.944 1.00 0.00 28 VAL A CA 10
ATOM 10397 C C . VAL A 1 28 ? 14.185 -12.254 4.268 1.00 0.00 28 VAL A C 10
ATOM 10398 O O . VAL A 1 28 ? 13.459 -12.587 5.205 1.00 0.00 28 VAL A O 10
ATOM 10411 N N . LEU A 1 29 ? 15.029 -11.229 4.342 1.00 0.00 29 LEU A N 10
ATOM 10412 C CA . LEU A 1 29 ? 15.171 -10.444 5.565 1.00 0.00 29 LEU A CA 10
ATOM 10413 C C . LEU A 1 29 ? 14.009 -9.471 5.753 1.00 0.00 29 LEU A C 10
ATOM 10414 O O . LEU A 1 29 ? 13.758 -9.005 6.864 1.00 0.00 29 LEU A O 10
ATOM 10430 N N . GLY A 1 30 ? 13.303 -9.169 4.668 1.00 0.00 30 GLY A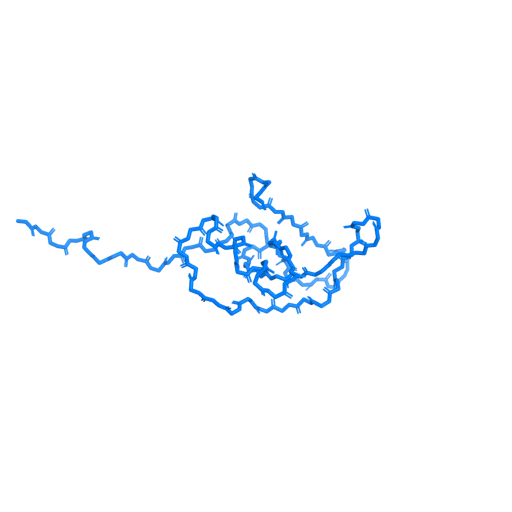 N 10
ATOM 10431 C CA . GLY A 1 30 ? 12.174 -8.260 4.750 1.00 0.00 30 GLY A CA 10
ATOM 10432 C C . GLY A 1 30 ? 12.429 -6.920 4.078 1.00 0.00 30 GLY A C 10
ATOM 10433 O O . GLY A 1 30 ? 11.498 -6.137 3.883 1.00 0.00 30 GLY A O 10
ATOM 10437 N N . VAL A 1 31 ? 13.683 -6.643 3.734 1.00 0.00 31 VAL A N 10
ATOM 10438 C CA . VAL A 1 31 ? 14.027 -5.391 3.074 1.00 0.00 31 VAL A CA 10
ATOM 10439 C C . VAL A 1 31 ? 14.200 -5.587 1.575 1.00 0.00 31 VAL A C 10
ATOM 10440 O O . VAL A 1 31 ? 15.172 -6.190 1.122 1.00 0.00 31 VAL A O 10
ATOM 10453 N N . ALA A 1 32 ? 13.245 -5.068 0.804 1.00 0.00 32 ALA A N 10
ATOM 10454 C CA . ALA A 1 32 ? 13.287 -5.194 -0.646 1.00 0.00 32 ALA A CA 10
ATOM 10455 C C . ALA A 1 32 ? 12.006 -4.681 -1.299 1.00 0.00 32 ALA A C 10
ATOM 10456 O O . ALA A 1 32 ? 10.938 -4.680 -0.686 1.00 0.00 32 ALA A O 10
ATOM 10463 N N . ASP A 1 33 ? 12.130 -4.248 -2.549 1.00 0.00 33 ASP A N 10
ATOM 10464 C CA . ASP A 1 33 ? 10.994 -3.740 -3.312 1.00 0.00 33 ASP A CA 10
ATOM 10465 C C . ASP A 1 33 ? 10.854 -4.531 -4.613 1.00 0.00 33 ASP A C 10
ATOM 10466 O O . ASP A 1 33 ? 11.057 -3.997 -5.704 1.00 0.00 33 ASP A O 10
ATOM 10475 N N . LEU A 1 34 ? 10.503 -5.812 -4.485 1.00 0.00 34 LEU A N 10
ATOM 10476 C CA . LEU A 1 34 ? 10.360 -6.691 -5.640 1.00 0.00 34 LEU A CA 10
ATOM 10477 C C . LEU A 1 34 ? 8.939 -6.669 -6.184 1.00 0.00 34 LEU A C 10
ATOM 10478 O O . LEU A 1 34 ? 7.977 -6.737 -5.426 1.00 0.00 34 LEU A O 10
ATOM 10494 N N . ASP A 1 35 ? 8.817 -6.589 -7.503 1.00 0.00 35 ASP A N 10
ATOM 10495 C CA . ASP A 1 35 ? 7.511 -6.568 -8.152 1.00 0.00 35 ASP A CA 10
ATOM 10496 C C . ASP A 1 35 ? 6.608 -5.492 -7.552 1.00 0.00 35 ASP A C 10
ATOM 10497 O O . ASP A 1 35 ? 5.782 -5.774 -6.683 1.00 0.00 35 ASP A O 10
ATOM 10506 N N . CYS A 1 36 ? 6.765 -4.259 -8.026 1.00 0.00 36 CYS A N 10
ATOM 10507 C CA . CYS A 1 36 ? 5.959 -3.143 -7.539 1.00 0.00 36 CYS A CA 10
ATOM 10508 C C . CYS A 1 36 ? 4.961 -2.697 -8.606 1.00 0.00 36 CYS A C 10
ATOM 10509 O O . CYS A 1 36 ? 5.318 -2.544 -9.775 1.00 0.00 36 CYS A O 10
ATOM 10516 N N . ALA A 1 37 ? 3.710 -2.491 -8.200 1.00 0.00 37 ALA A N 10
ATOM 10517 C CA . ALA A 1 37 ? 2.666 -2.071 -9.130 1.00 0.00 37 ALA A CA 10
ATOM 10518 C C . ALA A 1 37 ? 1.483 -1.453 -8.393 1.00 0.00 37 ALA A C 10
ATOM 10519 O O . ALA A 1 37 ? 1.497 -1.330 -7.168 1.00 0.00 37 ALA A O 10
ATOM 10526 N N . ASN A 1 38 ? 0.460 -1.069 -9.151 1.00 0.00 38 ASN A N 10
ATOM 10527 C CA . ASN A 1 38 ? -0.737 -0.468 -8.573 1.00 0.00 38 ASN A CA 10
ATOM 10528 C C . ASN A 1 38 ? -1.675 -1.546 -8.029 1.00 0.00 38 ASN A C 10
ATOM 10529 O O . ASN A 1 38 ? -1.890 -2.571 -8.677 1.00 0.00 38 ASN A O 10
ATOM 10540 N N . PRO A 1 39 ? -2.249 -1.331 -6.830 1.00 0.00 39 PRO A N 10
ATOM 10541 C CA . PRO A 1 39 ? -3.155 -2.283 -6.201 1.00 0.00 39 PRO A CA 10
ATOM 10542 C C . PRO A 1 39 ? -4.617 -2.040 -6.571 1.00 0.00 39 PRO A C 10
ATOM 10543 O O . PRO A 1 39 ? -5.170 -0.986 -6.256 1.00 0.00 39 PRO A O 10
ATOM 10554 N N . PRO A 1 40 ? -5.271 -3.003 -7.247 1.00 0.00 40 PRO A N 10
ATOM 10555 C CA . PRO A 1 40 ? -6.665 -2.861 -7.638 1.00 0.00 40 PRO A CA 10
ATOM 10556 C C . PRO A 1 40 ? -7.619 -3.418 -6.586 1.00 0.00 40 PRO A C 10
ATOM 10557 O O . PRO A 1 40 ? -7.655 -4.627 -6.346 1.00 0.00 40 PRO A O 10
ATOM 10568 N N . ALA A 1 41 ? -8.391 -2.534 -5.967 1.00 0.00 41 ALA A N 10
ATOM 10569 C CA . ALA A 1 41 ? -9.357 -2.936 -4.952 1.00 0.00 41 ALA A CA 10
ATOM 10570 C C . ALA A 1 41 ? -10.175 -1.743 -4.481 1.00 0.00 41 ALA A C 10
ATOM 10571 O O . ALA A 1 41 ? -10.000 -0.625 -4.969 1.00 0.00 41 ALA A O 10
ATOM 10578 N N . THR A 1 42 ? -11.070 -1.985 -3.532 1.00 0.00 42 THR A N 10
ATOM 10579 C CA . THR A 1 42 ? -11.879 -0.928 -2.957 1.00 0.00 42 THR A CA 10
ATOM 10580 C C . THR A 1 42 ? -11.417 -0.674 -1.527 1.00 0.00 42 THR A C 10
ATOM 10581 O O . THR A 1 42 ? -11.942 -1.259 -0.580 1.00 0.00 42 THR A O 10
ATOM 10592 N N . LEU A 1 43 ? -10.432 0.208 -1.381 1.00 0.00 43 LEU A N 10
ATOM 10593 C CA . LEU A 1 43 ? -9.872 0.519 -0.067 1.00 0.00 43 LEU A CA 10
ATOM 10594 C C . LEU A 1 43 ? -10.916 1.147 0.848 1.00 0.00 43 LEU A C 10
ATOM 10595 O O . LEU A 1 43 ? -11.529 2.160 0.509 1.00 0.00 43 LEU A O 10
ATOM 10611 N N . ALA A 1 44 ? -11.111 0.534 2.012 1.00 0.00 44 ALA A N 10
ATOM 10612 C CA . ALA A 1 44 ? -12.075 1.026 2.987 1.00 0.00 44 ALA A CA 10
ATOM 10613 C C . ALA A 1 44 ? -11.383 1.424 4.286 1.00 0.00 44 ALA A C 10
ATOM 10614 O O . ALA A 1 44 ? -11.723 2.438 4.896 1.00 0.00 44 ALA A O 10
ATOM 10621 N N . ASN A 1 45 ? -10.405 0.621 4.703 1.00 0.00 45 ASN A N 10
ATOM 10622 C CA . ASN A 1 45 ? -9.663 0.893 5.930 1.00 0.00 45 ASN A CA 10
ATOM 10623 C C . ASN A 1 45 ? -8.241 0.339 5.844 1.00 0.00 45 ASN A C 10
ATOM 10624 O O . ASN A 1 45 ? -7.785 -0.055 4.770 1.00 0.00 45 ASN A O 10
ATOM 10635 N N . ALA A 1 46 ? -7.549 0.313 6.980 1.00 0.00 46 ALA A N 10
ATOM 10636 C CA . ALA A 1 46 ? -6.180 -0.193 7.032 1.00 0.00 46 ALA A CA 10
ATOM 10637 C C . ALA A 1 46 ? -6.135 -1.690 6.753 1.00 0.00 46 ALA A C 10
ATOM 10638 O O . ALA A 1 46 ? -5.288 -2.164 5.995 1.00 0.00 46 ALA A O 10
ATOM 10645 N N . THR A 1 47 ? -7.052 -2.430 7.365 1.00 0.00 47 THR A N 10
ATOM 10646 C CA . THR A 1 47 ? -7.117 -3.869 7.187 1.00 0.00 47 THR A CA 10
ATOM 10647 C C . THR A 1 47 ? -7.547 -4.213 5.768 1.00 0.00 47 THR A C 10
ATOM 10648 O O . THR A 1 47 ? -7.040 -5.161 5.166 1.00 0.00 47 THR A O 10
ATOM 10659 N N . HIS A 1 48 ? -8.488 -3.439 5.239 1.00 0.00 48 HIS A N 10
ATOM 10660 C CA . HIS A 1 48 ? -8.974 -3.651 3.884 1.00 0.00 48 HIS A CA 10
ATOM 10661 C C . HIS A 1 48 ? -7.825 -3.507 2.896 1.00 0.00 48 HIS A C 10
ATOM 10662 O O . HIS A 1 48 ? -7.771 -4.203 1.881 1.00 0.00 48 HIS A O 10
ATOM 10677 N N . PHE A 1 49 ? -6.905 -2.596 3.203 1.00 0.00 49 PHE A N 10
ATOM 10678 C CA . PHE A 1 49 ? -5.744 -2.369 2.353 1.00 0.00 49 PHE A CA 10
ATOM 10679 C C . PHE A 1 49 ? -4.819 -3.579 2.403 1.00 0.00 49 PHE A C 10
ATOM 10680 O O . PHE A 1 49 ? -4.243 -3.975 1.389 1.00 0.00 49 PHE A O 10
ATOM 10697 N N . GLU A 1 50 ? -4.678 -4.161 3.591 1.00 0.00 50 GLU A N 10
ATOM 10698 C CA . GLU A 1 50 ? -3.841 -5.341 3.765 1.00 0.00 50 GLU A CA 10
ATOM 10699 C C . GLU A 1 50 ? -4.385 -6.487 2.921 1.00 0.00 50 GLU A C 10
ATOM 10700 O O . GLU A 1 50 ? -3.630 -7.250 2.318 1.00 0.00 50 GLU A O 10
ATOM 10712 N N . SER A 1 51 ? -5.710 -6.593 2.890 1.00 0.00 51 SER A N 10
ATOM 10713 C CA . SER A 1 51 ? -6.395 -7.610 2.138 1.00 0.00 51 SER A CA 10
ATOM 10714 C C . SER A 1 51 ? -6.230 -7.390 0.634 1.00 0.00 51 SER A C 10
ATOM 10715 O O . SER A 1 51 ? -6.335 -8.329 -0.156 1.00 0.00 51 SER A O 10
ATOM 10723 N N . THR A 1 52 ? -5.972 -6.142 0.248 1.00 0.00 52 THR A N 10
ATOM 10724 C CA . THR A 1 52 ? -5.797 -5.790 -1.158 1.00 0.00 52 THR A CA 10
ATOM 10725 C C . THR A 1 52 ? -4.514 -6.388 -1.723 1.00 0.00 52 THR A C 10
ATOM 10726 O O . THR A 1 52 ? -4.501 -6.917 -2.835 1.00 0.00 52 THR A O 10
ATOM 10737 N N . CYS A 1 53 ? -3.437 -6.299 -0.952 1.00 0.00 53 CYS A N 10
ATOM 10738 C CA . CYS A 1 53 ? -2.148 -6.824 -1.382 1.00 0.00 53 CYS A CA 10
ATOM 10739 C C . CYS A 1 53 ? -2.086 -8.337 -1.208 1.00 0.00 53 CYS A C 10
ATOM 10740 O O . CYS A 1 53 ? -1.353 -9.018 -1.920 1.00 0.00 53 CYS A O 10
ATOM 10747 N N . ALA A 1 54 ? -2.871 -8.857 -0.270 1.00 0.00 54 ALA A N 10
ATOM 10748 C CA . ALA A 1 54 ? -2.896 -10.286 0.002 1.00 0.00 54 ALA A CA 10
ATOM 10749 C C . ALA A 1 54 ? -3.712 -11.006 -1.058 1.00 0.00 54 ALA A C 10
ATOM 10750 O O . ALA A 1 54 ? -3.585 -12.215 -1.254 1.00 0.00 54 ALA A O 10
ATOM 10757 N N . ALA A 1 55 ? -4.551 -10.238 -1.735 1.00 0.00 55 ALA A N 10
ATOM 10758 C CA . ALA A 1 55 ? -5.412 -10.752 -2.780 1.00 0.00 55 ALA A CA 10
ATOM 10759 C C . ALA A 1 55 ? -4.616 -11.291 -3.964 1.00 0.00 55 ALA A C 10
ATOM 10760 O O . ALA A 1 55 ? -4.993 -12.294 -4.570 1.00 0.00 55 ALA A O 10
ATOM 10767 N N . ILE A 1 56 ? -3.515 -10.620 -4.291 1.00 0.00 56 ILE A N 10
ATOM 10768 C CA . ILE A 1 56 ? -2.684 -11.028 -5.419 1.00 0.00 56 ILE A CA 10
ATOM 10769 C C . ILE A 1 56 ? -1.383 -11.705 -4.980 1.00 0.00 56 ILE A C 10
ATOM 10770 O O . ILE A 1 56 ? -0.505 -11.960 -5.806 1.00 0.00 56 ILE A O 10
ATOM 10786 N N . GLY A 1 57 ? -1.259 -11.994 -3.686 1.00 0.00 57 GLY A N 10
ATOM 10787 C CA . GLY A 1 57 ? -0.066 -12.670 -3.192 1.00 0.00 57 GLY A CA 10
ATOM 10788 C C . GLY A 1 57 ? 1.062 -11.726 -2.795 1.00 0.00 57 GLY A C 10
ATOM 10789 O O . GLY A 1 57 ? 2.225 -11.989 -3.105 1.00 0.00 57 GLY A O 10
ATOM 10793 N N . GLN A 1 58 ? 0.732 -10.633 -2.110 1.00 0.00 58 GLN A N 10
ATOM 10794 C CA . GLN A 1 58 ? 1.744 -9.673 -1.672 1.00 0.00 58 GLN A CA 10
ATOM 10795 C C . GLN A 1 58 ? 1.347 -9.016 -0.349 1.00 0.00 58 GLN A C 10
ATOM 10796 O O . GLN A 1 58 ? 0.306 -9.337 0.227 1.00 0.00 58 GLN A O 10
ATOM 10810 N N . ARG A 1 59 ? 2.186 -8.099 0.129 1.00 0.00 59 ARG A N 10
ATOM 10811 C CA . ARG A 1 59 ? 1.928 -7.401 1.389 1.00 0.00 59 ARG A CA 10
ATOM 10812 C C . ARG A 1 59 ? 1.831 -5.889 1.178 1.00 0.00 59 ARG A C 10
ATOM 10813 O O . ARG A 1 59 ? 2.417 -5.344 0.241 1.00 0.00 59 ARG A O 10
ATOM 10834 N N . ALA A 1 60 ? 1.085 -5.218 2.059 1.00 0.00 60 ALA A N 10
ATOM 10835 C CA . ALA A 1 60 ? 0.901 -3.772 1.976 1.00 0.00 60 ALA A CA 10
ATOM 10836 C C . ALA A 1 60 ? 2.195 -3.021 2.271 1.00 0.00 60 ALA A C 10
ATOM 10837 O O . ALA A 1 60 ? 2.739 -3.113 3.372 1.00 0.00 60 ALA A O 10
ATOM 10844 N N . ARG A 1 61 ? 2.681 -2.276 1.280 1.00 0.00 61 ARG A N 10
ATOM 10845 C CA . ARG A 1 61 ? 3.909 -1.502 1.437 1.00 0.00 61 ARG A CA 10
ATOM 10846 C C . ARG A 1 61 ? 3.750 -0.100 0.854 1.00 0.00 61 ARG A C 10
ATOM 10847 O O . ARG A 1 61 ? 3.566 0.066 -0.352 1.00 0.00 61 ARG A O 10
ATOM 10868 N N . CYS A 1 62 ? 3.820 0.902 1.722 1.00 0.00 62 CYS A N 10
ATOM 10869 C CA . CYS A 1 62 ? 3.696 2.295 1.305 1.00 0.00 62 CYS A CA 10
ATOM 10870 C C . CYS A 1 62 ? 5.089 2.876 1.043 1.00 0.00 62 CYS A C 10
ATOM 10871 O O . CYS A 1 62 ? 5.864 3.087 1.974 1.00 0.00 62 CYS A O 10
ATOM 10878 N N . CYS A 1 63 ? 5.407 3.122 -0.232 1.00 0.00 63 CYS A N 10
ATOM 10879 C CA . CYS A 1 63 ? 6.726 3.642 -0.607 1.00 0.00 63 CYS A CA 10
ATOM 10880 C C . CYS A 1 63 ? 6.698 5.124 -0.972 1.00 0.00 63 CYS A C 10
ATOM 10881 O O . CYS A 1 63 ? 5.706 5.639 -1.489 1.00 0.00 63 CYS A O 10
ATOM 10888 N N . VAL A 1 64 ? 7.815 5.795 -0.689 1.00 0.00 64 VAL A N 10
ATOM 10889 C CA . VAL A 1 64 ? 7.979 7.218 -0.967 1.00 0.00 64 VAL A CA 10
ATOM 10890 C C . VAL A 1 64 ? 8.756 7.430 -2.264 1.00 0.00 64 VAL A C 10
ATOM 10891 O O . VAL A 1 64 ? 9.618 6.626 -2.623 1.00 0.00 64 VAL A O 10
ATOM 10904 N N . LEU A 1 65 ? 8.437 8.519 -2.959 1.00 0.00 65 LEU A N 10
ATOM 10905 C CA . LEU A 1 65 ? 9.087 8.851 -4.225 1.00 0.00 65 LEU A CA 10
ATOM 10906 C C . LEU A 1 65 ? 10.612 8.778 -4.106 1.00 0.00 65 LEU A C 10
ATOM 10907 O O . LEU A 1 65 ? 11.179 9.180 -3.089 1.00 0.00 65 LEU A O 10
ATOM 10923 N N . PRO A 1 66 ? 11.298 8.262 -5.148 1.00 0.00 66 PRO A N 10
ATOM 10924 C CA . PRO A 1 66 ? 12.762 8.137 -5.150 1.00 0.00 66 PRO A CA 10
ATOM 10925 C C . PRO A 1 66 ? 13.463 9.482 -4.983 1.00 0.00 66 PRO A C 10
ATOM 10926 O O . PRO A 1 66 ? 13.066 10.477 -5.588 1.00 0.00 66 PRO A O 10
ATOM 10937 N N . ILE A 1 67 ? 14.514 9.498 -4.166 1.00 0.00 67 ILE A N 10
ATOM 10938 C CA . ILE A 1 67 ? 15.280 10.716 -3.917 1.00 0.00 67 ILE A CA 10
ATOM 10939 C C . ILE A 1 67 ? 16.775 10.439 -4.054 1.00 0.00 67 ILE A C 10
ATOM 10940 O O . ILE A 1 67 ? 17.369 9.764 -3.214 1.00 0.00 67 ILE A O 10
ATOM 10956 N N . LEU A 1 68 ? 17.375 10.952 -5.123 1.00 0.00 68 LEU A N 10
ATOM 10957 C CA . LEU A 1 68 ? 18.800 10.757 -5.373 1.00 0.00 68 LEU A CA 10
ATOM 10958 C C . LEU A 1 68 ? 19.638 11.162 -4.164 1.00 0.00 68 LEU A C 10
ATOM 10959 O O . LEU A 1 68 ? 19.585 12.305 -3.710 1.00 0.00 68 LEU A O 10
ATOM 10975 N N . GLY A 1 69 ? 20.410 10.209 -3.650 1.00 0.00 69 GLY A N 10
ATOM 10976 C CA . GLY A 1 69 ? 21.258 10.470 -2.498 1.00 0.00 69 GLY A CA 10
ATOM 10977 C C . GLY A 1 69 ? 20.845 9.673 -1.275 1.00 0.00 69 GLY A C 10
ATOM 10978 O O . GLY A 1 69 ? 21.514 9.719 -0.241 1.00 0.00 69 GLY A O 10
ATOM 10982 N N . GLN A 1 70 ? 19.741 8.942 -1.392 1.00 0.00 70 GLN A N 10
ATOM 10983 C CA . GLN A 1 70 ? 19.232 8.130 -0.290 1.00 0.00 70 GLN A CA 10
ATOM 10984 C C . GLN A 1 70 ? 18.521 6.888 -0.805 1.00 0.00 70 GLN A C 10
ATOM 10985 O O . GLN A 1 70 ? 18.187 6.785 -1.985 1.00 0.00 70 GLN A O 10
ATOM 10999 N N . ASP A 1 71 ? 18.296 5.953 0.104 1.00 0.00 71 ASP A N 10
ATOM 11000 C CA . ASP A 1 71 ? 17.631 4.697 -0.224 1.00 0.00 71 ASP A CA 10
ATOM 11001 C C . ASP A 1 71 ? 16.119 4.882 -0.256 1.00 0.00 71 ASP A C 10
ATOM 11002 O O . ASP A 1 71 ? 15.605 5.923 0.152 1.00 0.00 71 ASP A O 10
ATOM 11011 N N . ILE A 1 72 ? 15.410 3.869 -0.744 1.00 0.00 72 ILE A N 10
ATOM 11012 C CA . ILE A 1 72 ? 13.957 3.925 -0.821 1.00 0.00 72 ILE A CA 10
ATOM 11013 C C . ILE A 1 72 ? 13.334 3.548 0.525 1.00 0.00 72 ILE A C 10
ATOM 11014 O O . ILE A 1 72 ? 13.604 2.480 1.074 1.00 0.00 72 ILE A O 10
ATOM 11030 N N . LEU A 1 73 ? 12.513 4.449 1.061 1.00 0.00 73 LEU A N 10
ATOM 11031 C CA . LEU A 1 73 ? 11.864 4.230 2.347 1.00 0.00 73 LEU A CA 10
ATOM 11032 C C . LEU A 1 73 ? 10.508 3.546 2.174 1.00 0.00 73 LEU A C 10
ATOM 11033 O O . LEU A 1 73 ? 9.563 4.136 1.657 1.00 0.00 73 LEU A O 10
ATOM 11049 N N . CYS A 1 74 ? 10.423 2.292 2.609 1.00 0.00 74 CYS A N 10
ATOM 11050 C CA . CYS A 1 74 ? 9.182 1.527 2.501 1.00 0.00 74 CYS A CA 10
ATOM 11051 C C . CYS A 1 74 ? 8.919 0.719 3.774 1.00 0.00 74 CYS A C 10
ATOM 11052 O O . CYS A 1 74 ? 9.811 0.040 4.281 1.00 0.00 74 CYS A O 10
ATOM 11059 N N . GLN A 1 75 ? 7.687 0.798 4.287 1.00 0.00 75 GLN A N 10
ATOM 11060 C CA . GLN A 1 75 ? 7.309 0.072 5.501 1.00 0.00 75 GLN A CA 10
ATOM 11061 C C . GLN A 1 75 ? 5.797 -0.140 5.552 1.00 0.00 75 GLN A C 10
ATOM 11062 O O . GLN A 1 75 ? 5.051 0.449 4.770 1.00 0.00 75 GLN A O 10
ATOM 11076 N N . THR A 1 76 ? 5.352 -0.985 6.480 1.00 0.00 76 THR A N 10
ATOM 11077 C CA . THR A 1 76 ? 3.934 -1.275 6.640 1.00 0.00 76 THR A CA 10
ATOM 11078 C C . THR A 1 76 ? 3.325 -0.412 7.750 1.00 0.00 76 THR A C 10
ATOM 11079 O O . THR A 1 76 ? 3.934 -0.241 8.805 1.00 0.00 76 THR A O 10
ATOM 11090 N N . PRO A 1 77 ? 2.116 0.144 7.529 1.00 0.00 77 PRO A N 10
ATOM 11091 C CA . PRO A 1 77 ? 1.451 0.993 8.517 1.00 0.00 77 PRO A CA 10
ATOM 11092 C C . PRO A 1 77 ? 0.686 0.195 9.569 1.00 0.00 77 PRO A C 10
ATOM 11093 O O . PRO A 1 77 ? 0.036 -0.803 9.257 1.00 0.00 77 PRO A O 10
ATOM 11104 N N . ALA A 1 78 ? 0.776 0.647 10.819 1.00 0.00 78 ALA A N 10
ATOM 11105 C CA . ALA A 1 78 ? 0.095 -0.002 11.938 1.00 0.00 78 ALA A CA 10
ATOM 11106 C C . ALA A 1 78 ? 0.598 -1.426 12.167 1.00 0.00 78 ALA A C 10
ATOM 11107 O O . ALA A 1 78 ? 0.086 -2.141 13.027 1.00 0.00 78 ALA A O 10
ATOM 11114 N N . GLY A 1 79 ? 1.598 -1.835 11.391 1.00 0.00 79 GLY A N 10
ATOM 11115 C CA . GLY A 1 79 ? 2.149 -3.165 11.536 1.00 0.00 79 GLY A CA 10
ATOM 11116 C C . GLY A 1 79 ? 1.174 -4.239 11.106 1.00 0.00 79 GLY A C 10
ATOM 11117 O O . GLY A 1 79 ? 1.087 -5.297 11.730 1.00 0.00 79 GLY A O 10
ATOM 11121 N N . LEU A 1 80 ? 0.436 -3.958 10.037 1.00 0.00 80 LEU A N 10
ATOM 11122 C CA . LEU A 1 80 ? -0.546 -4.899 9.507 1.00 0.00 80 LEU A CA 10
ATOM 11123 C C . LEU A 1 80 ? 0.072 -6.276 9.285 1.00 0.00 80 LEU A C 10
ATOM 11124 O O . LEU A 1 80 ? -0.088 -7.146 10.166 1.00 0.00 80 LEU A O 10
ATOM 11141 N N . SER A 1 1 ? -8.929 22.131 1.072 1.00 0.00 1 SER A N 11
ATOM 11142 C CA . SER A 1 1 ? -9.568 22.163 -0.269 1.00 0.00 1 SER A CA 11
ATOM 11143 C C . SER A 1 1 ? -10.879 21.378 -0.264 1.00 0.00 1 SER A C 11
ATOM 11144 O O . SER A 1 1 ? -10.946 20.262 -0.780 1.00 0.00 1 SER A O 11
ATOM 11151 N N . PRO A 1 2 ? -11.947 21.956 0.322 1.00 0.00 2 PRO A N 11
ATOM 11152 C CA . PRO A 1 2 ? -13.258 21.305 0.395 1.00 0.00 2 PRO A CA 11
ATOM 11153 C C . PRO A 1 2 ? -13.814 20.953 -0.983 1.00 0.00 2 PRO A C 11
ATOM 11154 O O . PRO A 1 2 ? -14.305 21.820 -1.705 1.00 0.00 2 PRO A O 11
ATOM 11165 N N . ALA A 1 3 ? -13.728 19.675 -1.338 1.00 0.00 3 ALA A N 11
ATOM 11166 C CA . ALA A 1 3 ? -14.224 19.201 -2.625 1.00 0.00 3 ALA A CA 11
ATOM 11167 C C . ALA A 1 3 ? -14.793 17.792 -2.501 1.00 0.00 3 ALA A C 11
ATOM 11168 O O . ALA A 1 3 ? -14.116 16.808 -2.799 1.00 0.00 3 ALA A O 11
ATOM 11175 N N . ALA A 1 4 ? -16.043 17.705 -2.057 1.00 0.00 4 ALA A N 11
ATOM 11176 C CA . ALA A 1 4 ? -16.708 16.420 -1.883 1.00 0.00 4 ALA A CA 11
ATOM 11177 C C . ALA A 1 4 ? -17.830 16.229 -2.899 1.00 0.00 4 ALA A C 11
ATOM 11178 O O . ALA A 1 4 ? -18.089 15.112 -3.350 1.00 0.00 4 ALA A O 11
ATOM 11185 N N . MET A 1 5 ? -18.496 17.324 -3.257 1.00 0.00 5 MET A N 11
ATOM 11186 C CA . MET A 1 5 ? -19.596 17.269 -4.214 1.00 0.00 5 MET A CA 11
ATOM 11187 C C . MET A 1 5 ? -19.147 17.774 -5.580 1.00 0.00 5 MET A C 11
ATOM 11188 O O . MET A 1 5 ? -19.547 17.242 -6.616 1.00 0.00 5 MET A O 11
ATOM 11202 N N . GLU A 1 6 ? -18.313 18.806 -5.568 1.00 0.00 6 GLU A N 11
ATOM 11203 C CA . GLU A 1 6 ? -17.804 19.396 -6.799 1.00 0.00 6 GLU A CA 11
ATOM 11204 C C . GLU A 1 6 ? -16.693 18.536 -7.394 1.00 0.00 6 GLU A C 11
ATOM 11205 O O . GLU A 1 6 ? -16.569 17.356 -7.066 1.00 0.00 6 GLU A O 11
ATOM 11217 N N . ARG A 1 7 ? -15.897 19.134 -8.275 1.00 0.00 7 ARG A N 11
ATOM 11218 C CA . ARG A 1 7 ? -14.791 18.435 -8.923 1.00 0.00 7 ARG A CA 11
ATOM 11219 C C . ARG A 1 7 ? -13.961 17.654 -7.906 1.00 0.00 7 ARG A C 11
ATOM 11220 O O . ARG A 1 7 ? -13.446 18.216 -6.938 1.00 0.00 7 ARG A O 11
ATOM 11241 N N . GLN A 1 8 ? -13.848 16.348 -8.133 1.00 0.00 8 GLN A N 11
ATOM 11242 C CA . GLN A 1 8 ? -13.084 15.470 -7.249 1.00 0.00 8 GLN A CA 11
ATOM 11243 C C . GLN A 1 8 ? -11.668 16.000 -7.034 1.00 0.00 8 GLN A C 11
ATOM 11244 O O . GLN A 1 8 ? -11.039 16.515 -7.961 1.00 0.00 8 GLN A O 11
ATOM 11258 N N . VAL A 1 9 ? -11.175 15.876 -5.805 1.00 0.00 9 VAL A N 11
ATOM 11259 C CA . VAL A 1 9 ? -9.835 16.339 -5.467 1.00 0.00 9 VAL A CA 11
ATOM 11260 C C . VAL A 1 9 ? -8.837 15.177 -5.473 1.00 0.00 9 VAL A C 11
ATOM 11261 O O . VAL A 1 9 ? -9.216 14.025 -5.263 1.00 0.00 9 VAL A O 11
ATOM 11274 N N . PRO A 1 10 ? -7.548 15.474 -5.721 1.00 0.00 10 PRO A N 11
ATOM 11275 C CA . PRO A 1 10 ? -6.490 14.459 -5.752 1.00 0.00 10 PRO A CA 11
ATOM 11276 C C . PRO A 1 10 ? -6.544 13.524 -4.549 1.00 0.00 10 PRO A C 11
ATOM 11277 O O . PRO A 1 10 ? -6.484 13.967 -3.403 1.00 0.00 10 PRO A O 11
ATOM 11288 N N . TYR A 1 11 ? -6.655 12.228 -4.819 1.00 0.00 11 TYR A N 11
ATOM 11289 C CA . TYR A 1 11 ? -6.714 11.228 -3.764 1.00 0.00 11 TYR A CA 11
ATOM 11290 C C . TYR A 1 11 ? -5.378 11.127 -3.035 1.00 0.00 11 TYR A C 11
ATOM 11291 O O . TYR A 1 11 ? -4.320 11.339 -3.628 1.00 0.00 11 TYR A O 11
ATOM 11309 N N . THR A 1 12 ? -5.433 10.802 -1.747 1.00 0.00 12 THR A N 11
ATOM 11310 C CA . THR A 1 12 ? -4.225 10.671 -0.942 1.00 0.00 12 THR A CA 11
ATOM 11311 C C . THR A 1 12 ? -4.249 9.380 -0.124 1.00 0.00 12 THR A C 11
ATOM 11312 O O . THR A 1 12 ? -4.735 9.367 1.007 1.00 0.00 12 THR A O 11
ATOM 11323 N N . PRO A 1 13 ? -3.731 8.272 -0.686 1.00 0.00 13 PRO A N 11
ATOM 11324 C CA . PRO A 1 13 ? -3.686 6.987 0.009 1.00 0.00 13 PRO A CA 11
ATOM 11325 C C . PRO A 1 13 ? -2.599 6.958 1.075 1.00 0.00 13 PRO A C 11
ATOM 11326 O O . PRO A 1 13 ? -1.724 7.823 1.102 1.00 0.00 13 PRO A O 11
ATOM 11337 N N . CYS A 1 14 ? -2.655 5.954 1.943 1.00 0.00 14 CYS A N 11
ATOM 11338 C CA . CYS A 1 14 ? -1.692 5.821 3.030 1.00 0.00 14 CYS A CA 11
ATOM 11339 C C . CYS A 1 14 ? -1.529 7.133 3.780 1.00 0.00 14 CYS A C 11
ATOM 11340 O O . CYS A 1 14 ? -2.362 8.034 3.679 1.00 0.00 14 CYS A O 11
ATOM 11347 N N . SER A 1 15 ? -0.456 7.226 4.540 1.00 0.00 15 SER A N 11
ATOM 11348 C CA . SER A 1 15 ? -0.180 8.412 5.337 1.00 0.00 15 SER A CA 11
ATOM 11349 C C . SER A 1 15 ? 1.085 9.143 4.884 1.00 0.00 15 SER A C 11
ATOM 11350 O O . SER A 1 15 ? 1.507 9.025 3.740 1.00 0.00 15 SER A O 11
ATOM 11358 N N . GLY A 1 16 ? 1.641 9.896 5.836 1.00 0.00 16 GLY A N 11
ATOM 11359 C CA . GLY A 1 16 ? 2.850 10.718 5.688 1.00 0.00 16 GLY A CA 11
ATOM 11360 C C . GLY A 1 16 ? 3.786 10.442 4.511 1.00 0.00 16 GLY A C 11
ATOM 11361 O O . GLY A 1 16 ? 3.369 10.121 3.408 1.00 0.00 16 GLY A O 11
ATOM 11365 N N . LEU A 1 17 ? 5.068 10.692 4.772 1.00 0.00 17 LEU A N 11
ATOM 11366 C CA . LEU A 1 17 ? 6.168 10.568 3.802 1.00 0.00 17 LEU A CA 11
ATOM 11367 C C . LEU A 1 17 ? 5.903 9.625 2.623 1.00 0.00 17 LEU A C 11
ATOM 11368 O O . LEU A 1 17 ? 6.252 9.956 1.489 1.00 0.00 17 LEU A O 11
ATOM 11384 N N . TYR A 1 18 ? 5.290 8.475 2.858 1.00 0.00 18 TYR A N 11
ATOM 11385 C CA . TYR A 1 18 ? 5.066 7.529 1.761 1.00 0.00 18 TYR A CA 11
ATOM 11386 C C . TYR A 1 18 ? 4.049 8.069 0.754 1.00 0.00 18 TYR A C 11
ATOM 11387 O O . TYR A 1 18 ? 4.198 7.872 -0.452 1.00 0.00 18 TYR A O 11
ATOM 11405 N N . GLY A 1 19 ? 3.038 8.767 1.257 1.00 0.00 19 GLY A N 11
ATOM 11406 C CA . GLY A 1 19 ? 2.037 9.392 0.403 1.00 0.00 19 GLY A CA 11
ATOM 11407 C C . GLY A 1 19 ? 1.293 8.451 -0.540 1.00 0.00 19 GLY A C 11
ATOM 11408 O O . GLY A 1 19 ? 0.288 8.855 -1.128 1.00 0.00 19 GLY A O 11
ATOM 11412 N N . THR A 1 20 ? 1.757 7.211 -0.703 1.00 0.00 20 THR A N 11
ATOM 11413 C CA . THR A 1 20 ? 1.101 6.289 -1.626 1.00 0.00 20 THR A CA 11
ATOM 11414 C C . THR A 1 20 ? 0.979 4.881 -1.054 1.00 0.00 20 THR A C 11
ATOM 11415 O O . THR A 1 20 ? 1.872 4.399 -0.362 1.00 0.00 20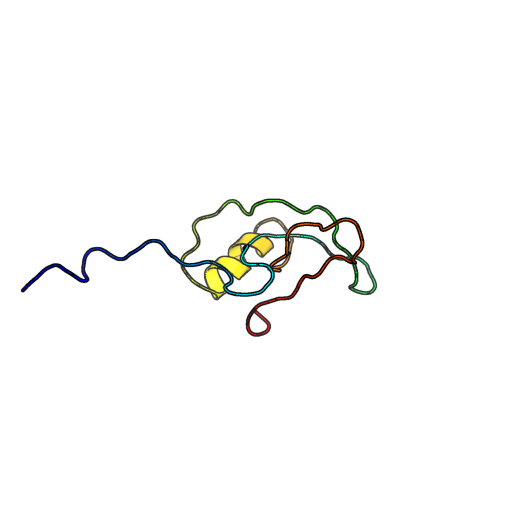 THR A O 11
ATOM 11426 N N . ALA A 1 21 ? -0.139 4.227 -1.362 1.00 0.00 21 ALA A N 11
ATOM 11427 C CA . ALA A 1 21 ? -0.396 2.869 -0.898 1.00 0.00 21 ALA A CA 11
ATOM 11428 C C . ALA A 1 21 ? -0.346 1.886 -2.064 1.00 0.00 21 ALA A C 11
ATOM 11429 O O . ALA A 1 21 ? -1.262 1.838 -2.884 1.00 0.00 21 ALA A O 11
ATOM 11436 N N . GLN A 1 22 ? 0.725 1.098 -2.132 1.00 0.00 22 GLN A N 11
ATOM 11437 C CA . GLN A 1 22 ? 0.892 0.130 -3.212 1.00 0.00 22 GLN A CA 11
ATOM 11438 C C . GLN A 1 22 ? 1.145 -1.274 -2.665 1.00 0.00 22 GLN A C 11
ATOM 11439 O O . GLN A 1 22 ? 1.127 -1.492 -1.453 1.00 0.00 22 GLN A O 11
ATOM 11453 N N . CYS A 1 23 ? 1.382 -2.220 -3.571 1.00 0.00 23 CYS A N 11
ATOM 11454 C CA . CYS A 1 23 ? 1.651 -3.602 -3.193 1.00 0.00 23 CYS A CA 11
ATOM 11455 C C . CYS A 1 23 ? 2.976 -4.061 -3.789 1.00 0.00 23 CYS A C 11
ATOM 11456 O O . CYS A 1 23 ? 3.100 -4.207 -5.005 1.00 0.00 23 CYS A O 11
ATOM 11463 N N . CYS A 1 24 ? 3.964 -4.286 -2.929 1.00 0.00 24 CYS A N 11
ATOM 11464 C CA . CYS A 1 24 ? 5.284 -4.714 -3.384 1.00 0.00 24 CYS A CA 11
ATOM 11465 C C . CYS A 1 24 ? 5.759 -5.954 -2.637 1.00 0.00 24 CYS A C 11
ATOM 11466 O O . CYS A 1 24 ? 5.355 -6.209 -1.503 1.00 0.00 24 CYS A O 11
ATOM 11473 N N . ALA A 1 25 ? 6.625 -6.719 -3.293 1.00 0.00 25 ALA A N 11
ATOM 11474 C CA . ALA A 1 25 ? 7.178 -7.937 -2.719 1.00 0.00 25 ALA A CA 11
ATOM 11475 C C . ALA A 1 25 ? 8.389 -7.621 -1.853 1.00 0.00 25 ALA A C 11
ATOM 11476 O O . ALA A 1 25 ? 8.928 -6.514 -1.904 1.00 0.00 25 ALA A O 11
ATOM 11483 N N . THR A 1 26 ? 8.817 -8.598 -1.063 1.00 0.00 26 THR A N 11
ATOM 11484 C CA . THR A 1 26 ? 9.961 -8.411 -0.180 1.00 0.00 26 THR A CA 11
ATOM 11485 C C . THR A 1 26 ? 10.931 -9.588 -0.254 1.00 0.00 26 THR A C 11
ATOM 11486 O O . THR A 1 26 ? 10.557 -10.692 -0.653 1.00 0.00 26 THR A O 11
ATOM 11497 N N . ASP A 1 27 ? 12.178 -9.339 0.136 1.00 0.00 27 ASP A N 11
ATOM 11498 C CA . ASP A 1 27 ? 13.215 -10.364 0.109 1.00 0.00 27 ASP A CA 11
ATOM 11499 C C . ASP A 1 27 ? 13.083 -11.319 1.290 1.00 0.00 27 ASP A C 11
ATOM 11500 O O . ASP A 1 27 ? 12.090 -11.295 2.019 1.00 0.00 27 ASP A O 11
ATOM 11509 N N . VAL A 1 28 ? 14.097 -12.156 1.469 1.00 0.00 28 VAL A N 11
ATOM 11510 C CA . VAL A 1 28 ? 14.116 -13.137 2.546 1.00 0.00 28 VAL A CA 11
ATOM 11511 C C . VAL A 1 28 ? 14.139 -12.492 3.932 1.00 0.00 28 VAL A C 11
ATOM 11512 O O . VAL A 1 28 ? 13.382 -12.889 4.818 1.00 0.00 28 VAL A O 11
ATOM 11525 N N . LEU A 1 29 ? 15.005 -11.498 4.117 1.00 0.00 29 LEU A N 11
ATOM 11526 C CA . LEU A 1 29 ? 15.132 -10.827 5.406 1.00 0.00 29 LEU A CA 11
ATOM 11527 C C . LEU A 1 29 ? 13.973 -9.863 5.658 1.00 0.00 29 LEU A C 11
ATOM 11528 O O . LEU A 1 29 ? 13.706 -9.490 6.801 1.00 0.00 29 LEU A O 11
ATOM 11544 N N . GLY A 1 30 ? 13.289 -9.461 4.591 1.00 0.00 30 GLY A N 11
ATOM 11545 C CA . GLY A 1 30 ? 12.158 -8.557 4.734 1.00 0.00 30 GLY A CA 11
ATOM 11546 C C . GLY A 1 30 ? 12.424 -7.159 4.199 1.00 0.00 30 GLY A C 11
ATOM 11547 O O . GLY A 1 30 ? 11.489 -6.381 4.011 1.00 0.00 30 GLY A O 11
ATOM 11551 N N . VAL A 1 31 ? 13.690 -6.826 3.967 1.00 0.00 31 VAL A N 11
ATOM 11552 C CA . VAL A 1 31 ? 14.042 -5.510 3.445 1.00 0.00 31 VAL A CA 11
ATOM 11553 C C . VAL A 1 31 ? 14.338 -5.576 1.949 1.00 0.00 31 VAL A C 11
ATOM 11554 O O . VAL A 1 31 ? 15.379 -6.090 1.539 1.00 0.00 31 VAL A O 11
ATOM 11567 N N . ALA A 1 32 ? 13.421 -5.037 1.145 1.00 0.00 32 ALA A N 11
ATOM 11568 C CA . ALA A 1 32 ? 13.573 -5.021 -0.309 1.00 0.00 32 ALA A CA 11
ATOM 11569 C C . ALA A 1 32 ? 12.341 -4.431 -0.989 1.00 0.00 32 ALA A C 11
ATOM 11570 O O . ALA A 1 32 ? 11.252 -4.404 -0.415 1.00 0.00 32 ALA A O 11
ATOM 11577 N N . ASP A 1 33 ? 12.527 -3.962 -2.217 1.00 0.00 33 ASP A N 11
ATOM 11578 C CA . ASP A 1 33 ? 11.441 -3.381 -3.000 1.00 0.00 33 ASP A CA 11
ATOM 11579 C C . ASP A 1 33 ? 11.370 -4.057 -4.365 1.00 0.00 33 ASP A C 11
ATOM 11580 O O . ASP A 1 33 ? 12.008 -3.618 -5.323 1.00 0.00 33 ASP A O 11
ATOM 11589 N N . LEU A 1 34 ? 10.590 -5.131 -4.446 1.00 0.00 34 LEU A N 11
ATOM 11590 C CA . LEU A 1 34 ? 10.457 -5.894 -5.684 1.00 0.00 34 LEU A CA 11
ATOM 11591 C C . LEU A 1 34 ? 9.029 -5.857 -6.222 1.00 0.00 34 LEU A C 11
ATOM 11592 O O . LEU A 1 34 ? 8.070 -5.900 -5.456 1.00 0.00 34 LEU A O 11
ATOM 11608 N N . ASP A 1 35 ? 8.902 -5.777 -7.544 1.00 0.00 35 ASP A N 11
ATOM 11609 C CA . ASP A 1 35 ? 7.595 -5.759 -8.198 1.00 0.00 35 ASP A CA 11
ATOM 11610 C C . ASP A 1 35 ? 6.655 -4.744 -7.552 1.00 0.00 35 ASP A C 11
ATOM 11611 O O . ASP A 1 35 ? 5.835 -5.094 -6.701 1.00 0.00 35 ASP A O 11
ATOM 11620 N N . CYS A 1 36 ? 6.779 -3.486 -7.961 1.00 0.00 36 CYS A N 11
ATOM 11621 C CA . CYS A 1 36 ? 5.931 -2.422 -7.430 1.00 0.00 36 CYS A CA 11
ATOM 11622 C C . CYS A 1 36 ? 4.993 -1.880 -8.507 1.00 0.00 36 CYS A C 11
ATOM 11623 O O . CYS A 1 36 ? 5.426 -1.564 -9.615 1.00 0.00 36 CYS A O 11
ATOM 11630 N N . ALA A 1 37 ? 3.707 -1.774 -8.174 1.00 0.00 37 ALA A N 11
ATOM 11631 C CA . ALA A 1 37 ? 2.712 -1.274 -9.116 1.00 0.00 37 ALA A CA 11
ATOM 11632 C C . ALA A 1 37 ? 1.448 -0.828 -8.393 1.00 0.00 37 ALA A C 11
ATOM 11633 O O . ALA A 1 37 ? 1.361 -0.904 -7.167 1.00 0.00 37 ALA A O 11
ATOM 11640 N N . ASN A 1 38 ? 0.467 -0.362 -9.160 1.00 0.00 38 ASN A N 11
ATOM 11641 C CA . ASN A 1 38 ? -0.796 0.092 -8.591 1.00 0.00 38 ASN A CA 11
ATOM 11642 C C . ASN A 1 38 ? -1.628 -1.105 -8.124 1.00 0.00 38 ASN A C 11
ATOM 11643 O O . ASN A 1 38 ? -1.765 -2.091 -8.850 1.00 0.00 38 ASN A O 11
ATOM 11654 N N . PRO A 1 39 ? -2.188 -1.043 -6.901 1.00 0.00 39 PRO A N 11
ATOM 11655 C CA . PRO A 1 39 ? -2.997 -2.122 -6.347 1.00 0.00 39 PRO A CA 11
ATOM 11656 C C . PRO A 1 39 ? -4.476 -1.964 -6.686 1.00 0.00 39 PRO A C 11
ATOM 11657 O O . PRO A 1 39 ? -5.074 -0.930 -6.387 1.00 0.00 39 PRO A O 11
ATOM 11668 N N . PRO A 1 40 ? -5.098 -2.978 -7.316 1.00 0.00 40 PRO A N 11
ATOM 11669 C CA . PRO A 1 40 ? -6.505 -2.908 -7.682 1.00 0.00 40 PRO A CA 11
ATOM 11670 C C . PRO A 1 40 ? -7.415 -3.457 -6.591 1.00 0.00 40 PRO A C 11
ATOM 11671 O O . PRO A 1 40 ? -7.402 -4.654 -6.299 1.00 0.00 40 PRO A O 11
ATOM 11682 N N . ALA A 1 41 ? -8.207 -2.573 -5.995 1.00 0.00 41 ALA A N 11
ATOM 11683 C CA . ALA A 1 41 ? -9.144 -2.960 -4.950 1.00 0.00 41 ALA A CA 11
ATOM 11684 C C . ALA A 1 41 ? -9.991 -1.771 -4.523 1.00 0.00 41 ALA A C 11
ATOM 11685 O O . ALA A 1 41 ? -9.841 -0.668 -5.048 1.00 0.00 41 ALA A O 11
ATOM 11692 N N . THR A 1 42 ? -10.879 -2.005 -3.568 1.00 0.00 42 THR A N 11
ATOM 11693 C CA . THR A 1 42 ? -11.712 -0.949 -3.030 1.00 0.00 42 THR A CA 11
ATOM 11694 C C . THR A 1 42 ? -11.261 -0.647 -1.608 1.00 0.00 42 THR A C 11
ATOM 11695 O O . THR A 1 42 ? -11.780 -1.216 -0.648 1.00 0.00 42 THR A O 11
ATOM 11706 N N . LEU A 1 43 ? -10.292 0.257 -1.481 1.00 0.00 43 LEU A N 11
ATOM 11707 C CA . LEU A 1 43 ? -9.746 0.606 -0.172 1.00 0.00 43 LEU A CA 11
ATOM 11708 C C . LEU A 1 43 ? -10.819 1.207 0.731 1.00 0.00 43 LEU A C 11
ATOM 11709 O O . LEU A 1 43 ? -11.420 2.230 0.403 1.00 0.00 43 LEU A O 11
ATOM 11725 N N . ALA A 1 44 ? -11.054 0.562 1.875 1.00 0.00 44 ALA A N 11
ATOM 11726 C CA . ALA A 1 44 ? -12.059 1.029 2.824 1.00 0.00 44 ALA A CA 11
ATOM 11727 C C . ALA A 1 44 ? -11.450 1.348 4.188 1.00 0.00 44 ALA A C 11
ATOM 11728 O O . ALA A 1 44 ? -11.903 2.262 4.877 1.00 0.00 44 ALA A O 11
ATOM 11735 N N . ASN A 1 45 ? -10.420 0.596 4.574 1.00 0.00 45 ASN A N 11
ATOM 11736 C CA . ASN A 1 45 ? -9.765 0.808 5.860 1.00 0.00 45 ASN A CA 11
ATOM 11737 C C . ASN A 1 45 ? -8.416 0.093 5.920 1.00 0.00 45 ASN A C 11
ATOM 11738 O O . ASN A 1 45 ? -7.994 -0.537 4.950 1.00 0.00 45 ASN A O 11
ATOM 11749 N N . ALA A 1 46 ? -7.742 0.201 7.067 1.00 0.00 46 ALA A N 11
ATOM 11750 C CA . ALA A 1 46 ? -6.433 -0.423 7.263 1.00 0.00 46 ALA A CA 11
ATOM 11751 C C . ALA A 1 46 ? -6.428 -1.891 6.844 1.00 0.00 46 ALA A C 11
ATOM 11752 O O . ALA A 1 46 ? -5.678 -2.286 5.951 1.00 0.00 46 ALA A O 11
ATOM 11759 N N . THR A 1 47 ? -7.262 -2.694 7.494 1.00 0.00 47 THR A N 11
ATOM 11760 C CA . THR A 1 47 ? -7.347 -4.113 7.193 1.00 0.00 47 THR A CA 11
ATOM 11761 C C . THR A 1 47 ? -7.755 -4.335 5.745 1.00 0.00 47 THR A C 11
ATOM 11762 O O . THR A 1 47 ? -7.274 -5.260 5.088 1.00 0.00 47 THR A O 11
ATOM 11773 N N . HIS A 1 48 ? -8.644 -3.481 5.251 1.00 0.00 48 HIS A N 11
ATOM 11774 C CA . HIS A 1 48 ? -9.104 -3.581 3.875 1.00 0.00 48 HIS A CA 11
ATOM 11775 C C . HIS A 1 48 ? -7.932 -3.387 2.920 1.00 0.00 48 HIS A C 11
ATOM 11776 O O . HIS A 1 48 ? -7.892 -3.971 1.836 1.00 0.00 48 HIS A O 11
ATOM 11791 N N . PHE A 1 49 ? -6.978 -2.556 3.336 1.00 0.00 49 PHE A N 11
ATOM 11792 C CA . PHE A 1 49 ? -5.788 -2.292 2.539 1.00 0.00 49 PHE A CA 11
ATOM 11793 C C . PHE A 1 49 ? -4.903 -3.534 2.501 1.00 0.00 49 PHE A C 11
ATOM 11794 O O . PHE A 1 49 ? -4.315 -3.860 1.469 1.00 0.00 49 PHE A O 11
ATOM 11811 N N . GLU A 1 50 ? -4.812 -4.224 3.636 1.00 0.00 50 GLU A N 11
ATOM 11812 C CA . GLU A 1 50 ? -4.015 -5.438 3.728 1.00 0.00 50 GLU A CA 11
ATOM 11813 C C . GLU A 1 50 ? -4.587 -6.509 2.805 1.00 0.00 50 GLU A C 11
ATOM 11814 O O . GLU A 1 50 ? -3.848 -7.261 2.171 1.00 0.00 50 GLU A O 11
ATOM 11826 N N . SER A 1 51 ? -5.913 -6.562 2.740 1.00 0.00 51 SER A N 11
ATOM 11827 C CA . SER A 1 51 ? -6.615 -7.509 1.915 1.00 0.00 51 SER A CA 11
ATOM 11828 C C . SER A 1 51 ? -6.390 -7.228 0.429 1.00 0.00 51 SER A C 11
ATOM 11829 O O . SER A 1 51 ? -6.663 -8.078 -0.419 1.00 0.00 51 SER A O 11
ATOM 11837 N N . THR A 1 52 ? -5.890 -6.035 0.122 1.00 0.00 52 THR A N 11
ATOM 11838 C CA . THR A 1 52 ? -5.635 -5.643 -1.261 1.00 0.00 52 THR A CA 11
ATOM 11839 C C . THR A 1 52 ? -4.333 -6.244 -1.782 1.00 0.00 52 THR A C 11
ATOM 11840 O O . THR A 1 52 ? -4.265 -6.702 -2.922 1.00 0.00 52 THR A O 11
ATOM 11851 N N . CYS A 1 53 ? -3.307 -6.238 -0.942 1.00 0.00 53 CYS A N 11
ATOM 11852 C CA . CYS A 1 53 ? -2.005 -6.775 -1.325 1.00 0.00 53 CYS A CA 11
ATOM 11853 C C . CYS A 1 53 ? -1.933 -8.276 -1.079 1.00 0.00 53 CYS A C 11
ATOM 11854 O O . CYS A 1 53 ? -1.138 -8.973 -1.703 1.00 0.00 53 CYS A O 11
ATOM 11861 N N . ALA A 1 54 ? -2.774 -8.769 -0.177 1.00 0.00 54 ALA A N 11
ATOM 11862 C CA . ALA A 1 54 ? -2.798 -10.184 0.153 1.00 0.00 54 ALA A CA 11
ATOM 11863 C C . ALA A 1 54 ? -3.596 -10.955 -0.884 1.00 0.00 54 ALA A C 11
ATOM 11864 O O . ALA A 1 54 ? -3.460 -12.171 -1.024 1.00 0.00 54 ALA A O 11
ATOM 11871 N N . ALA A 1 55 ? -4.432 -10.225 -1.605 1.00 0.00 55 ALA A N 11
ATOM 11872 C CA . ALA A 1 55 ? -5.275 -10.795 -2.635 1.00 0.00 55 ALA A CA 11
ATOM 11873 C C . ALA A 1 55 ? -4.460 -11.380 -3.783 1.00 0.00 55 ALA A C 11
ATOM 11874 O O . ALA A 1 55 ? -4.815 -12.421 -4.339 1.00 0.00 55 ALA A O 11
ATOM 11881 N N . ILE A 1 56 ? -3.369 -10.709 -4.133 1.00 0.00 56 ILE A N 11
ATOM 11882 C CA . ILE A 1 56 ? -2.520 -11.155 -5.233 1.00 0.00 56 ILE A CA 11
ATOM 11883 C C . ILE A 1 56 ? -1.222 -11.809 -4.754 1.00 0.00 56 ILE A C 11
ATOM 11884 O O . ILE A 1 56 ? -0.313 -12.048 -5.550 1.00 0.00 56 ILE A O 11
ATOM 11900 N N . GLY A 1 57 ? -1.134 -12.095 -3.457 1.00 0.00 57 GLY A N 11
ATOM 11901 C CA . GLY A 1 57 ? 0.053 -12.750 -2.923 1.00 0.00 57 GLY A CA 11
ATOM 11902 C C . GLY A 1 57 ? 1.185 -11.796 -2.567 1.00 0.00 57 GLY A C 11
ATOM 11903 O O . GLY A 1 57 ? 2.344 -12.071 -2.877 1.00 0.00 57 GLY A O 11
ATOM 11907 N N . GLN A 1 58 ? 0.863 -10.677 -1.920 1.00 0.00 58 GLN A N 11
ATOM 11908 C CA . GLN A 1 58 ? 1.883 -9.710 -1.519 1.00 0.00 58 GLN A CA 11
ATOM 11909 C C . GLN A 1 58 ? 1.536 -9.068 -0.178 1.00 0.00 58 GLN A C 11
ATOM 11910 O O . GLN A 1 58 ? 0.509 -9.382 0.423 1.00 0.00 58 GLN A O 11
ATOM 11924 N N . ARG A 1 59 ? 2.403 -8.169 0.285 1.00 0.00 59 ARG A N 11
ATOM 11925 C CA . ARG A 1 59 ? 2.191 -7.487 1.563 1.00 0.00 59 ARG A CA 11
ATOM 11926 C C . ARG A 1 59 ? 1.985 -5.987 1.361 1.00 0.00 59 ARG A C 11
ATOM 11927 O O . ARG A 1 59 ? 2.580 -5.384 0.468 1.00 0.00 59 ARG A O 11
ATOM 11948 N N . ALA A 1 60 ? 1.138 -5.393 2.201 1.00 0.00 60 ALA A N 11
ATOM 11949 C CA . ALA A 1 60 ? 0.843 -3.967 2.122 1.00 0.00 60 ALA A CA 11
ATOM 11950 C C . ALA A 1 60 ? 2.025 -3.127 2.604 1.00 0.00 60 ALA A C 11
ATOM 11951 O O . ALA A 1 60 ? 2.494 -3.294 3.730 1.00 0.00 60 ALA A O 11
ATOM 11958 N N . ARG A 1 61 ? 2.503 -2.223 1.747 1.00 0.00 61 ARG A N 11
ATOM 11959 C CA . ARG A 1 61 ? 3.628 -1.360 2.094 1.00 0.00 61 ARG A CA 11
ATOM 11960 C C . ARG A 1 61 ? 3.599 -0.080 1.258 1.00 0.00 61 ARG A C 11
ATOM 11961 O O . ARG A 1 61 ? 3.542 -0.128 0.029 1.00 0.00 61 ARG A O 11
ATOM 11982 N N . CYS A 1 62 ? 3.638 1.064 1.940 1.00 0.00 62 CYS A N 11
ATOM 11983 C CA . CYS A 1 62 ? 3.596 2.363 1.281 1.00 0.00 62 CYS A CA 11
ATOM 11984 C C . CYS A 1 62 ? 5.010 2.834 0.970 1.00 0.00 62 CYS A C 11
ATOM 11985 O O . CYS A 1 62 ? 5.713 3.328 1.851 1.00 0.00 62 CYS A O 11
ATOM 11992 N N . CYS A 1 63 ? 5.428 2.674 -0.281 1.00 0.00 63 CYS A N 11
ATOM 11993 C CA . CYS A 1 63 ? 6.770 3.066 -0.678 1.00 0.00 63 CYS A CA 11
ATOM 11994 C C . CYS A 1 63 ? 6.797 4.439 -1.347 1.00 0.00 63 CYS A C 11
ATOM 11995 O O . CYS A 1 63 ? 6.230 4.637 -2.421 1.00 0.00 63 CYS A O 11
ATOM 12002 N N . VAL A 1 64 ? 7.467 5.381 -0.686 1.00 0.00 64 VAL A N 11
ATOM 12003 C CA . VAL A 1 64 ? 7.607 6.747 -1.192 1.00 0.00 64 VAL A CA 11
ATOM 12004 C C . VAL A 1 64 ? 8.436 6.759 -2.475 1.00 0.00 64 VAL A C 11
ATOM 12005 O O . VAL A 1 64 ? 9.355 5.955 -2.638 1.00 0.00 64 VAL A O 11
ATOM 12018 N N . LEU A 1 65 ? 8.098 7.676 -3.379 1.00 0.00 65 LEU A N 11
ATOM 12019 C CA . LEU A 1 65 ? 8.801 7.797 -4.655 1.00 0.00 65 LEU A CA 11
ATOM 12020 C C . LEU A 1 65 ? 10.316 7.847 -4.451 1.00 0.00 65 LEU A C 11
ATOM 12021 O O . LEU A 1 65 ? 10.802 8.557 -3.569 1.00 0.00 65 LEU A O 11
ATOM 12037 N N . PRO A 1 66 ? 11.087 7.096 -5.265 1.00 0.00 66 PRO A N 11
ATOM 12038 C CA . PRO A 1 66 ? 12.550 7.064 -5.157 1.00 0.00 66 PRO A CA 11
ATOM 12039 C C . PRO A 1 66 ? 13.186 8.424 -5.420 1.00 0.00 66 PRO A C 11
ATOM 12040 O O . PRO A 1 66 ? 12.802 9.130 -6.351 1.00 0.00 66 PRO A O 11
ATOM 12051 N N . ILE A 1 67 ? 14.165 8.776 -4.594 1.00 0.00 67 ILE A N 11
ATOM 12052 C CA . ILE A 1 67 ? 14.868 10.047 -4.729 1.00 0.00 67 ILE A CA 11
ATOM 12053 C C . ILE A 1 67 ? 16.377 9.824 -4.738 1.00 0.00 67 ILE A C 11
ATOM 12054 O O . ILE A 1 67 ? 16.977 9.559 -3.697 1.00 0.00 67 ILE A O 11
ATOM 12070 N N . LEU A 1 68 ? 16.983 9.923 -5.920 1.00 0.00 68 LEU A N 11
ATOM 12071 C CA . LEU A 1 68 ? 18.422 9.725 -6.062 1.00 0.00 68 LEU A CA 11
ATOM 12072 C C . LEU A 1 68 ? 19.191 10.491 -4.992 1.00 0.00 68 LEU A C 11
ATOM 12073 O O . LEU A 1 68 ? 19.110 11.717 -4.907 1.00 0.00 68 LEU A O 11
ATOM 12089 N N . GLY A 1 69 ? 19.938 9.753 -4.179 1.00 0.00 69 GLY A N 11
ATOM 12090 C CA . GLY A 1 69 ? 20.713 10.367 -3.116 1.00 0.00 69 GLY A CA 11
ATOM 12091 C C . GLY A 1 69 ? 20.308 9.872 -1.740 1.00 0.00 69 GLY A C 11
ATOM 12092 O O . GLY A 1 69 ? 21.006 10.118 -0.756 1.00 0.00 69 GLY A O 11
ATOM 12096 N N . GLN A 1 70 ? 19.179 9.172 -1.670 1.00 0.00 70 GLN A N 11
ATOM 12097 C CA . GLN A 1 70 ? 18.680 8.643 -0.405 1.00 0.00 70 GLN A CA 11
ATOM 12098 C C . GLN A 1 70 ? 18.215 7.206 -0.556 1.00 0.00 70 GLN A C 11
ATOM 12099 O O . GLN A 1 70 ? 18.080 6.687 -1.664 1.00 0.00 70 GLN A O 11
ATOM 12113 N N . ASP A 1 71 ? 17.974 6.578 0.581 1.00 0.00 71 ASP A N 11
ATOM 12114 C CA . ASP A 1 71 ? 17.509 5.195 0.617 1.00 0.00 71 ASP A CA 11
ATOM 12115 C C . ASP A 1 71 ? 15.999 5.138 0.401 1.00 0.00 71 ASP A C 11
ATOM 12116 O O . ASP A 1 71 ? 15.317 6.160 0.478 1.00 0.00 71 ASP A O 11
ATOM 12125 N N . ILE A 1 72 ? 15.482 3.944 0.126 1.00 0.00 72 ILE A N 11
ATOM 12126 C CA . ILE A 1 72 ? 14.052 3.772 -0.103 1.00 0.00 72 ILE A CA 11
ATOM 12127 C C . ILE A 1 72 ? 13.295 3.629 1.222 1.00 0.00 72 ILE A C 11
ATOM 12128 O O . ILE A 1 72 ? 13.620 2.776 2.048 1.00 0.00 72 ILE A O 11
ATOM 12144 N N . LEU A 1 73 ? 12.296 4.489 1.424 1.00 0.00 73 LEU A N 11
ATOM 12145 C CA . LEU A 1 73 ? 11.494 4.467 2.644 1.00 0.00 73 LEU A CA 11
ATOM 12146 C C . LEU A 1 73 ? 10.154 3.777 2.401 1.00 0.00 73 LEU A C 11
ATOM 12147 O O . LEU A 1 73 ? 9.294 4.308 1.706 1.00 0.00 73 LEU A O 11
ATOM 12163 N N . CYS A 1 74 ? 9.975 2.585 2.960 1.00 0.00 74 CYS A N 11
ATOM 12164 C CA . CYS A 1 74 ? 8.717 1.862 2.776 1.00 0.00 74 CYS A CA 11
ATOM 12165 C C . CYS A 1 74 ? 8.541 0.769 3.826 1.00 0.00 74 CYS A C 11
ATOM 12166 O O . CYS A 1 74 ? 9.464 0.001 4.097 1.00 0.00 74 CYS A O 11
ATOM 12173 N N . GLN A 1 75 ? 7.348 0.706 4.415 1.00 0.00 75 GLN A N 11
ATOM 12174 C CA . GLN A 1 75 ? 7.052 -0.294 5.438 1.00 0.00 75 GLN A CA 11
ATOM 12175 C C . GLN A 1 75 ? 5.546 -0.472 5.613 1.00 0.00 75 GLN A C 11
ATOM 12176 O O . GLN A 1 75 ? 4.751 0.281 5.049 1.00 0.00 75 GLN A O 11
ATOM 12190 N N . THR A 1 76 ? 5.163 -1.476 6.398 1.00 0.00 76 THR A N 11
ATOM 12191 C CA . THR A 1 76 ? 3.757 -1.757 6.657 1.00 0.00 76 THR A CA 11
ATOM 12192 C C . THR A 1 76 ? 3.189 -0.772 7.684 1.00 0.00 76 THR A C 11
ATOM 12193 O O . THR A 1 76 ? 3.841 -0.476 8.685 1.00 0.00 76 THR A O 11
ATOM 12204 N N . PRO A 1 77 ? 1.966 -0.251 7.452 1.00 0.00 77 PRO A N 11
ATOM 12205 C CA . PRO A 1 77 ? 1.336 0.705 8.362 1.00 0.00 77 PRO A CA 11
ATOM 12206 C C . PRO A 1 77 ? 0.612 0.030 9.524 1.00 0.00 77 PRO A C 11
ATOM 12207 O O . PRO A 1 77 ? -0.120 -0.941 9.333 1.00 0.00 77 PRO A O 11
ATOM 12218 N N . ALA A 1 78 ? 0.830 0.555 10.729 1.00 0.00 78 ALA A N 11
ATOM 12219 C CA . ALA A 1 78 ? 0.199 0.025 11.937 1.00 0.00 78 ALA A CA 11
ATOM 12220 C C . ALA A 1 78 ? 0.634 -1.410 12.228 1.00 0.00 78 ALA A C 11
ATOM 12221 O O . ALA A 1 78 ? 0.162 -2.025 13.184 1.00 0.00 78 ALA A O 11
ATOM 12228 N N . GLY A 1 79 ? 1.530 -1.940 11.400 1.00 0.00 79 GLY A N 11
ATOM 12229 C CA . GLY A 1 79 ? 2.008 -3.292 11.596 1.00 0.00 79 GLY A CA 11
ATOM 12230 C C . GLY A 1 79 ? 0.973 -4.333 11.217 1.00 0.00 79 GLY A C 11
ATOM 12231 O O . GLY A 1 79 ? 0.796 -5.326 11.922 1.00 0.00 79 GLY A O 11
ATOM 12235 N N . LEU A 1 80 ? 0.291 -4.100 10.100 1.00 0.00 80 LEU A N 11
ATOM 12236 C CA . LEU A 1 80 ? -0.734 -5.022 9.618 1.00 0.00 80 LEU A CA 11
ATOM 12237 C C . LEU A 1 80 ? -0.182 -6.438 9.485 1.00 0.00 80 LEU A C 11
ATOM 12238 O O . LEU A 1 80 ? -0.380 -7.239 10.422 1.00 0.00 80 LEU A O 11
ATOM 12255 N N . SER A 1 1 ? -12.405 15.210 -12.200 1.00 0.00 1 SER A N 12
ATOM 12256 C CA . SER A 1 1 ? -12.945 14.112 -11.357 1.00 0.00 1 SER A CA 12
ATOM 12257 C C . SER A 1 1 ? -14.247 14.538 -10.675 1.00 0.00 1 SER A C 12
ATOM 12258 O O . SER A 1 1 ? -14.273 14.778 -9.468 1.00 0.00 1 SER A O 12
ATOM 12265 N N . PRO A 1 2 ? -15.347 14.640 -11.447 1.00 0.00 2 PRO A N 12
ATOM 12266 C CA . PRO A 1 2 ? -16.656 15.038 -10.915 1.00 0.00 2 PRO A CA 12
ATOM 12267 C C . PRO A 1 2 ? -17.150 14.098 -9.819 1.00 0.00 2 PRO A C 12
ATOM 12268 O O . PRO A 1 2 ? -17.835 13.113 -10.095 1.00 0.00 2 PRO A O 12
ATOM 12279 N N . ALA A 1 3 ? -16.798 14.409 -8.575 1.00 0.00 3 ALA A N 12
ATOM 12280 C CA . ALA A 1 3 ? -17.208 13.593 -7.437 1.00 0.00 3 ALA A CA 12
ATOM 12281 C C . ALA A 1 3 ? -18.508 14.112 -6.832 1.00 0.00 3 ALA A C 12
ATOM 12282 O O . ALA A 1 3 ? -18.495 14.965 -5.945 1.00 0.00 3 ALA A O 12
ATOM 12289 N N . ALA A 1 4 ? -19.62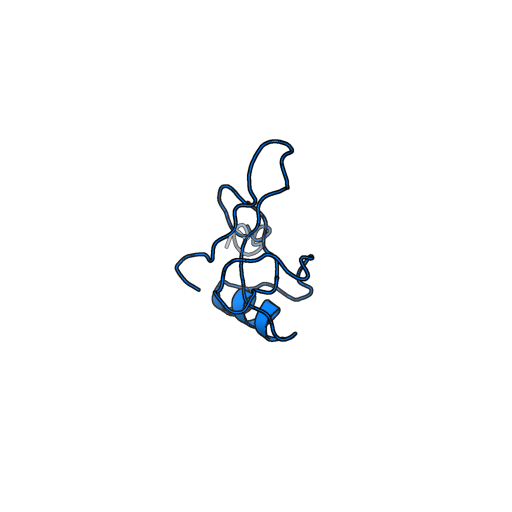8 13.591 -7.321 1.00 0.00 4 ALA A N 12
ATOM 12290 C CA . ALA A 1 4 ? -20.939 14.002 -6.836 1.00 0.00 4 ALA A CA 12
ATOM 12291 C C . ALA A 1 4 ? -21.529 12.966 -5.884 1.00 0.00 4 ALA A C 12
ATOM 12292 O O . ALA A 1 4 ? -22.216 13.314 -4.924 1.00 0.00 4 ALA A O 12
ATOM 12299 N N . MET A 1 5 ? -21.256 11.692 -6.154 1.00 0.00 5 MET A N 12
ATOM 12300 C CA . MET A 1 5 ? -21.771 10.608 -5.317 1.00 0.00 5 MET A CA 12
ATOM 12301 C C . MET A 1 5 ? -20.637 9.936 -4.545 1.00 0.00 5 MET A C 12
ATOM 12302 O O . MET A 1 5 ? -20.842 9.414 -3.448 1.00 0.00 5 MET A O 12
ATOM 12316 N N . GLU A 1 6 ? -19.442 9.957 -5.125 1.00 0.00 6 GLU A N 12
ATOM 12317 C CA . GLU A 1 6 ? -18.277 9.347 -4.497 1.00 0.00 6 GLU A CA 12
ATOM 12318 C C . GLU A 1 6 ? -17.746 10.223 -3.363 1.00 0.00 6 GLU A C 12
ATOM 12319 O O . GLU A 1 6 ? -18.426 11.144 -2.911 1.00 0.00 6 GLU A O 12
ATOM 12331 N N . ARG A 1 7 ? -16.531 9.923 -2.907 1.00 0.00 7 ARG A N 12
ATOM 12332 C CA . ARG A 1 7 ? -15.904 10.677 -1.823 1.00 0.00 7 ARG A CA 12
ATOM 12333 C C . ARG A 1 7 ? -16.028 12.180 -2.052 1.00 0.00 7 ARG A C 12
ATOM 12334 O O . ARG A 1 7 ? -15.449 12.735 -2.987 1.00 0.00 7 ARG A O 12
ATOM 12355 N N . GLN A 1 8 ? -16.802 12.828 -1.186 1.00 0.00 8 GLN A N 12
ATOM 12356 C CA . GLN A 1 8 ? -17.020 14.267 -1.266 1.00 0.00 8 GLN A CA 12
ATOM 12357 C C . GLN A 1 8 ? -15.700 15.035 -1.291 1.00 0.00 8 GLN A C 12
ATOM 12358 O O . GLN A 1 8 ? -15.506 15.924 -2.119 1.00 0.00 8 GLN A O 12
ATOM 12372 N N . VAL A 1 9 ? -14.801 14.690 -0.380 1.00 0.00 9 VAL A N 12
ATOM 12373 C CA . VAL A 1 9 ? -13.502 15.344 -0.301 1.00 0.00 9 VAL A CA 12
ATOM 12374 C C . VAL A 1 9 ? -12.427 14.525 -1.018 1.00 0.00 9 VAL A C 12
ATOM 12375 O O . VAL A 1 9 ? -12.541 13.305 -1.138 1.00 0.00 9 VAL A O 12
ATOM 12388 N N . PRO A 1 10 ? -11.370 15.199 -1.508 1.00 0.00 10 PRO A N 12
ATOM 12389 C CA . PRO A 1 10 ? -10.263 14.544 -2.211 1.00 0.00 10 PRO A CA 12
ATOM 12390 C C . PRO A 1 10 ? -9.707 13.350 -1.442 1.00 0.00 10 PRO A C 12
ATOM 12391 O O . PRO A 1 10 ? -9.291 13.482 -0.290 1.00 0.00 10 PRO A O 12
ATOM 12402 N N . TYR A 1 11 ? -9.702 12.189 -2.086 1.00 0.00 11 TYR A N 12
ATOM 12403 C CA . TYR A 1 11 ? -9.193 10.974 -1.468 1.00 0.00 11 TYR A CA 12
ATOM 12404 C C . TYR A 1 11 ? -7.686 11.069 -1.253 1.00 0.00 11 TYR A C 12
ATOM 12405 O O . TYR A 1 11 ? -6.991 11.782 -1.977 1.00 0.00 11 TYR A O 12
ATOM 12423 N N . THR A 1 12 ? -7.188 10.346 -0.255 1.00 0.00 12 THR A N 12
ATOM 12424 C CA . THR A 1 12 ? -5.762 10.350 0.053 1.00 0.00 12 THR A CA 12
ATOM 12425 C C . THR A 1 12 ? -5.346 9.065 0.772 1.00 0.00 12 THR A C 12
ATOM 12426 O O . THR A 1 12 ? -5.583 8.918 1.970 1.00 0.00 12 THR A O 12
ATOM 12437 N N . PRO A 1 13 ? -4.720 8.116 0.048 1.00 0.00 13 PRO A N 12
ATOM 12438 C CA . PRO A 1 13 ? -4.269 6.844 0.627 1.00 0.00 13 PRO A CA 12
ATOM 12439 C C . PRO A 1 13 ? -3.002 7.003 1.460 1.00 0.00 13 PRO A C 12
ATOM 12440 O O . PRO A 1 13 ? -2.340 8.034 1.379 1.00 0.00 13 PRO A O 12
ATOM 12451 N N . CYS A 1 14 ? -2.689 5.964 2.245 1.00 0.00 14 CYS A N 12
ATOM 12452 C CA . CYS A 1 14 ? -1.502 5.935 3.131 1.00 0.00 14 CYS A CA 12
ATOM 12453 C C . CYS A 1 14 ? -0.930 7.330 3.377 1.00 0.00 14 CYS A C 12
ATOM 12454 O O . CYS A 1 14 ? -0.282 7.908 2.503 1.00 0.00 14 CYS A O 12
ATOM 12461 N N . SER A 1 15 ? -1.135 7.857 4.581 1.00 0.00 15 SER A N 12
ATOM 12462 C CA . SER A 1 15 ? -0.632 9.188 4.910 1.00 0.00 15 SER A CA 12
ATOM 12463 C C . SER A 1 15 ? 0.730 9.061 5.570 1.00 0.00 15 SER A C 12
ATOM 12464 O O . SER A 1 15 ? 0.863 8.480 6.648 1.00 0.00 15 SER A O 12
ATOM 12472 N N . GLY A 1 16 ? 1.740 9.611 4.911 1.00 0.00 16 GLY A N 12
ATOM 12473 C CA . GLY A 1 16 ? 3.086 9.515 5.411 1.00 0.00 16 GLY A CA 12
ATOM 12474 C C . GLY A 1 16 ? 4.116 10.031 4.435 1.00 0.00 16 GLY A C 12
ATOM 12475 O O . GLY A 1 16 ? 3.794 10.702 3.454 1.00 0.00 16 GLY A O 12
ATOM 12479 N N . LEU A 1 17 ? 5.362 9.703 4.726 1.00 0.00 17 LEU A N 12
ATOM 12480 C CA . LEU A 1 17 ? 6.493 10.068 3.890 1.00 0.00 17 LEU A CA 12
ATOM 12481 C C . LEU A 1 17 ? 6.330 9.497 2.482 1.00 0.00 17 LEU A C 12
ATOM 12482 O O . LEU A 1 17 ? 6.684 10.138 1.492 1.00 0.00 17 LEU A O 12
ATOM 12498 N N . TYR A 1 18 ? 5.774 8.294 2.407 1.00 0.00 18 TYR A N 12
ATOM 12499 C CA . TYR A 1 18 ? 5.592 7.605 1.127 1.00 0.00 18 TYR A CA 12
ATOM 12500 C C . TYR A 1 18 ? 4.336 8.074 0.394 1.00 0.00 18 TYR A C 12
ATOM 12501 O O . TYR A 1 18 ? 4.329 8.216 -0.829 1.00 0.00 18 TYR A O 12
ATOM 12519 N N . GLY A 1 19 ? 3.295 8.328 1.164 1.00 0.00 19 GLY A N 12
ATOM 12520 C CA . GLY A 1 19 ? 2.036 8.839 0.636 1.00 0.00 19 GLY A CA 12
ATOM 12521 C C . GLY A 1 19 ? 1.366 7.971 -0.429 1.00 0.00 19 GLY A C 12
ATOM 12522 O O . GLY A 1 19 ? 0.202 8.208 -0.757 1.00 0.00 19 GLY A O 12
ATOM 12526 N N . THR A 1 20 ? 2.067 6.974 -0.976 1.00 0.00 20 THR A N 12
ATOM 12527 C CA . THR A 1 20 ? 1.481 6.133 -2.020 1.00 0.00 20 THR A CA 12
ATOM 12528 C C . THR A 1 20 ? 1.181 4.723 -1.523 1.00 0.00 20 THR A C 12
ATOM 12529 O O . THR A 1 20 ? 2.072 4.008 -1.070 1.00 0.00 20 THR A O 12
ATOM 12540 N N . ALA A 1 21 ? -0.077 4.316 -1.661 1.00 0.00 21 ALA A N 12
ATOM 12541 C CA . ALA A 1 21 ? -0.511 2.995 -1.215 1.00 0.00 21 ALA A CA 12
ATOM 12542 C C . ALA A 1 21 ? -0.410 1.978 -2.346 1.00 0.00 21 ALA A C 12
ATOM 12543 O O . ALA A 1 21 ? -1.264 1.939 -3.232 1.00 0.00 21 ALA A O 12
ATOM 12550 N N . GLN A 1 22 ? 0.634 1.151 -2.309 1.00 0.00 22 GLN A N 12
ATOM 12551 C CA . GLN A 1 22 ? 0.850 0.142 -3.345 1.00 0.00 22 GLN A CA 12
ATOM 12552 C C . GLN A 1 22 ? 1.064 -1.242 -2.734 1.00 0.00 22 GLN A C 12
ATOM 12553 O O . GLN A 1 22 ? 0.939 -1.428 -1.523 1.00 0.00 22 GLN A O 12
ATOM 12567 N N . CYS A 1 23 ? 1.388 -2.208 -3.591 1.00 0.00 23 CYS A N 12
ATOM 12568 C CA . CYS A 1 23 ? 1.639 -3.580 -3.161 1.00 0.00 23 CYS A CA 12
ATOM 12569 C C . CYS A 1 23 ? 2.981 -4.061 -3.705 1.00 0.00 23 CYS A C 12
ATOM 12570 O O . CYS A 1 23 ? 3.160 -4.168 -4.919 1.00 0.00 23 CYS A O 12
ATOM 12577 N N . CYS A 1 24 ? 3.920 -4.349 -2.810 1.00 0.00 24 CYS A N 12
ATOM 12578 C CA . CYS A 1 24 ? 5.243 -4.808 -3.228 1.00 0.00 24 CYS A CA 12
ATOM 12579 C C . CYS A 1 24 ? 5.653 -6.074 -2.485 1.00 0.00 24 CYS A C 12
ATOM 12580 O O . CYS A 1 24 ? 5.133 -6.377 -1.412 1.00 0.00 24 CYS A O 12
ATOM 12587 N N . ALA A 1 25 ? 6.590 -6.809 -3.076 1.00 0.00 25 ALA A N 12
ATOM 12588 C CA . ALA A 1 25 ? 7.088 -8.043 -2.490 1.00 0.00 25 ALA A CA 12
ATOM 12589 C C . ALA A 1 25 ? 8.330 -7.774 -1.652 1.00 0.00 25 ALA A C 12
ATOM 12590 O O . ALA A 1 25 ? 8.933 -6.706 -1.748 1.00 0.00 25 ALA A O 12
ATOM 12597 N N . THR A 1 26 ? 8.708 -8.748 -0.835 1.00 0.00 26 THR A N 12
ATOM 12598 C CA . THR A 1 26 ? 9.876 -8.603 0.026 1.00 0.00 26 THR A CA 12
ATOM 12599 C C . THR A 1 26 ? 10.872 -9.744 -0.173 1.00 0.00 26 THR A C 12
ATOM 12600 O O . THR A 1 26 ? 10.509 -10.826 -0.637 1.00 0.00 26 THR A O 12
ATOM 12611 N N . ASP A 1 27 ? 12.132 -9.492 0.182 1.00 0.00 27 ASP A N 12
ATOM 12612 C CA . ASP A 1 27 ? 13.188 -10.488 0.037 1.00 0.00 27 ASP A CA 12
ATOM 12613 C C . ASP A 1 27 ? 13.178 -11.476 1.198 1.00 0.00 27 ASP A C 12
ATOM 12614 O O . ASP A 1 27 ? 12.251 -11.493 2.008 1.00 0.00 27 ASP A O 12
ATOM 12623 N N . VAL A 1 28 ? 14.220 -12.295 1.269 1.00 0.00 28 VAL A N 12
ATOM 12624 C CA . VAL A 1 28 ? 14.344 -13.299 2.316 1.00 0.00 28 VAL A CA 12
ATOM 12625 C C . VAL A 1 28 ? 14.430 -12.687 3.713 1.00 0.00 28 VAL A C 12
ATOM 12626 O O . VAL A 1 28 ? 13.738 -13.129 4.631 1.00 0.00 28 VAL A O 12
ATOM 12639 N N . LEU A 1 29 ? 15.274 -11.670 3.878 1.00 0.00 29 LEU A N 12
ATOM 12640 C CA . LEU A 1 29 ? 15.446 -11.029 5.176 1.00 0.00 29 LEU A CA 12
ATOM 12641 C C . LEU A 1 29 ? 14.290 -10.078 5.490 1.00 0.00 29 LEU A C 12
ATOM 12642 O O . LEU A 1 29 ? 14.057 -9.737 6.649 1.00 0.00 29 LEU A O 12
ATOM 12658 N N . GLY A 1 30 ? 13.570 -9.652 4.451 1.00 0.00 30 GLY A N 12
ATOM 12659 C CA . GLY A 1 30 ? 12.437 -8.762 4.650 1.00 0.00 30 GLY A CA 12
ATOM 12660 C C . GLY A 1 30 ? 12.680 -7.343 4.157 1.00 0.00 30 GLY A C 12
ATOM 12661 O O . GLY A 1 30 ? 11.733 -6.578 3.979 1.00 0.00 30 GLY A O 12
ATOM 12665 N N . VAL A 1 31 ? 13.943 -6.977 3.950 1.00 0.00 31 VAL A N 12
ATOM 12666 C CA . VAL A 1 31 ? 14.274 -5.640 3.475 1.00 0.00 31 VAL A CA 12
ATOM 12667 C C . VAL A 1 31 ? 14.591 -5.649 1.982 1.00 0.00 31 VAL A C 12
ATOM 12668 O O . VAL A 1 31 ? 15.647 -6.132 1.570 1.00 0.00 31 VAL A O 12
ATOM 12681 N N . ALA A 1 32 ? 13.677 -5.098 1.181 1.00 0.00 32 ALA A N 12
ATOM 12682 C CA . ALA A 1 32 ? 13.852 -5.029 -0.270 1.00 0.00 32 ALA A CA 12
ATOM 12683 C C . ALA A 1 32 ? 12.615 -4.454 -0.951 1.00 0.00 32 ALA A C 12
ATOM 12684 O O . ALA A 1 32 ? 11.573 -4.266 -0.322 1.00 0.00 32 ALA A O 12
ATOM 12691 N N . ASP A 1 33 ? 12.744 -4.176 -2.244 1.00 0.00 33 ASP A N 12
ATOM 12692 C CA . ASP A 1 33 ? 11.645 -3.635 -3.038 1.00 0.00 33 ASP A CA 12
ATOM 12693 C C . ASP A 1 33 ? 11.536 -4.404 -4.351 1.00 0.00 33 ASP A C 12
ATOM 12694 O O . ASP A 1 33 ? 12.226 -4.094 -5.322 1.00 0.00 33 ASP A O 12
ATOM 12703 N N . LEU A 1 34 ? 10.664 -5.409 -4.373 1.00 0.00 34 LEU A N 12
ATOM 12704 C CA . LEU A 1 34 ? 10.489 -6.246 -5.556 1.00 0.00 34 LEU A CA 12
ATOM 12705 C C . LEU A 1 34 ? 9.057 -6.198 -6.080 1.00 0.00 34 LEU A C 12
ATOM 12706 O O . LEU A 1 34 ? 8.106 -6.187 -5.303 1.00 0.00 34 LEU A O 12
ATOM 12722 N N . ASP A 1 35 ? 8.916 -6.172 -7.404 1.00 0.00 35 ASP A N 12
ATOM 12723 C CA . ASP A 1 35 ? 7.602 -6.152 -8.041 1.00 0.00 35 ASP A CA 12
ATOM 12724 C C . ASP A 1 35 ? 6.686 -5.104 -7.417 1.00 0.00 35 ASP A C 12
ATOM 12725 O O . ASP A 1 35 ? 5.864 -5.419 -6.557 1.00 0.00 35 ASP A O 12
ATOM 12734 N N . CYS A 1 36 ? 6.834 -3.859 -7.854 1.00 0.00 36 CYS A N 12
ATOM 12735 C CA . CYS A 1 36 ? 6.007 -2.773 -7.342 1.00 0.00 36 CYS A CA 12
ATOM 12736 C C . CYS A 1 36 ? 5.083 -2.234 -8.432 1.00 0.00 36 CYS A C 12
ATOM 12737 O O . CYS A 1 36 ? 5.529 -1.923 -9.537 1.00 0.00 36 CYS A O 12
ATOM 12744 N N . ALA A 1 37 ? 3.795 -2.125 -8.114 1.00 0.00 37 ALA A N 12
ATOM 12745 C CA . ALA A 1 37 ? 2.811 -1.627 -9.066 1.00 0.00 37 ALA A CA 12
ATOM 12746 C C . ALA A 1 37 ? 1.569 -1.112 -8.348 1.00 0.00 37 ALA A C 12
ATOM 12747 O O . ALA A 1 37 ? 1.504 -1.120 -7.119 1.00 0.00 37 ALA A O 12
ATOM 12754 N N . ASN A 1 38 ? 0.588 -0.665 -9.122 1.00 0.00 38 ASN A N 12
ATOM 12755 C CA . ASN A 1 38 ? -0.653 -0.146 -8.560 1.00 0.00 38 ASN A CA 12
ATOM 12756 C C . ASN A 1 38 ? -1.519 -1.290 -8.025 1.00 0.00 38 ASN A C 12
ATOM 12757 O O . ASN A 1 38 ? -1.649 -2.331 -8.670 1.00 0.00 38 ASN A O 12
ATOM 12768 N N . PRO A 1 39 ? -2.122 -1.112 -6.832 1.00 0.00 39 PRO A N 12
ATOM 12769 C CA . PRO A 1 39 ? -2.973 -2.125 -6.217 1.00 0.00 39 PRO A CA 12
ATOM 12770 C C . PRO A 1 39 ? -4.436 -1.984 -6.635 1.00 0.00 39 PRO A C 12
ATOM 12771 O O . PRO A 1 39 ? -5.066 -0.966 -6.344 1.00 0.00 39 PRO A O 12
ATOM 12782 N N . PRO A 1 40 ? -5.005 -2.992 -7.321 1.00 0.00 40 PRO A N 12
ATOM 12783 C CA . PRO A 1 40 ? -6.393 -2.934 -7.759 1.00 0.00 40 PRO A CA 12
ATOM 12784 C C . PRO A 1 40 ? -7.357 -3.517 -6.729 1.00 0.00 40 PRO A C 12
ATOM 12785 O O . PRO A 1 40 ? -7.352 -4.721 -6.468 1.00 0.00 40 PRO A O 12
ATOM 12796 N N . ALA A 1 41 ? -8.185 -2.651 -6.152 1.00 0.00 41 ALA A N 12
ATOM 12797 C CA . ALA A 1 41 ? -9.172 -3.069 -5.164 1.00 0.00 41 ALA A CA 12
ATOM 12798 C C . ALA A 1 41 ? -10.041 -1.891 -4.741 1.00 0.00 41 ALA A C 12
ATOM 12799 O O . ALA A 1 41 ? -9.910 -0.789 -5.272 1.00 0.00 41 ALA A O 12
ATOM 12806 N N . THR A 1 42 ? -10.930 -2.135 -3.786 1.00 0.00 42 THR A N 12
ATOM 12807 C CA . THR A 1 42 ? -11.782 -1.089 -3.252 1.00 0.00 42 THR A CA 12
ATOM 12808 C C . THR A 1 42 ? -11.362 -0.793 -1.818 1.00 0.00 42 THR A C 12
ATOM 12809 O O . THR A 1 42 ? -11.885 -1.383 -0.872 1.00 0.00 42 THR A O 12
ATOM 12820 N N . LEU A 1 43 ? -10.413 0.125 -1.665 1.00 0.00 43 LEU A N 12
ATOM 12821 C CA . LEU A 1 43 ? -9.897 0.476 -0.344 1.00 0.00 43 LEU A CA 12
ATOM 12822 C C . LEU A 1 43 ? -10.988 1.083 0.537 1.00 0.00 43 LEU A C 12
ATOM 12823 O O . LEU A 1 43 ? -11.626 2.066 0.161 1.00 0.00 43 LEU A O 12
ATOM 12839 N N . ALA A 1 44 ? -11.199 0.486 1.710 1.00 0.00 44 ALA A N 12
ATOM 12840 C CA . ALA A 1 44 ? -12.214 0.966 2.643 1.00 0.00 44 ALA A CA 12
ATOM 12841 C C . ALA A 1 44 ? -11.607 1.355 3.988 1.00 0.00 44 ALA A C 12
ATOM 12842 O O . ALA A 1 44 ? -12.074 2.289 4.641 1.00 0.00 44 ALA A O 12
ATOM 12849 N N . ASN A 1 45 ? -10.562 0.640 4.399 1.00 0.00 45 ASN A N 12
ATOM 12850 C CA . ASN A 1 45 ? -9.902 0.911 5.670 1.00 0.00 45 ASN A CA 12
ATOM 12851 C C . ASN A 1 45 ? -8.521 0.260 5.724 1.00 0.00 45 ASN A C 12
ATOM 12852 O O . ASN A 1 45 ? -8.085 -0.367 4.758 1.00 0.00 45 ASN A O 12
ATOM 12863 N N . ALA A 1 46 ? -7.836 0.419 6.857 1.00 0.00 46 ALA A N 12
ATOM 12864 C CA . ALA A 1 46 ? -6.497 -0.142 7.040 1.00 0.00 46 ALA A CA 12
ATOM 12865 C C . ALA A 1 46 ? -6.446 -1.625 6.689 1.00 0.00 46 ALA A C 12
ATOM 12866 O O . ALA A 1 46 ? -5.695 -2.038 5.803 1.00 0.00 46 ALA A O 12
ATOM 12873 N N . THR A 1 47 ? -7.244 -2.422 7.389 1.00 0.00 47 THR A N 12
ATOM 12874 C CA . THR A 1 47 ? -7.286 -3.855 7.165 1.00 0.00 47 THR A CA 12
ATOM 12875 C C . THR A 1 47 ? -7.738 -4.172 5.745 1.00 0.00 47 THR A C 12
ATOM 12876 O O . THR A 1 47 ? -7.261 -5.127 5.130 1.00 0.00 47 THR A O 12
ATOM 12887 N N . HIS A 1 48 ? -8.659 -3.367 5.230 1.00 0.00 48 HIS A N 12
ATOM 12888 C CA . HIS A 1 48 ? -9.162 -3.558 3.878 1.00 0.00 48 HIS A CA 12
ATOM 12889 C C . HIS A 1 48 ? -8.027 -3.390 2.876 1.00 0.00 48 HIS A C 12
ATOM 12890 O O . HIS A 1 48 ? -8.005 -4.039 1.831 1.00 0.00 48 HIS A O 12
ATOM 12905 N N . PHE A 1 49 ? -7.087 -2.509 3.208 1.00 0.00 49 PHE A N 12
ATOM 12906 C CA . PHE A 1 49 ? -5.936 -2.260 2.351 1.00 0.00 49 PHE A CA 12
ATOM 12907 C C . PHE A 1 49 ? -5.005 -3.467 2.367 1.00 0.00 49 PHE A C 12
ATOM 12908 O O . PHE A 1 49 ? -4.447 -3.846 1.337 1.00 0.00 49 PHE A O 12
ATOM 12925 N N . GLU A 1 50 ? -4.840 -4.068 3.545 1.00 0.00 50 GLU A N 12
ATOM 12926 C CA . GLU A 1 50 ? -3.994 -5.246 3.685 1.00 0.00 50 GLU A CA 12
ATOM 12927 C C . GLU A 1 50 ? -4.530 -6.372 2.811 1.00 0.00 50 GLU A C 12
ATOM 12928 O O . GLU A 1 50 ? -3.770 -7.144 2.226 1.00 0.00 50 GLU A O 12
ATOM 12940 N N . SER A 1 51 ? -5.854 -6.451 2.735 1.00 0.00 51 SER A N 12
ATOM 12941 C CA . SER A 1 51 ? -6.536 -7.446 1.952 1.00 0.00 51 SER A CA 12
ATOM 12942 C C . SER A 1 51 ? -6.308 -7.234 0.457 1.00 0.00 51 SER A C 12
ATOM 12943 O O . SER A 1 51 ? -6.440 -8.165 -0.338 1.00 0.00 51 SER A O 12
ATOM 12951 N N . THR A 1 52 ? -5.968 -6.004 0.084 1.00 0.00 52 THR A N 12
ATOM 12952 C CA . THR A 1 52 ? -5.729 -5.664 -1.316 1.00 0.00 52 THR A CA 12
ATOM 12953 C C . THR A 1 52 ? -4.446 -6.302 -1.836 1.00 0.00 52 THR A C 12
ATOM 12954 O O . THR A 1 52 ? -4.414 -6.841 -2.942 1.00 0.00 52 THR A O 12
ATOM 12965 N N . CYS A 1 53 ? -3.394 -6.239 -1.031 1.00 0.00 53 CYS A N 12
ATOM 12966 C CA . CYS A 1 53 ? -2.104 -6.802 -1.414 1.00 0.00 53 CYS A CA 12
ATOM 12967 C C . CYS A 1 53 ? -2.051 -8.299 -1.133 1.00 0.00 53 CYS A C 12
ATOM 12968 O O . CYS A 1 53 ? -1.300 -9.029 -1.774 1.00 0.00 53 CYS A O 12
ATOM 12975 N N . ALA A 1 54 ? -2.863 -8.751 -0.182 1.00 0.00 54 ALA A N 12
ATOM 12976 C CA . ALA A 1 54 ? -2.902 -10.158 0.184 1.00 0.00 54 ALA A CA 12
ATOM 12977 C C . ALA A 1 54 ? -3.680 -10.946 -0.854 1.00 0.00 54 ALA A C 12
ATOM 12978 O O . ALA A 1 54 ? -3.549 -12.165 -0.965 1.00 0.00 54 ALA A O 12
ATOM 12985 N N . ALA A 1 55 ? -4.490 -10.223 -1.610 1.00 0.00 55 ALA A N 12
ATOM 12986 C CA . ALA A 1 55 ? -5.315 -10.806 -2.647 1.00 0.00 55 ALA A CA 12
ATOM 12987 C C . ALA A 1 55 ? -4.482 -11.407 -3.774 1.00 0.00 55 ALA A C 12
ATOM 12988 O O . ALA A 1 55 ? -4.817 -12.465 -4.307 1.00 0.00 55 ALA A O 12
ATOM 12995 N N . ILE A 1 56 ? -3.395 -10.730 -4.131 1.00 0.00 56 ILE A N 12
ATOM 12996 C CA . ILE A 1 56 ? -2.534 -11.195 -5.213 1.00 0.00 56 ILE A CA 12
ATOM 12997 C C . ILE A 1 56 ? -1.263 -11.881 -4.703 1.00 0.00 56 ILE A C 12
ATOM 12998 O O . ILE A 1 56 ? -0.354 -12.168 -5.483 1.00 0.00 56 ILE A O 12
ATOM 13014 N N . GLY A 1 57 ? -1.204 -12.145 -3.399 1.00 0.00 57 GLY A N 12
ATOM 13015 C CA . GLY A 1 57 ? -0.048 -12.830 -2.833 1.00 0.00 57 GLY A CA 12
ATOM 13016 C C . GLY A 1 57 ? 1.070 -11.901 -2.384 1.00 0.00 57 GLY A C 12
ATOM 13017 O O . GLY A 1 57 ? 2.246 -12.213 -2.572 1.00 0.00 57 GLY A O 12
ATOM 13021 N N . GLN A 1 58 ? 0.714 -10.766 -1.788 1.00 0.00 58 GLN A N 12
ATOM 13022 C CA . GLN A 1 58 ? 1.711 -9.811 -1.307 1.00 0.00 58 GLN A CA 12
ATOM 13023 C C . GLN A 1 58 ? 1.230 -9.103 -0.043 1.00 0.00 58 GLN A C 12
ATOM 13024 O O . GLN A 1 58 ? 0.152 -9.397 0.473 1.00 0.00 58 GLN A O 12
ATOM 13038 N N . ARG A 1 59 ? 2.042 -8.171 0.452 1.00 0.00 59 ARG A N 12
ATOM 13039 C CA . ARG A 1 59 ? 1.700 -7.417 1.657 1.00 0.00 59 ARG A CA 12
ATOM 13040 C C . ARG A 1 59 ? 1.628 -5.920 1.355 1.00 0.00 59 ARG A C 12
ATOM 13041 O O . ARG A 1 59 ? 2.254 -5.437 0.411 1.00 0.00 59 ARG A O 12
ATOM 13062 N N . ALA A 1 60 ? 0.857 -5.192 2.163 1.00 0.00 60 ALA A N 12
ATOM 13063 C CA . ALA A 1 60 ? 0.691 -3.753 1.982 1.00 0.00 60 ALA A CA 12
ATOM 13064 C C . ALA A 1 60 ? 1.997 -3.008 2.230 1.00 0.00 60 ALA A C 12
ATOM 13065 O O . ALA A 1 60 ? 2.554 -3.065 3.327 1.00 0.00 60 ALA A O 12
ATOM 13072 N N . ARG A 1 61 ? 2.481 -2.304 1.205 1.00 0.00 61 ARG A N 12
ATOM 13073 C CA . ARG A 1 61 ? 3.722 -1.548 1.323 1.00 0.00 61 ARG A CA 12
ATOM 13074 C C . ARG A 1 61 ? 3.584 -0.162 0.700 1.00 0.00 61 ARG A C 12
ATOM 13075 O O . ARG A 1 61 ? 3.336 -0.030 -0.499 1.00 0.00 61 ARG A O 12
ATOM 13096 N N . CYS A 1 62 ? 3.746 0.868 1.525 1.00 0.00 62 CYS A N 12
ATOM 13097 C CA . CYS A 1 62 ? 3.659 2.247 1.062 1.00 0.00 62 CYS A CA 12
ATOM 13098 C C . CYS A 1 62 ? 5.067 2.769 0.774 1.00 0.00 62 CYS A C 12
ATOM 13099 O O . CYS A 1 62 ? 5.841 3.020 1.697 1.00 0.00 62 CYS A O 12
ATOM 13106 N N . CYS A 1 63 ? 5.405 2.917 -0.509 1.00 0.00 63 CYS A N 12
ATOM 13107 C CA . CYS A 1 63 ? 6.741 3.377 -0.895 1.00 0.00 63 CYS A CA 12
ATOM 13108 C C . CYS A 1 63 ? 6.756 4.845 -1.316 1.00 0.00 63 CYS A C 12
ATOM 13109 O O . CYS A 1 63 ? 5.793 5.358 -1.885 1.00 0.00 63 CYS A O 12
ATOM 13116 N N . VAL A 1 64 ? 7.874 5.501 -1.021 1.00 0.00 64 VAL A N 12
ATOM 13117 C CA . VAL A 1 64 ? 8.073 6.911 -1.344 1.00 0.00 64 VAL A CA 12
ATOM 13118 C C . VAL A 1 64 ? 8.867 7.057 -2.639 1.00 0.00 64 VAL A C 12
ATOM 13119 O O . VAL A 1 64 ? 9.768 6.266 -2.920 1.00 0.00 64 VAL A O 12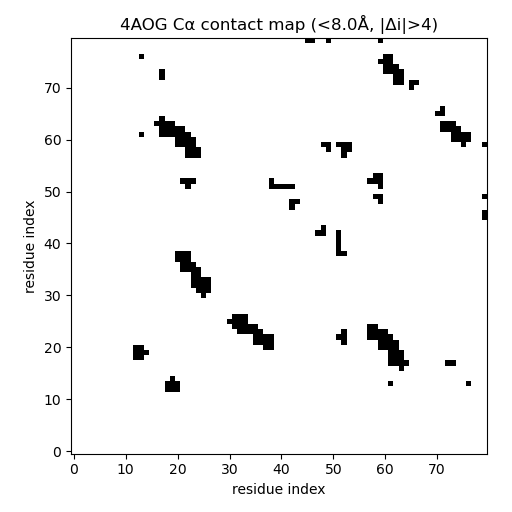
ATOM 13132 N N . LEU A 1 65 ? 8.518 8.076 -3.421 1.00 0.00 65 LEU A N 12
ATOM 13133 C CA . LEU A 1 65 ? 9.185 8.333 -4.695 1.00 0.00 65 LEU A CA 12
ATOM 13134 C C . LEU A 1 65 ? 10.705 8.335 -4.533 1.00 0.00 65 LEU A C 12
ATOM 13135 O O . LEU A 1 65 ? 11.227 8.862 -3.550 1.00 0.00 65 LEU A O 12
ATOM 13151 N N . PRO A 1 66 ? 11.438 7.746 -5.499 1.00 0.00 66 PRO A N 12
ATOM 13152 C CA . PRO A 1 66 ? 12.904 7.679 -5.448 1.00 0.00 66 PRO A CA 12
ATOM 13153 C C . PRO A 1 66 ? 13.549 9.058 -5.391 1.00 0.00 66 PRO A C 12
ATOM 13154 O O . PRO A 1 66 ? 13.200 9.952 -6.162 1.00 0.00 66 PRO A O 12
ATOM 13165 N N . ILE A 1 67 ? 14.500 9.218 -4.474 1.00 0.00 67 ILE A N 12
ATOM 13166 C CA . ILE A 1 67 ? 15.204 10.483 -4.309 1.00 0.00 67 ILE A CA 12
ATOM 13167 C C . ILE A 1 67 ? 16.713 10.265 -4.303 1.00 0.00 67 ILE A C 12
ATOM 13168 O O . ILE A 1 67 ? 17.270 9.743 -3.337 1.00 0.00 67 ILE A O 12
ATOM 13184 N N . LEU A 1 68 ? 17.368 10.657 -5.392 1.00 0.00 68 LEU A N 12
ATOM 13185 C CA . LEU A 1 68 ? 18.813 10.506 -5.515 1.00 0.00 68 LEU A CA 12
ATOM 13186 C C . LEU A 1 68 ? 19.536 11.107 -4.317 1.00 0.00 68 LEU A C 12
ATOM 13187 O O . LEU A 1 68 ? 19.416 12.301 -4.037 1.00 0.00 68 LEU A O 12
ATOM 13203 N N . GLY A 1 69 ? 20.290 10.268 -3.616 1.00 0.00 69 GLY A N 12
ATOM 13204 C CA . GLY A 1 69 ? 21.030 10.725 -2.452 1.00 0.00 69 GLY A CA 12
ATOM 13205 C C . GLY A 1 69 ? 20.612 10.015 -1.179 1.00 0.00 69 GLY A C 12
ATOM 13206 O O . GLY A 1 69 ? 21.289 10.114 -0.155 1.00 0.00 69 GLY A O 12
ATOM 13210 N N . GLN A 1 70 ? 19.495 9.296 -1.241 1.00 0.00 70 GLN A N 12
ATOM 13211 C CA . GLN A 1 70 ? 18.988 8.572 -0.082 1.00 0.00 70 GLN A CA 12
ATOM 13212 C C . GLN A 1 70 ? 18.546 7.170 -0.458 1.00 0.00 70 GLN A C 12
ATOM 13213 O O . GLN A 1 70 ? 18.410 6.832 -1.634 1.00 0.00 70 GLN A O 12
ATOM 13227 N N . ASP A 1 71 ? 18.325 6.367 0.567 1.00 0.00 71 ASP A N 12
ATOM 13228 C CA . ASP A 1 71 ? 17.886 4.987 0.391 1.00 0.00 71 ASP A CA 12
ATOM 13229 C C . ASP A 1 71 ? 16.377 4.938 0.167 1.00 0.00 71 ASP A C 12
ATOM 13230 O O . ASP A 1 71 ? 15.686 5.942 0.331 1.00 0.00 71 ASP A O 12
ATOM 13239 N N . ILE A 1 72 ? 15.872 3.768 -0.214 1.00 0.00 72 ILE A N 12
ATOM 13240 C CA . ILE A 1 72 ? 14.445 3.600 -0.457 1.00 0.00 72 ILE A CA 12
ATOM 13241 C C . ILE A 1 72 ? 13.693 3.348 0.853 1.00 0.00 72 ILE A C 12
ATOM 13242 O O . ILE A 1 72 ? 14.042 2.449 1.620 1.00 0.00 72 ILE A O 12
ATOM 13258 N N . LEU A 1 73 ? 12.670 4.165 1.115 1.00 0.00 73 LEU A N 12
ATOM 13259 C CA . LEU A 1 73 ? 11.877 4.037 2.333 1.00 0.00 73 LEU A CA 12
ATOM 13260 C C . LEU A 1 73 ? 10.549 3.335 2.051 1.00 0.00 73 LEU A C 12
ATOM 13261 O O . LEU A 1 73 ? 9.690 3.869 1.352 1.00 0.00 73 LEU A O 12
ATOM 13277 N N . CYS A 1 74 ? 10.389 2.132 2.595 1.00 0.00 74 CYS A N 12
ATOM 13278 C CA . CYS A 1 74 ? 9.162 1.363 2.402 1.00 0.00 74 CYS A CA 12
ATOM 13279 C C . CYS A 1 74 ? 8.836 0.528 3.642 1.00 0.00 74 CYS A C 12
ATOM 13280 O O . CYS A 1 74 ? 9.691 -0.199 4.147 1.00 0.00 74 CYS A O 12
ATOM 13287 N N . GLN A 1 75 ? 7.599 0.636 4.131 1.00 0.00 75 GLN A N 12
ATOM 13288 C CA . GLN A 1 75 ? 7.177 -0.128 5.303 1.00 0.00 75 GLN A CA 12
ATOM 13289 C C . GLN A 1 75 ? 5.655 -0.207 5.385 1.00 0.00 75 GLN A C 12
ATOM 13290 O O . GLN A 1 75 ? 4.946 0.474 4.643 1.00 0.00 75 GLN A O 12
ATOM 13304 N N . THR A 1 76 ? 5.160 -1.045 6.292 1.00 0.00 76 THR A N 12
ATOM 13305 C CA . THR A 1 76 ? 3.727 -1.221 6.476 1.00 0.00 76 THR A CA 12
ATOM 13306 C C . THR A 1 76 ? 3.193 -0.280 7.561 1.00 0.00 76 THR A C 12
ATOM 13307 O O . THR A 1 76 ? 3.810 -0.133 8.616 1.00 0.00 76 THR A O 12
ATOM 13318 N N . PRO A 1 77 ? 2.034 0.367 7.320 1.00 0.00 77 PRO A N 12
ATOM 13319 C CA . PRO A 1 77 ? 1.434 1.294 8.277 1.00 0.00 77 PRO A CA 12
ATOM 13320 C C . PRO A 1 77 ? 0.536 0.590 9.292 1.00 0.00 77 PRO A C 12
ATOM 13321 O O . PRO A 1 77 ? -0.136 -0.388 8.962 1.00 0.00 77 PRO A O 12
ATOM 13332 N N . ALA A 1 78 ? 0.544 1.091 10.528 1.00 0.00 78 ALA A N 12
ATOM 13333 C CA . ALA A 1 78 ? -0.272 0.529 11.603 1.00 0.00 78 ALA A CA 12
ATOM 13334 C C . ALA A 1 78 ? 0.210 -0.861 12.012 1.00 0.00 78 ALA A C 12
ATOM 13335 O O . ALA A 1 78 ? -0.350 -1.479 12.918 1.00 0.00 78 ALA A O 12
ATOM 13342 N N . GLY A 1 79 ? 1.251 -1.347 11.341 1.00 0.00 79 GLY A N 12
ATOM 13343 C CA . GLY A 1 79 ? 1.790 -2.654 11.654 1.00 0.00 79 GLY A CA 12
ATOM 13344 C C . GLY A 1 79 ? 0.873 -3.778 11.226 1.00 0.00 79 GLY A C 12
ATOM 13345 O O . GLY A 1 79 ? 0.774 -4.800 11.905 1.00 0.00 79 GLY A O 12
ATOM 13349 N N . LEU A 1 80 ? 0.196 -3.585 10.097 1.00 0.00 80 LEU A N 12
ATOM 13350 C CA . LEU A 1 80 ? -0.723 -4.589 9.568 1.00 0.00 80 LEU A CA 12
ATOM 13351 C C . LEU A 1 80 ? -0.047 -5.954 9.462 1.00 0.00 80 LEU A C 12
ATOM 13352 O O . LEU A 1 80 ? 0.647 -6.193 8.452 1.00 0.00 80 LEU A O 12
ATOM 13369 N N . SER A 1 1 ? -24.527 -7.762 -4.531 1.00 0.00 1 SER A N 13
ATOM 13370 C CA . SER A 1 1 ? -25.113 -7.171 -3.300 1.00 0.00 1 SER A CA 13
ATOM 13371 C C . SER A 1 1 ? -25.460 -5.697 -3.512 1.00 0.00 1 SER A C 13
ATOM 13372 O O . SER A 1 1 ? -24.576 -4.841 -3.475 1.00 0.00 1 SER A O 13
ATOM 13379 N N . PRO A 1 2 ? -26.753 -5.384 -3.747 1.00 0.00 2 PRO A N 13
ATOM 13380 C CA . PRO A 1 2 ? -27.210 -4.010 -3.961 1.00 0.00 2 PRO A CA 13
ATOM 13381 C C . PRO A 1 2 ? -26.543 -3.012 -3.019 1.00 0.00 2 PRO A C 13
ATOM 13382 O O . PRO A 1 2 ? -26.343 -3.297 -1.839 1.00 0.00 2 PRO A O 13
ATOM 13393 N N . ALA A 1 3 ? -26.203 -1.842 -3.551 1.00 0.00 3 ALA A N 13
ATOM 13394 C CA . ALA A 1 3 ? -25.559 -0.801 -2.759 1.00 0.00 3 ALA A CA 13
ATOM 13395 C C . ALA A 1 3 ? -26.292 0.528 -2.898 1.00 0.00 3 ALA A C 13
ATOM 13396 O O . ALA A 1 3 ? -26.008 1.314 -3.802 1.00 0.00 3 ALA A O 13
ATOM 13403 N N . ALA A 1 4 ? -27.237 0.771 -1.996 1.00 0.00 4 ALA A N 13
ATOM 13404 C CA . ALA A 1 4 ? -28.009 2.007 -2.012 1.00 0.00 4 ALA A CA 13
ATOM 13405 C C . ALA A 1 4 ? -27.451 3.007 -1.006 1.00 0.00 4 ALA A C 13
ATOM 13406 O O . ALA A 1 4 ? -27.422 4.211 -1.262 1.00 0.00 4 ALA A O 13
ATOM 13413 N N . MET A 1 5 ? -27.008 2.497 0.140 1.00 0.00 5 MET A N 13
ATOM 13414 C CA . MET A 1 5 ? -26.447 3.340 1.190 1.00 0.00 5 MET A CA 13
ATOM 13415 C C . MET A 1 5 ? -24.945 3.113 1.321 1.00 0.00 5 MET A C 13
ATOM 13416 O O . MET A 1 5 ? -24.259 3.832 2.047 1.00 0.00 5 MET A O 13
ATOM 13430 N N . GLU A 1 6 ? -24.442 2.107 0.612 1.00 0.00 6 GLU A N 13
ATOM 13431 C CA . GLU A 1 6 ? -23.022 1.778 0.646 1.00 0.00 6 GLU A CA 13
ATOM 13432 C C . GLU A 1 6 ? -22.221 2.745 -0.234 1.00 0.00 6 GLU A C 13
ATOM 13433 O O . GLU A 1 6 ? -22.149 3.938 0.061 1.00 0.00 6 GLU A O 13
ATOM 13445 N N . ARG A 1 7 ? -21.631 2.225 -1.316 1.00 0.00 7 ARG A N 13
ATOM 13446 C CA . ARG A 1 7 ? -20.833 3.036 -2.240 1.00 0.00 7 ARG A CA 13
ATOM 13447 C C . ARG A 1 7 ? -19.919 3.976 -1.481 1.00 0.00 7 ARG A C 13
ATOM 13448 O O . ARG A 1 7 ? -20.215 5.156 -1.287 1.00 0.00 7 ARG A O 13
ATOM 13469 N N . GLN A 1 8 ? -18.805 3.419 -1.063 1.00 0.00 8 GLN A N 13
ATOM 13470 C CA . GLN A 1 8 ? -17.794 4.158 -0.321 1.00 0.00 8 GLN A CA 13
ATOM 13471 C C . GLN A 1 8 ? -16.744 4.738 -1.264 1.00 0.00 8 GLN A C 13
ATOM 13472 O O . GLN A 1 8 ? -16.075 4.002 -1.989 1.00 0.00 8 GLN A O 13
ATOM 13486 N N . VAL A 1 9 ? -16.604 6.060 -1.246 1.00 0.00 9 VAL A N 13
ATOM 13487 C CA . VAL A 1 9 ? -15.639 6.739 -2.102 1.00 0.00 9 VAL A CA 13
ATOM 13488 C C . VAL A 1 9 ? -14.205 6.383 -1.699 1.00 0.00 9 VAL A C 13
ATOM 13489 O O . VAL A 1 9 ? -13.945 6.042 -0.545 1.00 0.00 9 VAL A O 13
ATOM 13502 N N . PRO A 1 10 ? -13.259 6.455 -2.656 1.00 0.00 10 PRO A N 13
ATOM 13503 C CA . PRO A 1 10 ? -11.849 6.145 -2.405 1.00 0.00 10 PRO A CA 13
ATOM 13504 C C . PRO A 1 10 ? -11.312 6.812 -1.146 1.00 0.00 10 PRO A C 13
ATOM 13505 O O . PRO A 1 10 ? -11.330 8.037 -1.023 1.00 0.00 10 PRO A O 13
ATOM 13516 N N . TYR A 1 11 ? -10.836 5.996 -0.214 1.00 0.00 11 TYR A N 13
ATOM 13517 C CA . TYR A 1 11 ? -10.288 6.495 1.036 1.00 0.00 11 TYR A CA 13
ATOM 13518 C C . TYR A 1 11 ? -8.869 7.017 0.834 1.00 0.00 11 TYR A C 13
ATOM 13519 O O . TYR A 1 11 ? -8.145 6.549 -0.044 1.00 0.00 11 TYR A O 13
ATOM 13537 N N . THR A 1 12 ? -8.481 7.989 1.654 1.00 0.00 12 THR A N 13
ATOM 13538 C CA . THR A 1 12 ? -7.148 8.576 1.570 1.00 0.00 12 THR A CA 13
ATOM 13539 C C . THR A 1 12 ? -6.071 7.513 1.789 1.00 0.00 12 THR A C 13
ATOM 13540 O O . THR A 1 12 ? -5.936 6.983 2.893 1.00 0.00 12 THR A O 13
ATOM 13551 N N . PRO A 1 13 ? -5.291 7.184 0.739 1.00 0.00 13 PRO A N 13
ATOM 13552 C CA . PRO A 1 13 ? -4.226 6.176 0.828 1.00 0.00 13 PRO A CA 13
ATOM 13553 C C . PRO A 1 13 ? -3.236 6.463 1.952 1.00 0.00 13 PRO A C 13
ATOM 13554 O O . PRO A 1 13 ? -3.336 7.483 2.634 1.00 0.00 13 PRO A O 13
ATOM 13565 N N . CYS A 1 14 ? -2.286 5.549 2.135 1.00 0.00 14 CYS A N 13
ATOM 13566 C CA . CYS A 1 14 ? -1.267 5.675 3.173 1.00 0.00 14 CYS A CA 13
ATOM 13567 C C . CYS A 1 14 ? -0.782 7.115 3.310 1.00 0.00 14 CYS A C 13
ATOM 13568 O O . CYS A 1 14 ? -0.178 7.669 2.390 1.00 0.00 14 CYS A O 13
ATOM 13575 N N . SER A 1 15 ? -1.055 7.716 4.465 1.00 0.00 15 SER A N 13
ATOM 13576 C CA . SER A 1 15 ? -0.642 9.089 4.728 1.00 0.00 15 SER A CA 13
ATOM 13577 C C . SER A 1 15 ? 0.652 9.082 5.528 1.00 0.00 15 SER A C 13
ATOM 13578 O O . SER A 1 15 ? 0.695 8.599 6.660 1.00 0.00 15 SER A O 13
ATOM 13586 N N . GLY A 1 16 ? 1.701 9.623 4.931 1.00 0.00 16 GLY A N 13
ATOM 13587 C CA . GLY A 1 16 ? 2.990 9.633 5.562 1.00 0.00 16 GLY A CA 13
ATOM 13588 C C . GLY A 1 16 ? 4.082 10.153 4.647 1.00 0.00 16 GLY A C 13
ATOM 13589 O O . GLY A 1 16 ? 3.820 10.911 3.712 1.00 0.00 16 GLY A O 13
ATOM 13593 N N . LEU A 1 17 ? 5.313 9.733 4.929 1.00 0.00 17 LEU A N 13
ATOM 13594 C CA . LEU A 1 17 ? 6.473 10.107 4.136 1.00 0.00 17 LEU A CA 13
ATOM 13595 C C . LEU A 1 17 ? 6.357 9.583 2.704 1.00 0.00 17 LEU A C 13
ATOM 13596 O O . LEU A 1 17 ? 6.661 10.296 1.746 1.00 0.00 17 LEU A O 13
ATOM 13612 N N . TYR A 1 18 ? 5.903 8.341 2.563 1.00 0.00 18 TYR A N 13
ATOM 13613 C CA . TYR A 1 18 ? 5.784 7.715 1.247 1.00 0.00 18 TYR A CA 13
ATOM 13614 C C . TYR A 1 18 ? 4.548 8.198 0.493 1.00 0.00 18 TYR A C 13
ATOM 13615 O O . TYR A 1 18 ? 4.583 8.409 -0.720 1.00 0.00 18 TYR A O 13
ATOM 13633 N N . GLY A 1 19 ? 3.476 8.381 1.235 1.00 0.00 19 GLY A N 13
ATOM 13634 C CA . GLY A 1 19 ? 2.228 8.901 0.690 1.00 0.00 19 GLY A CA 13
ATOM 13635 C C . GLY A 1 19 ? 1.628 8.089 -0.455 1.00 0.00 19 GLY A C 13
ATOM 13636 O O . GLY A 1 19 ? 0.497 8.359 -0.861 1.00 0.00 19 GLY A O 13
ATOM 13640 N N . THR A 1 20 ? 2.354 7.101 -0.984 1.00 0.00 20 THR A N 13
ATOM 13641 C CA . THR A 1 20 ? 1.837 6.316 -2.104 1.00 0.00 20 THR A CA 13
ATOM 13642 C C . THR A 1 20 ? 1.549 4.869 -1.720 1.00 0.00 20 THR A C 13
ATOM 13643 O O . THR A 1 20 ? 2.432 4.143 -1.264 1.00 0.00 20 THR A O 13
ATOM 13654 N N . ALA A 1 21 ? 0.302 4.457 -1.932 1.00 0.00 21 ALA A N 13
ATOM 13655 C CA . ALA A 1 21 ? -0.129 3.100 -1.620 1.00 0.00 21 ALA A CA 13
ATOM 13656 C C . ALA A 1 21 ? 0.113 2.162 -2.800 1.00 0.00 21 ALA A C 13
ATOM 13657 O O . ALA A 1 21 ? -0.445 2.353 -3.881 1.00 0.00 21 ALA A O 13
ATOM 13664 N N . GLN A 1 22 ? 0.948 1.148 -2.585 1.00 0.00 22 GLN A N 13
ATOM 13665 C CA . GLN A 1 22 ? 1.267 0.179 -3.631 1.00 0.00 22 GLN A CA 13
ATOM 13666 C C . GLN A 1 22 ? 1.499 -1.208 -3.035 1.00 0.00 22 GLN A C 13
ATOM 13667 O O . GLN A 1 22 ? 1.626 -1.358 -1.820 1.00 0.00 22 GLN A O 13
ATOM 13681 N N . CYS A 1 23 ? 1.548 -2.220 -3.899 1.00 0.00 23 CYS A N 13
ATOM 13682 C CA . CYS A 1 23 ? 1.775 -3.594 -3.460 1.00 0.00 23 CYS A CA 13
ATOM 13683 C C . CYS A 1 23 ? 3.074 -4.125 -4.053 1.00 0.00 23 CYS A C 13
ATOM 13684 O O . CYS A 1 23 ? 3.182 -4.305 -5.266 1.00 0.00 23 CYS A O 13
ATOM 13691 N N . CYS A 1 24 ? 4.058 -4.374 -3.196 1.00 0.00 24 CYS A N 13
ATOM 13692 C CA . CYS A 1 24 ? 5.351 -4.874 -3.652 1.00 0.00 24 CYS A CA 13
ATOM 13693 C C . CYS A 1 24 ? 5.844 -6.018 -2.771 1.00 0.00 24 CYS A C 13
ATOM 13694 O O . CYS A 1 24 ? 5.447 -6.143 -1.613 1.00 0.00 24 CYS A O 13
ATOM 13701 N N . ALA A 1 25 ? 6.713 -6.851 -3.336 1.00 0.00 25 ALA A N 13
ATOM 13702 C CA . ALA A 1 25 ? 7.274 -7.989 -2.620 1.00 0.00 25 ALA A CA 13
ATOM 13703 C C . ALA A 1 25 ? 8.419 -7.548 -1.719 1.00 0.00 25 ALA A C 13
ATOM 13704 O O . ALA A 1 25 ? 8.924 -6.432 -1.844 1.00 0.00 25 ALA A O 13
ATOM 13711 N N . THR A 1 26 ? 8.826 -8.428 -0.813 1.00 0.00 26 THR A N 13
ATOM 13712 C CA . THR A 1 26 ? 9.910 -8.116 0.112 1.00 0.00 26 THR A CA 13
ATOM 13713 C C . THR A 1 26 ? 10.957 -9.228 0.160 1.00 0.00 26 THR A C 13
ATOM 13714 O O . THR A 1 26 ? 10.674 -10.377 -0.178 1.00 0.00 26 THR A O 13
ATOM 13725 N N . ASP A 1 27 ? 12.169 -8.870 0.585 1.00 0.00 27 ASP A N 13
ATOM 13726 C CA . ASP A 1 27 ? 13.268 -9.826 0.674 1.00 0.00 27 ASP A CA 13
ATOM 13727 C C . ASP A 1 27 ? 13.194 -10.634 1.965 1.00 0.00 27 ASP A C 13
ATOM 13728 O O . ASP A 1 27 ? 12.199 -10.582 2.689 1.00 0.00 27 ASP A O 13
ATOM 13737 N N . VAL A 1 28 ? 14.258 -11.375 2.243 1.00 0.00 28 VAL A N 13
ATOM 13738 C CA . VAL A 1 28 ? 14.329 -12.210 3.435 1.00 0.00 28 VAL A CA 13
ATOM 13739 C C . VAL A 1 28 ? 14.262 -11.396 4.728 1.00 0.00 28 VAL A C 13
ATOM 13740 O O . VAL A 1 28 ? 13.522 -11.747 5.648 1.00 0.00 28 VAL A O 13
ATOM 13753 N N . LEU A 1 29 ? 15.030 -10.312 4.797 1.00 0.00 29 LEU A N 13
ATOM 13754 C CA . LEU A 1 29 ? 15.062 -9.476 5.992 1.00 0.00 29 LEU A CA 13
ATOM 13755 C C . LEU A 1 29 ? 13.844 -8.555 6.069 1.00 0.00 29 LEU A C 13
ATOM 13756 O O . LEU A 1 29 ? 13.503 -8.057 7.143 1.00 0.00 29 LEU A O 13
ATOM 13772 N N . GLY A 1 30 ? 13.193 -8.329 4.930 1.00 0.00 30 GLY A N 13
ATOM 13773 C CA . GLY A 1 30 ? 12.012 -7.479 4.907 1.00 0.00 30 GLY A CA 13
ATOM 13774 C C . GLY A 1 30 ? 12.237 -6.144 4.215 1.00 0.00 30 GLY A C 13
ATOM 13775 O O . GLY A 1 30 ? 11.277 -5.447 3.886 1.00 0.00 30 GLY A O 13
ATOM 13779 N N . VAL A 1 31 ? 13.497 -5.772 4.004 1.00 0.00 31 VAL A N 13
ATOM 13780 C CA . VAL A 1 31 ? 13.813 -4.512 3.344 1.00 0.00 31 VAL A CA 13
ATOM 13781 C C . VAL A 1 31 ? 14.193 -4.735 1.883 1.00 0.00 31 VAL A C 13
ATOM 13782 O O . VAL A 1 31 ? 15.275 -5.244 1.588 1.00 0.00 31 VAL A O 13
ATOM 13795 N N . ALA A 1 32 ? 13.300 -4.339 0.976 1.00 0.00 32 ALA A N 13
ATOM 13796 C CA . ALA A 1 32 ? 13.535 -4.483 -0.458 1.00 0.00 32 ALA A CA 13
ATOM 13797 C C . ALA A 1 32 ? 12.334 -4.004 -1.266 1.00 0.00 32 ALA A C 13
ATOM 13798 O O . ALA A 1 32 ? 11.257 -3.763 -0.720 1.00 0.00 32 ALA A O 13
ATOM 13805 N N . ASP A 1 33 ? 12.534 -3.868 -2.572 1.00 0.00 33 ASP A N 13
ATOM 13806 C CA . ASP A 1 33 ? 11.477 -3.434 -3.478 1.00 0.00 33 ASP A CA 13
ATOM 13807 C C . ASP A 1 33 ? 11.463 -4.324 -4.717 1.00 0.00 33 ASP A C 13
ATOM 13808 O O . ASP A 1 33 ? 12.142 -4.043 -5.705 1.00 0.00 33 ASP A O 13
ATOM 13817 N N . LEU A 1 34 ? 10.684 -5.401 -4.653 1.00 0.00 34 LEU A N 13
ATOM 13818 C CA . LEU A 1 34 ? 10.601 -6.356 -5.754 1.00 0.00 34 LEU A CA 13
ATOM 13819 C C . LEU A 1 34 ? 9.187 -6.444 -6.315 1.00 0.00 34 LEU A C 13
ATOM 13820 O O . LEU A 1 34 ? 8.218 -6.511 -5.565 1.00 0.00 34 LEU A O 13
ATOM 13836 N N . ASP A 1 35 ? 9.082 -6.455 -7.638 1.00 0.00 35 ASP A N 13
ATOM 13837 C CA . ASP A 1 35 ? 7.787 -6.549 -8.306 1.00 0.00 35 ASP A CA 13
ATOM 13838 C C . ASP A 1 35 ? 6.814 -5.495 -7.783 1.00 0.00 35 ASP A C 13
ATOM 13839 O O . ASP A 1 35 ? 6.003 -5.770 -6.898 1.00 0.00 35 ASP A O 13
ATOM 13848 N N . CYS A 1 36 ? 6.899 -4.289 -8.336 1.00 0.00 36 CYS A N 13
ATOM 13849 C CA . CYS A 1 36 ? 6.020 -3.199 -7.928 1.00 0.00 36 CYS A CA 13
ATOM 13850 C C . CYS A 1 36 ? 5.010 -2.875 -9.026 1.00 0.00 36 CYS A C 13
ATOM 13851 O O . CYS A 1 36 ? 5.366 -2.781 -10.201 1.00 0.00 36 CYS A O 13
ATOM 13858 N N . ALA A 1 37 ? 3.750 -2.703 -8.634 1.00 0.00 37 ALA A N 13
ATOM 13859 C CA . ALA A 1 37 ? 2.688 -2.395 -9.585 1.00 0.00 37 ALA A CA 13
ATOM 13860 C C . ALA A 1 37 ? 1.498 -1.746 -8.890 1.00 0.00 37 ALA A C 13
ATOM 13861 O O . ALA A 1 37 ? 1.372 -1.807 -7.666 1.00 0.00 37 ALA A O 13
ATOM 13868 N N . ASN A 1 38 ? 0.621 -1.133 -9.681 1.00 0.00 38 ASN A N 13
ATOM 13869 C CA . ASN A 1 38 ? -0.562 -0.467 -9.146 1.00 0.00 38 ASN A CA 13
ATOM 13870 C C . ASN A 1 38 ? -1.462 -1.461 -8.409 1.00 0.00 38 ASN A C 13
ATOM 13871 O O . ASN A 1 38 ? -1.699 -2.566 -8.897 1.00 0.00 38 ASN A O 13
ATOM 13882 N N . PRO A 1 39 ? -1.977 -1.081 -7.222 1.00 0.00 39 PRO A N 13
ATOM 13883 C CA . PRO A 1 39 ? -2.847 -1.940 -6.426 1.00 0.00 39 PRO A CA 13
ATOM 13884 C C . PRO A 1 39 ? -4.324 -1.746 -6.768 1.00 0.00 39 PRO A C 13
ATOM 13885 O O . PRO A 1 39 ? -4.903 -0.706 -6.455 1.00 0.00 39 PRO A O 13
ATOM 13896 N N . PRO A 1 40 ? -4.963 -2.740 -7.418 1.00 0.00 40 PRO A N 13
ATOM 13897 C CA . PRO A 1 40 ? -6.367 -2.643 -7.793 1.00 0.00 40 PRO A CA 13
ATOM 13898 C C . PRO A 1 40 ? -7.303 -3.200 -6.724 1.00 0.00 40 PRO A C 13
ATOM 13899 O O . PRO A 1 40 ? -7.306 -4.402 -6.453 1.00 0.00 40 PRO A O 13
ATOM 13910 N N . ALA A 1 41 ? -8.100 -2.319 -6.125 1.00 0.00 41 ALA A N 13
ATOM 13911 C CA . ALA A 1 41 ? -9.060 -2.719 -5.102 1.00 0.00 41 ALA A CA 13
ATOM 13912 C C . ALA A 1 41 ? -9.914 -1.534 -4.669 1.00 0.00 41 ALA A C 13
ATOM 13913 O O . ALA A 1 41 ? -9.781 -0.432 -5.202 1.00 0.00 41 ALA A O 13
ATOM 13920 N N . THR A 1 42 ? -10.791 -1.769 -3.700 1.00 0.00 42 THR A N 13
ATOM 13921 C CA . THR A 1 42 ? -11.636 -0.718 -3.163 1.00 0.00 42 THR A CA 13
ATOM 13922 C C . THR A 1 42 ? -11.175 -0.374 -1.751 1.00 0.00 42 THR A C 13
ATOM 13923 O O . THR A 1 42 ? -11.661 -0.942 -0.774 1.00 0.00 42 THR A O 13
ATOM 13934 N N . LEU A 1 43 ? -10.235 0.562 -1.652 1.00 0.00 43 LEU A N 13
ATOM 13935 C CA . LEU A 1 43 ? -9.691 0.959 -0.355 1.00 0.00 43 LEU A CA 13
ATOM 13936 C C . LEU A 1 43 ? -10.751 1.631 0.509 1.00 0.00 43 LEU A C 13
ATOM 13937 O O . LEU A 1 43 ? -11.313 2.660 0.133 1.00 0.00 43 LEU A O 13
ATOM 13953 N N . ALA A 1 44 ? -11.016 1.040 1.670 1.00 0.00 44 ALA A N 13
ATOM 13954 C CA . ALA A 1 44 ? -12.000 1.584 2.596 1.00 0.00 44 ALA A CA 13
ATOM 13955 C C . ALA A 1 44 ? -11.342 1.983 3.912 1.00 0.00 44 ALA A C 13
ATOM 13956 O O . ALA A 1 44 ? -11.665 3.023 4.487 1.00 0.00 44 ALA A O 13
ATOM 13963 N N . ASN A 1 45 ? -10.413 1.151 4.381 1.00 0.00 45 ASN A N 13
ATOM 13964 C CA . ASN A 1 45 ? -9.702 1.421 5.626 1.00 0.00 45 ASN A CA 13
ATOM 13965 C C . ASN A 1 45 ? -8.312 0.788 5.610 1.00 0.00 45 ASN A C 13
ATOM 13966 O O . ASN A 1 45 ? -7.843 0.325 4.570 1.00 0.00 45 ASN A O 13
ATOM 13977 N N . ALA A 1 46 ? -7.658 0.773 6.769 1.00 0.00 46 ALA A N 13
ATOM 13978 C CA . ALA A 1 46 ? -6.321 0.200 6.889 1.00 0.00 46 ALA A CA 13
ATOM 13979 C C . ALA A 1 46 ? -6.327 -1.296 6.590 1.00 0.00 46 ALA A C 13
ATOM 13980 O O . ALA A 1 46 ? -5.506 -1.786 5.813 1.00 0.00 46 ALA A O 13
ATOM 13987 N N . THR A 1 47 ? -7.258 -2.015 7.206 1.00 0.00 47 THR A N 13
ATOM 13988 C CA . THR A 1 47 ? -7.370 -3.450 7.013 1.00 0.00 47 THR A CA 13
ATOM 13989 C C . THR A 1 47 ? -7.791 -3.769 5.586 1.00 0.00 47 THR A C 13
ATOM 13990 O O . THR A 1 47 ? -7.267 -4.697 4.967 1.00 0.00 47 THR A O 13
ATOM 14001 N N . HIS A 1 48 ? -8.739 -2.997 5.069 1.00 0.00 48 HIS A N 13
ATOM 14002 C CA . HIS A 1 48 ? -9.215 -3.189 3.709 1.00 0.00 48 HIS A CA 13
ATOM 14003 C C . HIS A 1 48 ? -8.058 -3.015 2.734 1.00 0.00 48 HIS A C 13
ATOM 14004 O O . HIS A 1 48 ? -8.006 -3.663 1.689 1.00 0.00 48 HIS A O 13
ATOM 14019 N N . PHE A 1 49 ? -7.129 -2.132 3.092 1.00 0.00 49 PHE A N 13
ATOM 14020 C CA . PHE A 1 49 ? -5.956 -1.880 2.267 1.00 0.00 49 PHE A CA 13
ATOM 14021 C C . PHE A 1 49 ? -5.046 -3.103 2.273 1.00 0.00 49 PHE A C 13
ATOM 14022 O O . PHE A 1 49 ? -4.459 -3.457 1.251 1.00 0.00 49 PHE A O 13
ATOM 14039 N N . GLU A 1 50 ? -4.929 -3.743 3.434 1.00 0.00 50 GLU A N 13
ATOM 14040 C CA . GLU A 1 50 ? -4.107 -4.940 3.561 1.00 0.00 50 GLU A CA 13
ATOM 14041 C C . GLU A 1 50 ? -4.661 -6.043 2.667 1.00 0.00 50 GLU A C 13
ATOM 14042 O O . GLU A 1 50 ? -3.911 -6.814 2.068 1.00 0.00 50 GLU A O 13
ATOM 14054 N N . SER A 1 51 ? -5.986 -6.105 2.589 1.00 0.00 51 SER A N 13
ATOM 14055 C CA . SER A 1 51 ? -6.676 -7.084 1.790 1.00 0.00 51 SER A CA 13
ATOM 14056 C C . SER A 1 51 ? -6.489 -6.824 0.295 1.00 0.00 51 SER A C 13
ATOM 14057 O O . SER A 1 51 ? -6.797 -7.680 -0.534 1.00 0.00 51 SER A O 13
ATOM 14065 N N . THR A 1 52 ? -5.988 -5.639 -0.043 1.00 0.00 52 THR A N 13
ATOM 14066 C CA . THR A 1 52 ? -5.766 -5.273 -1.439 1.00 0.00 52 THR A CA 13
ATOM 14067 C C . THR A 1 52 ? -4.541 -5.976 -2.011 1.00 0.00 52 THR A C 13
ATOM 14068 O O . THR A 1 52 ? -4.578 -6.500 -3.125 1.00 0.00 52 THR A O 13
ATOM 14079 N N . CYS A 1 53 ? -3.459 -5.984 -1.244 1.00 0.00 53 CYS A N 13
ATOM 14080 C CA . CYS A 1 53 ? -2.221 -6.615 -1.681 1.00 0.00 53 CYS A CA 13
ATOM 14081 C C . CYS A 1 53 ? -2.231 -8.106 -1.373 1.00 0.00 53 CYS A C 13
ATOM 14082 O O . CYS A 1 53 ? -1.562 -8.887 -2.044 1.00 0.00 53 CYS A O 13
ATOM 14089 N N . ALA A 1 54 ? -3.006 -8.497 -0.366 1.00 0.00 54 ALA A N 13
ATOM 14090 C CA . ALA A 1 54 ? -3.099 -9.893 0.030 1.00 0.00 54 ALA A CA 13
ATOM 14091 C C . ALA A 1 54 ? -3.948 -10.658 -0.968 1.00 0.00 54 ALA A C 13
ATOM 14092 O O . ALA A 1 54 ? -3.880 -11.884 -1.065 1.00 0.00 54 ALA A O 13
ATOM 14099 N N . ALA A 1 55 ? -4.748 -9.906 -1.705 1.00 0.00 55 ALA A N 13
ATOM 14100 C CA . ALA A 1 55 ? -5.638 -10.458 -2.706 1.00 0.00 55 ALA A CA 13
ATOM 14101 C C . ALA A 1 55 ? -4.876 -11.102 -3.861 1.00 0.00 55 ALA A C 13
ATOM 14102 O O . ALA A 1 55 ? -5.283 -12.143 -4.378 1.00 0.00 55 ALA A O 13
ATOM 14109 N N . ILE A 1 56 ? -3.771 -10.480 -4.262 1.00 0.00 56 ILE A N 13
ATOM 14110 C CA . ILE A 1 56 ? -2.974 -10.987 -5.376 1.00 0.00 56 ILE A CA 13
ATOM 14111 C C . ILE A 1 56 ? -1.728 -11.751 -4.919 1.00 0.00 56 ILE A C 13
ATOM 14112 O O . ILE A 1 56 ? -0.968 -12.251 -5.749 1.00 0.00 56 ILE A O 13
ATOM 14128 N N . GLY A 1 57 ? -1.515 -11.843 -3.608 1.00 0.00 57 GLY A N 13
ATOM 14129 C CA . GLY A 1 57 ? -0.364 -12.580 -3.100 1.00 0.00 57 GLY A CA 13
ATOM 14130 C C . GLY A 1 57 ? 0.790 -11.694 -2.656 1.00 0.00 57 GLY A C 13
ATOM 14131 O O . GLY A 1 57 ? 1.952 -12.025 -2.894 1.00 0.00 57 GLY A O 13
ATOM 14135 N N . GLN A 1 58 ? 0.479 -10.574 -2.011 1.00 0.00 58 GLN A N 13
ATOM 14136 C CA . GLN A 1 58 ? 1.507 -9.655 -1.527 1.00 0.00 58 GLN A CA 13
ATOM 14137 C C . GLN A 1 58 ? 1.037 -8.924 -0.272 1.00 0.00 58 GLN A C 13
ATOM 14138 O O . GLN A 1 58 ? -0.055 -9.181 0.235 1.00 0.00 58 GLN A O 13
ATOM 14152 N N . ARG A 1 59 ? 1.872 -8.016 0.226 1.00 0.00 59 ARG A N 13
ATOM 14153 C CA . ARG A 1 59 ? 1.541 -7.248 1.425 1.00 0.00 59 ARG A CA 13
ATOM 14154 C C . ARG A 1 59 ? 1.486 -5.753 1.115 1.00 0.00 59 ARG A C 13
ATOM 14155 O O . ARG A 1 59 ? 2.119 -5.281 0.170 1.00 0.00 59 ARG A O 13
ATOM 14176 N N . ALA A 1 60 ? 0.723 -5.013 1.918 1.00 0.00 60 ALA A N 13
ATOM 14177 C CA . ALA A 1 60 ? 0.580 -3.573 1.731 1.00 0.00 60 ALA A CA 13
ATOM 14178 C C . ALA A 1 60 ? 1.867 -2.839 2.088 1.00 0.00 60 ALA A C 13
ATOM 14179 O O . ALA A 1 60 ? 2.304 -2.859 3.239 1.00 0.00 60 ALA A O 13
ATOM 14186 N N . ARG A 1 61 ? 2.467 -2.187 1.094 1.00 0.00 61 ARG A N 13
ATOM 14187 C CA . ARG A 1 61 ? 3.706 -1.445 1.308 1.00 0.00 61 ARG A CA 13
ATOM 14188 C C . ARG A 1 61 ? 3.634 -0.062 0.667 1.00 0.00 61 ARG A C 13
ATOM 14189 O O . ARG A 1 61 ? 3.484 0.066 -0.548 1.00 0.00 61 ARG A O 13
ATOM 14210 N N . CYS A 1 62 ? 3.744 0.967 1.497 1.00 0.00 62 CYS A N 13
ATOM 14211 C CA . CYS A 1 62 ? 3.706 2.348 1.027 1.00 0.00 62 CYS A CA 13
ATOM 14212 C C . CYS A 1 62 ? 5.136 2.840 0.800 1.00 0.00 62 CYS A C 13
ATOM 14213 O O . CYS A 1 62 ? 5.883 3.048 1.756 1.00 0.00 62 CYS A O 13
ATOM 14220 N N . CYS A 1 63 ? 5.522 3.008 -0.466 1.00 0.00 63 CYS A N 13
ATOM 14221 C CA . CYS A 1 63 ? 6.881 3.440 -0.796 1.00 0.00 63 CYS A CA 13
ATOM 14222 C C . CYS A 1 63 ? 6.938 4.895 -1.252 1.00 0.00 63 CYS A C 13
ATOM 14223 O O . CYS A 1 63 ? 6.019 5.402 -1.895 1.00 0.00 63 CYS A O 13
ATOM 14230 N N . VAL A 1 64 ? 8.042 5.553 -0.902 1.00 0.00 64 VAL A N 13
ATOM 14231 C CA . VAL A 1 64 ? 8.270 6.952 -1.251 1.00 0.00 64 VAL A CA 13
ATOM 14232 C C . VAL A 1 64 ? 9.093 7.053 -2.531 1.00 0.00 64 VAL A C 13
ATOM 14233 O O . VAL A 1 64 ? 9.947 6.208 -2.800 1.00 0.00 64 VAL A O 13
ATOM 14246 N N . LEU A 1 65 ? 8.823 8.093 -3.313 1.00 0.00 65 LEU A N 13
ATOM 14247 C CA . LEU A 1 65 ? 9.518 8.311 -4.579 1.00 0.00 65 LEU A CA 13
ATOM 14248 C C . LEU A 1 65 ? 11.035 8.209 -4.407 1.00 0.00 65 LEU A C 13
ATOM 14249 O O . LEU A 1 65 ? 11.594 8.756 -3.456 1.00 0.00 65 LEU A O 13
ATOM 14265 N N . PRO A 1 66 ? 11.724 7.506 -5.333 1.00 0.00 66 PRO A N 13
ATOM 14266 C CA . PRO A 1 66 ? 13.181 7.334 -5.272 1.00 0.00 66 PRO A CA 13
ATOM 14267 C C . PRO A 1 66 ? 13.928 8.658 -5.374 1.00 0.00 66 PRO A C 13
ATOM 14268 O O . PRO A 1 66 ? 13.597 9.507 -6.200 1.00 0.00 66 PRO A O 13
ATOM 14279 N N . ILE A 1 67 ? 14.942 8.819 -4.531 1.00 0.00 67 ILE A N 13
ATOM 14280 C CA . ILE A 1 67 ? 15.748 10.032 -4.521 1.00 0.00 67 ILE A CA 13
ATOM 14281 C C . ILE A 1 67 ? 17.232 9.685 -4.570 1.00 0.00 67 ILE A C 13
ATOM 14282 O O . ILE A 1 67 ? 17.793 9.173 -3.601 1.00 0.00 67 ILE A O 13
ATOM 14298 N N . LEU A 1 68 ? 17.857 9.961 -5.710 1.00 0.00 68 LEU A N 13
ATOM 14299 C CA . LEU A 1 68 ? 19.277 9.673 -5.904 1.00 0.00 68 LEU A CA 13
ATOM 14300 C C . LEU A 1 68 ? 20.113 10.232 -4.753 1.00 0.00 68 LEU A C 13
ATOM 14301 O O . LEU A 1 68 ? 20.275 11.446 -4.626 1.00 0.00 68 LEU A O 13
ATOM 14317 N N . GLY A 1 69 ? 20.644 9.339 -3.918 1.00 0.00 69 GLY A N 13
ATOM 14318 C CA . GLY A 1 69 ? 21.460 9.768 -2.794 1.00 0.00 69 GLY A CA 13
ATOM 14319 C C . GLY A 1 69 ? 21.017 9.158 -1.476 1.00 0.00 69 GLY A C 13
ATOM 14320 O O . GLY A 1 69 ? 21.729 9.250 -0.476 1.00 0.00 69 GLY A O 13
ATOM 14324 N N . GLN A 1 70 ? 19.843 8.533 -1.472 1.00 0.00 70 GLN A N 13
ATOM 14325 C CA . GLN A 1 70 ? 19.312 7.912 -0.263 1.00 0.00 70 GLN A CA 13
ATOM 14326 C C . GLN A 1 70 ? 18.736 6.538 -0.553 1.00 0.00 70 GLN A C 13
ATOM 14327 O O . GLN A 1 70 ? 18.543 6.152 -1.706 1.00 0.00 70 GLN A O 13
ATOM 14341 N N . ASP A 1 71 ? 18.467 5.813 0.517 1.00 0.00 71 ASP A N 13
ATOM 14342 C CA . ASP A 1 71 ? 17.901 4.472 0.422 1.00 0.00 71 ASP A CA 13
ATOM 14343 C C . ASP A 1 71 ? 16.392 4.548 0.217 1.00 0.00 71 ASP A C 13
ATOM 14344 O O . ASP A 1 71 ? 15.789 5.606 0.390 1.00 0.00 71 ASP A O 13
ATOM 14353 N N . ILE A 1 72 ? 15.785 3.423 -0.152 1.00 0.00 72 ILE A N 13
ATOM 14354 C CA . ILE A 1 72 ? 14.346 3.378 -0.375 1.00 0.00 72 ILE A CA 13
ATOM 14355 C C . ILE A 1 72 ? 13.598 3.184 0.944 1.00 0.00 72 ILE A C 13
ATOM 14356 O O . ILE A 1 72 ? 13.862 2.241 1.691 1.00 0.00 72 ILE A O 13
ATOM 14372 N N . LEU A 1 73 ? 12.675 4.098 1.237 1.00 0.00 73 LEU A N 13
ATOM 14373 C CA . LEU A 1 73 ? 11.901 4.034 2.470 1.00 0.00 73 LEU A CA 13
ATOM 14374 C C . LEU A 1 73 ? 10.534 3.389 2.233 1.00 0.00 73 LEU A C 13
ATOM 14375 O O . LEU A 1 73 ? 9.667 3.965 1.580 1.00 0.00 73 LEU A O 13
ATOM 14391 N N . CYS A 1 74 ? 10.354 2.183 2.767 1.00 0.00 74 CYS A N 13
ATOM 14392 C CA . CYS A 1 74 ? 9.093 1.457 2.622 1.00 0.00 74 CYS A CA 13
ATOM 14393 C C . CYS A 1 74 ? 8.742 0.724 3.918 1.00 0.00 74 CYS A C 13
ATOM 14394 O O . CYS A 1 74 ? 9.578 0.011 4.476 1.00 0.00 74 CYS A O 13
ATOM 14401 N N . GLN A 1 75 ? 7.501 0.888 4.387 1.00 0.00 75 GLN A N 13
ATOM 14402 C CA . GLN A 1 75 ? 7.056 0.245 5.628 1.00 0.00 75 GLN A CA 13
ATOM 14403 C C . GLN A 1 75 ? 5.538 0.056 5.630 1.00 0.00 75 GLN A C 13
ATOM 14404 O O . GLN A 1 75 ? 4.821 0.708 4.871 1.00 0.00 75 GLN A O 13
ATOM 14418 N N . THR A 1 76 ? 5.057 -0.841 6.491 1.00 0.00 76 THR A N 13
ATOM 14419 C CA . THR A 1 76 ? 3.629 -1.117 6.602 1.00 0.00 76 THR A CA 13
ATOM 14420 C C . THR A 1 76 ? 3.019 -0.396 7.810 1.00 0.00 76 THR A C 13
ATOM 14421 O O . THR A 1 76 ? 3.473 -0.585 8.939 1.00 0.00 76 THR A O 13
ATOM 14432 N N . PRO A 1 77 ? 1.980 0.439 7.594 1.00 0.00 77 PRO A N 13
ATOM 14433 C CA . PRO A 1 77 ? 1.318 1.177 8.681 1.00 0.00 77 PRO A CA 13
ATOM 14434 C C . PRO A 1 77 ? 0.567 0.261 9.643 1.00 0.00 77 PRO A C 13
ATOM 14435 O O . PRO A 1 77 ? -0.060 -0.713 9.225 1.00 0.00 77 PRO A O 13
ATOM 14446 N N . ALA A 1 78 ? 0.642 0.583 10.933 1.00 0.00 78 ALA A N 13
ATOM 14447 C CA . ALA A 1 78 ? -0.035 -0.193 11.971 1.00 0.00 78 ALA A CA 13
ATOM 14448 C C . ALA A 1 78 ? 0.493 -1.623 12.054 1.00 0.00 78 ALA A C 13
ATOM 14449 O O . ALA A 1 78 ? 0.003 -2.427 12.847 1.00 0.00 78 ALA A O 13
ATOM 14456 N N . GLY A 1 79 ? 1.492 -1.936 11.234 1.00 0.00 79 GLY A N 13
ATOM 14457 C CA . GLY A 1 79 ? 2.066 -3.264 11.239 1.00 0.00 79 GLY A CA 13
ATOM 14458 C C . GLY A 1 79 ? 1.119 -4.304 10.680 1.00 0.00 79 GLY A C 13
ATOM 14459 O O . GLY A 1 79 ? 1.094 -5.444 11.143 1.00 0.00 79 GLY A O 13
ATOM 14463 N N . LEU A 1 80 ? 0.335 -3.905 9.683 1.00 0.00 80 LEU A N 13
ATOM 14464 C CA . LEU A 1 80 ? -0.624 -4.806 9.049 1.00 0.00 80 LEU A CA 13
ATOM 14465 C C . LEU A 1 80 ? 0.052 -6.100 8.606 1.00 0.00 80 LEU A C 13
ATOM 14466 O O . LEU A 1 80 ? -0.050 -7.102 9.344 1.00 0.00 80 LEU A O 13
ATOM 14483 N N . SER A 1 1 ? -17.676 21.396 8.339 1.00 0.00 1 SER A N 14
ATOM 14484 C CA . SER A 1 1 ? -18.979 20.697 8.193 1.00 0.00 1 SER A CA 14
ATOM 14485 C C . SER A 1 1 ? -18.773 19.194 8.013 1.00 0.00 1 SER A C 14
ATOM 14486 O O . SER A 1 1 ? -18.783 18.691 6.888 1.00 0.00 1 SER A O 14
ATOM 14493 N N . PRO A 1 2 ? -18.578 18.453 9.121 1.00 0.00 2 PRO A N 14
ATOM 14494 C CA . PRO A 1 2 ? -18.367 17.003 9.075 1.00 0.00 2 PRO A CA 14
ATOM 14495 C C . PRO A 1 2 ? -19.521 16.275 8.393 1.00 0.00 2 PRO A C 14
ATOM 14496 O O . PRO A 1 2 ? -20.657 16.311 8.867 1.00 0.00 2 PRO A O 14
ATOM 14507 N N . ALA A 1 3 ? -19.223 15.615 7.279 1.00 0.00 3 ALA A N 14
ATOM 14508 C CA . ALA A 1 3 ? -20.235 14.877 6.533 1.00 0.00 3 ALA A CA 14
ATOM 14509 C C . ALA A 1 3 ? -19.681 13.556 6.009 1.00 0.00 3 ALA A C 14
ATOM 14510 O O . ALA A 1 3 ? -19.113 13.498 4.919 1.00 0.00 3 ALA A O 14
ATOM 14517 N N . ALA A 1 4 ? -19.850 12.498 6.796 1.00 0.00 4 ALA A N 14
ATOM 14518 C CA . ALA A 1 4 ? -19.370 11.175 6.415 1.00 0.00 4 ALA A CA 14
ATOM 14519 C C . ALA A 1 4 ? -20.502 10.321 5.854 1.00 0.00 4 ALA A C 14
ATOM 14520 O O . ALA A 1 4 ? -20.264 9.368 5.112 1.00 0.00 4 ALA A O 14
ATOM 14527 N N . MET A 1 5 ? -21.733 10.671 6.214 1.00 0.00 5 MET A N 14
ATOM 14528 C CA . MET A 1 5 ? -22.905 9.936 5.749 1.00 0.00 5 MET A CA 14
ATOM 14529 C C . MET A 1 5 ? -23.630 10.722 4.665 1.00 0.00 5 MET A C 14
ATOM 14530 O O . MET A 1 5 ? -24.194 10.148 3.732 1.00 0.00 5 MET A O 14
ATOM 14544 N N . GLU A 1 6 ? -23.609 12.040 4.804 1.00 0.00 6 GLU A N 14
ATOM 14545 C CA . GLU A 1 6 ? -24.258 12.928 3.849 1.00 0.00 6 GLU A CA 14
ATOM 14546 C C . GLU A 1 6 ? -23.663 12.760 2.451 1.00 0.00 6 GLU A C 14
ATOM 14547 O O . GLU A 1 6 ? -24.391 12.555 1.479 1.00 0.00 6 GLU A O 14
ATOM 14559 N N . ARG A 1 7 ? -22.338 12.848 2.359 1.00 0.00 7 ARG A N 14
ATOM 14560 C CA . ARG A 1 7 ? -21.650 12.699 1.085 1.00 0.00 7 ARG A CA 14
ATOM 14561 C C . ARG A 1 7 ? -20.156 12.455 1.300 1.00 0.00 7 ARG A C 14
ATOM 14562 O O . ARG A 1 7 ? -19.359 13.385 1.407 1.00 0.00 7 ARG A O 14
ATOM 14583 N N . GLN A 1 8 ? -19.793 11.176 1.379 1.00 0.00 8 GLN A N 14
ATOM 14584 C CA . GLN A 1 8 ? -18.401 10.778 1.580 1.00 0.00 8 GLN A CA 14
ATOM 14585 C C . GLN A 1 8 ? -17.471 11.506 0.608 1.00 0.00 8 GLN A C 14
ATOM 14586 O O . GLN A 1 8 ? -17.841 11.783 -0.533 1.00 0.00 8 GLN A O 14
ATOM 14600 N N . VAL A 1 9 ? -16.265 11.818 1.076 1.00 0.00 9 VAL A N 14
ATOM 14601 C CA . VAL A 1 9 ? -15.278 12.511 0.256 1.00 0.00 9 VAL A CA 14
ATOM 14602 C C . VAL A 1 9 ? -14.287 11.516 -0.357 1.00 0.00 9 VAL A C 14
ATOM 14603 O O . VAL A 1 9 ? -14.083 10.429 0.182 1.00 0.00 9 VAL A O 14
ATOM 14616 N N . PRO A 1 10 ? -13.663 11.880 -1.496 1.00 0.00 10 PRO A N 14
ATOM 14617 C CA . PRO A 1 10 ? -12.694 11.017 -2.178 1.00 0.00 10 PRO A CA 14
ATOM 14618 C C . PRO A 1 10 ? -11.696 10.378 -1.217 1.00 0.00 10 PRO A C 14
ATOM 14619 O O . PRO A 1 10 ? -11.117 11.054 -0.367 1.00 0.00 10 PRO A O 14
ATOM 14630 N N . TYR A 1 11 ? -11.508 9.066 -1.357 1.00 0.00 11 TYR A N 14
ATOM 14631 C CA . TYR A 1 11 ? -10.585 8.325 -0.509 1.00 0.00 11 TYR A CA 14
ATOM 14632 C C . TYR A 1 11 ? -9.191 8.944 -0.543 1.00 0.00 11 TYR A C 14
ATOM 14633 O O . TYR A 1 11 ? -8.782 9.524 -1.549 1.00 0.00 11 TYR A O 14
ATOM 14651 N N . THR A 1 12 ? -8.464 8.810 0.563 1.00 0.00 12 THR A N 14
ATOM 14652 C CA . THR A 1 12 ? -7.116 9.357 0.667 1.00 0.00 12 THR A CA 14
ATOM 14653 C C . THR A 1 12 ? -6.109 8.275 1.066 1.00 0.00 12 THR A C 14
ATOM 14654 O O . THR A 1 12 ? -6.000 7.929 2.243 1.00 0.00 12 THR A O 14
ATOM 14665 N N . PRO A 1 13 ? -5.363 7.718 0.087 1.00 0.00 13 PRO A N 14
ATOM 14666 C CA . PRO A 1 13 ? -4.359 6.677 0.348 1.00 0.00 13 PRO A CA 14
ATOM 14667 C C . PRO A 1 13 ? -3.350 7.072 1.422 1.00 0.00 13 PRO A C 14
ATOM 14668 O O . PRO A 1 13 ? -3.385 8.187 1.944 1.00 0.00 13 PRO A O 14
ATOM 14679 N N . CYS A 1 14 ? -2.460 6.133 1.743 1.00 0.00 14 CYS A N 14
ATOM 14680 C CA . CYS A 1 14 ? -1.417 6.330 2.752 1.00 0.00 14 CYS A CA 14
ATOM 14681 C C . CYS A 1 14 ? -0.978 7.789 2.833 1.00 0.00 14 CYS A C 14
ATOM 14682 O O . CYS A 1 14 ? -0.370 8.314 1.901 1.00 0.00 14 CYS A O 14
ATOM 14689 N N . SER A 1 15 ? -1.293 8.441 3.949 1.00 0.00 15 SER A N 14
ATOM 14690 C CA . SER A 1 15 ? -0.909 9.833 4.139 1.00 0.00 15 SER A CA 14
ATOM 14691 C C . SER A 1 15 ? 0.384 9.889 4.938 1.00 0.00 15 SER A C 14
ATOM 14692 O O . SER A 1 15 ? 0.430 9.484 6.100 1.00 0.00 15 SER A O 14
ATOM 14700 N N . GLY A 1 16 ? 1.430 10.392 4.305 1.00 0.00 16 GLY A N 14
ATOM 14701 C CA . GLY A 1 16 ? 2.718 10.451 4.938 1.00 0.00 16 GLY A CA 14
ATOM 14702 C C . GLY A 1 16 ? 3.812 10.882 3.982 1.00 0.00 16 GLY A C 14
ATOM 14703 O O . GLY A 1 16 ? 3.555 11.557 2.985 1.00 0.00 16 GLY A O 14
ATOM 14707 N N . LEU A 1 17 ? 5.041 10.481 4.301 1.00 0.00 17 LEU A N 14
ATOM 14708 C CA . LEU A 1 17 ? 6.199 10.768 3.470 1.00 0.00 17 LEU A CA 14
ATOM 14709 C C . LEU A 1 17 ? 6.109 10.019 2.139 1.00 0.00 17 LEU A C 14
ATOM 14710 O O . LEU A 1 17 ? 6.436 10.563 1.084 1.00 0.00 17 LEU A O 14
ATOM 14726 N N . TYR A 1 18 ? 5.648 8.772 2.199 1.00 0.00 18 TYR A N 14
ATOM 14727 C CA . TYR A 1 18 ? 5.535 7.933 1.002 1.00 0.00 18 TYR A CA 14
ATOM 14728 C C . TYR A 1 18 ? 4.346 8.347 0.142 1.00 0.00 18 TYR A C 14
ATOM 14729 O O . TYR A 1 18 ? 4.417 8.351 -1.088 1.00 0.00 18 TYR A O 14
ATOM 14747 N N . GLY A 1 19 ? 3.272 8.709 0.816 1.00 0.00 19 GLY A N 14
ATOM 14748 C CA . GLY A 1 19 ? 2.063 9.187 0.159 1.00 0.00 19 GLY A CA 14
ATOM 14749 C C . GLY A 1 19 ? 1.449 8.216 -0.843 1.00 0.00 19 GLY A C 14
ATOM 14750 O O . GLY A 1 19 ? 0.337 8.450 -1.316 1.00 0.00 19 GLY A O 14
ATOM 14754 N N . THR A 1 20 ? 2.147 7.129 -1.175 1.00 0.00 20 THR A N 14
ATOM 14755 C CA . THR A 1 20 ? 1.632 6.179 -2.155 1.00 0.00 20 THR A CA 14
ATOM 14756 C C . THR A 1 20 ? 1.219 4.857 -1.515 1.00 0.00 20 THR A C 14
ATOM 14757 O O . THR A 1 20 ? 1.867 4.370 -0.589 1.00 0.00 20 THR A O 14
ATOM 14768 N N . ALA A 1 21 ? 0.128 4.286 -2.023 1.00 0.00 21 ALA A N 14
ATOM 14769 C CA . ALA A 1 21 ? -0.387 3.015 -1.527 1.00 0.00 21 ALA A CA 14
ATOM 14770 C C . ALA A 1 21 ? -0.265 1.934 -2.599 1.00 0.00 21 ALA A C 14
ATOM 14771 O O . ALA A 1 21 ? -1.086 1.863 -3.513 1.00 0.00 21 ALA A O 14
ATOM 14778 N N . GLN A 1 22 ? 0.759 1.088 -2.482 1.00 0.00 22 GLN A N 14
ATOM 14779 C CA . GLN A 1 22 ? 0.991 0.027 -3.462 1.00 0.00 22 GLN A CA 14
ATOM 14780 C C . GLN A 1 22 ? 1.292 -1.304 -2.779 1.00 0.00 22 GLN A C 14
ATOM 14781 O O . GLN A 1 22 ? 1.277 -1.403 -1.552 1.00 0.00 22 GLN A O 14
ATOM 14795 N N . CYS A 1 23 ? 1.565 -2.328 -3.588 1.00 0.00 23 CYS A N 14
ATOM 14796 C CA . CYS A 1 23 ? 1.896 -3.652 -3.071 1.00 0.00 23 CYS A CA 14
ATOM 14797 C C . CYS A 1 23 ? 3.219 -4.118 -3.671 1.00 0.00 23 CYS A C 14
ATOM 14798 O O . CYS A 1 23 ? 3.289 -4.469 -4.848 1.00 0.00 23 CYS A O 14
ATOM 14805 N N . CYS A 1 24 ? 4.266 -4.111 -2.853 1.00 0.00 24 CYS A N 14
ATOM 14806 C CA . CYS A 1 24 ? 5.598 -4.503 -3.301 1.00 0.00 24 CYS A CA 14
ATOM 14807 C C . CYS A 1 24 ? 6.019 -5.844 -2.706 1.00 0.00 24 CYS A C 14
ATOM 14808 O O . CYS A 1 24 ? 5.545 -6.242 -1.642 1.00 0.00 24 CYS A O 14
ATOM 14815 N N . ALA A 1 25 ? 6.915 -6.536 -3.408 1.00 0.00 25 ALA A N 14
ATOM 14816 C CA . ALA A 1 25 ? 7.429 -7.820 -2.952 1.00 0.00 25 ALA A CA 14
ATOM 14817 C C . ALA A 1 25 ? 8.682 -7.604 -2.121 1.00 0.00 25 ALA A C 14
ATOM 14818 O O . ALA A 1 25 ? 9.252 -6.512 -2.121 1.00 0.00 25 ALA A O 14
ATOM 14825 N N . THR A 1 26 ? 9.116 -8.639 -1.417 1.00 0.00 26 THR A N 14
ATOM 14826 C CA . THR A 1 26 ? 10.301 -8.527 -0.576 1.00 0.00 26 THR A CA 14
ATOM 14827 C C . THR A 1 26 ? 11.275 -9.681 -0.793 1.00 0.00 26 THR A C 14
ATOM 14828 O O . THR A 1 26 ? 10.897 -10.750 -1.271 1.00 0.00 26 THR A O 14
ATOM 14839 N N . ASP A 1 27 ? 12.535 -9.446 -0.434 1.00 0.00 27 ASP A N 14
ATOM 14840 C CA . ASP A 1 27 ? 13.581 -10.447 -0.588 1.00 0.00 27 ASP A CA 14
ATOM 14841 C C . ASP A 1 27 ? 13.536 -11.469 0.541 1.00 0.00 27 ASP A C 14
ATOM 14842 O O . ASP A 1 27 ? 12.587 -11.509 1.326 1.00 0.00 27 ASP A O 14
ATOM 14851 N N . VAL A 1 28 ? 14.571 -12.294 0.613 1.00 0.00 28 VAL A N 14
ATOM 14852 C CA . VAL A 1 28 ? 14.668 -13.332 1.630 1.00 0.00 28 VAL A CA 14
ATOM 14853 C C . VAL A 1 28 ? 14.745 -12.763 3.048 1.00 0.00 28 VAL A C 14
ATOM 14854 O O . VAL A 1 28 ? 14.044 -13.229 3.948 1.00 0.00 28 VAL A O 14
ATOM 14867 N N . LEU A 1 29 ? 15.589 -11.756 3.244 1.00 0.00 29 LEU A N 14
ATOM 14868 C CA . LEU A 1 29 ? 15.770 -11.154 4.561 1.00 0.00 29 LEU A CA 14
ATOM 14869 C C . LEU A 1 29 ? 14.607 -10.234 4.935 1.00 0.00 29 LEU A C 14
ATOM 14870 O O . LEU A 1 29 ? 14.400 -9.934 6.111 1.00 0.00 29 LEU A O 14
ATOM 14886 N N . GLY A 1 30 ? 13.850 -9.792 3.934 1.00 0.00 30 GLY A N 14
ATOM 14887 C CA . GLY A 1 30 ? 12.715 -8.921 4.194 1.00 0.00 30 GLY A CA 14
ATOM 14888 C C . GLY A 1 30 ? 12.923 -7.494 3.712 1.00 0.00 30 GLY A C 14
ATOM 14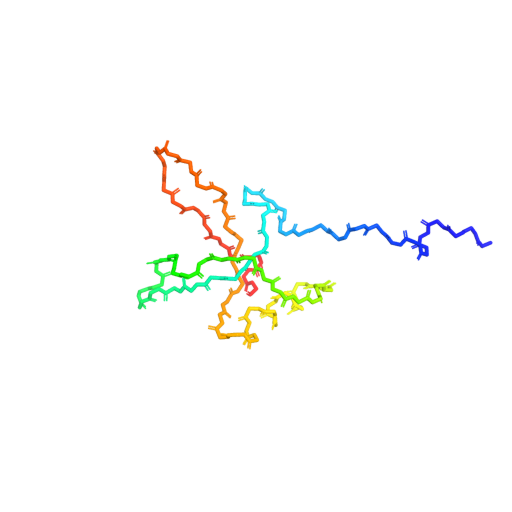889 O O . GLY A 1 30 ? 11.971 -6.716 3.650 1.00 0.00 30 GLY A O 14
ATOM 14893 N N . VAL A 1 31 ? 14.161 -7.141 3.378 1.00 0.00 31 VAL A N 14
ATOM 14894 C CA . VAL A 1 31 ? 14.459 -5.798 2.895 1.00 0.00 31 VAL A CA 14
ATOM 14895 C C . VAL A 1 31 ? 14.610 -5.781 1.377 1.00 0.00 31 VAL A C 14
ATOM 14896 O O . VAL A 1 31 ? 15.603 -6.273 0.841 1.00 0.00 31 VAL A O 14
ATOM 14909 N N . ALA A 1 32 ? 13.622 -5.202 0.694 1.00 0.00 32 ALA A N 14
ATOM 14910 C CA . ALA A 1 32 ? 13.638 -5.102 -0.764 1.00 0.00 32 ALA A CA 14
ATOM 14911 C C . ALA A 1 32 ? 12.348 -4.482 -1.294 1.00 0.00 32 ALA A C 14
ATOM 14912 O O . ALA A 1 32 ? 11.342 -4.411 -0.589 1.00 0.00 32 ALA A O 14
ATOM 14919 N N . ASP A 1 33 ? 12.397 -4.036 -2.544 1.00 0.00 33 ASP A N 14
ATOM 14920 C CA . ASP A 1 33 ? 11.245 -3.424 -3.204 1.00 0.00 33 ASP A CA 14
ATOM 14921 C C . ASP A 1 33 ? 11.100 -4.001 -4.613 1.00 0.00 33 ASP A C 14
ATOM 14922 O O . ASP A 1 33 ? 11.265 -3.294 -5.609 1.00 0.00 33 ASP A O 14
ATOM 14931 N N . LEU A 1 34 ? 10.791 -5.297 -4.679 1.00 0.00 34 LEU A N 14
ATOM 14932 C CA . LEU A 1 34 ? 10.658 -6.005 -5.949 1.00 0.00 34 LEU A CA 14
ATOM 14933 C C . LEU A 1 34 ? 9.223 -6.026 -6.459 1.00 0.00 34 LEU A C 14
ATOM 14934 O O . LEU A 1 34 ? 8.288 -6.231 -5.693 1.00 0.00 34 LEU A O 14
ATOM 14950 N N . ASP A 1 35 ? 9.063 -5.820 -7.763 1.00 0.00 35 ASP A N 14
ATOM 14951 C CA . ASP A 1 35 ? 7.752 -5.856 -8.401 1.00 0.00 35 ASP A CA 14
ATOM 14952 C C . ASP A 1 35 ? 6.706 -5.111 -7.584 1.00 0.00 35 ASP A C 14
ATOM 14953 O O . ASP A 1 35 ? 5.957 -5.718 -6.817 1.00 0.00 35 ASP A O 14
ATOM 14962 N N . CYS A 1 36 ? 6.650 -3.799 -7.754 1.00 0.00 36 CYS A N 14
ATOM 14963 C CA . CYS A 1 36 ? 5.675 -2.990 -7.028 1.00 0.00 36 CYS A CA 14
ATOM 14964 C C . CYS A 1 36 ? 4.976 -2.014 -7.971 1.00 0.00 36 CYS A C 14
ATOM 14965 O O . CYS A 1 36 ? 5.614 -1.379 -8.810 1.00 0.00 36 CYS A O 14
ATOM 14972 N N . ALA A 1 37 ? 3.658 -1.901 -7.823 1.00 0.00 37 ALA A N 14
ATOM 14973 C CA . ALA A 1 37 ? 2.862 -1.017 -8.670 1.00 0.00 37 ALA A CA 14
ATOM 14974 C C . ALA A 1 37 ? 1.483 -0.764 -8.073 1.00 0.00 37 ALA A C 14
ATOM 14975 O O . ALA A 1 37 ? 1.186 -1.198 -6.960 1.00 0.00 37 ALA A O 14
ATOM 14982 N N . ASN A 1 38 ? 0.647 -0.055 -8.826 1.00 0.00 38 ASN A N 14
ATOM 14983 C CA . ASN A 1 38 ? -0.708 0.262 -8.384 1.00 0.00 38 ASN A CA 14
ATOM 14984 C C . ASN A 1 38 ? -1.496 -1.018 -8.094 1.00 0.00 38 ASN A C 14
ATOM 14985 O O . ASN A 1 38 ? -1.576 -1.911 -8.939 1.00 0.00 38 ASN A O 14
ATOM 14996 N N . PRO A 1 39 ? -2.081 -1.135 -6.885 1.00 0.00 39 PRO A N 14
ATOM 14997 C CA . PRO A 1 39 ? -2.859 -2.305 -6.495 1.00 0.00 39 PRO A CA 14
ATOM 14998 C C . PRO A 1 39 ? -4.342 -2.155 -6.835 1.00 0.00 39 PRO A C 14
ATOM 14999 O O . PRO A 1 39 ? -4.935 -1.108 -6.576 1.00 0.00 39 PRO A O 14
ATOM 15010 N N . PRO A 1 40 ? -4.967 -3.194 -7.423 1.00 0.00 40 PRO A N 14
ATOM 15011 C CA . PRO A 1 40 ? -6.376 -3.145 -7.792 1.00 0.00 40 PRO A CA 14
ATOM 15012 C C . PRO A 1 40 ? -7.295 -3.669 -6.692 1.00 0.00 40 PRO A C 14
ATOM 15013 O O . PRO A 1 40 ? -7.273 -4.855 -6.363 1.00 0.00 40 PRO A O 14
ATOM 15024 N N . ALA A 1 41 ? -8.106 -2.776 -6.129 1.00 0.00 41 ALA A N 14
ATOM 15025 C CA . ALA A 1 41 ? -9.049 -3.151 -5.080 1.00 0.00 41 ALA A CA 14
ATOM 15026 C C . ALA A 1 41 ? -9.926 -1.971 -4.687 1.00 0.00 41 ALA A C 14
ATOM 15027 O O . ALA A 1 41 ? -9.810 -0.881 -5.249 1.00 0.00 41 ALA A O 14
ATOM 15034 N N . THR A 1 42 ? -10.804 -2.195 -3.717 1.00 0.00 42 THR A N 14
ATOM 15035 C CA . THR A 1 42 ? -11.668 -1.146 -3.210 1.00 0.00 42 THR A CA 14
ATOM 15036 C C . THR A 1 42 ? -11.236 -0.784 -1.792 1.00 0.00 42 THR A C 14
ATOM 15037 O O . THR A 1 42 ? -11.739 -1.343 -0.818 1.00 0.00 42 THR A O 14
ATOM 15048 N N . LEU A 1 43 ? -10.303 0.157 -1.685 1.00 0.00 43 LEU A N 14
ATOM 15049 C CA . LEU A 1 43 ? -9.780 0.568 -0.383 1.00 0.00 43 LEU A CA 14
ATOM 15050 C C . LEU A 1 43 ? -10.862 1.219 0.471 1.00 0.00 43 LEU A C 14
ATOM 15051 O O . LEU A 1 43 ? -11.443 2.235 0.090 1.00 0.00 43 LEU A O 14
ATOM 15067 N N . ALA A 1 44 ? -11.125 0.624 1.631 1.00 0.00 44 ALA A N 14
ATOM 15068 C CA . ALA A 1 44 ? -12.129 1.146 2.549 1.00 0.00 44 ALA A CA 14
ATOM 15069 C C . ALA A 1 44 ? -11.484 1.605 3.852 1.00 0.00 44 ALA A C 14
ATOM 15070 O O . ALA A 1 44 ? -11.846 2.646 4.401 1.00 0.00 44 ALA A O 14
ATOM 15077 N N . ASN A 1 45 ? -10.524 0.824 4.339 1.00 0.00 45 ASN A N 14
ATOM 15078 C CA . ASN A 1 45 ? -9.817 1.152 5.572 1.00 0.00 45 ASN A CA 14
ATOM 15079 C C . ASN A 1 45 ? -8.406 0.568 5.560 1.00 0.00 45 ASN A C 14
ATOM 15080 O O . ASN A 1 45 ? -7.930 0.098 4.525 1.00 0.00 45 ASN A O 14
ATOM 15091 N N . ALA A 1 46 ? -7.741 0.602 6.711 1.00 0.00 46 ALA A N 14
ATOM 15092 C CA . ALA A 1 46 ? -6.386 0.073 6.828 1.00 0.00 46 ALA A CA 14
ATOM 15093 C C . ALA A 1 46 ? -6.361 -1.435 6.604 1.00 0.00 46 ALA A C 14
ATOM 15094 O O . ALA A 1 46 ? -5.470 -1.957 5.934 1.00 0.00 46 ALA A O 14
ATOM 15101 N N . THR A 1 47 ? -7.347 -2.131 7.164 1.00 0.00 47 THR A N 14
ATOM 15102 C CA . THR A 1 47 ? -7.438 -3.574 7.031 1.00 0.00 47 THR A CA 14
ATOM 15103 C C . THR A 1 47 ? -7.815 -3.962 5.608 1.00 0.00 47 THR A C 14
ATOM 15104 O O . THR A 1 47 ? -7.238 -4.885 5.033 1.00 0.00 47 THR A O 14
ATOM 15115 N N . HIS A 1 48 ? -8.792 -3.257 5.048 1.00 0.00 48 HIS A N 14
ATOM 15116 C CA . HIS A 1 48 ? -9.231 -3.520 3.686 1.00 0.00 48 HIS A CA 14
ATOM 15117 C C . HIS A 1 48 ? -8.056 -3.355 2.732 1.00 0.00 48 HIS A C 14
ATOM 15118 O O . HIS A 1 48 ? -7.941 -4.069 1.736 1.00 0.00 48 HIS A O 14
ATOM 15133 N N . PHE A 1 49 ? -7.184 -2.403 3.052 1.00 0.00 49 PHE A N 14
ATOM 15134 C CA . PHE A 1 49 ? -6.000 -2.152 2.244 1.00 0.00 49 PHE A CA 14
ATOM 15135 C C . PHE A 1 49 ? -5.051 -3.341 2.345 1.00 0.00 49 PHE A C 14
ATOM 15136 O O . PHE A 1 49 ? -4.416 -3.725 1.364 1.00 0.00 49 PHE A O 14
ATOM 15153 N N . GLU A 1 50 ? -4.956 -3.916 3.542 1.00 0.00 50 GLU A N 14
ATOM 15154 C CA . GLU A 1 50 ? -4.106 -5.079 3.761 1.00 0.00 50 GLU A CA 14
ATOM 15155 C C . GLU A 1 50 ? -4.570 -6.230 2.877 1.00 0.00 50 GLU A C 14
ATOM 15156 O O . GLU A 1 50 ? -3.762 -6.960 2.304 1.00 0.00 50 GLU A O 14
ATOM 15168 N N . SER A 1 51 ? -5.888 -6.374 2.779 1.00 0.00 51 SER A N 14
ATOM 15169 C CA . SER A 1 51 ? -6.504 -7.402 1.985 1.00 0.00 51 SER A CA 14
ATOM 15170 C C . SER A 1 51 ? -6.238 -7.192 0.496 1.00 0.00 51 SER A C 14
ATOM 15171 O O . SER A 1 51 ? -6.282 -8.137 -0.291 1.00 0.00 51 SER A O 14
ATOM 15179 N N . THR A 1 52 ? -5.959 -5.946 0.118 1.00 0.00 52 THR A N 14
ATOM 15180 C CA . THR A 1 52 ? -5.692 -5.611 -1.277 1.00 0.00 52 THR A CA 14
ATOM 15181 C C . THR A 1 52 ? -4.431 -6.301 -1.786 1.00 0.00 52 THR A C 14
ATOM 15182 O O . THR A 1 52 ? -4.422 -6.869 -2.878 1.00 0.00 52 THR A O 14
ATOM 15193 N N . CYS A 1 53 ? -3.370 -6.249 -0.991 1.00 0.00 53 CYS A N 14
ATOM 15194 C CA . CYS A 1 53 ? -2.106 -6.867 -1.372 1.00 0.00 53 CYS A CA 14
ATOM 15195 C C . CYS A 1 53 ? -2.126 -8.370 -1.115 1.00 0.00 53 CYS A C 14
ATOM 15196 O O . CYS A 1 53 ? -1.467 -9.130 -1.818 1.00 0.00 53 CYS A O 14
ATOM 15203 N N . ALA A 1 54 ? -2.908 -8.795 -0.125 1.00 0.00 54 ALA A N 14
ATOM 15204 C CA . ALA A 1 54 ? -2.995 -10.205 0.227 1.00 0.00 54 ALA A CA 14
ATOM 15205 C C . ALA A 1 54 ? -3.760 -10.959 -0.843 1.00 0.00 54 ALA A C 14
ATOM 15206 O O . ALA A 1 54 ? -3.661 -12.180 -0.967 1.00 0.00 54 ALA A O 14
ATOM 15213 N N . ALA A 1 55 ? -4.525 -10.202 -1.609 1.00 0.00 55 ALA A N 14
ATOM 15214 C CA . ALA A 1 55 ? -5.329 -10.740 -2.682 1.00 0.00 55 ALA A CA 14
ATOM 15215 C C . ALA A 1 55 ? -4.470 -11.350 -3.785 1.00 0.00 55 ALA A C 14
ATOM 15216 O O . ALA A 1 55 ? -4.835 -12.366 -4.378 1.00 0.00 55 ALA A O 14
ATOM 15223 N N . ILE A 1 56 ? -3.326 -10.727 -4.055 1.00 0.00 56 ILE A N 14
ATOM 15224 C CA . ILE A 1 56 ? -2.427 -11.203 -5.102 1.00 0.00 56 ILE A CA 14
ATOM 15225 C C . ILE A 1 56 ? -1.144 -11.829 -4.545 1.00 0.00 56 ILE A C 14
ATOM 15226 O O . ILE A 1 56 ? -0.280 -12.257 -5.310 1.00 0.00 56 ILE A O 14
ATOM 15242 N N . GLY A 1 57 ? -1.017 -11.883 -3.219 1.00 0.00 57 GLY A N 14
ATOM 15243 C CA . GLY A 1 57 ? 0.163 -12.495 -2.616 1.00 0.00 57 GLY A CA 14
ATOM 15244 C C . GLY A 1 57 ? 1.229 -11.500 -2.174 1.00 0.00 57 GLY A C 14
ATOM 15245 O O . GLY A 1 57 ? 2.418 -11.728 -2.402 1.00 0.00 57 GLY A O 14
ATOM 15249 N N . GLN A 1 58 ? 0.820 -10.403 -1.540 1.00 0.00 58 GLN A N 14
ATOM 15250 C CA . GLN A 1 58 ? 1.767 -9.397 -1.061 1.00 0.00 58 GLN A CA 14
ATOM 15251 C C . GLN A 1 58 ? 1.243 -8.711 0.202 1.00 0.00 58 GLN A C 14
ATOM 15252 O O . GLN A 1 58 ? 0.115 -8.959 0.628 1.00 0.00 58 GLN A O 14
ATOM 15266 N N . ARG A 1 59 ? 2.067 -7.849 0.800 1.00 0.00 59 ARG A N 14
ATOM 15267 C CA . ARG A 1 59 ? 1.677 -7.136 2.022 1.00 0.00 59 ARG A CA 14
ATOM 15268 C C . ARG A 1 59 ? 1.677 -5.621 1.797 1.00 0.00 59 ARG A C 14
ATOM 15269 O O . ARG A 1 59 ? 2.536 -5.089 1.095 1.00 0.00 59 ARG A O 14
ATOM 15290 N N . ALA A 1 60 ? 0.699 -4.935 2.404 1.00 0.00 60 ALA A N 14
ATOM 15291 C CA . ALA A 1 60 ? 0.561 -3.487 2.267 1.00 0.00 60 ALA A CA 14
ATOM 15292 C C . ALA A 1 60 ? 1.791 -2.739 2.782 1.00 0.00 60 ALA A C 14
ATOM 15293 O O . ALA A 1 60 ? 2.209 -2.926 3.924 1.00 0.00 60 ALA A O 14
ATOM 15300 N N . ARG A 1 61 ? 2.363 -1.886 1.927 1.00 0.00 61 ARG A N 14
ATOM 15301 C CA . ARG A 1 61 ? 3.535 -1.091 2.296 1.00 0.00 61 ARG A CA 14
ATOM 15302 C C . ARG A 1 61 ? 3.582 0.193 1.467 1.00 0.00 61 ARG A C 14
ATOM 15303 O O . ARG A 1 61 ? 3.506 0.155 0.238 1.00 0.00 61 ARG A O 14
ATOM 15324 N N . CYS A 1 62 ? 3.709 1.327 2.155 1.00 0.00 62 CYS A N 14
ATOM 15325 C CA . CYS A 1 62 ? 3.732 2.634 1.510 1.00 0.00 62 CYS A CA 14
ATOM 15326 C C . CYS A 1 62 ? 5.174 3.068 1.271 1.00 0.00 62 CYS A C 14
ATOM 15327 O O . CYS A 1 62 ? 5.876 3.443 2.208 1.00 0.00 62 CYS A O 14
ATOM 15334 N N . CYS A 1 63 ? 5.624 2.995 0.019 1.00 0.00 63 CYS A N 14
ATOM 15335 C CA . CYS A 1 63 ? 6.992 3.369 -0.314 1.00 0.00 63 CYS A CA 14
ATOM 15336 C C . CYS A 1 63 ? 7.057 4.720 -1.032 1.00 0.00 63 CYS A C 14
ATOM 15337 O O . CYS A 1 63 ? 6.262 5.003 -1.929 1.00 0.00 63 CYS A O 14
ATOM 15344 N N . VAL A 1 64 ? 8.020 5.548 -0.619 1.00 0.00 64 VAL A N 14
ATOM 15345 C CA . VAL A 1 64 ? 8.220 6.878 -1.203 1.00 0.00 64 VAL A CA 14
ATOM 15346 C C . VAL A 1 64 ? 9.093 6.799 -2.452 1.00 0.00 64 VAL A C 14
ATOM 15347 O O . VAL A 1 64 ? 9.967 5.939 -2.559 1.00 0.00 64 VAL A O 14
ATOM 15360 N N . LEU A 1 65 ? 8.836 7.703 -3.395 1.00 0.00 65 LEU A N 14
ATOM 15361 C CA . LEU A 1 65 ? 9.583 7.748 -4.651 1.00 0.00 65 LEU A CA 14
ATOM 15362 C C . LEU A 1 65 ? 11.091 7.716 -4.397 1.00 0.00 65 LEU A C 14
ATOM 15363 O O . LEU A 1 65 ? 11.585 8.382 -3.488 1.00 0.00 65 LEU A O 14
ATOM 15379 N N . PRO A 1 66 ? 11.845 6.935 -5.200 1.00 0.00 66 PRO A N 14
ATOM 15380 C CA . PRO A 1 66 ? 13.301 6.822 -5.048 1.00 0.00 66 PRO A CA 14
ATOM 15381 C C . PRO A 1 66 ? 14.011 8.158 -5.231 1.00 0.00 66 PRO A C 14
ATOM 15382 O O . PRO A 1 66 ? 13.691 8.924 -6.140 1.00 0.00 66 PRO A O 14
ATOM 15393 N N . ILE A 1 67 ? 14.982 8.425 -4.362 1.00 0.00 67 ILE A N 14
ATOM 15394 C CA . ILE A 1 67 ? 15.748 9.665 -4.419 1.00 0.00 67 ILE A CA 14
ATOM 15395 C C . ILE A 1 67 ? 17.246 9.372 -4.386 1.00 0.00 67 ILE A C 14
ATOM 15396 O O . ILE A 1 67 ? 17.792 9.010 -3.345 1.00 0.00 67 ILE A O 14
ATOM 15412 N N . LEU A 1 68 ? 17.900 9.523 -5.536 1.00 0.00 68 LEU A N 14
ATOM 15413 C CA . LEU A 1 68 ? 19.334 9.270 -5.646 1.00 0.00 68 LEU A CA 14
ATOM 15414 C C . LEU A 1 68 ? 20.105 9.944 -4.518 1.00 0.00 68 LEU A C 14
ATOM 15415 O O . LEU A 1 68 ? 20.057 11.164 -4.358 1.00 0.00 68 LEU A O 14
ATOM 15431 N N . GLY A 1 69 ? 20.816 9.135 -3.739 1.00 0.00 69 GLY A N 14
ATOM 15432 C CA . GLY A 1 69 ? 21.591 9.660 -2.628 1.00 0.00 69 GLY A CA 14
ATOM 15433 C C . GLY A 1 69 ? 21.101 9.159 -1.284 1.00 0.00 69 GLY A C 14
ATOM 15434 O O . GLY A 1 69 ? 21.775 9.332 -0.268 1.00 0.00 69 GLY A O 14
ATOM 15438 N N . GLN A 1 70 ? 19.924 8.537 -1.275 1.00 0.00 70 GLN A N 14
ATOM 15439 C CA . GLN A 1 70 ? 19.343 8.012 -0.046 1.00 0.00 70 GLN A CA 14
ATOM 15440 C C . GLN A 1 70 ? 18.713 6.651 -0.271 1.00 0.00 70 GLN A C 14
ATOM 15441 O O . GLN A 1 70 ? 18.552 6.196 -1.404 1.00 0.00 70 GLN A O 14
ATOM 15455 N N . ASP A 1 71 ? 18.359 6.014 0.831 1.00 0.00 71 ASP A N 14
ATOM 15456 C CA . ASP A 1 71 ? 17.729 4.699 0.797 1.00 0.00 71 ASP A CA 14
ATOM 15457 C C . ASP A 1 71 ? 16.226 4.847 0.589 1.00 0.00 71 ASP A C 14
ATOM 15458 O O . ASP A 1 71 ? 15.679 5.938 0.740 1.00 0.00 71 ASP A O 14
ATOM 15467 N N . ILE A 1 72 ? 15.557 3.752 0.238 1.00 0.00 72 ILE A N 14
ATOM 15468 C CA . ILE A 1 72 ? 14.119 3.792 0.015 1.00 0.00 72 ILE A CA 14
ATOM 15469 C C . ILE A 1 72 ? 13.357 3.657 1.335 1.00 0.00 72 ILE A C 14
ATOM 15470 O O . ILE A 1 72 ? 13.541 2.695 2.083 1.00 0.00 72 ILE A O 14
ATOM 15486 N N . LEU A 1 73 ? 12.513 4.646 1.623 1.00 0.00 73 LEU A N 14
ATOM 15487 C CA . LEU A 1 73 ? 11.723 4.662 2.846 1.00 0.00 73 LEU A CA 14
ATOM 15488 C C . LEU A 1 73 ? 10.359 4.023 2.611 1.00 0.00 73 LEU A C 14
ATOM 15489 O O . LEU A 1 73 ? 9.554 4.525 1.833 1.00 0.00 73 LEU A O 14
ATOM 15505 N N . CYS A 1 74 ? 10.099 2.903 3.273 1.00 0.00 74 CYS A N 14
ATOM 15506 C CA . CYS A 1 74 ? 8.813 2.224 3.106 1.00 0.00 74 CYS A CA 14
ATOM 15507 C C . CYS A 1 74 ? 8.533 1.263 4.256 1.00 0.00 74 CYS A C 14
ATOM 15508 O O . CYS A 1 74 ? 9.421 0.534 4.700 1.00 0.00 74 CYS A O 14
ATOM 15515 N N . GLN A 1 75 ? 7.289 1.265 4.733 1.00 0.00 75 GLN A N 14
ATOM 15516 C CA . GLN A 1 75 ? 6.893 0.393 5.835 1.00 0.00 75 GLN A CA 14
ATOM 15517 C C . GLN A 1 75 ? 5.377 0.215 5.881 1.00 0.00 75 GLN A C 14
ATOM 15518 O O . GLN A 1 75 ? 4.634 0.938 5.217 1.00 0.00 75 GLN A O 14
ATOM 15532 N N . THR A 1 76 ? 4.928 -0.756 6.673 1.00 0.00 76 THR A N 14
ATOM 15533 C CA . THR A 1 76 ? 3.507 -1.041 6.819 1.00 0.00 76 THR A CA 14
ATOM 15534 C C . THR A 1 76 ? 2.891 -0.184 7.928 1.00 0.00 76 THR A C 14
ATOM 15535 O O . THR A 1 76 ? 3.488 -0.026 8.993 1.00 0.00 76 THR A O 14
ATOM 15546 N N . PRO A 1 77 ? 1.686 0.382 7.701 1.00 0.00 77 PRO A N 14
ATOM 15547 C CA . PRO A 1 77 ? 1.018 1.228 8.687 1.00 0.00 77 PRO A CA 14
ATOM 15548 C C . PRO A 1 77 ? 0.224 0.427 9.717 1.00 0.00 77 PRO A C 14
ATOM 15549 O O . PRO A 1 77 ? -0.405 -0.579 9.387 1.00 0.00 77 PRO A O 14
ATOM 15560 N N . ALA A 1 78 ? 0.270 0.883 10.969 1.00 0.00 78 ALA A N 14
ATOM 15561 C CA . ALA A 1 78 ? -0.442 0.231 12.065 1.00 0.00 78 ALA A CA 14
ATOM 15562 C C . ALA A 1 78 ? 0.079 -1.180 12.328 1.00 0.00 78 ALA A C 14
ATOM 15563 O O . ALA A 1 78 ? -0.422 -1.880 13.207 1.00 0.00 78 ALA A O 14
ATOM 15570 N N . GLY A 1 79 ? 1.086 -1.593 11.564 1.00 0.00 79 GLY A N 14
ATOM 15571 C CA . GLY A 1 79 ? 1.653 -2.913 11.734 1.00 0.00 79 GLY A CA 14
ATOM 15572 C C . GLY A 1 79 ? 0.718 -4.006 11.260 1.00 0.00 79 GLY A C 14
ATOM 15573 O O . GLY A 1 79 ? 0.634 -5.071 11.873 1.00 0.00 79 GLY A O 14
ATOM 15577 N N . LEU A 1 80 ? 0.014 -3.736 10.165 1.00 0.00 80 LEU A N 14
ATOM 15578 C CA . LEU A 1 80 ? -0.928 -4.696 9.594 1.00 0.00 80 LEU A CA 14
ATOM 15579 C C . LEU A 1 80 ? -0.269 -6.057 9.386 1.00 0.00 80 LEU A C 14
ATOM 15580 O O . LEU A 1 80 ? -0.427 -6.930 10.264 1.00 0.00 80 LEU A O 14
ATOM 15597 N N . SER A 1 1 ? -20.458 20.086 5.777 1.00 0.00 1 SER A N 15
ATOM 15598 C CA . SER A 1 1 ? -21.472 19.077 5.375 1.00 0.00 1 SER A CA 15
ATOM 15599 C C . SER A 1 1 ? -21.242 17.750 6.097 1.00 0.00 1 SER A C 15
ATOM 15600 O O . SER A 1 1 ? -20.736 16.796 5.505 1.00 0.00 1 SER A O 15
ATOM 15607 N N . PRO A 1 2 ? -21.606 17.673 7.391 1.00 0.00 2 PRO A N 15
ATOM 15608 C CA . PRO A 1 2 ? -21.438 16.454 8.189 1.00 0.00 2 PRO A CA 15
ATOM 15609 C C . PRO A 1 2 ? -22.189 15.266 7.596 1.00 0.00 2 PRO A C 15
ATOM 15610 O O . PRO A 1 2 ? -23.359 15.038 7.910 1.00 0.00 2 PRO A O 15
ATOM 15621 N N . ALA A 1 3 ? -21.510 14.514 6.736 1.00 0.00 3 ALA A N 15
ATOM 15622 C CA . ALA A 1 3 ? -22.109 13.348 6.095 1.00 0.00 3 ALA A CA 15
ATOM 15623 C C . ALA A 1 3 ? -21.455 12.061 6.586 1.00 0.00 3 ALA A C 15
ATOM 15624 O O . ALA A 1 3 ? -20.482 11.585 6.002 1.00 0.00 3 ALA A O 15
ATOM 15631 N N . ALA A 1 4 ? -21.996 11.503 7.664 1.00 0.00 4 ALA A N 15
ATOM 15632 C CA . ALA A 1 4 ? -21.464 10.274 8.236 1.00 0.00 4 ALA A CA 15
ATOM 15633 C C . ALA A 1 4 ? -22.261 9.057 7.774 1.00 0.00 4 ALA A C 15
ATOM 15634 O O . ALA A 1 4 ? -21.687 8.034 7.402 1.00 0.00 4 ALA A O 15
ATOM 15641 N N . MET A 1 5 ? -23.587 9.175 7.799 1.00 0.00 5 MET A N 15
ATOM 15642 C CA . MET A 1 5 ? -24.460 8.081 7.382 1.00 0.00 5 MET A CA 15
ATOM 15643 C C . MET A 1 5 ? -25.046 8.337 5.997 1.00 0.00 5 MET A C 15
ATOM 15644 O O . MET A 1 5 ? -25.779 7.506 5.462 1.00 0.00 5 MET A O 15
ATOM 15658 N N . GLU A 1 6 ? -24.721 9.491 5.421 1.00 0.00 6 GLU A N 15
ATOM 15659 C CA . GLU A 1 6 ? -25.223 9.850 4.098 1.00 0.00 6 GLU A CA 15
ATOM 15660 C C . GLU A 1 6 ? -24.324 9.285 3.000 1.00 0.00 6 GLU A C 15
ATOM 15661 O O . GLU A 1 6 ? -24.697 8.337 2.309 1.00 0.00 6 GLU A O 15
ATOM 15673 N N . ARG A 1 7 ? -23.139 9.871 2.845 1.00 0.00 7 ARG A N 15
ATOM 15674 C CA . ARG A 1 7 ? -22.193 9.425 1.838 1.00 0.00 7 ARG A CA 15
ATOM 15675 C C . ARG A 1 7 ? -20.759 9.577 2.333 1.00 0.00 7 ARG A C 15
ATOM 15676 O O . ARG A 1 7 ? -20.296 10.685 2.603 1.00 0.00 7 ARG A O 15
ATOM 15697 N N . GLN A 1 8 ? -20.064 8.452 2.449 1.00 0.00 8 GLN A N 15
ATOM 15698 C CA . GLN A 1 8 ? -18.678 8.448 2.908 1.00 0.00 8 GLN A CA 15
ATOM 15699 C C . GLN A 1 8 ? -17.813 9.348 2.026 1.00 0.00 8 GLN A C 15
ATOM 15700 O O . GLN A 1 8 ? -18.042 9.457 0.821 1.00 0.00 8 GLN A O 15
ATOM 15714 N N . VAL A 1 9 ? -16.823 9.992 2.635 1.00 0.00 9 VAL A N 15
ATOM 15715 C CA . VAL A 1 9 ? -15.926 10.879 1.904 1.00 0.00 9 VAL A CA 15
ATOM 15716 C C . VAL A 1 9 ? -14.791 10.084 1.253 1.00 0.00 9 VAL A C 15
ATOM 15717 O O . VAL A 1 9 ? -14.419 9.017 1.741 1.00 0.00 9 VAL A O 15
ATOM 15730 N N . PRO A 1 10 ? -14.231 10.597 0.141 1.00 0.00 10 PRO A N 15
ATOM 15731 C CA . PRO A 1 10 ? -13.137 9.936 -0.576 1.00 0.00 10 PRO A CA 15
ATOM 15732 C C . PRO A 1 10 ? -12.064 9.394 0.364 1.00 0.00 10 PRO A C 15
ATOM 15733 O O . PRO A 1 10 ? -11.540 10.120 1.209 1.00 0.00 10 PRO A O 15
ATOM 15744 N N . TYR A 1 11 ? -11.749 8.110 0.209 1.00 0.00 11 TYR A N 15
ATOM 15745 C CA . TYR A 1 11 ? -10.743 7.455 1.033 1.00 0.00 11 TYR A CA 15
ATOM 15746 C C . TYR A 1 11 ? -9.428 8.229 1.022 1.00 0.00 11 TYR A C 15
ATOM 15747 O O . TYR A 1 11 ? -9.118 8.935 0.062 1.00 0.00 11 TYR A O 15
ATOM 15765 N N . THR A 1 12 ? -8.658 8.086 2.098 1.00 0.00 12 THR A N 15
ATOM 15766 C CA . THR A 1 12 ? -7.375 8.767 2.221 1.00 0.00 12 THR A CA 15
ATOM 15767 C C . THR A 1 12 ? -6.229 7.761 2.351 1.00 0.00 12 THR A C 15
ATOM 15768 O O . THR A 1 12 ? -5.946 7.278 3.447 1.00 0.00 12 THR A O 15
ATOM 15779 N N . PRO A 1 13 ? -5.561 7.422 1.228 1.00 0.00 13 PRO A N 15
ATOM 15780 C CA . PRO A 1 13 ? -4.444 6.468 1.224 1.00 0.00 13 PRO A CA 15
ATOM 15781 C C . PRO A 1 13 ? -3.356 6.812 2.238 1.00 0.00 13 PRO A C 15
ATOM 15782 O O . PRO A 1 13 ? -3.426 7.833 2.922 1.00 0.00 13 PRO A O 15
ATOM 15793 N N . CYS A 1 14 ? -2.357 5.937 2.319 1.00 0.00 14 CYS A N 15
ATOM 15794 C CA . CYS A 1 14 ? -1.231 6.102 3.239 1.00 0.00 14 CYS A CA 15
ATOM 15795 C C . CYS A 1 14 ? -0.818 7.565 3.370 1.00 0.00 14 CYS A C 15
ATOM 15796 O O . CYS A 1 14 ? -0.260 8.147 2.439 1.00 0.00 14 CYS A O 15
ATOM 15803 N N . SER A 1 15 ? -1.098 8.157 4.529 1.00 0.00 15 SER A N 15
ATOM 15804 C CA . SER A 1 15 ? -0.728 9.546 4.777 1.00 0.00 15 SER A CA 15
ATOM 15805 C C . SER A 1 15 ? 0.606 9.576 5.508 1.00 0.00 15 SER A C 15
ATOM 15806 O O . SER A 1 15 ? 0.716 9.109 6.642 1.00 0.00 15 SER A O 15
ATOM 15814 N N . GLY A 1 16 ? 1.611 10.130 4.852 1.00 0.00 16 GLY A N 15
ATOM 15815 C CA . GLY A 1 16 ? 2.928 10.169 5.423 1.00 0.00 16 GLY A CA 15
ATOM 15816 C C . GLY A 1 16 ? 3.975 10.677 4.450 1.00 0.00 16 GLY A C 15
ATOM 15817 O O . GLY A 1 16 ? 3.669 11.415 3.514 1.00 0.00 16 GLY A O 15
ATOM 15821 N N . LEU A 1 17 ? 5.217 10.266 4.690 1.00 0.00 17 LEU A N 15
ATOM 15822 C CA . LEU A 1 17 ? 6.342 10.621 3.840 1.00 0.00 17 LEU A CA 15
ATOM 15823 C C . LEU A 1 17 ? 6.200 9.988 2.454 1.00 0.00 17 LEU A C 15
ATOM 15824 O O . LEU A 1 17 ? 6.481 10.627 1.440 1.00 0.00 17 LEU A O 15
ATOM 15840 N N . TYR A 1 18 ? 5.752 8.736 2.418 1.00 0.00 18 TYR A N 15
ATOM 15841 C CA . TYR A 1 18 ? 5.592 8.013 1.154 1.00 0.00 18 TYR A CA 15
ATOM 15842 C C . TYR A 1 18 ? 4.350 8.483 0.406 1.00 0.00 18 TYR A C 15
ATOM 15843 O O . TYR A 1 18 ? 4.345 8.606 -0.819 1.00 0.00 18 TYR A O 15
ATOM 15861 N N . GLY A 1 19 ? 3.312 8.755 1.175 1.00 0.00 19 GLY A N 15
ATOM 15862 C CA . GLY A 1 19 ? 2.058 9.270 0.643 1.00 0.00 19 GLY A CA 15
ATOM 15863 C C . GLY A 1 19 ? 1.399 8.386 -0.410 1.00 0.00 19 GLY A C 15
ATOM 15864 O O . GLY A 1 19 ? 0.266 8.654 -0.810 1.00 0.00 19 GLY A O 15
ATOM 15868 N N . THR A 1 20 ? 2.086 7.337 -0.867 1.00 0.00 20 THR A N 15
ATOM 15869 C CA . THR A 1 20 ? 1.528 6.469 -1.896 1.00 0.00 20 THR A CA 15
ATOM 15870 C C . THR A 1 20 ? 1.136 5.102 -1.346 1.00 0.00 20 THR A C 15
ATOM 15871 O O . THR A 1 20 ? 1.813 4.546 -0.482 1.00 0.00 20 THR A O 15
ATOM 15882 N N . ALA A 1 21 ? 0.031 4.572 -1.863 1.00 0.00 21 ALA A N 15
ATOM 15883 C CA . ALA A 1 21 ? -0.465 3.265 -1.453 1.00 0.00 21 ALA A CA 15
ATOM 15884 C C . ALA A 1 21 ? -0.239 2.247 -2.567 1.00 0.00 21 ALA A C 15
ATOM 15885 O O . ALA A 1 21 ? -0.985 2.217 -3.545 1.00 0.00 21 ALA A O 15
ATOM 15892 N N . GLN A 1 22 ? 0.796 1.420 -2.417 1.00 0.00 22 GLN A N 15
ATOM 15893 C CA . GLN A 1 22 ? 1.124 0.415 -3.427 1.00 0.00 22 GLN A CA 15
ATOM 15894 C C . GLN A 1 22 ? 1.221 -0.980 -2.817 1.00 0.00 22 GLN A C 15
ATOM 15895 O O . GLN A 1 22 ? 1.022 -1.165 -1.616 1.00 0.00 22 GLN A O 15
ATOM 15909 N N . CYS A 1 23 ? 1.532 -1.959 -3.666 1.00 0.00 23 CYS A N 15
ATOM 15910 C CA . CYS A 1 23 ? 1.676 -3.344 -3.235 1.00 0.00 23 CYS A CA 15
ATOM 15911 C C . CYS A 1 23 ? 2.945 -3.943 -3.833 1.00 0.00 23 CYS A C 15
ATOM 15912 O O . CYS A 1 23 ? 3.073 -4.048 -5.052 1.00 0.00 23 CYS A O 15
ATOM 15919 N N . CYS A 1 24 ? 3.881 -4.333 -2.974 1.00 0.00 24 CYS A N 15
ATOM 15920 C CA . CYS A 1 24 ? 5.136 -4.912 -3.436 1.00 0.00 24 CYS A CA 15
ATOM 15921 C C . CYS A 1 24 ? 5.489 -6.164 -2.639 1.00 0.00 24 CYS A C 15
ATOM 15922 O O . CYS A 1 24 ? 4.746 -6.575 -1.747 1.00 0.00 24 CYS A O 15
ATOM 15929 N N . ALA A 1 25 ? 6.630 -6.763 -2.967 1.00 0.00 25 ALA A N 15
ATOM 15930 C CA . ALA A 1 25 ? 7.089 -7.971 -2.293 1.00 0.00 25 ALA A CA 15
ATOM 15931 C C . ALA A 1 25 ? 8.326 -7.685 -1.453 1.00 0.00 25 ALA A C 15
ATOM 15932 O O . ALA A 1 25 ? 8.962 -6.642 -1.605 1.00 0.00 25 ALA A O 15
ATOM 15939 N N . THR A 1 26 ? 8.664 -8.616 -0.569 1.00 0.00 26 THR A N 15
ATOM 15940 C CA . THR A 1 26 ? 9.823 -8.451 0.300 1.00 0.00 26 THR A CA 15
ATOM 15941 C C . THR A 1 26 ? 10.735 -9.676 0.268 1.00 0.00 26 THR A C 15
ATOM 15942 O O . THR A 1 26 ? 10.298 -10.779 -0.062 1.00 0.00 26 THR A O 15
ATOM 15953 N N . ASP A 1 27 ? 12.006 -9.472 0.619 1.00 0.00 27 ASP A N 15
ATOM 15954 C CA . ASP A 1 27 ? 12.984 -10.553 0.625 1.00 0.00 27 ASP A CA 15
ATOM 15955 C C . ASP A 1 27 ? 12.906 -11.356 1.918 1.00 0.00 27 ASP A C 15
ATOM 15956 O O . ASP A 1 27 ? 11.985 -11.182 2.716 1.00 0.00 27 ASP A O 15
ATOM 15965 N N . VAL A 1 28 ? 13.882 -12.232 2.114 1.00 0.00 28 VAL A N 15
ATOM 15966 C CA . VAL A 1 28 ? 13.933 -13.077 3.299 1.00 0.00 28 VAL A CA 15
ATOM 15967 C C . VAL A 1 28 ? 14.051 -12.271 4.593 1.00 0.00 28 VAL A C 15
ATOM 15968 O O . VAL A 1 28 ? 13.339 -12.536 5.561 1.00 0.00 28 VAL A O 15
ATOM 15981 N N . LEU A 1 29 ? 14.944 -11.285 4.605 1.00 0.00 29 LEU A N 15
ATOM 15982 C CA . LEU A 1 29 ? 15.161 -10.467 5.793 1.00 0.00 29 LEU A CA 15
ATOM 15983 C C . LEU A 1 29 ? 14.058 -9.424 5.972 1.00 0.00 29 LEU A C 15
ATOM 15984 O O . LEU A 1 29 ? 13.858 -8.908 7.070 1.00 0.00 29 LEU A O 15
ATOM 16000 N N . GLY A 1 30 ? 13.343 -9.122 4.891 1.00 0.00 30 GLY A N 15
ATOM 16001 C CA . GLY A 1 30 ? 12.264 -8.150 4.966 1.00 0.00 30 GLY A CA 15
ATOM 16002 C C . GLY A 1 30 ? 12.575 -6.846 4.251 1.00 0.00 30 GLY A C 15
ATOM 16003 O O . GLY A 1 30 ? 11.678 -6.029 4.033 1.00 0.00 30 GLY A O 15
ATOM 16007 N N . VAL A 1 31 ? 13.838 -6.634 3.893 1.00 0.00 31 VAL A N 15
ATOM 16008 C CA . VAL A 1 31 ? 14.232 -5.416 3.194 1.00 0.00 31 VAL A CA 15
ATOM 16009 C C . VAL A 1 31 ? 14.398 -5.674 1.699 1.00 0.00 31 VAL A C 15
ATOM 16010 O O . VAL A 1 31 ? 15.368 -6.307 1.280 1.00 0.00 31 VAL A O 15
ATOM 16023 N N . ALA A 1 32 ? 13.456 -5.163 0.905 1.00 0.00 32 ALA A N 15
ATOM 16024 C CA . ALA A 1 32 ? 13.489 -5.327 -0.549 1.00 0.00 32 ALA A CA 15
ATOM 16025 C C . ALA A 1 32 ? 12.227 -4.764 -1.196 1.00 0.00 32 ALA A C 15
ATOM 16026 O O . ALA A 1 32 ? 11.173 -4.685 -0.565 1.00 0.00 32 ALA A O 15
ATOM 16033 N N . ASP A 1 33 ? 12.348 -4.372 -2.461 1.00 0.00 33 ASP A N 15
ATOM 16034 C CA . ASP A 1 33 ? 11.221 -3.829 -3.213 1.00 0.00 33 ASP A CA 15
ATOM 16035 C C . ASP A 1 33 ? 11.005 -4.649 -4.484 1.00 0.00 33 ASP A C 15
ATOM 16036 O O . ASP A 1 33 ? 11.064 -4.123 -5.597 1.00 0.00 33 ASP A O 15
ATOM 16045 N N . LEU A 1 34 ? 10.747 -5.945 -4.303 1.00 0.00 34 LEU A N 15
ATOM 16046 C CA . LEU A 1 34 ? 10.545 -6.860 -5.423 1.00 0.00 34 LEU A CA 15
ATOM 16047 C C . LEU A 1 34 ? 9.125 -6.781 -5.971 1.00 0.00 34 LEU A C 15
ATOM 16048 O O . LEU A 1 34 ? 8.158 -6.764 -5.216 1.00 0.00 34 LEU A O 15
ATOM 16064 N N . ASP A 1 35 ? 9.016 -6.747 -7.293 1.00 0.00 35 ASP A N 15
ATOM 16065 C CA . ASP A 1 35 ? 7.721 -6.692 -7.964 1.00 0.00 35 ASP A CA 15
ATOM 16066 C C . ASP A 1 35 ? 6.840 -5.574 -7.406 1.00 0.00 35 ASP A C 15
ATOM 16067 O O . ASP A 1 35 ? 5.990 -5.810 -6.549 1.00 0.00 35 ASP A O 15
ATOM 16076 N N . CYS A 1 36 ? 7.049 -4.357 -7.901 1.00 0.00 36 CYS A N 15
ATOM 16077 C CA . CYS A 1 36 ? 6.265 -3.205 -7.464 1.00 0.00 36 CYS A CA 15
ATOM 16078 C C . CYS A 1 36 ? 5.322 -2.750 -8.577 1.00 0.00 36 CYS A C 15
ATOM 16079 O O . CYS A 1 36 ? 5.737 -2.599 -9.727 1.00 0.00 36 CYS A O 15
ATOM 16086 N N . ALA A 1 37 ? 4.053 -2.531 -8.234 1.00 0.00 37 ALA A N 15
ATOM 16087 C CA . ALA A 1 37 ? 3.062 -2.101 -9.217 1.00 0.00 37 ALA A CA 15
ATOM 16088 C C . ALA A 1 37 ? 1.874 -1.413 -8.554 1.00 0.00 37 ALA A C 15
ATOM 16089 O O . ALA A 1 37 ? 1.852 -1.222 -7.337 1.00 0.00 37 ALA A O 15
ATOM 16096 N N . ASN A 1 38 ? 0.889 -1.039 -9.367 1.00 0.00 38 ASN A N 15
ATOM 16097 C CA . ASN A 1 38 ? -0.312 -0.377 -8.868 1.00 0.00 38 ASN A CA 15
ATOM 16098 C C . ASN A 1 38 ? -1.257 -1.399 -8.228 1.00 0.00 38 ASN A C 15
ATOM 16099 O O . ASN A 1 38 ? -1.443 -2.495 -8.756 1.00 0.00 38 ASN A O 15
ATOM 16110 N N . PRO A 1 39 ? -1.864 -1.051 -7.076 1.00 0.00 39 PRO A N 15
ATOM 16111 C CA . PRO A 1 39 ? -2.777 -1.937 -6.358 1.00 0.00 39 PRO A CA 15
ATOM 16112 C C . PRO A 1 39 ? -4.234 -1.762 -6.781 1.00 0.00 39 PRO A C 15
ATOM 16113 O O . PRO A 1 39 ? -4.844 -0.732 -6.493 1.00 0.00 39 PRO A O 15
ATOM 16124 N N . PRO A 1 40 ? -4.823 -2.759 -7.467 1.00 0.00 40 PRO A N 15
ATOM 16125 C CA . PRO A 1 40 ? -6.208 -2.682 -7.901 1.00 0.00 40 PRO A CA 15
ATOM 16126 C C . PRO A 1 40 ? -7.164 -3.277 -6.872 1.00 0.00 40 PRO A C 15
ATOM 16127 O O . PRO A 1 40 ? -7.149 -4.483 -6.623 1.00 0.00 40 PRO A O 15
ATOM 16138 N N . ALA A 1 41 ? -7.998 -2.426 -6.284 1.00 0.00 41 ALA A N 15
ATOM 16139 C CA . ALA A 1 41 ? -8.972 -2.870 -5.296 1.00 0.00 41 ALA A CA 15
ATOM 16140 C C . ALA A 1 41 ? -9.877 -1.724 -4.870 1.00 0.00 41 ALA A C 15
ATOM 16141 O O . ALA A 1 41 ? -9.755 -0.605 -5.368 1.00 0.00 41 ALA A O 15
ATOM 16148 N N . THR A 1 42 ? -10.782 -2.013 -3.945 1.00 0.00 42 THR A N 15
ATOM 16149 C CA . THR A 1 42 ? -11.681 -1.007 -3.414 1.00 0.00 42 THR A CA 15
ATOM 16150 C C . THR A 1 42 ? -11.308 -0.717 -1.965 1.00 0.00 42 THR A C 15
ATOM 16151 O O . THR A 1 42 ? -11.832 -1.342 -1.042 1.00 0.00 42 THR A O 15
ATOM 16162 N N . LEU A 1 43 ? -10.399 0.234 -1.773 1.00 0.00 43 LEU A N 15
ATOM 16163 C CA . LEU A 1 43 ? -9.933 0.581 -0.432 1.00 0.00 43 LEU A CA 15
ATOM 16164 C C . LEU A 1 43 ? -11.069 1.140 0.422 1.00 0.00 43 LEU A C 15
ATOM 16165 O O . LEU A 1 43 ? -11.696 2.137 0.061 1.00 0.00 43 LEU A O 15
ATOM 16181 N N . ALA A 1 44 ? -11.329 0.492 1.559 1.00 0.00 44 ALA A N 15
ATOM 16182 C CA . ALA A 1 44 ? -12.390 0.927 2.463 1.00 0.00 44 ALA A CA 15
ATOM 16183 C C . ALA A 1 44 ? -11.847 1.272 3.849 1.00 0.00 44 ALA A C 15
ATOM 16184 O O . ALA A 1 44 ? -12.360 2.170 4.516 1.00 0.00 44 ALA A O 15
ATOM 16191 N N . ASN A 1 45 ? -10.809 0.557 4.277 1.00 0.00 45 ASN A N 15
ATOM 16192 C CA . ASN A 1 45 ? -10.207 0.793 5.586 1.00 0.00 45 ASN A CA 15
ATOM 16193 C C . ASN A 1 45 ? -8.814 0.166 5.672 1.00 0.00 45 ASN A C 15
ATOM 16194 O O . ASN A 1 45 ? -8.322 -0.407 4.700 1.00 0.00 45 ASN A O 15
ATOM 16205 N N . ALA A 1 46 ? -8.184 0.285 6.841 1.00 0.00 46 ALA A N 15
ATOM 16206 C CA . ALA A 1 46 ? -6.841 -0.256 7.059 1.00 0.00 46 ALA A CA 15
ATOM 16207 C C . ALA A 1 46 ? -6.734 -1.716 6.631 1.00 0.00 46 ALA A C 15
ATOM 16208 O O . ALA A 1 46 ? -5.955 -2.053 5.738 1.00 0.00 46 ALA A O 15
ATOM 16215 N N . THR A 1 47 ? -7.515 -2.578 7.270 1.00 0.00 47 THR A N 15
ATOM 16216 C CA . THR A 1 47 ? -7.500 -3.998 6.964 1.00 0.00 47 THR A CA 15
ATOM 16217 C C . THR A 1 47 ? -7.897 -4.247 5.516 1.00 0.00 47 THR A C 15
ATOM 16218 O O . THR A 1 47 ? -7.369 -5.148 4.863 1.00 0.00 47 THR A O 15
ATOM 16229 N N . HIS A 1 48 ? -8.828 -3.441 5.017 1.00 0.00 48 HIS A N 15
ATOM 16230 C CA . HIS A 1 48 ? -9.283 -3.573 3.642 1.00 0.00 48 HIS A CA 15
ATOM 16231 C C . HIS A 1 48 ? -8.126 -3.324 2.684 1.00 0.00 48 HIS A C 15
ATOM 16232 O O . HIS A 1 48 ? -8.055 -3.917 1.607 1.00 0.00 48 HIS A O 15
ATOM 16247 N N . PHE A 1 49 ? -7.220 -2.438 3.089 1.00 0.00 49 PHE A N 15
ATOM 16248 C CA . PHE A 1 49 ? -6.053 -2.113 2.279 1.00 0.00 49 PHE A CA 15
ATOM 16249 C C . PHE A 1 49 ? -5.078 -3.285 2.269 1.00 0.00 49 PHE A C 15
ATOM 16250 O O . PHE A 1 49 ? -4.484 -3.599 1.238 1.00 0.00 49 PHE A O 15
ATOM 16267 N N . GLU A 1 50 ? -4.914 -3.930 3.423 1.00 0.00 50 GLU A N 15
ATOM 16268 C CA . GLU A 1 50 ? -4.025 -5.079 3.528 1.00 0.00 50 GLU A CA 15
ATOM 16269 C C . GLU A 1 50 ? -4.511 -6.192 2.606 1.00 0.00 50 GLU A C 15
ATOM 16270 O O . GLU A 1 50 ? -3.717 -6.927 2.020 1.00 0.00 50 GLU A O 15
ATOM 16282 N N . SER A 1 51 ? -5.832 -6.304 2.492 1.00 0.00 51 SER A N 15
ATOM 16283 C CA . SER A 1 51 ? -6.462 -7.294 1.661 1.00 0.00 51 SER A CA 15
ATOM 16284 C C . SER A 1 51 ? -6.202 -7.019 0.180 1.00 0.00 51 SER A C 15
ATOM 16285 O O . SER A 1 51 ? -6.255 -7.928 -0.648 1.00 0.00 51 SER A O 15
ATOM 16293 N N . THR A 1 52 ? -5.919 -5.759 -0.143 1.00 0.00 52 THR A N 15
ATOM 16294 C CA . THR A 1 52 ? -5.655 -5.359 -1.523 1.00 0.00 52 THR A CA 15
ATOM 16295 C C . THR A 1 52 ? -4.385 -6.009 -2.058 1.00 0.00 52 THR A C 15
ATOM 16296 O O . THR A 1 52 ? -4.364 -6.523 -3.177 1.00 0.00 52 THR A O 15
ATOM 16307 N N . CYS A 1 53 ? -3.328 -5.982 -1.256 1.00 0.00 53 CYS A N 15
ATOM 16308 C CA . CYS A 1 53 ? -2.054 -6.563 -1.658 1.00 0.00 53 CYS A CA 15
ATOM 16309 C C . CYS A 1 53 ? -2.043 -8.070 -1.436 1.00 0.00 53 CYS A C 15
ATOM 16310 O O . CYS A 1 53 ? -1.329 -8.796 -2.121 1.00 0.00 53 CYS A O 15
ATOM 16317 N N . ALA A 1 54 ? -2.851 -8.536 -0.488 1.00 0.00 54 ALA A N 15
ATOM 16318 C CA . ALA A 1 54 ? -2.921 -9.956 -0.172 1.00 0.00 54 ALA A CA 15
ATOM 16319 C C . ALA A 1 54 ? -3.701 -10.693 -1.246 1.00 0.00 54 ALA A C 15
ATOM 16320 O O . ALA A 1 54 ? -3.590 -11.910 -1.400 1.00 0.00 54 ALA A O 15
ATOM 16327 N N . ALA A 1 55 ? -4.492 -9.930 -1.981 1.00 0.00 55 ALA A N 15
ATOM 16328 C CA . ALA A 1 55 ? -5.314 -10.458 -3.049 1.00 0.00 55 ALA A CA 15
ATOM 16329 C C . ALA A 1 55 ? -4.476 -11.056 -4.175 1.00 0.00 55 ALA A C 15
ATOM 16330 O O . ALA A 1 55 ? -4.853 -12.065 -4.771 1.00 0.00 55 ALA A O 15
ATOM 16337 N N . ILE A 1 56 ? -3.340 -10.427 -4.463 1.00 0.00 56 ILE A N 15
ATOM 16338 C CA . ILE A 1 56 ? -2.464 -10.892 -5.533 1.00 0.00 56 ILE A CA 15
ATOM 16339 C C . ILE A 1 56 ? -1.184 -11.546 -5.007 1.00 0.00 56 ILE A C 15
ATOM 16340 O O . ILE A 1 56 ? -0.232 -11.750 -5.762 1.00 0.00 56 ILE A O 15
ATOM 16356 N N . GLY A 1 57 ? -1.159 -11.871 -3.715 1.00 0.00 57 GLY A N 15
ATOM 16357 C CA . GLY A 1 57 ? 0.014 -12.520 -3.139 1.00 0.00 57 GLY A CA 15
ATOM 16358 C C . GLY A 1 57 ? 1.113 -11.547 -2.742 1.00 0.00 57 GLY A C 15
ATOM 16359 O O . GLY A 1 57 ? 2.292 -11.813 -2.977 1.00 0.00 57 GLY A O 15
ATOM 16363 N N . GLN A 1 58 ? 0.736 -10.421 -2.142 1.00 0.00 58 GLN A N 15
ATOM 16364 C CA . GLN A 1 58 ? 1.708 -9.421 -1.712 1.00 0.00 58 GLN A CA 15
ATOM 16365 C C . GLN A 1 58 ? 1.280 -8.768 -0.400 1.00 0.00 58 GLN A C 15
ATOM 16366 O O . GLN A 1 58 ? 0.245 -9.116 0.169 1.00 0.00 58 GLN A O 15
ATOM 16380 N N . ARG A 1 59 ? 2.084 -7.818 0.076 1.00 0.00 59 ARG A N 15
ATOM 16381 C CA . ARG A 1 59 ? 1.791 -7.127 1.332 1.00 0.00 59 ARG A CA 15
ATOM 16382 C C . ARG A 1 59 ? 1.702 -5.614 1.129 1.00 0.00 59 ARG A C 15
ATOM 16383 O O . ARG A 1 59 ? 2.337 -5.058 0.234 1.00 0.00 59 ARG A O 15
ATOM 16404 N N . ALA A 1 60 ? 0.906 -4.954 1.974 1.00 0.00 60 ALA A N 15
ATOM 16405 C CA . ALA A 1 60 ? 0.724 -3.507 1.893 1.00 0.00 60 ALA A CA 15
ATOM 16406 C C . ALA A 1 60 ? 2.010 -2.766 2.242 1.00 0.00 60 ALA A C 15
ATOM 16407 O O . ALA A 1 60 ? 2.536 -2.905 3.347 1.00 0.00 60 ALA A O 15
ATOM 16414 N N . ARG A 1 61 ? 2.512 -1.977 1.293 1.00 0.00 61 ARG A N 15
ATOM 16415 C CA . ARG A 1 61 ? 3.743 -1.218 1.501 1.00 0.00 61 ARG A CA 15
ATOM 16416 C C . ARG A 1 61 ? 3.622 0.191 0.919 1.00 0.00 61 ARG A C 15
ATOM 16417 O O . ARG A 1 61 ? 3.295 0.362 -0.255 1.00 0.00 61 ARG A O 15
ATOM 16438 N N . CYS A 1 62 ? 3.885 1.197 1.753 1.00 0.00 62 CYS A N 15
ATOM 16439 C CA . CYS A 1 62 ? 3.825 2.589 1.331 1.00 0.00 62 CYS A CA 15
ATOM 16440 C C . CYS A 1 62 ? 5.244 3.069 1.054 1.00 0.00 62 CYS A C 15
ATOM 16441 O O . CYS A 1 62 ? 5.987 3.389 1.981 1.00 0.00 62 CYS A O 15
ATOM 16448 N N . CYS A 1 63 ? 5.626 3.100 -0.219 1.00 0.00 63 CYS A N 15
ATOM 16449 C CA . CYS A 1 63 ? 6.977 3.498 -0.592 1.00 0.00 63 CYS A CA 15
ATOM 16450 C C . CYS A 1 63 ? 7.036 4.916 -1.165 1.00 0.00 63 CYS A C 15
ATOM 16451 O O . CYS A 1 63 ? 6.155 5.338 -1.914 1.00 0.00 63 CYS A O 15
ATOM 16458 N N . VAL A 1 64 ? 8.095 5.638 -0.798 1.00 0.00 64 VAL A N 15
ATOM 16459 C CA . VAL A 1 64 ? 8.316 7.006 -1.266 1.00 0.00 64 VAL A CA 15
ATOM 16460 C C . VAL A 1 64 ? 9.284 7.009 -2.444 1.00 0.00 64 VAL A C 15
ATOM 16461 O O . VAL A 1 64 ? 10.219 6.210 -2.490 1.00 0.00 64 VAL A O 15
ATOM 16474 N N . LEU A 1 65 ? 9.050 7.908 -3.396 1.00 0.00 65 LEU A N 15
ATOM 16475 C CA . LEU A 1 65 ? 9.905 8.012 -4.575 1.00 0.00 65 LEU A CA 15
ATOM 16476 C C . LEU A 1 65 ? 11.372 8.164 -4.169 1.00 0.00 65 LEU A C 15
ATOM 16477 O O . LEU A 1 65 ? 11.687 8.937 -3.266 1.00 0.00 65 LEU A O 15
ATOM 16493 N N . PRO A 1 66 ? 12.291 7.423 -4.823 1.00 0.00 66 PRO A N 15
ATOM 16494 C CA . PRO A 1 66 ? 13.725 7.490 -4.514 1.00 0.00 66 PRO A CA 15
ATOM 16495 C C . PRO A 1 66 ? 14.343 8.842 -4.868 1.00 0.00 66 PRO A C 15
ATOM 16496 O O . PRO A 1 66 ? 14.011 9.439 -5.891 1.00 0.00 66 PRO A O 15
ATOM 16507 N N . ILE A 1 67 ? 15.247 9.313 -4.010 1.00 0.00 67 ILE A N 15
ATOM 16508 C CA . ILE A 1 67 ? 15.933 10.576 -4.225 1.00 0.00 67 ILE A CA 15
ATOM 16509 C C . ILE A 1 67 ? 17.416 10.308 -4.490 1.00 0.00 67 ILE A C 15
ATOM 16510 O O . ILE A 1 67 ? 18.166 10.000 -3.563 1.00 0.00 67 ILE A O 15
ATOM 16526 N N . LEU A 1 68 ? 17.818 10.392 -5.763 1.00 0.00 68 LEU A N 15
ATOM 16527 C CA . LEU A 1 68 ? 19.209 10.153 -6.162 1.00 0.00 68 LEU A CA 15
ATOM 16528 C C . LEU A 1 68 ? 20.178 10.543 -5.048 1.00 0.00 68 LEU A C 15
ATOM 16529 O O . LEU A 1 68 ? 20.373 11.725 -4.764 1.00 0.00 68 LEU A O 15
ATOM 16545 N N . GLY A 1 69 ? 20.784 9.534 -4.422 1.00 0.00 69 GLY A N 15
ATOM 16546 C CA . GLY A 1 69 ? 21.723 9.781 -3.341 1.00 0.00 69 GLY A CA 15
ATOM 16547 C C . GLY A 1 69 ? 21.307 9.103 -2.048 1.00 0.00 69 GLY A C 15
ATOM 16548 O O . GLY A 1 69 ? 22.071 9.076 -1.082 1.00 0.00 69 GLY A O 15
ATOM 16552 N N . GLN A 1 70 ? 20.094 8.555 -2.028 1.00 0.00 70 GLN A N 15
ATOM 16553 C CA . GLN A 1 70 ? 19.579 7.877 -0.845 1.00 0.00 70 GLN A CA 15
ATOM 16554 C C . GLN A 1 70 ? 18.902 6.570 -1.209 1.00 0.00 70 GLN A C 15
ATOM 16555 O O . GLN A 1 70 ? 18.671 6.269 -2.381 1.00 0.00 70 GLN A O 15
ATOM 16569 N N . ASP A 1 71 ? 18.591 5.804 -0.179 1.00 0.00 71 ASP A N 15
ATOM 16570 C CA . ASP A 1 71 ? 17.928 4.516 -0.343 1.00 0.00 71 ASP A CA 15
ATOM 16571 C C . ASP A 1 71 ? 16.417 4.703 -0.410 1.00 0.00 71 ASP A C 15
ATOM 16572 O O . ASP A 1 71 ? 15.906 5.791 -0.148 1.00 0.00 71 ASP A O 15
ATOM 16581 N N . ILE A 1 72 ? 15.705 3.638 -0.765 1.00 0.00 72 ILE A N 15
ATOM 16582 C CA . ILE A 1 72 ? 14.251 3.694 -0.868 1.00 0.00 72 ILE A CA 15
ATOM 16583 C C . ILE A 1 72 ? 13.595 3.496 0.502 1.00 0.00 72 ILE A C 15
ATOM 16584 O O . ILE A 1 72 ? 13.881 2.530 1.210 1.00 0.00 72 ILE A O 15
ATOM 16600 N N . LEU A 1 73 ? 12.724 4.433 0.877 1.00 0.00 73 LEU A N 15
ATOM 16601 C CA . LEU A 1 73 ? 12.026 4.369 2.151 1.00 0.00 73 LEU A CA 15
ATOM 16602 C C . LEU A 1 73 ? 10.626 3.795 1.954 1.00 0.00 73 LEU A C 15
ATOM 16603 O O . LEU A 1 73 ? 9.823 4.342 1.206 1.00 0.00 73 LEU A O 15
ATOM 16619 N N . CYS A 1 74 ? 10.341 2.677 2.606 1.00 0.00 74 CYS A N 15
ATOM 16620 C CA . CYS A 1 74 ? 9.026 2.051 2.478 1.00 0.00 74 CYS A CA 15
ATOM 16621 C C . CYS A 1 74 ? 8.759 1.073 3.620 1.00 0.00 74 CYS A C 15
ATOM 16622 O O . CYS A 1 74 ? 9.641 0.309 4.014 1.00 0.00 74 CYS A O 15
ATOM 16629 N N . GLN A 1 75 ? 7.538 1.105 4.148 1.00 0.00 75 GLN A N 15
ATOM 16630 C CA . GLN A 1 75 ? 7.154 0.222 5.246 1.00 0.00 75 GLN A CA 15
ATOM 16631 C C . GLN A 1 75 ? 5.634 0.112 5.348 1.00 0.00 75 GLN A C 15
ATOM 16632 O O . GLN A 1 75 ? 4.903 0.845 4.682 1.00 0.00 75 GLN A O 15
ATOM 16646 N N . THR A 1 76 ? 5.167 -0.810 6.185 1.00 0.00 76 THR A N 15
ATOM 16647 C CA . THR A 1 76 ? 3.738 -1.019 6.379 1.00 0.00 76 THR A CA 15
ATOM 16648 C C . THR A 1 76 ? 3.207 -0.134 7.510 1.00 0.00 76 THR A C 15
ATOM 16649 O O . THR A 1 76 ? 3.850 -0.005 8.552 1.00 0.00 76 THR A O 15
ATOM 16660 N N . PRO A 1 77 ? 2.027 0.492 7.323 1.00 0.00 77 PRO A N 15
ATOM 16661 C CA . PRO A 1 77 ? 1.429 1.367 8.330 1.00 0.00 77 PRO A CA 15
ATOM 16662 C C . PRO A 1 77 ? 0.576 0.607 9.342 1.00 0.00 77 PRO A C 15
ATOM 16663 O O . PRO A 1 77 ? -0.108 -0.356 8.993 1.00 0.00 77 PRO A O 15
ATOM 16674 N N . ALA A 1 78 ? 0.633 1.047 10.600 1.00 0.00 78 ALA A N 15
ATOM 16675 C CA . ALA A 1 78 ? -0.136 0.431 11.681 1.00 0.00 78 ALA A CA 15
ATOM 16676 C C . ALA A 1 78 ? 0.336 -0.991 11.978 1.00 0.00 78 ALA A C 15
ATOM 16677 O O . ALA A 1 78 ? -0.182 -1.648 12.880 1.00 0.00 78 ALA A O 15
ATOM 16684 N N . GLY A 1 79 ? 1.324 -1.459 11.220 1.00 0.00 79 GLY A N 15
ATOM 16685 C CA . GLY A 1 79 ? 1.845 -2.794 11.424 1.00 0.00 79 GLY A CA 15
ATOM 16686 C C . GLY A 1 79 ? 0.873 -3.868 10.982 1.00 0.00 79 GLY A C 15
ATOM 16687 O O . GLY A 1 79 ? 0.776 -4.922 11.610 1.00 0.00 79 GLY A O 15
ATOM 16691 N N . LEU A 1 80 ? 0.154 -3.594 9.898 1.00 0.00 80 LEU A N 15
ATOM 16692 C CA . LEU A 1 80 ? -0.821 -4.538 9.359 1.00 0.00 80 LEU A CA 15
ATOM 16693 C C . LEU A 1 80 ? -0.211 -5.927 9.191 1.00 0.00 80 LEU A C 15
ATOM 16694 O O . LEU A 1 80 ? -0.412 -6.773 10.088 1.00 0.00 80 LEU A O 15
ATOM 16711 N N . SER A 1 1 ? -16.658 17.862 -0.974 1.00 0.00 1 SER A N 16
ATOM 16712 C CA . SER A 1 1 ? -17.950 17.522 -0.323 1.00 0.00 1 SER A CA 16
ATOM 16713 C C . SER A 1 1 ? -17.728 17.038 1.109 1.00 0.00 1 SER A C 16
ATOM 16714 O O . SER A 1 1 ? -17.835 15.844 1.391 1.00 0.00 1 SER A O 16
ATOM 16721 N N . PRO A 1 2 ? -17.416 17.962 2.037 1.00 0.00 2 PRO A N 16
ATOM 16722 C CA . PRO A 1 2 ? -17.179 17.622 3.445 1.00 0.00 2 PRO A CA 16
ATOM 16723 C C . PRO A 1 2 ? -18.364 16.899 4.074 1.00 0.00 2 PRO A C 16
ATOM 16724 O O . PRO A 1 2 ? -19.440 17.475 4.239 1.00 0.00 2 PRO A O 16
ATOM 16735 N N . ALA A 1 3 ? -18.161 15.631 4.425 1.00 0.00 3 ALA A N 16
ATOM 16736 C CA . ALA A 1 3 ? -19.213 14.830 5.035 1.00 0.00 3 ALA A CA 16
ATOM 16737 C C . ALA A 1 3 ? -18.642 13.843 6.047 1.00 0.00 3 ALA A C 16
ATOM 16738 O O . ALA A 1 3 ? -18.066 12.820 5.676 1.00 0.00 3 ALA A O 16
ATOM 16745 N N . ALA A 1 4 ? -18.806 14.158 7.329 1.00 0.00 4 ALA A N 16
ATOM 16746 C CA . ALA A 1 4 ? -18.311 13.297 8.397 1.00 0.00 4 ALA A CA 16
ATOM 16747 C C . ALA A 1 4 ? -19.410 12.369 8.902 1.00 0.00 4 ALA A C 16
ATOM 16748 O O . ALA A 1 4 ? -19.135 11.267 9.377 1.00 0.00 4 ALA A O 16
ATOM 16755 N N . MET A 1 5 ? -20.655 12.823 8.795 1.00 0.00 5 MET A N 16
ATOM 16756 C CA . MET A 1 5 ? -21.802 12.028 9.237 1.00 0.00 5 MET A CA 16
ATOM 16757 C C . MET A 1 5 ? -22.621 11.575 8.033 1.00 0.00 5 MET A C 16
ATOM 16758 O O . MET A 1 5 ? -23.263 10.523 8.061 1.00 0.00 5 MET A O 16
ATOM 16772 N N . GLU A 1 6 ? -22.584 12.376 6.975 1.00 0.00 6 GLU A N 16
ATOM 16773 C CA . GLU A 1 6 ? -23.317 12.073 5.752 1.00 0.00 6 GLU A CA 16
ATOM 16774 C C . GLU A 1 6 ? -22.545 11.071 4.898 1.00 0.00 6 GLU A C 16
ATOM 16775 O O . GLU A 1 6 ? -21.696 10.338 5.406 1.00 0.00 6 GLU A O 16
ATOM 16787 N N . ARG A 1 7 ? -22.849 11.041 3.602 1.00 0.00 7 ARG A N 16
ATOM 16788 C CA . ARG A 1 7 ? -22.181 10.130 2.677 1.00 0.00 7 ARG A CA 16
ATOM 16789 C C . ARG A 1 7 ? -20.665 10.202 2.838 1.00 0.00 7 ARG A C 16
ATOM 16790 O O . ARG A 1 7 ? -20.060 11.260 2.659 1.00 0.00 7 ARG A O 16
ATOM 16811 N N . GLN A 1 8 ? -20.064 9.069 3.187 1.00 0.00 8 GLN A N 16
ATOM 16812 C CA . GLN A 1 8 ? -18.617 8.995 3.374 1.00 0.00 8 GLN A CA 16
ATOM 16813 C C . GLN A 1 8 ? -17.881 9.553 2.159 1.00 0.00 8 GLN A C 16
ATOM 16814 O O . GLN A 1 8 ? -18.273 9.313 1.016 1.00 0.00 8 GLN A O 16
ATOM 16828 N N . VAL A 1 9 ? -16.814 10.305 2.414 1.00 0.00 9 VAL A N 16
ATOM 16829 C CA . VAL A 1 9 ? -16.024 10.902 1.345 1.00 0.00 9 VAL A CA 16
ATOM 16830 C C . VAL A 1 9 ? -14.916 9.950 0.886 1.00 0.00 9 VAL A C 16
ATOM 16831 O O . VAL A 1 9 ? -14.481 9.087 1.647 1.00 0.00 9 VAL A O 16
ATOM 16844 N N . PRO A 1 10 ? -14.454 10.094 -0.374 1.00 0.00 10 PRO A N 16
ATOM 16845 C CA . PRO A 1 10 ? -13.395 9.251 -0.934 1.00 0.00 10 PRO A CA 16
ATOM 16846 C C . PRO A 1 10 ? -12.243 9.034 0.043 1.00 0.00 10 PRO A C 16
ATOM 16847 O O . PRO A 1 10 ? -11.644 9.991 0.535 1.00 0.00 10 PRO A O 16
ATOM 16858 N N . TYR A 1 11 ? -11.941 7.768 0.320 1.00 0.00 11 TYR A N 16
ATOM 16859 C CA . TYR A 1 11 ? -10.868 7.416 1.239 1.00 0.00 11 TYR A CA 16
ATOM 16860 C C . TYR A 1 11 ? -9.537 8.005 0.780 1.00 0.00 11 TYR A C 16
ATOM 16861 O O . TYR A 1 11 ? -9.355 8.308 -0.400 1.00 0.00 11 TYR A O 16
ATOM 16879 N N . THR A 1 12 ? -8.612 8.160 1.720 1.00 0.00 12 THR A N 16
ATOM 16880 C CA . THR A 1 12 ? -7.298 8.713 1.418 1.00 0.00 12 THR A CA 16
ATOM 16881 C C . THR A 1 12 ? -6.194 7.688 1.689 1.00 0.00 12 THR A C 16
ATOM 16882 O O . THR A 1 12 ? -6.112 7.137 2.787 1.00 0.00 12 THR A O 16
ATOM 16893 N N . PRO A 1 13 ? -5.328 7.415 0.690 1.00 0.00 13 PRO A N 16
ATOM 16894 C CA . PRO A 1 13 ? -4.229 6.453 0.839 1.00 0.00 13 PRO A CA 16
ATOM 16895 C C . PRO A 1 13 ? -3.286 6.819 1.980 1.00 0.00 13 PRO A C 16
ATOM 16896 O O . PRO A 1 13 ? -3.452 7.855 2.627 1.00 0.00 13 PRO A O 16
ATOM 16907 N N . CYS A 1 14 ? -2.302 5.957 2.219 1.00 0.00 14 CYS A N 16
ATOM 16908 C CA . CYS A 1 14 ? -1.322 6.168 3.285 1.00 0.00 14 CYS A CA 16
ATOM 16909 C C . CYS A 1 14 ? -0.867 7.625 3.327 1.00 0.00 14 CYS A C 16
ATOM 16910 O O . CYS A 1 14 ? -0.434 8.181 2.318 1.00 0.00 14 CYS A O 16
ATOM 16917 N N . SER A 1 15 ? -0.983 8.241 4.500 1.00 0.00 15 SER A N 16
ATOM 16918 C CA . SER A 1 15 ? -0.566 9.626 4.674 1.00 0.00 15 SER A CA 16
ATOM 16919 C C . SER A 1 15 ? 0.760 9.656 5.416 1.00 0.00 15 SER A C 16
ATOM 16920 O O . SER A 1 15 ? 0.848 9.237 6.571 1.00 0.00 15 SER A O 16
ATOM 16928 N N . GLY A 1 16 ? 1.787 10.149 4.744 1.00 0.00 16 GLY A N 16
ATOM 16929 C CA . GLY A 1 16 ? 3.098 10.182 5.325 1.00 0.00 16 GLY A CA 16
ATOM 16930 C C . GLY A 1 16 ? 4.163 10.627 4.343 1.00 0.00 16 GLY A C 16
ATOM 16931 O O . GLY A 1 16 ? 3.881 11.334 3.375 1.00 0.00 16 GLY A O 16
ATOM 16935 N N . LEU A 1 17 ? 5.395 10.202 4.609 1.00 0.00 17 LEU A N 16
ATOM 16936 C CA . LEU A 1 17 ? 6.532 10.507 3.757 1.00 0.00 17 LEU A CA 16
ATOM 16937 C C . LEU A 1 17 ? 6.382 9.845 2.387 1.00 0.00 17 LEU A C 16
ATOM 16938 O O . LEU A 1 17 ? 6.685 10.450 1.358 1.00 0.00 17 LEU A O 16
ATOM 16954 N N . TYR A 1 18 ? 5.899 8.604 2.379 1.00 0.00 18 TYR A N 16
ATOM 16955 C CA . TYR A 1 18 ? 5.743 7.852 1.132 1.00 0.00 18 TYR A CA 16
ATOM 16956 C C . TYR A 1 18 ? 4.510 8.304 0.352 1.00 0.00 18 TYR A C 16
ATOM 16957 O O . TYR A 1 18 ? 4.536 8.417 -0.873 1.00 0.00 18 TYR A O 16
ATOM 16975 N N . GLY A 1 19 ? 3.453 8.578 1.092 1.00 0.00 19 GLY A N 16
ATOM 16976 C CA . GLY A 1 19 ? 2.209 9.088 0.526 1.00 0.00 19 GLY A CA 16
ATOM 16977 C C . GLY A 1 19 ? 1.560 8.220 -0.551 1.00 0.00 19 GLY A C 16
ATOM 16978 O O . GLY A 1 19 ? 0.404 8.456 -0.902 1.00 0.00 19 GLY A O 16
ATOM 16982 N N . THR A 1 20 ? 2.269 7.223 -1.087 1.00 0.00 20 THR A N 16
ATOM 16983 C CA . THR A 1 20 ? 1.701 6.392 -2.148 1.00 0.00 20 THR A CA 16
ATOM 16984 C C . THR A 1 20 ? 1.415 4.967 -1.689 1.00 0.00 20 THR A C 16
ATOM 16985 O O . THR A 1 20 ? 2.284 4.287 -1.147 1.00 0.00 20 THR A O 16
ATOM 16996 N N . ALA A 1 21 ? 0.192 4.517 -1.948 1.00 0.00 21 ALA A N 16
ATOM 16997 C CA . ALA A 1 21 ? -0.230 3.172 -1.577 1.00 0.00 21 ALA A CA 16
ATOM 16998 C C . ALA A 1 21 ? 0.010 2.202 -2.729 1.00 0.00 21 ALA A C 16
ATOM 16999 O O . ALA A 1 21 ? -0.590 2.334 -3.794 1.00 0.00 21 ALA A O 16
ATOM 17006 N N . GLN A 1 22 ? 0.894 1.230 -2.510 1.00 0.00 22 GLN A N 16
ATOM 17007 C CA . GLN A 1 22 ? 1.221 0.245 -3.538 1.00 0.00 22 GLN A CA 16
ATOM 17008 C C . GLN A 1 22 ? 1.266 -1.169 -2.960 1.00 0.00 22 GLN A C 16
ATOM 17009 O O . GLN A 1 22 ? 1.011 -1.378 -1.775 1.00 0.00 22 GLN A O 16
ATOM 17023 N N . CYS A 1 23 ? 1.593 -2.133 -3.817 1.00 0.00 23 CYS A N 16
ATOM 17024 C CA . CYS A 1 23 ? 1.696 -3.532 -3.416 1.00 0.00 23 CYS A CA 16
ATOM 17025 C C . CYS A 1 23 ? 2.921 -4.166 -4.062 1.00 0.00 23 CYS A C 16
ATOM 17026 O O . CYS A 1 23 ? 2.891 -4.538 -5.237 1.00 0.00 23 CYS A O 16
ATOM 17033 N N . CYS A 1 24 ? 3.996 -4.286 -3.294 1.00 0.00 24 CYS A N 16
ATOM 17034 C CA . CYS A 1 24 ? 5.235 -4.859 -3.802 1.00 0.00 24 CYS A CA 16
ATOM 17035 C C . CYS A 1 24 ? 5.614 -6.116 -3.022 1.00 0.00 24 CYS A C 16
ATOM 17036 O O . CYS A 1 24 ? 4.928 -6.499 -2.075 1.00 0.00 24 CYS A O 16
ATOM 17043 N N . ALA A 1 25 ? 6.710 -6.752 -3.428 1.00 0.00 25 ALA A N 16
ATOM 17044 C CA . ALA A 1 25 ? 7.179 -7.965 -2.773 1.00 0.00 25 ALA A CA 16
ATOM 17045 C C . ALA A 1 25 ? 8.379 -7.671 -1.888 1.00 0.00 25 ALA A C 16
ATOM 17046 O O . ALA A 1 25 ? 8.978 -6.598 -1.975 1.00 0.00 25 ALA A O 16
ATOM 17053 N N . THR A 1 26 ? 8.726 -8.629 -1.040 1.00 0.00 26 THR A N 16
ATOM 17054 C CA . THR A 1 26 ? 9.851 -8.467 -0.129 1.00 0.00 26 THR A CA 16
ATOM 17055 C C . THR A 1 26 ? 10.811 -9.649 -0.204 1.00 0.00 26 THR A C 16
ATOM 17056 O O . THR A 1 26 ? 10.435 -10.744 -0.624 1.00 0.00 26 THR A O 16
ATOM 17067 N N . ASP A 1 27 ? 12.055 -9.418 0.209 1.00 0.00 27 ASP A N 16
ATOM 17068 C CA . ASP A 1 27 ? 13.077 -10.456 0.184 1.00 0.00 27 ASP A CA 16
ATOM 17069 C C . ASP A 1 27 ? 12.902 -11.425 1.348 1.00 0.00 27 ASP A C 16
ATOM 17070 O O . ASP A 1 27 ? 11.892 -11.394 2.052 1.00 0.00 27 ASP A O 16
ATOM 17079 N N . VAL A 1 28 ? 13.893 -12.282 1.538 1.00 0.00 28 VAL A N 16
ATOM 17080 C CA . VAL A 1 28 ? 13.865 -13.271 2.606 1.00 0.00 28 VAL A CA 16
ATOM 17081 C C . VAL A 1 28 ? 13.894 -12.634 3.994 1.00 0.00 28 VAL A C 16
ATOM 17082 O O . VAL A 1 28 ? 13.135 -13.030 4.881 1.00 0.00 28 VAL A O 16
ATOM 17095 N N . LEU A 1 29 ? 14.764 -11.646 4.180 1.00 0.00 29 LEU A N 16
ATOM 17096 C CA . LEU A 1 29 ? 14.903 -10.977 5.469 1.00 0.00 29 LEU A CA 16
ATOM 17097 C C . LEU A 1 29 ? 13.763 -9.992 5.729 1.00 0.00 29 LEU A C 16
ATOM 17098 O O . LEU A 1 29 ? 13.516 -9.611 6.874 1.00 0.00 29 LEU A O 16
ATOM 17114 N N . GLY A 1 30 ? 13.071 -9.581 4.668 1.00 0.00 30 GLY A N 16
ATOM 17115 C CA . GLY A 1 30 ? 11.957 -8.656 4.824 1.00 0.00 30 GLY A CA 16
ATOM 17116 C C . GLY A 1 30 ? 12.235 -7.263 4.279 1.00 0.00 30 GLY A C 16
ATOM 17117 O O . GLY A 1 30 ? 11.303 -6.483 4.075 1.00 0.00 30 GLY A O 16
ATOM 17121 N N . VAL A 1 31 ? 13.505 -6.934 4.054 1.00 0.00 31 VAL A N 16
ATOM 17122 C CA . VAL A 1 31 ? 13.860 -5.622 3.523 1.00 0.00 31 VAL A CA 16
ATOM 17123 C C . VAL A 1 31 ? 14.167 -5.699 2.028 1.00 0.00 31 VAL A C 16
ATOM 17124 O O . VAL A 1 31 ? 15.215 -6.208 1.631 1.00 0.00 31 VAL A O 16
ATOM 17137 N N . ALA A 1 32 ? 13.255 -5.170 1.210 1.00 0.00 32 ALA A N 16
ATOM 17138 C CA . ALA A 1 32 ? 13.424 -5.164 -0.241 1.00 0.00 32 ALA A CA 16
ATOM 17139 C C . ALA A 1 32 ? 12.194 -4.596 -0.942 1.00 0.00 32 ALA A C 16
ATOM 17140 O O . ALA A 1 32 ? 11.143 -4.408 -0.329 1.00 0.00 32 ALA A O 16
ATOM 17147 N N . ASP A 1 33 ? 12.342 -4.327 -2.236 1.00 0.00 33 ASP A N 16
ATOM 17148 C CA . ASP A 1 33 ? 11.255 -3.790 -3.050 1.00 0.00 33 ASP A CA 16
ATOM 17149 C C . ASP A 1 33 ? 11.195 -4.538 -4.383 1.00 0.00 33 ASP A C 16
ATOM 17150 O O . ASP A 1 33 ? 11.434 -3.960 -5.444 1.00 0.00 33 ASP A O 16
ATOM 17159 N N . LEU A 1 34 ? 10.873 -5.831 -4.313 1.00 0.00 34 LEU A N 16
ATOM 17160 C CA . LEU A 1 34 ? 10.806 -6.679 -5.500 1.00 0.00 34 LEU A CA 16
ATOM 17161 C C . LEU A 1 34 ? 9.435 -6.635 -6.159 1.00 0.00 34 LEU A C 16
ATOM 17162 O O . LEU A 1 34 ? 8.415 -6.788 -5.499 1.00 0.00 34 LEU A O 16
ATOM 17178 N N . ASP A 1 35 ? 9.428 -6.451 -7.472 1.00 0.00 35 ASP A N 16
ATOM 17179 C CA . ASP A 1 35 ? 8.186 -6.406 -8.237 1.00 0.00 35 ASP A CA 16
ATOM 17180 C C . ASP A 1 35 ? 7.189 -5.424 -7.630 1.00 0.00 35 ASP A C 16
ATOM 17181 O O . ASP A 1 35 ? 6.313 -5.813 -6.857 1.00 0.00 35 ASP A O 16
ATOM 17190 N N . CYS A 1 36 ? 7.321 -4.150 -7.990 1.00 0.00 36 CYS A N 16
ATOM 17191 C CA . CYS A 1 36 ? 6.420 -3.117 -7.483 1.00 0.00 36 CYS A CA 16
ATOM 17192 C C . CYS A 1 36 ? 5.479 -2.649 -8.593 1.00 0.00 36 CYS A C 16
ATOM 17193 O O . CYS A 1 36 ? 5.923 -2.318 -9.692 1.00 0.00 36 CYS A O 16
ATOM 17200 N N . ALA A 1 37 ? 4.179 -2.624 -8.302 1.00 0.00 37 ALA A N 16
ATOM 17201 C CA . ALA A 1 37 ? 3.188 -2.201 -9.286 1.00 0.00 37 ALA A CA 16
ATOM 17202 C C . ALA A 1 37 ? 1.997 -1.519 -8.620 1.00 0.00 37 ALA A C 16
ATOM 17203 O O . ALA A 1 37 ? 1.959 -1.365 -7.399 1.00 0.00 37 ALA A O 16
ATOM 17210 N N . ASN A 1 38 ? 1.025 -1.114 -9.434 1.00 0.00 38 ASN A N 16
ATOM 17211 C CA . ASN A 1 38 ? -0.172 -0.446 -8.931 1.00 0.00 38 ASN A CA 16
ATOM 17212 C C . ASN A 1 38 ? -1.099 -1.446 -8.234 1.00 0.00 38 ASN A C 16
ATOM 17213 O O . ASN A 1 38 ? -1.294 -2.561 -8.720 1.00 0.00 38 ASN A O 16
ATOM 17224 N N . PRO A 1 39 ? -1.682 -1.062 -7.080 1.00 0.00 39 PRO A N 16
ATOM 17225 C CA . PRO A 1 39 ? -2.584 -1.920 -6.321 1.00 0.00 39 PRO A CA 16
ATOM 17226 C C . PRO A 1 39 ? -4.047 -1.738 -6.725 1.00 0.00 39 PRO A C 16
ATOM 17227 O O . PRO A 1 39 ? -4.643 -0.699 -6.442 1.00 0.00 39 PRO A O 16
ATOM 17238 N N . PRO A 1 40 ? -4.654 -2.737 -7.394 1.00 0.00 40 PRO A N 16
ATOM 17239 C CA . PRO A 1 40 ? -6.043 -2.648 -7.816 1.00 0.00 40 PRO A CA 16
ATOM 17240 C C . PRO A 1 40 ? -7.004 -3.206 -6.772 1.00 0.00 40 PRO A C 16
ATOM 17241 O O . PRO A 1 40 ? -7.010 -4.407 -6.498 1.00 0.00 40 PRO A O 16
ATOM 17252 N N . ALA A 1 41 ? -7.821 -2.328 -6.198 1.00 0.00 41 ALA A N 16
ATOM 17253 C CA . ALA A 1 41 ? -8.804 -2.728 -5.200 1.00 0.00 41 ALA A CA 16
ATOM 17254 C C . ALA A 1 41 ? -9.678 -1.551 -4.798 1.00 0.00 41 ALA A C 16
ATOM 17255 O O . ALA A 1 41 ? -9.477 -0.428 -5.260 1.00 0.00 41 ALA A O 16
ATOM 17262 N N . THR A 1 42 ? -10.647 -1.816 -3.933 1.00 0.00 42 THR A N 16
ATOM 17263 C CA . THR A 1 42 ? -11.521 -0.775 -3.425 1.00 0.00 42 THR A CA 16
ATOM 17264 C C . THR A 1 42 ? -11.152 -0.485 -1.978 1.00 0.00 42 THR A C 16
ATOM 17265 O O . THR A 1 42 ? -11.715 -1.072 -1.054 1.00 0.00 42 THR A O 16
ATOM 17276 N N . LEU A 1 43 ? -10.205 0.429 -1.786 1.00 0.00 43 LEU A N 16
ATOM 17277 C CA . LEU A 1 43 ? -9.738 0.770 -0.443 1.00 0.00 43 LEU A CA 16
ATOM 17278 C C . LEU A 1 43 ? -10.868 1.346 0.406 1.00 0.00 43 LEU A C 16
ATOM 17279 O O . LEU A 1 43 ? -11.488 2.344 0.037 1.00 0.00 43 LEU A O 16
ATOM 17295 N N . ALA A 1 44 ? -11.131 0.709 1.548 1.00 0.00 44 ALA A N 16
ATOM 17296 C CA . ALA A 1 44 ? -12.192 1.155 2.446 1.00 0.00 44 ALA A CA 16
ATOM 17297 C C . ALA A 1 44 ? -11.659 1.508 3.834 1.00 0.00 44 ALA A C 16
ATOM 17298 O O . ALA A 1 44 ? -12.192 2.394 4.502 1.00 0.00 44 ALA A O 16
ATOM 17305 N N . ASN A 1 45 ? -10.604 0.817 4.265 1.00 0.00 45 ASN A N 16
ATOM 17306 C CA . ASN A 1 45 ? -10.020 1.063 5.580 1.00 0.00 45 ASN A CA 16
ATOM 17307 C C . ASN A 1 45 ? -8.645 0.406 5.710 1.00 0.00 45 ASN A C 16
ATOM 17308 O O . ASN A 1 45 ? -8.156 -0.219 4.770 1.00 0.00 45 ASN A O 16
ATOM 17319 N N . ALA A 1 46 ? -8.026 0.563 6.883 1.00 0.00 46 ALA A N 16
ATOM 17320 C CA . ALA A 1 46 ? -6.702 -0.002 7.146 1.00 0.00 46 ALA A CA 16
ATOM 17321 C C . ALA A 1 46 ? -6.626 -1.480 6.773 1.00 0.00 46 ALA A C 16
ATOM 17322 O O . ALA A 1 46 ? -5.814 -1.878 5.939 1.00 0.00 46 ALA A O 16
ATOM 17329 N N . THR A 1 47 ? -7.477 -2.286 7.397 1.00 0.00 47 THR A N 16
ATOM 17330 C CA . THR A 1 47 ? -7.507 -3.713 7.139 1.00 0.00 47 THR A CA 16
ATOM 17331 C C . THR A 1 47 ? -7.824 -3.991 5.677 1.00 0.00 47 THR A C 16
ATOM 17332 O O . THR A 1 47 ? -7.289 -4.925 5.079 1.00 0.00 47 THR A O 16
ATOM 17343 N N . HIS A 1 48 ? -8.695 -3.169 5.105 1.00 0.00 48 HIS A N 16
ATOM 17344 C CA . HIS A 1 48 ? -9.074 -3.314 3.709 1.00 0.00 48 HIS A CA 16
ATOM 17345 C C . HIS A 1 48 ? -7.854 -3.115 2.818 1.00 0.00 48 HIS A C 16
ATOM 17346 O O . HIS A 1 48 ? -7.726 -3.742 1.766 1.00 0.00 48 HIS A O 16
ATOM 17361 N N . PHE A 1 49 ? -6.960 -2.234 3.256 1.00 0.00 49 PHE A N 16
ATOM 17362 C CA . PHE A 1 49 ? -5.734 -1.948 2.522 1.00 0.00 49 PHE A CA 16
ATOM 17363 C C . PHE A 1 49 ? -4.799 -3.154 2.568 1.00 0.00 49 PHE A C 16
ATOM 17364 O O . PHE A 1 49 ? -4.078 -3.431 1.608 1.00 0.00 49 PHE A O 16
ATOM 17381 N N . GLU A 1 50 ? -4.819 -3.868 3.691 1.00 0.00 50 GLU A N 16
ATOM 17382 C CA . GLU A 1 50 ? -3.987 -5.053 3.860 1.00 0.00 50 GLU A CA 16
ATOM 17383 C C . GLU A 1 50 ? -4.488 -6.193 2.975 1.00 0.00 50 GLU A C 16
ATOM 17384 O O . GLU A 1 50 ? -3.728 -7.093 2.615 1.00 0.00 50 GLU A O 16
ATOM 17396 N N . SER A 1 51 ? -5.769 -6.142 2.623 1.00 0.00 51 SER A N 16
ATOM 17397 C CA . SER A 1 51 ? -6.380 -7.170 1.786 1.00 0.00 51 SER A CA 16
ATOM 17398 C C . SER A 1 51 ? -6.165 -6.878 0.302 1.00 0.00 51 SER A C 16
ATOM 17399 O O . SER A 1 51 ? -6.398 -7.739 -0.545 1.00 0.00 51 SER A O 16
ATOM 17407 N N . THR A 1 52 ? -5.720 -5.663 -0.008 1.00 0.00 52 THR A N 16
ATOM 17408 C CA . THR A 1 52 ? -5.479 -5.269 -1.394 1.00 0.00 52 THR A CA 16
ATOM 17409 C C . THR A 1 52 ? -4.241 -5.956 -1.957 1.00 0.00 52 THR A C 16
ATOM 17410 O O . THR A 1 52 ? -4.252 -6.447 -3.086 1.00 0.00 52 THR A O 16
ATOM 17421 N N . CYS A 1 53 ? -3.175 -5.986 -1.166 1.00 0.00 53 CYS A N 16
ATOM 17422 C CA . CYS A 1 53 ? -1.928 -6.610 -1.591 1.00 0.00 53 CYS A CA 16
ATOM 17423 C C . CYS A 1 53 ? -1.949 -8.111 -1.328 1.00 0.00 53 CYS A C 16
ATOM 17424 O O . CYS A 1 53 ? -1.267 -8.875 -2.005 1.00 0.00 53 CYS A O 16
ATOM 17431 N N . ALA A 1 54 ? -2.751 -8.528 -0.352 1.00 0.00 54 ALA A N 16
ATOM 17432 C CA . ALA A 1 54 ? -2.854 -9.935 0.005 1.00 0.00 54 ALA A CA 16
ATOM 17433 C C . ALA A 1 54 ? -3.699 -10.674 -1.017 1.00 0.00 54 ALA A C 16
ATOM 17434 O O . ALA A 1 54 ? -3.633 -11.898 -1.142 1.00 0.00 54 ALA A O 16
ATOM 17441 N N . ALA A 1 55 ? -4.492 -9.905 -1.744 1.00 0.00 55 ALA A N 16
ATOM 17442 C CA . ALA A 1 55 ? -5.374 -10.433 -2.764 1.00 0.00 55 ALA A CA 16
ATOM 17443 C C . ALA A 1 55 ? -4.603 -11.120 -3.883 1.00 0.00 55 ALA A C 16
ATOM 17444 O O . ALA A 1 55 ? -5.049 -12.130 -4.430 1.00 0.00 55 ALA A O 16
ATOM 17451 N N . ILE A 1 56 ? -3.443 -10.567 -4.222 1.00 0.00 56 ILE A N 16
ATOM 17452 C CA . ILE A 1 56 ? -2.624 -11.118 -5.296 1.00 0.00 56 ILE A CA 16
ATOM 17453 C C . ILE A 1 56 ? -1.395 -11.870 -4.783 1.00 0.00 56 ILE A C 16
ATOM 17454 O O . ILE A 1 56 ? -0.654 -12.458 -5.571 1.00 0.00 56 ILE A O 16
ATOM 17470 N N . GLY A 1 57 ? -1.175 -11.852 -3.471 1.00 0.00 57 GLY A N 16
ATOM 17471 C CA . GLY A 1 57 ? -0.043 -12.575 -2.906 1.00 0.00 57 GLY A CA 16
ATOM 17472 C C . GLY A 1 57 ? 1.124 -11.686 -2.502 1.00 0.00 57 GLY A C 16
ATOM 17473 O O . GLY A 1 57 ? 2.281 -12.055 -2.707 1.00 0.00 57 GLY A O 16
ATOM 17477 N N . GLN A 1 58 ? 0.833 -10.521 -1.930 1.00 0.00 58 GLN A N 16
ATOM 17478 C CA . GLN A 1 58 ? 1.882 -9.604 -1.491 1.00 0.00 58 GLN A CA 16
ATOM 17479 C C . GLN A 1 58 ? 1.481 -8.887 -0.203 1.00 0.00 58 GLN A C 16
ATOM 17480 O O . GLN A 1 58 ? 0.403 -9.127 0.341 1.00 0.00 58 GLN A O 16
ATOM 17494 N N . ARG A 1 59 ? 2.357 -8.005 0.279 1.00 0.00 59 ARG A N 16
ATOM 17495 C CA . ARG A 1 59 ? 2.095 -7.261 1.514 1.00 0.00 59 ARG A CA 16
ATOM 17496 C C . ARG A 1 59 ? 1.958 -5.762 1.242 1.00 0.00 59 ARG A C 16
ATOM 17497 O O . ARG A 1 59 ? 2.570 -5.229 0.317 1.00 0.00 59 ARG A O 16
ATOM 17518 N N . ALA A 1 60 ? 1.149 -5.089 2.063 1.00 0.00 60 ALA A N 16
ATOM 17519 C CA . ALA A 1 60 ? 0.909 -3.657 1.914 1.00 0.00 60 ALA A CA 16
ATOM 17520 C C . ALA A 1 60 ? 2.087 -2.828 2.421 1.00 0.00 60 ALA A C 16
ATOM 17521 O O . ALA A 1 60 ? 2.464 -2.919 3.589 1.00 0.00 60 ALA A O 16
ATOM 17528 N N . ARG A 1 61 ? 2.661 -2.015 1.532 1.00 0.00 61 ARG A N 16
ATOM 17529 C CA . ARG A 1 61 ? 3.787 -1.161 1.893 1.00 0.00 61 ARG A CA 16
ATOM 17530 C C . ARG A 1 61 ? 3.733 0.161 1.121 1.00 0.00 61 ARG A C 16
ATOM 17531 O O . ARG A 1 61 ? 3.651 0.175 -0.107 1.00 0.00 61 ARG A O 16
ATOM 17552 N N . CYS A 1 62 ? 3.768 1.268 1.860 1.00 0.00 62 CYS A N 16
ATOM 17553 C CA . CYS A 1 62 ? 3.716 2.602 1.262 1.00 0.00 62 CYS A CA 16
ATOM 17554 C C . CYS A 1 62 ? 5.138 3.074 0.937 1.00 0.00 62 CYS A C 16
ATOM 17555 O O . CYS A 1 62 ? 5.970 3.213 1.833 1.00 0.00 62 CYS A O 16
ATOM 17562 N N . CYS A 1 63 ? 5.417 3.312 -0.350 1.00 0.00 63 CYS A N 16
ATOM 17563 C CA . CYS A 1 63 ? 6.757 3.732 -0.776 1.00 0.00 63 CYS A CA 16
ATOM 17564 C C . CYS A 1 63 ? 6.802 5.188 -1.241 1.00 0.00 63 CYS A C 16
ATOM 17565 O O . CYS A 1 63 ? 5.834 5.718 -1.787 1.00 0.00 63 CYS A O 16
ATOM 17572 N N . VAL A 1 64 ? 7.954 5.820 -1.008 1.00 0.00 64 VAL A N 16
ATOM 17573 C CA . VAL A 1 64 ? 8.179 7.218 -1.374 1.00 0.00 64 VAL A CA 16
ATOM 17574 C C . VAL A 1 64 ? 8.968 7.324 -2.678 1.00 0.00 64 VAL A C 16
ATOM 17575 O O . VAL A 1 64 ? 9.787 6.461 -2.994 1.00 0.00 64 VAL A O 16
ATOM 17588 N N . LEU A 1 65 ? 8.705 8.395 -3.427 1.00 0.00 65 LEU A N 16
ATOM 17589 C CA . LEU A 1 65 ? 9.371 8.636 -4.707 1.00 0.00 65 LEU A CA 16
ATOM 17590 C C . LEU A 1 65 ? 10.890 8.491 -4.583 1.00 0.00 65 LEU A C 16
ATOM 17591 O O . LEU A 1 65 ? 11.486 8.970 -3.619 1.00 0.00 65 LEU A O 16
ATOM 17607 N N . PRO A 1 66 ? 11.540 7.822 -5.563 1.00 0.00 66 PRO A N 16
ATOM 17608 C CA . PRO A 1 66 ? 12.995 7.619 -5.551 1.00 0.00 66 PRO A CA 16
ATOM 17609 C C . PRO A 1 66 ? 13.771 8.929 -5.628 1.00 0.00 66 PRO A C 16
ATOM 17610 O O . PRO A 1 66 ? 13.473 9.792 -6.454 1.00 0.00 66 PRO A O 16
ATOM 17621 N N . ILE A 1 67 ? 14.774 9.065 -4.766 1.00 0.00 67 ILE A N 16
ATOM 17622 C CA . ILE A 1 67 ? 15.605 10.261 -4.733 1.00 0.00 67 ILE A CA 16
ATOM 17623 C C . ILE A 1 67 ? 17.084 9.890 -4.771 1.00 0.00 67 ILE A C 16
ATOM 17624 O O . ILE A 1 67 ? 17.634 9.397 -3.786 1.00 0.00 67 ILE A O 16
ATOM 17640 N N . LEU A 1 68 ? 17.720 10.126 -5.917 1.00 0.00 68 LEU A N 16
ATOM 17641 C CA . LEU A 1 68 ? 19.135 9.814 -6.092 1.00 0.00 68 LEU A CA 16
ATOM 17642 C C . LEU A 1 68 ? 19.984 10.398 -4.958 1.00 0.00 68 LEU A C 16
ATOM 17643 O O . LEU A 1 68 ? 20.110 11.611 -4.808 1.00 0.00 68 LEU A O 16
ATOM 17659 N N . GLY A 1 69 ? 20.521 9.508 -4.120 1.00 0.00 69 GLY A N 16
ATOM 17660 C CA . GLY A 1 69 ? 21.353 9.941 -3.011 1.00 0.00 69 GLY A CA 16
ATOM 17661 C C . GLY A 1 69 ? 20.921 9.336 -1.689 1.00 0.00 69 GLY A C 16
ATOM 17662 O O . GLY A 1 69 ? 21.670 9.362 -0.713 1.00 0.00 69 GLY A O 16
ATOM 17666 N N . GLN A 1 70 ? 19.710 8.789 -1.660 1.00 0.00 70 GLN A N 16
ATOM 17667 C CA . GLN A 1 70 ? 19.174 8.177 -0.450 1.00 0.00 70 GLN A CA 16
ATOM 17668 C C . GLN A 1 70 ? 18.576 6.813 -0.744 1.00 0.00 70 GLN A C 16
ATOM 17669 O O . GLN A 1 70 ? 18.383 6.432 -1.898 1.00 0.00 70 GLN A O 16
ATOM 17683 N N . ASP A 1 71 ? 18.289 6.090 0.323 1.00 0.00 71 ASP A N 16
ATOM 17684 C CA . ASP A 1 71 ? 17.701 4.758 0.221 1.00 0.00 71 ASP A CA 16
ATOM 17685 C C . ASP A 1 71 ? 16.187 4.859 0.079 1.00 0.00 71 ASP A C 16
ATOM 17686 O O . ASP A 1 71 ? 15.608 5.923 0.295 1.00 0.00 71 ASP A O 16
ATOM 17695 N N . ILE A 1 72 ? 15.548 3.752 -0.287 1.00 0.00 72 ILE A N 16
ATOM 17696 C CA . ILE A 1 72 ? 14.101 3.735 -0.452 1.00 0.00 72 ILE A CA 16
ATOM 17697 C C . ILE A 1 72 ? 13.400 3.530 0.893 1.00 0.00 72 ILE A C 16
ATOM 17698 O O . ILE A 1 72 ? 13.685 2.576 1.618 1.00 0.00 72 ILE A O 16
ATOM 17714 N N . LEU A 1 73 ? 12.495 4.447 1.229 1.00 0.00 73 LEU A N 16
ATOM 17715 C CA . LEU A 1 73 ? 11.761 4.378 2.487 1.00 0.00 73 LEU A CA 16
ATOM 17716 C C . LEU A 1 73 ? 10.395 3.716 2.294 1.00 0.00 73 LEU A C 16
ATOM 17717 O O . LEU A 1 73 ? 9.507 4.281 1.660 1.00 0.00 73 LEU A O 16
ATOM 17733 N N . CYS A 1 74 ? 10.237 2.512 2.840 1.00 0.00 74 CYS A N 16
ATOM 17734 C CA . CYS A 1 74 ? 8.976 1.781 2.726 1.00 0.00 74 CYS A CA 16
ATOM 17735 C C . CYS A 1 74 ? 8.700 0.953 3.983 1.00 0.00 74 CYS A C 16
ATOM 17736 O O . CYS A 1 74 ? 9.597 0.292 4.505 1.00 0.00 74 CYS A O 16
ATOM 17743 N N . GLN A 1 75 ? 7.456 0.991 4.465 1.00 0.00 75 GLN A N 16
ATOM 17744 C CA . GLN A 1 75 ? 7.074 0.227 5.651 1.00 0.00 75 GLN A CA 16
ATOM 17745 C C . GLN A 1 75 ? 5.560 0.034 5.709 1.00 0.00 75 GLN A C 16
ATOM 17746 O O . GLN A 1 75 ? 4.815 0.687 4.979 1.00 0.00 75 GLN A O 16
ATOM 17760 N N . THR A 1 76 ? 5.114 -0.868 6.580 1.00 0.00 76 THR A N 16
ATOM 17761 C CA . THR A 1 76 ? 3.691 -1.151 6.733 1.00 0.00 76 THR A CA 16
ATOM 17762 C C . THR A 1 76 ? 3.072 -0.275 7.826 1.00 0.00 76 THR A C 16
ATOM 17763 O O . THR A 1 76 ? 3.654 -0.111 8.898 1.00 0.00 76 THR A O 16
ATOM 17774 N N . PRO A 1 77 ? 1.877 0.300 7.573 1.00 0.00 77 PRO A N 16
ATOM 17775 C CA . PRO A 1 77 ? 1.194 1.162 8.535 1.00 0.00 77 PRO A CA 16
ATOM 17776 C C . PRO A 1 77 ? 0.298 0.384 9.495 1.00 0.00 77 PRO A C 16
ATOM 17777 O O . PRO A 1 77 ? -0.327 -0.604 9.111 1.00 0.00 77 PRO A O 16
ATOM 17788 N N . ALA A 1 78 ? 0.251 0.837 10.748 1.00 0.00 78 ALA A N 16
ATOM 17789 C CA . ALA A 1 78 ? -0.572 0.202 11.775 1.00 0.00 78 ALA A CA 16
ATOM 17790 C C . ALA A 1 78 ? -0.098 -1.216 12.087 1.00 0.00 78 ALA A C 16
ATOM 17791 O O . ALA A 1 78 ? -0.721 -1.927 12.876 1.00 0.00 78 ALA A O 16
ATOM 17798 N N . GLY A 1 79 ? 1.007 -1.621 11.464 1.00 0.00 79 GLY A N 16
ATOM 17799 C CA . GLY A 1 79 ? 1.543 -2.945 11.693 1.00 0.00 79 GLY A CA 16
ATOM 17800 C C . GLY A 1 79 ? 0.674 -4.030 11.092 1.00 0.00 79 GLY A C 16
ATOM 17801 O O . GLY A 1 79 ? 0.569 -5.127 11.642 1.00 0.00 79 GLY A O 16
ATOM 17805 N N . LEU A 1 80 ? 0.047 -3.718 9.961 1.00 0.00 80 LEU A N 16
ATOM 17806 C CA . LEU A 1 80 ? -0.821 -4.670 9.276 1.00 0.00 80 LEU A CA 16
ATOM 17807 C C . LEU A 1 80 ? -0.090 -5.981 9.003 1.00 0.00 80 LEU A C 16
ATOM 17808 O O . LEU A 1 80 ? -0.216 -6.910 9.829 1.00 0.00 80 LEU A O 16
ATOM 17825 N N . SER A 1 1 ? -13.152 26.350 6.622 1.00 0.00 1 SER A N 17
ATOM 17826 C CA . SER A 1 1 ? -14.173 25.940 5.623 1.00 0.00 1 SER A CA 17
ATOM 17827 C C . SER A 1 1 ? -14.128 24.431 5.386 1.00 0.00 1 SER A C 17
ATOM 17828 O O . SER A 1 1 ? -13.564 23.969 4.394 1.00 0.00 1 SER A O 17
ATOM 17835 N N . PRO A 1 2 ? -14.725 23.639 6.298 1.00 0.00 2 PRO A N 17
ATOM 17836 C CA . PRO A 1 2 ? -14.747 22.178 6.181 1.00 0.00 2 PRO A CA 17
ATOM 17837 C C . PRO A 1 2 ? -15.382 21.714 4.874 1.00 0.00 2 PRO A C 17
ATOM 17838 O O . PRO A 1 2 ? -16.605 21.714 4.733 1.00 0.00 2 PRO A O 17
ATOM 17849 N N . ALA A 1 3 ? -14.541 21.322 3.923 1.00 0.00 3 ALA A N 17
ATOM 17850 C CA . ALA A 1 3 ? -15.017 20.858 2.625 1.00 0.00 3 ALA A CA 17
ATOM 17851 C C . ALA A 1 3 ? -15.479 19.406 2.694 1.00 0.00 3 ALA A C 17
ATOM 17852 O O . ALA A 1 3 ? -14.686 18.482 2.513 1.00 0.00 3 ALA A O 17
ATOM 17859 N N . ALA A 1 4 ? -16.768 19.215 2.957 1.00 0.00 4 ALA A N 17
ATOM 17860 C CA . ALA A 1 4 ? -17.338 17.876 3.047 1.00 0.00 4 ALA A CA 17
ATOM 17861 C C . ALA A 1 4 ? -17.886 17.423 1.698 1.00 0.00 4 ALA A C 17
ATOM 17862 O O . ALA A 1 4 ? -17.541 16.347 1.208 1.00 0.00 4 ALA A O 17
ATOM 17869 N N . MET A 1 5 ? -18.739 18.251 1.100 1.00 0.00 5 MET A N 17
ATOM 17870 C CA . MET A 1 5 ? -19.333 17.931 -0.198 1.00 0.00 5 MET A CA 17
ATOM 17871 C C . MET A 1 5 ? -18.802 18.909 -1.235 1.00 0.00 5 MET A C 17
ATOM 17872 O O . MET A 1 5 ? -19.011 18.761 -2.440 1.00 0.00 5 MET A O 17
ATOM 17886 N N . GLU A 1 6 ? -18.080 19.897 -0.731 1.00 0.00 6 GLU A N 17
ATOM 17887 C CA . GLU A 1 6 ? -17.504 20.948 -1.548 1.00 0.00 6 GLU A CA 17
ATOM 17888 C C . GLU A 1 6 ? -16.428 20.388 -2.478 1.00 0.00 6 GLU A C 17
ATOM 17889 O O . GLU A 1 6 ? -16.345 19.176 -2.678 1.00 0.00 6 GLU A O 17
ATOM 17901 N N . ARG A 1 7 ? -15.608 21.271 -3.046 1.00 0.00 7 ARG A N 17
ATOM 17902 C CA . ARG A 1 7 ? -14.545 20.848 -3.953 1.00 0.00 7 ARG A CA 17
ATOM 17903 C C . ARG A 1 7 ? -13.685 19.762 -3.316 1.00 0.00 7 ARG A C 17
ATOM 17904 O O . ARG A 1 7 ? -13.067 19.972 -2.272 1.00 0.00 7 ARG A O 17
ATOM 17925 N N . GLN A 1 8 ? -13.664 18.592 -3.949 1.00 0.00 8 GLN A N 17
ATOM 17926 C CA . GLN A 1 8 ? -12.883 17.467 -3.451 1.00 0.00 8 GLN A CA 17
ATOM 17927 C C . GLN A 1 8 ? -11.423 17.867 -3.252 1.00 0.00 8 GLN A C 17
ATOM 17928 O O . GLN A 1 8 ? -10.818 18.502 -4.118 1.00 0.00 8 GLN A O 17
ATOM 17942 N N . VAL A 1 9 ? -10.865 17.502 -2.103 1.00 0.00 9 VAL A N 17
ATOM 17943 C CA . VAL A 1 9 ? -9.480 17.820 -1.792 1.00 0.00 9 VAL A CA 17
ATOM 17944 C C . VAL A 1 9 ? -8.556 16.670 -2.182 1.00 0.00 9 VAL A C 17
ATOM 17945 O O . VAL A 1 9 ? -8.904 15.500 -2.016 1.00 0.00 9 VAL A O 17
ATOM 17958 N N . PRO A 1 10 ? -7.368 17.008 -2.720 1.00 0.00 10 PRO A N 17
ATOM 17959 C CA . PRO A 1 10 ? -6.372 16.039 -3.165 1.00 0.00 10 PRO A CA 17
ATOM 17960 C C . PRO A 1 10 ? -6.365 14.762 -2.336 1.00 0.00 10 PRO A C 17
ATOM 17961 O O . PRO A 1 10 ? -6.163 14.796 -1.121 1.00 0.00 10 PRO A O 17
ATOM 17972 N N . TYR A 1 11 ? -6.586 13.633 -3.003 1.00 0.00 11 TYR A N 17
ATOM 17973 C CA . TYR A 1 11 ? -6.611 12.343 -2.335 1.00 0.00 11 TYR A CA 17
ATOM 17974 C C . TYR A 1 11 ? -5.192 11.814 -2.151 1.00 0.00 11 TYR A C 17
ATOM 17975 O O . TYR A 1 11 ? -4.347 11.954 -3.035 1.00 0.00 11 TYR A O 17
ATOM 17993 N N . THR A 1 12 ? -4.941 11.207 -0.996 1.00 0.00 12 THR A N 17
ATOM 17994 C CA . THR A 1 12 ? -3.624 10.663 -0.687 1.00 0.00 12 THR A CA 17
ATOM 17995 C C . THR A 1 12 ? -3.735 9.313 0.022 1.00 0.00 12 THR A C 17
ATOM 17996 O O . THR A 1 12 ? -3.985 9.263 1.227 1.00 0.00 12 THR A O 17
ATOM 18007 N N . PRO A 1 13 ? -3.559 8.196 -0.712 1.00 0.00 13 PRO A N 17
ATOM 18008 C CA . PRO A 1 13 ? -3.630 6.858 -0.121 1.00 0.00 13 PRO A CA 17
ATOM 18009 C C . PRO A 1 13 ? -2.650 6.701 1.032 1.00 0.00 13 PRO A C 17
ATOM 18010 O O . PRO A 1 13 ? -1.803 7.566 1.257 1.00 0.00 13 PRO A O 17
ATOM 18021 N N . CYS A 1 14 ? -2.764 5.588 1.748 1.00 0.00 14 CYS A N 17
ATOM 18022 C CA . CYS A 1 14 ? -1.893 5.309 2.886 1.00 0.00 14 CYS A CA 17
ATOM 18023 C C . CYS A 1 14 ? -1.742 6.532 3.771 1.00 0.00 14 CYS A C 17
ATOM 18024 O O . CYS A 1 14 ? -2.614 7.402 3.812 1.00 0.00 14 CYS A O 17
ATOM 18031 N N . SER A 1 15 ? -0.638 6.586 4.482 1.00 0.00 15 SER A N 17
ATOM 18032 C CA . SER A 1 15 ? -0.376 7.688 5.400 1.00 0.00 15 SER A CA 17
ATOM 18033 C C . SER A 1 15 ? 0.800 8.570 4.970 1.00 0.00 15 SER A C 17
ATOM 18034 O O . SER A 1 15 ? 1.169 8.620 3.801 1.00 0.00 15 SER A O 17
ATOM 18042 N N . GLY A 1 16 ? 1.340 9.258 5.981 1.00 0.00 16 GLY A N 17
ATOM 18043 C CA . GLY A 1 16 ? 2.466 10.197 5.889 1.00 0.00 16 GLY A CA 17
ATOM 18044 C C . GLY A 1 16 ? 3.399 10.124 4.677 1.00 0.00 16 GLY A C 17
ATOM 18045 O O . GLY A 1 16 ? 3.004 9.833 3.558 1.00 0.00 16 GLY A O 17
ATOM 18049 N N . LEU A 1 17 ? 4.647 10.499 4.956 1.00 0.00 17 LEU A N 17
ATOM 18050 C CA . LEU A 1 17 ? 5.753 10.590 3.989 1.00 0.00 17 LEU A CA 17
ATOM 18051 C C . LEU A 1 17 ? 5.603 9.737 2.722 1.00 0.00 17 LEU A C 17
ATOM 18052 O O . LEU A 1 17 ? 5.920 10.211 1.630 1.00 0.00 17 LEU A O 17
ATOM 18068 N N . TYR A 1 18 ? 5.123 8.511 2.836 1.00 0.00 18 TYR A N 17
ATOM 18069 C CA . TYR A 1 18 ? 5.019 7.649 1.653 1.00 0.00 18 TYR A CA 17
ATOM 18070 C C . TYR A 1 18 ? 3.949 8.160 0.677 1.00 0.00 18 TYR A C 17
ATOM 18071 O O . TYR A 1 18 ? 4.126 8.100 -0.539 1.00 0.00 18 TYR A O 17
ATOM 18089 N N . GLY A 1 19 ? 2.866 8.686 1.230 1.00 0.00 19 GLY A N 17
ATOM 18090 C CA . GLY A 1 19 ? 1.793 9.296 0.446 1.00 0.00 19 GLY A CA 17
ATOM 18091 C C . GLY A 1 19 ? 1.106 8.438 -0.623 1.00 0.00 19 GLY A C 17
ATOM 18092 O O . GLY A 1 19 ? -0.010 8.771 -1.021 1.00 0.00 19 GLY A O 17
ATOM 18096 N N . THR A 1 20 ? 1.718 7.352 -1.105 1.00 0.00 20 THR A N 17
ATOM 18097 C CA . THR A 1 20 ? 1.075 6.562 -2.164 1.00 0.00 20 THR A CA 17
ATOM 18098 C C . THR A 1 20 ? 1.025 5.068 -1.864 1.00 0.00 20 THR A C 17
ATOM 18099 O O . THR A 1 20 ? 2.057 4.410 -1.724 1.00 0.00 20 THR A O 17
ATOM 18110 N N . ALA A 1 21 ? -0.192 4.537 -1.821 1.00 0.00 21 ALA A N 17
ATOM 18111 C CA . ALA A 1 21 ? -0.420 3.124 -1.536 1.00 0.00 21 ALA A CA 17
ATOM 18112 C C . ALA A 1 21 ? 0.066 2.243 -2.681 1.00 0.00 21 ALA A C 17
ATOM 18113 O O . ALA A 1 21 ? -0.403 2.369 -3.812 1.00 0.00 21 ALA A O 17
ATOM 18120 N N . GLN A 1 22 ? 1.004 1.345 -2.384 1.00 0.00 22 GLN A N 17
ATOM 18121 C CA . GLN A 1 22 ? 1.544 0.445 -3.397 1.00 0.00 22 GLN A CA 17
ATOM 18122 C C . GLN A 1 22 ? 1.712 -0.962 -2.836 1.00 0.00 22 GLN A C 17
ATOM 18123 O O . GLN A 1 22 ? 1.329 -1.239 -1.700 1.00 0.00 22 GLN A O 17
ATOM 18137 N N . CYS A 1 23 ? 2.287 -1.850 -3.642 1.00 0.00 23 CYS A N 17
ATOM 18138 C CA . CYS A 1 23 ? 2.504 -3.230 -3.229 1.00 0.00 23 CYS A CA 17
ATOM 18139 C C . CYS A 1 23 ? 3.794 -3.775 -3.834 1.00 0.00 23 CYS A C 17
ATOM 18140 O O . CYS A 1 23 ? 4.054 -3.600 -5.025 1.00 0.00 23 CYS A O 17
ATOM 18147 N N . CYS A 1 24 ? 4.599 -4.440 -3.009 1.00 0.00 24 CYS A N 17
ATOM 18148 C CA . CYS A 1 24 ? 5.868 -4.998 -3.463 1.00 0.00 24 CYS A CA 17
ATOM 18149 C C . CYS A 1 24 ? 6.220 -6.273 -2.701 1.00 0.00 24 CYS A C 17
ATOM 18150 O O . CYS A 1 24 ? 5.674 -6.544 -1.632 1.00 0.00 24 CYS A O 17
ATOM 18157 N N . ALA A 1 25 ? 7.139 -7.048 -3.268 1.00 0.00 25 ALA A N 17
ATOM 18158 C CA . ALA A 1 25 ? 7.591 -8.290 -2.660 1.00 0.00 25 ALA A CA 17
ATOM 18159 C C . ALA A 1 25 ? 8.872 -8.057 -1.874 1.00 0.00 25 ALA A C 17
ATOM 18160 O O . ALA A 1 25 ? 9.477 -6.988 -1.960 1.00 0.00 25 ALA A O 17
ATOM 18167 N N . THR A 1 26 ? 9.281 -9.058 -1.111 1.00 0.00 26 THR A N 17
ATOM 18168 C CA . THR A 1 26 ? 10.489 -8.947 -0.305 1.00 0.00 26 THR A CA 17
ATOM 18169 C C . THR A 1 26 ? 11.409 -10.148 -0.499 1.00 0.00 26 THR A C 17
ATOM 18170 O O . THR A 1 26 ? 10.970 -11.220 -0.912 1.00 0.00 26 THR A O 17
ATOM 18181 N N . ASP A 1 27 ? 12.690 -9.954 -0.194 1.00 0.00 27 ASP A N 17
ATOM 18182 C CA . ASP A 1 27 ? 13.683 -11.009 -0.343 1.00 0.00 27 ASP A CA 17
ATOM 18183 C C . ASP A 1 27 ? 13.670 -11.952 0.855 1.00 0.00 27 ASP A C 17
ATOM 18184 O O . ASP A 1 27 ? 12.777 -11.890 1.700 1.00 0.00 27 ASP A O 17
ATOM 18193 N N . VAL A 1 28 ? 14.670 -12.819 0.914 1.00 0.00 28 VAL A N 17
ATOM 18194 C CA . VAL A 1 28 ? 14.789 -13.792 1.992 1.00 0.00 28 VAL A CA 17
ATOM 18195 C C . VAL A 1 28 ? 14.974 -13.135 3.359 1.00 0.00 28 VAL A C 17
ATOM 18196 O O . VAL A 1 28 ? 14.354 -13.546 4.341 1.00 0.00 28 VAL A O 17
ATOM 18209 N N . LEU A 1 29 ? 15.825 -12.115 3.420 1.00 0.00 29 LEU A N 17
ATOM 18210 C CA . LEU A 1 29 ? 16.104 -11.427 4.676 1.00 0.00 29 LEU A CA 17
ATOM 18211 C C . LEU A 1 29 ? 14.990 -10.449 5.049 1.00 0.00 29 LEU A C 17
ATOM 18212 O O . LEU A 1 29 ? 14.862 -10.060 6.211 1.00 0.00 29 LEU A O 17
ATOM 18228 N N . GLY A 1 30 ? 14.188 -10.054 4.064 1.00 0.00 30 GLY A N 17
ATOM 18229 C CA . GLY A 1 30 ? 13.093 -9.133 4.324 1.00 0.00 30 GLY A CA 17
ATOM 18230 C C . GLY A 1 30 ? 13.315 -7.749 3.734 1.00 0.00 30 GLY A C 17
ATOM 18231 O O . GLY A 1 30 ? 12.380 -6.953 3.653 1.00 0.00 30 GLY A O 17
ATOM 18235 N N . VAL A 1 31 ? 14.548 -7.448 3.334 1.00 0.00 31 VAL A N 17
ATOM 18236 C CA . VAL A 1 31 ? 14.855 -6.151 2.742 1.00 0.00 31 VAL A CA 17
ATOM 18237 C C . VAL A 1 31 ? 14.961 -6.251 1.222 1.00 0.00 31 VAL A C 17
ATOM 18238 O O . VAL A 1 31 ? 15.934 -6.795 0.697 1.00 0.00 31 VAL A O 17
ATOM 18251 N N . ALA A 1 32 ? 13.963 -5.708 0.524 1.00 0.00 32 ALA A N 17
ATOM 18252 C CA . ALA A 1 32 ? 13.937 -5.720 -0.937 1.00 0.00 32 ALA A CA 17
ATOM 18253 C C . ALA A 1 32 ? 12.644 -5.112 -1.473 1.00 0.00 32 ALA A C 17
ATOM 18254 O O . ALA A 1 32 ? 11.580 -5.260 -0.872 1.00 0.00 32 ALA A O 17
ATOM 18261 N N . ASP A 1 33 ? 12.748 -4.428 -2.609 1.00 0.00 33 ASP A N 17
ATOM 18262 C CA . ASP A 1 33 ? 11.594 -3.801 -3.246 1.00 0.00 33 ASP A CA 17
ATOM 18263 C C . ASP A 1 33 ? 11.349 -4.438 -4.612 1.00 0.00 33 ASP A C 17
ATOM 18264 O O . ASP A 1 33 ? 11.400 -3.767 -5.644 1.00 0.00 33 ASP A O 17
ATOM 18273 N N . LEU A 1 34 ? 11.080 -5.744 -4.606 1.00 0.00 34 LEU A N 17
ATOM 18274 C CA . LEU A 1 34 ? 10.847 -6.497 -5.833 1.00 0.00 34 LEU A CA 17
ATOM 18275 C C . LEU A 1 34 ? 9.394 -6.397 -6.285 1.00 0.00 34 LEU A C 17
ATOM 18276 O O . LEU A 1 34 ? 8.501 -6.185 -5.471 1.00 0.00 34 LEU A O 17
ATOM 18292 N N . ASP A 1 35 ? 9.175 -6.542 -7.589 1.00 0.00 35 ASP A N 17
ATOM 18293 C CA . ASP A 1 35 ? 7.833 -6.501 -8.165 1.00 0.00 35 ASP A CA 17
ATOM 18294 C C . ASP A 1 35 ? 6.980 -5.403 -7.536 1.00 0.00 35 ASP A C 17
ATOM 18295 O O . ASP A 1 35 ? 6.150 -5.669 -6.666 1.00 0.00 35 ASP A O 17
ATOM 18304 N N . CYS A 1 36 ? 7.189 -4.172 -7.985 1.00 0.00 36 CYS A N 17
ATOM 18305 C CA . CYS A 1 36 ? 6.433 -3.033 -7.473 1.00 0.00 36 CYS A CA 17
ATOM 18306 C C . CYS A 1 36 ? 5.459 -2.514 -8.527 1.00 0.00 36 CYS A C 17
ATOM 18307 O O . CYS A 1 36 ? 5.836 -2.300 -9.679 1.00 0.00 36 CYS A O 17
ATOM 18314 N N . ALA A 1 37 ? 4.205 -2.311 -8.127 1.00 0.00 37 ALA A N 17
ATOM 18315 C CA . ALA A 1 37 ? 3.180 -1.829 -9.048 1.00 0.00 37 ALA A CA 17
ATOM 18316 C C . ALA A 1 37 ? 1.977 -1.274 -8.298 1.00 0.00 37 ALA A C 17
ATOM 18317 O O . ALA A 1 37 ? 1.984 -1.182 -7.070 1.00 0.00 37 ALA A O 17
ATOM 18324 N N . ASN A 1 38 ? 0.945 -0.909 -9.048 1.00 0.00 38 ASN A N 17
ATOM 18325 C CA . ASN A 1 38 ? -0.272 -0.357 -8.463 1.00 0.00 38 ASN A CA 17
ATOM 18326 C C . ASN A 1 38 ? -1.155 -1.470 -7.887 1.00 0.00 38 ASN A C 17
ATOM 18327 O O . ASN A 1 38 ? -1.383 -2.491 -8.538 1.00 0.00 38 ASN A O 17
ATOM 18338 N N . PRO A 1 39 ? -1.660 -1.291 -6.648 1.00 0.00 39 PRO A N 17
ATOM 18339 C CA . PRO A 1 39 ? -2.521 -2.278 -5.996 1.00 0.00 39 PRO A CA 17
ATOM 18340 C C . PRO A 1 39 ? -3.988 -2.102 -6.393 1.00 0.00 39 PRO A C 17
ATOM 18341 O O . PRO A 1 39 ? -4.584 -1.060 -6.120 1.00 0.00 39 PRO A O 17
ATOM 18352 N N . PRO A 1 40 ? -4.597 -3.114 -7.042 1.00 0.00 40 PRO A N 17
ATOM 18353 C CA . PRO A 1 40 ? -5.986 -3.034 -7.478 1.00 0.00 40 PRO A CA 17
ATOM 18354 C C . PRO A 1 40 ? -6.969 -3.563 -6.439 1.00 0.00 40 PRO A C 17
ATOM 18355 O O . PRO A 1 40 ? -6.976 -4.753 -6.125 1.00 0.00 40 PRO A O 17
ATOM 18366 N N . ALA A 1 41 ? -7.800 -2.667 -5.910 1.00 0.00 41 ALA A N 17
ATOM 18367 C CA . ALA A 1 41 ? -8.809 -3.041 -4.926 1.00 0.00 41 ALA A CA 17
ATOM 18368 C C . ALA A 1 41 ? -9.689 -1.850 -4.570 1.00 0.00 41 ALA A C 17
ATOM 18369 O O . ALA A 1 41 ? -9.480 -0.741 -5.063 1.00 0.00 41 ALA A O 17
ATOM 18376 N N . THR A 1 42 ? -10.672 -2.088 -3.709 1.00 0.00 42 THR A N 17
ATOM 18377 C CA . THR A 1 42 ? -11.554 -1.031 -3.247 1.00 0.00 42 THR A CA 17
ATOM 18378 C C . THR A 1 42 ? -11.206 -0.689 -1.805 1.00 0.00 42 THR A C 17
ATOM 18379 O O . THR A 1 42 ? -11.779 -1.247 -0.869 1.00 0.00 42 THR A O 17
ATOM 18390 N N . LEU A 1 43 ? -10.269 0.237 -1.633 1.00 0.00 43 LEU A N 17
ATOM 18391 C CA . LEU A 1 43 ? -9.820 0.627 -0.297 1.00 0.00 43 LEU A CA 17
ATOM 18392 C C . LEU A 1 43 ? -10.943 1.271 0.506 1.00 0.00 43 LEU A C 17
ATOM 18393 O O . LEU A 1 43 ? -11.550 2.251 0.076 1.00 0.00 43 LEU A O 17
ATOM 18409 N N . ALA A 1 44 ? -11.211 0.707 1.681 1.00 0.00 44 ALA A N 17
ATOM 18410 C CA . ALA A 1 44 ? -12.252 1.223 2.558 1.00 0.00 44 ALA A CA 17
ATOM 18411 C C . ALA A 1 44 ? -11.670 1.642 3.903 1.00 0.00 44 ALA A C 17
ATOM 18412 O O . ALA A 1 44 ? -12.050 2.670 4.461 1.00 0.00 44 ALA A O 17
ATOM 18419 N N . ASN A 1 45 ? -10.740 0.837 4.416 1.00 0.00 45 ASN A N 17
ATOM 18420 C CA . ASN A 1 45 ? -10.099 1.123 5.694 1.00 0.00 45 ASN A CA 17
ATOM 18421 C C . ASN A 1 45 ? -8.689 0.533 5.744 1.00 0.00 45 ASN A C 17
ATOM 18422 O O . ASN A 1 45 ? -8.144 0.118 4.721 1.00 0.00 45 ASN A O 17
ATOM 18433 N N . ALA A 1 46 ? -8.105 0.500 6.941 1.00 0.00 46 ALA A N 17
ATOM 18434 C CA . ALA A 1 46 ? -6.760 -0.038 7.125 1.00 0.00 46 ALA A CA 17
ATOM 18435 C C . ALA A 1 46 ? -6.723 -1.541 6.869 1.00 0.00 46 ALA A C 17
ATOM 18436 O O . ALA A 1 46 ? -5.828 -2.041 6.185 1.00 0.00 46 ALA A O 17
ATOM 18443 N N . THR A 1 47 ? -7.698 -2.258 7.418 1.00 0.00 47 THR A N 17
ATOM 18444 C CA . THR A 1 47 ? -7.774 -3.698 7.253 1.00 0.00 47 THR A CA 17
ATOM 18445 C C . THR A 1 47 ? -8.087 -4.053 5.806 1.00 0.00 47 THR A C 17
ATOM 18446 O O . THR A 1 47 ? -7.525 -4.998 5.252 1.00 0.00 47 THR A O 17
ATOM 18457 N N . HIS A 1 48 ? -8.991 -3.291 5.203 1.00 0.00 48 HIS A N 17
ATOM 18458 C CA . HIS A 1 48 ? -9.366 -3.512 3.816 1.00 0.00 48 HIS A CA 17
ATOM 18459 C C . HIS A 1 48 ? -8.144 -3.335 2.923 1.00 0.00 48 HIS A C 17
ATOM 18460 O O . HIS A 1 48 ? -8.006 -3.995 1.893 1.00 0.00 48 HIS A O 17
ATOM 18475 N N . PHE A 1 49 ? -7.259 -2.433 3.338 1.00 0.00 49 PHE A N 17
ATOM 18476 C CA . PHE A 1 49 ? -6.030 -2.165 2.604 1.00 0.00 49 PHE A CA 17
ATOM 18477 C C . PHE A 1 49 ? -5.091 -3.365 2.694 1.00 0.00 49 PHE A C 17
ATOM 18478 O O . PHE A 1 49 ? -4.400 -3.699 1.732 1.00 0.00 49 PHE A O 17
ATOM 18495 N N . GLU A 1 50 ? -5.075 -4.007 3.861 1.00 0.00 50 GLU A N 17
ATOM 18496 C CA . GLU A 1 50 ? -4.233 -5.177 4.079 1.00 0.00 50 GLU A CA 17
ATOM 18497 C C . GLU A 1 50 ? -4.710 -6.347 3.222 1.00 0.00 50 GLU A C 17
ATOM 18498 O O . GLU A 1 50 ? -3.925 -7.220 2.850 1.00 0.00 50 GLU A O 17
ATOM 18510 N N . SER A 1 51 ? -6.003 -6.350 2.912 1.00 0.00 51 SER A N 17
ATOM 18511 C CA . SER A 1 51 ? -6.597 -7.409 2.101 1.00 0.00 51 SER A CA 17
ATOM 18512 C C . SER A 1 51 ? -6.371 -7.149 0.614 1.00 0.00 51 SER A C 17
ATOM 18513 O O . SER A 1 51 ? -6.568 -8.036 -0.216 1.00 0.00 51 SER A O 17
ATOM 18521 N N . THR A 1 52 ? -5.959 -5.929 0.284 1.00 0.00 52 THR A N 17
ATOM 18522 C CA . THR A 1 52 ? -5.704 -5.552 -1.102 1.00 0.00 52 THR A CA 17
ATOM 18523 C C . THR A 1 52 ? -4.464 -6.253 -1.644 1.00 0.00 52 THR A C 17
ATOM 18524 O O . THR A 1 52 ? -4.439 -6.696 -2.793 1.00 0.00 52 THR A O 17
ATOM 18535 N N . CYS A 1 53 ? -3.440 -6.351 -0.809 1.00 0.00 53 CYS A N 17
ATOM 18536 C CA . CYS A 1 53 ? -2.191 -6.990 -1.204 1.00 0.00 53 CYS A CA 17
ATOM 18537 C C . CYS A 1 53 ? -2.224 -8.487 -0.927 1.00 0.00 53 CYS A C 17
ATOM 18538 O O . CYS A 1 53 ? -1.587 -9.268 -1.631 1.00 0.00 53 CYS A O 17
ATOM 18545 N N . ALA A 1 54 ? -2.983 -8.885 0.088 1.00 0.00 54 ALA A N 17
ATOM 18546 C CA . ALA A 1 54 ? -3.092 -10.287 0.450 1.00 0.00 54 ALA A CA 17
ATOM 18547 C C . ALA A 1 54 ? -3.897 -11.023 -0.604 1.00 0.00 54 ALA A C 17
ATOM 18548 O O . ALA A 1 54 ? -3.833 -12.246 -0.730 1.00 0.00 54 ALA A O 17
ATOM 18555 N N . ALA A 1 55 ? -4.657 -10.244 -1.357 1.00 0.00 55 ALA A N 17
ATOM 18556 C CA . ALA A 1 55 ? -5.495 -10.758 -2.418 1.00 0.00 55 ALA A CA 17
ATOM 18557 C C . ALA A 1 55 ? -4.672 -11.373 -3.545 1.00 0.00 55 ALA A C 17
ATOM 18558 O O . ALA A 1 55 ? -5.055 -12.390 -4.122 1.00 0.00 55 ALA A O 17
ATOM 18565 N N . ILE A 1 56 ? -3.536 -10.750 -3.854 1.00 0.00 56 ILE A N 17
ATOM 18566 C CA . ILE A 1 56 ? -2.668 -11.231 -4.925 1.00 0.00 56 ILE A CA 17
ATOM 18567 C C . ILE A 1 56 ? -1.437 -11.971 -4.397 1.00 0.00 56 ILE A C 17
ATOM 18568 O O . ILE A 1 56 ? -0.623 -12.461 -5.179 1.00 0.00 56 ILE A O 17
ATOM 18584 N N . GLY A 1 57 ? -1.301 -12.056 -3.074 1.00 0.00 57 GLY A N 17
ATOM 18585 C CA . GLY A 1 57 ? -0.164 -12.759 -2.495 1.00 0.00 57 GLY A CA 17
ATOM 18586 C C . GLY A 1 57 ? 0.997 -11.842 -2.132 1.00 0.00 57 GLY A C 17
ATOM 18587 O O . GLY A 1 57 ? 2.152 -12.167 -2.406 1.00 0.00 57 GLY A O 17
ATOM 18591 N N . GLN A 1 58 ? 0.701 -10.699 -1.514 1.00 0.00 58 GLN A N 17
ATOM 18592 C CA . GLN A 1 58 ? 1.742 -9.751 -1.121 1.00 0.00 58 GLN A CA 17
ATOM 18593 C C . GLN A 1 58 ? 1.374 -9.038 0.183 1.00 0.00 58 GLN A C 17
ATOM 18594 O O . GLN A 1 58 ? 0.383 -9.384 0.827 1.00 0.00 58 GLN A O 17
ATOM 18608 N N . ARG A 1 59 ? 2.176 -8.043 0.571 1.00 0.00 59 ARG A N 17
ATOM 18609 C CA . ARG A 1 59 ? 1.934 -7.308 1.819 1.00 0.00 59 ARG A CA 17
ATOM 18610 C C . ARG A 1 59 ? 1.693 -5.817 1.563 1.00 0.00 59 ARG A C 17
ATOM 18611 O O . ARG A 1 59 ? 2.330 -5.217 0.698 1.00 0.00 59 ARG A O 17
ATOM 18632 N N . ALA A 1 60 ? 0.763 -5.226 2.328 1.00 0.00 60 ALA A N 17
ATOM 18633 C CA . ALA A 1 60 ? 0.432 -3.811 2.186 1.00 0.00 60 ALA A CA 17
ATOM 18634 C C . ALA A 1 60 ? 1.554 -2.924 2.724 1.00 0.00 60 ALA A C 17
ATOM 18635 O O . ALA A 1 60 ? 1.942 -3.040 3.886 1.00 0.00 60 ALA A O 17
ATOM 18642 N N . ARG A 1 61 ? 2.070 -2.038 1.873 1.00 0.00 61 ARG A N 17
ATOM 18643 C CA . ARG A 1 61 ? 3.141 -1.132 2.271 1.00 0.00 61 ARG A CA 17
ATOM 18644 C C . ARG A 1 61 ? 3.180 0.081 1.347 1.00 0.00 61 ARG A C 17
ATOM 18645 O O . ARG A 1 61 ? 3.251 -0.059 0.125 1.00 0.00 61 ARG A O 17
ATOM 18666 N N . CYS A 1 62 ? 3.130 1.274 1.936 1.00 0.00 62 CYS A N 17
ATOM 18667 C CA . CYS A 1 62 ? 3.144 2.508 1.162 1.00 0.00 62 CYS A CA 17
ATOM 18668 C C . CYS A 1 62 ? 4.577 2.924 0.851 1.00 0.00 62 CYS A C 17
ATOM 18669 O O . CYS A 1 62 ? 5.480 2.715 1.662 1.00 0.00 62 CYS A O 17
ATOM 18676 N N . CYS A 1 63 ? 4.780 3.512 -0.324 1.00 0.00 63 CYS A N 17
ATOM 18677 C CA . CYS A 1 63 ? 6.108 3.940 -0.738 1.00 0.00 63 CYS A CA 17
ATOM 18678 C C . CYS A 1 63 ? 6.131 5.412 -1.122 1.00 0.00 63 CYS A C 17
ATOM 18679 O O . CYS A 1 63 ? 5.154 5.954 -1.638 1.00 0.00 63 CYS A O 17
ATOM 18686 N N . VAL A 1 64 ? 7.265 6.042 -0.860 1.00 0.00 64 VAL A N 17
ATOM 18687 C CA . VAL A 1 64 ? 7.467 7.450 -1.164 1.00 0.00 64 VAL A CA 17
ATOM 18688 C C . VAL A 1 64 ? 8.290 7.602 -2.439 1.00 0.00 64 VAL A C 17
ATOM 18689 O O . VAL A 1 64 ? 9.150 6.771 -2.736 1.00 0.00 64 VAL A O 17
ATOM 18702 N N . LEU A 1 65 ? 8.012 8.664 -3.189 1.00 0.00 65 LEU A N 17
ATOM 18703 C CA . LEU A 1 65 ? 8.713 8.923 -4.445 1.00 0.00 65 LEU A CA 17
ATOM 18704 C C . LEU A 1 65 ? 10.228 8.823 -4.266 1.00 0.00 65 LEU A C 17
ATOM 18705 O O . LEU A 1 65 ? 10.782 9.382 -3.319 1.00 0.00 65 LEU A O 17
ATOM 18721 N N . PRO A 1 66 ? 10.924 8.108 -5.177 1.00 0.00 66 PRO A N 17
ATOM 18722 C CA . PRO A 1 66 ? 12.380 7.937 -5.104 1.00 0.00 66 PRO A CA 17
ATOM 18723 C C . PRO A 1 66 ? 13.130 9.254 -5.251 1.00 0.00 66 PRO A C 17
ATOM 18724 O O . PRO A 1 66 ? 12.775 10.093 -6.078 1.00 0.00 66 PRO A O 17
ATOM 18735 N N . ILE A 1 67 ? 14.175 9.422 -4.446 1.00 0.00 67 ILE A N 17
ATOM 18736 C CA . ILE A 1 67 ? 14.989 10.629 -4.482 1.00 0.00 67 ILE A CA 17
ATOM 18737 C C . ILE A 1 67 ? 16.469 10.270 -4.535 1.00 0.00 67 ILE A C 17
ATOM 18738 O O . ILE A 1 67 ? 17.027 9.760 -3.564 1.00 0.00 67 ILE A O 17
ATOM 18754 N N . LEU A 1 68 ? 17.094 10.531 -5.678 1.00 0.00 68 LEU A N 17
ATOM 18755 C CA . LEU A 1 68 ? 18.512 10.232 -5.868 1.00 0.00 68 LEU A CA 17
ATOM 18756 C C . LEU A 1 68 ? 19.345 10.784 -4.711 1.00 0.00 68 LEU A C 17
ATOM 18757 O O . LEU A 1 68 ? 19.508 11.997 -4.576 1.00 0.00 68 LEU A O 17
ATOM 18773 N N . GLY A 1 69 ? 19.867 9.885 -3.879 1.00 0.00 69 GLY A N 17
ATOM 18774 C CA . GLY A 1 69 ? 20.674 10.302 -2.745 1.00 0.00 69 GLY A CA 17
ATOM 18775 C C . GLY A 1 69 ? 20.226 9.662 -1.444 1.00 0.00 69 GLY A C 17
ATOM 18776 O O . GLY A 1 69 ? 20.944 9.706 -0.444 1.00 0.00 69 GLY A O 17
ATOM 18780 N N . GLN A 1 70 ? 19.037 9.066 -1.455 1.00 0.00 70 GLN A N 17
ATOM 18781 C CA . GLN A 1 70 ? 18.493 8.418 -0.267 1.00 0.00 70 GLN A CA 17
ATOM 18782 C C . GLN A 1 70 ? 17.936 7.045 -0.594 1.00 0.00 70 GLN A C 17
ATOM 18783 O O . GLN A 1 70 ? 17.760 6.683 -1.758 1.00 0.00 70 GLN A O 17
ATOM 18797 N N . ASP A 1 71 ? 17.661 6.295 0.457 1.00 0.00 71 ASP A N 17
ATOM 18798 C CA . ASP A 1 71 ? 17.108 4.953 0.326 1.00 0.00 71 ASP A CA 17
ATOM 18799 C C . ASP A 1 71 ? 15.594 5.022 0.158 1.00 0.00 71 ASP A C 17
ATOM 18800 O O . ASP A 1 71 ? 14.991 6.077 0.352 1.00 0.00 71 ASP A O 17
ATOM 18809 N N . ILE A 1 72 ? 14.982 3.899 -0.206 1.00 0.00 72 ILE A N 17
ATOM 18810 C CA . ILE A 1 72 ? 13.537 3.850 -0.392 1.00 0.00 72 ILE A CA 17
ATOM 18811 C C . ILE A 1 72 ? 12.828 3.639 0.948 1.00 0.00 72 ILE A C 17
ATOM 18812 O O . ILE A 1 72 ? 13.137 2.702 1.686 1.00 0.00 72 ILE A O 17
ATOM 18828 N N . LEU A 1 73 ? 11.890 4.530 1.270 1.00 0.00 73 LEU A N 17
ATOM 18829 C CA . LEU A 1 73 ? 11.152 4.446 2.528 1.00 0.00 73 LEU A CA 17
ATOM 18830 C C . LEU A 1 73 ? 9.789 3.781 2.330 1.00 0.00 73 LEU A C 17
ATOM 18831 O O . LEU A 1 73 ? 8.868 4.383 1.782 1.00 0.00 73 LEU A O 17
ATOM 18847 N N . CYS A 1 74 ? 9.671 2.531 2.780 1.00 0.00 74 CYS A N 17
ATOM 18848 C CA . CYS A 1 74 ? 8.419 1.784 2.652 1.00 0.00 74 CYS A CA 17
ATOM 18849 C C . CYS A 1 74 ? 8.221 0.834 3.835 1.00 0.00 74 CYS A C 17
ATOM 18850 O O . CYS A 1 74 ? 9.146 0.119 4.224 1.00 0.00 74 CYS A O 17
ATOM 18857 N N . GLN A 1 75 ? 7.016 0.830 4.407 1.00 0.00 75 GLN A N 17
ATOM 18858 C CA . GLN A 1 75 ? 6.711 -0.046 5.535 1.00 0.00 75 GLN A CA 17
ATOM 18859 C C . GLN A 1 75 ? 5.202 -0.212 5.701 1.00 0.00 75 GLN A C 17
ATOM 18860 O O . GLN A 1 75 ? 4.417 0.528 5.108 1.00 0.00 75 GLN A O 17
ATOM 18874 N N . THR A 1 76 ? 4.804 -1.191 6.511 1.00 0.00 76 THR A N 17
ATOM 18875 C CA . THR A 1 76 ? 3.392 -1.460 6.757 1.00 0.00 76 THR A CA 17
ATOM 18876 C C . THR A 1 76 ? 2.825 -0.485 7.793 1.00 0.00 76 THR A C 17
ATOM 18877 O O . THR A 1 76 ? 3.473 -0.203 8.801 1.00 0.00 76 THR A O 17
ATOM 18888 N N . PRO A 1 77 ? 1.605 0.045 7.564 1.00 0.00 77 PRO A N 17
ATOM 18889 C CA . PRO A 1 77 ? 0.971 0.990 8.475 1.00 0.00 77 PRO A CA 17
ATOM 18890 C C . PRO A 1 77 ? 0.123 0.304 9.540 1.00 0.00 77 PRO A C 17
ATOM 18891 O O . PRO A 1 77 ? -0.531 -0.703 9.272 1.00 0.00 77 PRO A O 17
ATOM 18902 N N . ALA A 1 78 ? 0.148 0.855 10.753 1.00 0.00 78 ALA A N 17
ATOM 18903 C CA . ALA A 1 78 ? -0.619 0.309 11.870 1.00 0.00 78 ALA A CA 17
ATOM 18904 C C . ALA A 1 78 ? -0.157 -1.100 12.234 1.00 0.00 78 ALA A C 17
ATOM 18905 O O . ALA A 1 78 ? -0.744 -1.749 13.100 1.00 0.00 78 ALA A O 17
ATOM 18912 N N . GLY A 1 79 ? 0.897 -1.569 11.571 1.00 0.00 79 GLY A N 17
ATOM 18913 C CA . GLY A 1 79 ? 1.419 -2.891 11.842 1.00 0.00 79 GLY A CA 17
ATOM 18914 C C . GLY A 1 79 ? 0.519 -3.990 11.315 1.00 0.00 79 GLY A C 17
ATOM 18915 O O . GLY A 1 79 ? 0.376 -5.040 11.942 1.00 0.00 79 GLY A O 17
ATOM 18919 N N . LEU A 1 80 ? -0.089 -3.747 10.158 1.00 0.00 80 LEU A N 17
ATOM 18920 C CA . LEU A 1 80 ? -0.981 -4.723 9.541 1.00 0.00 80 LEU A CA 17
ATOM 18921 C C . LEU A 1 80 ? -0.249 -6.035 9.272 1.00 0.00 80 LEU A C 17
ATOM 18922 O O . LEU A 1 80 ? -0.294 -6.926 10.146 1.00 0.00 80 LEU A O 17
ATOM 18939 N N . SER A 1 1 ? -19.652 -0.171 0.284 1.00 0.00 1 SER A N 18
ATOM 18940 C CA . SER A 1 1 ? -19.542 1.299 0.472 1.00 0.00 1 SER A CA 18
ATOM 18941 C C . SER A 1 1 ? -19.142 1.989 -0.832 1.00 0.00 1 SER A C 18
ATOM 18942 O O . SER A 1 1 ? -18.024 2.487 -0.959 1.00 0.00 1 SER A O 18
ATOM 18949 N N . PRO A 1 2 ? -20.055 2.022 -1.822 1.00 0.00 2 PRO A N 18
ATOM 18950 C CA . PRO A 1 2 ? -19.791 2.655 -3.119 1.00 0.00 2 PRO A CA 18
ATOM 18951 C C . PRO A 1 2 ? -19.437 4.132 -2.983 1.00 0.00 2 PRO A C 18
ATOM 18952 O O . PRO A 1 2 ? -20.233 4.927 -2.483 1.00 0.00 2 PRO A O 18
ATOM 18963 N N . ALA A 1 3 ? -18.239 4.492 -3.432 1.00 0.00 3 ALA A N 18
ATOM 18964 C CA . ALA A 1 3 ? -17.778 5.875 -3.362 1.00 0.00 3 ALA A CA 18
ATOM 18965 C C . ALA A 1 3 ? -17.625 6.471 -4.759 1.00 0.00 3 ALA A C 18
ATOM 18966 O O . ALA A 1 3 ? -16.549 6.415 -5.353 1.00 0.00 3 ALA A O 18
ATOM 18973 N N . ALA A 1 4 ? -18.710 7.038 -5.276 1.00 0.00 4 ALA A N 18
ATOM 18974 C CA . ALA A 1 4 ? -18.699 7.641 -6.603 1.00 0.00 4 ALA A CA 18
ATOM 18975 C C . ALA A 1 4 ? -18.739 9.163 -6.521 1.00 0.00 4 ALA A C 18
ATOM 18976 O O . ALA A 1 4 ? -17.954 9.849 -7.178 1.00 0.00 4 ALA A O 18
ATOM 18983 N N . MET A 1 5 ? -19.656 9.688 -5.712 1.00 0.00 5 MET A N 18
ATOM 18984 C CA . MET A 1 5 ? -19.797 11.131 -5.552 1.00 0.00 5 MET A CA 18
ATOM 18985 C C . MET A 1 5 ? -19.382 11.522 -4.149 1.00 0.00 5 MET A C 18
ATOM 18986 O O . MET A 1 5 ? -19.482 12.678 -3.741 1.00 0.00 5 MET A O 18
ATOM 19000 N N . GLU A 1 6 ? -18.912 10.523 -3.425 1.00 0.00 6 GLU A N 18
ATOM 19001 C CA . GLU A 1 6 ? -18.490 10.682 -2.050 1.00 0.00 6 GLU A CA 18
ATOM 19002 C C . GLU A 1 6 ? -17.129 11.376 -1.967 1.00 0.00 6 GLU A C 18
ATOM 19003 O O . GLU A 1 6 ? -16.875 12.149 -1.043 1.00 0.00 6 GLU A O 18
ATOM 19015 N N . ARG A 1 7 ? -16.257 11.097 -2.937 1.00 0.00 7 ARG A N 18
ATOM 19016 C CA . ARG A 1 7 ? -14.938 11.717 -2.986 1.00 0.00 7 ARG A CA 18
ATOM 19017 C C . ARG A 1 7 ? -14.728 12.377 -4.326 1.00 0.00 7 ARG A C 18
ATOM 19018 O O . ARG A 1 7 ? -13.841 12.020 -5.102 1.00 0.00 7 ARG A O 18
ATOM 19039 N N . GLN A 1 8 ? -15.578 13.342 -4.565 1.00 0.00 8 GLN A N 18
ATOM 19040 C CA . GLN A 1 8 ? -15.566 14.124 -5.800 1.00 0.00 8 GLN A CA 18
ATOM 19041 C C . GLN A 1 8 ? -14.149 14.557 -6.175 1.00 0.00 8 GLN A C 18
ATOM 19042 O O . GLN A 1 8 ? -13.711 14.363 -7.310 1.00 0.00 8 GLN A O 18
ATOM 19056 N N . VAL A 1 9 ? -13.442 15.141 -5.218 1.00 0.00 9 VAL A N 18
ATOM 19057 C CA . VAL A 1 9 ? -12.076 15.599 -5.440 1.00 0.00 9 VAL A CA 18
ATOM 19058 C C . VAL A 1 9 ? -11.104 14.415 -5.489 1.00 0.00 9 VAL A C 18
ATOM 19059 O O . VAL A 1 9 ? -11.382 13.356 -4.925 1.00 0.00 9 VAL A O 18
ATOM 19072 N N . PRO A 1 10 ? -9.954 14.583 -6.173 1.00 0.00 10 PRO A N 18
ATOM 19073 C CA . PRO A 1 10 ? -8.941 13.529 -6.292 1.00 0.00 10 PRO A CA 18
ATOM 19074 C C . PRO A 1 10 ? -8.657 12.836 -4.962 1.00 0.00 10 PRO A C 18
ATOM 19075 O O . PRO A 1 10 ? -8.310 13.484 -3.976 1.00 0.00 10 PRO A O 18
ATOM 19086 N N . TYR A 1 11 ? -8.812 11.516 -4.946 1.00 0.00 11 TYR A N 18
ATOM 19087 C CA . TYR A 1 11 ? -8.575 10.731 -3.742 1.00 0.00 11 TYR A CA 18
ATOM 19088 C C . TYR A 1 11 ? -7.113 10.816 -3.313 1.00 0.00 11 TYR A C 18
ATOM 19089 O O . TYR A 1 11 ? -6.233 11.092 -4.129 1.00 0.00 11 TYR A O 18
ATOM 19107 N N . THR A 1 12 ? -6.863 10.580 -2.029 1.00 0.00 12 THR A N 18
ATOM 19108 C CA . THR A 1 12 ? -5.509 10.632 -1.491 1.00 0.00 12 THR A CA 18
ATOM 19109 C C . THR A 1 12 ? -5.252 9.467 -0.534 1.00 0.00 12 THR A C 18
ATOM 19110 O O . THR A 1 12 ? -5.517 9.574 0.664 1.00 0.00 12 THR A O 18
ATOM 19121 N N . PRO A 1 13 ? -4.734 8.336 -1.050 1.00 0.00 13 PRO A N 18
ATOM 19122 C CA . PRO A 1 13 ? -4.442 7.148 -0.236 1.00 0.00 13 PRO A CA 18
ATOM 19123 C C . PRO A 1 13 ? -3.191 7.311 0.618 1.00 0.00 13 PRO A C 18
ATOM 19124 O O . PRO A 1 13 ? -2.435 8.263 0.439 1.00 0.00 13 PRO A O 18
ATOM 19135 N N . CYS A 1 14 ? -2.985 6.357 1.528 1.00 0.00 14 CYS A N 18
ATOM 19136 C CA . CYS A 1 14 ? -1.831 6.350 2.443 1.00 0.00 14 CYS A CA 18
ATOM 19137 C C . CYS A 1 14 ? -1.345 7.755 2.814 1.00 0.00 14 CYS A C 18
ATOM 19138 O O . CYS A 1 14 ? -0.678 8.416 2.018 1.00 0.00 14 CYS A O 18
ATOM 19145 N N . SER A 1 15 ? -1.644 8.202 4.036 1.00 0.00 15 SER A N 18
ATOM 19146 C CA . SER A 1 15 ? -1.205 9.521 4.478 1.00 0.00 15 SER A CA 18
ATOM 19147 C C . SER A 1 15 ? 0.085 9.371 5.271 1.00 0.00 15 SER A C 18
ATOM 19148 O O . SER A 1 15 ? 0.102 8.754 6.337 1.00 0.00 15 SER A O 18
ATOM 19156 N N . GLY A 1 16 ? 1.160 9.939 4.747 1.00 0.00 16 GLY A N 18
ATOM 19157 C CA . GLY A 1 16 ? 2.444 9.813 5.391 1.00 0.00 16 GLY A CA 18
ATOM 19158 C C . GLY A 1 16 ? 3.586 10.333 4.551 1.00 0.00 16 GLY A C 18
ATOM 19159 O O . GLY A 1 16 ? 3.384 11.024 3.553 1.00 0.00 16 GLY A O 18
ATOM 19163 N N . LEU A 1 17 ? 4.791 9.987 4.976 1.00 0.00 17 LEU A N 18
ATOM 19164 C CA . LEU A 1 17 ? 6.007 10.349 4.270 1.00 0.00 17 LEU A CA 18
ATOM 19165 C C . LEU A 1 17 ? 5.992 9.768 2.859 1.00 0.00 17 LEU A C 18
ATOM 19166 O O . LEU A 1 17 ? 6.434 10.404 1.904 1.00 0.00 17 LEU A O 18
ATOM 19182 N N . TYR A 1 18 ? 5.458 8.558 2.742 1.00 0.00 18 TYR A N 18
ATOM 19183 C CA . TYR A 1 18 ? 5.401 7.862 1.454 1.00 0.00 18 TYR A CA 18
ATOM 19184 C C . TYR A 1 18 ? 4.249 8.373 0.590 1.00 0.00 18 TYR A C 18
ATOM 19185 O O . TYR A 1 18 ? 4.366 8.477 -0.631 1.00 0.00 18 TYR A O 18
ATOM 19203 N N . GLY A 1 19 ? 3.153 8.697 1.250 1.00 0.00 19 GLY A N 18
ATOM 19204 C CA . GLY A 1 19 ? 1.979 9.252 0.590 1.00 0.00 19 GLY A CA 18
ATOM 19205 C C . GLY A 1 19 ? 1.362 8.378 -0.497 1.00 0.00 19 GLY A C 18
ATOM 19206 O O . GLY A 1 19 ? 0.255 8.668 -0.951 1.00 0.00 19 GLY A O 18
ATOM 19210 N N . THR A 1 20 ? 2.047 7.316 -0.929 1.00 0.00 20 THR A N 18
ATOM 19211 C CA . THR A 1 20 ? 1.505 6.464 -1.985 1.00 0.00 20 THR A CA 18
ATOM 19212 C C . THR A 1 20 ? 1.297 5.028 -1.522 1.00 0.00 20 THR A C 18
ATOM 19213 O O . THR A 1 20 ? 2.243 4.341 -1.139 1.00 0.00 20 THR A O 18
ATOM 19224 N N . ALA A 1 21 ? 0.050 4.574 -1.599 1.00 0.00 21 ALA A N 18
ATOM 19225 C CA . ALA A 1 21 ? -0.305 3.219 -1.195 1.00 0.00 21 ALA A CA 18
ATOM 19226 C C . ALA A 1 21 ? -0.107 2.251 -2.357 1.00 0.00 21 ALA A C 18
ATOM 19227 O O . ALA A 1 21 ? -0.887 2.247 -3.307 1.00 0.00 21 ALA A O 18
ATOM 19234 N N . GLN A 1 22 ? 0.935 1.425 -2.273 1.00 0.00 22 GLN A N 18
ATOM 19235 C CA . GLN A 1 22 ? 1.237 0.472 -3.338 1.00 0.00 22 GLN A CA 18
ATOM 19236 C C . GLN A 1 22 ? 1.353 -0.952 -2.805 1.00 0.00 22 GLN A C 18
ATOM 19237 O O . GLN A 1 22 ? 1.013 -1.230 -1.655 1.00 0.00 22 GLN A O 18
ATOM 19251 N N . CYS A 1 23 ? 1.838 -1.845 -3.661 1.00 0.00 23 CYS A N 18
ATOM 19252 C CA . CYS A 1 23 ? 2.008 -3.246 -3.310 1.00 0.00 23 CYS A CA 18
ATOM 19253 C C . CYS A 1 23 ? 3.268 -3.792 -3.968 1.00 0.00 23 CYS A C 18
ATOM 19254 O O . CYS A 1 23 ? 3.542 -3.501 -5.132 1.00 0.00 23 CYS A O 18
ATOM 19261 N N . CYS A 1 24 ? 4.032 -4.584 -3.226 1.00 0.00 24 CYS A N 18
ATOM 19262 C CA . CYS A 1 24 ? 5.270 -5.143 -3.751 1.00 0.00 24 CYS A CA 18
ATOM 19263 C C . CYS A 1 24 ? 5.671 -6.406 -2.993 1.00 0.00 24 CYS A C 18
ATOM 19264 O O . CYS A 1 24 ? 5.048 -6.770 -1.995 1.00 0.00 24 CYS A O 18
ATOM 19271 N N . ALA A 1 25 ? 6.715 -7.072 -3.479 1.00 0.00 25 ALA A N 18
ATOM 19272 C CA . ALA A 1 25 ? 7.209 -8.294 -2.858 1.00 0.00 25 ALA A CA 18
ATOM 19273 C C . ALA A 1 25 ? 8.396 -7.996 -1.955 1.00 0.00 25 ALA A C 18
ATOM 19274 O O . ALA A 1 25 ? 8.975 -6.912 -2.014 1.00 0.00 25 ALA A O 18
ATOM 19281 N N . THR A 1 26 ? 8.757 -8.963 -1.120 1.00 0.00 26 THR A N 18
ATOM 19282 C CA . THR A 1 26 ? 9.873 -8.789 -0.200 1.00 0.00 26 THR A CA 18
ATOM 19283 C C . THR A 1 26 ? 10.905 -9.904 -0.348 1.00 0.00 26 THR A C 18
ATOM 19284 O O . THR A 1 26 ? 10.591 -10.997 -0.823 1.00 0.00 26 THR A O 18
ATOM 19295 N N . ASP A 1 27 ? 12.140 -9.618 0.064 1.00 0.00 27 ASP A N 18
ATOM 19296 C CA . ASP A 1 27 ? 13.222 -10.589 -0.027 1.00 0.00 27 ASP A CA 18
ATOM 19297 C C . ASP A 1 27 ? 13.229 -11.520 1.178 1.00 0.00 27 ASP A C 18
ATOM 19298 O O . ASP A 1 27 ? 12.294 -11.529 1.979 1.00 0.00 27 ASP A O 18
ATOM 19307 N N . VAL A 1 28 ? 14.293 -12.301 1.298 1.00 0.00 28 VAL A N 18
ATOM 19308 C CA . VAL A 1 28 ? 14.437 -13.250 2.393 1.00 0.00 28 VAL A CA 18
ATOM 19309 C C . VAL A 1 28 ? 14.459 -12.568 3.761 1.00 0.00 28 VAL A C 18
ATOM 19310 O O . VAL A 1 28 ? 13.797 -13.021 4.696 1.00 0.00 28 VAL A O 18
ATOM 19323 N N . LEU A 1 29 ? 15.215 -11.478 3.879 1.00 0.00 29 LEU A N 18
ATOM 19324 C CA . LEU A 1 29 ? 15.325 -10.762 5.143 1.00 0.00 29 LEU A CA 18
ATOM 19325 C C . LEU A 1 29 ? 14.117 -9.854 5.385 1.00 0.00 29 LEU A C 18
ATOM 19326 O O . LEU A 1 29 ? 13.842 -9.467 6.521 1.00 0.00 29 LEU A O 18
ATOM 19342 N N . GLY A 1 30 ? 13.399 -9.518 4.315 1.00 0.00 30 GLY A N 18
ATOM 19343 C CA . GLY A 1 30 ? 12.224 -8.670 4.448 1.00 0.00 30 GLY A CA 18
ATOM 19344 C C . GLY A 1 30 ? 12.417 -7.273 3.878 1.00 0.00 30 GLY A C 18
ATOM 19345 O O . GLY A 1 30 ? 11.444 -6.544 3.676 1.00 0.00 30 GLY A O 18
ATOM 19349 N N . VAL A 1 31 ? 13.666 -6.883 3.630 1.00 0.00 31 VAL A N 18
ATOM 19350 C CA . VAL A 1 31 ? 13.952 -5.566 3.077 1.00 0.00 31 VAL A CA 18
ATOM 19351 C C . VAL A 1 31 ? 14.251 -5.650 1.582 1.00 0.00 31 VAL A C 18
ATOM 19352 O O . VAL A 1 31 ? 15.314 -6.129 1.182 1.00 0.00 31 VAL A O 18
ATOM 19365 N N . ALA A 1 32 ? 13.315 -5.172 0.763 1.00 0.00 32 ALA A N 18
ATOM 19366 C CA . ALA A 1 32 ? 13.478 -5.185 -0.688 1.00 0.00 32 ALA A CA 18
ATOM 19367 C C . ALA A 1 32 ? 12.260 -4.592 -1.392 1.00 0.00 32 ALA A C 18
ATOM 19368 O O . ALA A 1 32 ? 11.215 -4.377 -0.779 1.00 0.00 32 ALA A O 18
ATOM 19375 N N . ASP A 1 33 ? 12.414 -4.333 -2.686 1.00 0.00 33 ASP A N 18
ATOM 19376 C CA . ASP A 1 33 ? 11.340 -3.776 -3.503 1.00 0.00 33 ASP A CA 18
ATOM 19377 C C . ASP A 1 33 ? 11.224 -4.567 -4.807 1.00 0.00 33 ASP A C 18
ATOM 19378 O O . ASP A 1 33 ? 11.452 -4.033 -5.894 1.00 0.00 33 ASP A O 18
ATOM 19387 N N . LEU A 1 34 ? 10.868 -5.849 -4.685 1.00 0.00 34 LEU A N 18
ATOM 19388 C CA . LEU A 1 34 ? 10.741 -6.731 -5.841 1.00 0.00 34 LEU A CA 18
ATOM 19389 C C . LEU A 1 34 ? 9.322 -6.731 -6.390 1.00 0.00 34 LEU A C 18
ATOM 19390 O O . LEU A 1 34 ? 8.362 -6.904 -5.647 1.00 0.00 34 LEU A O 18
ATOM 19406 N N . ASP A 1 35 ? 9.206 -6.562 -7.699 1.00 0.00 35 ASP A N 18
ATOM 19407 C CA . ASP A 1 35 ? 7.904 -6.540 -8.358 1.00 0.00 35 ASP A CA 18
ATOM 19408 C C . ASP A 1 35 ? 6.968 -5.541 -7.684 1.00 0.00 35 ASP A C 18
ATOM 19409 O O . ASP A 1 35 ? 6.145 -5.914 -6.847 1.00 0.00 35 ASP A O 18
ATOM 19418 N N . CYS A 1 36 ? 7.090 -4.271 -8.060 1.00 0.00 36 CYS A N 18
ATOM 19419 C CA . CYS A 1 36 ? 6.253 -3.219 -7.489 1.00 0.00 36 CYS A CA 18
ATOM 19420 C C . CYS A 1 36 ? 5.231 -2.737 -8.517 1.00 0.00 36 CYS A C 18
ATOM 19421 O O . CYS A 1 36 ? 5.580 -2.458 -9.664 1.00 0.00 36 CYS A O 18
ATOM 19428 N N . ALA A 1 37 ? 3.969 -2.643 -8.103 1.00 0.00 37 ALA A N 18
ATOM 19429 C CA . ALA A 1 37 ? 2.905 -2.202 -8.998 1.00 0.00 37 ALA A CA 18
ATOM 19430 C C . ALA A 1 37 ? 1.758 -1.568 -8.223 1.00 0.00 37 ALA A C 18
ATOM 19431 O O . ALA A 1 37 ? 1.815 -1.443 -6.999 1.00 0.00 37 ALA A O 18
ATOM 19438 N N . ASN A 1 38 ? 0.716 -1.168 -8.946 1.00 0.00 38 ASN A N 18
ATOM 19439 C CA . ASN A 1 38 ? -0.449 -0.544 -8.329 1.00 0.00 38 ASN A CA 18
ATOM 19440 C C . ASN A 1 38 ? -1.344 -1.600 -7.676 1.00 0.00 38 ASN A C 18
ATOM 19441 O O . ASN A 1 38 ? -1.532 -2.687 -8.225 1.00 0.00 38 ASN A O 18
ATOM 19452 N N . PRO A 1 39 ? -1.908 -1.295 -6.491 1.00 0.00 39 PRO A N 18
ATOM 19453 C CA . PRO A 1 39 ? -2.781 -2.211 -5.770 1.00 0.00 39 PRO A CA 18
ATOM 19454 C C . PRO A 1 39 ? -4.249 -2.017 -6.149 1.00 0.00 39 PRO A C 18
ATOM 19455 O O . PRO A 1 39 ? -4.842 -0.989 -5.820 1.00 0.00 39 PRO A O 18
ATOM 19466 N N . PRO A 1 40 ? -4.863 -2.992 -6.847 1.00 0.00 40 PRO A N 18
ATOM 19467 C CA . PRO A 1 40 ? -6.255 -2.882 -7.262 1.00 0.00 40 PRO A CA 18
ATOM 19468 C C . PRO A 1 40 ? -7.227 -3.458 -6.236 1.00 0.00 40 PRO A C 18
ATOM 19469 O O . PRO A 1 40 ? -7.247 -4.665 -5.989 1.00 0.00 40 PRO A O 18
ATOM 19480 N N . ALA A 1 41 ? -8.035 -2.581 -5.646 1.00 0.00 41 ALA A N 18
ATOM 19481 C CA . ALA A 1 41 ? -9.034 -2.983 -4.663 1.00 0.00 41 ALA A CA 18
ATOM 19482 C C . ALA A 1 41 ? -9.875 -1.789 -4.233 1.00 0.00 41 ALA A C 18
ATOM 19483 O O . ALA A 1 41 ? -9.683 -0.675 -4.720 1.00 0.00 41 ALA A O 18
ATOM 19490 N N . THR A 1 42 ? -10.807 -2.026 -3.316 1.00 0.00 42 THR A N 18
ATOM 19491 C CA . THR A 1 42 ? -11.636 -0.960 -2.784 1.00 0.00 42 THR A CA 18
ATOM 19492 C C . THR A 1 42 ? -11.194 -0.652 -1.359 1.00 0.00 42 THR A C 18
ATOM 19493 O O . THR A 1 42 ? -11.719 -1.216 -0.400 1.00 0.00 42 THR A O 18
ATOM 19504 N N . LEU A 1 43 ? -10.226 0.249 -1.230 1.00 0.00 43 LEU A N 18
ATOM 19505 C CA . LEU A 1 43 ? -9.686 0.608 0.080 1.00 0.00 43 LEU A CA 18
ATOM 19506 C C . LEU A 1 43 ? -10.755 1.235 0.973 1.00 0.00 43 LEU A C 18
ATOM 19507 O O . LEU A 1 43 ? -11.369 2.238 0.611 1.00 0.00 43 LEU A O 18
ATOM 19523 N N . ALA A 1 44 ? -10.972 0.631 2.143 1.00 0.00 44 ALA A N 18
ATOM 19524 C CA . ALA A 1 44 ? -11.968 1.127 3.089 1.00 0.00 44 ALA A CA 18
ATOM 19525 C C . ALA A 1 44 ? -11.341 1.487 4.435 1.00 0.00 44 ALA A C 18
ATOM 19526 O O . ALA A 1 44 ? -11.784 2.422 5.103 1.00 0.00 44 ALA A O 18
ATOM 19533 N N . ASN A 1 45 ? -10.309 0.742 4.830 1.00 0.00 45 ASN A N 18
ATOM 19534 C CA . ASN A 1 45 ? -9.632 0.986 6.099 1.00 0.00 45 ASN A CA 18
ATOM 19535 C C . ASN A 1 45 ? -8.267 0.295 6.138 1.00 0.00 45 ASN A C 18
ATOM 19536 O O . ASN A 1 45 ? -7.859 -0.342 5.168 1.00 0.00 45 ASN A O 18
ATOM 19547 N N . ALA A 1 46 ? -7.565 0.437 7.263 1.00 0.00 46 ALA A N 18
ATOM 19548 C CA . ALA A 1 46 ? -6.240 -0.162 7.433 1.00 0.00 46 ALA A CA 18
ATOM 19549 C C . ALA A 1 46 ? -6.229 -1.642 7.061 1.00 0.00 46 ALA A C 18
ATOM 19550 O O . ALA A 1 46 ? -5.497 -2.059 6.163 1.00 0.00 46 ALA A O 18
ATOM 19557 N N . THR A 1 47 ? -7.039 -2.429 7.757 1.00 0.00 47 THR A N 18
ATOM 19558 C CA . THR A 1 47 ? -7.120 -3.858 7.508 1.00 0.00 47 THR A CA 18
ATOM 19559 C C . THR A 1 47 ? -7.562 -4.132 6.078 1.00 0.00 47 THR A C 18
ATOM 19560 O O . THR A 1 47 ? -7.086 -5.070 5.440 1.00 0.00 47 THR A O 18
ATOM 19571 N N . HIS A 1 48 ? -8.477 -3.308 5.582 1.00 0.00 48 HIS A N 18
ATOM 19572 C CA . HIS A 1 48 ? -8.971 -3.456 4.223 1.00 0.00 48 HIS A CA 18
ATOM 19573 C C . HIS A 1 48 ? -7.825 -3.291 3.234 1.00 0.00 48 HIS A C 18
ATOM 19574 O O . HIS A 1 48 ? -7.805 -3.918 2.175 1.00 0.00 48 HIS A O 18
ATOM 19589 N N . PHE A 1 49 ? -6.870 -2.436 3.594 1.00 0.00 49 PHE A N 18
ATOM 19590 C CA . PHE A 1 49 ? -5.703 -2.190 2.757 1.00 0.00 49 PHE A CA 18
ATOM 19591 C C . PHE A 1 49 ? -4.813 -3.427 2.725 1.00 0.00 49 PHE A C 18
ATOM 19592 O O . PHE A 1 49 ? -4.171 -3.717 1.716 1.00 0.00 49 PHE A O 18
ATOM 19609 N N . GLU A 1 50 ? -4.778 -4.151 3.842 1.00 0.00 50 GLU A N 18
ATOM 19610 C CA . GLU A 1 50 ? -3.986 -5.368 3.940 1.00 0.00 50 GLU A CA 18
ATOM 19611 C C . GLU A 1 50 ? -4.594 -6.458 3.066 1.00 0.00 50 GLU A C 18
ATOM 19612 O O . GLU A 1 50 ? -3.884 -7.196 2.383 1.00 0.00 50 GLU A O 18
ATOM 19624 N N . SER A 1 51 ? -5.919 -6.546 3.097 1.00 0.00 51 SER A N 18
ATOM 19625 C CA . SER A 1 51 ? -6.657 -7.515 2.330 1.00 0.00 51 SER A CA 18
ATOM 19626 C C . SER A 1 51 ? -6.491 -7.276 0.829 1.00 0.00 51 SER A C 18
ATOM 19627 O O . SER A 1 51 ? -6.769 -8.158 0.016 1.00 0.00 51 SER A O 18
ATOM 19635 N N . THR A 1 52 ? -6.039 -6.077 0.473 1.00 0.00 52 THR A N 18
ATOM 19636 C CA . THR A 1 52 ? -5.837 -5.712 -0.925 1.00 0.00 52 THR A CA 18
ATOM 19637 C C . THR A 1 52 ? -4.639 -6.441 -1.524 1.00 0.00 52 THR A C 18
ATOM 19638 O O . THR A 1 52 ? -4.695 -6.919 -2.658 1.00 0.00 52 THR A O 18
ATOM 19649 N N . CYS A 1 53 ? -3.562 -6.525 -0.756 1.00 0.00 53 CYS A N 18
ATOM 19650 C CA . CYS A 1 53 ? -2.346 -7.185 -1.216 1.00 0.00 53 CYS A CA 18
ATOM 19651 C C . CYS A 1 53 ? -2.403 -8.690 -0.989 1.00 0.00 53 CYS A C 18
ATOM 19652 O O . CYS A 1 53 ? -1.826 -9.458 -1.754 1.00 0.00 53 CYS A O 18
ATOM 19659 N N . ALA A 1 54 ? -3.113 -9.110 0.051 1.00 0.00 54 ALA A N 18
ATOM 19660 C CA . ALA A 1 54 ? -3.230 -10.526 0.364 1.00 0.00 54 ALA A CA 18
ATOM 19661 C C . ALA A 1 54 ? -4.077 -11.213 -0.691 1.00 0.00 54 ALA A C 18
ATOM 19662 O O . ALA A 1 54 ? -4.036 -12.433 -0.859 1.00 0.00 54 ALA A O 18
ATOM 19669 N N . ALA A 1 55 ? -4.845 -10.397 -1.393 1.00 0.00 55 ALA A N 18
ATOM 19670 C CA . ALA A 1 55 ? -5.731 -10.859 -2.439 1.00 0.00 55 ALA A CA 18
ATOM 19671 C C . ALA A 1 55 ? -4.968 -11.382 -3.656 1.00 0.00 55 ALA A C 18
ATOM 19672 O O . ALA A 1 55 ? -5.357 -12.385 -4.255 1.00 0.00 55 ALA A O 18
ATOM 19679 N N . ILE A 1 56 ? -3.882 -10.701 -4.018 1.00 0.00 56 ILE A N 18
ATOM 19680 C CA . ILE A 1 56 ? -3.089 -11.097 -5.179 1.00 0.00 56 ILE A CA 18
ATOM 19681 C C . ILE A 1 56 ? -1.826 -11.873 -4.796 1.00 0.00 56 ILE A C 18
ATOM 19682 O O . ILE A 1 56 ? -1.041 -12.251 -5.666 1.00 0.00 56 ILE A O 18
ATOM 19698 N N . GLY A 1 57 ? -1.628 -12.109 -3.500 1.00 0.00 57 GLY A N 18
ATOM 19699 C CA . GLY A 1 57 ? -0.457 -12.860 -3.059 1.00 0.00 57 GLY A CA 18
ATOM 19700 C C . GLY A 1 57 ? 0.743 -11.979 -2.741 1.00 0.00 57 GLY A C 18
ATOM 19701 O O . GLY A 1 57 ? 1.878 -12.339 -3.055 1.00 0.00 57 GLY A O 18
ATOM 19705 N N . GLN A 1 58 ? 0.496 -10.832 -2.118 1.00 0.00 58 GLN A N 18
ATOM 19706 C CA . GLN A 1 58 ? 1.568 -9.907 -1.755 1.00 0.00 58 GLN A CA 18
ATOM 19707 C C . GLN A 1 58 ? 1.247 -9.192 -0.443 1.00 0.00 58 GLN A C 18
ATOM 19708 O O . GLN A 1 58 ? 0.255 -9.504 0.216 1.00 0.00 58 GLN A O 18
ATOM 19722 N N . ARG A 1 59 ? 2.092 -8.233 -0.067 1.00 0.00 59 ARG A N 18
ATOM 19723 C CA . ARG A 1 59 ? 1.896 -7.486 1.178 1.00 0.00 59 ARG A CA 18
ATOM 19724 C C . ARG A 1 59 ? 1.727 -5.993 0.905 1.00 0.00 59 ARG A C 18
ATOM 19725 O O . ARG A 1 59 ? 2.177 -5.483 -0.122 1.00 0.00 59 ARG A O 18
ATOM 19746 N N . ALA A 1 60 ? 1.078 -5.297 1.840 1.00 0.00 60 ALA A N 18
ATOM 19747 C CA . ALA A 1 60 ? 0.825 -3.865 1.704 1.00 0.00 60 ALA A CA 18
ATOM 19748 C C . ALA A 1 60 ? 2.007 -3.035 2.198 1.00 0.00 60 ALA A C 18
ATOM 19749 O O . ALA A 1 60 ? 2.423 -3.160 3.350 1.00 0.00 60 ALA A O 18
ATOM 19756 N N . ARG A 1 61 ? 2.546 -2.184 1.322 1.00 0.00 61 ARG A N 18
ATOM 19757 C CA . ARG A 1 61 ? 3.674 -1.334 1.685 1.00 0.00 61 ARG A CA 18
ATOM 19758 C C . ARG A 1 61 ? 3.559 0.030 1.004 1.00 0.00 61 ARG A C 18
ATOM 19759 O O . ARG A 1 61 ? 3.338 0.118 -0.205 1.00 0.00 61 ARG A O 18
ATOM 19780 N N . CYS A 1 62 ? 3.693 1.091 1.792 1.00 0.00 62 CYS A N 18
ATOM 19781 C CA . CYS A 1 62 ? 3.601 2.451 1.274 1.00 0.00 62 CYS A CA 18
ATOM 19782 C C . CYS A 1 62 ? 5.005 3.012 1.044 1.00 0.00 62 CYS A C 18
ATOM 19783 O O . CYS A 1 62 ? 5.736 3.275 1.999 1.00 0.00 62 CYS A O 18
ATOM 19790 N N . CYS A 1 63 ? 5.386 3.177 -0.225 1.00 0.00 63 CYS A N 18
ATOM 19791 C CA . CYS A 1 63 ? 6.722 3.675 -0.565 1.00 0.00 63 CYS A CA 18
ATOM 19792 C C . CYS A 1 63 ? 6.716 5.154 -0.938 1.00 0.00 63 CYS A C 18
ATOM 19793 O O . CYS A 1 63 ? 5.764 5.660 -1.532 1.00 0.00 63 CYS A O 18
ATOM 19800 N N . VAL A 1 64 ? 7.802 5.834 -0.576 1.00 0.00 64 VAL A N 18
ATOM 19801 C CA . VAL A 1 64 ? 7.972 7.257 -0.856 1.00 0.00 64 VAL A CA 18
ATOM 19802 C C . VAL A 1 64 ? 8.765 7.457 -2.144 1.00 0.00 64 VAL A C 18
ATOM 19803 O O . VAL A 1 64 ? 9.626 6.647 -2.489 1.00 0.00 64 VAL A O 18
ATOM 19816 N N . LEU A 1 65 ? 8.459 8.543 -2.846 1.00 0.00 65 LEU A N 18
ATOM 19817 C CA . LEU A 1 65 ? 9.120 8.866 -4.108 1.00 0.00 65 LEU A CA 18
ATOM 19818 C C . LEU A 1 65 ? 10.644 8.779 -3.979 1.00 0.00 65 LEU A C 18
ATOM 19819 O O . LEU A 1 65 ? 11.208 9.178 -2.960 1.00 0.00 65 LEU A O 18
ATOM 19835 N N . PRO A 1 66 ? 11.330 8.252 -5.016 1.00 0.00 66 PRO A N 18
ATOM 19836 C CA . PRO A 1 66 ? 12.794 8.112 -5.012 1.00 0.00 66 PRO A CA 18
ATOM 19837 C C . PRO A 1 66 ? 13.504 9.453 -4.854 1.00 0.00 66 PRO A C 18
ATOM 19838 O O . PRO A 1 66 ? 13.099 10.449 -5.452 1.00 0.00 66 PRO A O 18
ATOM 19849 N N . ILE A 1 67 ? 14.573 9.464 -4.061 1.00 0.00 67 ILE A N 18
ATOM 19850 C CA . ILE A 1 67 ? 15.341 10.684 -3.824 1.00 0.00 67 ILE A CA 18
ATOM 19851 C C . ILE A 1 67 ? 16.835 10.417 -3.997 1.00 0.00 67 ILE A C 18
ATOM 19852 O O . ILE A 1 67 ? 17.449 9.720 -3.188 1.00 0.00 67 ILE A O 18
ATOM 19868 N N . LEU A 1 68 ? 17.407 10.969 -5.062 1.00 0.00 68 LEU A N 18
ATOM 19869 C CA . LEU A 1 68 ? 18.830 10.797 -5.357 1.00 0.00 68 LEU A CA 18
ATOM 19870 C C . LEU A 1 68 ? 19.693 11.191 -4.156 1.00 0.00 68 LEU A C 18
ATOM 19871 O O . LEU A 1 68 ? 19.764 12.365 -3.796 1.00 0.00 68 LEU A O 18
ATOM 19887 N N . GLY A 1 69 ? 20.349 10.204 -3.542 1.00 0.00 69 GLY A N 18
ATOM 19888 C CA . GLY A 1 69 ? 21.198 10.481 -2.394 1.00 0.00 69 GLY A CA 18
ATOM 19889 C C . GLY A 1 69 ? 20.798 9.698 -1.154 1.00 0.00 69 GLY A C 18
ATOM 19890 O O . GLY A 1 69 ? 21.459 9.791 -0.119 1.00 0.00 69 GLY A O 18
ATOM 19894 N N . GLN A 1 70 ? 19.718 8.930 -1.255 1.00 0.00 70 GLN A N 18
ATOM 19895 C CA . GLN A 1 70 ? 19.233 8.137 -0.132 1.00 0.00 70 GLN A CA 18
ATOM 19896 C C . GLN A 1 70 ? 18.542 6.871 -0.612 1.00 0.00 70 GLN A C 18
ATOM 19897 O O . GLN A 1 70 ? 18.204 6.734 -1.788 1.00 0.00 70 GLN A O 18
ATOM 19911 N N . ASP A 1 71 ? 18.340 5.954 0.318 1.00 0.00 71 ASP A N 18
ATOM 19912 C CA . ASP A 1 71 ? 17.695 4.679 0.023 1.00 0.00 71 ASP A CA 18
ATOM 19913 C C . ASP A 1 71 ? 16.181 4.851 -0.063 1.00 0.00 71 ASP A C 18
ATOM 19914 O O . ASP A 1 71 ? 15.651 5.906 0.282 1.00 0.00 71 ASP A O 18
ATOM 19923 N N . ILE A 1 72 ? 15.493 3.814 -0.530 1.00 0.00 72 ILE A N 18
ATOM 19924 C CA . ILE A 1 72 ? 14.042 3.862 -0.651 1.00 0.00 72 ILE A CA 18
ATOM 19925 C C . ILE A 1 72 ? 13.379 3.536 0.688 1.00 0.00 72 ILE A C 18
ATOM 19926 O O . ILE A 1 72 ? 13.610 2.477 1.272 1.00 0.00 72 ILE A O 18
ATOM 19942 N N . LEU A 1 73 ? 12.572 4.472 1.182 1.00 0.00 73 LEU A N 18
ATOM 19943 C CA . LEU A 1 73 ? 11.882 4.302 2.450 1.00 0.00 73 LEU A CA 18
ATOM 19944 C C . LEU A 1 73 ? 10.516 3.656 2.232 1.00 0.00 73 LEU A C 18
ATOM 19945 O O . LEU A 1 73 ? 9.699 4.147 1.455 1.00 0.00 73 LEU A O 18
ATOM 19961 N N . CYS A 1 74 ? 10.284 2.545 2.917 1.00 0.00 74 CYS A N 18
ATOM 19962 C CA . CYS A 1 74 ? 9.010 1.820 2.803 1.00 0.00 74 CYS A CA 18
ATOM 19963 C C . CYS A 1 74 ? 8.791 0.896 3.999 1.00 0.00 74 CYS A C 18
ATOM 19964 O O . CYS A 1 74 ? 9.708 0.193 4.426 1.00 0.00 74 CYS A O 18
ATOM 19971 N N . GLN A 1 75 ? 7.572 0.900 4.537 1.00 0.00 75 GLN A N 18
ATOM 19972 C CA . GLN A 1 75 ? 7.235 0.048 5.674 1.00 0.00 75 GLN A CA 18
ATOM 19973 C C . GLN A 1 75 ? 5.725 -0.146 5.775 1.00 0.00 75 GLN A C 18
ATOM 19974 O O . GLN A 1 75 ? 4.951 0.616 5.193 1.00 0.00 75 GLN A O 18
ATOM 19988 N N . THR A 1 76 ? 5.311 -1.167 6.520 1.00 0.00 76 THR A N 18
ATOM 19989 C CA . THR A 1 76 ? 3.898 -1.464 6.698 1.00 0.00 76 THR A CA 18
ATOM 19990 C C . THR A 1 76 ? 3.292 -0.591 7.800 1.00 0.00 76 THR A C 18
ATOM 19991 O O . THR A 1 76 ? 3.898 -0.415 8.858 1.00 0.00 76 THR A O 18
ATOM 20002 N N . PRO A 1 77 ? 2.085 -0.033 7.572 1.00 0.00 77 PRO A N 18
ATOM 20003 C CA . PRO A 1 77 ? 1.417 0.822 8.549 1.00 0.00 77 PRO A CA 18
ATOM 20004 C C . PRO A 1 77 ? 0.603 0.028 9.565 1.00 0.00 77 PRO A C 18
ATOM 20005 O O . PRO A 1 77 ? -0.039 -0.964 9.221 1.00 0.00 77 PRO A O 18
ATOM 20016 N N . ALA A 1 78 ? 0.641 0.471 10.821 1.00 0.00 78 ALA A N 18
ATOM 20017 C CA . ALA A 1 78 ? -0.094 -0.186 11.902 1.00 0.00 78 ALA A CA 18
ATOM 20018 C C . ALA A 1 78 ? 0.399 -1.613 12.133 1.00 0.00 78 ALA A C 18
ATOM 20019 O O . ALA A 1 78 ? -0.153 -2.340 12.960 1.00 0.00 78 ALA A O 18
ATOM 20026 N N . GLY A 1 79 ? 1.436 -2.009 11.401 1.00 0.00 79 GLY A N 18
ATOM 20027 C CA . GLY A 1 79 ? 1.982 -3.342 11.547 1.00 0.00 79 GLY A CA 18
ATOM 20028 C C . GLY A 1 79 ? 1.072 -4.407 10.971 1.00 0.00 79 GLY A C 18
ATOM 20029 O O . GLY A 1 79 ? 0.944 -5.494 11.534 1.00 0.00 79 GLY A O 18
ATOM 20033 N N . LEU A 1 80 ? 0.437 -4.091 9.846 1.00 0.00 80 LEU A N 18
ATOM 20034 C CA . LEU A 1 80 ? -0.469 -5.028 9.188 1.00 0.00 80 LEU A CA 18
ATOM 20035 C C . LEU A 1 80 ? 0.249 -6.326 8.832 1.00 0.00 80 LEU A C 18
ATOM 20036 O O . LEU A 1 80 ? 0.911 -6.364 7.773 1.00 0.00 80 LEU A O 18
ATOM 20053 N N . SER A 1 1 ? -16.757 23.350 0.079 1.00 0.00 1 SER A N 19
ATOM 20054 C CA . SER A 1 1 ? -15.780 22.307 0.487 1.00 0.00 1 SER A CA 19
ATOM 20055 C C . SER A 1 1 ? -16.443 21.187 1.303 1.00 0.00 1 SER A C 19
ATOM 20056 O O . SER A 1 1 ? -16.309 20.015 0.953 1.00 0.00 1 SER A O 19
ATOM 20063 N N . PRO A 1 2 ? -17.167 21.513 2.402 1.00 0.00 2 PRO A N 19
ATOM 20064 C CA . PRO A 1 2 ? -17.826 20.496 3.231 1.00 0.00 2 PRO A CA 19
ATOM 20065 C C . PRO A 1 2 ? -18.834 19.667 2.441 1.00 0.00 2 PRO A C 19
ATOM 20066 O O . PRO A 1 2 ? -19.869 20.177 2.009 1.00 0.00 2 PRO A O 19
ATOM 20077 N N . ALA A 1 3 ? -18.525 18.387 2.258 1.00 0.00 3 ALA A N 19
ATOM 20078 C CA . ALA A 1 3 ? -19.404 17.487 1.521 1.00 0.00 3 ALA A CA 19
ATOM 20079 C C . ALA A 1 3 ? -19.360 16.077 2.101 1.00 0.00 3 ALA A C 19
ATOM 20080 O O . ALA A 1 3 ? -18.449 15.303 1.811 1.00 0.00 3 ALA A O 19
ATOM 20087 N N . ALA A 1 4 ? -20.353 15.750 2.924 1.00 0.00 4 ALA A N 19
ATOM 20088 C CA . ALA A 1 4 ? -20.430 14.435 3.545 1.00 0.00 4 ALA A CA 19
ATOM 20089 C C . ALA A 1 4 ? -21.523 13.589 2.899 1.00 0.00 4 ALA A C 19
ATOM 20090 O O . ALA A 1 4 ? -21.421 12.364 2.843 1.00 0.00 4 ALA A O 19
ATOM 20097 N N . MET A 1 5 ? -22.566 14.254 2.413 1.00 0.00 5 MET A N 19
ATOM 20098 C CA . MET A 1 5 ? -23.679 13.565 1.769 1.00 0.00 5 MET A CA 19
ATOM 20099 C C . MET A 1 5 ? -23.675 13.819 0.263 1.00 0.00 5 MET A C 19
ATOM 20100 O O . MET A 1 5 ? -24.494 13.264 -0.471 1.00 0.00 5 MET A O 19
ATOM 20114 N N . GLU A 1 6 ? -22.751 14.661 -0.189 1.00 0.00 6 GLU A N 19
ATOM 20115 C CA . GLU A 1 6 ? -22.641 14.986 -1.608 1.00 0.00 6 GLU A CA 19
ATOM 20116 C C . GLU A 1 6 ? -21.544 14.154 -2.268 1.00 0.00 6 GLU A C 19
ATOM 20117 O O . GLU A 1 6 ? -21.097 13.150 -1.712 1.00 0.00 6 GLU A O 19
ATOM 20129 N N . ARG A 1 7 ? -21.116 14.573 -3.459 1.00 0.00 7 ARG A N 19
ATOM 20130 C CA . ARG A 1 7 ? -20.073 13.862 -4.195 1.00 0.00 7 ARG A CA 19
ATOM 20131 C C . ARG A 1 7 ? -18.855 13.599 -3.316 1.00 0.00 7 ARG A C 19
ATOM 20132 O O . ARG A 1 7 ? -18.231 14.528 -2.801 1.00 0.00 7 ARG A O 19
ATOM 20153 N N . GLN A 1 8 ? -18.533 12.321 -3.144 1.00 0.00 8 GLN A N 19
ATOM 20154 C CA . GLN A 1 8 ? -17.390 11.912 -2.333 1.00 0.00 8 GLN A CA 19
ATOM 20155 C C . GLN A 1 8 ? -16.119 12.641 -2.767 1.00 0.00 8 GLN A C 19
ATOM 20156 O O . GLN A 1 8 ? -15.926 12.921 -3.950 1.00 0.00 8 GLN A O 19
ATOM 20170 N N . VAL A 1 9 ? -15.257 12.945 -1.801 1.00 0.00 9 VAL A N 19
ATOM 20171 C CA . VAL A 1 9 ? -14.008 13.643 -2.081 1.00 0.00 9 VAL A CA 19
ATOM 20172 C C . VAL A 1 9 ? -12.876 12.649 -2.357 1.00 0.00 9 VAL A C 19
ATOM 20173 O O . VAL A 1 9 ? -12.920 11.507 -1.896 1.00 0.00 9 VAL A O 19
ATOM 20186 N N . PRO A 1 10 ? -11.850 13.074 -3.121 1.00 0.00 10 PRO A N 19
ATOM 20187 C CA . PRO A 1 10 ? -10.702 12.226 -3.457 1.00 0.00 10 PRO A CA 19
ATOM 20188 C C . PRO A 1 10 ? -10.170 11.453 -2.255 1.00 0.00 10 PRO A C 19
ATOM 20189 O O . PRO A 1 10 ? -9.867 12.037 -1.214 1.00 0.00 10 PRO A O 19
ATOM 20200 N N . TYR A 1 11 ? -10.065 10.135 -2.407 1.00 0.00 11 TYR A N 19
ATOM 20201 C CA . TYR A 1 11 ? -9.570 9.273 -1.342 1.00 0.00 11 TYR A CA 19
ATOM 20202 C C . TYR A 1 11 ? -8.196 9.731 -0.863 1.00 0.00 11 TYR A C 19
ATOM 20203 O O . TYR A 1 11 ? -7.467 10.405 -1.590 1.00 0.00 11 TYR A O 19
ATOM 20221 N N . THR A 1 12 ? -7.848 9.358 0.366 1.00 0.00 12 THR A N 19
ATOM 20222 C CA . THR A 1 12 ? -6.565 9.736 0.945 1.00 0.00 12 THR A CA 19
ATOM 20223 C C . THR A 1 12 ? -5.851 8.523 1.543 1.00 0.00 12 THR A C 19
ATOM 20224 O O . THR A 1 12 ? -6.060 8.186 2.709 1.00 0.00 12 THR A O 19
ATOM 20235 N N . PRO A 1 13 ? -4.998 7.847 0.749 1.00 0.00 13 PRO A N 19
ATOM 20236 C CA . PRO A 1 13 ? -4.249 6.670 1.203 1.00 0.00 13 PRO A CA 19
ATOM 20237 C C . PRO A 1 13 ? -3.118 7.031 2.162 1.00 0.00 13 PRO A C 19
ATOM 20238 O O . PRO A 1 13 ? -2.898 8.208 2.446 1.00 0.00 13 PRO A O 19
ATOM 20249 N N . CYS A 1 14 ? -2.428 6.000 2.662 1.00 0.00 14 CYS A N 19
ATOM 20250 C CA . CYS A 1 14 ? -1.315 6.154 3.603 1.00 0.00 14 CYS A CA 19
ATOM 20251 C C . CYS A 1 14 ? -0.787 7.583 3.643 1.00 0.00 14 CYS A C 19
ATOM 20252 O O . CYS A 1 14 ? -0.253 8.092 2.657 1.00 0.00 14 CYS A O 19
ATOM 20259 N N . SER A 1 15 ? -0.943 8.224 4.797 1.00 0.00 15 SER A N 19
ATOM 20260 C CA . SER A 1 15 ? -0.485 9.593 4.973 1.00 0.00 15 SER A CA 19
ATOM 20261 C C . SER A 1 15 ? 0.901 9.582 5.599 1.00 0.00 15 SER A C 19
ATOM 20262 O O . SER A 1 15 ? 1.087 9.100 6.717 1.00 0.00 15 SER A O 19
ATOM 20270 N N . GLY A 1 16 ? 1.867 10.114 4.870 1.00 0.00 16 GLY A N 19
ATOM 20271 C CA . GLY A 1 16 ? 3.228 10.109 5.342 1.00 0.00 16 GLY A CA 19
ATOM 20272 C C . GLY A 1 16 ? 4.217 10.587 4.307 1.00 0.00 16 GLY A C 19
ATOM 20273 O O . GLY A 1 16 ? 3.846 11.157 3.281 1.00 0.00 16 GLY A O 19
ATOM 20277 N N . LEU A 1 17 ? 5.485 10.342 4.597 1.00 0.00 17 LEU A N 19
ATOM 20278 C CA . LEU A 1 17 ? 6.578 10.688 3.703 1.00 0.00 17 LEU A CA 19
ATOM 20279 C C . LEU A 1 17 ? 6.382 10.035 2.338 1.00 0.00 17 LEU A C 19
ATOM 20280 O O . LEU A 1 17 ? 6.678 10.630 1.302 1.00 0.00 17 LEU A O 19
ATOM 20296 N N . TYR A 1 18 ? 5.865 8.812 2.348 1.00 0.00 18 TYR A N 19
ATOM 20297 C CA . TYR A 1 18 ? 5.654 8.060 1.111 1.00 0.00 18 TYR A CA 19
ATOM 20298 C C . TYR A 1 18 ? 4.367 8.490 0.411 1.00 0.00 18 TYR A C 19
ATOM 20299 O O . TYR A 1 18 ? 4.308 8.597 -0.814 1.00 0.00 18 TYR A O 19
ATOM 20317 N N . GLY A 1 19 ? 3.357 8.740 1.221 1.00 0.00 19 GLY A N 19
ATOM 20318 C CA . GLY A 1 19 ? 2.072 9.233 0.744 1.00 0.00 19 GLY A CA 19
ATOM 20319 C C . GLY A 1 19 ? 1.379 8.369 -0.307 1.00 0.00 19 GLY A C 19
ATOM 20320 O O . GLY A 1 19 ? 0.227 8.638 -0.645 1.00 0.00 19 GLY A O 19
ATOM 20324 N N . THR A 1 20 ? 2.048 7.339 -0.832 1.00 0.00 20 THR A N 19
ATOM 20325 C CA . THR A 1 20 ? 1.435 6.513 -1.873 1.00 0.00 20 THR A CA 19
ATOM 20326 C C . THR A 1 20 ? 1.209 5.071 -1.433 1.00 0.00 20 THR A C 19
ATOM 20327 O O . THR A 1 20 ? 2.133 4.385 -0.996 1.00 0.00 20 THR A O 19
ATOM 20338 N N . ALA A 1 21 ? -0.034 4.621 -1.573 1.00 0.00 21 ALA A N 19
ATOM 20339 C CA . ALA A 1 21 ? -0.413 3.260 -1.219 1.00 0.00 21 ALA A CA 19
ATOM 20340 C C . ALA A 1 21 ? -0.183 2.327 -2.404 1.00 0.00 21 ALA A C 19
ATOM 20341 O O . ALA A 1 21 ? -0.954 2.328 -3.363 1.00 0.00 21 ALA A O 19
ATOM 20348 N N . GLN A 1 22 ? 0.876 1.527 -2.329 1.00 0.00 22 GLN A N 19
ATOM 20349 C CA . GLN A 1 22 ? 1.221 0.611 -3.414 1.00 0.00 22 GLN A CA 19
ATOM 20350 C C . GLN A 1 22 ? 1.417 -0.813 -2.908 1.00 0.00 22 GLN A C 19
ATOM 20351 O O . GLN A 1 22 ? 1.098 -1.131 -1.761 1.00 0.00 22 GLN A O 19
ATOM 20365 N N . CYS A 1 23 ? 1.944 -1.665 -3.782 1.00 0.00 23 CYS A N 19
ATOM 20366 C CA . CYS A 1 23 ? 2.192 -3.059 -3.456 1.00 0.00 23 CYS A CA 19
ATOM 20367 C C . CYS A 1 23 ? 3.523 -3.502 -4.046 1.00 0.00 23 CYS A C 19
ATOM 20368 O O . CYS A 1 23 ? 3.871 -3.123 -5.165 1.00 0.00 23 CYS A O 19
ATOM 20375 N N . CYS A 1 24 ? 4.264 -4.305 -3.295 1.00 0.00 24 CYS A N 19
ATOM 20376 C CA . CYS A 1 24 ? 5.563 -4.781 -3.751 1.00 0.00 24 CYS A CA 19
ATOM 20377 C C . CYS A 1 24 ? 6.015 -6.004 -2.957 1.00 0.00 24 CYS A C 19
ATOM 20378 O O . CYS A 1 24 ? 5.589 -6.218 -1.823 1.00 0.00 24 CYS A O 19
ATOM 20385 N N . ALA A 1 25 ? 6.884 -6.799 -3.572 1.00 0.00 25 ALA A N 19
ATOM 20386 C CA . ALA A 1 25 ? 7.413 -8.002 -2.946 1.00 0.00 25 ALA A CA 19
ATOM 20387 C C . ALA A 1 25 ? 8.525 -7.652 -1.969 1.00 0.00 25 ALA A C 19
ATOM 20388 O O . ALA A 1 25 ? 9.035 -6.532 -1.974 1.00 0.00 25 ALA A O 19
ATOM 20395 N N . THR A 1 26 ? 8.900 -8.612 -1.134 1.00 0.00 26 THR A N 19
ATOM 20396 C CA . THR A 1 26 ? 9.946 -8.386 -0.146 1.00 0.00 26 THR A CA 19
ATOM 20397 C C . THR A 1 26 ? 10.945 -9.538 -0.095 1.00 0.00 26 THR A C 19
ATOM 20398 O O . THR A 1 26 ? 10.640 -10.658 -0.507 1.00 0.00 26 THR A O 19
ATOM 20409 N N . ASP A 1 27 ? 12.140 -9.250 0.414 1.00 0.00 27 ASP A N 19
ATOM 20410 C CA . ASP A 1 27 ? 13.196 -10.249 0.518 1.00 0.00 27 ASP A CA 19
ATOM 20411 C C . ASP A 1 27 ? 12.948 -11.186 1.695 1.00 0.00 27 ASP A C 19
ATOM 20412 O O . ASP A 1 27 ? 11.871 -11.184 2.291 1.00 0.00 27 ASP A O 19
ATOM 20421 N N . VAL A 1 28 ? 13.955 -11.984 2.021 1.00 0.00 28 VAL A N 19
ATOM 20422 C CA . VAL A 1 28 ? 13.862 -12.938 3.118 1.00 0.00 28 VAL A CA 19
ATOM 20423 C C . VAL A 1 28 ? 13.713 -12.257 4.479 1.00 0.00 28 VAL A C 19
ATOM 20424 O O . VAL A 1 28 ? 12.887 -12.665 5.296 1.00 0.00 28 VAL A O 19
ATOM 20437 N N . LEU A 1 29 ? 14.509 -11.220 4.719 1.00 0.00 29 LEU A N 19
ATOM 20438 C CA . LEU A 1 29 ? 14.478 -10.507 5.993 1.00 0.00 29 LEU A CA 19
ATOM 20439 C C . LEU A 1 29 ? 13.291 -9.547 6.086 1.00 0.00 29 LEU A C 19
ATOM 20440 O O . LEU A 1 29 ? 12.903 -9.138 7.181 1.00 0.00 29 LEU A O 19
ATOM 20456 N N . GLY A 1 30 ? 12.718 -9.190 4.940 1.00 0.00 30 GLY A N 19
ATOM 20457 C CA . GLY A 1 30 ? 11.574 -8.292 4.934 1.00 0.00 30 GLY A CA 19
ATOM 20458 C C . GLY A 1 30 ? 11.884 -6.911 4.378 1.00 0.00 30 GLY A C 19
ATOM 20459 O O . GLY A 1 30 ? 10.968 -6.151 4.062 1.00 0.00 30 GLY A O 19
ATOM 20463 N N . VAL A 1 31 ? 13.165 -6.572 4.266 1.00 0.00 31 VAL A N 19
ATOM 20464 C CA . VAL A 1 31 ? 13.557 -5.272 3.734 1.00 0.00 31 VAL A CA 19
ATOM 20465 C C . VAL A 1 31 ? 14.012 -5.385 2.281 1.00 0.00 31 VAL A C 19
ATOM 20466 O O . VAL A 1 31 ? 15.093 -5.905 2.001 1.00 0.00 31 VAL A O 19
ATOM 20479 N N . ALA A 1 32 ? 13.186 -4.883 1.363 1.00 0.00 32 ALA A N 19
ATOM 20480 C CA . ALA A 1 32 ? 13.500 -4.918 -0.062 1.00 0.00 32 ALA A CA 19
ATOM 20481 C C . ALA A 1 32 ? 12.385 -4.290 -0.891 1.00 0.00 32 ALA A C 19
ATOM 20482 O O . ALA A 1 32 ? 11.310 -3.978 -0.379 1.00 0.00 32 ALA A O 19
ATOM 20489 N N . ASP A 1 33 ? 12.657 -4.113 -2.180 1.00 0.00 33 ASP A N 19
ATOM 20490 C CA . ASP A 1 33 ? 11.689 -3.537 -3.106 1.00 0.00 33 ASP A CA 19
ATOM 20491 C C . ASP A 1 33 ? 11.736 -4.286 -4.433 1.00 0.00 33 ASP A C 19
ATOM 20492 O O . ASP A 1 33 ? 12.536 -3.966 -5.312 1.00 0.00 33 ASP A O 19
ATOM 20501 N N . LEU A 1 34 ? 10.871 -5.288 -4.570 1.00 0.00 34 LEU A N 19
ATOM 20502 C CA . LEU A 1 34 ? 10.830 -6.106 -5.778 1.00 0.00 34 LEU A CA 19
ATOM 20503 C C . LEU A 1 34 ? 9.438 -6.129 -6.390 1.00 0.00 34 LEU A C 19
ATOM 20504 O O . LEU A 1 34 ? 8.449 -6.307 -5.688 1.00 0.00 34 LEU A O 19
ATOM 20520 N N . ASP A 1 35 ? 9.370 -5.958 -7.705 1.00 0.00 35 ASP A N 19
ATOM 20521 C CA . ASP A 1 35 ? 8.096 -5.973 -8.415 1.00 0.00 35 ASP A CA 19
ATOM 20522 C C . ASP A 1 35 ? 7.105 -4.992 -7.792 1.00 0.00 35 ASP A C 19
ATOM 20523 O O . ASP A 1 35 ? 6.297 -5.369 -6.942 1.00 0.00 35 ASP A O 19
ATOM 20532 N N . CYS A 1 36 ? 7.168 -3.736 -8.221 1.00 0.00 36 CYS A N 19
ATOM 20533 C CA . CYS A 1 36 ? 6.271 -2.708 -7.701 1.00 0.00 36 CYS A CA 19
ATOM 20534 C C . CYS A 1 36 ? 5.236 -2.305 -8.749 1.00 0.00 36 CYS A C 19
ATOM 20535 O O . CYS A 1 36 ? 5.572 -2.077 -9.913 1.00 0.00 36 CYS A O 19
ATOM 20542 N N . ALA A 1 37 ? 3.976 -2.220 -8.327 1.00 0.00 37 ALA A N 19
ATOM 20543 C CA . ALA A 1 37 ? 2.888 -1.853 -9.223 1.00 0.00 37 ALA A CA 19
ATOM 20544 C C . ALA A 1 37 ? 1.715 -1.271 -8.445 1.00 0.00 37 ALA A C 19
ATOM 20545 O O . ALA A 1 37 ? 1.778 -1.128 -7.224 1.00 0.00 37 ALA A O 19
ATOM 20552 N N . ASN A 1 38 ? 0.646 -0.936 -9.159 1.00 0.00 38 ASN A N 19
ATOM 20553 C CA . ASN A 1 38 ? -0.541 -0.368 -8.532 1.00 0.00 38 ASN A CA 19
ATOM 20554 C C . ASN A 1 38 ? -1.435 -1.477 -7.971 1.00 0.00 38 ASN A C 19
ATOM 20555 O O . ASN A 1 38 ? -1.624 -2.512 -8.613 1.00 0.00 38 ASN A O 19
ATOM 20566 N N . PRO A 1 39 ? -1.995 -1.280 -6.760 1.00 0.00 39 PRO A N 19
ATOM 20567 C CA . PRO A 1 39 ? -2.869 -2.259 -6.125 1.00 0.00 39 PRO A CA 19
ATOM 20568 C C . PRO A 1 39 ? -4.334 -2.038 -6.492 1.00 0.00 39 PRO A C 19
ATOM 20569 O O . PRO A 1 39 ? -4.917 -1.015 -6.126 1.00 0.00 39 PRO A O 19
ATOM 20580 N N . PRO A 1 40 ? -4.961 -2.985 -7.217 1.00 0.00 40 PRO A N 19
ATOM 20581 C CA . PRO A 1 40 ? -6.353 -2.850 -7.623 1.00 0.00 40 PRO A CA 19
ATOM 20582 C C . PRO A 1 40 ? -7.324 -3.442 -6.608 1.00 0.00 40 PRO A C 19
ATOM 20583 O O . PRO A 1 40 ? -7.348 -4.654 -6.386 1.00 0.00 40 PRO A O 19
ATOM 20594 N N . ALA A 1 41 ? -8.123 -2.574 -5.995 1.00 0.00 41 ALA A N 19
ATOM 20595 C CA . ALA A 1 41 ? -9.119 -2.994 -5.018 1.00 0.00 41 ALA A CA 19
ATOM 20596 C C . ALA A 1 41 ? -9.958 -1.807 -4.567 1.00 0.00 41 ALA A C 19
ATOM 20597 O O . ALA A 1 41 ? -9.760 -0.683 -5.030 1.00 0.00 41 ALA A O 19
ATOM 20604 N N . THR A 1 42 ? -10.895 -2.060 -3.662 1.00 0.00 42 THR A N 19
ATOM 20605 C CA . THR A 1 42 ? -11.728 -1.006 -3.116 1.00 0.00 42 THR A CA 19
ATOM 20606 C C . THR A 1 42 ? -11.317 -0.743 -1.672 1.00 0.00 42 THR A C 19
ATOM 20607 O O . THR A 1 42 ? -11.871 -1.328 -0.743 1.00 0.00 42 THR A O 19
ATOM 20618 N N . LEU A 1 43 ? -10.344 0.146 -1.494 1.00 0.00 43 LEU A N 19
ATOM 20619 C CA . LEU A 1 43 ? -9.837 0.466 -0.161 1.00 0.00 43 LEU A CA 19
ATOM 20620 C C . LEU A 1 43 ? -10.932 1.053 0.721 1.00 0.00 43 LEU A C 19
ATOM 20621 O O . LEU A 1 43 ? -11.551 2.061 0.375 1.00 0.00 43 LEU A O 19
ATOM 20637 N N . ALA A 1 44 ? -11.166 0.415 1.863 1.00 0.00 44 ALA A N 19
ATOM 20638 C CA . ALA A 1 44 ? -12.179 0.872 2.803 1.00 0.00 44 ALA A CA 19
ATOM 20639 C C . ALA A 1 44 ? -11.556 1.213 4.150 1.00 0.00 44 ALA A C 19
ATOM 20640 O O . ALA A 1 44 ? -11.921 2.207 4.780 1.00 0.00 44 ALA A O 19
ATOM 20647 N N . ASN A 1 45 ? -10.609 0.386 4.587 1.00 0.00 45 ASN A N 19
ATOM 20648 C CA . ASN A 1 45 ? -9.927 0.603 5.858 1.00 0.00 45 ASN A CA 19
ATOM 20649 C C . ASN A 1 45 ? -8.525 -0.004 5.839 1.00 0.00 45 ASN A C 19
ATOM 20650 O O . ASN A 1 45 ? -8.023 -0.394 4.785 1.00 0.00 45 ASN A O 19
ATOM 20661 N N . ALA A 1 46 ? -7.900 -0.081 7.012 1.00 0.00 46 ALA A N 19
ATOM 20662 C CA . ALA A 1 46 ? -6.556 -0.638 7.132 1.00 0.00 46 ALA A CA 19
ATOM 20663 C C . ALA A 1 46 ? -6.538 -2.120 6.775 1.00 0.00 46 ALA A C 19
ATOM 20664 O O . ALA A 1 46 ? -5.650 -2.584 6.059 1.00 0.00 46 ALA A O 19
ATOM 20671 N N . THR A 1 47 ? -7.523 -2.857 7.275 1.00 0.00 47 THR A N 19
ATOM 20672 C CA . THR A 1 47 ? -7.616 -4.281 7.014 1.00 0.00 47 THR A CA 19
ATOM 20673 C C . THR A 1 47 ? -7.993 -4.541 5.562 1.00 0.00 47 THR A C 19
ATOM 20674 O O . THR A 1 47 ? -7.445 -5.437 4.920 1.00 0.00 47 THR A O 19
ATOM 20685 N N . HIS A 1 48 ? -8.933 -3.753 5.050 1.00 0.00 48 HIS A N 19
ATOM 20686 C CA . HIS A 1 48 ? -9.370 -3.894 3.669 1.00 0.00 48 HIS A CA 19
ATOM 20687 C C . HIS A 1 48 ? -8.195 -3.665 2.729 1.00 0.00 48 HIS A C 19
ATOM 20688 O O . HIS A 1 48 ? -8.101 -4.280 1.666 1.00 0.00 48 HIS A O 19
ATOM 20703 N N . PHE A 1 49 ? -7.297 -2.769 3.134 1.00 0.00 49 PHE A N 19
ATOM 20704 C CA . PHE A 1 49 ? -6.110 -2.458 2.348 1.00 0.00 49 PHE A CA 19
ATOM 20705 C C . PHE A 1 49 ? -5.155 -3.648 2.353 1.00 0.00 49 PHE A C 19
ATOM 20706 O O . PHE A 1 49 ? -4.488 -3.927 1.358 1.00 0.00 49 PHE A O 19
ATOM 20723 N N . GLU A 1 50 ? -5.095 -4.349 3.485 1.00 0.00 50 GLU A N 19
ATOM 20724 C CA . GLU A 1 50 ? -4.238 -5.520 3.614 1.00 0.00 50 GLU A CA 19
ATOM 20725 C C . GLU A 1 50 ? -4.739 -6.641 2.712 1.00 0.00 50 GLU A C 19
ATOM 20726 O O . GLU A 1 50 ? -3.955 -7.440 2.197 1.00 0.00 50 GLU A O 19
ATOM 20738 N N . SER A 1 51 ? -6.055 -6.689 2.526 1.00 0.00 51 SER A N 19
ATOM 20739 C CA . SER A 1 51 ? -6.680 -7.703 1.684 1.00 0.00 51 SER A CA 19
ATOM 20740 C C . SER A 1 51 ? -6.481 -7.377 0.205 1.00 0.00 51 SER A C 19
ATOM 20741 O O . SER A 1 51 ? -6.723 -8.216 -0.662 1.00 0.00 51 SER A O 19
ATOM 20749 N N . THR A 1 52 ? -6.041 -6.154 -0.072 1.00 0.00 52 THR A N 19
ATOM 20750 C CA . THR A 1 52 ? -5.806 -5.714 -1.444 1.00 0.00 52 THR A CA 19
ATOM 20751 C C . THR A 1 52 ? -4.544 -6.350 -2.015 1.00 0.00 52 THR A C 19
ATOM 20752 O O . THR A 1 52 ? -4.511 -6.761 -3.175 1.00 0.00 52 THR A O 19
ATOM 20763 N N . CYS A 1 53 ? -3.508 -6.427 -1.189 1.00 0.00 53 CYS A N 19
ATOM 20764 C CA . CYS A 1 53 ? -2.236 -7.006 -1.608 1.00 0.00 53 CYS A CA 19
ATOM 20765 C C . CYS A 1 53 ? -2.223 -8.518 -1.424 1.00 0.00 53 CYS A C 19
ATOM 20766 O O . CYS A 1 53 ? -1.592 -9.235 -2.197 1.00 0.00 53 CYS A O 19
ATOM 20773 N N . ALA A 1 54 ? -2.934 -8.998 -0.411 1.00 0.00 54 ALA A N 19
ATOM 20774 C CA . ALA A 1 54 ? -2.992 -10.424 -0.128 1.00 0.00 54 ALA A CA 19
ATOM 20775 C C . ALA A 1 54 ? -3.780 -11.132 -1.213 1.00 0.00 54 ALA A C 19
ATOM 20776 O O . ALA A 1 54 ? -3.672 -12.343 -1.404 1.00 0.00 54 ALA A O 19
ATOM 20783 N N . ALA A 1 55 ? -4.574 -10.344 -1.917 1.00 0.00 55 ALA A N 19
ATOM 20784 C CA . ALA A 1 55 ? -5.409 -10.832 -2.993 1.00 0.00 55 ALA A CA 19
ATOM 20785 C C . ALA A 1 55 ? -4.582 -11.365 -4.159 1.00 0.00 55 ALA A C 19
ATOM 20786 O O . ALA A 1 55 ? -4.932 -12.377 -4.767 1.00 0.00 55 ALA A O 19
ATOM 20793 N N . ILE A 1 56 ? -3.483 -10.680 -4.468 1.00 0.00 56 ILE A N 19
ATOM 20794 C CA . ILE A 1 56 ? -2.621 -11.082 -5.577 1.00 0.00 56 ILE A CA 19
ATOM 20795 C C . ILE A 1 56 ? -1.345 -11.781 -5.104 1.00 0.00 56 ILE A C 19
ATOM 20796 O O . ILE A 1 56 ? -0.507 -12.164 -5.922 1.00 0.00 56 ILE A O 19
ATOM 20812 N N . GLY A 1 57 ? -1.194 -11.944 -3.791 1.00 0.00 57 GLY A N 19
ATOM 20813 C CA . GLY A 1 57 ? -0.015 -12.622 -3.264 1.00 0.00 57 GLY A CA 19
ATOM 20814 C C . GLY A 1 57 ? 1.083 -11.669 -2.807 1.00 0.00 57 GLY A C 19
ATOM 20815 O O . GLY A 1 57 ? 2.260 -11.906 -3.081 1.00 0.00 57 GLY A O 19
ATOM 20819 N N . GLN A 1 58 ? 0.706 -10.599 -2.110 1.00 0.00 58 GLN A N 19
ATOM 20820 C CA . GLN A 1 58 ? 1.677 -9.623 -1.617 1.00 0.00 58 GLN A CA 19
ATOM 20821 C C . GLN A 1 58 ? 1.182 -8.959 -0.331 1.00 0.00 58 GLN A C 19
ATOM 20822 O O . GLN A 1 58 ? 0.139 -9.333 0.204 1.00 0.00 58 GLN A O 19
ATOM 20836 N N . ARG A 1 59 ? 1.936 -7.974 0.161 1.00 0.00 59 ARG A N 19
ATOM 20837 C CA . ARG A 1 59 ? 1.565 -7.274 1.393 1.00 0.00 59 ARG A CA 19
ATOM 20838 C C . ARG A 1 59 ? 1.380 -5.778 1.142 1.00 0.00 59 ARG A C 19
ATOM 20839 O O . ARG A 1 59 ? 1.967 -5.213 0.219 1.00 0.00 59 ARG A O 19
ATOM 20860 N N . ALA A 1 60 ? 0.558 -5.143 1.980 1.00 0.00 60 ALA A N 19
ATOM 20861 C CA . ALA A 1 60 ? 0.273 -3.717 1.859 1.00 0.00 60 ALA A CA 19
ATOM 20862 C C . ALA A 1 60 ? 1.434 -2.874 2.384 1.00 0.00 60 ALA A C 19
ATOM 20863 O O . ALA A 1 60 ? 1.872 -3.054 3.520 1.00 0.00 60 ALA A O 19
ATOM 20870 N N . ARG A 1 61 ? 1.930 -1.950 1.556 1.00 0.00 61 ARG A N 19
ATOM 20871 C CA . ARG A 1 61 ? 3.035 -1.083 1.967 1.00 0.00 61 ARG A CA 19
ATOM 20872 C C . ARG A 1 61 ? 2.948 0.276 1.276 1.00 0.00 61 ARG A C 19
ATOM 20873 O O . ARG A 1 61 ? 2.359 0.406 0.203 1.00 0.00 61 ARG A O 19
ATOM 20894 N N . CYS A 1 62 ? 3.543 1.282 1.908 1.00 0.00 62 CYS A N 19
ATOM 20895 C CA . CYS A 1 62 ? 3.542 2.643 1.384 1.00 0.00 62 CYS A CA 19
ATOM 20896 C C . CYS A 1 62 ? 4.985 3.107 1.189 1.00 0.00 62 CYS A C 19
ATOM 20897 O O . CYS A 1 62 ? 5.680 3.412 2.156 1.00 0.00 62 CYS A O 19
ATOM 20904 N N . CYS A 1 63 ? 5.436 3.142 -0.064 1.00 0.00 63 CYS A N 19
ATOM 20905 C CA . CYS A 1 63 ? 6.812 3.532 -0.368 1.00 0.00 63 CYS A CA 19
ATOM 20906 C C . CYS A 1 63 ? 6.888 4.894 -1.062 1.00 0.00 63 CYS A C 19
ATOM 20907 O O . CYS A 1 63 ? 6.016 5.253 -1.853 1.00 0.00 63 CYS A O 19
ATOM 20914 N N . VAL A 1 64 ? 7.946 5.643 -0.748 1.00 0.00 64 VAL A N 19
ATOM 20915 C CA . VAL A 1 64 ? 8.171 6.971 -1.323 1.00 0.00 64 VAL A CA 19
ATOM 20916 C C . VAL A 1 64 ? 9.007 6.874 -2.598 1.00 0.00 64 VAL A C 19
ATOM 20917 O O . VAL A 1 64 ? 9.881 6.016 -2.718 1.00 0.00 64 VAL A O 19
ATOM 20930 N N . LEU A 1 65 ? 8.721 7.763 -3.547 1.00 0.00 65 LEU A N 19
ATOM 20931 C CA . LEU A 1 65 ? 9.426 7.790 -4.828 1.00 0.00 65 LEU A CA 19
ATOM 20932 C C . LEU A 1 65 ? 10.944 7.773 -4.632 1.00 0.00 65 LEU A C 19
ATOM 20933 O O . LEU A 1 65 ? 11.466 8.447 -3.746 1.00 0.00 65 LEU A O 19
ATOM 20949 N N . PRO A 1 66 ? 11.674 6.997 -5.463 1.00 0.00 66 PRO A N 19
ATOM 20950 C CA . PRO A 1 66 ? 13.137 6.898 -5.372 1.00 0.00 66 PRO A CA 19
ATOM 20951 C C . PRO A 1 66 ? 13.831 8.231 -5.633 1.00 0.00 66 PRO A C 19
ATOM 20952 O O . PRO A 1 66 ? 13.451 8.973 -6.538 1.00 0.00 66 PRO A O 19
ATOM 20963 N N . ILE A 1 67 ? 14.857 8.520 -4.836 1.00 0.00 67 ILE A N 19
ATOM 20964 C CA . ILE A 1 67 ? 15.618 9.756 -4.976 1.00 0.00 67 ILE A CA 19
ATOM 20965 C C . ILE A 1 67 ? 17.116 9.466 -5.001 1.00 0.00 67 ILE A C 19
ATOM 20966 O O . ILE A 1 67 ? 17.707 9.108 -3.983 1.00 0.00 67 ILE A O 19
ATOM 20982 N N . LEU A 1 68 ? 17.721 9.620 -6.176 1.00 0.00 68 LEU A N 19
ATOM 20983 C CA . LEU A 1 68 ? 19.152 9.372 -6.352 1.00 0.00 68 LEU A CA 19
ATOM 20984 C C . LEU A 1 68 ? 19.974 10.090 -5.284 1.00 0.00 68 LEU A C 19
ATOM 20985 O O . LEU A 1 68 ? 20.074 11.317 -5.287 1.00 0.00 68 LEU A O 19
ATOM 21001 N N . GLY A 1 69 ? 20.560 9.318 -4.371 1.00 0.00 69 GLY A N 19
ATOM 21002 C CA . GLY A 1 69 ? 21.368 9.901 -3.315 1.00 0.00 69 GLY A CA 19
ATOM 21003 C C . GLY A 1 69 ? 20.957 9.425 -1.935 1.00 0.00 69 GLY A C 19
ATOM 21004 O O . GLY A 1 69 ? 21.677 9.639 -0.959 1.00 0.00 69 GLY A O 19
ATOM 21008 N N . GLN A 1 70 ? 19.799 8.777 -1.852 1.00 0.00 70 GLN A N 19
ATOM 21009 C CA . GLN A 1 70 ? 19.293 8.273 -0.582 1.00 0.00 70 GLN A CA 19
ATOM 21010 C C . GLN A 1 70 ? 18.723 6.874 -0.733 1.00 0.00 70 GLN A C 19
ATOM 21011 O O . GLN A 1 70 ? 18.535 6.374 -1.842 1.00 0.00 70 GLN A O 19
ATOM 21025 N N . ASP A 1 71 ? 18.456 6.259 0.404 1.00 0.00 71 ASP A N 19
ATOM 21026 C CA . ASP A 1 71 ? 17.892 4.915 0.444 1.00 0.00 71 ASP A CA 19
ATOM 21027 C C . ASP A 1 71 ? 16.378 4.975 0.254 1.00 0.00 71 ASP A C 19
ATOM 21028 O O . ASP A 1 71 ? 15.780 6.047 0.331 1.00 0.00 71 ASP A O 19
ATOM 21037 N N . ILE A 1 72 ? 15.763 3.823 -0.002 1.00 0.00 72 ILE A N 19
ATOM 21038 C CA . ILE A 1 72 ? 14.320 3.763 -0.199 1.00 0.00 72 ILE A CA 19
ATOM 21039 C C . ILE A 1 72 ? 13.585 3.689 1.144 1.00 0.00 72 ILE A C 19
ATOM 21040 O O . ILE A 1 72 ? 13.856 2.817 1.969 1.00 0.00 72 ILE A O 19
ATOM 21056 N N . LEU A 1 73 ? 12.664 4.629 1.362 1.00 0.00 73 LEU A N 19
ATOM 21057 C CA . LEU A 1 73 ? 11.894 4.682 2.598 1.00 0.00 73 LEU A CA 19
ATOM 21058 C C . LEU A 1 73 ? 10.518 4.051 2.404 1.00 0.00 73 LEU A C 19
ATOM 21059 O O . LEU A 1 73 ? 9.696 4.559 1.648 1.00 0.00 73 LEU A O 19
ATOM 21075 N N . CYS A 1 74 ? 10.267 2.932 3.071 1.00 0.00 74 CYS A N 19
ATOM 21076 C CA . CYS A 1 74 ? 8.969 2.270 2.947 1.00 0.00 74 CYS A CA 19
ATOM 21077 C C . CYS A 1 74 ? 8.721 1.296 4.099 1.00 0.00 74 CYS A C 19
ATOM 21078 O O . CYS A 1 74 ? 9.622 0.568 4.515 1.00 0.00 74 CYS A O 19
ATOM 21085 N N . GLN A 1 75 ? 7.489 1.293 4.608 1.00 0.00 75 GLN A N 19
ATOM 21086 C CA . GLN A 1 75 ? 7.112 0.410 5.708 1.00 0.00 75 GLN A CA 19
ATOM 21087 C C . GLN A 1 75 ? 5.595 0.235 5.773 1.00 0.00 75 GLN A C 19
ATOM 21088 O O . GLN A 1 75 ? 4.845 1.012 5.181 1.00 0.00 75 GLN A O 19
ATOM 21102 N N . THR A 1 76 ? 5.150 -0.793 6.492 1.00 0.00 76 THR A N 19
ATOM 21103 C CA . THR A 1 76 ? 3.725 -1.077 6.632 1.00 0.00 76 THR A CA 19
ATOM 21104 C C . THR A 1 76 ? 3.134 -0.356 7.846 1.00 0.00 76 THR A C 19
ATOM 21105 O O . THR A 1 76 ? 3.643 -0.492 8.958 1.00 0.00 76 THR A O 19
ATOM 21116 N N . PRO A 1 77 ? 2.045 0.422 7.654 1.00 0.00 77 PRO A N 19
ATOM 21117 C CA . PRO A 1 77 ? 1.399 1.165 8.744 1.00 0.00 77 PRO A CA 19
ATOM 21118 C C . PRO A 1 77 ? 1.027 0.282 9.937 1.00 0.00 77 PRO A C 19
ATOM 21119 O O . PRO A 1 77 ? 0.099 -0.518 9.864 1.00 0.00 77 PRO A O 19
ATOM 21130 N N . ALA A 1 78 ? 1.753 0.455 11.037 1.00 0.00 78 ALA A N 19
ATOM 21131 C CA . ALA A 1 78 ? 1.512 -0.301 12.269 1.00 0.00 78 ALA A CA 19
ATOM 21132 C C . ALA A 1 78 ? 1.513 -1.813 12.039 1.00 0.00 78 ALA A C 19
ATOM 21133 O O . ALA A 1 78 ? 0.772 -2.544 12.697 1.00 0.00 78 ALA A O 19
ATOM 21140 N N . GLY A 1 79 ? 2.342 -2.281 11.110 1.00 0.00 79 GLY A N 19
ATOM 21141 C CA . GLY A 1 79 ? 2.412 -3.703 10.834 1.00 0.00 79 GLY A CA 19
ATOM 21142 C C . GLY A 1 79 ? 1.094 -4.245 10.320 1.00 0.00 79 GLY A C 19
ATOM 21143 O O . GLY A 1 79 ? 0.829 -5.445 10.393 1.00 0.00 79 GLY A O 19
ATOM 21147 N N . LEU A 1 80 ? 0.274 -3.343 9.803 1.00 0.00 80 LEU A N 19
ATOM 21148 C CA . LEU A 1 80 ? -1.034 -3.690 9.264 1.00 0.00 80 LEU A CA 19
ATOM 21149 C C . LEU A 1 80 ? -0.912 -4.738 8.158 1.00 0.00 80 LEU A C 19
ATOM 21150 O O . LEU A 1 80 ? -0.360 -4.419 7.088 1.00 0.00 80 LEU A O 19
ATOM 21167 N N . SER A 1 1 ? -18.547 18.316 12.708 1.00 0.00 1 SER A N 20
ATOM 21168 C CA . SER A 1 1 ? -19.646 17.717 11.909 1.00 0.00 1 SER A CA 20
ATOM 21169 C C . SER A 1 1 ? -19.091 16.883 10.754 1.00 0.00 1 SER A C 20
ATOM 21170 O O . SER A 1 1 ? -19.162 17.292 9.594 1.00 0.00 1 SER A O 20
ATOM 21177 N N . PRO A 1 2 ? -18.525 15.699 11.058 1.00 0.00 2 PRO A N 20
ATOM 21178 C CA . PRO A 1 2 ? -17.958 14.808 10.041 1.00 0.00 2 PRO A CA 20
ATOM 21179 C C . PRO A 1 2 ? -18.981 14.420 8.979 1.00 0.00 2 PRO A C 20
ATOM 21180 O O . PRO A 1 2 ? -19.924 13.677 9.253 1.00 0.00 2 PRO A O 20
ATOM 21191 N N . ALA A 1 3 ? -18.785 14.928 7.766 1.00 0.00 3 ALA A N 20
ATOM 21192 C CA . ALA A 1 3 ? -19.693 14.641 6.660 1.00 0.00 3 ALA A CA 20
ATOM 21193 C C . ALA A 1 3 ? -19.108 13.594 5.721 1.00 0.00 3 ALA A C 20
ATOM 21194 O O . ALA A 1 3 ? -18.279 13.906 4.865 1.00 0.00 3 ALA A O 20
ATOM 21201 N N . ALA A 1 4 ? -19.545 12.350 5.883 1.00 0.00 4 ALA A N 20
ATOM 21202 C CA . ALA A 1 4 ? -19.071 11.255 5.047 1.00 0.00 4 ALA A CA 20
ATOM 21203 C C . ALA A 1 4 ? -20.035 10.997 3.893 1.00 0.00 4 ALA A C 20
ATOM 21204 O O . ALA A 1 4 ? -19.657 10.428 2.869 1.00 0.00 4 ALA A O 20
ATOM 21211 N N . MET A 1 5 ? -21.284 11.420 4.069 1.00 0.00 5 MET A N 20
ATOM 21212 C CA . MET A 1 5 ? -22.308 11.237 3.044 1.00 0.00 5 MET A CA 20
ATOM 21213 C C . MET A 1 5 ? -22.697 12.577 2.428 1.00 0.00 5 MET A C 20
ATOM 21214 O O . MET A 1 5 ? -22.923 12.679 1.221 1.00 0.00 5 MET A O 20
ATOM 21228 N N . GLU A 1 6 ? -22.770 13.598 3.271 1.00 0.00 6 GLU A N 20
ATOM 21229 C CA . GLU A 1 6 ? -23.136 14.940 2.829 1.00 0.00 6 GLU A CA 20
ATOM 21230 C C . GLU A 1 6 ? -22.111 15.498 1.846 1.00 0.00 6 GLU A C 20
ATOM 21231 O O . GLU A 1 6 ? -22.471 16.096 0.833 1.00 0.00 6 GLU A O 20
ATOM 21243 N N . ARG A 1 7 ? -20.830 15.299 2.151 1.00 0.00 7 ARG A N 20
ATOM 21244 C CA . ARG A 1 7 ? -19.757 15.785 1.297 1.00 0.00 7 ARG A CA 20
ATOM 21245 C C . ARG A 1 7 ? -18.426 15.153 1.690 1.00 0.00 7 ARG A C 20
ATOM 21246 O O . ARG A 1 7 ? -17.660 15.697 2.484 1.00 0.00 7 ARG A O 20
ATOM 21267 N N . GLN A 1 8 ? -18.173 13.988 1.120 1.00 0.00 8 GLN A N 20
ATOM 21268 C CA . GLN A 1 8 ? -16.940 13.249 1.383 1.00 0.00 8 GLN A CA 20
ATOM 21269 C C . GLN A 1 8 ? -15.718 14.144 1.190 1.00 0.00 8 GLN A C 20
ATOM 21270 O O . GLN A 1 8 ? -15.702 15.011 0.314 1.00 0.00 8 GLN A O 20
ATOM 21284 N N . VAL A 1 9 ? -14.698 13.931 2.015 1.00 0.00 9 VAL A N 20
ATOM 21285 C CA . VAL A 1 9 ? -13.474 14.717 1.939 1.00 0.00 9 VAL A CA 20
ATOM 21286 C C . VAL A 1 9 ? -12.503 14.121 0.922 1.00 0.00 9 VAL A C 20
ATOM 21287 O O . VAL A 1 9 ? -12.383 12.901 0.807 1.00 0.00 9 VAL A O 20
ATOM 21300 N N . PRO A 1 10 ? -11.810 14.997 0.168 1.00 0.00 10 PRO A N 20
ATOM 21301 C CA . PRO A 1 10 ? -10.853 14.608 -0.864 1.00 0.00 10 PRO A CA 20
ATOM 21302 C C . PRO A 1 10 ? -10.137 13.299 -0.561 1.00 0.00 10 PRO A C 20
ATOM 21303 O O . PRO A 1 10 ? -9.475 13.163 0.468 1.00 0.00 10 PRO A O 20
ATOM 21314 N N . TYR A 1 11 ? -10.282 12.337 -1.470 1.00 0.00 11 TYR A N 20
ATOM 21315 C CA . TYR A 1 11 ? -9.657 11.029 -1.323 1.00 0.00 11 TYR A CA 20
ATOM 21316 C C . TYR A 1 11 ? -8.184 11.165 -0.947 1.00 0.00 11 TYR A C 20
ATOM 21317 O O . TYR A 1 11 ? -7.500 12.082 -1.401 1.00 0.00 11 TYR A O 20
ATOM 21335 N N . THR A 1 12 ? -7.702 10.242 -0.118 1.00 0.00 12 THR A N 20
ATOM 21336 C CA . THR A 1 12 ? -6.312 10.264 0.324 1.00 0.00 12 THR A CA 20
ATOM 21337 C C . THR A 1 12 ? -5.846 8.876 0.766 1.00 0.00 12 THR A C 20
ATOM 21338 O O . THR A 1 12 ? -6.099 8.467 1.900 1.00 0.00 12 THR A O 20
ATOM 21349 N N . PRO A 1 13 ? -5.162 8.129 -0.121 1.00 0.00 13 PRO A N 20
ATOM 21350 C CA . PRO A 1 13 ? -4.660 6.789 0.194 1.00 0.00 13 PRO A CA 20
ATOM 21351 C C . PRO A 1 13 ? -3.386 6.828 1.028 1.00 0.00 13 PRO A C 20
ATOM 21352 O O . PRO A 1 13 ? -2.745 7.872 1.147 1.00 0.00 13 PRO A O 20
ATOM 21363 N N . CYS A 1 14 ? -3.024 5.682 1.595 1.00 0.00 14 CYS A N 20
ATOM 21364 C CA . CYS A 1 14 ? -1.827 5.571 2.420 1.00 0.00 14 CYS A CA 20
ATOM 21365 C C . CYS A 1 14 ? -1.744 6.681 3.451 1.00 0.00 14 CYS A C 20
ATOM 21366 O O . CYS A 1 14 ? -2.734 7.349 3.754 1.00 0.00 14 CYS A O 20
ATOM 21373 N N . SER A 1 15 ? -0.552 6.862 3.995 1.00 0.00 15 SER A N 20
ATOM 21374 C CA . SER A 1 15 ? -0.327 7.876 5.014 1.00 0.00 15 SER A CA 20
ATOM 21375 C C . SER A 1 15 ? 0.929 8.714 4.748 1.00 0.00 15 SER A C 20
ATOM 21376 O O . SER A 1 15 ? 1.391 8.821 3.617 1.00 0.00 15 SER A O 20
ATOM 21384 N N . GLY A 1 16 ? 1.424 9.298 5.841 1.00 0.00 16 GLY A N 20
ATOM 21385 C CA . GLY A 1 16 ? 2.609 10.170 5.897 1.00 0.00 16 GLY A CA 20
ATOM 21386 C C . GLY A 1 16 ? 3.627 10.117 4.754 1.00 0.00 16 GLY A C 20
ATOM 21387 O O . GLY A 1 16 ? 3.304 9.920 3.592 1.00 0.00 16 GLY A O 20
ATOM 21391 N N . LEU A 1 17 ? 4.874 10.395 5.142 1.00 0.00 17 LEU A N 20
ATOM 21392 C CA . LEU A 1 17 ? 6.049 10.473 4.255 1.00 0.00 17 LEU A CA 20
ATOM 21393 C C . LEU A 1 17 ? 5.932 9.700 2.939 1.00 0.00 17 LEU A C 20
ATOM 21394 O O . LEU A 1 17 ? 6.304 10.222 1.887 1.00 0.00 17 LEU A O 20
ATOM 21410 N N . TYR A 1 18 ? 5.412 8.487 2.970 1.00 0.00 18 TYR A N 20
ATOM 21411 C CA . TYR A 1 18 ? 5.342 7.685 1.749 1.00 0.00 18 TYR A CA 20
ATOM 21412 C C . TYR A 1 18 ? 4.347 8.256 0.739 1.00 0.00 18 TYR A C 20
ATOM 21413 O O . TYR A 1 18 ? 4.588 8.212 -0.467 1.00 0.00 18 TYR A O 20
ATOM 21431 N N . GLY A 1 19 ? 3.249 8.808 1.237 1.00 0.00 19 GLY A N 20
ATOM 21432 C CA . GLY A 1 19 ? 2.259 9.445 0.378 1.00 0.00 19 GLY A CA 20
ATOM 21433 C C . GLY A 1 19 ? 1.667 8.558 -0.715 1.00 0.00 19 GLY A C 20
ATOM 21434 O O . GLY A 1 19 ? 0.685 8.951 -1.346 1.00 0.00 19 GLY A O 20
ATOM 21438 N N . THR A 1 20 ? 2.235 7.373 -0.954 1.00 0.00 20 THR A N 20
ATOM 21439 C CA . THR A 1 20 ? 1.729 6.506 -2.017 1.00 0.00 20 THR A CA 20
ATOM 21440 C C . THR A 1 20 ? 1.375 5.116 -1.505 1.00 0.00 20 THR A C 20
ATOM 21441 O O . THR A 1 20 ? 2.037 4.582 -0.617 1.00 0.00 20 THR A O 20
ATOM 21452 N N . ALA A 1 21 ? 0.338 4.532 -2.098 1.00 0.00 21 ALA A N 20
ATOM 21453 C CA . ALA A 1 21 ? -0.120 3.204 -1.718 1.00 0.00 21 ALA A CA 20
ATOM 21454 C C . ALA A 1 21 ? 0.153 2.221 -2.849 1.00 0.00 21 ALA A C 20
ATOM 21455 O O . ALA A 1 21 ? -0.495 2.276 -3.894 1.00 0.00 21 ALA A O 20
ATOM 21462 N N . GLN A 1 22 ? 1.114 1.325 -2.643 1.00 0.00 22 GLN A N 20
ATOM 21463 C CA . GLN A 1 22 ? 1.473 0.356 -3.670 1.00 0.00 22 GLN A CA 20
ATOM 21464 C C . GLN A 1 22 ? 1.490 -1.066 -3.121 1.00 0.00 22 GLN A C 20
ATOM 21465 O O . GLN A 1 22 ? 1.086 -1.315 -1.985 1.00 0.00 22 GLN A O 20
ATOM 21479 N N . CYS A 1 23 ? 1.967 -1.992 -3.947 1.00 0.00 23 CYS A N 20
ATOM 21480 C CA . CYS A 1 23 ? 2.048 -3.399 -3.571 1.00 0.00 23 CYS A CA 20
ATOM 21481 C C . CYS A 1 23 ? 3.393 -3.970 -3.998 1.00 0.00 23 CYS A C 20
ATOM 21482 O O . CYS A 1 23 ? 3.616 -4.227 -5.180 1.00 0.00 23 CYS A O 20
ATOM 21489 N N . CYS A 1 24 ? 4.282 -4.181 -3.033 1.00 0.00 24 CYS A N 20
ATOM 21490 C CA . CYS A 1 24 ? 5.615 -4.694 -3.329 1.00 0.00 24 CYS A CA 20
ATOM 21491 C C . CYS A 1 24 ? 5.941 -5.931 -2.498 1.00 0.00 24 CYS A C 20
ATOM 21492 O O . CYS A 1 24 ? 5.432 -6.102 -1.390 1.00 0.00 24 CYS A O 20
ATOM 21499 N N . ALA A 1 25 ? 6.797 -6.789 -3.049 1.00 0.00 25 ALA A N 20
ATOM 21500 C CA . ALA A 1 25 ? 7.220 -8.005 -2.367 1.00 0.00 25 ALA A CA 20
ATOM 21501 C C . ALA A 1 25 ? 8.453 -7.726 -1.520 1.00 0.00 25 ALA A C 20
ATOM 21502 O O . ALA A 1 25 ? 9.095 -6.687 -1.674 1.00 0.00 25 ALA A O 20
ATOM 21509 N N . THR A 1 26 ? 8.786 -8.652 -0.633 1.00 0.00 26 THR A N 20
ATOM 21510 C CA . THR A 1 26 ? 9.941 -8.476 0.240 1.00 0.00 26 THR A CA 20
ATOM 21511 C C . THR A 1 26 ? 10.960 -9.601 0.078 1.00 0.00 26 THR A C 20
ATOM 21512 O O . THR A 1 26 ? 10.624 -10.698 -0.366 1.00 0.00 26 THR A O 20
ATOM 21523 N N . ASP A 1 27 ? 12.209 -9.313 0.445 1.00 0.00 27 ASP A N 20
ATOM 21524 C CA . ASP A 1 27 ? 13.290 -10.283 0.330 1.00 0.00 27 ASP A CA 20
ATOM 21525 C C . ASP A 1 27 ? 13.365 -11.181 1.559 1.00 0.00 27 ASP A C 20
ATOM 21526 O O . ASP A 1 27 ? 12.475 -11.166 2.411 1.00 0.00 27 ASP A O 20
ATOM 21535 N N . VAL A 1 28 ? 14.436 -11.959 1.638 1.00 0.00 28 VAL A N 20
ATOM 21536 C CA . VAL A 1 28 ? 14.646 -12.878 2.748 1.00 0.00 28 VAL A CA 20
ATOM 21537 C C . VAL A 1 28 ? 14.739 -12.156 4.093 1.00 0.00 28 VAL A C 20
ATOM 21538 O O . VAL A 1 28 ? 14.127 -12.582 5.073 1.00 0.00 28 VAL A O 20
ATOM 21551 N N . LEU A 1 29 ? 15.498 -11.064 4.139 1.00 0.00 29 LEU A N 20
ATOM 21552 C CA . LEU A 1 29 ? 15.672 -10.311 5.374 1.00 0.00 29 LEU A CA 20
ATOM 21553 C C . LEU A 1 29 ? 14.477 -9.396 5.644 1.00 0.00 29 LEU A C 20
ATOM 21554 O O . LEU A 1 29 ? 14.252 -8.978 6.779 1.00 0.00 29 LEU A O 20
ATOM 21570 N N . GLY A 1 30 ? 13.715 -9.087 4.596 1.00 0.00 30 GLY A N 20
ATOM 21571 C CA . GLY A 1 30 ? 12.545 -8.237 4.754 1.00 0.00 30 GLY A CA 20
ATOM 21572 C C . GLY A 1 30 ? 12.714 -6.845 4.157 1.00 0.00 30 GLY A C 20
ATOM 21573 O O . GLY A 1 30 ? 11.727 -6.142 3.939 1.00 0.00 30 GLY A O 20
ATOM 21577 N N . VAL A 1 31 ? 13.953 -6.429 3.910 1.00 0.00 31 VAL A N 20
ATOM 21578 C CA . VAL A 1 31 ? 14.206 -5.114 3.333 1.00 0.00 31 VAL A CA 20
ATOM 21579 C C . VAL A 1 31 ? 14.520 -5.220 1.844 1.00 0.00 31 VAL A C 20
ATOM 21580 O O . VAL A 1 31 ? 15.607 -5.659 1.466 1.00 0.00 31 VAL A O 20
ATOM 21593 N N . ALA A 1 32 ? 13.572 -4.792 1.006 1.00 0.00 32 ALA A N 20
ATOM 21594 C CA . ALA A 1 32 ? 13.746 -4.830 -0.445 1.00 0.00 32 ALA A CA 20
ATOM 21595 C C . ALA A 1 32 ? 12.472 -4.405 -1.170 1.00 0.00 32 ALA A C 20
ATOM 21596 O O . ALA A 1 32 ? 11.417 -4.240 -0.556 1.00 0.00 32 ALA A O 20
ATOM 21603 N N . ASP A 1 33 ? 12.587 -4.232 -2.482 1.00 0.00 33 ASP A N 20
ATOM 21604 C CA . ASP A 1 33 ? 11.459 -3.843 -3.320 1.00 0.00 33 ASP A CA 20
ATOM 21605 C C . ASP A 1 33 ? 11.412 -4.733 -4.561 1.00 0.00 33 ASP A C 20
ATOM 21606 O O . ASP A 1 33 ? 11.948 -4.384 -5.613 1.00 0.00 33 ASP A O 20
ATOM 21615 N N . LEU A 1 34 ? 10.768 -5.888 -4.421 1.00 0.00 34 LEU A N 20
ATOM 21616 C CA . LEU A 1 34 ? 10.669 -6.856 -5.510 1.00 0.00 34 LEU A CA 20
ATOM 21617 C C . LEU A 1 34 ? 9.258 -6.936 -6.077 1.00 0.00 34 LEU A C 20
ATOM 21618 O O . LEU A 1 34 ? 8.286 -6.963 -5.328 1.00 0.00 34 LEU A O 20
ATOM 21634 N N . ASP A 1 35 ? 9.161 -6.988 -7.402 1.00 0.00 35 ASP A N 20
ATOM 21635 C CA . ASP A 1 35 ? 7.873 -7.097 -8.081 1.00 0.00 35 ASP A CA 20
ATOM 21636 C C . ASP A 1 35 ? 6.833 -6.198 -7.429 1.00 0.00 35 ASP A C 20
ATOM 21637 O O . ASP A 1 35 ? 6.018 -6.658 -6.628 1.00 0.00 35 ASP A O 20
ATOM 21646 N N . CYS A 1 36 ? 6.858 -4.920 -7.775 1.00 0.00 36 CYS A N 20
ATOM 21647 C CA . CYS A 1 36 ? 5.906 -3.974 -7.201 1.00 0.00 36 CYS A CA 20
ATOM 21648 C C . CYS A 1 36 ? 5.187 -3.180 -8.289 1.00 0.00 36 CYS A C 20
ATOM 21649 O O . CYS A 1 36 ? 5.793 -2.773 -9.280 1.00 0.00 36 CYS A O 20
ATOM 21656 N N . ALA A 1 37 ? 3.887 -2.967 -8.091 1.00 0.00 37 ALA A N 20
ATOM 21657 C CA . ALA A 1 37 ? 3.073 -2.232 -9.051 1.00 0.00 37 ALA A CA 20
ATOM 21658 C C . ALA A 1 37 ? 1.850 -1.616 -8.381 1.00 0.00 37 ALA A C 20
ATOM 21659 O O . ALA A 1 37 ? 1.711 -1.658 -7.158 1.00 0.00 37 ALA A O 20
ATOM 21666 N N . ASN A 1 38 ? 0.970 -1.044 -9.193 1.00 0.00 38 ASN A N 20
ATOM 21667 C CA . ASN A 1 38 ? -0.248 -0.415 -8.688 1.00 0.00 38 ASN A CA 20
ATOM 21668 C C . ASN A 1 38 ? -1.173 -1.455 -8.045 1.00 0.00 38 ASN A C 20
ATOM 21669 O O . ASN A 1 38 ? -1.407 -2.521 -8.616 1.00 0.00 38 ASN A O 20
ATOM 21680 N N . PRO A 1 39 ? -1.706 -1.164 -6.840 1.00 0.00 39 PRO A N 20
ATOM 21681 C CA . PRO A 1 39 ? -2.606 -2.069 -6.132 1.00 0.00 39 PRO A CA 20
ATOM 21682 C C . PRO A 1 39 ? -4.071 -1.809 -6.485 1.00 0.00 39 PRO A C 20
ATOM 21683 O O . PRO A 1 39 ? -4.630 -0.781 -6.101 1.00 0.00 39 PRO A O 20
ATOM 21694 N N . PRO A 1 40 ? -4.720 -2.732 -7.222 1.00 0.00 40 PRO A N 20
ATOM 21695 C CA . PRO A 1 40 ? -6.111 -2.568 -7.624 1.00 0.00 40 PRO A CA 20
ATOM 21696 C C . PRO A 1 40 ? -7.093 -3.164 -6.620 1.00 0.00 40 PRO A C 20
ATOM 21697 O O . PRO A 1 40 ? -7.123 -4.378 -6.412 1.00 0.00 40 PRO A O 20
ATOM 21708 N N . ALA A 1 41 ? -7.895 -2.300 -6.007 1.00 0.00 41 ALA A N 20
ATOM 21709 C CA . ALA A 1 41 ? -8.897 -2.730 -5.040 1.00 0.00 41 ALA A CA 20
ATOM 21710 C C . ALA A 1 41 ? -9.751 -1.554 -4.588 1.00 0.00 41 ALA A C 20
ATOM 21711 O O . ALA A 1 41 ? -9.564 -0.426 -5.044 1.00 0.00 41 ALA A O 20
ATOM 21718 N N . THR A 1 42 ? -10.691 -1.824 -3.689 1.00 0.00 42 THR A N 20
ATOM 21719 C CA . THR A 1 42 ? -11.544 -0.783 -3.144 1.00 0.00 42 THR A CA 20
ATOM 21720 C C . THR A 1 42 ? -11.110 -0.477 -1.715 1.00 0.00 42 THR A C 20
ATOM 21721 O O . THR A 1 42 ? -11.620 -1.067 -0.762 1.00 0.00 42 THR A O 20
ATOM 21732 N N . LEU A 1 43 ? -10.167 0.450 -1.573 1.00 0.00 43 LEU A N 20
ATOM 21733 C CA . LEU A 1 43 ? -9.647 0.808 -0.255 1.00 0.00 43 LEU A CA 20
ATOM 21734 C C . LEU A 1 43 ? -10.715 1.475 0.603 1.00 0.00 43 LEU A C 20
ATOM 21735 O O . LEU A 1 43 ? -11.295 2.489 0.216 1.00 0.00 43 LEU A O 20
ATOM 21751 N N . ALA A 1 44 ? -10.967 0.893 1.771 1.00 0.00 44 ALA A N 20
ATOM 21752 C CA . ALA A 1 44 ? -11.956 1.428 2.696 1.00 0.00 44 ALA A CA 20
ATOM 21753 C C . ALA A 1 44 ? -11.311 1.792 4.028 1.00 0.00 44 ALA A C 20
ATOM 21754 O O . ALA A 1 44 ? -11.627 2.824 4.620 1.00 0.00 44 ALA A O 20
ATOM 21761 N N . ASN A 1 45 ? -10.398 0.940 4.492 1.00 0.00 45 ASN A N 20
ATOM 21762 C CA . ASN A 1 45 ? -9.701 1.175 5.752 1.00 0.00 45 ASN A CA 20
ATOM 21763 C C . ASN A 1 45 ? -8.312 0.537 5.738 1.00 0.00 45 ASN A C 20
ATOM 21764 O O . ASN A 1 45 ? -7.826 0.111 4.691 1.00 0.00 45 ASN A O 20
ATOM 21775 N N . ALA A 1 46 ? -7.682 0.475 6.908 1.00 0.00 46 ALA A N 20
ATOM 21776 C CA . ALA A 1 46 ? -6.349 -0.107 7.033 1.00 0.00 46 ALA A CA 20
ATOM 21777 C C . ALA A 1 46 ? -6.354 -1.590 6.681 1.00 0.00 46 ALA A C 20
ATOM 21778 O O . ALA A 1 46 ? -5.533 -2.052 5.889 1.00 0.00 46 ALA A O 20
ATOM 21785 N N . THR A 1 47 ? -7.283 -2.332 7.275 1.00 0.00 47 THR A N 20
ATOM 21786 C CA . THR A 1 47 ? -7.393 -3.759 7.030 1.00 0.00 47 THR A CA 20
ATOM 21787 C C . THR A 1 47 ? -7.781 -4.031 5.583 1.00 0.00 47 THR A C 20
ATOM 21788 O O . THR A 1 47 ? -7.261 -4.953 4.954 1.00 0.00 47 THR A O 20
ATOM 21799 N N . HIS A 1 48 ? -8.699 -3.223 5.060 1.00 0.00 48 HIS A N 20
ATOM 21800 C CA . HIS A 1 48 ? -9.142 -3.372 3.684 1.00 0.00 48 HIS A CA 20
ATOM 21801 C C . HIS A 1 48 ? -7.962 -3.188 2.739 1.00 0.00 48 HIS A C 20
ATOM 21802 O O . HIS A 1 48 ? -7.900 -3.802 1.673 1.00 0.00 48 HIS A O 20
ATOM 21817 N N . PHE A 1 49 ? -7.025 -2.334 3.146 1.00 0.00 49 PHE A N 20
ATOM 21818 C CA . PHE A 1 49 ? -5.829 -2.076 2.354 1.00 0.00 49 PHE A CA 20
ATOM 21819 C C . PHE A 1 49 ? -4.930 -3.307 2.354 1.00 0.00 49 PHE A C 20
ATOM 21820 O O . PHE A 1 49 ? -4.310 -3.634 1.342 1.00 0.00 49 PHE A O 20
ATOM 21837 N N . GLU A 1 50 ? -4.862 -3.984 3.499 1.00 0.00 50 GLU A N 20
ATOM 21838 C CA . GLU A 1 50 ? -4.058 -5.193 3.622 1.00 0.00 50 GLU A CA 20
ATOM 21839 C C . GLU A 1 50 ? -4.609 -6.280 2.705 1.00 0.00 50 GLU A C 20
ATOM 21840 O O . GLU A 1 50 ? -3.857 -7.005 2.056 1.00 0.00 50 GLU A O 20
ATOM 21852 N N . SER A 1 51 ? -5.934 -6.378 2.665 1.00 0.00 51 SER A N 20
ATOM 21853 C CA . SER A 1 51 ? -6.620 -7.344 1.851 1.00 0.00 51 SER A CA 20
ATOM 21854 C C . SER A 1 51 ? -6.380 -7.091 0.363 1.00 0.00 51 SER A C 20
ATOM 21855 O O . SER A 1 51 ? -6.560 -7.984 -0.464 1.00 0.00 51 SER A O 20
ATOM 21863 N N . THR A 1 52 ? -5.973 -5.869 0.032 1.00 0.00 52 THR A N 20
ATOM 21864 C CA . THR A 1 52 ? -5.711 -5.493 -1.356 1.00 0.00 52 THR A CA 20
ATOM 21865 C C . THR A 1 52 ? -4.470 -6.191 -1.900 1.00 0.00 52 THR A C 20
ATOM 21866 O O . THR A 1 52 ? -4.441 -6.615 -3.057 1.00 0.00 52 THR A O 20
ATOM 21877 N N . CYS A 1 53 ? -3.449 -6.308 -1.062 1.00 0.00 53 CYS A N 20
ATOM 21878 C CA . CYS A 1 53 ? -2.200 -6.943 -1.468 1.00 0.00 53 CYS A CA 20
ATOM 21879 C C . CYS A 1 53 ? -2.233 -8.449 -1.247 1.00 0.00 53 CYS A C 20
ATOM 21880 O O . CYS A 1 53 ? -1.637 -9.205 -2.011 1.00 0.00 53 CYS A O 20
ATOM 21887 N N . ALA A 1 54 ? -2.943 -8.882 -0.214 1.00 0.00 54 ALA A N 20
ATOM 21888 C CA . ALA A 1 54 ? -3.041 -10.299 0.098 1.00 0.00 54 ALA A CA 20
ATOM 21889 C C . ALA A 1 54 ? -3.856 -11.002 -0.970 1.00 0.00 54 ALA A C 20
ATOM 21890 O O . ALA A 1 54 ? -3.795 -12.221 -1.132 1.00 0.00 54 ALA A O 20
ATOM 21897 N N . ALA A 1 55 ? -4.620 -10.199 -1.691 1.00 0.00 55 ALA A N 20
ATOM 21898 C CA . ALA A 1 55 ? -5.481 -10.677 -2.752 1.00 0.00 55 ALA A CA 20
ATOM 21899 C C . ALA A 1 55 ? -4.693 -11.244 -3.932 1.00 0.00 55 ALA A C 20
ATOM 21900 O O . ALA A 1 55 ? -5.089 -12.249 -4.521 1.00 0.00 55 ALA A O 20
ATOM 21907 N N . ILE A 1 56 ? -3.580 -10.599 -4.275 1.00 0.00 56 ILE A N 20
ATOM 21908 C CA . ILE A 1 56 ? -2.767 -11.040 -5.408 1.00 0.00 56 ILE A CA 20
ATOM 21909 C C . ILE A 1 56 ? -1.469 -11.732 -4.983 1.00 0.00 56 ILE A C 20
ATOM 21910 O O . ILE A 1 56 ? -0.660 -12.105 -5.834 1.00 0.00 56 ILE A O 20
ATOM 21926 N N . GLY A 1 57 ? -1.265 -11.905 -3.679 1.00 0.00 57 GLY A N 20
ATOM 21927 C CA . GLY A 1 57 ? -0.061 -12.580 -3.209 1.00 0.00 57 GLY A CA 20
ATOM 21928 C C . GLY A 1 57 ? 1.047 -11.629 -2.776 1.00 0.00 57 GLY A C 20
ATOM 21929 O O . GLY A 1 57 ? 2.215 -11.855 -3.092 1.00 0.00 57 GLY A O 20
ATOM 21933 N N . GLN A 1 58 ? 0.688 -10.571 -2.053 1.00 0.00 58 GLN A N 20
ATOM 21934 C CA . GLN A 1 58 ? 1.670 -9.600 -1.573 1.00 0.00 58 GLN A CA 20
ATOM 21935 C C . GLN A 1 58 ? 1.197 -8.950 -0.276 1.00 0.00 58 GLN A C 20
ATOM 21936 O O . GLN A 1 58 ? 0.167 -9.333 0.279 1.00 0.00 58 GLN A O 20
ATOM 21950 N N . ARG A 1 59 ? 1.954 -7.966 0.201 1.00 0.00 59 ARG A N 20
ATOM 21951 C CA . ARG A 1 59 ? 1.605 -7.266 1.437 1.00 0.00 59 ARG A CA 20
ATOM 21952 C C . ARG A 1 59 ? 1.531 -5.758 1.204 1.00 0.00 59 ARG A C 20
ATOM 21953 O O . ARG A 1 59 ? 2.182 -5.228 0.303 1.00 0.00 59 ARG A O 20
ATOM 21974 N N . ALA A 1 60 ? 0.736 -5.073 2.026 1.00 0.00 60 ALA A N 20
ATOM 21975 C CA . ALA A 1 60 ? 0.570 -3.630 1.902 1.00 0.00 60 ALA A CA 20
ATOM 21976 C C . ALA A 1 60 ? 1.858 -2.900 2.257 1.00 0.00 60 ALA A C 20
ATOM 21977 O O . ALA A 1 60 ? 2.346 -2.998 3.384 1.00 0.00 60 ALA A O 20
ATOM 21984 N N . ARG A 1 61 ? 2.406 -2.163 1.293 1.00 0.00 61 ARG A N 20
ATOM 21985 C CA . ARG A 1 61 ? 3.640 -1.418 1.515 1.00 0.00 61 ARG A CA 20
ATOM 21986 C C . ARG A 1 61 ? 3.483 0.025 1.053 1.00 0.00 61 ARG A C 20
ATOM 21987 O O . ARG A 1 61 ? 3.145 0.285 -0.102 1.00 0.00 61 ARG A O 20
ATOM 22008 N N . CYS A 1 62 ? 3.731 0.959 1.963 1.00 0.00 62 CYS A N 20
ATOM 22009 C CA . CYS A 1 62 ? 3.618 2.379 1.648 1.00 0.00 62 CYS A CA 20
ATOM 22010 C C . CYS A 1 62 ? 4.997 2.929 1.290 1.00 0.00 62 CYS A C 20
ATOM 22011 O O . CYS A 1 62 ? 5.853 3.085 2.160 1.00 0.00 62 CYS A O 20
ATOM 22018 N N . CYS A 1 63 ? 5.211 3.215 0.007 1.00 0.00 63 CYS A N 20
ATOM 22019 C CA . CYS A 1 63 ? 6.504 3.713 -0.455 1.00 0.00 63 CYS A CA 20
ATOM 22020 C C . CYS A 1 63 ? 6.476 5.202 -0.784 1.00 0.00 63 CYS A C 20
ATOM 22021 O O . CYS A 1 63 ? 5.447 5.757 -1.170 1.00 0.00 63 CYS A O 20
ATOM 22028 N N . VAL A 1 64 ? 7.635 5.831 -0.620 1.00 0.00 64 VAL A N 20
ATOM 22029 C CA . VAL A 1 64 ? 7.814 7.250 -0.890 1.00 0.00 64 VAL A CA 20
ATOM 22030 C C . VAL A 1 64 ? 8.585 7.453 -2.192 1.00 0.00 64 VAL A C 20
ATOM 22031 O O . VAL A 1 64 ? 9.405 6.620 -2.576 1.00 0.00 64 VAL A O 20
ATOM 22044 N N . LEU A 1 65 ? 8.309 8.568 -2.864 1.00 0.00 65 LEU A N 20
ATOM 22045 C CA . LEU A 1 65 ? 8.956 8.890 -4.131 1.00 0.00 65 LEU A CA 20
ATOM 22046 C C . LEU A 1 65 ? 10.481 8.761 -4.022 1.00 0.00 65 LEU A C 20
ATOM 22047 O O . LEU A 1 65 ? 11.102 9.410 -3.181 1.00 0.00 65 LEU A O 20
ATOM 22063 N N . PRO A 1 66 ? 11.106 7.915 -4.877 1.00 0.00 66 PRO A N 20
ATOM 22064 C CA . PRO A 1 66 ? 12.562 7.708 -4.860 1.00 0.00 66 PRO A CA 20
ATOM 22065 C C . PRO A 1 66 ? 13.335 8.964 -5.248 1.00 0.00 66 PRO A C 20
ATOM 22066 O O . PRO A 1 66 ? 12.948 9.685 -6.166 1.00 0.00 66 PRO A O 20
ATOM 22077 N N . ILE A 1 67 ? 14.436 9.211 -4.544 1.00 0.00 67 ILE A N 20
ATOM 22078 C CA . ILE A 1 67 ? 15.275 10.371 -4.805 1.00 0.00 67 ILE A CA 20
ATOM 22079 C C . ILE A 1 67 ? 16.739 9.959 -4.904 1.00 0.00 67 ILE A C 20
ATOM 22080 O O . ILE A 1 67 ? 17.339 9.535 -3.918 1.00 0.00 67 ILE A O 20
ATOM 22096 N N . LEU A 1 68 ? 17.301 10.079 -6.101 1.00 0.00 68 LEU A N 20
ATOM 22097 C CA . LEU A 1 68 ? 18.698 9.720 -6.336 1.00 0.00 68 LEU A CA 20
ATOM 22098 C C . LEU A 1 68 ? 19.599 10.309 -5.252 1.00 0.00 68 LEU A C 20
ATOM 22099 O O . LEU A 1 68 ? 19.816 11.520 -5.206 1.00 0.00 68 LEU A O 20
ATOM 22115 N N . GLY A 1 69 ? 20.121 9.445 -4.383 1.00 0.00 69 GLY A N 20
ATOM 22116 C CA . GLY A 1 69 ? 20.988 9.902 -3.310 1.00 0.00 69 GLY A CA 20
ATOM 22117 C C . GLY A 1 69 ? 20.570 9.362 -1.955 1.00 0.00 69 GLY A C 20
ATOM 22118 O O . GLY A 1 69 ? 21.334 9.427 -0.992 1.00 0.00 69 GLY A O 20
ATOM 22122 N N . GLN A 1 70 ? 19.353 8.827 -1.881 1.00 0.00 70 GLN A N 20
ATOM 22123 C CA . GLN A 1 70 ? 18.836 8.274 -0.634 1.00 0.00 70 GLN A CA 20
ATOM 22124 C C . GLN A 1 70 ? 18.294 6.870 -0.837 1.00 0.00 70 GLN A C 20
ATOM 22125 O O . GLN A 1 70 ? 18.091 6.415 -1.962 1.00 0.00 70 GLN A O 20
ATOM 22139 N N . ASP A 1 71 ? 18.067 6.199 0.278 1.00 0.00 71 ASP A N 20
ATOM 22140 C CA . ASP A 1 71 ? 17.542 4.838 0.271 1.00 0.00 71 ASP A CA 20
ATOM 22141 C C . ASP A 1 71 ? 16.024 4.859 0.119 1.00 0.00 71 ASP A C 20
ATOM 22142 O O . ASP A 1 71 ? 15.386 5.887 0.345 1.00 0.00 71 ASP A O 20
ATOM 22151 N N . ILE A 1 72 ? 15.449 3.723 -0.266 1.00 0.00 72 ILE A N 20
ATOM 22152 C CA . ILE A 1 72 ? 14.007 3.629 -0.443 1.00 0.00 72 ILE A CA 20
ATOM 22153 C C . ILE A 1 72 ? 13.307 3.364 0.891 1.00 0.00 72 ILE A C 20
ATOM 22154 O O . ILE A 1 72 ? 13.587 2.377 1.572 1.00 0.00 72 ILE A O 20
ATOM 22170 N N . LEU A 1 73 ? 12.408 4.271 1.271 1.00 0.00 73 LEU A N 20
ATOM 22171 C CA . LEU A 1 73 ? 11.675 4.145 2.525 1.00 0.00 73 LEU A CA 20
ATOM 22172 C C . LEU A 1 73 ? 10.320 3.477 2.301 1.00 0.00 73 LEU A C 20
ATOM 22173 O O . LEU A 1 73 ? 9.406 4.075 1.734 1.00 0.00 73 LEU A O 20
ATOM 22189 N N . CYS A 1 74 ? 10.198 2.229 2.748 1.00 0.00 74 CYS A N 20
ATOM 22190 C CA . CYS A 1 74 ? 8.955 1.478 2.595 1.00 0.00 74 CYS A CA 20
ATOM 22191 C C . CYS A 1 74 ? 8.711 0.567 3.797 1.00 0.00 7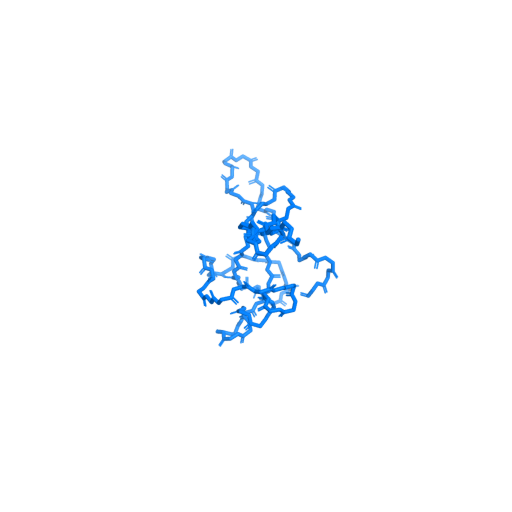4 CYS A C 20
ATOM 22192 O O . CYS A 1 74 ? 9.600 -0.179 4.207 1.00 0.00 74 CYS A O 20
ATOM 22199 N N . GLN A 1 75 ? 7.506 0.629 4.362 1.00 0.00 75 GLN A N 20
ATOM 22200 C CA . GLN A 1 75 ? 7.160 -0.206 5.508 1.00 0.00 75 GLN A CA 20
ATOM 22201 C C . GLN A 1 75 ? 5.646 -0.317 5.662 1.00 0.00 75 GLN A C 20
ATOM 22202 O O . GLN A 1 75 ? 4.894 0.490 5.114 1.00 0.00 75 GLN A O 20
ATOM 22216 N N . THR A 1 76 ? 5.206 -1.323 6.413 1.00 0.00 76 THR A N 20
ATOM 22217 C CA . THR A 1 76 ? 3.784 -1.546 6.638 1.00 0.00 76 THR A CA 20
ATOM 22218 C C . THR A 1 76 ? 3.274 -0.714 7.817 1.00 0.00 76 THR A C 20
ATOM 22219 O O . THR A 1 76 ? 3.920 -0.659 8.865 1.00 0.00 76 THR A O 20
ATOM 22230 N N . PRO A 1 77 ? 2.105 -0.058 7.666 1.00 0.00 77 PRO A N 20
ATOM 22231 C CA . PRO A 1 77 ? 1.522 0.770 8.719 1.00 0.00 77 PRO A CA 20
ATOM 22232 C C . PRO A 1 77 ? 0.671 -0.036 9.697 1.00 0.00 77 PRO A C 20
ATOM 22233 O O . PRO A 1 77 ? -0.025 -0.972 9.303 1.00 0.00 77 PRO A O 20
ATOM 22244 N N . ALA A 1 78 ? 0.745 0.333 10.976 1.00 0.00 78 ALA A N 20
ATOM 22245 C CA . ALA A 1 78 ? -0.018 -0.337 12.028 1.00 0.00 78 ALA A CA 20
ATOM 22246 C C . ALA A 1 78 ? 0.422 -1.787 12.213 1.00 0.00 78 ALA A C 20
ATOM 22247 O O . ALA A 1 78 ? -0.135 -2.509 13.039 1.00 0.00 78 ALA A O 20
ATOM 22254 N N . GLY A 1 79 ? 1.421 -2.209 11.443 1.00 0.00 79 GLY A N 20
ATOM 22255 C CA . GLY A 1 79 ? 1.914 -3.565 11.547 1.00 0.00 79 GLY A CA 20
ATOM 22256 C C . GLY A 1 79 ? 0.935 -4.579 10.994 1.00 0.00 79 GLY A C 20
ATOM 22257 O O . GLY A 1 79 ? 0.802 -5.679 11.533 1.00 0.00 79 GLY A O 20
ATOM 22261 N N . LEU A 1 80 ? 0.248 -4.206 9.921 1.00 0.00 80 LEU A N 20
ATOM 22262 C CA . LEU A 1 80 ? -0.725 -5.087 9.284 1.00 0.00 80 LEU A CA 20
ATOM 22263 C C . LEU A 1 80 ? -0.100 -6.437 8.943 1.00 0.00 80 LEU A C 20
ATOM 22264 O O . LEU A 1 80 ? -0.258 -7.381 9.745 1.00 0.00 80 LEU A O 20
#

Organism: Neurospora crassa (strain ATCC 24698 / 74-OR23-1A / CBS 708.71 / DSM 1257 / FGSC 987) (NCBI:txid367110)

Foldseek 3Di:
DDDCPVDNDPDFDDDPQLSDKKWAAADPVGDDGHDIDHQDDDDDDLVRSQCSRVVVPTGIKRWHDDDPPDDTDIDRPPND